Protein 7ZLV (pdb70)

Nearest PDB structures (foldseek):
  7zlv-assembly1_i  TM=1.002E+00  e=2.817E-91  Escherichia phage T5
  8hre-assembly1_A  TM=7.263E-01  e=7.099E-59  Escherichia phage DT57C
  7zn4-assembly1_g  TM=4.970E-01  e=8.147E-66  Escherichia phage T5
  7zn4-assembly1_f  TM=5.004E-01  e=2.364E-63  Escherichia phage T5
  7zn4-assembly1_e  TM=3.882E-01  e=1.227E-63  Escherichia phage T5

Secondary structure (DSSP, 8-state):
----PPPPPP-EEEEEE-SS-EEEEE----SS-EEEEEEEEE-SS-EEEEEEE-SS-SEEEE--PPSS-PEEEE-BEEETTS-HHHHHHTSSS-BPPPEEEPPPPP--EEEEEEE-----SS--PPEEEEEE----SSEEEEEE-SSSS----EEEEEE---SSEEE----SSEEEEEEE-EEE-SSSS-EEE---EE-SS-EE--------PPPEEEEEEEE---SSTT--EEEEEEE---SSSS----EEEEEEEHHHHHHSSSSS-EEEEE-TTSEEEESSPPSS--EEEEEEEE---SS---EEEPPPEE----SS-----------SEEE-SSEEEEE---TT---EEEEEETTT--EE-S---SSS--TT-B-STT--------S----BSS------SSTTTS--EEE-TT--TT-SSS-EEEE--SSSSS-EEEEE-SSSEEEEESS-EE----------SS----SS----SB---S----SS---SB---TTTTTSSSTTSS-SEEEETTTTEEEE-/----PPPPPP-EEEEEE-SS-EEEEE----SS-EEEEEEEEE-SS-EEEEEEE-SS-SEEEE--PPSS-PEEEE-BEEETTS-HHHHHHTSSS-BPPPEEEPPPPP--EEEEEEE-----SS--PPEEEEEE----SSEEEEEE-SSSS----EEEEEE---SSEEE----SSEEEEEEE-EEE-SSSS-EEE---EE-SS-EE--------PPPEEEEEEEE---SSTT--EEEEEEE---SSSS----EEEEEEEHHHHHHSSSSS-EEEEE-TTSEEEESSPPSS--EEEEEEEE---SS---EEEPPPEE----SS-----------SEEE-SSEEEEE---TT---EEEEEETTT--EE-S---SSS--TT-B-STT--------S----BSS----B-SSTTTS--EEE-TT--TT-SSS-EEEE--SSSSS-EEEEE-SSSEEEEESS-EE----------SS----SS----S----SB---SS---SB---TTTTTSSSTTSS-SEEEETTTTEEEE-/----PPPPPP-EEEEEE-SS-EEEEE----SS-EEEEEEEEE-SS-EEEEEEE-SS-SEEEE--PPSS-PEEEE-BEEETTS-HHHHHHTSSS-BPPPEEEPPPPP--EEEEEEE-----SS--PPEEEEEE----SSEEEEEE-SSSS----EEEEEE---SSEEE----SSEEEEEEE-EEE-SSSS-EEE---EE-SS-EE--------PPPEEEEEEEE---SSTT--EEEEEEE---SSSS----EEEEEEEHHHHHHSSSSS-EEEEE-TTSEEEESSPPSS--EEEEEEEE---SS---EEEPPPEE----SS-----------SEEE-SSEEEEE---TT---EEEEEETTT--EE-S---SSS--TT-B-STT--------S-----SS----B-SSTTTS--EEE-TT--TT-SSS-EEEE--SSSSS-EEEEE-SSSEEEEESS-EE----------SS----SS----S----S----SS---SB---TTTTTSSSTTSS-SEEEETTTTEEEE-

Foldseek 3Di:
DDDQQAKDAKEWPDWDAEQFKIKTAIDDTDRVFWFWKWKWKCQPPDIDIDTDGDDPDGIDMDGRHDGFTKMKMKIWIDGPVDDVVVSVVVPPTHIYDIDIGGHFHFKAKDDWDWDDPQDQAADDWIKIKTAIDTFAFWKWKWKFQPPDPDTPIGTDDTGGHDRIDMDTPDDQHWIWMKIKHKHDDPPHPDIGIGDIGTDPDTDGHDHNAFAFAAWDPKDWAWAQAALAQRQTKIKTATGRDDDDGHDFDFKKKWKAWPVVCVVPNSPPTDIDGGGPRRMDMDRGDDAPTKMKIKMKRWGHYNVGTDIYIDDIDIDHDDPPDHDPHPRHNDDQFHNDPQWTFGWDDDDPDGFGAFIAGPPQRKTGGGGDDDPPHRQQTFGCRVGDGGHDDDPDDDDDDDDCFQFDPPPQVRARWDFDPPDFQPDQDQGWIWHQHRVVRGIWIWHGGPQQTKTDDRVGIDHNHPPCNDDDDDDDPDPDDDDDDDDDDDDDPDDDDDDQKDFDCVQVVPDHSVPDDAWIDHPPPRGTHGD/DDDQQAKDAKEWPDWDAEQFKIKTAIDDTDRVFWFWKWKWKCQPPDIDIDTDGDDPDGIDMDGRHDGFTKMKMKIWIDGPVDDVVVSVVVPPTHIYDIDIGGHFHFKAKDDWDWDDPQDQAADDWIKIKTAIDTFAFWKWKWKFQPPDPDTPIGTDDTGGHDRIDMDTPDDQHWIWMKIKHKHDDPPHPDIGIGDIGTDPDTDGHDHNAFAFAAWDPKDWAWAQAALAQRQTKIKTATGRDDDDGHDFDFKKKWKAWPVVCVVPNSPPTDIDGGGPRRMDMDRGDDAPTKMKIKMKRWGHYNVGTDIYIDDIDIDHDDPPDHDPHPRHNDDQFHNDPQWTFGWDDDDPDGFGAFIAGPPQRKTGGGGDDDPPHRQQTFGCRVGDGGHDDDPDDDDDDDDCFQFDPPPQVRARWDFDPPDFQPDQDQGWIWHQHRVVRGIWIWHGGPQQTKTDDRVGIDHNHPPCNDDDDDDDPDPDDDDDDDDDDDDDPDDDDDDQKDFDCVQVVPDHSVPDDAWIDHPPPRGTHGD/DDDQQAKDAKEWPDWDAEQFKIKTAIDDTDRVFWFWKWKWKCQPPDIDIDTDGDDPDGIDMDGRHDGFTKMKMKIWIDGPVDDVVVSVVVPPTHIYDIDIGGHFHFKAKDDWDWDDPQDQAADDWIKIKTAIDTFAFWKWKWKFQPPDPDTPIGTDDTGGHDRIDMDTPDDQHWIWMKIKHKHDDPPHPDIGIGDIGTDPDTDGHDHNAFAFAAWDPKDWAWAQAALAQRQTKIKTATGRDDDDGHDFDFKKKWKAWPVVCVVPNSPPTDIDGGGPRRMDMDRGDDAPTKMKIKMKRWGHYNVGTDIYIDDIDIDHDDPPDHDPHPRHNDDQFHNDPQWTFGWDDDDPDGFGAFIAGPPQRKTGGGGDDDPPHRQQTFGCRVGDGGHDDDPDDDDDDDDCFQFDPPPQVRARWDFDPPDFQPDQDQGWIWHQHRVVRGIWIWHGGPQQTKTDDRVGIDHNHPPCNDDDDDDDPDPDDDDDDDDDDDDDPDDDDDDQKDFDCVQVVPDHSVPDDAWIDHPPPRGTHGD

Structure (mmCIF, N/CA/C/O backbone):
data_7ZLV
#
_entry.id   7ZLV
#
_cell.length_a   1.00
_cell.length_b   1.00
_cell.length_c   1.00
_cell.angle_alpha   90.00
_cell.angle_beta   90.00
_cell.angle_gamma   90.00
#
_symmetry.space_group_name_H-M   'P 1'
#
loop_
_atom_site.group_PDB
_atom_site.id
_atom_site.type_symbol
_atom_site.label_atom_id
_atom_site.label_alt_id
_atom_site.label_comp_id
_atom_site.label_asym_id
_atom_site.label_entity_id
_atom_site.label_seq_id
_atom_site.pdbx_PDB_ins_code
_atom_site.Cartn_x
_atom_site.Cartn_y
_atom_site.Cartn_z
_atom_site.occupancy
_atom_site.B_iso_or_equiv
_atom_site.auth_seq_id
_atom_site.auth_comp_id
_atom_site.auth_asym_id
_atom_site.auth_atom_id
_atom_site.pdbx_PDB_model_num
ATOM 1 N N . MET A 1 1 ? 288.758 275.494 126.398 1.00 84.82 1 MET i N 1
ATOM 2 C CA . MET A 1 1 ? 287.876 276.311 127.278 1.00 84.82 1 MET i CA 1
ATOM 3 C C . MET A 1 1 ? 286.978 275.421 128.128 1.00 84.82 1 MET i C 1
ATOM 4 O O . MET A 1 1 ? 285.972 275.877 128.671 1.00 84.82 1 MET i O 1
ATOM 9 N N . ILE A 1 2 ? 287.349 274.149 128.237 1.00 83.25 2 ILE i N 1
ATOM 10 C CA . ILE A 1 2 ? 286.622 273.200 129.071 1.00 83.25 2 ILE i CA 1
ATOM 11 C C . ILE A 1 2 ? 287.399 272.984 130.360 1.00 83.25 2 ILE i C 1
ATOM 12 O O . ILE A 1 2 ? 288.621 272.800 130.341 1.00 83.25 2 ILE i O 1
ATOM 17 N N . SER A 1 3 ? 286.695 273.012 131.490 1.00 86.88 3 SER i N 1
ATOM 18 C CA . SER A 1 3 ? 287.366 272.928 132.779 1.00 86.88 3 SER i CA 1
ATOM 19 C C . SER A 1 3 ? 286.408 272.374 133.818 1.00 86.88 3 SER i C 1
ATOM 20 O O . SER A 1 3 ? 285.190 272.419 133.632 1.00 86.88 3 SER i O 1
ATOM 23 N N . ASN A 1 4 ? 286.972 271.855 134.907 1.00 87.83 4 ASN i N 1
ATOM 24 C CA . ASN A 1 4 ? 286.202 271.448 136.079 1.00 87.83 4 ASN i CA 1
ATOM 25 C C . ASN A 1 4 ? 286.580 272.387 137.217 1.00 87.83 4 ASN i C 1
ATOM 26 O O . ASN A 1 4 ? 287.467 272.092 138.018 1.00 87.83 4 ASN i O 1
ATOM 31 N N . ASN A 1 5 ? 285.903 273.525 137.290 1.00 94.46 5 ASN i N 1
ATOM 32 C CA . ASN A 1 5 ? 286.098 274.417 138.422 1.00 94.46 5 ASN i CA 1
ATOM 33 C C . ASN A 1 5 ? 285.906 273.652 139.723 1.00 94.46 5 ASN i C 1
ATOM 34 O O . ASN A 1 5 ? 284.867 273.022 139.943 1.00 94.46 5 ASN i O 1
ATOM 39 N N . ALA A 1 6 ? 286.925 273.680 140.574 1.00 95.85 6 ALA i N 1
ATOM 40 C CA . ALA A 1 6 ? 286.886 272.903 141.797 1.00 95.85 6 ALA i CA 1
ATOM 41 C C . ALA A 1 6 ? 285.799 273.442 142.722 1.00 95.85 6 ALA i C 1
ATOM 42 O O . ALA A 1 6 ? 285.411 274.608 142.626 1.00 95.85 6 ALA i O 1
ATOM 44 N N . PRO A 1 7 ? 285.288 272.610 143.628 1.00 91.56 7 PRO i N 1
ATOM 45 C CA . PRO A 1 7 ? 284.249 273.088 144.545 1.00 91.56 7 PRO i CA 1
ATOM 46 C C . PRO A 1 7 ? 284.735 274.300 145.321 1.00 91.56 7 PRO i C 1
ATOM 47 O O . PRO A 1 7 ? 285.907 274.402 145.686 1.00 91.56 7 PRO i O 1
ATOM 51 N N . ALA A 1 8 ? 283.816 275.229 145.569 1.00 94.24 8 ALA i N 1
ATOM 52 C CA . ALA A 1 8 ? 284.192 276.514 146.128 1.00 94.24 8 ALA i CA 1
ATOM 53 C C . ALA A 1 8 ? 284.893 276.330 147.474 1.00 94.24 8 ALA i C 1
ATOM 54 O O . ALA A 1 8 ? 284.923 275.243 148.055 1.00 94.24 8 ALA i O 1
ATOM 56 N N . LYS A 1 9 ? 285.465 277.425 147.967 1.00 98.34 9 LYS i N 1
ATOM 57 C CA . LYS A 1 9 ? 286.250 277.373 149.192 1.00 98.34 9 LYS i CA 1
ATOM 58 C C . LYS A 1 9 ? 285.397 276.877 150.354 1.00 98.34 9 LYS i C 1
ATOM 59 O O . LYS A 1 9 ? 284.197 277.151 150.441 1.00 98.34 9 LYS i O 1
ATOM 65 N N . MET A 1 10 ? 286.037 276.136 151.253 1.00 99.99 10 MET i N 1
ATOM 66 C CA . MET A 1 10 ? 285.372 275.510 152.387 1.00 99.99 10 MET i CA 1
ATOM 67 C C . MET A 1 10 ? 285.420 276.441 153.589 1.00 99.99 10 MET i C 1
ATOM 68 O O . MET A 1 10 ? 286.486 276.965 153.931 1.00 99.99 10 MET i O 1
ATOM 73 N N . VAL A 1 11 ? 284.269 276.648 154.221 1.00 97.44 11 VAL i N 1
ATOM 74 C CA . VAL A 1 11 ? 284.174 277.437 155.440 1.00 97.44 11 VAL i CA 1
ATOM 75 C C . VAL A 1 11 ? 283.631 276.545 156.548 1.00 97.44 11 VAL i C 1
ATOM 76 O O . VAL A 1 11 ? 282.918 275.570 156.293 1.00 97.44 11 VAL i O 1
ATOM 80 N N . LEU A 1 12 ? 283.981 276.885 157.785 1.00 98.66 12 LEU i N 1
ATOM 81 C CA . LEU A 1 12 ? 283.550 276.143 158.969 1.00 98.66 12 LEU i CA 1
ATOM 82 C C . LEU A 1 12 ? 282.663 277.067 159.793 1.00 98.66 12 LEU i C 1
ATOM 83 O O . LEU A 1 12 ? 283.160 277.919 160.536 1.00 98.66 12 LEU i O 1
ATOM 88 N N . ASN A 1 13 ? 281.346 276.896 159.661 1.00 100.28 13 ASN i N 1
ATOM 89 C CA . ASN A 1 13 ? 280.411 277.836 160.269 1.00 100.28 13 ASN i CA 1
ATOM 90 C C . ASN A 1 13 ? 280.537 277.840 161.788 1.00 100.28 13 ASN i C 1
ATOM 91 O O . ASN A 1 13 ? 280.656 278.903 162.409 1.00 100.28 13 ASN i O 1
ATOM 96 N N . SER A 1 14 ? 280.514 276.661 162.409 1.00 101.69 14 SER i N 1
ATOM 97 C CA . SER A 1 14 ? 280.507 276.573 163.862 1.00 101.69 14 SER i CA 1
ATOM 98 C C . SER A 1 14 ? 281.262 275.329 164.302 1.00 101.69 14 SER i C 1
ATOM 99 O O . SER A 1 14 ? 281.257 274.304 163.616 1.00 101.69 14 SER i O 1
ATOM 102 N N . VAL A 1 15 ? 281.906 275.433 165.463 1.00 98.08 15 VAL i N 1
ATOM 103 C CA . VAL A 1 15 ? 282.674 274.342 166.048 1.00 98.08 15 VAL i CA 1
ATOM 104 C C . VAL A 1 15 ? 282.203 274.133 167.480 1.00 98.08 15 VAL i C 1
ATOM 105 O O . VAL A 1 15 ? 282.038 275.097 168.236 1.00 98.08 15 VAL i O 1
ATOM 109 N N . LEU A 1 16 ? 281.982 272.873 167.849 1.00 99.71 16 LEU i N 1
ATOM 110 C CA . LEU A 1 16 ? 281.618 272.509 169.214 1.00 99.71 16 LEU i CA 1
ATOM 111 C C . LEU A 1 16 ? 282.474 271.320 169.617 1.00 99.71 16 LEU i C 1
ATOM 112 O O . LEU A 1 16 ? 282.334 270.233 169.050 1.00 99.71 16 LEU i O 1
ATOM 117 N N . THR A 1 17 ? 283.354 271.526 170.593 1.00 99.86 17 THR i N 1
ATOM 118 C CA . THR A 1 17 ? 284.385 270.557 170.940 1.00 99.86 17 THR i CA 1
ATOM 119 C C . THR A 1 17 ? 283.950 269.734 172.145 1.00 99.86 17 THR i C 1
ATOM 120 O O . THR A 1 17 ? 283.727 270.282 173.229 1.00 99.86 17 THR i O 1
ATOM 124 N N . GLY A 1 18 ? 283.835 268.419 171.952 1.00 101.52 18 GLY i N 1
ATOM 125 C CA . GLY A 1 18 ? 283.663 267.499 173.053 1.00 101.52 18 GLY i CA 1
ATOM 126 C C . GLY A 1 18 ? 284.999 267.075 173.641 1.00 101.52 18 GLY i C 1
ATOM 127 O O . GLY A 1 18 ? 286.068 267.521 173.226 1.00 101.52 18 GLY i O 1
ATOM 128 N N . TYR A 1 19 ? 284.924 266.189 174.635 1.00 101.99 19 TYR i N 1
ATOM 129 C CA . TYR A 1 19 ? 286.143 265.709 175.277 1.00 101.99 19 TYR i CA 1
ATOM 130 C C . TYR A 1 19 ? 287.025 264.952 174.292 1.00 101.99 19 TYR i C 1
ATOM 131 O O . TYR A 1 19 ? 288.249 265.128 174.282 1.00 101.99 19 TYR i O 1
ATOM 140 N N . THR A 1 20 ? 286.424 264.102 173.457 1.00 104.06 20 THR i N 1
ATOM 141 C CA . THR A 1 20 ? 287.165 263.292 172.497 1.00 104.06 20 THR i CA 1
ATOM 142 C C . THR A 1 20 ? 286.632 263.434 171.078 1.00 104.06 20 THR i C 1
ATOM 143 O O . THR A 1 20 ? 286.967 262.610 170.220 1.00 104.06 20 THR i O 1
ATOM 147 N N . LEU A 1 21 ? 285.813 264.445 170.805 1.00 100.57 21 LEU i N 1
ATOM 148 C CA . LEU A 1 21 ? 285.199 264.585 169.494 1.00 100.57 21 LEU i CA 1
ATOM 149 C C . LEU A 1 21 ? 284.695 266.010 169.335 1.00 100.57 21 LEU i C 1
ATOM 150 O O . LEU A 1 21 ? 284.245 266.633 170.300 1.00 100.57 21 LEU i O 1
ATOM 155 N N . ALA A 1 22 ? 284.774 266.514 168.106 1.00 97.48 22 ALA i N 1
ATOM 156 C CA . ALA A 1 22 ? 284.345 267.868 167.784 1.00 97.48 22 ALA i CA 1
ATOM 157 C C . ALA A 1 22 ? 283.318 267.813 166.665 1.00 97.48 22 ALA i C 1
ATOM 158 O O . ALA A 1 22 ? 283.568 267.209 165.618 1.00 97.48 22 ALA i O 1
ATOM 160 N N . TYR A 1 23 ? 282.170 268.449 166.888 1.00 99.95 23 TYR i N 1
ATOM 161 C CA . TYR A 1 23 ? 281.096 268.520 165.905 1.00 99.95 23 TYR i CA 1
ATOM 162 C C . TYR A 1 23 ? 281.231 269.845 165.164 1.00 99.95 23 TYR i C 1
ATOM 163 O O . TYR A 1 23 ? 281.036 270.914 165.752 1.00 99.95 23 TYR i O 1
ATOM 172 N N . ILE A 1 24 ? 281.555 269.774 163.875 1.00 98.20 24 ILE i N 1
ATOM 173 C CA . ILE A 1 24 ? 281.886 270.944 163.069 1.00 98.20 24 ILE i CA 1
ATOM 174 C C . ILE A 1 24 ? 280.767 271.176 162.065 1.00 98.20 24 ILE i C 1
ATOM 175 O O . ILE A 1 24 ? 280.301 270.232 161.416 1.00 98.20 24 ILE i O 1
ATOM 180 N N . GLN A 1 25 ? 280.347 272.431 161.933 1.00 100.02 25 GLN i N 1
ATOM 181 C CA . GLN A 1 25 ? 279.312 272.824 160.987 1.00 100.02 25 GLN i CA 1
ATOM 182 C C . GLN A 1 25 ? 279.960 273.487 159.777 1.00 100.02 25 GLN i C 1
ATOM 183 O O . GLN A 1 25 ? 280.833 274.346 159.929 1.00 100.02 25 GLN i O 1
ATOM 189 N N . HIS A 1 26 ? 279.528 273.085 158.581 1.00 100.73 26 HIS i N 1
ATOM 190 C CA . HIS A 1 26 ? 280.160 273.536 157.347 1.00 100.73 26 HIS i CA 1
ATOM 191 C C . HIS A 1 26 ? 279.150 274.104 156.357 1.00 100.73 26 HIS i C 1
ATOM 192 O O . HIS A 1 26 ? 277.973 274.278 156.688 1.00 100.73 26 HIS i O 1
ATOM 199 N N . SER A 1 27 ? 279.607 274.388 155.139 1.00 102.28 27 SER i N 1
ATOM 200 C CA . SER A 1 27 ? 278.789 274.945 154.076 1.00 102.28 27 SER i CA 1
ATOM 201 C C . SER A 1 27 ? 278.385 273.842 153.096 1.00 102.28 27 SER i C 1
ATOM 202 O O . SER A 1 27 ? 278.603 272.652 153.338 1.00 102.28 27 SER i O 1
ATOM 205 N N . ILE A 1 28 ? 277.792 274.239 151.976 1.00 99.53 28 ILE i N 1
ATOM 206 C CA . ILE A 1 28 ? 277.334 273.304 150.967 1.00 99.53 28 ILE i CA 1
ATOM 207 C C . ILE A 1 28 ? 278.333 273.288 149.815 1.00 99.53 28 ILE i C 1
ATOM 208 O O . ILE A 1 28 ? 279.216 274.137 149.715 1.00 99.53 28 ILE i O 1
ATOM 213 N N . TYR A 1 29 ? 278.190 272.310 148.925 1.00 94.19 29 TYR i N 1
ATOM 214 C CA . TYR A 1 29 ? 279.184 271.997 147.905 1.00 94.19 29 TYR i CA 1
ATOM 215 C C . TYR A 1 29 ? 278.599 272.177 146.502 1.00 94.19 29 TYR i C 1
ATOM 216 O O . TYR A 1 29 ? 277.477 272.658 146.323 1.00 94.19 29 TYR i O 1
ATOM 225 N N . SER A 1 30 ? 279.389 271.788 145.506 1.00 89.96 30 SER i N 1
ATOM 226 C CA . SER A 1 30 ? 279.026 271.894 144.097 1.00 89.96 30 SER i CA 1
ATOM 227 C C . SER A 1 30 ? 279.975 270.991 143.307 1.00 89.96 30 SER i C 1
ATOM 228 O O . SER A 1 30 ? 280.633 270.116 143.882 1.00 89.96 30 SER i O 1
ATOM 231 N N . ASP A 1 31 ? 280.036 271.194 141.993 1.00 92.86 31 ASP i N 1
ATOM 232 C CA . ASP A 1 31 ? 280.969 270.555 141.062 1.00 92.86 31 ASP i CA 1
ATOM 233 C C . ASP A 1 31 ? 280.523 269.174 140.591 1.00 92.86 31 ASP i C 1
ATOM 234 O O . ASP A 1 31 ? 281.218 268.577 139.760 1.00 92.86 31 ASP i O 1
ATOM 239 N N . TYR A 1 32 ? 279.406 268.641 141.083 1.00 91.89 32 TYR i N 1
ATOM 240 C CA . TYR A 1 32 ? 278.777 267.471 140.475 1.00 91.89 32 TYR i CA 1
ATOM 241 C C . TYR A 1 32 ? 279.635 266.212 140.545 1.00 91.89 32 TYR i C 1
ATOM 242 O O . TYR A 1 32 ? 279.218 265.155 140.059 1.00 91.89 32 TYR i O 1
ATOM 251 N N . ASP A 1 33 ? 280.828 266.298 141.139 1.00 89.62 33 ASP i N 1
ATOM 252 C CA . ASP A 1 33 ? 281.754 265.172 141.115 1.00 89.62 33 ASP i CA 1
ATOM 253 C C . ASP A 1 33 ? 282.461 264.979 142.453 1.00 89.62 33 ASP i C 1
ATOM 254 O O . ASP A 1 33 ? 283.554 264.399 142.487 1.00 89.62 33 ASP i O 1
ATOM 259 N N . VAL A 1 34 ? 281.870 265.442 143.550 1.00 92.69 34 VAL i N 1
ATOM 260 C CA . VAL A 1 34 ? 282.531 265.364 144.844 1.00 92.69 34 VAL i CA 1
ATOM 261 C C . VAL A 1 34 ? 282.449 263.941 145.386 1.00 92.69 34 VAL i C 1
ATOM 262 O O . VAL A 1 34 ? 281.575 263.153 145.020 1.00 92.69 34 VAL i O 1
ATOM 266 N N . ILE A 1 35 ? 283.386 263.616 146.279 1.00 95.41 35 ILE i N 1
ATOM 267 C CA . ILE A 1 35 ? 283.434 262.316 146.932 1.00 95.41 35 ILE i CA 1
ATOM 268 C C . ILE A 1 35 ? 283.290 262.435 148.444 1.00 95.41 35 ILE i C 1
ATOM 269 O O . ILE A 1 35 ? 282.591 261.631 149.069 1.00 95.41 35 ILE i O 1
ATOM 274 N N . GLY A 1 36 ? 283.940 263.424 149.052 1.00 97.43 36 GLY i N 1
ATOM 275 C CA . GLY A 1 36 ? 283.860 263.603 150.488 1.00 97.43 36 GLY i CA 1
ATOM 276 C C . GLY A 1 36 ? 284.605 264.826 150.979 1.00 97.43 36 GLY i C 1
ATOM 277 O O . GLY A 1 36 ? 284.631 265.859 150.303 1.00 97.43 36 GLY i O 1
ATOM 278 N N . ARG A 1 37 ? 285.214 264.721 152.157 1.00 96.01 37 ARG i N 1
ATOM 279 C CA . ARG A 1 37 ? 285.976 265.809 152.753 1.00 96.01 37 ARG i CA 1
ATOM 280 C C . ARG A 1 37 ? 287.316 265.281 153.242 1.00 96.01 37 ARG i C 1
ATOM 281 O O . ARG A 1 37 ? 287.466 264.092 153.531 1.00 96.01 37 ARG i O 1
ATOM 289 N N . SER A 1 38 ? 288.295 266.182 153.327 1.00 94.53 38 SER i N 1
ATOM 290 C CA . SER A 1 38 ? 289.652 265.847 153.757 0.94 94.53 38 SER i CA 1
ATOM 291 C C . SER A 1 38 ? 290.054 266.833 154.847 1.00 94.53 38 SER i C 1
ATOM 292 O O . SER A 1 38 ? 290.536 267.931 154.551 1.00 94.53 38 SER i O 1
ATOM 295 N N . PHE A 1 39 ? 289.867 266.441 156.103 1.00 93.22 39 PHE i N 1
ATOM 296 C CA . PHE A 1 39 ? 290.110 267.326 157.232 1.00 93.22 39 PHE i CA 1
ATOM 297 C C . PHE A 1 39 ? 291.528 267.143 157.756 1.00 93.22 39 PHE i C 1
ATOM 298 O O . PHE A 1 39 ? 291.937 266.027 158.092 1.00 93.22 39 PHE i O 1
ATOM 306 N N . TRP A 1 40 ? 292.267 268.244 157.825 1.00 93.80 40 TRP i N 1
ATOM 307 C CA . TRP A 1 40 ? 293.609 268.273 158.383 1.00 93.80 40 TRP i CA 1
ATOM 308 C C . TRP A 1 40 ? 293.562 268.935 159.752 1.00 93.80 40 TRP i C 1
ATOM 309 O O . TRP A 1 40 ? 292.836 269.915 159.951 1.00 93.80 40 TRP i O 1
ATOM 320 N N . LEU A 1 41 ? 294.332 268.397 160.693 1.00 96.17 41 LEU i N 1
ATOM 321 C CA . LEU A 1 41 ? 294.351 268.892 162.062 1.00 96.17 41 LEU i CA 1
ATOM 322 C C . LEU A 1 41 ? 295.781 269.192 162.478 1.00 96.17 41 LEU i C 1
ATOM 323 O O . LEU A 1 41 ? 296.696 268.415 162.194 1.00 96.17 41 LEU i O 1
ATOM 328 N N . LYS A 1 42 ? 295.966 270.321 163.155 1.00 100.91 42 LYS i N 1
ATOM 329 C CA . LYS A 1 42 ? 297.277 270.763 163.623 1.00 100.91 42 LYS i CA 1
ATOM 330 C C . LYS A 1 42 ? 297.333 270.557 165.133 1.00 100.91 42 LYS i C 1
ATOM 331 O O . LYS A 1 42 ? 296.788 271.356 165.900 1.00 100.91 42 LYS i O 1
ATOM 337 N N . GLU A 1 43 ? 297.996 269.478 165.554 1.00 102.67 43 GLU i N 1
ATOM 338 C CA . GLU A 1 43 ? 298.130 269.188 166.976 1.00 102.67 43 GLU i CA 1
ATOM 339 C C . GLU A 1 43 ? 299.043 270.179 167.684 1.00 102.67 43 GLU i C 1
ATOM 340 O O . GLU A 1 43 ? 299.003 270.269 168.915 1.00 102.67 43 GLU i O 1
ATOM 346 N N . GLY A 1 44 ? 299.856 270.921 166.938 1.00 104.89 44 GLY i N 1
ATOM 347 C CA . GLY A 1 44 ? 300.810 271.846 167.515 1.00 104.89 44 GLY i CA 1
ATOM 348 C C . GLY A 1 44 ? 302.190 271.622 166.937 1.00 104.89 44 GLY i C 1
ATOM 349 O O . GLY A 1 44 ? 302.935 272.573 166.685 1.00 104.89 44 GLY i O 1
ATOM 350 N N . SER A 1 45 ? 302.540 270.352 166.729 1.00 104.25 45 SER i N 1
ATOM 351 C CA . SER A 1 45 ? 303.762 269.991 166.023 1.00 104.25 45 SER i CA 1
ATOM 352 C C . SER A 1 45 ? 303.576 268.860 165.026 1.00 104.25 45 SER i C 1
ATOM 353 O O . SER A 1 45 ? 304.468 268.649 164.199 1.00 104.25 45 SER i O 1
ATOM 356 N N . ASN A 1 46 ? 302.463 268.129 165.067 1.00 104.91 46 ASN i N 1
ATOM 357 C CA . ASN A 1 46 ? 302.222 267.002 164.180 1.00 104.91 46 ASN i CA 1
ATOM 358 C C . ASN A 1 46 ? 300.833 267.125 163.571 1.00 104.91 46 ASN i C 1
ATOM 359 O O . ASN A 1 46 ? 299.924 267.708 164.171 1.00 104.91 46 ASN i O 1
ATOM 364 N N . VAL A 1 47 ? 300.676 266.567 162.373 1.00 102.22 47 VAL i N 1
ATOM 365 C CA . VAL A 1 47 ? 299.457 266.698 161.586 1.00 102.22 47 VAL i CA 1
ATOM 366 C C . VAL A 1 47 ? 298.868 265.318 161.338 1.00 102.22 47 VAL i C 1
ATOM 367 O O . VAL A 1 47 ? 299.601 264.330 161.220 1.00 102.22 47 VAL i O 1
ATOM 371 N N . THR A 1 48 ? 297.541 265.258 161.259 1.00 98.36 48 THR i N 1
ATOM 372 C CA . THR A 1 48 ? 296.816 264.045 160.917 1.00 98.36 48 THR i CA 1
ATOM 373 C C . THR A 1 48 ? 295.809 264.349 159.817 1.00 98.36 48 THR i C 1
ATOM 374 O O . THR A 1 48 ? 295.399 265.497 159.619 1.00 98.36 48 THR i O 1
ATOM 378 N N . ARG A 1 49 ? 295.414 263.303 159.097 1.00 96.12 49 ARG i N 1
ATOM 379 C CA . ARG A 1 49 ? 294.486 263.424 157.983 1.00 96.12 49 ARG i CA 1
ATOM 380 C C . ARG A 1 49 ? 293.346 262.432 158.146 1.00 96.12 49 ARG i C 1
ATOM 381 O O . ARG A 1 49 ? 293.555 261.296 158.583 1.00 96.12 49 ARG i O 1
ATOM 389 N N . ARG A 1 50 ? 292.141 262.871 157.791 1.00 95.25 50 ARG i N 1
ATOM 390 C CA . ARG A 1 50 ? 290.958 262.028 157.831 1.00 95.25 50 ARG i CA 1
ATOM 391 C C . ARG A 1 50 ? 290.136 262.276 156.577 1.00 95.25 50 ARG i C 1
ATOM 392 O O . ARG A 1 50 ? 290.255 263.317 155.927 1.00 95.25 50 ARG i O 1
ATOM 400 N N . ASP A 1 51 ? 289.299 261.299 156.241 1.00 98.53 51 ASP i N 1
ATOM 401 C CA . ASP A 1 51 ? 288.427 261.385 155.080 1.00 98.53 51 ASP i CA 1
ATOM 402 C C . ASP A 1 51 ? 287.009 261.003 155.472 1.00 98.53 51 ASP i C 1
ATOM 403 O O . ASP A 1 51 ? 286.793 260.144 156.330 1.00 98.53 51 ASP i O 1
ATOM 408 N N . PHE A 1 52 ? 286.038 261.665 154.840 1.00 96.86 52 PHE i N 1
ATOM 409 C CA . PHE A 1 52 ? 284.616 261.430 155.099 1.00 96.86 52 PHE i CA 1
ATOM 410 C C . PHE A 1 52 ? 283.918 261.237 153.757 1.00 96.86 52 PHE i C 1
ATOM 411 O O . PHE A 1 52 ? 283.379 262.184 153.179 1.00 96.86 52 PHE i O 1
ATOM 419 N N . THR A 1 53 ? 283.927 260.003 153.265 1.00 102.04 53 THR i N 1
ATOM 420 C CA . THR A 1 53 ? 283.189 259.685 152.054 1.00 102.04 53 THR i CA 1
ATOM 421 C C . THR A 1 53 ? 281.692 259.752 152.327 1.00 102.04 53 THR i C 1
ATOM 422 O O . THR A 1 53 ? 281.230 259.528 153.448 1.00 102.04 53 THR i O 1
ATOM 426 N N . GLY A 1 54 ? 280.932 260.073 151.286 1.00 100.85 54 GLY i N 1
ATOM 427 C CA . GLY A 1 54 ? 279.511 260.296 151.445 1.00 100.85 54 GLY i CA 1
ATOM 428 C C . GLY A 1 54 ? 279.236 261.736 151.820 1.00 100.85 54 GLY i C 1
ATOM 429 O O . GLY A 1 54 ? 279.800 262.246 152.793 1.00 100.85 54 GLY i O 1
ATOM 430 N N . ILE A 1 55 ? 278.370 262.400 151.061 1.00 100.35 55 ILE i N 1
ATOM 431 C CA . ILE A 1 55 ? 278.148 263.829 151.225 1.00 100.35 55 ILE i CA 1
ATOM 432 C C . ILE A 1 55 ? 276.755 264.146 151.762 1.00 100.35 55 ILE i C 1
ATOM 433 O O . ILE A 1 55 ? 276.516 265.293 152.171 1.00 100.35 55 ILE i O 1
ATOM 438 N N . ASP A 1 56 ? 275.840 263.175 151.793 1.00 107.60 56 ASP i N 1
ATOM 439 C CA . ASP A 1 56 ? 274.486 263.452 152.260 1.00 107.60 56 ASP i CA 1
ATOM 440 C C . ASP A 1 56 ? 274.493 264.050 153.661 1.00 107.60 56 ASP i C 1
ATOM 441 O O . ASP A 1 56 ? 273.626 264.863 154.003 1.00 107.60 56 ASP i O 1
ATOM 446 N N . THR A 1 57 ? 275.461 263.663 154.487 1.00 102.54 57 THR i N 1
ATOM 447 C CA . THR A 1 57 ? 275.571 264.250 155.813 1.00 102.54 57 THR i CA 1
ATOM 448 C C . THR A 1 57 ? 275.895 265.734 155.699 1.00 102.54 57 THR i C 1
ATOM 449 O O . THR A 1 57 ? 276.568 266.176 154.764 1.00 102.54 57 THR i O 1
ATOM 453 N N . PHE A 1 58 ? 275.405 266.508 156.663 1.00 101.68 58 PHE i N 1
ATOM 454 C CA . PHE A 1 58 ? 275.519 267.958 156.632 0.95 101.68 58 PHE i CA 1
ATOM 455 C C . PHE A 1 58 ? 276.515 268.500 157.647 1.00 101.68 58 PHE i C 1
ATOM 456 O O . PHE A 1 58 ? 276.780 269.706 157.650 1.00 101.68 58 PHE i O 1
ATOM 464 N N . SER A 1 59 ? 277.077 267.647 158.500 1.00 99.04 59 SER i N 1
ATOM 465 C CA . SER A 1 59 ? 278.088 268.073 159.455 1.00 99.04 59 SER i CA 1
ATOM 466 C C . SER A 1 59 ? 278.976 266.881 159.774 1.00 99.04 59 SER i C 1
ATOM 467 O O . SER A 1 59 ? 278.632 265.733 159.486 1.00 99.04 59 SER i O 1
ATOM 470 N N . VAL A 1 60 ? 280.125 267.167 160.380 1.00 97.16 60 VAL i N 1
ATOM 471 C CA . VAL A 1 60 ? 281.133 266.152 160.650 1.00 97.16 60 VAL i CA 1
ATOM 472 C C . VAL A 1 60 ? 281.413 266.112 162.144 1.00 97.16 60 VAL i C 1
ATOM 473 O O . VAL A 1 60 ? 281.231 267.103 162.859 1.00 97.16 60 VAL i O 1
ATOM 477 N N . THR A 1 61 ? 281.865 264.950 162.613 1.00 97.76 61 THR i N 1
ATOM 478 C CA . THR A 1 61 ? 282.212 264.731 164.018 1.00 97.76 61 THR i CA 1
ATOM 479 C C . THR A 1 61 ? 283.542 263.985 164.058 1.00 97.76 61 THR i C 1
ATOM 480 O O . THR A 1 61 ? 283.578 262.753 163.998 1.00 97.76 61 THR i O 1
ATOM 484 N N . ILE A 1 62 ? 284.639 264.738 164.159 1.00 96.27 62 ILE i N 1
ATOM 485 C CA . ILE A 1 62 ? 285.946 264.117 164.297 1.00 96.27 62 ILE i CA 1
ATOM 486 C C . ILE A 1 62 ? 286.003 263.383 165.633 1.00 96.27 62 ILE i C 1
ATOM 487 O O . ILE A 1 62 ? 285.313 263.741 166.593 1.00 96.27 62 ILE i O 1
ATOM 492 N N . ASN A 1 63 ? 286.830 262.344 165.694 1.00 96.45 63 ASN i N 1
ATOM 493 C CA . ASN A 1 63 ? 286.990 261.536 166.895 1.00 96.45 63 ASN i CA 1
ATOM 494 C C . ASN A 1 63 ? 288.475 261.356 167.187 1.00 96.45 63 ASN i C 1
ATOM 495 O O . ASN A 1 63 ? 289.341 261.863 166.468 1.00 96.45 63 ASN i O 1
ATOM 500 N N . ASN A 1 64 ? 288.768 260.624 168.261 1.00 93.22 64 ASN i N 1
ATOM 501 C CA . ASN A 1 64 ? 290.143 260.319 168.652 1.00 93.22 64 ASN i CA 1
ATOM 502 C C . ASN A 1 64 ? 290.953 261.588 168.904 1.00 93.22 64 ASN i C 1
ATOM 503 O O . ASN A 1 64 ? 292.144 261.650 168.591 1.00 93.22 64 ASN i O 1
ATOM 508 N N . LEU A 1 65 ? 290.314 262.605 169.472 1.00 99.20 65 LEU i N 1
ATOM 509 C CA . LEU A 1 65 ? 290.992 263.863 169.762 1.00 99.20 65 LEU i CA 1
ATOM 510 C C . LEU A 1 65 ? 291.913 263.686 170.964 1.00 99.20 65 LEU i C 1
ATOM 511 O O . LEU A 1 65 ? 291.471 263.254 172.034 1.00 99.20 65 LEU i O 1
ATOM 516 N N . LYS A 1 66 ? 293.188 264.020 170.793 1.00 102.47 66 LYS i N 1
ATOM 517 C CA . LYS A 1 66 ? 294.139 263.897 171.889 1.00 102.47 66 LYS i CA 1
ATOM 518 C C . LYS A 1 66 ? 293.726 264.840 173.017 1.00 102.47 66 LYS i C 1
ATOM 519 O O . LYS A 1 66 ? 293.430 266.015 172.757 1.00 102.47 66 LYS i O 1
ATOM 525 N N . PRO A 1 67 ? 293.685 264.378 174.268 1.00 103.24 67 PRO i N 1
ATOM 526 C CA . PRO A 1 67 ? 293.130 265.217 175.335 1.00 103.24 67 PRO i CA 1
ATOM 527 C C . PRO A 1 67 ? 293.937 266.486 175.572 1.00 103.24 67 PRO i C 1
ATOM 528 O O . PRO A 1 67 ? 295.159 266.518 175.408 1.00 103.24 67 PRO i O 1
ATOM 532 N N . THR A 1 68 ? 293.224 267.541 175.967 1.00 100.86 68 THR i N 1
ATOM 533 C CA . THR A 1 68 ? 293.807 268.782 176.485 1.00 100.86 68 THR i CA 1
ATOM 534 C C . THR A 1 68 ? 294.776 269.405 175.474 1.00 100.86 68 THR i C 1
ATOM 535 O O . THR A 1 68 ? 295.983 269.507 175.697 1.00 100.86 68 THR i O 1
ATOM 539 N N . THR A 1 69 ? 294.206 269.820 174.345 1.00 100.58 69 THR i N 1
ATOM 540 C CA . THR A 1 69 ? 294.983 270.529 173.335 1.00 100.58 69 THR i CA 1
ATOM 541 C C . THR A 1 69 ? 294.083 271.342 172.414 1.00 100.58 69 THR i C 1
ATOM 542 O O . THR A 1 69 ? 292.980 270.910 172.069 1.00 100.58 69 THR i O 1
ATOM 546 N N . THR A 1 70 ? 294.550 272.525 172.018 1.00 101.33 70 THR i N 1
ATOM 547 C CA . THR A 1 70 ? 293.838 273.346 171.048 1.00 101.33 70 THR i CA 1
ATOM 548 C C . THR A 1 70 ? 294.298 272.970 169.645 1.00 101.33 70 THR i C 1
ATOM 549 O O . THR A 1 70 ? 295.483 273.096 169.320 1.00 101.33 70 THR i O 1
ATOM 553 N N . TYR A 1 71 ? 293.365 272.512 168.817 1.00 99.27 71 TYR i N 1
ATOM 554 C CA . TYR A 1 71 ? 293.658 272.072 167.463 1.00 99.27 71 TYR i CA 1
ATOM 555 C C . TYR A 1 71 ? 293.249 273.124 166.446 1.00 99.27 71 TYR i C 1
ATOM 556 O O . TYR A 1 71 ? 292.257 273.834 166.627 1.00 99.27 71 TYR i O 1
ATOM 565 N N . GLU A 1 72 ? 294.019 273.200 165.365 1.00 97.66 72 GLU i N 1
ATOM 566 C CA . GLU A 1 72 ? 293.631 273.932 164.168 1.00 97.66 72 GLU i CA 1
ATOM 567 C C . GLU A 1 72 ? 293.097 272.941 163.145 1.00 97.66 72 GLU i C 1
ATOM 568 O O . GLU A 1 72 ? 293.779 271.974 162.795 1.00 97.66 72 GLU i O 1
ATOM 574 N N . VAL A 1 73 ? 291.884 273.191 162.664 1.00 98.22 73 VAL i N 1
ATOM 575 C CA . VAL A 1 73 ? 291.202 272.307 161.727 1.00 98.22 73 VAL i CA 1
ATOM 576 C C . VAL A 1 73 ? 291.211 272.955 160.352 1.00 98.22 73 VAL i C 1
ATOM 577 O O . VAL A 1 73 ? 291.154 274.184 160.232 1.00 98.22 73 VAL i O 1
ATOM 581 N N . GLN A 1 74 ? 291.287 272.124 159.315 1.00 94.61 74 GLN i N 1
ATOM 582 C CA . GLN A 1 74 ? 291.240 272.579 157.932 0.93 94.61 74 GLN i CA 1
ATOM 583 C C . GLN A 1 74 ? 290.140 271.819 157.211 1.00 94.61 74 GLN i C 1
ATOM 584 O O . GLN A 1 74 ? 290.189 270.588 157.125 1.00 94.61 74 GLN i O 1
ATOM 590 N N . GLY A 1 75 ? 289.150 272.547 156.697 1.00 98.21 75 GLY i N 1
ATOM 591 C CA . GLY A 1 75 ? 288.109 271.936 155.904 1.00 98.21 75 GLY i CA 1
ATOM 592 C C . GLY A 1 75 ? 288.497 271.829 154.445 1.00 98.21 75 GLY i C 1
ATOM 593 O O . GLY A 1 75 ? 289.402 272.511 153.971 1.00 98.21 75 GLY i O 1
ATOM 594 N N . ALA A 1 76 ? 287.800 270.957 153.723 1.00 95.81 76 ALA i N 1
ATOM 595 C CA . ALA A 1 76 ? 288.112 270.759 152.316 1.00 95.81 76 ALA i CA 1
ATOM 596 C C . ALA A 1 76 ? 287.066 269.857 151.682 1.00 95.81 76 ALA i C 1
ATOM 597 O O . ALA A 1 76 ? 286.398 269.070 152.359 1.00 95.81 76 ALA i O 1
ATOM 599 N N . PHE A 1 77 ? 286.936 269.992 150.365 1.00 96.27 77 PHE i N 1
ATOM 600 C CA . PHE A 1 77 ? 286.158 269.091 149.533 1.00 96.27 77 PHE i CA 1
ATOM 601 C C . PHE A 1 77 ? 287.077 268.538 148.457 1.00 96.27 77 PHE i C 1
ATOM 602 O O . PHE A 1 77 ? 288.099 269.146 148.130 1.00 96.27 77 PHE i O 1
ATOM 610 N N . TYR A 1 78 ? 286.718 267.383 147.904 1.00 91.76 78 TYR i N 1
ATOM 611 C CA . TYR A 1 78 ? 287.507 266.823 146.820 1.00 91.76 78 TYR i CA 1
ATOM 612 C C . TYR A 1 78 ? 286.604 266.036 145.886 1.00 91.76 78 TYR i C 1
ATOM 613 O O . TYR A 1 78 ? 285.617 265.428 146.312 1.00 91.76 78 TYR i O 1
ATOM 622 N N . ASP A 1 79 ? 286.954 266.063 144.607 1.00 91.76 79 ASP i N 1
ATOM 623 C CA . ASP A 1 79 ? 286.245 265.350 143.555 1.00 91.76 79 ASP i CA 1
ATOM 624 C C . ASP A 1 79 ? 287.159 264.284 142.963 1.00 91.76 79 ASP i C 1
ATOM 625 O O . ASP A 1 79 ? 288.344 264.192 143.290 1.00 91.76 79 ASP i O 1
ATOM 630 N N . SER A 1 80 ? 286.591 263.470 142.075 1.00 92.17 80 SER i N 1
ATOM 631 C CA . SER A 1 80 ? 287.376 262.443 141.409 1.00 92.17 80 SER i CA 1
ATOM 632 C C . SER A 1 80 ? 288.442 263.039 140.499 1.00 92.17 80 SER i C 1
ATOM 633 O O . SER A 1 80 ? 289.373 262.328 140.107 1.00 92.17 80 SER i O 1
ATOM 636 N N . ILE A 1 81 ? 288.328 264.324 140.155 1.00 94.71 81 ILE i N 1
ATOM 637 C CA . ILE A 1 81 ? 289.348 264.964 139.329 1.00 94.71 81 ILE i CA 1
ATOM 638 C C . ILE A 1 81 ? 290.710 264.854 139.999 1.00 94.71 81 ILE i C 1
ATOM 639 O O . ILE A 1 81 ? 291.718 264.551 139.350 1.00 94.71 81 ILE i O 1
ATOM 644 N N . ILE A 1 82 ? 290.762 265.105 141.302 1.00 93.71 82 ILE i N 1
ATOM 645 C CA . ILE A 1 82 ? 291.984 264.991 142.087 1.00 93.71 82 ILE i CA 1
ATOM 646 C C . ILE A 1 82 ? 291.972 263.660 142.822 1.00 93.71 82 ILE i C 1
ATOM 647 O O . ILE A 1 82 ? 290.976 263.289 143.452 1.00 93.71 82 ILE i O 1
ATOM 652 N N . ASP A 1 83 ? 293.079 262.932 142.723 1.00 96.40 83 ASP i N 1
ATOM 653 C CA . ASP A 1 83 ? 293.167 261.585 143.256 1.00 96.40 83 ASP i CA 1
ATOM 654 C C . ASP A 1 83 ? 293.595 261.619 144.722 1.00 96.40 83 ASP i C 1
ATOM 655 O O . ASP A 1 83 ? 293.743 262.679 145.334 1.00 96.40 83 ASP i O 1
ATOM 660 N N . SER A 1 84 ? 293.798 260.430 145.295 1.00 95.56 84 SER i N 1
ATOM 661 C CA . SER A 1 84 ? 294.284 260.344 146.668 1.00 95.56 84 SER i CA 1
ATOM 662 C C . SER A 1 84 ? 295.671 260.959 146.795 1.00 95.56 84 SER i C 1
ATOM 663 O O . SER A 1 84 ? 295.985 261.600 147.804 1.00 95.56 84 SER i O 1
ATOM 666 N N . GLU A 1 85 ? 296.523 260.758 145.789 1.00 94.23 85 GLU i N 1
ATOM 667 C CA . GLU A 1 85 ? 297.865 261.328 145.825 1.00 94.23 85 GLU i CA 1
ATOM 668 C C . GLU A 1 85 ? 297.809 262.843 145.974 1.00 94.23 85 GLU i C 1
ATOM 669 O O . GLU A 1 85 ? 298.334 263.410 146.940 1.00 94.23 85 GLU i O 1
ATOM 675 N N . LEU A 1 86 ? 297.189 263.525 145.008 1.00 96.86 86 LEU i N 1
ATOM 676 C CA . LEU A 1 86 ? 297.098 264.978 145.087 1.00 96.86 86 LEU i CA 1
ATOM 677 C C . LEU A 1 86 ? 296.389 265.418 146.359 1.00 96.86 86 LEU i C 1
ATOM 678 O O . LEU A 1 86 ? 296.696 266.485 146.905 1.00 96.86 86 LEU i O 1
ATOM 683 N N . LEU A 1 87 ? 295.444 264.612 146.850 1.00 93.63 87 LEU i N 1
ATOM 684 C CA . LEU A 1 87 ? 294.806 264.916 148.125 1.00 93.63 87 LEU i CA 1
ATOM 685 C C . LEU A 1 87 ? 295.833 264.941 149.248 1.00 93.63 87 LEU i C 1
ATOM 686 O O . LEU A 1 87 ? 295.803 265.827 150.108 1.00 93.63 87 LEU i O 1
ATOM 691 N N . ASN A 1 88 ? 296.754 263.975 149.253 1.00 92.67 88 ASN i N 1
ATOM 692 C CA . ASN A 1 88 ? 297.852 264.009 150.211 1.00 92.67 88 ASN i CA 1
ATOM 693 C C . ASN A 1 88 ? 298.708 265.251 150.006 1.00 92.67 88 ASN i C 1
ATOM 694 O O . ASN A 1 88 ? 299.137 265.888 150.974 1.00 92.67 88 ASN i O 1
ATOM 699 N N . ALA A 1 89 ? 298.967 265.609 148.748 1.00 92.26 89 ALA i N 1
ATOM 700 C CA . ALA A 1 89 ? 299.763 266.798 148.461 1.00 92.26 89 ALA i CA 1
ATOM 701 C C . ALA A 1 89 ? 299.011 268.081 148.786 1.00 92.26 89 ALA i C 1
ATOM 702 O O . ALA A 1 89 ? 299.626 269.060 149.225 1.00 92.26 89 ALA i O 1
ATOM 704 N N . GLN A 1 90 ? 297.693 268.101 148.580 1.00 92.41 90 GLN i N 1
ATOM 705 C CA . GLN A 1 90 ? 296.863 269.269 148.876 1.00 92.41 90 GLN i CA 1
ATOM 706 C C . GLN A 1 90 ? 297.225 270.451 147.974 1.00 92.41 90 GLN i C 1
ATOM 707 O O . GLN A 1 90 ? 297.480 271.561 148.443 1.00 92.41 90 GLN i O 1
ATOM 713 N N . ILE A 1 91 ? 297.245 270.201 146.666 1.00 94.73 91 ILE i N 1
ATOM 714 C CA . ILE A 1 91 ? 297.445 271.236 145.659 1.00 94.73 91 ILE i CA 1
ATOM 715 C C . ILE A 1 91 ? 296.361 271.077 144.604 1.00 94.73 91 ILE i C 1
ATOM 716 O O . ILE A 1 91 ? 296.103 269.963 144.137 1.00 94.73 91 ILE i O 1
ATOM 721 N N . GLY A 1 92 ? 295.731 272.189 144.231 1.00 93.86 92 GLY i N 1
ATOM 722 C CA . GLY A 1 92 ? 294.565 272.173 143.383 1.00 93.86 92 GLY i CA 1
ATOM 723 C C . GLY A 1 92 ? 293.269 271.993 144.146 1.00 93.86 92 GLY i C 1
ATOM 724 O O . GLY A 1 92 ? 292.233 272.519 143.730 1.00 93.86 92 GLY i O 1
ATOM 725 N N . ILE A 1 93 ? 293.306 271.259 145.252 1.00 93.45 93 ILE i N 1
ATOM 726 C CA . ILE A 1 93 ? 292.145 271.109 146.119 1.00 93.45 93 ILE i CA 1
ATOM 727 C C . ILE A 1 93 ? 291.982 272.380 146.942 1.00 93.45 93 ILE i C 1
ATOM 728 O O . ILE A 1 93 ? 292.945 272.879 147.534 1.00 93.45 93 ILE i O 1
ATOM 733 N N . ASN A 1 94 ? 290.764 272.912 146.976 1.00 95.22 94 ASN i N 1
ATOM 734 C CA . ASN A 1 94 ? 290.496 274.087 147.791 1.00 95.22 94 ASN i CA 1
ATOM 735 C C . ASN A 1 94 ? 290.545 273.730 149.272 1.00 95.22 94 ASN i C 1
ATOM 736 O O . ASN A 1 94 ? 290.188 272.623 149.681 1.00 95.22 94 ASN i O 1
ATOM 741 N N . LEU A 1 95 ? 290.997 274.688 150.076 1.00 98.36 95 LEU i N 1
ATOM 742 C CA . LEU A 1 95 ? 291.145 274.505 151.510 1.00 98.36 95 LEU i CA 1
ATOM 743 C C . LEU A 1 95 ? 290.481 275.662 152.243 1.00 98.36 95 LEU i C 1
ATOM 744 O O . LEU A 1 95 ? 290.261 276.739 151.682 1.00 98.36 95 LEU i O 1
ATOM 749 N N . SER A 1 96 ? 290.159 275.423 153.508 1.00 99.56 96 SER i N 1
ATOM 750 C CA . SER A 1 96 ? 289.470 276.400 154.337 1.00 99.56 96 SER i CA 1
ATOM 751 C C . SER A 1 96 ? 290.468 277.341 155.006 1.00 99.56 96 SER i C 1
ATOM 752 O O . SER A 1 96 ? 291.666 277.067 155.092 1.00 99.56 96 SER i O 1
ATOM 755 N N . ASP A 1 97 ? 289.953 278.469 155.484 1.00 103.61 97 ASP i N 1
ATOM 756 C CA . ASP A 1 97 ? 290.755 279.347 156.320 1.00 103.61 97 ASP i CA 1
ATOM 757 C C . ASP A 1 97 ? 291.086 278.645 157.634 1.00 103.61 97 ASP i C 1
ATOM 758 O O . ASP A 1 97 ? 290.489 277.626 157.994 1.00 103.61 97 ASP i O 1
ATOM 763 N N . LYS A 1 98 ? 292.055 279.200 158.356 1.00 100.08 98 LYS i N 1
ATOM 764 C CA . LYS A 1 98 ? 292.583 278.561 159.554 1.00 100.08 98 LYS i CA 1
ATOM 765 C C . LYS A 1 98 ? 291.727 278.925 160.761 1.00 100.08 98 LYS i C 1
ATOM 766 O O . LYS A 1 98 ? 291.591 280.105 161.101 1.00 100.08 98 LYS i O 1
ATOM 772 N N . GLN A 1 99 ? 291.154 277.907 161.406 1.00 98.64 99 GLN i N 1
ATOM 773 C CA . GLN A 1 99 ? 290.408 278.066 162.646 1.00 98.64 99 GLN i CA 1
ATOM 774 C C . GLN A 1 99 ? 290.921 277.073 163.677 1.00 98.64 99 GLN i C 1
ATOM 775 O O . GLN A 1 99 ? 291.155 275.903 163.362 1.00 98.64 99 GLN i O 1
ATOM 781 N N . THR A 1 100 ? 291.085 277.544 164.911 1.00 101.91 100 THR i N 1
ATOM 782 C CA . THR A 1 100 ? 291.577 276.730 166.014 1.00 101.91 100 THR i CA 1
ATOM 783 C C . THR A 1 100 ? 290.495 276.624 167.077 1.00 101.91 100 THR i C 1
ATOM 784 O O . THR A 1 100 ? 289.884 277.631 167.449 1.00 101.91 100 THR i O 1
ATOM 788 N N . PHE A 1 101 ? 290.259 275.407 167.564 1.00 100.34 101 PHE i N 1
ATOM 789 C CA . PHE A 1 101 ? 289.229 275.151 168.559 1.00 100.34 101 PHE i CA 1
ATOM 790 C C . PHE A 1 101 ? 289.850 274.554 169.816 1.00 100.34 101 PHE i C 1
ATOM 791 O O . PHE A 1 101 ? 290.839 273.817 169.755 1.00 100.34 101 PHE i O 1
ATOM 799 N N . LYS A 1 102 ? 289.250 274.885 170.956 1.00 101.19 102 LYS i N 1
ATOM 800 C CA . LYS A 1 102 ? 289.732 274.466 172.265 1.00 101.19 102 LYS i CA 1
ATOM 801 C C . LYS A 1 102 ? 288.974 273.229 172.727 1.00 101.19 102 LYS i C 1
ATOM 802 O O . LYS A 1 102 ? 287.766 273.109 172.504 1.00 101.19 102 LYS i O 1
ATOM 808 N N . MET A 1 103 ? 289.690 272.311 173.369 1.00 102.16 103 MET i N 1
ATOM 809 C CA . MET A 1 103 ? 289.083 271.118 173.943 1.00 102.16 103 MET i CA 1
ATOM 810 C C . MET A 1 103 ? 288.754 271.386 175.406 1.00 102.16 103 MET i C 1
ATOM 811 O O . MET A 1 103 ? 289.643 271.717 176.198 1.00 102.16 103 MET i O 1
ATOM 816 N N . LYS A 1 104 ? 287.480 271.242 175.762 1.00 103.55 104 LYS i N 1
ATOM 817 C CA . LYS A 1 104 ? 287.061 271.453 177.140 1.00 103.55 104 LYS i CA 1
ATOM 818 C C . LYS A 1 104 ? 287.719 270.423 178.046 1.00 103.55 104 LYS i C 1
ATOM 819 O O . LYS A 1 104 ? 287.674 269.221 177.769 1.00 103.55 104 LYS i O 1
ATOM 825 N N . SER A 1 105 ? 288.313 270.890 179.140 1.00 102.07 105 SER i N 1
ATOM 826 C CA . SER A 1 105 ? 289.066 270.010 180.019 1.00 102.07 105 SER i CA 1
ATOM 827 C C . SER A 1 105 ? 288.134 269.074 180.787 1.00 102.07 105 SER i C 1
ATOM 828 O O . SER A 1 105 ? 286.943 269.340 180.967 1.00 102.07 105 SER i O 1
ATOM 831 N N . ALA A 1 106 ? 288.705 267.963 181.247 1.00 100.19 106 ALA i N 1
ATOM 832 C CA . ALA A 1 106 ? 287.947 266.972 181.988 1.00 100.19 106 ALA i CA 1
ATOM 833 C C . ALA A 1 106 ? 287.567 267.509 183.366 1.00 100.19 106 ALA i C 1
ATOM 834 O O . ALA A 1 106 ? 288.198 268.435 183.879 1.00 100.19 106 ALA i O 1
ATOM 836 N N . PRO A 1 107 ? 286.528 266.941 183.991 1.00 101.76 107 PRO i N 1
ATOM 837 C CA . PRO A 1 107 ? 286.146 267.398 185.335 1.00 101.76 107 PRO i CA 1
ATOM 838 C C . PRO A 1 107 ? 287.235 267.138 186.364 1.00 101.76 107 PRO i C 1
ATOM 839 O O . PRO A 1 107 ? 287.562 265.984 186.657 1.00 101.76 107 PRO i O 1
ATOM 843 N N . ARG A 1 108 ? 287.796 268.207 186.921 1.00 104.16 108 ARG i N 1
ATOM 844 C CA . ARG A 1 108 ? 288.932 268.129 187.829 1.00 104.16 108 ARG i CA 1
ATOM 845 C C . ARG A 1 108 ? 288.493 268.513 189.235 1.00 104.16 108 ARG i C 1
ATOM 846 O O . ARG A 1 108 ? 287.848 269.548 189.424 1.00 104.16 108 ARG i O 1
ATOM 854 N N . ILE A 1 109 ? 288.850 267.685 190.217 1.00 105.92 109 ILE i N 1
ATOM 855 C CA . ILE A 1 109 ? 288.598 267.990 191.621 1.00 105.92 109 ILE i CA 1
ATOM 856 C C . ILE A 1 109 ? 289.790 268.751 192.178 1.00 105.92 109 ILE i C 1
ATOM 857 O O . ILE A 1 109 ? 290.946 268.421 191.890 1.00 105.92 109 ILE i O 1
ATOM 862 N N . THR A 1 110 ? 289.509 269.777 192.983 1.00 107.99 110 THR i N 1
ATOM 863 C CA . THR A 1 110 ? 290.554 270.607 193.564 1.00 107.99 110 THR i CA 1
ATOM 864 C C . THR A 1 110 ? 290.492 270.699 195.081 1.00 107.99 110 THR i C 1
ATOM 865 O O . THR A 1 110 ? 291.486 271.106 195.694 1.00 107.99 110 THR i O 1
ATOM 869 N N . GLY A 1 111 ? 289.376 270.332 195.706 1.00 106.41 111 GLY i N 1
ATOM 870 C CA . GLY A 1 111 ? 289.284 270.357 197.152 1.00 106.41 111 GLY i CA 1
ATOM 871 C C . GLY A 1 111 ? 288.096 269.583 197.681 1.00 106.41 111 GLY i C 1
ATOM 872 O O . GLY A 1 111 ? 286.969 269.770 197.216 1.00 106.41 111 GLY i O 1
ATOM 873 N N . ALA A 1 112 ? 288.339 268.710 198.656 1.00 107.28 112 ALA i N 1
ATOM 874 C CA . ALA A 1 112 ? 287.292 267.942 199.316 1.00 107.28 112 ALA i CA 1
ATOM 875 C C . ALA A 1 112 ? 287.444 268.120 200.817 1.00 107.28 112 ALA i C 1
ATOM 876 O O . ALA A 1 112 ? 288.554 268.007 201.346 1.00 107.28 112 ALA i O 1
ATOM 878 N N . ARG A 1 113 ? 286.338 268.399 201.502 1.00 108.31 113 ARG i N 1
ATOM 879 C CA . ARG A 1 113 ? 286.421 268.749 202.912 1.00 108.31 113 ARG i CA 1
ATOM 880 C C . ARG A 1 113 ? 285.034 268.708 203.533 1.00 108.31 113 ARG i C 1
ATOM 881 O O . ARG A 1 113 ? 284.060 269.143 202.916 1.00 108.31 113 ARG i O 1
ATOM 889 N N . CYS A 1 114 ? 284.960 268.182 204.752 1.00 107.48 114 CYS i N 1
ATOM 890 C CA . CYS A 1 114 ? 283.742 268.188 205.549 1.00 107.48 114 CYS i CA 1
ATOM 891 C C . CYS A 1 114 ? 283.793 269.352 206.526 1.00 107.48 114 CYS i C 1
ATOM 892 O O . CYS A 1 114 ? 284.858 269.683 207.054 1.00 107.48 114 CYS i O 1
ATOM 895 N N . GLU A 1 115 ? 282.644 269.975 206.765 1.00 106.30 115 GLU i N 1
ATOM 896 C CA . GLU A 1 115 ? 282.620 271.118 207.665 1.00 106.30 115 GLU i CA 1
ATOM 897 C C . GLU A 1 115 ? 281.184 271.427 208.056 1.00 106.30 115 GLU i C 1
ATOM 898 O O . GLU A 1 115 ? 280.247 271.153 207.301 1.00 106.30 115 GLU i O 1
ATOM 904 N N . SER A 1 116 ? 281.033 271.995 209.247 1.00 109.59 116 SER i N 1
ATOM 905 C CA . SER A 1 116 ? 279.756 272.488 209.746 1.00 109.59 116 SER i CA 1
ATOM 906 C C . SER A 1 116 ? 280.061 273.520 210.825 1.00 109.59 116 SER i C 1
ATOM 907 O O . SER A 1 116 ? 281.208 273.945 210.989 1.00 109.59 116 SER i O 1
ATOM 910 N N . GLU A 1 117 ? 279.035 273.930 211.559 1.00 113.08 117 GLU i N 1
ATOM 911 C CA . GLU A 1 117 ? 279.272 274.797 212.700 1.00 113.08 117 GLU i CA 1
ATOM 912 C C . GLU A 1 117 ? 279.722 273.966 213.899 1.00 113.08 117 GLU i C 1
ATOM 913 O O . GLU A 1 117 ? 279.363 272.791 214.016 1.00 113.08 117 GLU i O 1
ATOM 919 N N . PRO A 1 118 ? 280.514 274.545 214.806 1.00 112.96 118 PRO i N 1
ATOM 920 C CA . PRO A 1 118 ? 280.889 273.800 216.015 1.00 112.96 118 PRO i CA 1
ATOM 921 C C . PRO A 1 118 ? 279.651 273.364 216.774 1.00 112.96 118 PRO i C 1
ATOM 922 O O . PRO A 1 118 ? 278.911 274.197 217.307 1.00 112.96 118 PRO i O 1
ATOM 926 N N . VAL A 1 119 ? 279.416 272.056 216.829 1.00 110.91 119 VAL i N 1
ATOM 927 C CA . VAL A 1 119 ? 278.154 271.547 217.344 1.00 110.91 119 VAL i CA 1
ATOM 928 C C . VAL A 1 119 ? 278.081 271.825 218.838 1.00 110.91 119 VAL i C 1
ATOM 929 O O . VAL A 1 119 ? 278.972 271.433 219.601 1.00 110.91 119 VAL i O 1
ATOM 933 N N . ASP A 1 120 ? 277.017 272.507 219.261 1.00 111.67 120 ASP i N 1
ATOM 934 C CA . ASP A 1 120 ? 276.789 272.713 220.686 1.00 111.67 120 ASP i CA 1
ATOM 935 C C . ASP A 1 120 ? 276.107 271.496 221.306 1.00 111.67 120 ASP i C 1
ATOM 936 O O . ASP A 1 120 ? 276.650 270.867 222.220 1.00 111.67 120 ASP i O 1
ATOM 941 N N . VAL A 1 121 ? 274.918 271.150 220.816 1.00 116.04 121 VAL i N 1
ATOM 942 C CA . VAL A 1 121 ? 274.170 269.987 221.282 1.00 116.04 121 VAL i CA 1
ATOM 943 C C . VAL A 1 121 ? 273.282 269.503 220.142 1.00 116.04 121 VAL i C 1
ATOM 944 O O . VAL A 1 121 ? 273.129 270.171 219.117 1.00 116.04 121 VAL i O 1
ATOM 948 N N . GLY A 1 122 ? 272.695 268.326 220.322 1.00 114.62 122 GLY i N 1
ATOM 949 C CA . GLY A 1 122 ? 271.738 267.806 219.368 1.00 114.62 122 GLY i CA 1
ATOM 950 C C . GLY A 1 122 ? 272.397 267.314 218.092 1.00 114.62 122 GLY i C 1
ATOM 951 O O . GLY A 1 122 ? 273.617 267.276 217.946 1.00 114.62 122 GLY i O 1
ATOM 952 N N . VAL A 1 123 ? 271.545 266.928 217.146 1.00 112.61 123 VAL i N 1
ATOM 953 C CA . VAL A 1 123 ? 271.987 266.448 215.844 1.00 112.61 123 VAL i CA 1
ATOM 954 C C . VAL A 1 123 ? 272.046 267.629 214.886 1.00 112.61 123 VAL i C 1
ATOM 955 O O . VAL A 1 123 ? 271.085 268.400 214.774 1.00 112.61 123 VAL i O 1
ATOM 959 N N . GLY A 1 124 ? 273.181 267.780 214.204 1.00 111.47 124 GLY i N 1
ATOM 960 C CA . GLY A 1 124 ? 273.353 268.844 213.245 1.00 111.47 124 GLY i CA 1
ATOM 961 C C . GLY A 1 124 ? 273.822 268.290 211.914 1.00 111.47 124 GLY i C 1
ATOM 962 O O . GLY A 1 124 ? 274.442 267.230 211.837 1.00 111.47 124 GLY i O 1
ATOM 963 N N . ALA A 1 125 ? 273.512 269.030 210.862 1.00 108.06 125 ALA i N 1
ATOM 964 C CA . ALA A 1 125 ? 273.838 268.584 209.516 1.00 108.06 125 ALA i CA 1
ATOM 965 C C . ALA A 1 125 ? 275.324 268.777 209.244 1.00 108.06 125 ALA i C 1
ATOM 966 O O . ALA A 1 125 ? 275.810 269.914 209.303 1.00 108.06 125 ALA i O 1
ATOM 968 N N . PRO A 1 126 ? 276.085 267.715 208.954 1.00 106.42 126 PRO i N 1
ATOM 969 C CA . PRO A 1 126 ? 277.456 267.914 208.475 1.00 106.42 126 PRO i CA 1
ATOM 970 C C . PRO A 1 126 ? 277.494 268.060 206.964 1.00 106.42 126 PRO i C 1
ATOM 971 O O . PRO A 1 126 ? 277.038 267.169 206.241 1.00 106.42 126 PRO i O 1
ATOM 975 N N . ILE A 1 127 ? 278.034 269.170 206.475 1.00 108.57 127 ILE i N 1
ATOM 976 C CA . ILE A 1 127 ? 278.061 269.437 205.045 1.00 108.57 127 ILE i CA 1
ATOM 977 C C . ILE A 1 127 ? 279.338 268.858 204.451 1.00 108.57 127 ILE i C 1
ATOM 978 O O . ILE A 1 127 ? 280.338 268.643 205.141 1.00 108.57 127 ILE i O 1
ATOM 983 N N . VAL A 1 128 ? 279.299 268.603 203.146 1.00 106.12 128 VAL i N 1
ATOM 984 C CA . VAL A 1 128 ? 280.431 268.069 202.400 1.00 106.12 128 VAL i CA 1
ATOM 985 C C . VAL A 1 128 ? 280.842 269.115 201.377 1.00 106.12 128 VAL i C 1
ATOM 986 O O . VAL A 1 128 ? 280.050 269.470 200.496 1.00 106.12 128 VAL i O 1
ATOM 990 N N . TYR A 1 129 ? 282.074 269.603 201.486 1.00 108.43 129 TYR i N 1
ATOM 991 C CA . TYR A 1 129 ? 282.604 270.612 200.572 1.00 108.43 129 TYR i CA 1
ATOM 992 C C . TYR A 1 129 ? 283.579 269.930 199.619 1.00 108.43 129 TYR i C 1
ATOM 993 O O . TYR A 1 129 ? 284.730 269.666 199.973 1.00 108.43 129 TYR i O 1
ATOM 1002 N N . ILE A 1 130 ? 283.109 269.648 198.407 1.00 105.04 130 ILE i N 1
ATOM 1003 C CA . ILE A 1 130 ? 283.933 269.107 197.334 1.00 105.04 130 ILE i CA 1
ATOM 1004 C C . ILE A 1 130 ? 283.997 270.146 196.225 1.00 105.04 130 ILE i C 1
ATOM 1005 O O . ILE A 1 130 ? 282.961 270.652 195.779 1.00 105.04 130 ILE i O 1
ATOM 1010 N N . ASP A 1 131 ? 285.212 270.475 195.798 1.00 106.38 131 ASP i N 1
ATOM 1011 C CA . ASP A 1 131 ? 285.457 271.552 194.847 1.00 106.38 131 ASP i CA 1
ATOM 1012 C C . ASP A 1 131 ? 285.978 270.957 193.547 1.00 106.38 131 ASP i C 1
ATOM 1013 O O . ASP A 1 131 ? 286.972 270.224 193.550 1.00 106.38 131 ASP i O 1
ATOM 1018 N N . THR A 1 132 ? 285.314 271.283 192.441 1.00 105.48 132 THR i N 1
ATOM 1019 C CA . THR A 1 132 ? 285.714 270.835 191.117 1.00 105.48 132 THR i CA 1
ATOM 1020 C C . THR A 1 132 ? 285.978 272.043 190.229 1.00 105.48 132 THR i C 1
ATOM 1021 O O . THR A 1 132 ? 285.399 273.116 190.427 1.00 105.48 132 THR i O 1
ATOM 1025 N N . THR A 1 133 ? 286.860 271.857 189.240 1.00 106.50 133 THR i N 1
ATOM 1026 C CA . THR A 1 133 ? 287.326 272.977 188.431 1.00 106.50 133 THR i CA 1
ATOM 1027 C C . THR A 1 133 ? 287.374 272.652 186.941 1.00 106.50 133 THR i C 1
ATOM 1028 O O . THR A 1 133 ? 288.132 273.293 186.203 1.00 106.50 133 THR i O 1
ATOM 1032 N N . GLY A 1 134 ? 286.600 271.683 186.479 1.00 106.14 134 GLY i N 1
ATOM 1033 C CA . GLY A 1 134 ? 286.549 271.329 185.074 1.00 106.14 134 GLY i CA 1
ATOM 1034 C C . GLY A 1 134 ? 285.438 272.046 184.341 1.00 106.14 134 GLY i C 1
ATOM 1035 O O . GLY A 1 134 ? 285.060 273.172 184.681 1.00 106.14 134 GLY i O 1
ATOM 1036 N N . GLU A 1 135 ? 284.905 271.384 183.317 1.00 103.32 135 GLU i N 1
ATOM 1037 C CA . GLU A 1 135 ? 283.793 271.933 182.554 1.00 103.32 135 GLU i CA 1
ATOM 1038 C C . GLU A 1 135 ? 283.016 270.792 181.919 1.00 103.32 135 GLU i C 1
ATOM 1039 O O . GLU A 1 135 ? 283.587 269.974 181.192 1.00 103.32 135 GLU i O 1
ATOM 1045 N N . ALA A 1 136 ? 281.719 270.745 182.197 1.00 99.56 136 ALA i N 1
ATOM 1046 C CA . ALA A 1 136 ? 280.817 269.764 181.609 1.00 99.56 136 ALA i CA 1
ATOM 1047 C C . ALA A 1 136 ? 279.393 270.260 181.822 1.00 99.56 136 ALA i C 1
ATOM 1048 O O . ALA A 1 136 ? 279.175 271.361 182.338 1.00 99.56 136 ALA i O 1
ATOM 1050 N N . ASP A 1 137 ? 278.416 269.444 181.427 1.00 97.08 137 ASP i N 1
ATOM 1051 C CA . ASP A 1 137 ? 277.014 269.793 181.591 1.00 97.08 137 ASP i CA 1
ATOM 1052 C C . ASP A 1 137 ? 276.199 268.709 182.278 1.00 97.08 137 ASP i C 1
ATOM 1053 O O . ASP A 1 137 ? 275.035 268.955 182.614 1.00 97.08 137 ASP i O 1
ATOM 1058 N N . TYR A 1 138 ? 276.765 267.524 182.492 1.00 102.30 138 TYR i N 1
ATOM 1059 C CA . TYR A 1 138 ? 276.068 266.434 183.161 1.00 102.30 138 TYR i CA 1
ATOM 1060 C C . TYR A 1 138 ? 277.012 265.756 184.147 1.00 102.30 138 TYR i C 1
ATOM 1061 O O . TYR A 1 138 ? 277.122 264.527 184.192 1.00 102.30 138 TYR i O 1
ATOM 1070 N N . CYS A 1 139 ? 277.722 266.554 184.939 1.00 102.18 139 CYS i N 1
ATOM 1071 C CA . CYS A 1 139 ? 278.705 266.005 185.863 1.00 102.18 139 CYS i CA 1
ATOM 1072 C C . CYS A 1 139 ? 278.041 265.076 186.871 1.00 102.18 139 CYS i C 1
ATOM 1073 O O . CYS A 1 139 ? 276.907 265.302 187.301 1.00 102.18 139 CYS i O 1
ATOM 1076 N N . THR A 1 140 ? 278.761 264.024 187.247 1.00 104.11 140 THR i N 1
ATOM 1077 C CA . THR A 1 140 ? 278.286 263.047 188.213 1.00 104.11 140 THR i CA 1
ATOM 1078 C C . THR A 1 140 ? 279.306 262.900 189.332 1.00 104.11 140 THR i C 1
ATOM 1079 O O . THR A 1 140 ? 280.517 262.981 189.106 1.00 104.11 140 THR i O 1
ATOM 1083 N N . ILE A 1 141 ? 278.801 262.687 190.546 1.00 101.22 141 ILE i N 1
ATOM 1084 C CA . ILE A 1 141 ? 279.628 262.538 191.738 1.00 101.22 141 ILE i CA 1
ATOM 1085 C C . ILE A 1 141 ? 279.147 261.314 192.501 1.00 101.22 141 ILE i C 1
ATOM 1086 O O . ILE A 1 141 ? 277.940 261.143 192.707 1.00 101.22 141 ILE i O 1
ATOM 1091 N N . GLU A 1 142 ? 280.087 260.471 192.925 1.00 106.95 142 GLU i N 1
ATOM 1092 C CA . GLU A 1 142 ? 279.765 259.234 193.621 1.00 106.95 142 GLU i CA 1
ATOM 1093 C C . GLU A 1 142 ? 280.610 259.110 194.880 1.00 106.95 142 GLU i C 1
ATOM 1094 O O . GLU A 1 142 ? 281.748 259.581 194.934 1.00 106.95 142 GLU i O 1
ATOM 1100 N N . LEU A 1 143 ? 280.038 258.461 195.891 1.00 104.66 143 LEU i N 1
ATOM 1101 C CA . LEU A 1 143 ? 280.713 258.190 197.150 1.00 104.66 143 LEU i CA 1
ATOM 1102 C C . LEU A 1 143 ? 280.826 256.684 197.349 1.00 104.66 143 LEU i C 1
ATOM 1103 O O . LEU A 1 143 ? 280.014 255.914 196.829 1.00 104.66 143 LEU i O 1
ATOM 1108 N N . LYS A 1 144 ? 281.847 256.266 198.094 1.00 109.81 144 LYS i N 1
ATOM 1109 C CA . LYS A 1 144 ? 282.058 254.853 198.385 1.00 109.81 144 LYS i CA 1
ATOM 1110 C C . LYS A 1 144 ? 282.565 254.695 199.808 1.00 109.81 144 LYS i C 1
ATOM 1111 O O . LYS A 1 144 ? 283.500 255.388 200.217 1.00 109.81 144 LYS i O 1
ATOM 1117 N N . ASP A 1 145 ? 281.955 253.772 200.551 1.00 117.09 145 ASP i N 1
ATOM 1118 C CA . ASP A 1 145 ? 282.353 253.507 201.930 1.00 117.09 145 ASP i CA 1
ATOM 1119 C C . ASP A 1 145 ? 283.754 252.910 201.943 1.00 117.09 145 ASP i C 1
ATOM 1120 O O . ASP A 1 145 ? 283.955 251.761 201.537 1.00 117.09 145 ASP i O 1
ATOM 1125 N N . ASN A 1 146 ? 284.727 253.689 202.419 1.00 111.96 146 ASN i N 1
ATOM 1126 C CA . ASN A 1 146 ? 286.108 253.221 202.431 1.00 111.96 146 ASN i CA 1
ATOM 1127 C C . ASN A 1 146 ? 286.304 252.047 203.381 1.00 111.96 146 ASN i C 1
ATOM 1128 O O . ASN A 1 146 ? 287.209 251.230 203.178 1.00 111.96 146 ASN i O 1
ATOM 1133 N N . SER A 1 147 ? 285.470 251.941 204.416 1.00 120.28 147 SER i N 1
ATOM 1134 C CA . SER A 1 147 ? 285.732 250.979 205.484 1.00 120.28 147 SER i CA 1
ATOM 1135 C C . SER A 1 147 ? 285.753 249.549 204.957 1.00 120.28 147 SER i C 1
ATOM 1136 O O . SER A 1 147 ? 286.706 248.798 205.206 1.00 120.28 147 SER i O 1
ATOM 1139 N N . ASN A 1 148 ? 284.719 249.153 204.225 1.00 119.67 148 ASN i N 1
ATOM 1140 C CA . ASN A 1 148 ? 284.552 247.761 203.837 1.00 119.67 148 ASN i CA 1
ATOM 1141 C C . ASN A 1 148 ? 285.274 247.463 202.526 1.00 119.67 148 ASN i C 1
ATOM 1142 O O . ASN A 1 148 ? 285.579 248.357 201.733 1.00 119.67 148 ASN i O 1
ATOM 1147 N N . ALA A 1 149 ? 285.548 246.173 202.310 1.00 120.39 149 ALA i N 1
ATOM 1148 C CA . ALA A 1 149 ? 286.243 245.749 201.098 1.00 120.39 149 ALA i CA 1
ATOM 1149 C C . ALA A 1 149 ? 285.388 245.990 199.859 1.00 120.39 149 ALA i C 1
ATOM 1150 O O . ALA A 1 149 ? 285.881 246.487 198.840 1.00 120.39 149 ALA i O 1
ATOM 1152 N N . ASN A 1 150 ? 284.107 245.641 199.928 1.00 115.56 150 ASN i N 1
ATOM 1153 C CA . ASN A 1 150 ? 283.173 245.822 198.826 1.00 115.56 150 ASN i CA 1
ATOM 1154 C C . ASN A 1 150 ? 282.118 246.839 199.230 1.00 115.56 150 ASN i C 1
ATOM 1155 O O . ASN A 1 150 ? 281.510 246.719 200.299 1.00 115.56 150 ASN i O 1
ATOM 1160 N N . ASN A 1 151 ? 281.904 247.836 198.376 1.00 113.12 151 ASN i N 1
ATOM 1161 C CA . ASN A 1 151 ? 280.957 248.914 198.653 1.00 113.12 151 ASN i CA 1
ATOM 1162 C C . ASN A 1 151 ? 280.349 249.377 197.337 1.00 113.12 151 ASN i C 1
ATOM 1163 O O . ASN A 1 151 ? 280.930 250.212 196.632 1.00 113.12 151 ASN i O 1
ATOM 1168 N N . PRO A 1 152 ? 279.173 248.843 196.960 1.00 108.42 152 PRO i N 1
ATOM 1169 C CA . PRO A 1 152 ? 278.548 249.284 195.706 1.00 108.42 152 PRO i CA 1
ATOM 1170 C C . PRO A 1 152 ? 278.468 250.799 195.621 1.00 108.42 152 PRO i C 1
ATOM 1171 O O . PRO A 1 152 ? 277.803 251.441 196.440 1.00 108.42 152 PRO i O 1
ATOM 1175 N N . TRP A 1 153 ? 279.156 251.373 194.634 1.00 106.23 153 TRP i N 1
ATOM 1176 C CA . TRP A 1 153 ? 279.272 252.821 194.540 1.00 106.23 153 TRP i CA 1
ATOM 1177 C C . TRP A 1 153 ? 277.899 253.473 194.605 1.00 106.23 153 TRP i C 1
ATOM 1178 O O . TRP A 1 153 ? 276.893 252.899 194.176 1.00 106.23 153 TRP i O 1
ATOM 1189 N N . VAL A 1 154 ? 277.863 254.681 195.157 1.00 104.73 154 VAL i N 1
ATOM 1190 C CA . VAL A 1 154 ? 276.630 255.443 195.304 1.00 104.73 154 VAL i CA 1
ATOM 1191 C C . VAL A 1 154 ? 276.850 256.840 194.743 1.00 104.73 154 VAL i C 1
ATOM 1192 O O . VAL A 1 154 ? 277.869 257.481 195.021 1.00 104.73 154 VAL i O 1
ATOM 1196 N N . LYS A 1 155 ? 275.894 257.300 193.942 1.00 102.81 155 LYS i N 1
ATOM 1197 C CA . LYS A 1 155 ? 275.916 258.621 193.331 1.00 102.81 155 LYS i CA 1
ATOM 1198 C C . LYS A 1 155 ? 274.861 259.499 193.992 1.00 102.81 155 LYS i C 1
ATOM 1199 O O . LYS A 1 155 ? 273.704 259.084 194.130 1.00 102.81 155 LYS i O 1
ATOM 1205 N N . TYR A 1 156 ? 275.262 260.700 194.410 1.00 102.56 156 TYR i N 1
ATOM 1206 C CA . TYR A 1 156 ? 274.421 261.563 195.236 1.00 102.56 156 TYR i CA 1
ATOM 1207 C C . TYR A 1 156 ? 274.033 262.872 194.569 1.00 102.56 156 TYR i C 1
ATOM 1208 O O . TYR A 1 156 ? 272.901 263.327 194.749 1.00 102.56 156 TYR i O 1
ATOM 1217 N N . TYR A 1 157 ? 274.926 263.498 193.803 1.00 99.00 157 TYR i N 1
ATOM 1218 C CA . TYR A 1 157 ? 274.626 264.765 193.143 1.00 99.00 157 TYR i CA 1
ATOM 1219 C C . TYR A 1 157 ? 274.941 264.652 191.660 1.00 99.00 157 TYR i C 1
ATOM 1220 O O . TYR A 1 157 ? 276.042 264.235 191.286 1.00 99.00 157 TYR i O 1
ATOM 1229 N N . VAL A 1 158 ? 273.980 265.034 190.822 1.00 95.94 158 VAL i N 1
ATOM 1230 C CA . VAL A 1 158 ? 274.141 265.056 189.372 1.00 95.94 158 VAL i CA 1
ATOM 1231 C C . VAL A 1 158 ? 273.698 266.427 188.878 1.00 95.94 158 VAL i C 1
ATOM 1232 O O . VAL A 1 158 ? 272.538 266.811 189.066 1.00 95.94 158 VAL i O 1
ATOM 1236 N N . GLY A 1 159 ? 274.609 267.155 188.246 1.00 93.62 159 GLY i N 1
ATOM 1237 C CA . GLY A 1 159 ? 274.276 268.479 187.761 1.00 93.62 159 GLY i CA 1
ATOM 1238 C C . GLY A 1 159 ? 275.479 269.167 187.160 1.00 93.62 159 GLY i C 1
ATOM 1239 O O . GLY A 1 159 ? 276.499 268.538 186.877 1.00 93.62 159 GLY i O 1
ATOM 1240 N N . ALA A 1 160 ? 275.342 270.475 186.967 1.00 93.12 160 ALA i N 1
ATOM 1241 C CA . ALA A 1 160 ? 276.409 271.265 186.372 1.00 93.12 160 ALA i CA 1
ATOM 1242 C C . ALA A 1 160 ? 277.578 271.420 187.338 1.00 93.12 160 ALA i C 1
ATOM 1243 O O . ALA A 1 160 ? 277.421 271.353 188.560 1.00 93.12 160 ALA i O 1
ATOM 1245 N N . LEU A 1 161 ? 278.762 271.631 186.772 1.00 101.12 161 LEU i N 1
ATOM 1246 C CA . LEU A 1 161 ? 279.954 271.832 187.579 1.00 101.12 161 LEU i CA 1
ATOM 1247 C C . LEU A 1 161 ? 279.908 273.190 188.274 1.00 101.12 161 LEU i C 1
ATOM 1248 O O . LEU A 1 161 ? 279.199 274.112 187.860 1.00 101.12 161 LEU i O 1
ATOM 1253 N N . MET A 1 162 ? 280.685 273.302 189.350 1.00 102.98 162 MET i N 1
ATOM 1254 C CA . MET A 1 162 ? 280.658 274.475 190.211 1.00 102.98 162 MET i CA 1
ATOM 1255 C C . MET A 1 162 ? 282.027 274.599 190.857 1.00 102.98 162 MET i C 1
ATOM 1256 O O . MET A 1 162 ? 282.700 273.581 191.055 1.00 102.98 162 MET i O 1
ATOM 1261 N N . PRO A 1 163 ? 282.475 275.812 191.196 1.00 105.46 163 PRO i N 1
ATOM 1262 C CA . PRO A 1 163 ? 283.743 275.911 191.935 1.00 105.46 163 PRO i CA 1
ATOM 1263 C C . PRO A 1 163 ? 283.719 275.142 193.241 1.00 105.46 163 PRO i C 1
ATOM 1264 O O . PRO A 1 163 ? 284.733 274.551 193.631 1.00 105.46 163 PRO i O 1
ATOM 1268 N N . THR A 1 164 ? 282.578 275.128 193.927 1.00 105.02 164 THR i N 1
ATOM 1269 C CA . THR A 1 164 ? 282.427 274.409 195.187 1.00 105.02 164 THR i CA 1
ATOM 1270 C C . THR A 1 164 ? 281.055 273.757 195.205 1.00 105.02 164 THR i C 1
ATOM 1271 O O . THR A 1 164 ? 280.035 274.450 195.160 1.00 105.02 164 THR i O 1
ATOM 1275 N N . ILE A 1 165 ? 281.034 272.430 195.273 1.00 104.81 165 ILE i N 1
ATOM 1276 C CA . ILE A 1 165 ? 279.800 271.653 195.286 1.00 104.81 165 ILE i CA 1
ATOM 1277 C C . ILE A 1 165 ? 279.572 271.182 196.714 1.00 104.81 165 ILE i C 1
ATOM 1278 O O . ILE A 1 165 ? 280.410 270.472 197.281 1.00 104.81 165 ILE i O 1
ATOM 1283 N N . MET A 1 166 ? 278.440 271.575 197.293 1.00 106.00 166 MET i N 1
ATOM 1284 C CA . MET A 1 166 ? 278.118 271.260 198.678 1.00 106.00 166 MET i CA 1
ATOM 1285 C C . MET A 1 166 ? 276.717 270.676 198.753 1.00 106.00 166 MET i C 1
ATOM 1286 O O . MET A 1 166 ? 275.765 271.267 198.235 1.00 106.00 166 MET i O 1
ATOM 1291 N N . PHE A 1 167 ? 276.597 269.519 199.401 1.00 102.52 167 PHE i N 1
ATOM 1292 C CA . PHE A 1 167 ? 275.309 268.875 199.610 1.00 102.52 167 PHE i CA 1
ATOM 1293 C C . PHE A 1 167 ? 275.359 268.110 200.923 1.00 102.52 167 PHE i C 1
ATOM 1294 O O . PHE A 1 167 ? 276.370 267.481 201.242 1.00 102.52 167 PHE i O 1
ATOM 1302 N N . GLY A 1 168 ? 274.265 268.168 201.676 1.00 101.84 168 GLY i N 1
ATOM 1303 C CA . GLY A 1 168 ? 274.174 267.538 202.974 1.00 101.84 168 GLY i CA 1
ATOM 1304 C C . GLY A 1 168 ? 273.541 266.164 202.915 1.00 101.84 168 GLY i C 1
ATOM 1305 O O . GLY A 1 168 ? 273.391 265.558 201.848 1.00 101.84 168 GLY i O 1
ATOM 1306 N N . GLY A 1 169 ? 273.163 265.662 204.089 1.00 102.03 169 GLY i N 1
ATOM 1307 C CA . GLY A 1 169 ? 272.499 264.379 204.183 1.00 102.03 169 GLY i CA 1
ATOM 1308 C C . GLY A 1 169 ? 273.406 263.175 204.077 1.00 102.03 169 GLY i C 1
ATOM 1309 O O . GLY A 1 169 ? 272.907 262.046 204.051 1.00 102.03 169 GLY i O 1
ATOM 1310 N N . VAL A 1 170 ? 274.718 263.373 204.013 1.00 104.05 170 VAL i N 1
ATOM 1311 C CA . VAL A 1 170 ? 275.660 262.264 203.890 1.00 104.05 170 VAL i CA 1
ATOM 1312 C C . VAL A 1 170 ? 275.786 261.563 205.239 1.00 104.05 170 VAL i C 1
ATOM 1313 O O . VAL A 1 170 ? 275.677 262.218 206.285 1.00 104.05 170 VAL i O 1
ATOM 1317 N N . PRO A 1 171 ? 276.010 260.251 205.274 1.00 104.54 171 PRO i N 1
ATOM 1318 C CA . PRO A 1 171 ? 276.317 259.596 206.548 1.00 104.54 171 PRO i CA 1
ATOM 1319 C C . PRO A 1 171 ? 277.688 260.007 207.066 1.00 104.54 171 PRO i C 1
ATOM 1320 O O . PRO A 1 171 ? 278.568 260.440 206.320 1.00 104.54 171 PRO i O 1
ATOM 1324 N N . ILE A 1 172 ? 277.857 259.860 208.380 1.00 109.06 172 ILE i N 1
ATOM 1325 C CA . ILE A 1 172 ? 279.082 260.312 209.033 1.00 109.06 172 ILE i CA 1
ATOM 1326 C C . ILE A 1 172 ? 280.279 259.481 208.590 1.00 109.06 172 ILE i C 1
ATOM 1327 O O . ILE A 1 172 ? 281.394 259.998 208.461 1.00 109.06 172 ILE i O 1
ATOM 1332 N N . GLY A 1 173 ? 280.075 258.190 208.349 1.00 109.98 173 GLY i N 1
ATOM 1333 C CA . GLY A 1 173 ? 281.185 257.264 208.218 1.00 109.98 173 GLY i CA 1
ATOM 1334 C C . GLY A 1 173 ? 282.127 257.537 207.062 1.00 109.98 173 GLY i C 1
ATOM 1335 O O . GLY A 1 173 ? 282.069 258.596 206.431 1.00 109.98 173 GLY i O 1
ATOM 1336 N N . SER A 1 174 ? 283.004 256.575 206.782 1.00 112.17 174 SER i N 1
ATOM 1337 C CA . SER A 1 174 ? 284.033 256.753 205.766 1.00 112.17 174 SER i CA 1
ATOM 1338 C C . SER A 1 174 ? 283.411 256.823 204.378 1.00 112.17 174 SER i C 1
ATOM 1339 O O . SER A 1 174 ? 282.555 256.004 204.030 1.00 112.17 174 SER i O 1
ATOM 1342 N N . TYR A 1 175 ? 283.852 257.794 203.578 1.00 109.73 175 TYR i N 1
ATOM 1343 C CA . TYR A 1 175 ? 283.361 257.933 202.213 1.00 109.73 175 TYR i CA 1
ATOM 1344 C C . TYR A 1 175 ? 284.367 258.715 201.383 1.00 109.73 175 TYR i C 1
ATOM 1345 O O . TYR A 1 175 ? 284.801 259.798 201.788 1.00 109.73 175 TYR i O 1
ATOM 1354 N N . LYS A 1 176 ? 284.729 258.160 200.226 1.00 109.98 176 LYS i N 1
ATOM 1355 C CA . LYS A 1 176 ? 285.624 258.796 199.270 1.00 109.98 176 LYS i CA 1
ATOM 1356 C C . LYS A 1 176 ? 284.878 259.042 197.966 1.00 109.98 176 LYS i C 1
ATOM 1357 O O . LYS A 1 176 ? 284.017 258.252 197.565 1.00 109.98 176 LYS i O 1
ATOM 1363 N N . VAL A 1 177 ? 285.223 260.139 197.298 1.00 105.89 177 VAL i N 1
ATOM 1364 C CA . VAL A 1 177 ? 284.444 260.666 196.184 1.00 105.89 177 VAL i CA 1
ATOM 1365 C C . VAL A 1 177 ? 285.212 260.463 194.885 1.00 105.89 177 VAL i C 1
ATOM 1366 O O . VAL A 1 177 ? 286.410 260.759 194.810 1.00 105.89 177 VAL i O 1
ATOM 1370 N N . ARG A 1 178 ? 284.518 259.959 193.867 1.00 104.80 178 ARG i N 1
ATOM 1371 C CA . ARG A 1 178 ? 285.005 259.944 192.497 1.00 104.80 178 ARG i CA 1
ATOM 1372 C C . ARG A 1 178 ? 284.255 260.991 191.684 1.00 104.80 178 ARG i C 1
ATOM 1373 O O . ARG A 1 178 ? 283.194 261.470 192.091 1.00 104.80 178 ARG i O 1
ATOM 1381 N N . ILE A 1 179 ? 284.815 261.342 190.531 1.00 105.00 179 ILE i N 1
ATOM 1382 C CA . ILE A 1 179 ? 284.249 262.364 189.662 1.00 105.00 179 ILE i CA 1
ATOM 1383 C C . ILE A 1 179 ? 284.119 261.800 188.255 1.00 105.00 179 ILE i C 1
ATOM 1384 O O . ILE A 1 179 ? 285.035 261.141 187.751 1.00 105.00 179 ILE i O 1
ATOM 1389 N N . SER A 1 180 ? 282.973 262.062 187.627 1.00 105.01 180 SER i N 1
ATOM 1390 C CA . SER A 1 180 ? 282.730 261.657 186.248 1.00 105.01 180 SER i CA 1
ATOM 1391 C C . SER A 1 180 ? 282.187 262.841 185.460 1.00 105.01 180 SER i C 1
ATOM 1392 O O . SER A 1 180 ? 282.191 263.972 185.955 1.00 105.01 180 SER i O 1
ATOM 1395 N N . GLY A 1 181 ? 281.728 262.603 184.234 1.00 106.34 181 GLY i N 1
ATOM 1396 C CA . GLY A 1 181 ? 281.134 263.671 183.453 1.00 106.34 181 GLY i CA 1
ATOM 1397 C C . GLY A 1 181 ? 280.791 263.294 182.027 1.00 106.34 181 GLY i C 1
ATOM 1398 O O . GLY A 1 181 ? 281.262 262.277 181.508 1.00 106.34 181 GLY i O 1
ATOM 1399 N N . GLN A 1 182 ? 279.965 264.117 181.386 1.00 102.58 182 GLN i N 1
ATOM 1400 C CA . GLN A 1 182 ? 279.594 263.939 179.991 1.00 102.58 182 GLN i CA 1
ATOM 1401 C C . GLN A 1 182 ? 279.401 265.308 179.357 1.00 102.58 182 GLN i C 1
ATOM 1402 O O . GLN A 1 182 ? 279.178 266.307 180.046 1.00 102.58 182 GLN i O 1
ATOM 1408 N N . ILE A 1 183 ? 279.490 265.345 178.030 1.00 98.57 183 ILE i N 1
ATOM 1409 C CA . ILE A 1 183 ? 279.295 266.566 177.258 1.00 98.57 183 ILE i CA 1
ATOM 1410 C C . ILE A 1 183 ? 278.342 266.254 176.114 1.00 98.57 183 ILE i C 1
ATOM 1411 O O . ILE A 1 183 ? 278.498 265.236 175.430 1.00 98.57 183 ILE i O 1
ATOM 1416 N N . SER A 1 184 ? 277.359 267.125 175.911 1.00 96.00 184 SER i N 1
ATOM 1417 C CA . SER A 1 184 ? 276.336 266.915 174.900 1.00 96.00 184 SER i CA 1
ATOM 1418 C C . SER A 1 184 ? 276.751 267.535 173.571 1.00 96.00 184 SER i C 1
ATOM 1419 O O . SER A 1 184 ? 277.646 268.380 173.502 1.00 96.00 184 SER i O 1
ATOM 1422 N N . LEU A 1 185 ? 276.080 267.102 172.510 1.00 99.45 185 LEU i N 1
ATOM 1423 C CA . LEU A 1 185 ? 276.315 267.598 171.164 1.00 99.45 185 LEU i CA 1
ATOM 1424 C C . LEU A 1 185 ? 274.974 267.817 170.481 1.00 99.45 185 LEU i C 1
ATOM 1425 O O . LEU A 1 185 ? 273.985 267.162 170.831 1.00 99.45 185 LEU i O 1
ATOM 1430 N N . PRO A 1 186 ? 274.907 268.728 169.506 1.00 101.47 186 PRO i N 1
ATOM 1431 C CA . PRO A 1 186 ? 273.626 268.933 168.809 1.00 101.47 186 PRO i CA 1
ATOM 1432 C C . PRO A 1 186 ? 273.106 267.667 168.156 1.00 101.47 186 PRO i C 1
ATOM 1433 O O . PRO A 1 186 ? 271.892 267.427 168.160 1.00 101.47 186 PRO i O 1
ATOM 1437 N N . ASP A 1 187 ? 273.989 266.848 167.595 1.00 102.78 187 ASP i N 1
ATOM 1438 C CA . ASP A 1 187 ? 273.580 265.542 167.098 1.00 102.78 187 ASP i CA 1
ATOM 1439 C C . ASP A 1 187 ? 273.062 264.706 168.260 1.00 102.78 187 ASP i C 1
ATOM 1440 O O . ASP A 1 187 ? 273.798 264.422 169.210 1.00 102.78 187 ASP i O 1
ATOM 1445 N N . GLY A 1 188 ? 271.789 264.316 168.185 1.00 99.80 188 GLY i N 1
ATOM 1446 C CA . GLY A 1 188 ? 271.118 263.789 169.363 1.00 99.80 188 GLY i CA 1
ATOM 1447 C C . GLY A 1 188 ? 271.784 262.550 169.929 1.00 99.80 188 GLY i C 1
ATOM 1448 O O . GLY A 1 188 ? 272.033 262.461 171.133 1.00 99.80 188 GLY i O 1
ATOM 1449 N N . VAL A 1 189 ? 272.088 261.578 169.070 1.00 100.84 189 VAL i N 1
ATOM 1450 C CA . VAL A 1 189 ? 272.513 260.270 169.561 1.00 100.84 189 VAL i CA 1
ATOM 1451 C C . VAL A 1 189 ? 273.873 260.364 170.246 1.00 100.84 189 VAL i C 1
ATOM 1452 O O . VAL A 1 189 ? 274.078 259.801 171.327 1.00 100.84 189 VAL i O 1
ATOM 1456 N N . THR A 1 190 ? 274.819 261.072 169.635 1.00 101.78 190 THR i N 1
ATOM 1457 C CA . THR A 1 190 ? 276.173 261.098 170.171 1.00 101.78 190 THR i CA 1
ATOM 1458 C C . THR A 1 190 ? 276.194 261.738 171.553 1.00 101.78 190 THR i C 1
ATOM 1459 O O . THR A 1 190 ? 275.571 262.778 171.787 1.00 101.78 190 THR i O 1
ATOM 1463 N N . ILE A 1 191 ? 276.910 261.101 172.473 1.00 98.38 191 ILE i N 1
ATOM 1464 C CA . ILE A 1 191 ? 277.122 261.635 173.814 1.00 98.38 191 ILE i CA 1
ATOM 1465 C C . ILE A 1 191 ? 278.467 261.122 174.305 1.00 98.38 191 ILE i C 1
ATOM 1466 O O . ILE A 1 191 ? 278.718 259.913 174.305 1.00 98.38 191 ILE i O 1
ATOM 1471 N N . ASP A 1 192 ? 279.333 262.042 174.719 1.00 101.07 192 ASP i N 1
ATOM 1472 C CA . ASP A 1 192 ? 280.708 261.726 175.080 1.00 101.07 192 ASP i CA 1
ATOM 1473 C C . ASP A 1 192 ? 280.871 261.812 176.590 1.00 101.07 192 ASP i C 1
ATOM 1474 O O . ASP A 1 192 ? 280.431 262.785 177.213 1.00 101.07 192 ASP i O 1
ATOM 1479 N N . SER A 1 193 ? 281.500 260.795 177.169 1.00 104.75 193 SER i N 1
ATOM 1480 C CA . SER A 1 193 ? 281.672 260.681 178.606 1.00 104.75 193 SER i CA 1
ATOM 1481 C C . SER A 1 193 ? 283.091 261.087 178.997 1.00 104.75 193 SER i C 1
ATOM 1482 O O . SER A 1 193 ? 283.876 261.570 178.176 1.00 104.75 193 SER i O 1
ATOM 1485 N N . SER A 1 194 ? 283.425 260.893 180.271 1.00 101.86 194 SER i N 1
ATOM 1486 C CA . SER A 1 194 ? 284.746 261.194 180.797 1.00 101.86 194 SER i CA 1
ATOM 1487 C C . SER A 1 194 ? 285.215 260.042 181.671 1.00 101.86 194 SER i C 1
ATOM 1488 O O . SER A 1 194 ? 284.407 259.292 182.225 1.00 101.86 194 SER i O 1
ATOM 1491 N N . GLY A 1 195 ? 286.533 259.909 181.788 1.00 103.31 195 GLY i N 1
ATOM 1492 C CA . GLY A 1 195 ? 287.091 258.855 182.612 1.00 103.31 195 GLY i CA 1
ATOM 1493 C C . GLY A 1 195 ? 286.897 259.128 184.091 1.00 103.31 195 GLY i C 1
ATOM 1494 O O . GLY A 1 195 ? 286.897 260.271 184.549 1.00 103.31 195 GLY i O 1
ATOM 1495 N N . TYR A 1 196 ? 286.727 258.048 184.851 1.00 100.01 196 TYR i N 1
ATOM 1496 C CA . TYR A 1 196 ? 286.539 258.173 186.289 1.00 100.01 196 TYR i CA 1
ATOM 1497 C C . TYR A 1 196 ? 287.795 258.739 186.936 1.00 100.01 196 TYR i C 1
ATOM 1498 O O . TYR A 1 196 ? 288.918 258.427 186.534 1.00 100.01 196 TYR i O 1
ATOM 1507 N N . TYR A 1 197 ? 287.598 259.580 187.951 1.00 102.76 197 TYR i N 1
ATOM 1508 C CA . TYR A 1 197 ? 288.699 260.274 188.621 1.00 102.76 197 TYR i CA 1
ATOM 1509 C C . TYR A 1 197 ? 288.404 260.292 190.117 1.00 102.76 197 TYR i C 1
ATOM 1510 O O . TYR A 1 197 ? 287.567 261.072 190.581 1.00 102.76 197 TYR i O 1
ATOM 1519 N N . GLU A 1 198 ? 289.090 259.433 190.863 1.00 103.49 198 GLU i N 1
ATOM 1520 C CA . GLU A 1 198 ? 288.923 259.356 192.306 1.00 103.49 198 GLU i CA 1
ATOM 1521 C C . GLU A 1 198 ? 289.991 260.184 193.008 1.00 103.49 198 GLU i C 1
ATOM 1522 O O . GLU A 1 198 ? 291.146 260.240 192.577 1.00 103.49 198 GLU i O 1
ATOM 1528 N N . TYR A 1 199 ? 289.591 260.829 194.097 1.00 105.25 199 TYR i N 1
ATOM 1529 C CA . TYR A 1 199 ? 290.536 261.626 194.858 1.00 105.25 199 TYR i CA 1
ATOM 1530 C C . TYR A 1 199 ? 291.649 260.727 195.392 1.00 105.25 199 TYR i C 1
ATOM 1531 O O . TYR A 1 199 ? 291.382 259.593 195.809 1.00 105.25 199 TYR i O 1
ATOM 1540 N N . PRO A 1 200 ? 292.904 261.188 195.389 1.00 110.47 200 PRO i N 1
ATOM 1541 C CA . PRO A 1 200 ? 293.995 260.299 195.830 1.00 110.47 200 PRO i CA 1
ATOM 1542 C C . PRO A 1 200 ? 293.802 259.749 197.231 1.00 110.47 200 PRO i C 1
ATOM 1543 O O . PRO A 1 200 ? 294.124 258.580 197.478 1.00 110.47 200 PRO i O 1
ATOM 1547 N N . ASN A 1 201 ? 293.281 260.551 198.158 1.00 111.61 201 ASN i N 1
ATOM 1548 C CA . ASN A 1 201 ? 293.106 260.130 199.541 1.00 111.61 201 ASN i CA 1
ATOM 1549 C C . ASN A 1 201 ? 291.659 260.321 199.964 1.00 111.61 201 ASN i C 1
ATOM 1550 O O . ASN A 1 201 ? 291.013 261.305 199.593 1.00 111.61 201 ASN i O 1
ATOM 1555 N N . VAL A 1 202 ? 291.161 259.368 200.748 1.00 110.44 202 VAL i N 1
ATOM 1556 C CA . VAL A 1 202 ? 289.800 259.398 201.268 1.00 110.44 202 VAL i CA 1
ATOM 1557 C C . VAL A 1 202 ? 289.665 260.523 202.284 1.00 110.44 202 VAL i C 1
ATOM 1558 O O . VAL A 1 202 ? 290.665 261.072 202.757 1.00 110.44 202 VAL i O 1
ATOM 1562 N N . PHE A 1 203 ? 288.426 260.876 202.623 1.00 107.04 203 PHE i N 1
ATOM 1563 C CA . PHE A 1 203 ? 288.155 261.798 203.714 1.00 107.04 203 PHE i CA 1
ATOM 1564 C C . PHE A 1 203 ? 287.011 261.238 204.543 1.00 107.04 203 PHE i C 1
ATOM 1565 O O . PHE A 1 203 ? 286.185 260.468 204.046 1.00 107.04 203 PHE i O 1
ATOM 1573 N N . GLU A 1 204 ? 286.972 261.629 205.814 1.00 107.16 204 GLU i N 1
ATOM 1574 C CA . GLU A 1 204 ? 286.013 261.100 206.774 1.00 107.16 204 GLU i CA 1
ATOM 1575 C C . GLU A 1 204 ? 285.186 262.241 207.345 1.00 107.16 204 GLU i C 1
ATOM 1576 O O . GLU A 1 204 ? 285.737 263.257 207.778 1.00 107.16 204 GLU i O 1
ATOM 1582 N N . VAL A 1 205 ? 283.871 262.067 207.344 1.00 106.59 205 VAL i N 1
ATOM 1583 C CA . VAL A 1 205 ? 282.948 263.048 207.897 1.00 106.59 205 VAL i CA 1
ATOM 1584 C C . VAL A 1 205 ? 282.771 262.771 209.381 1.00 106.59 205 VAL i C 1
ATOM 1585 O O . VAL A 1 205 ? 282.764 261.613 209.815 1.00 106.59 205 VAL i O 1
ATOM 1589 N N . ARG A 1 206 ? 282.643 263.835 210.167 1.00 109.26 206 ARG i N 1
ATOM 1590 C CA . ARG A 1 206 ? 282.418 263.700 211.597 1.00 109.26 206 ARG i CA 1
ATOM 1591 C C . ARG A 1 206 ? 281.740 264.957 212.112 1.00 109.26 206 ARG i C 1
ATOM 1592 O O . ARG A 1 206 ? 281.882 266.038 211.534 1.00 109.26 206 ARG i O 1
ATOM 1600 N N . TYR A 1 207 ? 281.000 264.807 213.207 1.00 107.44 207 TYR i N 1
ATOM 1601 C CA . TYR A 1 207 ? 280.401 265.963 213.853 1.00 107.44 207 TYR i CA 1
ATOM 1602 C C . TYR A 1 207 ? 281.491 266.868 214.407 1.00 107.44 207 TYR i C 1
ATOM 1603 O O . TYR A 1 207 ? 282.592 266.422 214.741 1.00 107.44 207 TYR i O 1
ATOM 1612 N N . ASN A 1 208 ? 281.178 268.158 214.508 1.00 113.80 208 ASN i N 1
ATOM 1613 C CA . ASN A 1 208 ? 282.135 269.148 214.978 1.00 113.80 208 ASN i CA 1
ATOM 1614 C C . ASN A 1 208 ? 282.185 269.231 216.497 1.00 113.80 208 ASN i C 1
ATOM 1615 O O . ASN A 1 208 ? 282.634 270.247 217.041 1.00 113.80 208 ASN i O 1
ATOM 1620 N N . PHE A 1 209 ? 281.732 268.190 217.189 1.00 113.93 209 PHE i N 1
ATOM 1621 C CA . PHE A 1 209 ? 281.822 268.156 218.641 1.00 113.93 209 PHE i CA 1
ATOM 1622 C C . PHE A 1 209 ? 283.269 267.966 219.080 1.00 113.93 209 PHE i C 1
ATOM 1623 O O . PHE A 1 209 ? 283.972 267.085 218.579 1.00 113.93 209 PHE i O 1
ATOM 1631 N N . VAL A 1 210 ? 283.707 268.796 220.021 1.00 112.40 210 VAL i N 1
ATOM 1632 C CA . VAL A 1 210 ? 285.069 268.737 220.543 1.00 112.40 210 VAL i CA 1
ATOM 1633 C C . VAL A 1 210 ? 284.996 268.848 222.062 1.00 112.40 210 VAL i C 1
ATOM 1634 O O . VAL A 1 210 ? 284.209 269.655 222.578 1.00 112.40 210 VAL i O 1
ATOM 1638 N N . PRO A 1 211 ? 285.777 268.080 222.818 1.00 113.08 211 PRO i N 1
ATOM 1639 C CA . PRO A 1 211 ? 285.700 268.163 224.282 1.00 113.08 211 PRO i CA 1
ATOM 1640 C C . PRO A 1 211 ? 285.991 269.573 224.764 1.00 113.08 211 PRO i C 1
ATOM 1641 O O . PRO A 1 211 ? 286.899 270.237 224.240 1.00 113.08 211 PRO i O 1
ATOM 1645 N N . PRO A 1 212 ? 285.247 270.075 225.760 1.00 110.99 212 PRO i N 1
ATOM 1646 C CA . PRO A 1 212 ? 285.541 271.416 226.284 1.00 110.99 212 PRO i CA 1
ATOM 1647 C C . PRO A 1 212 ? 286.729 271.423 227.230 1.00 110.99 212 PRO i C 1
ATOM 1648 O O . PRO A 1 212 ? 287.405 270.405 227.406 1.00 110.99 212 PRO i O 1
ATOM 1652 N N . ALA A 1 213 ? 286.989 272.574 227.840 1.00 111.19 213 ALA i N 1
ATOM 1653 C CA . ALA A 1 213 ? 288.039 272.726 228.834 1.00 111.19 213 ALA i CA 1
ATOM 1654 C C . ALA A 1 213 ? 287.437 272.758 230.234 1.00 111.19 213 ALA i C 1
ATOM 1655 O O . ALA A 1 213 ? 286.288 273.158 230.435 1.00 111.19 213 ALA i O 1
ATOM 1657 N N . ALA A 1 214 ? 288.234 272.327 231.206 1.00 107.98 214 ALA i N 1
ATOM 1658 C CA . ALA A 1 214 ? 287.760 272.237 232.574 1.00 107.98 214 ALA i CA 1
ATOM 1659 C C . ALA A 1 214 ? 287.570 273.630 233.172 1.00 107.98 214 ALA i C 1
ATOM 1660 O O . ALA A 1 214 ? 288.188 274.599 232.725 1.00 107.98 214 ALA i O 1
ATOM 1662 N N . PRO A 1 215 ? 286.714 273.758 234.184 1.00 104.82 215 PRO i N 1
ATOM 1663 C CA . PRO A 1 215 ? 286.559 275.052 234.854 1.00 104.82 215 PRO i CA 1
ATOM 1664 C C . PRO A 1 215 ? 287.811 275.431 235.625 1.00 104.82 215 PRO i C 1
ATOM 1665 O O . PRO A 1 215 ? 288.600 274.583 236.049 1.00 104.82 215 PRO i O 1
ATOM 1669 N N . ILE A 1 216 ? 287.985 276.737 235.806 1.00 107.19 216 ILE i N 1
ATOM 1670 C CA . ILE A 1 216 ? 289.151 277.300 236.466 1.00 107.19 216 ILE i CA 1
ATOM 1671 C C . ILE A 1 216 ? 288.686 278.344 237.477 1.00 107.19 216 ILE i C 1
ATOM 1672 O O . ILE A 1 216 ? 287.491 278.575 237.657 1.00 107.19 216 ILE i O 1
ATOM 1677 N N . ASN A 1 217 ? 289.655 278.971 238.143 1.00 108.74 217 ASN i N 1
ATOM 1678 C CA . ASN A 1 217 ? 289.382 280.068 239.070 1.00 108.74 217 ASN i CA 1
ATOM 1679 C C . ASN A 1 217 ? 288.397 279.632 240.154 1.00 108.74 217 ASN i C 1
ATOM 1680 O O . ASN A 1 217 ? 287.450 280.345 240.488 1.00 108.74 217 ASN i O 1
ATOM 1685 N N . ILE A 1 218 ? 288.615 278.436 240.702 1.00 104.57 218 ILE i N 1
ATOM 1686 C CA . ILE A 1 218 ? 287.737 277.935 241.751 1.00 104.57 218 ILE i CA 1
ATOM 1687 C C . ILE A 1 218 ? 287.871 278.818 242.982 1.00 104.57 218 ILE i C 1
ATOM 1688 O O . ILE A 1 218 ? 288.983 279.159 243.405 1.00 104.57 218 ILE i O 1
ATOM 1693 N N . VAL A 1 219 ? 286.734 279.198 243.560 1.00 103.13 219 VAL i N 1
ATOM 1694 C CA . VAL A 1 219 ? 286.697 280.040 244.750 1.00 103.13 219 VAL i CA 1
ATOM 1695 C C . VAL A 1 219 ? 285.609 279.517 245.678 1.00 103.13 219 VAL i C 1
ATOM 1696 O O . VAL A 1 219 ? 284.546 279.084 245.224 1.00 103.13 219 VAL i O 1
ATOM 1700 N N . PHE A 1 220 ? 285.879 279.562 246.981 1.00 103.57 220 PHE i N 1
ATOM 1701 C CA . PHE A 1 220 ? 284.973 279.051 247.998 1.00 103.57 220 PHE i CA 1
ATOM 1702 C C . PHE A 1 220 ? 284.476 280.189 248.879 1.00 103.57 220 PHE i C 1
ATOM 1703 O O . PHE A 1 220 ? 285.053 281.279 248.909 1.00 103.57 220 PHE i O 1
ATOM 1711 N N . LYS A 1 221 ? 283.391 279.919 249.598 1.00 102.73 221 LYS i N 1
ATOM 1712 C CA . LYS A 1 221 ? 282.855 280.838 250.596 1.00 102.73 221 LYS i CA 1
ATOM 1713 C C . LYS A 1 221 ? 281.664 280.148 251.250 1.00 102.73 221 LYS i C 1
ATOM 1714 O O . LYS A 1 221 ? 281.237 279.072 250.819 1.00 102.73 221 LYS i O 1
ATOM 1720 N N . ALA A 1 222 ? 281.133 280.775 252.297 1.00 107.03 222 ALA i N 1
ATOM 1721 C CA . ALA A 1 222 ? 280.065 280.155 253.067 1.00 107.03 222 ALA i CA 1
ATOM 1722 C C . ALA A 1 222 ? 279.303 281.211 253.852 1.00 107.03 222 ALA i C 1
ATOM 1723 O O . ALA A 1 222 ? 279.831 282.283 254.157 1.00 107.03 222 ALA i O 1
ATOM 1725 N N . ALA A 1 223 ? 278.051 280.889 254.170 1.00 108.70 223 ALA i N 1
ATOM 1726 C CA . ALA A 1 223 ? 277.242 281.654 255.110 1.00 108.70 223 ALA i CA 1
ATOM 1727 C C . ALA A 1 223 ? 277.238 280.919 256.442 1.00 108.70 223 ALA i C 1
ATOM 1728 O O . ALA A 1 223 ? 276.954 279.717 256.490 1.00 108.70 223 ALA i O 1
ATOM 1730 N N . ARG A 1 224 ? 277.548 281.642 257.520 1.00 107.95 224 ARG i N 1
ATOM 1731 C CA . ARG A 1 224 ? 277.924 280.988 258.769 1.00 107.95 224 ARG i CA 1
ATOM 1732 C C . ARG A 1 224 ? 276.856 280.011 259.247 1.00 107.95 224 ARG i C 1
ATOM 1733 O O . ARG A 1 224 ? 277.146 278.840 259.506 1.00 107.95 224 ARG i O 1
ATOM 1741 N N . ILE A 1 225 ? 275.613 280.468 259.379 1.00 109.73 225 ILE i N 1
ATOM 1742 C CA . ILE A 1 225 ? 274.595 279.713 260.098 1.00 109.73 225 ILE i CA 1
ATOM 1743 C C . ILE A 1 225 ? 273.232 279.919 259.456 1.00 109.73 225 ILE i C 1
ATOM 1744 O O . ILE A 1 225 ? 273.061 280.721 258.539 1.00 109.73 225 ILE i O 1
ATOM 1749 N N . ALA A 1 226 ? 272.264 279.159 259.957 1.00 107.14 226 ALA i N 1
ATOM 1750 C CA . ALA A 1 226 ? 270.846 279.411 259.784 1.00 107.14 226 ALA i CA 1
ATOM 1751 C C . ALA A 1 226 ? 270.321 280.121 261.033 1.00 107.14 226 ALA i C 1
ATOM 1752 O O . ALA A 1 226 ? 271.093 280.575 261.883 1.00 107.14 226 ALA i O 1
ATOM 1754 N N . ASP A 1 227 ? 268.995 280.230 261.148 1.00 109.86 227 ASP i N 1
ATOM 1755 C CA . ASP A 1 227 ? 268.386 280.842 262.324 1.00 109.86 227 ASP i CA 1
ATOM 1756 C C . ASP A 1 227 ? 269.013 280.325 263.615 1.00 109.86 227 ASP i C 1
ATOM 1757 O O . ASP A 1 227 ? 269.595 281.090 264.392 1.00 109.86 227 ASP i O 1
ATOM 1762 N N . GLY A 1 228 ? 268.900 279.023 263.852 1.00 108.69 228 GLY i N 1
ATOM 1763 C CA . GLY A 1 228 ? 269.537 278.391 264.989 1.00 108.69 228 GLY i CA 1
ATOM 1764 C C . GLY A 1 228 ? 270.208 277.097 264.583 1.00 108.69 228 GLY i C 1
ATOM 1765 O O . GLY A 1 228 ? 270.354 276.820 263.389 1.00 108.69 228 GLY i O 1
ATOM 1766 N N . LYS A 1 229 ? 270.630 276.296 265.559 1.00 109.52 229 LYS i N 1
ATOM 1767 C CA . LYS A 1 229 ? 271.238 274.986 265.354 1.00 109.52 229 LYS i CA 1
ATOM 1768 C C . LYS A 1 229 ? 272.609 275.072 264.695 1.00 109.52 229 LYS i C 1
ATOM 1769 O O . LYS A 1 229 ? 273.242 274.030 264.486 1.00 109.52 229 LYS i O 1
ATOM 1775 N N . GLU A 1 230 ? 273.094 276.267 264.369 1.00 109.82 230 GLU i N 1
ATOM 1776 C CA . GLU A 1 230 ? 274.349 276.444 263.644 1.00 109.82 230 GLU i CA 1
ATOM 1777 C C . GLU A 1 230 ? 274.424 275.499 262.446 1.00 109.82 230 GLU i C 1
ATOM 1778 O O . GLU A 1 230 ? 275.299 274.637 262.347 1.00 109.82 230 GLU i O 1
ATOM 1784 N N . ARG A 1 231 ? 273.478 275.673 261.527 1.00 105.66 231 ARG i N 1
ATOM 1785 C CA . ARG A 1 231 ? 273.526 274.980 260.245 1.00 105.66 231 ARG i CA 1
ATOM 1786 C C . ARG A 1 231 ? 274.443 275.764 259.320 1.00 105.66 231 ARG i C 1
ATOM 1787 O O . ARG A 1 231 ? 274.069 276.830 258.821 1.00 105.66 231 ARG i O 1
ATOM 1795 N N . TYR A 1 232 ? 275.642 275.242 259.084 1.00 107.68 232 TYR i N 1
ATOM 1796 C CA . TYR A 1 232 ? 276.635 275.951 258.296 1.00 107.68 232 TYR i CA 1
ATOM 1797 C C . TYR A 1 232 ? 276.407 275.678 256.816 1.00 107.68 232 TYR i C 1
ATOM 1798 O O . TYR A 1 232 ? 276.302 274.522 256.395 1.00 107.68 232 TYR i O 1
ATOM 1807 N N . ASP A 1 233 ? 276.332 276.752 256.035 1.00 108.33 233 ASP i N 1
ATOM 1808 C CA . ASP A 1 233 ? 276.008 276.697 254.617 1.00 108.33 233 ASP i CA 1
ATOM 1809 C C . ASP A 1 233 ? 277.261 276.948 253.793 1.00 108.33 233 ASP i C 1
ATOM 1810 O O . ASP A 1 233 ? 277.922 277.978 253.960 1.00 108.33 233 ASP i O 1
ATOM 1815 N N . LEU A 1 234 ? 277.572 276.019 252.895 1.00 103.58 234 LEU i N 1
ATOM 1816 C CA . LEU A 1 234 ? 278.747 276.107 252.040 1.00 103.58 234 LEU i CA 1
ATOM 1817 C C . LEU A 1 234 ? 278.318 276.329 250.597 1.00 103.58 234 LEU i C 1
ATOM 1818 O O . LEU A 1 234 ? 277.481 275.590 250.072 1.00 103.58 234 LEU i O 1
ATOM 1823 N N . ARG A 1 235 ? 278.899 277.345 249.964 1.00 102.59 235 ARG i N 1
ATOM 1824 C CA . ARG A 1 235 ? 278.654 277.659 248.563 1.00 102.59 235 ARG i CA 1
ATOM 1825 C C . ARG A 1 235 ? 279.932 277.428 247.772 1.00 102.59 235 ARG i C 1
ATOM 1826 O O . ARG A 1 235 ? 281.034 277.695 248.263 1.00 102.59 235 ARG i O 1
ATOM 1834 N N . VAL A 1 236 ? 279.780 276.939 246.546 1.00 100.74 236 VAL i N 1
ATOM 1835 C CA . VAL A 1 236 ? 280.898 276.712 245.641 1.00 100.74 236 VAL i CA 1
ATOM 1836 C C . VAL A 1 236 ? 280.712 277.610 244.425 1.00 100.74 236 VAL i C 1
ATOM 1837 O O . VAL A 1 236 ? 279.655 277.584 243.784 1.00 100.74 236 VAL i O 1
ATOM 1841 N N . GLN A 1 237 ? 281.734 278.406 244.119 1.00 101.04 237 GLN i N 1
ATOM 1842 C CA . GLN A 1 237 ? 281.731 279.294 242.967 1.00 101.04 237 GLN i CA 1
ATOM 1843 C C . GLN A 1 237 ? 282.977 279.038 242.134 1.00 101.04 237 GLN i C 1
ATOM 1844 O O . GLN A 1 237 ? 284.053 278.770 242.677 1.00 101.04 237 GLN i O 1
ATOM 1850 N N . TRP A 1 238 ? 282.827 279.125 240.816 1.00 100.83 238 TRP i N 1
ATOM 1851 C CA . TRP A 1 238 ? 283.950 278.941 239.909 1.00 100.83 238 TRP i CA 1
ATOM 1852 C C . TRP A 1 238 ? 283.632 279.636 238.596 1.00 100.83 238 TRP i C 1
ATOM 1853 O O . TRP A 1 238 ? 282.475 279.942 238.298 1.00 100.83 238 TRP i O 1
ATOM 1864 N N . ASP A 1 239 ? 284.679 279.875 237.813 1.00 102.90 239 ASP i N 1
ATOM 1865 C CA . ASP A 1 239 ? 284.562 280.503 236.506 1.00 102.90 239 ASP i CA 1
ATOM 1866 C C . ASP A 1 239 ? 285.052 279.539 235.436 1.00 102.90 239 ASP i C 1
ATOM 1867 O O . ASP A 1 239 ? 286.122 278.941 235.578 1.00 102.90 239 ASP i O 1
ATOM 1872 N N . TRP A 1 240 ? 284.267 279.392 234.373 1.00 104.87 240 TRP i N 1
ATOM 1873 C CA . TRP A 1 240 ? 284.626 278.568 233.228 1.00 104.87 240 TRP i CA 1
ATOM 1874 C C . TRP A 1 240 ? 284.762 279.464 232.005 1.00 104.87 240 TRP i C 1
ATOM 1875 O O . TRP A 1 240 ? 283.868 280.267 231.719 1.00 104.87 240 TRP i O 1
ATOM 1886 N N . ASN A 1 241 ? 285.871 279.321 231.286 1.00 108.59 241 ASN i N 1
ATOM 1887 C CA . ASN A 1 241 ? 286.177 280.200 230.170 1.00 108.59 241 ASN i CA 1
ATOM 1888 C C . ASN A 1 241 ? 285.712 279.594 228.847 1.00 108.59 241 ASN i C 1
ATOM 1889 O O . ASN A 1 241 ? 285.220 278.467 228.781 1.00 108.59 241 ASN i O 1
ATOM 1894 N N . ARG A 1 242 ? 285.893 280.365 227.777 1.00 106.68 242 ARG i N 1
ATOM 1895 C CA . ARG A 1 242 ? 285.445 280.002 226.442 1.00 106.68 242 ARG i CA 1
ATOM 1896 C C . ARG A 1 242 ? 286.563 280.278 225.447 1.00 106.68 242 ARG i C 1
ATOM 1897 O O . ARG A 1 242 ? 287.398 281.160 225.662 1.00 106.68 242 ARG i O 1
ATOM 1905 N N . GLY A 1 243 ? 286.574 279.516 224.356 1.00 105.72 243 GLY i N 1
ATOM 1906 C CA . GLY A 1 243 ? 287.548 279.736 223.305 1.00 105.72 243 GLY i CA 1
ATOM 1907 C C . GLY A 1 243 ? 288.036 278.474 222.623 1.00 105.72 243 GLY i C 1
ATOM 1908 O O . GLY A 1 243 ? 288.606 278.540 221.530 1.00 105.72 243 GLY i O 1
ATOM 1909 N N . ALA A 1 244 ? 287.826 277.319 223.251 1.00 106.90 244 ALA i N 1
ATOM 1910 C CA . ALA A 1 244 ? 288.265 276.054 222.681 1.00 106.90 244 ALA i CA 1
ATOM 1911 C C . ALA A 1 244 ? 287.277 274.964 223.066 1.00 106.90 244 ALA i C 1
ATOM 1912 O O . ALA A 1 244 ? 286.542 275.091 224.048 1.00 106.90 244 ALA i O 1
ATOM 1914 N N . GLY A 1 245 ? 287.268 273.891 222.280 1.00 104.80 245 GLY i N 1
ATOM 1915 C CA . GLY A 1 245 ? 286.341 272.813 222.545 1.00 104.80 245 GLY i CA 1
ATOM 1916 C C . GLY A 1 245 ? 284.910 273.206 222.208 1.00 104.80 245 GLY i C 1
ATOM 1917 O O . GLY A 1 245 ? 284.647 274.137 221.443 1.00 104.80 245 GLY i O 1
ATOM 1918 N N . ALA A 1 246 ? 283.976 272.475 222.805 1.00 109.07 246 ALA i N 1
ATOM 1919 C CA . ALA A 1 246 ? 282.553 272.677 222.576 1.00 109.07 246 ALA i CA 1
ATOM 1920 C C . ALA A 1 246 ? 281.957 273.590 223.640 1.00 109.07 246 ALA i C 1
ATOM 1921 O O . ALA A 1 246 ? 282.564 273.858 224.680 1.00 109.07 246 ALA i O 1
ATOM 1923 N N . ASN A 1 247 ? 280.748 274.074 223.361 1.00 106.20 247 ASN i N 1
ATOM 1924 C CA . ASN A 1 247 ? 279.986 274.844 224.339 1.00 106.20 247 ASN i CA 1
ATOM 1925 C C . ASN A 1 247 ? 279.565 273.915 225.471 1.00 106.20 247 ASN i C 1
ATOM 1926 O O . ASN A 1 247 ? 278.737 273.019 225.274 1.00 106.20 247 ASN i O 1
ATOM 1931 N N . VAL A 1 248 ? 280.138 274.118 226.660 1.00 105.59 248 VAL i N 1
ATOM 1932 C CA . VAL A 1 248 ? 279.894 273.195 227.761 1.00 105.59 248 VAL i CA 1
ATOM 1933 C C . VAL A 1 248 ? 278.417 273.218 228.128 1.00 105.59 248 VAL i C 1
ATOM 1934 O O . VAL A 1 248 ? 277.742 274.252 228.051 1.00 105.59 248 VAL i O 1
ATOM 1938 N N . ARG A 1 249 ? 277.916 272.062 228.545 1.00 108.36 249 ARG i N 1
ATOM 1939 C CA . ARG A 1 249 ? 276.542 271.917 228.999 1.00 108.36 249 ARG i CA 1
ATOM 1940 C C . ARG A 1 249 ? 276.529 271.626 230.491 1.00 108.36 249 ARG i C 1
ATOM 1941 O O . ARG A 1 249 ? 277.027 270.582 230.924 1.00 108.36 249 ARG i O 1
ATOM 1949 N N . GLU A 1 250 ? 275.951 272.540 231.270 1.00 103.52 250 GLU i N 1
ATOM 1950 C CA . GLU A 1 250 ? 275.728 272.315 232.692 1.00 103.52 250 GLU i CA 1
ATOM 1951 C C . GLU A 1 250 ? 277.013 271.849 233.368 1.00 103.52 250 GLU i C 1
ATOM 1952 O O . GLU A 1 250 ? 278.094 271.923 232.776 1.00 103.52 250 GLU i O 1
ATOM 1958 N N . PHE A 1 251 ? 276.914 271.386 234.611 1.00 100.90 251 PHE i N 1
ATOM 1959 C CA . PHE A 1 251 ? 278.070 270.867 235.327 1.00 100.90 251 PHE i CA 1
ATOM 1960 C C . PHE A 1 251 ? 277.592 269.807 236.309 1.00 100.90 251 PHE i C 1
ATOM 1961 O O . PHE A 1 251 ? 276.398 269.509 236.403 1.00 100.90 251 PHE i O 1
ATOM 1969 N N . VAL A 1 252 ? 278.541 269.233 237.042 1.00 99.35 252 VAL i N 1
ATOM 1970 C CA . VAL A 1 252 ? 278.234 268.322 238.139 1.00 99.35 252 VAL i CA 1
ATOM 1971 C C . VAL A 1 252 ? 279.296 268.514 239.209 1.00 99.35 252 VAL i C 1
ATOM 1972 O O . VAL A 1 252 ? 280.492 268.376 238.939 1.00 99.35 252 VAL i O 1
ATOM 1976 N N . LEU A 1 253 ? 278.858 268.835 240.421 1.00 98.89 253 LEU i N 1
ATOM 1977 C CA . LEU A 1 253 ? 279.756 269.081 241.539 1.00 98.89 253 LEU i CA 1
ATOM 1978 C C . LEU A 1 253 ? 279.880 267.802 242.354 1.00 98.89 253 LEU i C 1
ATOM 1979 O O . LEU A 1 253 ? 278.885 267.306 242.892 1.00 98.89 253 LEU i O 1
ATOM 1984 N N . SER A 1 254 ? 281.096 267.275 242.442 1.00 99.24 254 SER i N 1
ATOM 1985 C CA . SER A 1 254 ? 281.368 266.049 243.175 1.00 99.24 254 SER i CA 1
ATOM 1986 C C . SER A 1 254 ? 282.428 266.318 244.230 1.00 99.24 254 SER i C 1
ATOM 1987 O O . SER A 1 254 ? 283.424 266.998 243.964 1.00 99.24 254 SER i O 1
ATOM 1990 N N . TYR A 1 255 ? 282.207 265.781 245.427 1.00 101.18 255 TYR i N 1
ATOM 1991 C CA . TYR A 1 255 ? 283.155 265.939 246.516 1.00 101.18 255 TYR i CA 1
ATOM 1992 C C . TYR A 1 255 ? 282.998 264.776 247.481 1.00 101.18 255 TYR i C 1
ATOM 1993 O O . TYR A 1 255 ? 281.969 264.096 247.504 1.00 101.18 255 TYR i O 1
ATOM 2002 N N . ILE A 1 256 ? 284.040 264.555 248.282 1.00 102.65 256 ILE i N 1
ATOM 2003 C CA . ILE A 1 256 ? 284.081 263.443 249.225 1.00 102.65 256 ILE i CA 1
ATOM 2004 C C . ILE A 1 256 ? 284.844 263.878 250.466 1.00 102.65 256 ILE i C 1
ATOM 2005 O O . ILE A 1 256 ? 285.602 264.848 250.451 1.00 102.65 256 ILE i O 1
ATOM 2010 N N . ASP A 1 257 ? 284.633 263.140 251.553 1.00 110.27 257 ASP i N 1
ATOM 2011 C CA . ASP A 1 257 ? 285.330 263.414 252.800 1.00 110.27 257 ASP i CA 1
ATOM 2012 C C . ASP A 1 257 ? 286.833 263.233 252.634 1.00 110.27 257 ASP i C 1
ATOM 2013 O O . ASP A 1 257 ? 287.302 262.367 251.892 1.00 110.27 257 ASP i O 1
ATOM 2018 N N . SER A 1 258 ? 287.593 264.066 253.344 1.00 104.67 258 SER i N 1
ATOM 2019 C CA . SER A 1 258 ? 289.047 263.959 253.298 1.00 104.67 258 SER i CA 1
ATOM 2020 C C . SER A 1 258 ? 289.510 262.594 253.791 1.00 104.67 258 SER i C 1
ATOM 2021 O O . SER A 1 258 ? 290.306 261.919 253.130 1.00 104.67 258 SER i O 1
ATOM 2024 N N . ALA A 1 259 ? 289.012 262.165 254.953 1.00 110.78 259 ALA i N 1
ATOM 2025 C CA . ALA A 1 259 ? 289.422 260.887 255.522 1.00 110.78 259 ALA i CA 1
ATOM 2026 C C . ALA A 1 259 ? 288.850 259.694 254.769 1.00 110.78 259 ALA i C 1
ATOM 2027 O O . ALA A 1 259 ? 289.267 258.562 255.036 1.00 110.78 259 ALA i O 1
ATOM 2029 N N . GLU A 1 260 ? 287.912 259.913 253.850 1.00 112.28 260 GLU i N 1
ATOM 2030 C CA . GLU A 1 260 ? 287.348 258.833 253.051 1.00 112.28 260 GLU i CA 1
ATOM 2031 C C . GLU A 1 260 ? 288.036 258.664 251.708 1.00 112.28 260 GLU i C 1
ATOM 2032 O O . GLU A 1 260 ? 288.025 257.560 251.154 1.00 112.28 260 GLU i O 1
ATOM 2038 N N . PHE A 1 261 ? 288.629 259.728 251.167 1.00 106.58 261 PHE i N 1
ATOM 2039 C CA . PHE A 1 261 ? 289.341 259.594 249.903 1.00 106.58 261 PHE i CA 1
ATOM 2040 C C . PHE A 1 261 ? 290.525 258.647 250.040 1.00 106.58 261 PHE i C 1
ATOM 2041 O O . PHE A 1 261 ? 290.798 257.842 249.141 1.00 106.58 261 PHE i O 1
ATOM 2049 N N . VAL A 1 262 ? 291.242 258.730 251.161 1.00 112.56 262 VAL i N 1
ATOM 2050 C CA . VAL A 1 262 ? 292.424 257.894 251.353 1.00 112.56 262 VAL i CA 1
ATOM 2051 C C . VAL A 1 262 ? 292.049 256.419 251.262 1.00 112.56 262 VAL i C 1
ATOM 2052 O O . VAL A 1 262 ? 292.726 255.628 250.594 1.00 112.56 262 VAL i O 1
ATOM 2056 N N . ARG A 1 263 ? 290.961 256.025 251.929 1.00 113.94 263 ARG i N 1
ATOM 2057 C CA . ARG A 1 263 ? 290.556 254.623 251.909 1.00 113.94 263 ARG i CA 1
ATOM 2058 C C . ARG A 1 263 ? 290.055 254.206 250.530 1.00 113.94 263 ARG i C 1
ATOM 2059 O O . ARG A 1 263 ? 290.357 253.102 250.063 1.00 113.94 263 ARG i O 1
ATOM 2067 N N . THR A 1 264 ? 289.288 255.069 249.865 1.00 112.14 264 THR i N 1
ATOM 2068 C CA . THR A 1 264 ? 288.802 254.790 248.522 1.00 112.14 264 THR i CA 1
ATOM 2069 C C . THR A 1 264 ? 288.708 256.102 247.756 1.00 112.14 264 THR i C 1
ATOM 2070 O O . THR A 1 264 ? 288.383 257.145 248.327 1.00 112.14 264 THR i O 1
ATOM 2074 N N . GLY A 1 265 ? 288.983 256.036 246.455 1.00 107.34 265 GLY i N 1
ATOM 2075 C CA . GLY A 1 265 ? 289.122 257.240 245.658 1.00 107.34 265 GLY i CA 1
ATOM 2076 C C . GLY A 1 265 ? 287.953 257.550 244.746 1.00 107.34 265 GLY i C 1
ATOM 2077 O O . GLY A 1 265 ? 287.597 256.750 243.875 1.00 107.34 265 GLY i O 1
ATOM 2078 N N . TRP A 1 266 ? 287.350 258.725 244.946 1.00 100.75 266 TRP i N 1
ATOM 2079 C CA . TRP A 1 266 ? 286.307 259.258 244.065 1.00 100.75 266 TRP i CA 1
ATOM 2080 C C . TRP A 1 266 ? 285.273 258.197 243.700 1.00 100.75 266 TRP i C 1
ATOM 2081 O O . TRP A 1 266 ? 284.729 258.192 242.595 1.00 100.75 266 TRP i O 1
ATOM 2092 N N . THR A 1 267 ? 284.999 257.289 244.630 1.00 103.23 267 THR i N 1
ATOM 2093 C CA . THR A 1 267 ? 283.911 256.333 244.502 1.00 103.23 267 THR i CA 1
ATOM 2094 C C . THR A 1 267 ? 283.058 256.430 245.754 1.00 103.23 267 THR i C 1
ATOM 2095 O O . THR A 1 267 ? 283.586 256.566 246.862 1.00 103.23 267 THR i O 1
ATOM 2099 N N . LYS A 1 268 ? 281.741 256.368 245.580 1.00 104.90 268 LYS i N 1
ATOM 2100 C CA . LYS A 1 268 ? 280.810 256.614 246.674 1.00 104.90 268 LYS i CA 1
ATOM 2101 C C . LYS A 1 268 ? 280.914 258.047 247.181 1.00 104.90 268 LYS i C 1
ATOM 2102 O O . LYS A 1 268 ? 280.518 258.342 248.312 1.00 104.90 268 LYS i O 1
ATOM 2108 N N . ALA A 1 269 ? 281.452 258.942 246.356 1.00 98.79 269 ALA i N 1
ATOM 2109 C CA . ALA A 1 269 ? 281.655 260.330 246.737 1.00 98.79 269 ALA i CA 1
ATOM 2110 C C . ALA A 1 269 ? 280.351 261.115 246.633 1.00 98.79 269 ALA i C 1
ATOM 2111 O O . ALA A 1 269 ? 279.413 260.724 245.936 1.00 98.79 269 ALA i O 1
ATOM 2113 N N . GLN A 1 270 ? 280.307 262.242 247.336 1.00 98.11 270 GLN i N 1
ATOM 2114 C CA . GLN A 1 270 ? 279.126 263.093 247.327 1.00 98.11 270 GLN i CA 1
ATOM 2115 C C . GLN A 1 270 ? 279.071 263.871 246.019 1.00 98.11 270 GLN i C 1
ATOM 2116 O O . GLN A 1 270 ? 280.040 264.542 245.648 1.00 98.11 270 GLN i O 1
ATOM 2122 N N . LYS A 1 271 ? 277.938 263.786 245.324 1.00 97.97 271 LYS i N 1
ATOM 2123 C CA . LYS A 1 271 ? 277.753 264.430 244.032 1.00 97.97 271 LYS i CA 1
ATOM 2124 C C . LYS A 1 271 ? 276.392 265.102 243.981 1.00 97.97 271 LYS i C 1
ATOM 2125 O O . LYS A 1 271 ? 275.395 264.543 244.446 1.00 97.97 271 LYS i O 1
ATOM 2131 N N . ILE A 1 272 ? 276.355 266.307 243.409 1.00 93.45 272 ILE i N 1
ATOM 2132 C CA . ILE A 1 272 ? 275.116 267.051 243.223 1.00 93.45 272 ILE i CA 1
ATOM 2133 C C . ILE A 1 272 ? 275.113 267.664 241.830 1.00 93.45 272 ILE i C 1
ATOM 2134 O O . ILE A 1 272 ? 276.161 267.926 241.238 1.00 93.45 272 ILE i O 1
ATOM 2139 N N . ASN A 1 273 ? 273.910 267.894 241.313 1.00 97.10 273 ASN i N 1
ATOM 2140 C CA . ASN A 1 273 ? 273.754 268.552 240.028 1.00 97.10 273 ASN i CA 1
ATOM 2141 C C . ASN A 1 273 ? 274.073 270.038 240.159 1.00 97.10 273 ASN i C 1
ATOM 2142 O O . ASN A 1 273 ? 274.033 270.616 241.248 1.00 97.10 273 ASN i O 1
ATOM 2147 N N . VAL A 1 274 ? 274.397 270.652 239.026 1.00 97.83 274 VAL i N 1
ATOM 2148 C CA . VAL A 1 274 ? 274.790 272.053 238.975 1.00 97.83 274 VAL i CA 1
ATOM 2149 C C . VAL A 1 274 ? 274.002 272.748 237.875 1.00 97.83 274 VAL i C 1
ATOM 2150 O O . VAL A 1 274 ? 273.586 272.124 236.894 1.00 97.83 274 VAL i O 1
ATOM 2154 N N . GLY A 1 275 ? 273.797 274.052 238.048 1.00 96.68 275 GLY i N 1
ATOM 2155 C CA . GLY A 1 275 ? 273.125 274.865 237.060 1.00 96.68 275 GLY i CA 1
ATOM 2156 C C . GLY A 1 275 ? 274.099 275.520 236.100 1.00 96.68 275 GLY i C 1
ATOM 2157 O O . GLY A 1 275 ? 275.300 275.245 236.093 1.00 96.68 275 GLY i O 1
ATOM 2158 N N . ALA A 1 276 ? 273.556 276.407 235.269 1.00 99.13 276 ALA i N 1
ATOM 2159 C CA . ALA A 1 276 ? 274.372 277.166 234.332 1.00 99.13 276 ALA i CA 1
ATOM 2160 C C . ALA A 1 276 ? 275.038 278.375 234.974 1.00 99.13 276 ALA i C 1
ATOM 2161 O O . ALA A 1 276 ? 275.830 279.051 234.310 1.00 99.13 276 ALA i O 1
ATOM 2163 N N . ALA A 1 277 ? 274.742 278.659 236.244 1.00 98.20 277 ALA i N 1
ATOM 2164 C CA . ALA A 1 277 ? 275.317 279.808 236.931 1.00 98.20 277 ALA i CA 1
ATOM 2165 C C . ALA A 1 277 ? 276.754 279.579 237.376 1.00 98.20 277 ALA i C 1
ATOM 2166 O O . ALA A 1 277 ? 277.374 280.513 237.894 1.00 98.20 277 ALA i O 1
ATOM 2168 N N . GLN A 1 278 ? 277.293 278.374 237.199 1.00 99.02 278 GLN i N 1
ATOM 2169 C CA . GLN A 1 278 ? 278.663 278.041 237.574 1.00 99.02 278 GLN i CA 1
ATOM 2170 C C . GLN A 1 278 ? 278.875 278.051 239.081 1.00 99.02 278 GLN i C 1
ATOM 2171 O O . GLN A 1 278 ? 280.014 278.166 239.544 1.00 99.02 278 GLN i O 1
ATOM 2177 N N . SER A 1 279 ? 277.806 277.929 239.865 1.00 100.84 279 SER i N 1
ATOM 2178 C CA . SER A 1 279 ? 277.920 277.972 241.318 1.00 100.84 279 SER i CA 1
ATOM 2179 C C . SER A 1 279 ? 276.760 277.214 241.943 1.00 100.84 279 SER i C 1
ATOM 2180 O O . SER A 1 279 ? 275.599 277.578 241.736 1.00 100.84 279 SER i O 1
ATOM 2183 N N . ALA A 1 280 ? 277.078 276.176 242.712 1.00 100.82 280 ALA i N 1
ATOM 2184 C CA . ALA A 1 280 ? 276.102 275.423 243.480 1.00 100.82 280 ALA i CA 1
ATOM 2185 C C . ALA A 1 280 ? 276.499 275.452 244.950 1.00 100.82 280 ALA i C 1
ATOM 2186 O O . ALA A 1 280 ? 277.652 275.721 245.297 1.00 100.82 280 ALA i O 1
ATOM 2188 N N . THR A 1 281 ? 275.529 275.169 245.817 1.00 101.93 281 THR i N 1
ATOM 2189 C CA . THR A 1 281 ? 275.702 275.348 247.250 1.00 101.93 281 THR i CA 1
ATOM 2190 C C . THR A 1 281 ? 275.265 274.103 248.006 1.00 101.93 281 THR i C 1
ATOM 2191 O O . THR A 1 281 ? 274.307 273.425 247.626 1.00 101.93 281 THR i O 1
ATOM 2195 N N . ILE A 1 282 ? 275.984 273.817 249.088 1.00 100.16 282 ILE i N 1
ATOM 2196 C CA . ILE A 1 282 ? 275.611 272.791 250.054 1.00 100.16 282 ILE i CA 1
ATOM 2197 C C . ILE A 1 282 ? 275.093 273.514 251.288 1.00 100.16 282 ILE i C 1
ATOM 2198 O O . ILE A 1 282 ? 275.818 274.311 251.896 1.00 100.16 282 ILE i O 1
ATOM 2203 N N . ILE A 1 283 ? 273.844 273.234 251.665 1.00 102.21 283 ILE i N 1
ATOM 2204 C CA . ILE A 1 283 ? 273.172 274.055 252.667 1.00 102.21 283 ILE i CA 1
ATOM 2205 C C . ILE A 1 283 ? 273.555 273.704 254.101 1.00 102.21 283 ILE i C 1
ATOM 2206 O O . ILE A 1 283 ? 273.442 274.563 254.987 1.00 102.21 283 ILE i O 1
ATOM 2211 N N . SER A 1 284 ? 274.000 272.476 254.360 1.00 101.52 284 SER i N 1
ATOM 2212 C CA . SER A 1 284 ? 274.398 272.047 255.702 1.00 101.52 284 SER i CA 1
ATOM 2213 C C . SER A 1 284 ? 275.725 271.311 255.574 1.00 101.52 284 SER i C 1
ATOM 2214 O O . SER A 1 284 ? 275.754 270.091 255.397 1.00 101.52 284 SER i O 1
ATOM 2217 N N . PHE A 1 285 ? 276.822 272.053 255.674 1.00 102.19 285 PHE i N 1
ATOM 2218 C CA . PHE A 1 285 ? 278.127 271.443 255.466 1.00 102.19 285 PHE i CA 1
ATOM 2219 C C . PHE A 1 285 ? 278.701 270.943 256.790 1.00 102.19 285 PHE i C 1
ATOM 2220 O O . PHE A 1 285 ? 278.570 271.618 257.814 1.00 102.19 285 PHE i O 1
ATOM 2228 N N . PRO A 1 286 ? 279.344 269.773 256.815 1.00 104.39 286 PRO i N 1
ATOM 2229 C CA . PRO A 1 286 ? 279.969 269.315 258.060 1.00 104.39 286 PRO i CA 1
ATOM 2230 C C . PRO A 1 286 ? 281.023 270.299 258.539 1.00 104.39 286 PRO i C 1
ATOM 2231 O O . PRO A 1 286 ? 281.677 270.978 257.747 1.00 104.39 286 PRO i O 1
ATOM 2235 N N . TRP A 1 287 ? 281.179 270.371 259.857 1.00 108.39 287 TRP i N 1
ATOM 2236 C CA . TRP A 1 287 ? 282.041 271.354 260.499 1.00 108.39 287 TRP i CA 1
ATOM 2237 C C . TRP A 1 287 ? 283.331 270.688 260.958 1.00 108.39 287 TRP i C 1
ATOM 2238 O O . TRP A 1 287 ? 283.294 269.645 261.618 1.00 108.39 287 TRP i O 1
ATOM 2249 N N . LYS A 1 288 ? 284.462 271.291 260.599 1.00 108.72 288 LYS i N 1
ATOM 2250 C CA . LYS A 1 288 ? 285.808 270.893 261.002 1.00 108.72 288 LYS i CA 1
ATOM 2251 C C . LYS A 1 288 ? 286.296 269.633 260.298 1.00 108.72 288 LYS i C 1
ATOM 2252 O O . LYS A 1 288 ? 287.456 269.250 260.491 1.00 108.72 288 LYS i O 1
ATOM 2258 N N . VAL A 1 289 ? 285.468 268.978 259.491 1.00 107.13 289 VAL i N 1
ATOM 2259 C CA . VAL A 1 289 ? 285.873 267.799 258.737 1.00 107.13 289 VAL i CA 1
ATOM 2260 C C . VAL A 1 289 ? 286.107 268.226 257.296 1.00 107.13 289 VAL i C 1
ATOM 2261 O O . VAL A 1 289 ? 285.171 268.635 256.600 1.00 107.13 289 VAL i O 1
ATOM 2265 N N . GLU A 1 290 ? 287.354 268.117 256.846 1.00 108.12 290 GLU i N 1
ATOM 2266 C CA . GLU A 1 290 ? 287.744 268.619 255.538 1.00 108.12 290 GLU i CA 1
ATOM 2267 C C . GLU A 1 290 ? 287.034 267.836 254.435 1.00 108.12 290 GLU i C 1
ATOM 2268 O O . GLU A 1 290 ? 286.328 266.853 254.680 1.00 108.12 290 GLU i O 1
ATOM 2274 N N . HIS A 1 291 ? 287.227 268.283 253.197 1.00 105.29 291 HIS i N 1
ATOM 2275 C CA . HIS A 1 291 ? 286.547 267.678 252.063 1.00 105.29 291 HIS i CA 1
ATOM 2276 C C . HIS A 1 291 ? 287.324 267.986 250.793 1.00 105.29 291 HIS i C 1
ATOM 2277 O O . HIS A 1 291 ? 287.932 269.052 250.665 1.00 105.29 291 HIS i O 1
ATOM 2284 N N . LYS A 1 292 ? 287.290 267.041 249.857 1.00 102.98 292 LYS i N 1
ATOM 2285 C CA . LYS A 1 292 ? 287.907 267.204 248.548 1.00 102.98 292 LYS i CA 1
ATOM 2286 C C . LYS A 1 292 ? 286.823 267.584 247.548 1.00 102.98 292 LYS i C 1
ATOM 2287 O O . LYS A 1 292 ? 285.863 266.833 247.355 1.00 102.98 292 LYS i O 1
ATOM 2293 N N . PHE A 1 293 ? 286.982 268.741 246.911 1.00 103.62 293 PHE i N 1
ATOM 2294 C CA . PHE A 1 293 ? 285.975 269.300 246.018 1.00 103.62 293 PHE i CA 1
ATOM 2295 C C . PHE A 1 293 ? 286.480 269.278 244.582 1.00 103.62 293 PHE i C 1
ATOM 2296 O O . PHE A 1 293 ? 287.574 269.775 244.296 1.00 103.62 293 PHE i O 1
ATOM 2304 N N . LYS A 1 294 ? 285.679 268.707 243.684 1.00 103.22 294 LYS i N 1
ATOM 2305 C CA . LYS A 1 294 ? 285.952 268.735 242.255 1.00 103.22 294 LYS i CA 1
ATOM 2306 C C . LYS A 1 294 ? 284.692 269.162 241.519 1.00 103.22 294 LYS i C 1
ATOM 2307 O O . LYS A 1 294 ? 283.582 268.769 241.891 1.00 103.22 294 LYS i O 1
ATOM 2313 N N . VAL A 1 295 ? 284.870 269.965 240.475 1.00 101.51 295 VAL i N 1
ATOM 2314 C CA . VAL A 1 295 ? 283.778 270.428 239.630 1.00 101.51 295 VAL i CA 1
ATOM 2315 C C . VAL A 1 295 ? 284.027 269.914 238.222 1.00 101.51 295 VAL i C 1
ATOM 2316 O O . VAL A 1 295 ? 285.131 270.067 237.685 1.00 101.51 295 VAL i O 1
ATOM 2320 N N . SER A 1 296 ? 283.008 269.301 237.632 1.00 101.73 296 SER i N 1
ATOM 2321 C CA . SER A 1 296 ? 283.122 268.661 236.332 1.00 101.73 296 SER i CA 1
ATOM 2322 C C . SER A 1 296 ? 282.400 269.486 235.276 1.00 101.73 296 SER i C 1
ATOM 2323 O O . SER A 1 296 ? 281.287 269.971 235.505 1.00 101.73 296 SER i O 1
ATOM 2326 N N . SER A 1 297 ? 283.044 269.645 234.122 1.00 107.11 297 SER i N 1
ATOM 2327 C CA . SER A 1 297 ? 282.459 270.334 232.974 1.00 107.11 297 SER i CA 1
ATOM 2328 C C . SER A 1 297 ? 281.961 269.266 232.006 1.00 107.11 297 SER i C 1
ATOM 2329 O O . SER A 1 297 ? 282.650 268.884 231.060 1.00 107.11 297 SER i O 1
ATOM 2332 N N . ILE A 1 298 ? 280.751 268.778 232.255 1.00 105.94 298 ILE i N 1
ATOM 2333 C CA . ILE A 1 298 ? 280.140 267.759 231.409 1.00 105.94 298 ILE i CA 1
ATOM 2334 C C . ILE A 1 298 ? 279.713 268.413 230.102 1.00 105.94 298 ILE i C 1
ATOM 2335 O O . ILE A 1 298 ? 279.017 269.433 230.105 1.00 105.94 298 ILE i O 1
ATOM 2340 N N . ALA A 1 299 ? 280.140 267.837 228.984 1.00 109.29 299 ALA i N 1
ATOM 2341 C CA . ALA A 1 299 ? 279.754 268.326 227.673 1.00 109.29 299 ALA i CA 1
ATOM 2342 C C . ALA A 1 299 ? 278.568 267.517 227.155 1.00 109.29 299 ALA i C 1
ATOM 2343 O O . ALA A 1 299 ? 277.993 266.691 227.864 1.00 109.29 299 ALA i O 1
ATOM 2345 N N . TRP A 1 300 ? 278.196 267.751 225.899 1.00 108.30 300 TRP i N 1
ATOM 2346 C CA . TRP A 1 300 ? 277.137 266.975 225.263 1.00 108.30 300 TRP i CA 1
ATOM 2347 C C . TRP A 1 300 ? 277.318 267.020 223.755 1.00 108.30 300 TRP i C 1
ATOM 2348 O O . TRP A 1 300 ? 277.305 268.101 223.160 1.00 108.30 300 TRP i O 1
ATOM 2359 N N . GLY A 1 301 ? 277.483 265.845 223.148 1.00 114.26 301 GLY i N 1
ATOM 2360 C CA . GLY A 1 301 ? 277.623 265.727 221.717 1.00 114.26 301 GLY i CA 1
ATOM 2361 C C . GLY A 1 301 ? 276.429 265.035 221.096 1.00 114.26 301 GLY i C 1
ATOM 2362 O O . GLY A 1 301 ? 275.600 264.439 221.790 1.00 114.26 301 GLY i O 1
ATOM 2363 N N . PRO A 1 302 ? 276.314 265.103 219.766 1.00 112.01 302 PRO i N 1
ATOM 2364 C CA . PRO A 1 302 ? 275.119 264.536 219.117 1.00 112.01 302 PRO i CA 1
ATOM 2365 C C . PRO A 1 302 ? 274.901 263.066 219.421 1.00 112.01 302 PRO i C 1
ATOM 2366 O O . PRO A 1 302 ? 273.756 262.644 219.623 1.00 112.01 302 PRO i O 1
ATOM 2370 N N . ASP A 1 303 ? 275.969 262.272 219.464 1.00 111.00 303 ASP i N 1
ATOM 2371 C CA . ASP A 1 303 ? 275.844 260.847 219.741 1.00 111.00 303 ASP i CA 1
ATOM 2372 C C . ASP A 1 303 ? 276.003 260.539 221.224 1.00 111.00 303 ASP i C 1
ATOM 2373 O O . ASP A 1 303 ? 275.240 259.740 221.776 1.00 111.00 303 ASP i O 1
ATOM 2378 N N . ALA A 1 304 ? 276.978 261.161 221.877 1.00 113.32 304 ALA i N 1
ATOM 2379 C CA . ALA A 1 304 ? 277.236 260.945 223.294 1.00 113.32 304 ALA i CA 1
ATOM 2380 C C . ALA A 1 304 ? 277.872 262.214 223.850 1.00 113.32 304 ALA i C 1
ATOM 2381 O O . ALA A 1 304 ? 277.864 263.265 223.201 1.00 113.32 304 ALA i O 1
ATOM 2383 N N . GLN A 1 305 ? 278.423 262.117 225.053 1.00 110.82 305 GLN i N 1
ATOM 2384 C CA . GLN A 1 305 ? 279.011 263.257 225.741 1.00 110.82 305 GLN i CA 1
ATOM 2385 C C . GLN A 1 305 ? 280.449 262.928 226.143 1.00 110.82 305 GLN i C 1
ATOM 2386 O O . GLN A 1 305 ? 280.991 261.872 225.807 1.00 110.82 305 GLN i O 1
ATOM 2392 N N . ASP A 1 306 ? 281.066 263.856 226.868 1.00 111.13 306 ASP i N 1
ATOM 2393 C CA . ASP A 1 306 ? 282.396 263.673 227.428 1.00 111.13 306 ASP i CA 1
ATOM 2394 C C . ASP A 1 306 ? 282.653 264.810 228.403 1.00 111.13 306 ASP i C 1
ATOM 2395 O O . ASP A 1 306 ? 282.202 265.938 228.185 1.00 111.13 306 ASP i O 1
ATOM 2400 N N . VAL A 1 307 ? 283.375 264.502 229.476 1.00 108.45 307 VAL i N 1
ATOM 2401 C CA . VAL A 1 307 ? 283.518 265.401 230.614 1.00 108.45 307 VAL i CA 1
ATOM 2402 C C . VAL A 1 307 ? 284.994 265.692 230.839 1.00 108.45 307 VAL i C 1
ATOM 2403 O O . VAL A 1 307 ? 285.827 264.778 230.806 1.00 108.45 307 VAL i O 1
ATOM 2407 N N . THR A 1 308 ? 285.311 266.964 231.061 1.00 107.24 308 THR i N 1
ATOM 2408 C CA . THR A 1 308 ? 286.634 267.395 231.493 1.00 107.24 308 THR i CA 1
ATOM 2409 C C . THR A 1 308 ? 286.496 268.018 232.875 1.00 107.24 308 THR i C 1
ATOM 2410 O O . THR A 1 308 ? 285.697 268.941 233.064 1.00 107.24 308 THR i O 1
ATOM 2414 N N . ASP A 1 309 ? 287.264 267.514 233.832 1.00 103.82 309 ASP i N 1
ATOM 2415 C CA . ASP A 1 309 ? 287.172 267.942 235.218 1.00 103.82 309 ASP i CA 1
ATOM 2416 C C . ASP A 1 309 ? 288.281 268.930 235.556 1.00 103.82 309 ASP i C 1
ATOM 2417 O O . ASP A 1 309 ? 289.333 268.972 234.914 1.00 103.82 309 ASP i O 1
ATOM 2422 N N . SER A 1 310 ? 288.025 269.731 236.585 1.00 104.64 310 SER i N 1
ATOM 2423 C CA . SER A 1 310 ? 289.035 270.624 237.124 1.00 104.64 310 SER i CA 1
ATOM 2424 C C . SER A 1 310 ? 289.936 269.870 238.099 1.00 104.64 310 SER i C 1
ATOM 2425 O O . SER A 1 310 ? 289.686 268.717 238.460 1.00 104.64 310 SER i O 1
ATOM 2428 N N . ALA A 1 311 ? 291.003 270.539 238.526 1.00 102.45 311 ALA i N 1
ATOM 2429 C CA . ALA A 1 311 ? 291.909 269.947 239.497 1.00 102.45 311 ALA i CA 1
ATOM 2430 C C . ALA A 1 311 ? 291.270 269.929 240.880 1.00 102.45 311 ALA i C 1
ATOM 2431 O O . ALA A 1 311 ? 290.470 270.800 241.233 1.00 102.45 311 ALA i O 1
ATOM 2433 N N . VAL A 1 312 ? 291.631 268.915 241.670 1.00 101.70 312 VAL i N 1
ATOM 2434 C CA . VAL A 1 312 ? 291.083 268.797 243.015 1.00 101.70 312 VAL i CA 1
ATOM 2435 C C . VAL A 1 312 ? 291.437 270.037 243.819 1.00 101.70 312 VAL i C 1
ATOM 2436 O O . VAL A 1 312 ? 292.524 270.610 243.675 1.00 101.70 312 VAL i O 1
ATOM 2440 N N . GLN A 1 313 ? 290.508 270.464 244.675 1.00 103.91 313 GLN i N 1
ATOM 2441 C CA . GLN A 1 313 ? 290.724 271.641 245.516 1.00 103.91 313 GLN i CA 1
ATOM 2442 C C . GLN A 1 313 ? 289.962 271.421 246.819 1.00 103.91 313 GLN i C 1
ATOM 2443 O O . GLN A 1 313 ? 288.739 271.578 246.859 1.00 103.91 313 GLN i O 1
ATOM 2449 N N . THR A 1 314 ? 290.690 271.068 247.874 1.00 106.26 314 THR i N 1
ATOM 2450 C CA . THR A 1 314 ? 290.090 270.787 249.171 1.00 106.26 314 THR i CA 1
ATOM 2451 C C . THR A 1 314 ? 290.027 272.054 250.014 1.00 106.26 314 THR i C 1
ATOM 2452 O O . THR A 1 314 ? 290.926 272.899 249.962 1.00 106.26 314 THR i O 1
ATOM 2456 N N . PHE A 1 315 ? 288.953 272.180 250.790 1.00 104.72 315 PHE i N 1
ATOM 2457 C CA . PHE A 1 315 ? 288.762 273.333 251.657 1.00 104.72 315 PHE i CA 1
ATOM 2458 C C . PHE A 1 315 ? 287.833 272.935 252.794 1.00 104.72 315 PHE i C 1
ATOM 2459 O O . PHE A 1 315 ? 286.997 272.039 252.653 1.00 104.72 315 PHE i O 1
ATOM 2467 N N . ILE A 1 316 ? 287.995 273.612 253.927 1.00 105.46 316 ILE i N 1
ATOM 2468 C CA . ILE A 1 316 ? 287.154 273.400 255.099 1.00 105.46 316 ILE i CA 1
ATOM 2469 C C . ILE A 1 316 ? 286.818 274.752 255.704 1.00 105.46 316 ILE i C 1
ATOM 2470 O O . ILE A 1 316 ? 287.675 275.637 255.792 1.00 105.46 316 ILE i O 1
ATOM 2475 N N . LEU A 1 317 ? 285.567 274.908 256.119 1.00 104.49 317 LEU i N 1
ATOM 2476 C CA . LEU A 1 317 ? 285.136 276.107 256.816 1.00 104.49 317 LEU i CA 1
ATOM 2477 C C . LEU A 1 317 ? 285.540 276.016 258.279 1.00 104.49 317 LEU i C 1
ATOM 2478 O O . LEU A 1 317 ? 285.412 274.963 258.911 1.00 104.49 317 LEU i O 1
ATOM 2483 N N . ASN A 1 318 ? 286.029 277.128 258.811 1.00 109.29 318 ASN i N 1
ATOM 2484 C CA . ASN A 1 318 ? 286.414 277.224 260.212 1.00 109.29 318 ASN i CA 1
ATOM 2485 C C . ASN A 1 318 ? 285.992 278.607 260.690 1.00 109.29 318 ASN i C 1
ATOM 2486 O O . ASN A 1 318 ? 285.191 279.294 260.046 1.00 109.29 318 ASN i O 1
ATOM 2491 N N . GLU A 1 319 ? 286.523 279.027 261.821 1.00 107.55 319 GLU i N 1
ATOM 2492 C CA . GLU A 1 319 ? 286.239 280.362 262.330 1.00 107.55 319 GLU i CA 1
ATOM 2493 C C . GLU A 1 319 ? 286.913 281.463 261.512 1.00 107.55 319 GLU i C 1
ATOM 2494 O O . GLU A 1 319 ? 286.888 282.618 261.959 1.00 107.55 319 GLU i O 1
ATOM 2500 N N . SER A 1 320 ? 287.504 281.167 260.357 1.00 103.26 320 SER i N 1
ATOM 2501 C CA . SER A 1 320 ? 288.210 282.152 259.550 1.00 103.26 320 SER i CA 1
ATOM 2502 C C . SER A 1 320 ? 287.442 282.431 258.265 1.00 103.26 320 SER i C 1
ATOM 2503 O O . SER A 1 320 ? 287.186 281.517 257.474 1.00 103.26 320 SER i O 1
ATOM 2506 N N . THR A 1 321 ? 287.074 283.693 258.071 1.00 101.31 321 THR i N 1
ATOM 2507 C CA . THR A 1 321 ? 286.550 284.194 256.805 1.00 101.31 321 THR i CA 1
ATOM 2508 C C . THR A 1 321 ? 285.247 283.531 256.352 1.00 101.31 321 THR i C 1
ATOM 2509 O O . THR A 1 321 ? 285.192 282.938 255.264 1.00 101.31 321 THR i O 1
ATOM 2513 N N . PRO A 1 322 ? 284.186 283.595 257.148 1.00 105.34 322 PRO i N 1
ATOM 2514 C CA . PRO A 1 322 ? 282.837 283.483 256.592 1.00 105.34 322 PRO i CA 1
ATOM 2515 C C . PRO A 1 322 ? 282.344 284.847 256.118 1.00 105.34 322 PRO i C 1
ATOM 2516 O O . PRO A 1 322 ? 282.953 285.884 256.383 1.00 105.34 322 PRO i O 1
ATOM 2520 N N . LEU A 1 323 ? 281.215 284.825 255.411 1.00 107.66 323 LEU i N 1
ATOM 2521 C CA . LEU A 1 323 ? 280.586 286.049 254.932 1.00 107.66 323 LEU i CA 1
ATOM 2522 C C . LEU A 1 323 ? 279.105 285.791 254.700 1.00 107.66 323 LEU i C 1
ATOM 2523 O O . LEU A 1 323 ? 278.670 284.645 254.572 1.00 107.66 323 LEU i O 1
ATOM 2528 N N . ASP A 1 324 ? 278.330 286.877 254.642 1.00 108.74 324 ASP i N 1
ATOM 2529 C CA . ASP A 1 324 ? 276.876 286.797 254.500 1.00 108.74 324 ASP i CA 1
ATOM 2530 C C . ASP A 1 324 ? 276.290 285.951 255.635 1.00 108.74 324 ASP i C 1
ATOM 2531 O O . ASP A 1 324 ? 275.754 284.859 255.444 1.00 108.74 324 ASP i O 1
ATOM 2536 N N . ASN A 1 325 ? 276.434 286.494 256.841 1.00 109.51 325 ASN i N 1
ATOM 2537 C CA . ASN A 1 325 ? 276.330 285.718 258.067 1.00 109.51 325 ASN i CA 1
ATOM 2538 C C . ASN A 1 325 ? 275.167 286.205 258.917 1.00 109.51 325 ASN i C 1
ATOM 2539 O O . ASN A 1 325 ? 275.122 285.979 260.130 1.00 109.51 325 ASN i O 1
ATOM 2544 N N . SER A 1 326 ? 274.203 286.879 258.295 1.00 112.43 326 SER i N 1
ATOM 2545 C CA . SER A 1 326 ? 273.157 287.587 259.034 1.00 112.43 326 SER i CA 1
ATOM 2546 C C . SER A 1 326 ? 271.964 286.664 259.279 1.00 112.43 326 SER i C 1
ATOM 2547 O O . SER A 1 326 ? 270.810 286.987 258.992 1.00 112.43 326 SER i O 1
ATOM 2550 N N . PHE A 1 327 ? 272.268 285.489 259.842 1.00 112.61 327 PHE i N 1
ATOM 2551 C CA . PHE A 1 327 ? 271.222 284.556 260.245 1.00 112.61 327 PHE i CA 1
ATOM 2552 C C . PHE A 1 327 ? 271.234 284.311 261.751 1.00 112.61 327 PHE i C 1
ATOM 2553 O O . PHE A 1 327 ? 270.688 283.300 262.209 1.00 112.61 327 PHE i O 1
ATOM 2561 N N . VAL A 1 328 ? 271.834 285.206 262.534 1.00 113.56 328 VAL i N 1
ATOM 2562 C CA . VAL A 1 328 ? 271.847 285.060 263.985 1.00 113.56 328 VAL i CA 1
ATOM 2563 C C . VAL A 1 328 ? 270.546 285.633 264.529 1.00 113.56 328 VAL i C 1
ATOM 2564 O O . VAL A 1 328 ? 270.470 286.810 264.899 1.00 113.56 328 VAL i O 1
ATOM 2568 N N . ASN A 1 329 ? 269.511 284.800 264.578 1.00 114.63 329 ASN i N 1
ATOM 2569 C CA . ASN A 1 329 ? 268.192 285.201 265.051 1.00 114.63 329 ASN i CA 1
ATOM 2570 C C . ASN A 1 329 ? 267.909 284.452 266.348 1.00 114.63 329 ASN i C 1
ATOM 2571 O O . ASN A 1 329 ? 267.612 283.254 266.330 1.00 114.63 329 ASN i O 1
ATOM 2576 N N . GLU A 1 330 ? 268.001 285.163 267.469 1.00 123.71 330 GLU i N 1
ATOM 2577 C CA . GLU A 1 330 ? 267.823 284.536 268.771 1.00 123.71 330 GLU i CA 1
ATOM 2578 C C . GLU A 1 330 ? 266.437 283.913 268.875 1.00 123.71 330 GLU i C 1
ATOM 2579 O O . GLU A 1 330 ? 265.436 284.522 268.487 1.00 123.71 330 GLU i O 1
ATOM 2585 N N . THR A 1 331 ? 266.383 282.688 269.403 1.00 122.62 331 THR i N 1
ATOM 2586 C CA . THR A 1 331 ? 265.135 281.952 269.545 1.00 122.62 331 THR i CA 1
ATOM 2587 C C . THR A 1 331 ? 264.893 281.414 270.947 1.00 122.62 331 THR i C 1
ATOM 2588 O O . THR A 1 331 ? 263.839 280.811 271.182 1.00 122.62 331 THR i O 1
ATOM 2592 N N . GLY A 1 332 ? 265.827 281.603 271.876 1.00 123.27 332 GLY i N 1
ATOM 2593 C CA . GLY A 1 332 ? 265.667 281.159 273.240 1.00 123.27 332 GLY i CA 1
ATOM 2594 C C . GLY A 1 332 ? 266.286 279.812 273.549 1.00 123.27 332 GLY i C 1
ATOM 2595 O O . GLY A 1 332 ? 266.584 279.538 274.717 1.00 123.27 332 GLY i O 1
ATOM 2596 N N . ILE A 1 333 ? 266.485 278.966 272.541 1.00 118.76 333 ILE i N 1
ATOM 2597 C CA . ILE A 1 333 ? 267.277 277.751 272.685 1.00 118.76 333 ILE i CA 1
ATOM 2598 C C . ILE A 1 333 ? 268.328 277.766 271.587 1.00 118.76 333 ILE i C 1
ATOM 2599 O O . ILE A 1 333 ? 268.093 277.270 270.480 1.00 118.76 333 ILE i O 1
ATOM 2604 N N . GLU A 1 334 ? 269.495 278.324 271.889 1.00 118.18 334 GLU i N 1
ATOM 2605 C CA . GLU A 1 334 ? 270.535 278.544 270.888 1.00 118.18 334 GLU i CA 1
ATOM 2606 C C . GLU A 1 334 ? 271.492 277.363 270.921 1.00 118.18 334 GLU i C 1
ATOM 2607 O O . GLU A 1 334 ? 272.417 277.317 271.736 1.00 118.18 334 GLU i O 1
ATOM 2613 N N . VAL A 1 335 ? 271.265 276.402 270.033 1.00 112.71 335 VAL i N 1
ATOM 2614 C CA . VAL A 1 335 ? 272.144 275.250 269.887 1.00 112.71 335 VAL i CA 1
ATOM 2615 C C . VAL A 1 335 ? 273.284 275.650 268.963 1.00 112.71 335 VAL i C 1
ATOM 2616 O O . VAL A 1 335 ? 273.050 276.130 267.848 1.00 112.71 335 VAL i O 1
ATOM 2620 N N . ASN A 1 336 ? 274.518 275.465 269.423 1.00 112.93 336 ASN i N 1
ATOM 2621 C CA . ASN A 1 336 ? 275.688 275.822 268.640 1.00 112.93 336 ASN i CA 1
ATOM 2622 C C . ASN A 1 336 ? 276.746 274.739 268.754 1.00 112.93 336 ASN i C 1
ATOM 2623 O O . ASN A 1 336 ? 276.802 273.996 269.738 1.00 112.93 336 ASN i O 1
ATOM 2628 N N . TYR A 1 337 ? 277.598 274.662 267.729 1.00 109.21 337 TYR i N 1
ATOM 2629 C CA . TYR A 1 337 ? 278.710 273.723 267.762 1.00 109.21 337 TYR i CA 1
ATOM 2630 C C . TYR A 1 337 ? 279.655 274.007 268.919 1.00 109.21 337 TYR i C 1
ATOM 2631 O O . TYR A 1 337 ? 280.321 273.086 269.402 1.00 109.21 337 TYR i O 1
ATOM 2640 N N . ALA A 1 338 ? 279.725 275.257 269.376 1.00 114.02 338 ALA i N 1
ATOM 2641 C CA . ALA A 1 338 ? 280.584 275.632 270.488 1.00 114.02 338 ALA i CA 1
ATOM 2642 C C . ALA A 1 338 ? 279.863 275.630 271.828 1.00 114.02 338 ALA i C 1
ATOM 2643 O O . ALA A 1 338 ? 280.527 275.678 272.868 1.00 114.02 338 ALA i O 1
ATOM 2645 N N . TYR A 1 339 ? 278.533 275.581 271.833 1.00 115.93 339 TYR i N 1
ATOM 2646 C CA . TYR A 1 339 ? 277.780 275.537 273.078 1.00 115.93 339 TYR i CA 1
ATOM 2647 C C . TYR A 1 339 ? 276.309 275.321 272.762 1.00 115.93 339 TYR i C 1
ATOM 2648 O O . TYR A 1 339 ? 275.826 275.759 271.719 1.00 115.93 339 TYR i O 1
ATOM 2657 N N . ILE A 1 340 ? 275.610 274.640 273.666 1.00 116.17 340 ILE i N 1
ATOM 2658 C CA . ILE A 1 340 ? 274.158 274.513 273.618 1.00 116.17 340 ILE i CA 1
ATOM 2659 C C . ILE A 1 340 ? 273.604 275.175 274.871 1.00 116.17 340 ILE i C 1
ATOM 2660 O O . ILE A 1 340 ? 273.990 274.820 275.992 1.00 116.17 340 ILE i O 1
ATOM 2665 N N . LYS A 1 341 ? 272.711 276.142 274.685 1.00 118.41 341 LYS i N 1
ATOM 2666 C CA . LYS A 1 341 ? 272.267 276.985 275.783 1.00 118.41 341 LYS i CA 1
ATOM 2667 C C . LYS A 1 341 ? 270.810 277.374 275.595 1.00 118.41 341 LYS i C 1
ATOM 2668 O O . LYS A 1 341 ? 270.256 277.293 274.496 1.00 118.41 341 LYS i O 1
ATOM 2674 N N . GLY A 1 342 ? 270.198 277.801 276.696 1.00 121.88 342 GLY i N 1
ATOM 2675 C CA . GLY A 1 342 ? 268.852 278.333 276.679 1.00 121.88 342 GLY i CA 1
ATOM 2676 C C . GLY A 1 342 ? 268.780 279.664 277.398 1.00 121.88 342 GLY i C 1
ATOM 2677 O O . GLY A 1 342 ? 269.156 279.762 278.571 1.00 121.88 342 GLY i O 1
ATOM 2678 N N . LYS A 1 343 ? 268.302 280.696 276.707 1.00 123.23 343 LYS i N 1
ATOM 2679 C CA . LYS A 1 343 ? 268.252 282.044 277.249 1.00 123.23 343 LYS i CA 1
ATOM 2680 C C . LYS A 1 343 ? 266.882 282.650 276.981 1.00 123.23 343 LYS i C 1
ATOM 2681 O O . LYS A 1 343 ? 266.145 282.204 276.099 1.00 123.23 343 LYS i O 1
ATOM 2687 N N . ILE A 1 344 ? 266.542 283.668 277.766 1.00 123.80 344 ILE i N 1
ATOM 2688 C CA . ILE A 1 344 ? 265.258 284.355 277.663 1.00 123.80 344 ILE i CA 1
ATOM 2689 C C . ILE A 1 344 ? 265.537 285.790 277.239 1.00 123.80 344 ILE i C 1
ATOM 2690 O O . ILE A 1 344 ? 266.203 286.545 277.960 1.00 123.80 344 ILE i O 1
ATOM 2695 N N . LYS A 1 345 ? 265.033 286.168 276.068 1.00 127.39 345 LYS i N 1
ATOM 2696 C CA . LYS A 1 345 ? 265.213 287.524 275.574 1.00 127.39 345 LYS i CA 1
ATOM 2697 C C . LYS A 1 345 ? 264.293 288.492 276.310 1.00 127.39 345 LYS i C 1
ATOM 2698 O O . LYS A 1 345 ? 263.184 288.142 276.724 1.00 127.39 345 LYS i O 1
ATOM 2704 N N . ASP A 1 346 ? 264.769 289.723 276.473 1.00 133.57 346 ASP i N 1
ATOM 2705 C CA . ASP A 1 346 ? 264.009 290.759 277.157 1.00 133.57 346 ASP i CA 1
ATOM 2706 C C . ASP A 1 346 ? 264.692 292.094 276.916 1.00 133.57 346 ASP i C 1
ATOM 2707 O O . ASP A 1 346 ? 265.910 292.203 277.071 1.00 133.57 346 ASP i O 1
ATOM 2712 N N . GLY A 1 347 ? 263.898 293.102 276.551 1.00 140.44 347 GLY i N 1
ATOM 2713 C CA . GLY A 1 347 ? 264.414 294.436 276.303 1.00 140.44 347 GLY i CA 1
ATOM 2714 C C . GLY A 1 347 ? 265.752 294.420 275.595 1.00 140.44 347 GLY i C 1
ATOM 2715 O O . GLY A 1 347 ? 265.929 293.709 274.602 1.00 140.44 347 GLY i O 1
ATOM 2716 N N . SER A 1 348 ? 266.705 295.203 276.102 1.00 135.17 348 SER i N 1
ATOM 2717 C CA . SER A 1 348 ? 268.095 295.130 275.671 1.00 135.17 348 SER i CA 1
ATOM 2718 C C . SER A 1 348 ? 268.938 294.303 276.633 1.00 135.17 348 SER i C 1
ATOM 2719 O O . SER A 1 348 ? 270.156 294.494 276.720 1.00 135.17 348 SER i O 1
ATOM 2722 N N . THR A 1 349 ? 268.304 293.388 277.363 1.00 133.99 349 THR i N 1
ATOM 2723 C CA . THR A 1 349 ? 268.967 292.537 278.347 1.00 133.99 349 THR i CA 1
ATOM 2724 C C . THR A 1 349 ? 268.718 291.084 277.951 1.00 133.99 349 THR i C 1
ATOM 2725 O O . THR A 1 349 ? 267.655 290.524 278.234 1.00 133.99 349 THR i O 1
ATOM 2729 N N . TRP A 1 350 ? 269.700 290.477 277.286 1.00 130.31 350 TRP i N 1
ATOM 2730 C CA . TRP A 1 350 ? 269.586 289.091 276.840 1.00 130.31 350 TRP i CA 1
ATOM 2731 C C . TRP A 1 350 ? 269.812 288.170 278.040 1.00 130.31 350 TRP i C 1
ATOM 2732 O O . TRP A 1 350 ? 270.832 287.491 278.177 1.00 130.31 350 TRP i O 1
ATOM 2743 N N . LYS A 1 351 ? 268.822 288.165 278.927 1.00 127.78 351 LYS i N 1
ATOM 2744 C CA . LYS A 1 351 ? 268.900 287.379 280.151 1.00 127.78 351 LYS i CA 1
ATOM 2745 C C . LYS A 1 351 ? 268.969 285.896 279.807 1.00 127.78 351 LYS i C 1
ATOM 2746 O O . LYS A 1 351 ? 268.024 285.339 279.240 1.00 127.78 351 LYS i O 1
ATOM 2752 N N . GLN A 1 352 ? 270.084 285.256 280.148 1.00 122.87 352 GLN i N 1
ATOM 2753 C CA . GLN A 1 352 ? 270.315 283.857 279.820 1.00 122.87 352 GLN i CA 1
ATOM 2754 C C . GLN A 1 352 ? 270.254 283.010 281.084 1.00 122.87 352 GLN i C 1
ATOM 2755 O O . GLN A 1 352 ? 270.782 283.397 282.130 1.00 122.87 352 GLN i O 1
ATOM 2761 N N . THR A 1 353 ? 269.608 281.848 280.975 1.00 122.34 353 THR i N 1
ATOM 2762 C CA . THR A 1 353 ? 269.358 280.978 282.116 1.00 122.34 353 THR i CA 1
ATOM 2763 C C . THR A 1 353 ? 270.119 279.661 282.016 1.00 122.34 353 THR i C 1
ATOM 2764 O O . THR A 1 353 ? 270.883 279.316 282.922 1.00 122.34 353 THR i O 1
ATOM 2768 N N . PHE A 1 354 ? 269.927 278.914 280.933 1.00 120.17 354 PHE i N 1
ATOM 2769 C CA . PHE A 1 354 ? 270.531 277.603 280.752 1.00 120.17 354 PHE i CA 1
ATOM 2770 C C . PHE A 1 354 ? 271.734 277.717 279.825 1.00 120.17 354 PHE i C 1
ATOM 2771 O O . PHE A 1 354 ? 271.752 278.540 278.906 1.00 120.17 354 PHE i O 1
ATOM 2779 N N . LEU A 1 355 ? 272.743 276.885 280.073 1.00 117.30 355 LEU i N 1
ATOM 2780 C CA . LEU A 1 355 ? 273.940 276.910 279.246 1.00 117.30 355 LEU i CA 1
ATOM 2781 C C . LEU A 1 355 ? 274.696 275.600 279.392 1.00 117.30 355 LEU i C 1
ATOM 2782 O O . LEU A 1 355 ? 274.699 274.979 280.457 1.00 117.30 355 LEU i O 1
ATOM 2787 N N . ILE A 1 356 ? 275.326 275.189 278.295 1.00 117.73 356 ILE i N 1
ATOM 2788 C CA . ILE A 1 356 ? 276.371 274.170 278.298 1.00 117.73 356 ILE i CA 1
ATOM 2789 C C . ILE A 1 356 ? 277.410 274.593 277.271 1.00 117.73 356 ILE i C 1
ATOM 2790 O O . ILE A 1 356 ? 277.069 274.894 276.122 1.00 117.73 356 ILE i O 1
ATOM 2795 N N . ASP A 1 357 ? 278.675 274.617 277.679 1.00 116.91 357 ASP i N 1
ATOM 2796 C CA . ASP A 1 357 ? 279.759 275.092 276.832 1.00 116.91 357 ASP i CA 1
ATOM 2797 C C . ASP A 1 357 ? 280.745 273.964 276.577 1.00 116.91 357 ASP i C 1
ATOM 2798 O O . ASP A 1 357 ? 281.212 273.317 277.520 1.00 116.91 357 ASP i O 1
ATOM 2803 N N . ALA A 1 358 ? 281.058 273.732 275.305 1.00 119.19 358 ALA i N 1
ATOM 2804 C CA . ALA A 1 358 ? 282.090 272.771 274.923 1.00 119.19 358 ALA i CA 1
ATOM 2805 C C . ALA A 1 358 ? 283.450 273.449 274.787 1.00 119.19 358 ALA i C 1
ATOM 2806 O O . ALA A 1 358 ? 284.155 273.299 273.791 1.00 119.19 358 ALA i O 1
ATOM 2808 N N . ALA A 1 359 ? 283.820 274.212 275.813 1.00 116.28 359 ALA i N 1
ATOM 2809 C CA . ALA A 1 359 ? 285.138 274.822 275.884 1.00 116.28 359 ALA i CA 1
ATOM 2810 C C . ALA A 1 359 ? 285.731 274.592 277.266 1.00 116.28 359 ALA i C 1
ATOM 2811 O O . ALA A 1 359 ? 286.948 274.446 277.416 1.00 116.28 359 ALA i O 1
ATOM 2813 N N . THR A 1 360 ? 284.866 274.557 278.283 1.00 119.80 360 THR i N 1
ATOM 2814 C CA . THR A 1 360 ? 285.299 274.309 279.651 1.00 119.80 360 THR i CA 1
ATOM 2815 C C . THR A 1 360 ? 284.357 273.367 280.391 1.00 119.80 360 THR i C 1
ATOM 2816 O O . THR A 1 360 ? 284.442 273.276 281.622 1.00 119.80 360 THR i O 1
ATOM 2820 N N . GLY A 1 361 ? 283.460 272.675 279.690 1.00 119.83 361 GLY i N 1
ATOM 2821 C CA . GLY A 1 361 ? 282.520 271.791 280.344 1.00 119.83 361 GLY i CA 1
ATOM 2822 C C . GLY A 1 361 ? 281.557 272.475 281.283 1.00 119.83 361 GLY i C 1
ATOM 2823 O O . GLY A 1 361 ? 280.902 271.795 282.077 1.00 119.83 361 GLY i O 1
ATOM 2824 N N . ALA A 1 362 ? 281.446 273.800 281.217 1.00 118.02 362 ALA i N 1
ATOM 2825 C CA . ALA A 1 362 ? 280.588 274.525 282.144 1.00 118.02 362 ALA i CA 1
ATOM 2826 C C . ALA A 1 362 ? 279.126 274.165 281.919 1.00 118.02 362 ALA i C 1
ATOM 2827 O O . ALA A 1 362 ? 278.658 274.089 280.779 1.00 118.02 362 ALA i O 1
ATOM 2829 N N . ILE A 1 363 ? 278.407 273.942 283.016 1.00 119.60 363 ILE i N 1
ATOM 2830 C CA . ILE A 1 363 ? 276.975 273.681 282.992 1.00 119.60 363 ILE i CA 1
ATOM 2831 C C . ILE A 1 363 ? 276.314 274.706 283.899 1.00 119.60 363 ILE i C 1
ATOM 2832 O O . ILE A 1 363 ? 276.567 274.722 285.110 1.00 119.60 363 ILE i O 1
ATOM 2837 N N . ASN A 1 364 ? 275.468 275.555 283.321 1.00 121.24 364 ASN i N 1
ATOM 2838 C CA . ASN A 1 364 ? 274.898 276.692 284.027 1.00 121.24 364 ASN i CA 1
ATOM 2839 C C . ASN A 1 364 ? 273.381 276.612 284.003 1.00 121.24 364 ASN i C 1
ATOM 2840 O O . ASN A 1 364 ? 272.786 276.209 282.999 1.00 121.24 364 ASN i O 1
ATOM 2845 N N . ILE A 1 365 ? 272.763 276.997 285.115 1.00 121.08 365 ILE i N 1
ATOM 2846 C CA . ILE A 1 365 ? 271.311 277.048 285.235 1.00 121.08 365 ILE i CA 1
ATOM 2847 C C . ILE A 1 365 ? 270.945 278.258 286.082 1.00 121.08 365 ILE i C 1
ATOM 2848 O O . ILE A 1 365 ? 271.646 278.592 287.042 1.00 121.08 365 ILE i O 1
ATOM 2853 N N . GLY A 1 366 ? 269.852 278.914 285.721 1.00 121.62 366 GLY i N 1
ATOM 2854 C CA . GLY A 1 366 ? 269.359 280.045 286.475 1.00 121.62 366 GLY i CA 1
ATOM 2855 C C . GLY A 1 366 ? 270.098 281.332 286.152 1.00 121.62 366 GLY i C 1
ATOM 2856 O O . GLY A 1 366 ? 271.189 281.341 285.584 1.00 121.62 366 GLY i O 1
ATOM 2857 N N . LEU A 1 367 ? 269.478 282.444 286.535 1.00 120.93 367 LEU i N 1
ATOM 2858 C CA . LEU A 1 367 ? 270.071 283.752 286.292 1.00 120.93 367 LEU i CA 1
ATOM 2859 C C . LEU A 1 367 ? 271.370 283.899 287.076 1.00 120.93 367 LEU i C 1
ATOM 2860 O O . LEU A 1 367 ? 271.574 283.261 288.111 1.00 120.93 367 LEU i O 1
ATOM 2865 N N . LEU A 1 368 ? 272.252 284.753 286.568 1.00 125.51 368 LEU i N 1
ATOM 2866 C CA . LEU A 1 368 ? 273.574 284.938 287.148 1.00 125.51 368 LEU i CA 1
ATOM 2867 C C . LEU A 1 368 ? 273.604 286.143 288.077 1.00 125.51 368 LEU i C 1
ATOM 2868 O O . LEU A 1 368 ? 273.043 287.198 287.769 1.00 125.51 368 LEU i O 1
ATOM 2873 N N . ASP A 1 369 ? 274.265 285.971 289.220 1.00 132.94 369 ASP i N 1
ATOM 2874 C CA . ASP A 1 369 ? 274.523 287.071 290.140 1.00 132.94 369 ASP i CA 1
ATOM 2875 C C . ASP A 1 369 ? 276.016 287.160 290.427 1.00 132.94 369 ASP i C 1
ATOM 2876 O O . ASP A 1 369 ? 276.554 288.252 290.634 1.00 132.94 369 ASP i O 1
ATOM 2881 N N . ALA A 1 370 ? 276.690 286.012 290.439 1.00 131.81 370 ALA i N 1
ATOM 2882 C CA . ALA A 1 370 ? 278.126 285.984 290.651 1.00 131.81 370 ALA i CA 1
ATOM 2883 C C . ALA A 1 370 ? 278.855 286.506 289.415 1.00 131.81 370 ALA i C 1
ATOM 2884 O O . ALA A 1 370 ? 278.263 286.740 288.357 1.00 131.81 370 ALA i O 1
ATOM 2886 N N . GLU A 1 371 ? 280.169 286.691 289.561 1.00 138.51 371 GLU i N 1
ATOM 2887 C CA . GLU A 1 371 ? 280.966 287.195 288.448 1.00 138.51 371 GLU i CA 1
ATOM 2888 C C . GLU A 1 371 ? 280.940 286.228 287.270 1.00 138.51 371 GLU i C 1
ATOM 2889 O O . GLU A 1 371 ? 280.811 286.650 286.114 1.00 138.51 371 GLU i O 1
ATOM 2895 N N . GLY A 1 372 ? 281.064 284.932 287.540 1.00 132.61 372 GLY i N 1
ATOM 2896 C CA . GLY A 1 372 ? 281.019 283.929 286.495 1.00 132.61 372 GLY i CA 1
ATOM 2897 C C . GLY A 1 372 ? 280.271 282.684 286.919 1.00 132.61 372 GLY i C 1
ATOM 2898 O O . GLY A 1 372 ? 280.573 281.582 286.451 1.00 132.61 372 GLY i O 1
ATOM 2899 N N . LYS A 1 373 ? 279.293 282.842 287.809 1.00 128.52 373 LYS i N 1
ATOM 2900 C CA . LYS A 1 373 ? 278.573 281.709 288.369 1.00 128.52 373 LYS i CA 1
ATOM 2901 C C . LYS A 1 373 ? 277.122 282.091 288.621 1.00 128.52 373 LYS i C 1
ATOM 2902 O O . LYS A 1 373 ? 276.755 283.268 288.636 1.00 128.52 373 LYS i O 1
ATOM 2908 N N . ALA A 1 374 ? 276.305 281.067 288.815 1.00 126.90 374 ALA i N 1
ATOM 2909 C CA . ALA A 1 374 ? 274.885 281.181 289.111 1.00 126.90 374 ALA i CA 1
ATOM 2910 C C . ALA A 1 374 ? 274.563 280.247 290.262 1.00 126.90 374 ALA i C 1
ATOM 2911 O O . ALA A 1 374 ? 275.352 279.358 290.593 1.00 126.90 374 ALA i O 1
ATOM 2913 N N . PRO A 1 375 ? 273.403 280.423 290.903 1.00 128.06 375 PRO i N 1
ATOM 2914 C CA . PRO A 1 375 ? 273.109 279.646 292.118 1.00 128.06 375 PRO i CA 1
ATOM 2915 C C . PRO A 1 375 ? 273.318 278.149 291.946 1.00 128.06 375 PRO i C 1
ATOM 2916 O O . PRO A 1 375 ? 273.988 277.519 292.769 1.00 128.06 375 PRO i O 1
ATOM 2920 N N . ILE A 1 376 ? 272.758 277.570 290.884 1.00 127.80 376 ILE i N 1
ATOM 2921 C CA . ILE A 1 376 ? 272.914 276.147 290.609 1.00 127.80 376 ILE i CA 1
ATOM 2922 C C . ILE A 1 376 ? 273.682 275.901 289.316 1.00 127.80 376 ILE i C 1
ATOM 2923 O O . ILE A 1 376 ? 273.527 274.847 288.696 1.00 127.80 376 ILE i O 1
ATOM 2928 N N . SER A 1 377 ? 274.505 276.853 288.889 1.00 126.04 377 SER i N 1
ATOM 2929 C CA . SER A 1 377 ? 275.450 276.562 287.824 1.00 126.04 377 SER i CA 1
ATOM 2930 C C . SER A 1 377 ? 276.491 275.571 288.327 1.00 126.04 377 SER i C 1
ATOM 2931 O O . SER A 1 377 ? 276.593 275.296 289.525 1.00 126.04 377 SER i O 1
ATOM 2934 N N . PHE A 1 378 ? 277.271 275.030 287.400 1.00 126.95 378 PHE i N 1
ATOM 2935 C CA . PHE A 1 378 ? 278.218 273.970 287.704 1.00 126.95 378 PHE i CA 1
ATOM 2936 C C . PHE A 1 378 ? 279.526 274.198 286.957 1.00 126.95 378 PHE i C 1
ATOM 2937 O O . PHE A 1 378 ? 279.636 275.055 286.075 1.00 126.95 378 PHE i O 1
ATOM 2945 N N . ASP A 1 379 ? 280.528 273.413 287.332 1.00 122.06 379 ASP i N 1
ATOM 2946 C CA . ASP A 1 379 ? 281.835 273.448 286.696 1.00 122.06 379 ASP i CA 1
ATOM 2947 C C . ASP A 1 379 ? 282.564 272.141 286.971 1.00 122.06 379 ASP i C 1
ATOM 2948 O O . ASP A 1 379 ? 283.390 272.072 287.890 1.00 122.06 379 ASP i O 1
ATOM 2953 N N . PRO A 1 380 ? 282.270 271.077 286.220 1.00 121.03 380 PRO i N 1
ATOM 2954 C CA . PRO A 1 380 ? 283.027 269.832 286.408 1.00 121.03 380 PRO i CA 1
ATOM 2955 C C . PRO A 1 380 ? 284.530 270.029 286.316 1.00 121.03 380 PRO i C 1
ATOM 2956 O O . PRO A 1 380 ? 285.276 269.385 287.063 1.00 121.03 380 PRO i O 1
ATOM 2960 N N . VAL A 1 381 ? 285.001 270.896 285.417 1.00 125.77 381 VAL i N 1
ATOM 2961 C CA . VAL A 1 381 ? 286.382 271.353 285.489 1.00 125.77 381 VAL i CA 1
ATOM 2962 C C . VAL A 1 381 ? 286.606 271.964 286.861 1.00 125.77 381 VAL i C 1
ATOM 2963 O O . VAL A 1 381 ? 285.758 272.712 287.364 1.00 125.77 381 VAL i O 1
ATOM 2967 N N . LYS A 1 382 ? 287.745 271.655 287.473 1.00 126.33 382 LYS i N 1
ATOM 2968 C CA . LYS A 1 382 ? 287.977 271.949 288.887 1.00 126.33 382 LYS i CA 1
ATOM 2969 C C . LYS A 1 382 ? 286.706 271.631 289.676 1.00 126.33 382 LYS i C 1
ATOM 2970 O O . LYS A 1 382 ? 286.089 272.488 290.310 1.00 126.33 382 LYS i O 1
ATOM 2976 N N . LYS A 1 383 ? 286.336 270.350 289.613 1.00 124.84 383 LYS i N 1
ATOM 2977 C CA . LYS A 1 383 ? 284.987 269.892 289.928 1.00 124.84 383 LYS i CA 1
ATOM 2978 C C . LYS A 1 383 ? 284.427 270.557 291.177 1.00 124.84 383 LYS i C 1
ATOM 2979 O O . LYS A 1 383 ? 285.138 270.776 292.160 1.00 124.84 383 LYS i O 1
ATOM 2985 N N . ILE A 1 384 ? 283.136 270.877 291.117 1.00 128.00 384 ILE i N 1
ATOM 2986 C CA . ILE A 1 384 ? 282.401 271.403 292.260 1.00 128.00 384 ILE i CA 1
ATOM 2987 C C . ILE A 1 384 ? 280.913 271.170 292.034 1.00 128.00 384 ILE i C 1
ATOM 2988 O O . ILE A 1 384 ? 280.389 271.439 290.948 1.00 128.00 384 ILE i O 1
ATOM 2993 N N . VAL A 1 385 ? 280.228 270.664 293.054 1.00 129.11 385 VAL i N 1
ATOM 2994 C CA . VAL A 1 385 ? 278.780 270.494 293.031 1.00 129.11 385 VAL i CA 1
ATOM 2995 C C . VAL A 1 385 ? 278.200 271.634 293.861 1.00 129.11 385 VAL i C 1
ATOM 2996 O O . VAL A 1 385 ? 278.258 271.620 295.094 1.00 129.11 385 VAL i O 1
ATOM 3000 N N . ASN A 1 386 ? 277.660 272.641 293.182 1.00 129.80 386 ASN i N 1
ATOM 3001 C CA . ASN A 1 386 ? 277.174 273.856 293.821 1.00 129.80 386 ASN i CA 1
ATOM 3002 C C . ASN A 1 386 ? 275.665 273.955 293.657 1.00 129.80 386 ASN i C 1
ATOM 3003 O O . ASN A 1 386 ? 275.158 273.976 292.531 1.00 129.80 386 ASN i O 1
ATOM 3008 N N . VAL A 1 387 ? 274.954 274.020 294.783 1.00 135.59 387 VAL i N 1
ATOM 3009 C CA . VAL A 1 387 ? 273.503 274.170 294.781 1.00 135.59 387 VAL i CA 1
ATOM 3010 C C . VAL A 1 387 ? 273.122 274.919 296.050 1.00 135.59 387 VAL i C 1
ATOM 3011 O O . VAL A 1 387 ? 273.943 275.101 296.951 1.00 135.59 387 VAL i O 1
ATOM 3015 N N . ASP A 1 388 ? 271.870 275.363 296.121 1.00 136.62 388 ASP i N 1
ATOM 3016 C CA . ASP A 1 388 ? 271.406 276.090 297.294 1.00 136.62 388 ASP i CA 1
ATOM 3017 C C . ASP A 1 388 ? 269.885 276.123 297.305 1.00 136.62 388 ASP i C 1
ATOM 3018 O O . ASP A 1 388 ? 269.243 276.150 296.251 1.00 136.62 388 ASP i O 1
ATOM 3023 N N . GLY A 1 389 ? 269.319 276.119 298.510 1.00 131.40 389 GLY i N 1
ATOM 3024 C CA . GLY A 1 389 ? 267.890 276.292 298.678 1.00 131.40 389 GLY i CA 1
ATOM 3025 C C . GLY A 1 389 ? 267.092 275.050 298.349 1.00 131.40 389 GLY i C 1
ATOM 3026 O O . GLY A 1 389 ? 267.453 274.296 297.444 1.00 131.40 389 GLY i O 1
ATOM 3027 N N . SER A 1 390 ? 266.005 274.822 299.087 1.00 137.66 390 SER i N 1
ATOM 3028 C CA . SER A 1 390 ? 265.094 273.717 298.793 1.00 137.66 390 SER i CA 1
ATOM 3029 C C . SER A 1 390 ? 263.749 274.048 299.423 1.00 137.66 390 SER i C 1
ATOM 3030 O O . SER A 1 390 ? 263.618 274.013 300.650 1.00 137.66 390 SER i O 1
ATOM 3033 N N . VAL A 1 391 ? 262.758 274.367 298.587 1.00 145.35 391 VAL i N 1
ATOM 3034 C CA . VAL A 1 391 ? 261.448 274.765 299.102 1.00 145.35 391 VAL i CA 1
ATOM 3035 C C . VAL A 1 391 ? 260.806 273.614 299.868 1.00 145.35 391 VAL i C 1
ATOM 3036 O O . VAL A 1 391 ? 260.265 273.794 300.965 1.00 145.35 391 VAL i O 1
ATOM 3040 N N . ILE A 1 392 ? 260.850 272.417 299.296 1.00 146.96 392 ILE i N 1
ATOM 3041 C CA . ILE A 1 392 ? 260.298 271.239 299.956 1.00 146.96 392 ILE i CA 1
ATOM 3042 C C . ILE A 1 392 ? 261.440 270.326 300.376 1.00 146.96 392 ILE i C 1
ATOM 3043 O O . ILE A 1 392 ? 262.259 269.908 299.548 1.00 146.96 392 ILE i O 1
ATOM 3048 N N . THR A 1 393 ? 261.510 270.025 301.671 1.00 158.13 393 THR i N 1
ATOM 3049 C CA . THR A 1 393 ? 262.432 269.015 302.182 1.00 158.13 393 THR i CA 1
ATOM 3050 C C . THR A 1 393 ? 261.717 268.230 303.272 1.00 158.13 393 THR i C 1
ATOM 3051 O O . THR A 1 393 ? 261.468 268.751 304.363 1.00 158.13 393 THR i O 1
ATOM 3055 N N . LYS A 1 394 ? 261.365 266.983 302.960 1.00 157.91 394 LYS i N 1
ATOM 3056 C CA . LYS A 1 394 ? 260.728 266.089 303.916 1.00 157.91 394 LYS i CA 1
ATOM 3057 C C . LYS A 1 394 ? 261.587 264.867 304.209 1.00 157.91 394 LYS i C 1
ATOM 3058 O O . LYS A 1 394 ? 261.077 263.889 304.767 1.00 157.91 394 LYS i O 1
ATOM 3064 N N . THR A 1 395 ? 262.868 264.888 303.850 1.00 163.81 395 THR i N 1
ATOM 3065 C CA . THR A 1 395 ? 263.673 263.678 303.922 1.00 163.81 395 THR i CA 1
ATOM 3066 C C . THR A 1 395 ? 265.149 264.027 303.813 1.00 163.81 395 THR i C 1
ATOM 3067 O O . THR A 1 395 ? 265.531 265.037 303.216 1.00 163.81 395 THR i O 1
ATOM 3071 N N . ILE A 1 396 ? 265.966 263.170 304.420 1.00 172.45 396 ILE i N 1
ATOM 3072 C CA . ILE A 1 396 ? 267.391 263.050 304.142 1.00 172.45 396 ILE i CA 1
ATOM 3073 C C . ILE A 1 396 ? 267.735 261.572 304.280 1.00 172.45 396 ILE i C 1
ATOM 3074 O O . ILE A 1 396 ? 266.877 260.744 304.586 1.00 172.45 396 ILE i O 1
ATOM 3079 N N . ASN A 1 397 ? 268.991 261.228 304.023 1.00 169.23 397 ASN i N 1
ATOM 3080 C CA . ASN A 1 397 ? 269.458 259.869 304.280 1.00 169.23 397 ASN i CA 1
ATOM 3081 C C . ASN A 1 397 ? 270.724 259.826 305.117 1.00 169.23 397 ASN i C 1
ATOM 3082 O O . ASN A 1 397 ? 270.869 258.937 305.960 1.00 169.23 397 ASN i O 1
ATOM 3087 N N . ALA A 1 398 ? 271.643 260.763 304.906 1.00 168.12 398 ALA i N 1
ATOM 3088 C CA . ALA A 1 398 ? 272.772 260.953 305.802 1.00 168.12 398 ALA i CA 1
ATOM 3089 C C . ALA A 1 398 ? 272.581 262.253 306.571 1.00 168.12 398 ALA i C 1
ATOM 3090 O O . ALA A 1 398 ? 271.690 263.048 306.260 1.00 168.12 398 ALA i O 1
ATOM 3092 N N . ALA A 1 399 ? 273.428 262.465 307.578 1.00 174.98 399 ALA i N 1
ATOM 3093 C CA . ALA A 1 399 ? 273.169 263.516 308.555 1.00 174.98 399 ALA i CA 1
ATOM 3094 C C . ALA A 1 399 ? 273.134 264.905 307.929 1.00 174.98 399 ALA i C 1
ATOM 3095 O O . ALA A 1 399 ? 272.246 265.702 308.249 1.00 174.98 399 ALA i O 1
ATOM 3097 N N . ASN A 1 400 ? 274.079 265.220 307.045 1.00 172.91 400 ASN i N 1
ATOM 3098 C CA . ASN A 1 400 ? 274.299 266.596 306.605 1.00 172.91 400 ASN i CA 1
ATOM 3099 C C . ASN A 1 400 ? 274.659 267.470 307.808 1.00 172.91 400 ASN i C 1
ATOM 3100 O O . ASN A 1 400 ? 274.038 268.499 308.085 1.00 172.91 400 ASN i O 1
ATOM 3105 N N . PHE A 1 401 ? 275.690 267.027 308.525 1.00 183.05 401 PHE i N 1
ATOM 3106 C CA . PHE A 1 401 ? 276.079 267.607 309.803 1.00 183.05 401 PHE i CA 1
ATOM 3107 C C . PHE A 1 401 ? 277.449 268.268 309.729 1.00 183.05 401 PHE i C 1
ATOM 3108 O O . PHE A 1 401 ? 277.604 269.430 310.114 1.00 183.05 401 PHE i O 1
ATOM 3116 N N . VAL A 1 402 ? 278.457 267.544 309.237 1.00 180.36 402 VAL i N 1
ATOM 3117 C CA . VAL A 1 402 ? 279.817 268.068 309.221 1.00 180.36 402 VAL i CA 1
ATOM 3118 C C . VAL A 1 402 ? 279.934 269.211 308.215 1.00 180.36 402 VAL i C 1
ATOM 3119 O O . VAL A 1 402 ? 279.145 269.337 307.271 1.00 180.36 402 VAL i O 1
ATOM 3123 N N . MET A 1 403 ? 280.940 270.057 308.428 1.00 178.27 403 MET i N 1
ATOM 3124 C CA . MET A 1 403 ? 281.310 271.108 307.489 1.00 178.27 403 MET i CA 1
ATOM 3125 C C . MET A 1 403 ? 282.755 270.886 307.072 1.00 178.27 403 MET i C 1
ATOM 3126 O O . MET A 1 403 ? 283.634 270.733 307.928 1.00 178.27 403 MET i O 1
ATOM 3131 N N . THR A 1 404 ? 282.998 270.872 305.763 1.00 176.61 404 THR i N 1
ATOM 3132 C CA . THR A 1 404 ? 284.332 270.610 305.238 1.00 176.61 404 THR i CA 1
ATOM 3133 C C . THR A 1 404 ? 284.663 271.599 304.126 1.00 176.61 404 THR i C 1
ATOM 3134 O O . THR A 1 404 ? 283.980 272.618 303.975 1.00 176.61 404 THR i O 1
ATOM 3138 N N . ASN A 1 405 ? 285.702 271.307 303.346 1.00 178.24 405 ASN i N 1
ATOM 3139 C CA . ASN A 1 405 ? 286.415 272.211 302.453 1.00 178.24 405 ASN i CA 1
ATOM 3140 C C . ASN A 1 405 ? 287.386 273.082 303.247 1.00 178.24 405 ASN i C 1
ATOM 3141 O O . ASN A 1 405 ? 288.187 273.796 302.645 1.00 178.24 405 ASN i O 1
ATOM 3146 N N . LEU A 1 406 ? 287.353 273.030 304.577 1.00 177.86 406 LEU i N 1
ATOM 3147 C CA . LEU A 1 406 ? 288.395 273.601 305.423 1.00 177.86 406 LEU i CA 1
ATOM 3148 C C . LEU A 1 406 ? 288.393 272.767 306.695 1.00 177.86 406 LEU i C 1
ATOM 3149 O O . LEU A 1 406 ? 287.461 272.868 307.498 1.00 177.86 406 LEU i O 1
ATOM 3154 N N . THR A 1 407 ? 289.422 271.938 306.868 1.00 177.88 407 THR i N 1
ATOM 3155 C CA . THR A 1 407 ? 289.415 270.982 307.969 1.00 177.88 407 THR i CA 1
ATOM 3156 C C . THR A 1 407 ? 289.285 271.686 309.313 1.00 177.88 407 THR i C 1
ATOM 3157 O O . THR A 1 407 ? 288.626 271.177 310.227 1.00 177.88 407 THR i O 1
ATOM 3161 N N . GLY A 1 408 ? 289.899 272.859 309.452 1.00 185.12 408 GLY i N 1
ATOM 3162 C CA . GLY A 1 408 ? 289.898 273.567 310.717 1.00 185.12 408 GLY i CA 1
ATOM 3163 C C . GLY A 1 408 ? 289.008 274.793 310.758 1.00 185.12 408 GLY i C 1
ATOM 3164 O O . GLY A 1 408 ? 288.361 275.055 311.774 1.00 185.12 408 GLY i O 1
ATOM 3165 N N . GLN A 1 409 ? 288.962 275.556 309.664 1.00 183.17 409 GLN i N 1
ATOM 3166 C CA . GLN A 1 409 ? 288.267 276.837 309.643 1.00 183.17 409 GLN i CA 1
ATOM 3167 C C . GLN A 1 409 ? 286.937 276.777 308.897 1.00 183.17 409 GLN i C 1
ATOM 3168 O O . GLN A 1 409 ? 286.414 277.820 308.490 1.00 183.17 409 GLN i O 1
ATOM 3174 N N . ASP A 1 410 ? 286.388 275.583 308.702 1.00 178.37 410 ASP i N 1
ATOM 3175 C CA . ASP A 1 410 ? 284.967 275.390 308.413 1.00 178.37 410 ASP i CA 1
ATOM 3176 C C . ASP A 1 410 ? 284.474 274.421 309.476 1.00 178.37 410 ASP i C 1
ATOM 3177 O O . ASP A 1 410 ? 284.404 273.208 309.260 1.00 178.37 410 ASP i O 1
ATOM 3182 N N . ASN A 1 411 ? 284.126 274.969 310.629 1.00 186.05 411 ASN i N 1
ATOM 3183 C CA . ASN A 1 411 ? 283.870 274.159 311.806 1.00 186.05 411 ASN i CA 1
ATOM 3184 C C . ASN A 1 411 ? 282.617 273.315 311.607 1.00 186.05 411 ASN i C 1
ATOM 3185 O O . ASN A 1 411 ? 281.534 273.876 311.385 1.00 186.05 411 ASN i O 1
ATOM 3190 N N . PRO A 1 412 ? 282.705 271.981 311.684 1.00 184.50 412 PRO i N 1
ATOM 3191 C CA . PRO A 1 412 ? 281.492 271.161 311.557 1.00 184.50 412 PRO i CA 1
ATOM 3192 C C . PRO A 1 412 ? 280.396 271.620 312.502 1.00 184.50 412 PRO i C 1
ATOM 3193 O O . PRO A 1 412 ? 280.538 271.493 313.722 1.00 184.50 412 PRO i O 1
ATOM 3197 N N . ALA A 1 413 ? 279.294 272.143 311.968 1.00 184.09 413 ALA i N 1
ATOM 3198 C CA . ALA A 1 413 ? 278.321 272.753 312.859 1.00 184.09 413 ALA i CA 1
ATOM 3199 C C . ALA A 1 413 ? 277.026 273.055 312.123 1.00 184.09 413 ALA i C 1
ATOM 3200 O O . ALA A 1 413 ? 277.031 273.419 310.944 1.00 184.09 413 ALA i O 1
ATOM 3202 N N . ILE A 1 414 ? 275.921 272.894 312.848 1.00 183.24 414 ILE i N 1
ATOM 3203 C CA . ILE A 1 414 ? 274.608 273.384 312.451 1.00 183.24 414 ILE i CA 1
ATOM 3204 C C . ILE A 1 414 ? 274.198 274.428 313.480 1.00 183.24 414 ILE i C 1
ATOM 3205 O O . ILE A 1 414 ? 274.061 274.110 314.666 1.00 183.24 414 ILE i O 1
ATOM 3210 N N . TYR A 1 415 ? 274.000 275.666 313.034 1.00 183.42 415 TYR i N 1
ATOM 3211 C CA . TYR A 1 415 ? 273.882 276.776 313.967 1.00 183.42 415 TYR i CA 1
ATOM 3212 C C . TYR A 1 415 ? 273.106 277.913 313.320 1.00 183.42 415 TYR i C 1
ATOM 3213 O O . TYR A 1 415 ? 272.854 277.917 312.114 1.00 183.42 415 TYR i O 1
ATOM 3222 N N . THR A 1 416 ? 272.736 278.889 314.145 1.00 184.61 416 THR i N 1
ATOM 3223 C CA . THR A 1 416 ? 272.133 280.124 313.658 1.00 184.61 416 THR i CA 1
ATOM 3224 C C . THR A 1 416 ? 273.218 280.988 313.031 1.00 184.61 416 THR i C 1
ATOM 3225 O O . THR A 1 416 ? 274.177 281.380 313.705 1.00 184.61 416 THR i O 1
ATOM 3229 N N . GLN A 1 417 ? 273.072 281.288 311.744 1.00 183.80 417 GLN i N 1
ATOM 3230 C CA . GLN A 1 417 ? 274.017 282.165 311.069 1.00 183.80 417 GLN i CA 1
ATOM 3231 C C . GLN A 1 417 ? 274.044 283.532 311.741 1.00 183.80 417 GLN i C 1
ATOM 3232 O O . GLN A 1 417 ? 272.997 284.135 311.995 1.00 183.80 417 GLN i O 1
ATOM 3238 N N . GLY A 1 418 ? 275.248 284.016 312.029 1.00 191.03 418 GLY i N 1
ATOM 3239 C CA . GLY A 1 418 ? 275.414 285.315 312.650 1.00 191.03 418 GLY i CA 1
ATOM 3240 C C . GLY A 1 418 ? 275.468 285.311 314.161 1.00 191.03 418 GLY i C 1
ATOM 3241 O O . GLY A 1 418 ? 275.417 286.387 314.769 1.00 191.03 418 GLY i O 1
ATOM 3242 N N . LYS A 1 419 ? 275.567 284.143 314.791 1.00 190.64 419 LYS i N 1
ATOM 3243 C CA . LYS A 1 419 ? 275.637 284.063 316.242 1.00 190.64 419 LYS i CA 1
ATOM 3244 C C . LYS A 1 419 ? 276.365 282.779 316.612 1.00 190.64 419 LYS i C 1
ATOM 3245 O O . LYS A 1 419 ? 276.252 281.768 315.915 1.00 190.64 419 LYS i O 1
ATOM 3251 N N . THR A 1 420 ? 277.110 282.829 317.712 1.00 189.45 420 THR i N 1
ATOM 3252 C CA . THR A 1 420 ? 277.932 281.694 318.111 1.00 189.45 420 THR i CA 1
ATOM 3253 C C . THR A 1 420 ? 278.179 281.766 319.617 1.00 189.45 420 THR i C 1
ATOM 3254 O O . THR A 1 420 ? 277.520 282.530 320.331 1.00 189.45 420 THR i O 1
ATOM 3258 N N . TRP A 1 421 ? 279.134 280.969 320.089 1.00 191.77 421 TRP i N 1
ATOM 3259 C CA . TRP A 1 421 ? 279.413 280.775 321.511 1.00 191.77 421 TRP i CA 1
ATOM 3260 C C . TRP A 1 421 ? 280.082 282.024 322.070 1.00 191.77 421 TRP i C 1
ATOM 3261 O O . TRP A 1 421 ? 281.288 282.230 321.924 1.00 191.77 421 TRP i O 1
ATOM 3272 N N . GLY A 1 422 ? 279.288 282.867 322.725 1.00 191.41 422 GLY i N 1
ATOM 3273 C CA . GLY A 1 422 ? 279.814 284.052 323.375 1.00 191.41 422 GLY i CA 1
ATOM 3274 C C . GLY A 1 422 ? 279.087 285.327 323.001 1.00 191.41 422 GLY i C 1
ATOM 3275 O O . GLY A 1 422 ? 279.565 286.427 323.296 1.00 191.41 422 GLY i O 1
ATOM 3276 N N . ASP A 1 423 ? 277.932 285.194 322.357 1.00 192.30 423 ASP i N 1
ATOM 3277 C CA . ASP A 1 423 ? 277.149 286.337 321.911 1.00 192.30 423 ASP i CA 1
ATOM 3278 C C . ASP A 1 423 ? 275.970 286.561 322.848 1.00 192.30 423 ASP i C 1
ATOM 3279 O O . ASP A 1 423 ? 275.325 285.607 323.292 1.00 192.30 423 ASP i O 1
ATOM 3284 N N . THR A 1 424 ? 275.695 287.833 323.143 1.00 193.91 424 THR i N 1
ATOM 3285 C CA . THR A 1 424 ? 274.605 288.171 324.051 1.00 193.91 424 THR i CA 1
ATOM 3286 C C . THR A 1 424 ? 273.237 287.857 323.458 1.00 193.91 424 THR i C 1
ATOM 3287 O O . THR A 1 424 ? 272.254 287.794 324.204 1.00 193.91 424 THR i O 1
ATOM 3291 N N . LYS A 1 425 ? 273.151 287.657 322.145 1.00 189.16 425 LYS i N 1
ATOM 3292 C CA . LYS A 1 425 ? 271.876 287.346 321.517 1.00 189.16 425 LYS i CA 1
ATOM 3293 C C . LYS A 1 425 ? 271.326 286.022 322.038 1.00 189.16 425 LYS i C 1
ATOM 3294 O O . LYS A 1 425 ? 272.055 285.169 322.552 1.00 189.16 425 LYS i O 1
ATOM 3300 N N . SER A 1 426 ? 270.010 285.856 321.896 1.00 187.60 426 SER i N 1
ATOM 3301 C CA . SER A 1 426 ? 269.326 284.637 322.302 1.00 187.60 426 SER i CA 1
ATOM 3302 C C . SER A 1 426 ? 269.298 283.581 321.201 1.00 187.60 426 SER i C 1
ATOM 3303 O O . SER A 1 426 ? 268.431 282.702 321.225 1.00 187.60 426 SER i O 1
ATOM 3306 N N . GLY A 1 427 ? 270.218 283.647 320.241 1.00 188.85 427 GLY i N 1
ATOM 3307 C CA . GLY A 1 427 ? 270.254 282.686 319.157 1.00 188.85 427 GLY i CA 1
ATOM 3308 C C . GLY A 1 427 ? 270.729 281.324 319.615 1.00 188.85 427 GLY i C 1
ATOM 3309 O O . GLY A 1 427 ? 270.670 281.015 320.808 1.00 188.85 427 GLY i O 1
ATOM 3310 N N . ILE A 1 428 ? 271.206 280.500 318.681 1.00 186.87 428 ILE i N 1
ATOM 3311 C CA . ILE A 1 428 ? 271.629 279.140 318.995 1.00 186.87 428 ILE i CA 1
ATOM 3312 C C . ILE A 1 428 ? 272.946 278.881 318.276 1.00 186.87 428 ILE i C 1
ATOM 3313 O O . ILE A 1 428 ? 273.344 279.621 317.374 1.00 186.87 428 ILE i O 1
ATOM 3318 N N . TRP A 1 429 ? 273.630 277.817 318.691 1.00 186.89 429 TRP i N 1
ATOM 3319 C CA . TRP A 1 429 ? 274.769 277.287 317.957 1.00 186.89 429 TRP i CA 1
ATOM 3320 C C . TRP A 1 429 ? 274.978 275.851 318.413 1.00 186.89 429 TRP i C 1
ATOM 3321 O O . TRP A 1 429 ? 274.941 275.573 319.612 1.00 186.89 429 TRP i O 1
ATOM 3332 N N . MET A 1 430 ? 275.159 274.939 317.457 1.00 186.47 430 MET i N 1
ATOM 3333 C CA . MET A 1 430 ? 275.372 273.533 317.780 1.00 186.47 430 MET i CA 1
ATOM 3334 C C . MET A 1 430 ? 276.450 272.978 316.860 1.00 186.47 430 MET i C 1
ATOM 3335 O O . MET A 1 430 ? 276.878 273.630 315.905 1.00 186.47 430 MET i O 1
ATOM 3340 N N . GLY A 1 431 ? 276.886 271.756 317.162 1.00 187.83 431 GLY i N 1
ATOM 3341 C CA . GLY A 1 431 ? 277.796 271.033 316.294 1.00 187.83 431 GLY i CA 1
ATOM 3342 C C . GLY A 1 431 ? 279.200 270.900 316.842 1.00 187.83 431 GLY i C 1
ATOM 3343 O O . GLY A 1 431 ? 279.441 271.193 318.015 1.00 187.83 431 GLY i O 1
ATOM 3344 N N . MET A 1 432 ? 280.137 270.467 315.999 1.00 187.88 432 MET i N 1
ATOM 3345 C CA . MET A 1 432 ? 281.527 270.251 316.396 1.00 187.88 432 MET i CA 1
ATOM 3346 C C . MET A 1 432 ? 282.323 271.482 315.978 1.00 187.88 432 MET i C 1
ATOM 3347 O O . MET A 1 432 ? 282.815 271.562 314.851 1.00 187.88 432 MET i O 1
ATOM 3352 N N . ASP A 1 433 ? 282.459 272.443 316.885 1.00 189.80 433 ASP i N 1
ATOM 3353 C CA . ASP A 1 433 ? 283.316 273.573 316.575 1.00 189.80 433 ASP i CA 1
ATOM 3354 C C . ASP A 1 433 ? 284.768 273.116 316.537 1.00 189.80 433 ASP i C 1
ATOM 3355 O O . ASP A 1 433 ? 285.206 272.296 317.348 1.00 189.80 433 ASP i O 1
ATOM 3360 N N . ASN A 1 434 ? 285.520 273.656 315.580 1.00 191.29 434 ASN i N 1
ATOM 3361 C CA . ASN A 1 434 ? 286.896 273.243 315.369 1.00 191.29 434 ASN i CA 1
ATOM 3362 C C . ASN A 1 434 ? 287.919 274.304 315.749 1.00 191.29 434 ASN i C 1
ATOM 3363 O O . ASN A 1 434 ? 289.109 273.978 315.836 1.00 191.29 434 ASN i O 1
ATOM 3368 N N . VAL A 1 435 ? 287.505 275.553 315.981 1.00 188.32 435 VAL i N 1
ATOM 3369 C CA . VAL A 1 435 ? 288.434 276.526 316.541 1.00 188.32 435 VAL i CA 1
ATOM 3370 C C . VAL A 1 435 ? 288.784 276.165 317.978 1.00 188.32 435 VAL i C 1
ATOM 3371 O O . VAL A 1 435 ? 289.785 276.655 318.513 1.00 188.32 435 VAL i O 1
ATOM 3375 N N . THR A 1 436 ? 287.971 275.324 318.617 1.00 193.66 436 THR i N 1
ATOM 3376 C CA . THR A 1 436 ? 288.319 274.683 319.877 1.00 193.66 436 THR i CA 1
ATOM 3377 C C . THR A 1 436 ? 288.469 273.174 319.726 1.00 193.66 436 THR i C 1
ATOM 3378 O O . THR A 1 436 ? 288.828 272.498 320.695 1.00 193.66 436 THR i O 1
ATOM 3382 N N . ALA A 1 437 ? 288.207 272.635 318.537 1.00 191.41 437 ALA i N 1
ATOM 3383 C CA . ALA A 1 437 ? 288.371 271.235 318.161 1.00 191.41 437 ALA i CA 1
ATOM 3384 C C . ALA A 1 437 ? 287.242 270.367 318.699 1.00 191.41 437 ALA i C 1
ATOM 3385 O O . ALA A 1 437 ? 287.230 269.161 318.423 1.00 191.41 437 ALA i O 1
ATOM 3387 N N . LYS A 1 438 ? 286.297 270.925 319.447 1.00 190.89 438 LYS i N 1
ATOM 3388 C CA . LYS A 1 438 ? 285.237 270.140 320.061 1.00 190.89 438 LYS i CA 1
ATOM 3389 C C . LYS A 1 438 ? 283.964 270.969 320.067 1.00 190.89 438 LYS i C 1
ATOM 3390 O O . LYS A 1 438 ? 284.006 272.185 319.851 1.00 190.89 438 LYS i O 1
ATOM 3396 N N . PRO A 1 439 ? 282.815 270.341 320.305 1.00 189.30 439 PRO i N 1
ATOM 3397 C CA . PRO A 1 439 ? 281.538 271.055 320.179 1.00 189.30 439 PRO i CA 1
ATOM 3398 C C . PRO A 1 439 ? 281.406 272.275 321.075 1.00 189.30 439 PRO i C 1
ATOM 3399 O O . PRO A 1 439 ? 281.677 272.217 322.278 1.00 189.30 439 PRO i O 1
ATOM 3403 N N . LYS A 1 440 ? 280.988 273.386 320.481 1.00 189.08 440 LYS i N 1
ATOM 3404 C CA . LYS A 1 440 ? 280.464 274.521 321.220 1.00 189.08 440 LYS i CA 1
ATOM 3405 C C . LYS A 1 440 ? 278.944 274.524 321.119 1.00 189.08 440 LYS i C 1
ATOM 3406 O O . LYS A 1 440 ? 278.358 273.934 320.210 1.00 189.08 440 LYS i O 1
ATOM 3412 N N . LEU A 1 441 ? 278.296 275.190 322.069 1.00 187.92 441 LEU i N 1
ATOM 3413 C CA . LEU A 1 441 ? 276.842 275.213 322.043 1.00 187.92 441 LEU i CA 1
ATOM 3414 C C . LEU A 1 441 ? 276.334 276.286 322.989 1.00 187.92 441 LEU i C 1
ATOM 3415 O O . LEU A 1 441 ? 276.965 276.589 324.005 1.00 187.92 441 LEU i O 1
ATOM 3420 N N . ASP A 1 442 ? 275.188 276.859 322.630 1.00 191.31 442 ASP i N 1
ATOM 3421 C CA . ASP A 1 442 ? 274.490 277.813 323.481 1.00 191.31 442 ASP i CA 1
ATOM 3422 C C . ASP A 1 442 ? 273.054 277.908 322.994 1.00 191.31 442 ASP i C 1
ATOM 3423 O O . ASP A 1 442 ? 272.819 278.123 321.802 1.00 191.31 442 ASP i O 1
ATOM 3428 N N . ILE A 1 443 ? 272.104 277.733 323.908 1.00 190.47 443 ILE i N 1
ATOM 3429 C CA . ILE A 1 443 ? 270.686 277.895 323.614 1.00 190.47 443 ILE i CA 1
ATOM 3430 C C . ILE A 1 443 ? 270.123 278.937 324.569 1.00 190.47 443 ILE i C 1
ATOM 3431 O O . ILE A 1 443 ? 270.195 278.769 325.792 1.00 190.47 443 ILE i O 1
ATOM 3436 N N . GLY A 1 444 ? 269.578 280.009 324.013 1.00 189.71 444 GLY i N 1
ATOM 3437 C CA . GLY A 1 444 ? 268.972 281.058 324.802 1.00 189.71 444 GLY i CA 1
ATOM 3438 C C . GLY A 1 444 ? 269.842 282.292 324.925 1.00 189.71 444 GLY i C 1
ATOM 3439 O O . GLY A 1 444 ? 270.806 282.502 324.186 1.00 189.71 444 GLY i O 1
ATOM 3440 N N . ASN A 1 445 ? 269.489 283.116 325.908 1.00 189.51 445 ASN i N 1
ATOM 3441 C CA . ASN A 1 445 ? 270.114 284.413 326.118 1.00 189.51 445 ASN i CA 1
ATOM 3442 C C . ASN A 1 445 ? 271.431 284.237 326.874 1.00 189.51 445 ASN i C 1
ATOM 3443 O O . ASN A 1 445 ? 271.969 283.132 326.982 1.00 189.51 445 ASN i O 1
ATOM 3448 N N . ALA A 1 446 ? 271.982 285.338 327.385 1.00 190.55 446 ALA i N 1
ATOM 3449 C CA . ALA A 1 446 ? 273.242 285.318 328.115 1.00 190.55 446 ALA i CA 1
ATOM 3450 C C . ALA A 1 446 ? 273.064 285.265 329.627 1.00 190.55 446 ALA i C 1
ATOM 3451 O O . ALA A 1 446 ? 274.064 285.306 330.351 1.00 190.55 446 ALA i O 1
ATOM 3453 N N . THR A 1 447 ? 271.829 285.178 330.125 1.00 188.55 447 THR i N 1
ATOM 3454 C CA . THR A 1 447 ? 271.581 285.087 331.564 1.00 188.55 447 THR i CA 1
ATOM 3455 C C . THR A 1 447 ? 270.725 283.889 331.952 1.00 188.55 447 THR i C 1
ATOM 3456 O O . THR A 1 447 ? 271.000 283.252 332.972 1.00 188.55 447 THR i O 1
ATOM 3460 N N . GLN A 1 448 ? 269.699 283.568 331.167 1.00 190.69 448 GLN i N 1
ATOM 3461 C CA . GLN A 1 448 ? 268.816 282.426 331.405 1.00 190.69 448 GLN i CA 1
ATOM 3462 C C . GLN A 1 448 ? 268.898 281.548 330.160 1.00 190.69 448 GLN i C 1
ATOM 3463 O O . GLN A 1 448 ? 268.211 281.805 329.167 1.00 190.69 448 GLN i O 1
ATOM 3469 N N . TYR A 1 449 ? 269.731 280.517 330.210 1.00 190.14 449 TYR i N 1
ATOM 3470 C CA . TYR A 1 449 ? 270.147 279.805 329.005 1.00 190.14 449 TYR i CA 1
ATOM 3471 C C . TYR A 1 449 ? 270.812 278.496 329.417 1.00 190.14 449 TYR i C 1
ATOM 3472 O O . TYR A 1 449 ? 270.784 278.102 330.589 1.00 190.14 449 TYR i O 1
ATOM 3481 N N . ILE A 1 450 ? 271.411 277.823 328.435 1.00 192.33 450 ILE i N 1
ATOM 3482 C CA . ILE A 1 450 ? 272.295 276.682 328.651 1.00 192.33 450 ILE i CA 1
ATOM 3483 C C . ILE A 1 450 ? 273.498 276.874 327.737 1.00 192.33 450 ILE i C 1
ATOM 3484 O O . ILE A 1 450 ? 273.344 276.927 326.512 1.00 192.33 450 ILE i O 1
ATOM 3489 N N . ARG A 1 451 ? 274.687 276.981 328.321 1.00 190.31 451 ARG i N 1
ATOM 3490 C CA . ARG A 1 451 ? 275.923 277.043 327.557 1.00 190.31 451 ARG i CA 1
ATOM 3491 C C . ARG A 1 451 ? 276.667 275.720 327.661 1.00 190.31 451 ARG i C 1
ATOM 3492 O O . ARG A 1 451 ? 276.541 274.988 328.645 1.00 190.31 451 ARG i O 1
ATOM 3500 N N . TYR A 1 452 ? 277.445 275.418 326.625 1.00 190.34 452 TYR i N 1
ATOM 3501 C CA . TYR A 1 452 ? 278.260 274.216 326.619 1.00 190.34 452 TYR i CA 1
ATOM 3502 C C . TYR A 1 452 ? 279.473 274.414 325.726 1.00 190.34 452 TYR i C 1
ATOM 3503 O O . TYR A 1 452 ? 279.404 275.078 324.688 1.00 190.34 452 TYR i O 1
ATOM 3512 N N . ASP A 1 453 ? 280.585 273.826 326.155 1.00 191.02 453 ASP i N 1
ATOM 3513 C CA . ASP A 1 453 ? 281.777 273.671 325.340 1.00 191.02 453 ASP i CA 1
ATOM 3514 C C . ASP A 1 453 ? 282.168 272.202 325.380 1.00 191.02 453 ASP i C 1
ATOM 3515 O O . ASP A 1 453 ? 281.837 271.489 326.329 1.00 191.02 453 ASP i O 1
ATOM 3520 N N . GLY A 1 454 ? 282.879 271.759 324.342 1.00 191.32 454 GLY i N 1
ATOM 3521 C CA . GLY A 1 454 ? 283.173 270.339 324.200 1.00 191.32 454 GLY i CA 1
ATOM 3522 C C . GLY A 1 454 ? 283.574 269.668 325.499 1.00 191.32 454 GLY i C 1
ATOM 3523 O O . GLY A 1 454 ? 283.265 268.495 325.724 1.00 191.32 454 GLY i O 1
ATOM 3524 N N . ASN A 1 455 ? 284.268 270.399 326.374 1.00 192.14 455 ASN i N 1
ATOM 3525 C CA . ASN A 1 455 ? 284.740 269.807 327.622 1.00 192.14 455 ASN i CA 1
ATOM 3526 C C . ASN A 1 455 ? 283.720 269.961 328.746 1.00 192.14 455 ASN i C 1
ATOM 3527 O O . ASN A 1 455 ? 283.431 268.998 329.462 1.00 192.14 455 ASN i O 1
ATOM 3532 N N . ILE A 1 456 ? 283.160 271.159 328.915 1.00 192.77 456 ILE i N 1
ATOM 3533 C CA . ILE A 1 456 ? 282.379 271.505 330.096 1.00 192.77 456 ILE i CA 1
ATOM 3534 C C . ILE A 1 456 ? 281.103 272.236 329.676 1.00 192.77 456 ILE i C 1
ATOM 3535 O O . ILE A 1 456 ? 280.914 272.588 328.512 1.00 192.77 456 ILE i O 1
ATOM 3540 N N . LEU A 1 457 ? 280.225 272.461 330.656 1.00 192.23 457 LEU i N 1
ATOM 3541 C CA . LEU A 1 457 ? 278.938 273.112 330.444 1.00 192.23 457 LEU i CA 1
ATOM 3542 C C . LEU A 1 457 ? 278.719 274.180 331.509 1.00 192.23 457 LEU i C 1
ATOM 3543 O O . LEU A 1 457 ? 279.311 274.144 332.591 1.00 192.23 457 LEU i O 1
ATOM 3548 N N . ARG A 1 458 ? 277.849 275.144 331.187 1.00 191.05 458 ARG i N 1
ATOM 3549 C CA . ARG A 1 458 ? 277.473 276.202 332.128 1.00 191.05 458 ARG i CA 1
ATOM 3550 C C . ARG A 1 458 ? 275.977 276.455 331.962 1.00 191.05 458 ARG i C 1
ATOM 3551 O O . ARG A 1 458 ? 275.562 277.127 331.012 1.00 191.05 458 ARG i O 1
ATOM 3559 N N . ILE A 1 459 ? 275.180 275.924 332.885 1.00 194.89 459 ILE i N 1
ATOM 3560 C CA . ILE A 1 459 ? 273.738 276.155 332.921 1.00 194.89 459 ILE i CA 1
ATOM 3561 C C . ILE A 1 459 ? 273.438 276.950 334.186 1.00 194.89 459 ILE i C 1
ATOM 3562 O O . ILE A 1 459 ? 273.127 276.376 335.235 1.00 194.89 459 ILE i O 1
ATOM 3567 N N . SER A 1 460 ? 273.476 278.279 334.089 1.00 194.77 460 SER i N 1
ATOM 3568 C CA . SER A 1 460 ? 273.190 279.147 335.222 1.00 194.77 460 SER i CA 1
ATOM 3569 C C . SER A 1 460 ? 271.693 279.391 335.389 1.00 194.77 460 SER i C 1
ATOM 3570 O O . SER A 1 460 ? 271.250 280.544 335.418 1.00 194.77 460 SER i O 1
ATOM 3573 N N . SER A 1 461 ? 270.908 278.322 335.504 1.00 195.88 461 SER i N 1
ATOM 3574 C CA . SER A 1 461 ? 269.460 278.411 335.597 1.00 195.88 461 SER i CA 1
ATOM 3575 C C . SER A 1 461 ? 268.944 277.343 336.551 1.00 195.88 461 SER i C 1
ATOM 3576 O O . SER A 1 461 ? 269.653 276.393 336.893 1.00 195.88 461 SER i O 1
ATOM 3579 N N . GLU A 1 462 ? 267.696 277.510 336.981 1.00 206.55 462 GLU i N 1
ATOM 3580 C CA . GLU A 1 462 ? 267.062 276.607 337.930 1.00 206.55 462 GLU i CA 1
ATOM 3581 C C . GLU A 1 462 ? 266.106 275.655 337.225 1.00 206.55 462 GLU i C 1
ATOM 3582 O O . GLU A 1 462 ? 265.974 275.645 335.998 1.00 206.55 462 GLU i O 1
ATOM 3588 N N . VAL A 1 463 ? 265.430 274.851 338.045 1.00 202.75 463 VAL i N 1
ATOM 3589 C CA . VAL A 1 463 ? 264.295 274.053 337.613 1.00 202.75 463 VAL i CA 1
ATOM 3590 C C . VAL A 1 463 ? 263.488 273.669 338.846 1.00 202.75 463 VAL i C 1
ATOM 3591 O O . VAL A 1 463 ? 264.004 273.620 339.964 1.00 202.75 463 VAL i O 1
ATOM 3595 N N . VAL A 1 464 ? 262.202 273.411 338.635 1.00 202.57 464 VAL i N 1
ATOM 3596 C CA . VAL A 1 464 ? 261.324 273.002 339.725 1.00 202.57 464 VAL i CA 1
ATOM 3597 C C . VAL A 1 464 ? 260.716 271.643 339.406 1.00 202.57 464 VAL i C 1
ATOM 3598 O O . VAL A 1 464 ? 260.674 271.224 338.248 0.00 202.57 464 VAL i O 1
ATOM 3602 N N . ALA A 1 626 ? 266.831 273.645 342.217 1.00 208.13 626 ALA i N 1
ATOM 3603 C CA . ALA A 1 626 ? 266.978 273.025 340.905 1.00 208.13 626 ALA i CA 1
ATOM 3604 C C . ALA A 1 626 ? 267.264 271.538 341.031 1.00 208.13 626 ALA i C 1
ATOM 3605 O O . ALA A 1 626 ? 268.088 270.993 340.296 1.00 208.13 626 ALA i O 1
ATOM 3607 N N . MET A 1 627 ? 266.583 270.880 341.965 1.00 215.77 627 MET i N 1
ATOM 3608 C CA . MET A 1 627 ? 266.748 269.448 342.175 1.00 215.77 627 MET i CA 1
ATOM 3609 C C . MET A 1 627 ? 265.378 268.783 342.204 1.00 215.77 627 MET i C 1
ATOM 3610 O O . MET A 1 627 ? 264.702 268.775 343.237 1.00 215.77 627 MET i O 1
ATOM 3615 N N . VAL A 1 628 ? 264.968 268.243 341.056 1.00 206.15 628 VAL i N 1
ATOM 3616 C CA . VAL A 1 628 ? 263.780 267.404 340.930 1.00 206.15 628 VAL i CA 1
ATOM 3617 C C . VAL A 1 628 ? 264.236 265.957 341.017 1.00 206.15 628 VAL i C 1
ATOM 3618 O O . VAL A 1 628 ? 265.169 265.554 340.313 1.00 206.15 628 VAL i O 1
ATOM 3622 N N . LEU A 1 629 ? 263.592 265.174 341.879 1.00 215.29 629 LEU i N 1
ATOM 3623 C CA . LEU A 1 629 ? 264.136 263.883 342.274 1.00 215.29 629 LEU i CA 1
ATOM 3624 C C . LEU A 1 629 ? 263.236 262.741 341.819 1.00 215.29 629 LEU i C 1
ATOM 3625 O O . LEU A 1 629 ? 262.031 262.736 342.092 1.00 215.29 629 LEU i O 1
ATOM 3630 N N . HIS A 1 630 ? 263.836 261.771 341.127 1.00 208.78 630 HIS i N 1
ATOM 3631 C CA . HIS A 1 630 ? 263.171 260.532 340.753 1.00 208.78 630 HIS i CA 1
ATOM 3632 C C . HIS A 1 630 ? 263.858 259.288 341.300 1.00 208.78 630 HIS i C 1
ATOM 3633 O O . HIS A 1 630 ? 263.464 258.178 340.926 1.00 208.78 630 HIS i O 1
ATOM 3640 N N . GLY A 1 631 ? 264.863 259.432 342.165 1.00 212.76 631 GLY i N 1
ATOM 3641 C CA . GLY A 1 631 ? 265.578 258.293 342.705 1.00 212.76 631 GLY i CA 1
ATOM 3642 C C . GLY A 1 631 ? 266.204 258.569 344.058 1.00 212.76 631 GLY i C 1
ATOM 3643 O O . GLY A 1 631 ? 265.969 259.624 344.654 1.00 212.76 631 GLY i O 1
ATOM 3644 N N . ASP A 1 632 ? 267.010 257.627 344.551 1.00 216.44 632 ASP i N 1
ATOM 3645 C CA . ASP A 1 632 ? 267.665 257.741 345.851 1.00 216.44 632 ASP i CA 1
ATOM 3646 C C . ASP A 1 632 ? 269.141 258.039 345.616 1.00 216.44 632 ASP i C 1
ATOM 3647 O O . ASP A 1 632 ? 269.780 257.413 344.764 1.00 216.44 632 ASP i O 1
ATOM 3652 N N . MET A 1 633 ? 269.679 258.993 346.373 1.00 216.14 633 MET i N 1
ATOM 3653 C CA . MET A 1 633 ? 271.013 259.518 346.112 1.00 216.14 633 MET i CA 1
ATOM 3654 C C . MET A 1 633 ? 271.980 259.081 347.205 1.00 216.14 633 MET i C 1
ATOM 3655 O O . MET A 1 633 ? 271.785 259.407 348.381 1.00 216.14 633 MET i O 1
ATOM 3660 N N . ILE A 1 634 ? 273.022 258.348 346.817 1.00 223.19 634 ILE i N 1
ATOM 3661 C CA . ILE A 1 634 ? 274.207 258.174 347.659 1.00 223.19 634 ILE i CA 1
ATOM 3662 C C . ILE A 1 634 ? 275.244 259.135 347.087 1.00 223.19 634 ILE i C 1
ATOM 3663 O O . ILE A 1 634 ? 276.014 258.796 346.187 1.00 223.19 634 ILE i O 1
ATOM 3668 N N . VAL A 1 635 ? 275.255 260.357 347.614 1.00 228.74 635 VAL i N 1
ATOM 3669 C CA . VAL A 1 635 ? 276.022 261.437 347.003 1.00 228.74 635 VAL i CA 1
ATOM 3670 C C . VAL A 1 635 ? 277.505 261.099 347.069 1.00 228.74 635 VAL i C 1
ATOM 3671 O O . VAL A 1 635 ? 278.060 260.871 348.151 1.00 228.74 635 VAL i O 1
ATOM 3675 N N . ASN A 1 636 ? 278.153 261.068 345.906 1.00 226.61 636 ASN i N 1
ATOM 3676 C CA . ASN A 1 636 ? 279.588 260.834 345.806 1.00 226.61 636 ASN i CA 1
ATOM 3677 C C . ASN A 1 636 ? 280.387 262.130 345.801 1.00 226.61 636 ASN i C 1
ATOM 3678 O O . ASN A 1 636 ? 281.616 262.089 345.684 1.00 226.61 636 ASN i O 1
ATOM 3683 N N . GLY A 1 637 ? 279.719 263.275 345.917 1.00 227.99 637 GLY i N 1
ATOM 3684 C CA . GLY A 1 637 ? 280.396 264.551 346.028 1.00 227.99 637 GLY i CA 1
ATOM 3685 C C . GLY A 1 637 ? 280.277 265.121 347.425 1.00 227.99 637 GLY i C 1
ATOM 3686 O O . GLY A 1 637 ? 280.291 264.373 348.408 1.00 227.99 637 GLY i O 1
ATOM 3687 N N . THR A 1 638 ? 280.162 266.442 347.530 1.00 231.57 638 THR i N 1
ATOM 3688 C CA . THR A 1 638 ? 279.955 267.122 348.803 1.00 231.57 638 THR i CA 1
ATOM 3689 C C . THR A 1 638 ? 278.627 267.858 348.738 1.00 231.57 638 THR i C 1
ATOM 3690 O O . THR A 1 638 ? 278.352 268.560 347.760 1.00 231.57 638 THR i O 1
ATOM 3694 N N . VAL A 1 639 ? 277.804 267.690 349.768 1.00 239.14 639 VAL i N 1
ATOM 3695 C CA . VAL A 1 639 ? 276.484 268.341 349.812 1.00 239.14 639 VAL i CA 1
ATOM 3696 C C . VAL A 1 639 ? 276.636 269.549 350.728 1.00 239.14 639 VAL i C 1
ATOM 3697 O O . VAL A 1 639 ? 276.564 269.467 351.957 1.00 239.14 639 VAL i O 1
ATOM 3701 N N . THR A 1 640 ? 276.856 270.707 350.110 1.00 238.30 640 THR i N 1
ATOM 3702 C CA . THR A 1 640 ? 276.942 271.964 350.838 1.00 238.30 640 THR i CA 1
ATOM 3703 C C . THR A 1 640 ? 275.627 272.732 350.711 1.00 238.30 640 THR i C 1
ATOM 3704 O O . THR A 1 640 ? 274.712 272.341 349.979 1.00 238.30 640 THR i O 1
ATOM 3708 N N . ALA A 1 641 ? 275.529 273.847 351.435 1.00 246.61 641 ALA i N 1
ATOM 3709 C CA . ALA A 1 641 ? 274.299 274.626 351.474 1.00 246.61 641 ALA i CA 1
ATOM 3710 C C . ALA A 1 641 ? 274.475 275.888 352.309 1.00 246.61 641 ALA i C 1
ATOM 3711 O O . ALA A 1 641 ? 275.502 276.062 352.973 1.00 246.61 641 ALA i O 1
ATOM 3713 N N . SER A 1 642 ? 273.484 276.778 352.274 1.00 247.04 642 SER i N 1
ATOM 3714 C CA . SER A 1 642 ? 273.480 277.973 353.110 1.00 247.04 642 SER i CA 1
ATOM 3715 C C . SER A 1 642 ? 272.273 278.046 354.034 1.00 247.04 642 SER i C 1
ATOM 3716 O O . SER A 1 642 ? 272.319 278.762 355.040 1.00 247.04 642 SER i O 1
ATOM 3719 N N . LYS A 1 643 ? 271.203 277.316 353.722 1.00 247.23 643 LYS i N 1
ATOM 3720 C CA . LYS A 1 643 ? 270.006 277.277 354.549 1.00 247.23 643 LYS i CA 1
ATOM 3721 C C . LYS A 1 643 ? 269.350 275.916 354.372 1.00 247.23 643 LYS i C 1
ATOM 3722 O O . LYS A 1 643 ? 269.605 275.217 353.388 1.00 247.23 643 LYS i O 1
ATOM 3728 N N . ILE A 1 644 ? 268.506 275.544 355.331 1.00 254.06 644 ILE i N 1
ATOM 3729 C CA . ILE A 1 644 ? 267.881 274.223 355.330 1.00 254.06 644 ILE i CA 1
ATOM 3730 C C . ILE A 1 644 ? 266.535 274.306 356.037 1.00 254.06 644 ILE i C 1
ATOM 3731 O O . ILE A 1 644 ? 266.443 274.799 357.164 1.00 254.06 644 ILE i O 1
ATOM 3736 N N . VAL A 1 645 ? 265.496 273.807 355.374 1.00 255.59 645 VAL i N 1
ATOM 3737 C CA . VAL A 1 645 ? 264.184 273.602 355.976 1.00 255.59 645 VAL i CA 1
ATOM 3738 C C . VAL A 1 645 ? 263.735 272.193 355.625 1.00 255.59 645 VAL i C 1
ATOM 3739 O O . VAL A 1 645 ? 263.893 271.752 354.484 1.00 255.59 645 VAL i O 1
ATOM 3743 N N . ALA A 1 646 ? 263.193 271.482 356.601 1.00 262.32 646 ALA i N 1
ATOM 3744 C CA . ALA A 1 646 ? 262.828 270.082 356.405 1.00 262.32 646 ALA i CA 1
ATOM 3745 C C . ALA A 1 646 ? 261.750 269.720 357.420 1.00 262.32 646 ALA i C 1
ATOM 3746 O O . ALA A 1 646 ? 261.310 270.560 358.213 1.00 262.32 646 ALA i O 1
ATOM 3748 N N . ASN A 1 647 ? 261.325 268.457 357.390 1.00 272.62 647 ASN i N 1
ATOM 3749 C CA . ASN A 1 647 ? 260.357 267.934 358.343 1.00 272.62 647 ASN i CA 1
ATOM 3750 C C . ASN A 1 647 ? 260.973 266.958 359.335 1.00 272.62 647 ASN i C 1
ATOM 3751 O O . ASN A 1 647 ? 260.437 266.797 360.433 1.00 272.62 647 ASN i O 1
ATOM 3756 N N . ASN A 1 648 ? 262.074 266.306 358.976 1.00 275.52 648 ASN i N 1
ATOM 3757 C CA . ASN A 1 648 ? 262.816 265.450 359.896 1.00 275.52 648 ASN i CA 1
ATOM 3758 C C . ASN A 1 648 ? 264.162 265.129 359.259 1.00 275.52 648 ASN i C 1
ATOM 3759 O O . ASN A 1 648 ? 264.453 265.550 358.135 1.00 275.52 648 ASN i O 1
ATOM 3764 N N . ALA A 1 649 ? 264.992 264.377 359.979 1.00 272.61 649 ALA i N 1
ATOM 3765 C CA . ALA A 1 649 ? 266.317 264.042 359.480 1.00 272.61 649 ALA i CA 1
ATOM 3766 C C . ALA A 1 649 ? 266.817 262.784 360.172 1.00 272.61 649 ALA i C 1
ATOM 3767 O O . ALA A 1 649 ? 267.016 262.780 361.389 1.00 272.61 649 ALA i O 1
ATOM 3769 N N . PHE A 1 650 ? 267.016 261.726 359.388 1.00 275.88 650 PHE i N 1
ATOM 3770 C CA . PHE A 1 650 ? 267.624 260.488 359.866 1.00 275.88 650 PHE i CA 1
ATOM 3771 C C . PHE A 1 650 ? 269.111 260.554 359.531 1.00 275.88 650 PHE i C 1
ATOM 3772 O O . PHE A 1 650 ? 269.554 259.994 358.523 1.00 275.88 650 PHE i O 1
ATOM 3780 N N . LEU A 1 651 ? 269.876 261.229 360.385 1.00 271.16 651 LEU i N 1
ATOM 3781 C CA . LEU A 1 651 ? 271.260 261.593 360.119 1.00 271.16 651 LEU i CA 1
ATOM 3782 C C . LEU A 1 651 ? 272.195 260.515 360.653 1.00 271.16 651 LEU i C 1
ATOM 3783 O O . LEU A 1 651 ? 271.744 259.442 361.066 1.00 271.16 651 LEU i O 1
ATOM 3788 N N . SER A 1 652 ? 273.503 260.796 360.626 1.00 275.50 652 SER i N 1
ATOM 3789 C CA . SER A 1 652 ? 274.496 259.888 361.194 1.00 275.50 652 SER i CA 1
ATOM 3790 C C . SER A 1 652 ? 275.320 260.526 362.306 1.00 275.50 652 SER i C 1
ATOM 3791 O O . SER A 1 652 ? 275.455 259.934 363.383 1.00 275.50 652 SER i O 1
ATOM 3794 N N . GLN A 1 653 ? 275.874 261.717 362.074 1.00 280.86 653 GLN i N 1
ATOM 3795 C CA . GLN A 1 653 ? 276.579 262.480 363.095 1.00 280.86 653 GLN i CA 1
ATOM 3796 C C . GLN A 1 653 ? 276.278 263.955 362.860 1.00 280.86 653 GLN i C 1
ATOM 3797 O O . GLN A 1 653 ? 275.859 264.342 361.766 1.00 280.86 653 GLN i O 1
ATOM 3803 N N . ILE A 1 654 ? 276.478 264.781 363.890 1.00 285.78 654 ILE i N 1
ATOM 3804 C CA . ILE A 1 654 ? 275.784 266.061 363.996 1.00 285.78 654 ILE i CA 1
ATOM 3805 C C . ILE A 1 654 ? 276.796 267.197 364.096 1.00 285.78 654 ILE i C 1
ATOM 3806 O O . ILE A 1 654 ? 278.012 266.994 364.060 1.00 285.78 654 ILE i O 1
ATOM 3811 N N . GLY A 1 655 ? 276.259 268.413 364.225 1.00 285.87 655 GLY i N 1
ATOM 3812 C CA . GLY A 1 655 ? 276.974 269.549 364.777 1.00 285.87 655 GLY i CA 1
ATOM 3813 C C . GLY A 1 655 ? 276.034 270.710 365.047 1.00 285.87 655 GLY i C 1
ATOM 3814 O O . GLY A 1 655 ? 275.317 271.154 364.145 1.00 285.87 655 GLY i O 1
ATOM 3815 N N . VAL A 1 656 ? 276.025 271.212 366.284 1.00 287.82 656 VAL i N 1
ATOM 3816 C CA . VAL A 1 656 ? 275.188 272.347 366.668 1.00 287.82 656 VAL i CA 1
ATOM 3817 C C . VAL A 1 656 ? 275.895 273.172 367.740 1.00 287.82 656 VAL i C 1
ATOM 3818 O O . VAL A 1 656 ? 275.873 272.812 368.918 1.00 287.82 656 VAL i O 1
ATOM 3822 N N . ASN A 1 657 ? 276.477 274.313 367.358 1.00 287.95 657 ASN i N 1
ATOM 3823 C CA . ASN A 1 657 ? 277.392 275.015 368.262 1.00 287.95 657 ASN i CA 1
ATOM 3824 C C . ASN A 1 657 ? 276.698 275.472 369.534 1.00 287.95 657 ASN i C 1
ATOM 3825 O O . ASN A 1 657 ? 277.154 275.170 370.643 1.00 287.95 657 ASN i O 1
ATOM 3830 N N . ILE A 1 658 ? 275.606 276.207 369.390 1.00 287.62 658 ILE i N 1
ATOM 3831 C CA . ILE A 1 658 ? 274.957 276.869 370.512 1.00 287.62 658 ILE i CA 1
ATOM 3832 C C . ILE A 1 658 ? 273.466 276.626 370.376 1.00 287.62 658 ILE i C 1
ATOM 3833 O O . ILE A 1 658 ? 272.838 277.076 369.414 1.00 287.62 658 ILE i O 1
ATOM 3838 N N . ILE A 1 659 ? 272.896 275.896 371.330 1.00 289.12 659 ILE i N 1
ATOM 3839 C CA . ILE A 1 659 ? 271.558 275.350 371.149 1.00 289.12 659 ILE i CA 1
ATOM 3840 C C . ILE A 1 659 ? 270.559 276.496 371.269 1.00 289.12 659 ILE i C 1
ATOM 3841 O O . ILE A 1 659 ? 270.172 276.888 372.372 1.00 289.12 659 ILE i O 1
ATOM 3846 N N . TYR A 1 660 ? 270.157 277.040 370.127 1.00 287.60 660 TYR i N 1
ATOM 3847 C CA . TYR A 1 660 ? 268.933 277.811 370.016 1.00 287.60 660 TYR i CA 1
ATOM 3848 C C . TYR A 1 660 ? 267.782 276.826 369.874 1.00 287.60 660 TYR i C 1
ATOM 3849 O O . TYR A 1 660 ? 267.955 275.612 369.994 1.00 287.60 660 TYR i O 1
ATOM 3858 N N . ASP A 1 661 ? 266.593 277.350 369.599 1.00 292.09 661 ASP i N 1
ATOM 3859 C CA . ASP A 1 661 ? 265.476 276.527 369.171 1.00 292.09 661 ASP i CA 1
ATOM 3860 C C . ASP A 1 661 ? 264.699 277.238 368.076 1.00 292.09 661 ASP i C 1
ATOM 3861 O O . ASP A 1 661 ? 264.683 278.469 367.999 1.00 292.09 661 ASP i O 1
ATOM 3866 N N . ARG A 1 662 ? 264.051 276.438 367.227 1.00 284.63 662 ARG i N 1
ATOM 3867 C CA . ARG A 1 662 ? 263.057 276.972 366.306 1.00 284.63 662 ARG i CA 1
ATOM 3868 C C . ARG A 1 662 ? 261.885 277.591 367.050 1.00 284.63 662 ARG i C 1
ATOM 3869 O O . ARG A 1 662 ? 261.093 278.322 366.445 1.00 284.63 662 ARG i O 1
ATOM 3877 N N . ALA A 1 663 ? 261.760 277.320 368.351 1.00 288.83 663 ALA i N 1
ATOM 3878 C CA . ALA A 1 663 ? 260.941 278.177 369.195 1.00 288.83 663 ALA i CA 1
ATOM 3879 C C . ALA A 1 663 ? 261.414 279.619 369.116 1.00 288.83 663 ALA i C 1
ATOM 3880 O O . ALA A 1 663 ? 260.630 280.538 369.379 1.00 288.83 663 ALA i O 1
ATOM 3882 N N . ALA A 1 664 ? 262.682 279.829 368.763 1.00 287.53 664 ALA i N 1
ATOM 3883 C CA . ALA A 1 664 ? 263.221 281.146 368.459 1.00 287.53 664 ALA i CA 1
ATOM 3884 C C . ALA A 1 664 ? 263.679 281.268 367.012 1.00 287.53 664 ALA i C 1
ATOM 3885 O O . ALA A 1 664 ? 263.569 282.350 366.428 1.00 287.53 664 ALA i O 1
ATOM 3887 N N . ALA A 1 665 ? 264.194 280.189 366.413 1.00 285.26 665 ALA i N 1
ATOM 3888 C CA . ALA A 1 665 ? 264.786 280.285 365.080 1.00 285.26 665 ALA i CA 1
ATOM 3889 C C . ALA A 1 665 ? 263.746 280.673 364.032 1.00 285.26 665 ALA i C 1
ATOM 3890 O O . ALA A 1 665 ? 263.828 281.748 363.427 1.00 285.26 665 ALA i O 1
ATOM 3892 N N . LEU A 1 666 ? 262.757 279.803 363.794 1.00 282.79 666 LEU i N 1
ATOM 3893 C CA . LEU A 1 666 ? 261.684 280.169 362.872 1.00 282.79 666 LEU i CA 1
ATOM 3894 C C . LEU A 1 666 ? 260.930 281.382 363.386 1.00 282.79 666 LEU i C 1
ATOM 3895 O O . LEU A 1 666 ? 260.598 282.291 362.615 1.00 282.79 666 LEU i O 1
ATOM 3900 N N . SER A 1 667 ? 260.646 281.413 364.684 1.00 285.38 667 SER i N 1
ATOM 3901 C CA . SER A 1 667 ? 260.223 282.650 365.309 1.00 285.38 667 SER i CA 1
ATOM 3902 C C . SER A 1 667 ? 261.232 283.747 364.982 1.00 285.38 667 SER i C 1
ATOM 3903 O O . SER A 1 667 ? 262.389 283.482 364.648 1.00 285.38 667 SER i O 1
ATOM 3906 N N . SER A 1 668 ? 260.780 284.993 365.054 1.00 286.41 668 SER i N 1
ATOM 3907 C CA . SER A 1 668 ? 261.670 286.102 364.749 1.00 286.41 668 SER i CA 1
ATOM 3908 C C . SER A 1 668 ? 262.852 286.111 365.714 1.00 286.41 668 SER i C 1
ATOM 3909 O O . SER A 1 668 ? 262.751 285.665 366.860 1.00 286.41 668 SER i O 1
ATOM 3912 N N . ASN A 1 669 ? 263.986 286.630 365.238 1.00 285.62 669 ASN i N 1
ATOM 3913 C CA . ASN A 1 669 ? 265.171 286.764 366.078 1.00 285.62 669 ASN i CA 1
ATOM 3914 C C . ASN A 1 669 ? 265.578 285.433 366.703 1.00 285.62 669 ASN i C 1
ATOM 3915 O O . ASN A 1 669 ? 265.280 285.188 367.878 1.00 285.62 669 ASN i O 1
ATOM 3920 N N . PRO A 1 670 ? 266.237 284.538 365.945 1.00 283.15 670 PRO i N 1
ATOM 3921 C CA . PRO A 1 670 ? 266.624 283.227 366.494 1.00 283.15 670 PRO i CA 1
ATOM 3922 C C . PRO A 1 670 ? 267.209 283.281 367.899 1.00 283.15 670 PRO i C 1
ATOM 3923 O O . PRO A 1 670 ? 267.235 282.264 368.600 1.00 283.15 670 PRO i O 1
ATOM 3927 N N . GLU A 1 671 ? 267.686 284.453 368.322 1.00 285.26 671 GLU i N 1
ATOM 3928 C CA . GLU A 1 671 ? 268.006 284.706 369.721 1.00 285.26 671 GLU i CA 1
ATOM 3929 C C . GLU A 1 671 ? 266.790 285.179 370.510 1.00 285.26 671 GLU i C 1
ATOM 3930 O O . GLU A 1 671 ? 266.943 285.820 371.559 1.00 285.26 671 GLU i O 1
ATOM 3936 N N . GLY A 1 672 ? 265.585 284.879 370.028 1.00 284.85 672 GLY i N 1
ATOM 3937 C CA . GLY A 1 672 ? 264.367 285.380 370.630 1.00 284.85 672 GLY i CA 1
ATOM 3938 C C . GLY A 1 672 ? 263.846 284.521 371.762 1.00 284.85 672 GLY i C 1
ATOM 3939 O O . GLY A 1 672 ? 264.608 284.105 372.639 1.00 284.85 672 GLY i O 1
ATOM 3940 N N . SER A 1 673 ? 262.545 284.247 371.750 1.00 283.35 673 SER i N 1
ATOM 3941 C CA . SER A 1 673 ? 261.878 283.551 372.840 1.00 283.35 673 SER i CA 1
ATOM 3942 C C . SER A 1 673 ? 262.345 282.103 372.895 1.00 283.35 673 SER i C 1
ATOM 3943 O O . SER A 1 673 ? 261.907 281.272 372.094 1.00 283.35 673 SER i O 1
ATOM 3946 N N . TYR A 1 674 ? 263.231 281.812 373.839 1.00 288.47 674 TYR i N 1
ATOM 3947 C CA . TYR A 1 674 ? 263.613 280.440 374.144 1.00 288.47 674 TYR i CA 1
ATOM 3948 C C . TYR A 1 674 ? 263.683 280.323 375.664 1.00 288.47 674 TYR i C 1
ATOM 3949 O O . TYR A 1 674 ? 263.573 281.326 376.376 1.00 288.47 674 TYR i O 1
ATOM 3958 N N . LYS A 1 675 ? 263.865 279.103 376.167 1.00 291.00 675 LYS i N 1
ATOM 3959 C CA . LYS A 1 675 ? 263.806 278.846 377.599 1.00 291.00 675 LYS i CA 1
ATOM 3960 C C . LYS A 1 675 ? 265.109 278.321 378.185 1.00 291.00 675 LYS i C 1
ATOM 3961 O O . LYS A 1 675 ? 265.298 278.406 379.404 1.00 291.00 675 LYS i O 1
ATOM 3967 N N . MET A 1 676 ? 266.001 277.762 377.373 1.00 291.32 676 MET i N 1
ATOM 3968 C CA . MET A 1 676 ? 267.295 277.318 377.880 1.00 291.32 676 MET i CA 1
ATOM 3969 C C . MET A 1 676 ? 268.219 277.039 376.704 1.00 291.32 676 MET i C 1
ATOM 3970 O O . MET A 1 676 ? 267.942 276.180 375.862 1.00 291.32 676 MET i O 1
ATOM 3975 N N . LYS A 1 677 ? 269.334 277.762 376.673 1.00 287.23 677 LYS i N 1
ATOM 3976 C CA . LYS A 1 677 ? 270.281 277.716 375.563 1.00 287.23 677 LYS i CA 1
ATOM 3977 C C . LYS A 1 677 ? 271.536 276.999 376.043 1.00 287.23 677 LYS i C 1
ATOM 3978 O O . LYS A 1 677 ? 272.307 277.550 376.835 1.00 287.23 677 LYS i O 1
ATOM 3984 N N . ILE A 1 678 ? 271.734 275.772 375.569 1.00 288.61 678 ILE i N 1
ATOM 3985 C CA . ILE A 1 678 ? 272.838 274.926 376.003 1.00 288.61 678 ILE i CA 1
ATOM 3986 C C . ILE A 1 678 ? 273.987 275.165 375.030 1.00 288.61 678 ILE i C 1
ATOM 3987 O O . ILE A 1 678 ? 274.128 274.457 374.029 1.00 288.61 678 ILE i O 1
ATOM 3992 N N . ASP A 1 679 ? 274.814 276.167 375.319 1.00 288.30 679 ASP i N 1
ATOM 3993 C CA . ASP A 1 679 ? 276.033 276.416 374.556 1.00 288.30 679 ASP i CA 1
ATOM 3994 C C . ASP A 1 679 ? 277.148 275.565 375.153 1.00 288.30 679 ASP i C 1
ATOM 3995 O O . ASP A 1 679 ? 277.509 275.732 376.322 1.00 288.30 679 ASP i O 1
ATOM 4000 N N . LEU A 1 680 ? 277.690 274.653 374.350 1.00 291.31 680 LEU i N 1
ATOM 4001 C CA . LEU A 1 680 ? 278.712 273.720 374.808 1.00 291.31 680 LEU i CA 1
ATOM 4002 C C . LEU A 1 680 ? 280.120 274.295 374.744 1.00 291.31 680 LEU i C 1
ATOM 4003 O O . LEU A 1 680 ? 281.085 273.527 374.793 1.00 291.31 680 LEU i O 1
ATOM 4008 N N . GLN A 1 681 ? 280.266 275.615 374.638 1.00 286.27 681 GLN i N 1
ATOM 4009 C CA . GLN A 1 681 ? 281.577 276.211 374.416 1.00 286.27 681 GLN i CA 1
ATOM 4010 C C . GLN A 1 681 ? 282.176 276.839 375.669 1.00 286.27 681 GLN i C 1
ATOM 4011 O O . GLN A 1 681 ? 283.405 276.892 375.780 1.00 286.27 681 GLN i O 1
ATOM 4017 N N . ASN A 1 682 ? 281.351 277.319 376.609 1.00 286.90 682 ASN i N 1
ATOM 4018 C CA . ASN A 1 682 ? 281.883 277.968 377.802 1.00 286.90 682 ASN i CA 1
ATOM 4019 C C . ASN A 1 682 ? 281.124 277.601 379.077 1.00 286.90 682 ASN i C 1
ATOM 4020 O O . ASN A 1 682 ? 280.851 278.486 379.898 1.00 286.90 682 ASN i O 1
ATOM 4025 N N . GLY A 1 683 ? 280.782 276.331 379.277 1.00 285.55 683 GLY i N 1
ATOM 4026 C CA . GLY A 1 683 ? 280.073 275.938 380.488 1.00 285.55 683 GLY i CA 1
ATOM 4027 C C . GLY A 1 683 ? 278.773 276.686 380.676 1.00 285.55 683 GLY i C 1
ATOM 4028 O O . GLY A 1 683 ? 278.475 277.148 381.785 1.00 285.55 683 GLY i O 1
ATOM 4029 N N . TYR A 1 684 ? 277.984 276.809 379.613 1.00 284.41 684 TYR i N 1
ATOM 4030 C CA . TYR A 1 684 ? 276.858 277.732 379.551 1.00 284.41 684 TYR i CA 1
ATOM 4031 C C . TYR A 1 684 ? 275.554 276.940 379.532 1.00 284.41 684 TYR i C 1
ATOM 4032 O O . TYR A 1 684 ? 275.094 276.518 378.465 1.00 284.41 684 TYR i O 1
ATOM 4041 N N . ILE A 1 685 ? 274.963 276.742 380.709 1.00 287.62 685 ILE i N 1
ATOM 4042 C CA . ILE A 1 685 ? 273.623 276.175 380.847 1.00 287.62 685 ILE i CA 1
ATOM 4043 C C . ILE A 1 685 ? 272.766 277.272 381.463 1.00 287.62 685 ILE i C 1
ATOM 4044 O O . ILE A 1 685 ? 272.753 277.444 382.686 1.00 287.62 685 ILE i O 1
ATOM 4049 N N . HIS A 1 686 ? 272.049 278.017 380.626 1.00 285.14 686 HIS i N 1
ATOM 4050 C CA . HIS A 1 686 ? 271.139 279.058 381.081 1.00 285.14 686 HIS i CA 1
ATOM 4051 C C . HIS A 1 686 ? 269.727 278.489 381.052 1.00 285.14 686 HIS i C 1
ATOM 4052 O O . HIS A 1 686 ? 269.251 278.061 379.996 1.00 285.14 686 HIS i O 1
ATOM 4059 N N . ILE A 1 687 ? 269.068 278.475 382.208 1.00 286.81 687 ILE i N 1
ATOM 4060 C CA . ILE A 1 687 ? 267.767 277.839 382.377 1.00 286.81 687 ILE i CA 1
ATOM 4061 C C . ILE A 1 687 ? 266.730 278.928 382.615 1.00 286.81 687 ILE i C 1
ATOM 4062 O O . ILE A 1 687 ? 266.902 279.775 383.501 1.00 286.81 687 ILE i O 1
ATOM 4067 N N . ARG A 1 688 ? 265.658 278.908 381.828 1.00 288.13 688 ARG i N 1
ATOM 4068 C CA . ARG A 1 688 ? 264.564 279.861 381.997 1.00 288.13 688 ARG i CA 1
ATOM 4069 C C . ARG A 1 688 ? 263.227 279.129 382.051 1.00 288.13 688 ARG i C 1
ATOM 4070 O O . ARG A 1 688 ? 262.369 279.430 382.881 0.00 288.13 688 ARG i O 1
ATOM 4079 N N . MET B 1 1 ? 256.331 283.561 126.440 1.00 84.82 1 MET h N 1
ATOM 4080 C CA . MET B 1 1 ? 256.065 282.389 127.321 1.00 84.82 1 MET h CA 1
ATOM 4081 C C . MET B 1 1 ? 257.286 282.057 128.170 1.00 84.82 1 MET h C 1
ATOM 4082 O O . MET B 1 1 ? 257.394 280.958 128.713 1.00 84.82 1 MET h O 1
ATOM 4087 N N . ILE B 1 2 ? 258.201 283.014 128.278 1.00 83.25 2 ILE h N 1
ATOM 4088 C CA . ILE B 1 2 ? 259.387 282.860 129.111 1.00 83.25 2 ILE h CA 1
ATOM 4089 C C . ILE B 1 2 ? 259.187 283.642 130.400 1.00 83.25 2 ILE h C 1
ATOM 4090 O O . ILE B 1 2 ? 258.735 284.792 130.381 1.00 83.25 2 ILE h O 1
ATOM 4095 N N . SER B 1 3 ? 259.516 283.018 131.530 1.00 86.88 3 SER h N 1
ATOM 4096 C CA . SER B 1 3 ? 259.254 283.642 132.819 1.00 86.88 3 SER h CA 1
ATOM 4097 C C . SER B 1 3 ? 260.213 283.090 133.857 1.00 86.88 3 SER h C 1
ATOM 4098 O O . SER B 1 3 ? 260.784 282.013 133.671 1.00 86.88 3 SER h O 1
ATOM 4101 N N . ASN B 1 4 ? 260.381 283.839 134.946 1.00 87.83 4 ASN h N 1
ATOM 4102 C CA . ASN B 1 4 ? 261.120 283.376 136.117 1.00 87.83 4 ASN h CA 1
ATOM 4103 C C . ASN B 1 4 ? 260.119 283.234 137.256 1.00 87.83 4 ASN h C 1
ATOM 4104 O O . ASN B 1 4 ? 259.931 284.150 138.057 1.00 87.83 4 ASN h O 1
ATOM 4109 N N . ASN B 1 5 ? 259.472 282.079 137.330 1.00 94.46 5 ASN h N 1
ATOM 4110 C CA . ASN B 1 5 ? 258.603 281.802 138.463 1.00 94.46 5 ASN h CA 1
ATOM 4111 C C . ASN B 1 5 ? 259.362 282.019 139.763 1.00 94.46 5 ASN h C 1
ATOM 4112 O O . ASN B 1 5 ? 260.428 281.435 139.983 1.00 94.46 5 ASN h O 1
ATOM 4117 N N . ALA B 1 6 ? 258.829 282.888 140.614 1.00 95.85 6 ALA h N 1
ATOM 4118 C CA . ALA B 1 6 ? 259.522 283.243 141.837 1.00 95.85 6 ALA h CA 1
ATOM 4119 C C . ALA B 1 6 ? 259.600 282.033 142.762 1.00 95.85 6 ALA h C 1
ATOM 4120 O O . ALA B 1 6 ? 258.784 281.113 142.667 1.00 95.85 6 ALA h O 1
ATOM 4122 N N . PRO B 1 7 ? 260.577 282.007 143.667 1.00 91.56 7 PRO h N 1
ATOM 4123 C CA . PRO B 1 7 ? 260.683 280.869 144.585 1.00 91.56 7 PRO h CA 1
ATOM 4124 C C . PRO B 1 7 ? 259.391 280.683 145.362 1.00 91.56 7 PRO h C 1
ATOM 4125 O O . 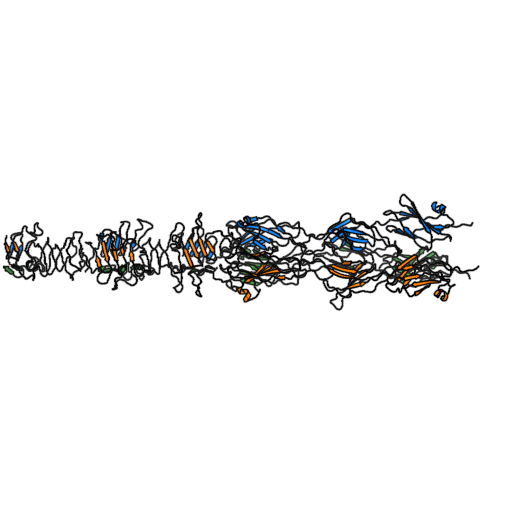PRO B 1 7 ? 258.717 281.647 145.727 1.00 91.56 7 PRO h O 1
ATOM 4129 N N . ALA B 1 8 ? 259.047 279.423 145.611 1.00 94.24 8 ALA h N 1
ATOM 4130 C CA . ALA B 1 8 ? 257.746 279.106 146.171 1.00 94.24 8 ALA h CA 1
ATOM 4131 C C . ALA B 1 8 ? 257.556 279.806 147.517 1.00 94.24 8 ALA h C 1
ATOM 4132 O O . ALA B 1 8 ? 258.483 280.376 148.097 1.00 94.24 8 ALA h O 1
ATOM 4134 N N . LYS B 1 9 ? 256.322 279.753 148.011 1.00 98.34 9 LYS h N 1
ATOM 4135 C CA . LYS B 1 9 ? 255.975 280.460 149.236 1.00 98.34 9 LYS h CA 1
ATOM 4136 C C . LYS B 1 9 ? 256.833 279.970 150.397 1.00 98.34 9 LYS h C 1
ATOM 4137 O O . LYS B 1 9 ? 257.196 278.794 150.485 1.00 98.34 9 LYS h O 1
ATOM 4143 N N . MET B 1 10 ? 257.155 280.895 151.296 1.00 99.99 10 MET h N 1
ATOM 4144 C CA . MET B 1 10 ? 258.030 280.633 152.429 1.00 99.99 10 MET h CA 1
ATOM 4145 C C . MET B 1 10 ? 257.201 280.209 153.632 1.00 99.99 10 MET h C 1
ATOM 4146 O O . MET B 1 10 ? 256.214 280.870 153.974 1.00 99.99 10 MET h O 1
ATOM 4151 N N . VAL B 1 11 ? 257.598 279.109 154.264 1.00 97.44 11 VAL h N 1
ATOM 4152 C CA . VAL B 1 11 ? 256.963 278.633 155.484 1.00 97.44 11 VAL h CA 1
ATOM 4153 C C . VAL B 1 11 ? 258.008 278.610 156.591 1.00 97.44 11 VAL h C 1
ATOM 4154 O O . VAL B 1 11 ? 259.209 278.480 156.335 1.00 97.44 11 VAL h O 1
ATOM 4158 N N . LEU B 1 12 ? 257.540 278.743 157.828 1.00 98.66 12 LEU h N 1
ATOM 4159 C CA . LEU B 1 12 ? 258.399 278.742 159.012 1.00 98.66 12 LEU h CA 1
ATOM 4160 C C . LEU B 1 12 ? 258.043 277.512 159.836 1.00 98.66 12 LEU h C 1
ATOM 4161 O O . LEU B 1 12 ? 257.057 277.516 160.580 1.00 98.66 12 LEU h O 1
ATOM 4166 N N . ASN B 1 13 ? 258.850 276.457 159.704 1.00 100.28 13 ASN h N 1
ATOM 4167 C CA . ASN B 1 13 ? 258.504 275.177 160.313 1.00 100.28 13 ASN h CA 1
ATOM 4168 C C . ASN B 1 13 ? 258.439 275.285 161.832 1.00 100.28 13 ASN h C 1
ATOM 4169 O O . ASN B 1 13 ? 257.459 274.857 162.454 1.00 100.28 13 ASN h O 1
ATOM 4174 N N . SER B 1 14 ? 259.472 275.855 162.452 1.00 101.69 14 SER h N 1
ATOM 4175 C CA . SER B 1 14 ? 259.552 275.894 163.905 1.00 101.69 14 SER h CA 1
ATOM 4176 C C . SER B 1 14 ? 260.252 277.170 164.344 1.00 101.69 14 SER h C 1
ATOM 4177 O O . SER B 1 14 ? 261.142 277.679 163.657 1.00 101.69 14 SER h O 1
ATOM 4180 N N . VAL B 1 15 ? 259.841 277.677 165.505 1.00 98.08 15 VAL h N 1
ATOM 4181 C CA . VAL B 1 15 ? 260.402 278.888 166.089 1.00 98.08 15 VAL h CA 1
ATOM 4182 C C . VAL B 1 15 ? 260.819 278.585 167.521 1.00 98.08 15 VAL h C 1
ATOM 4183 O O . VAL B 1 15 ? 260.068 277.960 168.278 1.00 98.08 15 VAL h O 1
ATOM 4187 N N . LEU B 1 16 ? 262.021 279.024 167.889 1.00 99.71 16 LEU h N 1
ATOM 4188 C CA . LEU B 1 16 ? 262.519 278.892 169.253 1.00 99.71 16 LEU h CA 1
ATOM 4189 C C . LEU B 1 16 ? 263.121 280.228 169.655 1.00 99.71 16 LEU h C 1
ATOM 4190 O O . LEU B 1 16 ? 264.132 280.650 169.087 1.00 99.71 16 LEU h O 1
ATOM 4195 N N . THR B 1 17 ? 262.503 280.887 170.632 1.00 99.86 17 THR h N 1
ATOM 4196 C CA . THR B 1 17 ? 262.827 282.265 170.978 1.00 99.86 17 THR h CA 1
ATOM 4197 C C . THR B 1 17 ? 263.758 282.301 172.182 1.00 99.86 17 THR h C 1
ATOM 4198 O O . THR B 1 17 ? 263.396 281.834 173.266 1.00 99.86 17 THR h O 1
ATOM 4202 N N . GLY B 1 18 ? 264.954 282.859 171.988 1.00 101.52 18 GLY h N 1
ATOM 4203 C CA . GLY B 1 18 ? 265.837 283.171 173.088 1.00 101.52 18 GLY h CA 1
ATOM 4204 C C . GLY B 1 18 ? 265.536 284.540 173.676 1.00 101.52 18 GLY h C 1
ATOM 4205 O O . GLY B 1 18 ? 264.615 285.242 173.261 1.00 101.52 18 GLY h O 1
ATOM 4206 N N . TYR B 1 19 ? 266.342 284.919 174.669 1.00 101.99 19 TYR h N 1
ATOM 4207 C CA . TYR B 1 19 ? 266.148 286.214 175.310 1.00 101.99 19 TYR h CA 1
ATOM 4208 C C . TYR B 1 19 ? 266.362 287.356 174.325 1.00 101.99 19 TYR h C 1
ATOM 4209 O O . TYR B 1 19 ? 265.597 288.328 174.315 1.00 101.99 19 TYR h O 1
ATOM 4218 N N . THR B 1 20 ? 267.398 287.261 173.489 1.00 104.06 20 THR h N 1
ATOM 4219 C CA . THR B 1 20 ? 267.728 288.307 172.528 1.00 104.06 20 THR h CA 1
ATOM 4220 C C . THR B 1 20 ? 267.870 287.774 171.109 1.00 104.06 20 THR h C 1
ATOM 4221 O O . THR B 1 20 ? 268.415 288.476 170.251 1.00 104.06 20 THR h O 1
ATOM 4225 N N . LEU B 1 21 ? 267.404 286.559 170.837 1.00 100.57 21 LEU h N 1
ATOM 4226 C CA . LEU B 1 21 ? 267.589 285.957 169.526 1.00 100.57 21 LEU h CA 1
ATOM 4227 C C . LEU B 1 21 ? 266.607 284.807 169.369 1.00 100.57 21 LEU h C 1
ATOM 4228 O O . LEU B 1 21 ? 266.294 284.106 170.334 1.00 100.57 21 LEU h O 1
ATOM 4233 N N . ALA B 1 22 ? 266.131 284.623 168.140 1.00 97.48 22 ALA h N 1
ATOM 4234 C CA . ALA B 1 22 ? 265.173 283.574 167.819 1.00 97.48 22 ALA h CA 1
ATOM 4235 C C . ALA B 1 22 ? 265.733 282.712 166.700 1.00 97.48 22 ALA h C 1
ATOM 4236 O O . ALA B 1 22 ? 266.130 283.230 165.653 1.00 97.48 22 ALA h O 1
ATOM 4238 N N . TYR B 1 23 ? 265.757 281.400 166.924 1.00 99.95 23 TYR h N 1
ATOM 4239 C CA . TYR B 1 23 ? 266.232 280.434 165.941 1.00 99.95 23 TYR h CA 1
ATOM 4240 C C . TYR B 1 23 ? 265.017 279.887 165.201 1.00 99.95 23 TYR h C 1
ATOM 4241 O O . TYR B 1 23 ? 264.189 279.184 165.790 1.00 99.95 23 TYR h O 1
ATOM 4250 N N . ILE B 1 24 ? 264.915 280.203 163.912 1.00 98.20 24 ILE h N 1
ATOM 4251 C CA . ILE B 1 24 ? 263.736 279.904 163.107 1.00 98.20 24 ILE h CA 1
ATOM 4252 C C . ILE B 1 24 ? 264.094 278.818 162.103 1.00 98.20 24 ILE h C 1
ATOM 4253 O O . ILE B 1 24 ? 265.144 278.887 161.454 1.00 98.20 24 ILE h O 1
ATOM 4258 N N . GLN B 1 25 ? 263.217 277.827 161.972 1.00 100.02 25 GLN h N 1
ATOM 4259 C CA . GLN B 1 25 ? 263.394 276.734 161.027 1.00 100.02 25 GLN h CA 1
ATOM 4260 C C . GLN B 1 25 ? 262.495 276.962 159.817 1.00 100.02 25 GLN h C 1
ATOM 4261 O O . GLN B 1 25 ? 261.315 277.289 159.970 1.00 100.02 25 GLN h O 1
ATOM 4267 N N . HIS B 1 26 ? 263.058 276.789 158.621 1.00 100.73 26 HIS h N 1
ATOM 4268 C CA . HIS B 1 26 ? 262.351 277.110 157.387 1.00 100.73 26 HIS h CA 1
ATOM 4269 C C . HIS B 1 26 ? 262.363 275.951 156.398 1.00 100.73 26 HIS h C 1
ATOM 4270 O O . HIS B 1 26 ? 262.802 274.845 156.729 1.00 100.73 26 HIS h O 1
ATOM 4277 N N . SER B 1 27 ? 261.888 276.204 155.180 1.00 102.28 27 SER h N 1
ATOM 4278 C CA . SER B 1 27 ? 261.814 275.216 154.118 1.00 102.28 27 SER h CA 1
ATOM 4279 C C . SER B 1 27 ? 262.970 275.418 153.137 1.00 102.28 27 SER h C 1
ATOM 4280 O O . SER B 1 27 ? 263.892 276.202 153.378 1.00 102.28 27 SER h O 1
ATOM 4283 N N . ILE B 1 28 ? 262.923 274.705 152.017 1.00 99.53 28 ILE h N 1
ATOM 4284 C CA . ILE B 1 28 ? 263.960 274.776 151.007 1.00 99.53 28 ILE h CA 1
ATOM 4285 C C . ILE B 1 28 ? 263.474 275.649 149.855 1.00 99.53 28 ILE h C 1
ATOM 4286 O O . ILE B 1 28 ? 262.297 275.988 149.756 1.00 99.53 28 ILE h O 1
ATOM 4291 N N . TYR B 1 29 ? 264.391 276.014 148.964 1.00 94.19 29 TYR h N 1
ATOM 4292 C CA . TYR B 1 29 ? 264.164 277.030 147.944 1.00 94.19 29 TYR h CA 1
ATOM 4293 C C . TYR B 1 29 ? 264.300 276.433 146.541 1.00 94.19 29 TYR h C 1
ATOM 4294 O O . TYR B 1 29 ? 264.445 275.221 146.363 1.00 94.19 29 TYR h O 1
ATOM 4303 N N . SER B 1 30 ? 264.241 277.311 145.545 1.00 89.96 30 SER h N 1
ATOM 4304 C CA . SER B 1 30 ? 264.330 276.943 144.136 1.00 89.96 30 SER h CA 1
ATOM 4305 C C . SER B 1 30 ? 264.636 278.216 143.345 1.00 89.96 30 SER h C 1
ATOM 4306 O O . SER B 1 30 ? 265.065 279.224 143.919 1.00 89.96 30 SER h O 1
ATOM 4309 N N . ASP B 1 31 ? 264.429 278.167 142.031 1.00 92.86 31 ASP h N 1
ATOM 4310 C CA . ASP B 1 31 ? 264.515 279.294 141.100 1.00 92.86 31 ASP h CA 1
ATOM 4311 C C . ASP B 1 31 ? 265.933 279.599 140.628 1.00 92.86 31 ASP h C 1
ATOM 4312 O O . ASP B 1 31 ? 266.102 280.499 139.796 1.00 92.86 31 ASP h O 1
ATOM 4317 N N . TYR B 1 32 ? 266.954 278.898 141.119 1.00 91.89 32 TYR h N 1
ATOM 4318 C CA . TYR B 1 32 ? 268.281 278.939 140.510 1.00 91.89 32 TYR h CA 1
ATOM 4319 C C . TYR B 1 32 ? 268.942 280.312 140.579 1.00 91.89 32 TYR h C 1
ATOM 4320 O O . TYR B 1 32 ? 270.066 280.479 140.092 1.00 91.89 32 TYR h O 1
ATOM 4329 N N . ASP B 1 33 ? 268.271 281.302 141.173 1.00 89.62 33 ASP h N 1
ATOM 4330 C CA . ASP B 1 33 ? 268.783 282.667 141.148 1.00 89.62 33 ASP h CA 1
ATOM 4331 C C . ASP B 1 33 ? 268.597 283.376 142.486 1.00 89.62 33 ASP h C 1
ATOM 4332 O O . ASP B 1 33 ? 268.553 284.613 142.519 1.00 89.62 33 ASP h O 1
ATOM 4337 N N . VAL B 1 34 ? 268.493 282.633 143.583 1.00 92.69 34 VAL h N 1
ATOM 4338 C CA . VAL B 1 34 ? 268.231 283.245 144.877 1.00 92.69 34 VAL h CA 1
ATOM 4339 C C . VAL B 1 34 ? 269.504 283.887 145.418 1.00 92.69 34 VAL h C 1
ATOM 4340 O O . VAL B 1 34 ? 270.624 283.524 145.051 1.00 92.69 34 VAL h O 1
ATOM 4344 N N . ILE B 1 35 ? 269.318 284.861 146.311 1.00 95.41 35 ILE h N 1
ATOM 4345 C CA . ILE B 1 35 ? 270.420 285.553 146.962 1.00 95.41 35 ILE h CA 1
ATOM 4346 C C . ILE B 1 35 ? 270.390 285.370 148.475 1.00 95.41 35 ILE h C 1
ATOM 4347 O O . ILE B 1 35 ? 271.436 285.167 149.099 1.00 95.41 35 ILE h O 1
ATOM 4352 N N . GLY B 1 36 ? 269.209 285.438 149.083 1.00 97.43 36 GLY h N 1
ATOM 4353 C CA . GLY B 1 36 ? 269.095 285.280 150.520 1.00 97.43 36 GLY h CA 1
ATOM 4354 C C . GLY B 1 36 ? 267.664 285.313 151.012 1.00 97.43 36 GLY h C 1
ATOM 4355 O O . GLY B 1 36 ? 266.756 284.819 150.337 1.00 97.43 36 GLY h O 1
ATOM 4356 N N . ARG B 1 37 ? 267.451 285.894 152.189 1.00 96.01 37 ARG h N 1
ATOM 4357 C CA . ARG B 1 37 ? 266.128 286.009 152.786 1.00 96.01 37 ARG h CA 1
ATOM 4358 C C . ARG B 1 37 ? 265.915 287.434 153.275 1.00 96.01 37 ARG h C 1
ATOM 4359 O O . ARG B 1 37 ? 266.870 288.159 153.563 1.00 96.01 37 ARG h O 1
ATOM 4367 N N . SER B 1 38 ? 264.645 287.831 153.361 1.00 94.53 38 SER h N 1
ATOM 4368 C CA . SER B 1 38 ? 264.257 289.174 153.790 0.94 94.53 38 SER h CA 1
ATOM 4369 C C . SER B 1 38 ? 263.203 289.029 154.881 1.00 94.53 38 SER h C 1
ATOM 4370 O O . SER B 1 38 ? 262.011 288.897 154.586 1.00 94.53 38 SER h O 1
ATOM 4373 N N . PHE B 1 39 ? 263.637 289.064 156.137 1.00 93.22 39 PHE h N 1
ATOM 4374 C CA . PHE B 1 39 ? 262.750 288.832 157.267 1.00 93.22 39 PHE h CA 1
ATOM 4375 C C . PHE B 1 39 ? 262.199 290.152 157.790 1.00 93.22 39 PHE h C 1
ATOM 4376 O O . PHE B 1 39 ? 262.961 291.064 158.125 1.00 93.22 39 PHE h O 1
ATOM 4384 N N . TRP B 1 40 ? 260.876 290.241 157.860 1.00 93.80 40 TRP h N 1
ATOM 4385 C CA . TRP B 1 40 ? 260.180 291.388 158.418 1.00 93.80 40 TRP h CA 1
ATOM 4386 C C . TRP B 1 40 ? 259.632 291.017 159.788 1.00 93.80 40 TRP h C 1
ATOM 4387 O O . TRP B 1 40 ? 259.146 289.898 159.988 1.00 93.80 40 TRP h O 1
ATOM 4398 N N . LEU B 1 41 ? 259.713 291.953 160.729 1.00 96.17 41 LEU h N 1
ATOM 4399 C CA . LEU B 1 41 ? 259.276 291.723 162.098 1.00 96.17 41 LEU h CA 1
ATOM 4400 C C . LEU B 1 41 ? 258.301 292.811 162.514 1.00 96.17 41 LEU h C 1
ATOM 4401 O O . LEU B 1 41 ? 258.516 293.992 162.229 1.00 96.17 41 LEU h O 1
ATOM 4406 N N . LYS B 1 42 ? 257.231 292.407 163.192 1.00 100.91 42 LYS h N 1
ATOM 4407 C CA . LYS B 1 42 ? 256.193 293.321 163.661 1.00 100.91 42 LYS h CA 1
ATOM 4408 C C . LYS B 1 42 ? 256.345 293.473 165.170 1.00 100.91 42 LYS h C 1
ATOM 4409 O O . LYS B 1 42 ? 255.926 292.602 165.938 1.00 100.91 42 LYS h O 1
ATOM 4415 N N . GLU B 1 43 ? 256.948 294.587 165.590 1.00 102.67 43 GLU h N 1
ATOM 4416 C CA . GLU B 1 43 ? 257.133 294.849 167.012 1.00 102.67 43 GLU h CA 1
ATOM 4417 C C . GLU B 1 43 ? 255.818 295.144 167.721 1.00 102.67 43 GLU h C 1
ATOM 4418 O O . GLU B 1 43 ? 255.761 295.065 168.952 1.00 102.67 43 GLU h O 1
ATOM 4424 N N . GLY B 1 44 ? 254.769 295.477 166.976 1.00 104.89 44 GLY h N 1
ATOM 4425 C CA . GLY B 1 44 ? 253.491 295.840 167.553 1.00 104.89 44 GLY h CA 1
ATOM 4426 C C . GLY B 1 44 ? 252.994 297.147 166.975 1.00 104.89 44 GLY h C 1
ATOM 4427 O O . GLY B 1 44 ? 251.798 297.316 166.724 1.00 104.89 44 GLY h O 1
ATOM 4428 N N . SER B 1 45 ? 253.918 298.085 166.766 1.00 104.25 45 SER h N 1
ATOM 4429 C CA . SER B 1 45 ? 253.619 299.324 166.060 1.00 104.25 45 SER h CA 1
ATOM 4430 C C . SER B 1 45 ? 254.691 299.728 165.062 1.00 104.25 45 SER h C 1
ATOM 4431 O O . SER B 1 45 ? 254.427 300.605 164.234 1.00 104.25 45 SER h O 1
ATOM 4434 N N . ASN B 1 46 ? 255.880 299.130 165.102 1.00 104.91 46 ASN h N 1
ATOM 4435 C CA . ASN B 1 46 ? 256.976 299.485 164.214 1.00 104.91 46 ASN h CA 1
ATOM 4436 C C . ASN B 1 46 ? 257.564 298.220 163.605 1.00 104.91 46 ASN h C 1
ATOM 4437 O O . ASN B 1 46 ? 257.515 297.142 164.206 1.00 104.91 46 ASN h O 1
ATOM 4442 N N . VAL B 1 47 ? 258.125 298.363 162.407 1.00 102.22 47 VAL h N 1
ATOM 4443 C CA . VAL B 1 47 ? 258.621 297.241 161.620 1.00 102.22 47 VAL h CA 1
ATOM 4444 C C . VAL B 1 47 ? 260.110 297.422 161.371 1.00 102.22 47 VAL h C 1
ATOM 4445 O O . VAL B 1 47 ? 260.599 298.551 161.252 1.00 102.22 47 VAL h O 1
ATOM 4449 N N . THR B 1 48 ? 260.826 296.303 161.292 1.00 98.36 48 THR h N 1
ATOM 4450 C CA . THR B 1 48 ? 262.239 296.282 160.949 1.00 98.36 48 THR h CA 1
ATOM 4451 C C . THR B 1 48 ? 262.478 295.257 159.849 1.00 98.36 48 THR h C 1
ATOM 4452 O O . THR B 1 48 ? 261.689 294.328 159.652 1.00 98.36 48 THR h O 1
ATOM 4456 N N . ARG B 1 49 ? 263.581 295.438 159.128 1.00 96.12 49 ARG h N 1
ATOM 4457 C CA . ARG B 1 49 ? 263.940 294.573 158.014 1.00 96.12 49 ARG h CA 1
ATOM 4458 C C . ARG B 1 49 ? 265.369 294.083 158.176 1.00 96.12 49 ARG h C 1
ATOM 4459 O O . ARG B 1 49 ? 266.249 294.832 158.612 1.00 96.12 49 ARG h O 1
ATOM 4467 N N . ARG B 1 50 ? 265.592 292.820 157.822 1.00 95.25 50 ARG h N 1
ATOM 4468 C CA . ARG B 1 50 ? 266.913 292.217 157.861 1.00 95.25 50 ARG h CA 1
ATOM 4469 C C . ARG B 1 50 ? 267.109 291.381 156.607 1.00 95.25 50 ARG h C 1
ATOM 4470 O O . ARG B 1 50 ? 266.148 290.963 155.958 1.00 95.25 50 ARG h O 1
ATOM 4478 N N . ASP B 1 51 ? 268.373 291.144 156.270 1.00 98.53 51 ASP h N 1
ATOM 4479 C CA . ASP B 1 51 ? 268.734 290.346 155.109 1.00 98.53 51 ASP h CA 1
ATOM 4480 C C . ASP B 1 51 ? 269.775 289.309 155.501 1.00 98.53 51 ASP h C 1
ATOM 4481 O O . ASP B 1 51 ? 270.627 289.552 156.358 1.00 98.53 51 ASP h O 1
ATOM 4486 N N . PHE B 1 52 ? 269.687 288.137 154.870 1.00 96.86 52 PHE h N 1
ATOM 4487 C CA . PHE B 1 52 ? 270.602 287.024 155.129 1.00 96.86 52 PHE h CA 1
ATOM 4488 C C . PHE B 1 52 ? 271.117 286.515 153.786 1.00 96.86 52 PHE h C 1
ATOM 4489 O O . PHE B 1 52 ? 270.566 285.574 153.209 1.00 96.86 52 PHE h O 1
ATOM 4497 N N . THR B 1 53 ? 272.181 287.140 153.293 1.00 102.04 53 THR h N 1
ATOM 4498 C CA . THR B 1 53 ? 272.824 286.660 152.082 1.00 102.04 53 THR h CA 1
ATOM 4499 C C . THR B 1 53 ? 273.515 285.330 152.355 1.00 102.04 53 THR h C 1
ATOM 4500 O O . THR B 1 53 ? 273.941 285.043 153.476 1.00 102.04 53 THR h O 1
ATOM 4504 N N . GLY B 1 54 ? 273.617 284.511 151.314 1.00 100.85 54 GLY h N 1
ATOM 4505 C CA . GLY B 1 54 ? 274.135 283.169 151.474 1.00 100.85 54 GLY h CA 1
ATOM 4506 C C . GLY B 1 54 ? 273.026 282.211 151.850 1.00 100.85 54 GLY h C 1
ATOM 4507 O O . GLY B 1 54 ? 272.303 282.444 152.823 1.00 100.85 54 GLY h O 1
ATOM 4508 N N . ILE B 1 55 ? 272.884 281.128 151.092 1.00 100.35 55 ILE h N 1
ATOM 4509 C CA . ILE B 1 55 ? 271.758 280.221 151.257 1.00 100.35 55 ILE h CA 1
ATOM 4510 C C . ILE B 1 55 ? 272.180 278.857 151.794 1.00 100.35 55 ILE h C 1
ATOM 4511 O O . ILE B 1 55 ? 271.307 278.076 152.204 1.00 100.35 55 ILE h O 1
ATOM 4516 N N . ASP B 1 56 ? 273.479 278.550 151.824 1.00 107.60 56 ASP h N 1
ATOM 4517 C CA . ASP B 1 56 ? 273.917 277.239 152.292 1.00 107.60 56 ASP h CA 1
ATOM 4518 C C . ASP B 1 56 ? 273.397 276.947 153.693 1.00 107.60 56 ASP h C 1
ATOM 4519 O O . ASP B 1 56 ? 273.127 275.790 154.036 1.00 107.60 56 ASP h O 1
ATOM 4524 N N . THR B 1 57 ? 273.248 277.979 154.519 1.00 102.54 57 THR h N 1
ATOM 4525 C CA . THR B 1 57 ? 272.686 277.781 155.845 1.00 102.54 57 THR h CA 1
ATOM 4526 C C . THR B 1 57 ? 271.239 277.319 155.733 1.00 102.54 57 THR h C 1
ATOM 4527 O O . THR B 1 57 ? 270.518 277.681 154.798 1.00 102.54 57 THR h O 1
ATOM 4531 N N . PHE B 1 58 ? 270.814 276.508 156.697 1.00 101.68 58 PHE h N 1
ATOM 4532 C CA . PHE B 1 58 ? 269.502 275.882 156.668 0.95 101.68 58 PHE h CA 1
ATOM 4533 C C . PHE B 1 58 ? 268.535 276.473 157.683 1.00 101.68 58 PHE h C 1
ATOM 4534 O O . PHE B 1 58 ? 267.358 276.100 157.687 1.00 101.68 58 PHE h O 1
ATOM 4542 N N . SER B 1 59 ? 268.993 277.387 158.535 1.00 99.04 59 SER h N 1
ATOM 4543 C CA . SER B 1 59 ? 268.119 278.050 159.491 1.00 99.04 59 SER h CA 1
ATOM 4544 C C . SER B 1 59 ? 268.707 279.415 159.809 1.00 99.04 59 SER h C 1
ATOM 4545 O O . SER B 1 59 ? 269.873 279.692 159.520 1.00 99.04 59 SER h O 1
ATOM 4548 N N . VAL B 1 60 ? 267.885 280.267 160.415 1.00 97.16 60 VAL h N 1
ATOM 4549 C CA . VAL B 1 60 ? 268.260 281.648 160.684 1.00 97.16 60 VAL h CA 1
ATOM 4550 C C . VAL B 1 60 ? 268.156 281.911 162.178 1.00 97.16 60 VAL h C 1
ATOM 4551 O O . VAL B 1 60 ? 267.389 281.258 162.894 1.00 97.16 60 VAL h O 1
ATOM 4555 N N . THR B 1 61 ? 268.936 282.884 162.646 1.00 97.76 61 THR h N 1
ATOM 4556 C CA . THR B 1 61 ? 268.953 283.295 164.051 1.00 97.76 61 THR h CA 1
ATOM 4557 C C . THR B 1 61 ? 268.934 284.820 164.090 1.00 97.76 61 THR h C 1
ATOM 4558 O O . THR B 1 61 ? 269.982 285.467 164.029 1.00 97.76 61 THR h O 1
ATOM 4562 N N . ILE B 1 62 ? 267.733 285.393 164.192 1.00 96.27 62 ILE h N 1
ATOM 4563 C CA . ILE B 1 62 ? 267.617 286.835 164.329 1.00 96.27 62 ILE h CA 1
ATOM 4564 C C . ILE B 1 62 ? 268.225 287.252 165.664 1.00 96.27 62 ILE h C 1
ATOM 4565 O O . ILE B 1 62 ? 268.261 286.476 166.625 1.00 96.27 62 ILE h O 1
ATOM 4570 N N . ASN B 1 63 ? 268.711 288.488 165.724 1.00 96.45 63 ASN h N 1
ATOM 4571 C CA . ASN B 1 63 ? 269.331 289.032 166.925 1.00 96.45 63 ASN h CA 1
ATOM 4572 C C . ASN B 1 63 ? 268.744 290.408 167.216 1.00 96.45 63 ASN h C 1
ATOM 4573 O O . ASN B 1 63 ? 267.872 290.903 166.498 1.00 96.45 63 ASN h O 1
ATOM 4578 N N . ASN B 1 64 ? 269.233 291.028 168.290 1.00 93.22 64 ASN h N 1
ATOM 4579 C CA . ASN B 1 64 ? 268.809 292.371 168.680 1.00 93.22 64 ASN h CA 1
ATOM 4580 C C . ASN B 1 64 ? 267.305 292.438 168.934 1.00 93.22 64 ASN h C 1
ATOM 4581 O O . ASN B 1 64 ? 266.655 293.438 168.621 1.00 93.22 64 ASN h O 1
ATOM 4586 N N . LEU B 1 65 ? 266.745 291.376 169.502 1.00 99.20 65 LEU h N 1
ATOM 4587 C CA . LEU B 1 65 ? 265.316 291.334 169.794 1.00 99.20 65 LEU h CA 1
ATOM 4588 C C . LEU B 1 65 ? 265.010 292.221 170.995 1.00 99.20 65 LEU h C 1
ATOM 4589 O O . LEU B 1 65 ? 265.606 292.054 172.065 1.00 99.20 65 LEU h O 1
ATOM 4594 N N . LYS B 1 66 ? 264.083 293.157 170.825 1.00 102.47 66 LYS h N 1
ATOM 4595 C CA . LYS B 1 66 ? 263.714 294.043 171.921 1.00 102.47 66 LYS h CA 1
ATOM 4596 C C . LYS B 1 66 ? 263.105 293.214 173.049 1.00 102.47 66 LYS h C 1
ATOM 4597 O O . LYS B 1 66 ? 262.236 292.370 172.790 1.00 102.47 66 LYS h O 1
ATOM 4603 N N . PRO B 1 67 ? 263.527 293.410 174.300 1.00 103.24 67 PRO h N 1
ATOM 4604 C CA . PRO B 1 67 ? 263.079 292.510 175.368 1.00 103.24 67 PRO h CA 1
ATOM 4605 C C . PRO B 1 67 ? 261.576 292.574 175.606 1.00 103.24 67 PRO h C 1
ATOM 4606 O O . PRO B 1 67 ? 260.937 293.616 175.442 1.00 103.24 67 PRO h O 1
ATOM 4610 N N . THR B 1 68 ? 261.020 291.429 176.002 1.00 100.86 68 THR h N 1
ATOM 4611 C CA . THR B 1 68 ? 259.654 291.314 176.521 1.00 100.86 68 THR h CA 1
ATOM 4612 C C . THR B 1 68 ? 258.629 291.841 175.510 1.00 100.86 68 THR h C 1
ATOM 4613 O O . THR B 1 68 ? 257.937 292.835 175.733 1.00 100.86 68 THR h O 1
ATOM 4617 N N . THR B 1 69 ? 258.554 291.139 174.382 1.00 100.58 69 THR h N 1
ATOM 4618 C CA . THR B 1 69 ? 257.551 291.456 173.372 1.00 100.58 69 THR h CA 1
ATOM 4619 C C . THR B 1 69 ? 257.296 290.270 172.452 1.00 100.58 69 THR h C 1
ATOM 4620 O O . THR B 1 69 ? 258.222 289.531 172.107 1.00 100.58 69 THR h O 1
ATOM 4624 N N . THR B 1 70 ? 256.038 290.082 172.057 1.00 101.33 70 THR h N 1
ATOM 4625 C CA . THR B 1 70 ? 255.683 289.055 171.088 1.00 101.33 70 THR h CA 1
ATOM 4626 C C . THR B 1 70 ? 255.777 289.640 169.685 1.00 101.33 70 THR h C 1
ATOM 4627 O O . THR B 1 70 ? 255.075 290.603 169.360 1.00 101.33 70 THR h O 1
ATOM 4631 N N . TYR B 1 71 ? 256.640 289.061 168.856 1.00 99.27 71 TYR h N 1
ATOM 4632 C CA . TYR B 1 71 ? 256.873 289.535 167.502 1.00 99.27 71 TYR h CA 1
ATOM 4633 C C . TYR B 1 71 ? 256.166 288.654 166.486 1.00 99.27 71 TYR h C 1
ATOM 4634 O O . TYR B 1 71 ? 256.048 287.440 166.667 1.00 99.27 71 TYR h O 1
ATOM 4643 N N . GLU B 1 72 ? 255.714 289.282 165.405 1.00 97.66 72 GLU h N 1
ATOM 4644 C CA . GLU B 1 72 ? 255.274 288.579 164.208 1.00 97.66 72 GLU h CA 1
ATOM 4645 C C . GLU B 1 72 ? 256.398 288.612 163.185 1.00 97.66 72 GLU h C 1
ATOM 4646 O O . GLU B 1 72 ? 256.894 289.686 162.834 1.00 97.66 72 GLU h O 1
ATOM 4652 N N . VAL B 1 73 ? 256.788 287.436 162.704 1.00 98.22 73 VAL h N 1
ATOM 4653 C CA . VAL B 1 73 ? 257.894 287.288 161.766 1.00 98.22 73 VAL h CA 1
ATOM 4654 C C . VAL B 1 73 ? 257.327 286.971 160.392 1.00 98.22 73 VAL h C 1
ATOM 4655 O O . VAL B 1 73 ? 256.292 286.306 160.273 1.00 98.22 73 VAL h O 1
ATOM 4659 N N . GLN B 1 74 ? 258.008 287.452 159.354 1.00 94.61 74 GLN h N 1
ATOM 4660 C CA . GLN B 1 74 ? 257.637 287.183 157.971 0.93 94.61 74 GLN h CA 1
ATOM 4661 C C . GLN B 1 74 ? 258.844 286.610 157.250 1.00 94.61 74 GLN h C 1
ATOM 4662 O O . GLN B 1 74 ? 259.886 287.268 157.163 1.00 94.61 74 GLN h O 1
ATOM 4668 N N . GLY B 1 75 ? 258.709 285.389 156.736 1.00 98.21 75 GLY h N 1
ATOM 4669 C CA . GLY B 1 75 ? 259.758 284.793 155.943 1.00 98.21 75 GLY h CA 1
ATOM 4670 C C . GLY B 1 75 ? 259.656 285.181 154.484 1.00 98.21 75 GLY h C 1
ATOM 4671 O O . GLY B 1 75 ? 258.612 285.624 154.010 1.00 98.21 75 GLY h O 1
ATOM 4672 N N . ALA B 1 76 ? 260.759 285.014 153.761 1.00 95.81 76 ALA h N 1
ATOM 4673 C CA . ALA B 1 76 ? 260.773 285.382 152.354 1.00 95.81 76 ALA h CA 1
ATOM 4674 C C . ALA B 1 76 ? 262.077 284.928 151.719 1.00 95.81 76 ALA h C 1
ATOM 4675 O O . ALA B 1 76 ? 263.093 284.743 152.395 1.00 95.81 76 ALA h O 1
ATOM 4677 N N . PHE B 1 77 ? 262.024 284.747 150.402 1.00 96.27 77 PHE h N 1
ATOM 4678 C CA . PHE B 1 77 ? 263.193 284.524 149.569 1.00 96.27 77 PHE h CA 1
ATOM 4679 C C . PHE B 1 77 ? 263.211 285.595 148.493 1.00 96.27 77 PHE h C 1
ATOM 4680 O O . PHE B 1 77 ? 262.173 286.176 148.166 1.00 96.27 77 PHE h O 1
ATOM 4688 N N . TYR B 1 78 ? 264.390 285.862 147.939 1.00 91.76 78 TYR h N 1
ATOM 4689 C CA . TYR B 1 78 ? 264.480 286.825 146.854 1.00 91.76 78 TYR h CA 1
ATOM 4690 C C . TYR B 1 78 ? 265.612 286.436 145.920 1.00 91.76 78 TYR h C 1
ATOM 4691 O O . TYR B 1 78 ? 266.633 285.886 146.345 1.00 91.76 78 TYR h O 1
ATOM 4700 N N . ASP B 1 79 ? 265.413 286.725 144.641 1.00 91.76 79 ASP h N 1
ATOM 4701 C CA . ASP B 1 79 ? 266.384 286.468 143.588 1.00 91.76 79 ASP h CA 1
ATOM 4702 C C . ASP B 1 79 ? 266.849 287.792 142.995 1.00 91.76 79 ASP h C 1
ATOM 4703 O O . ASP B 1 79 ? 266.336 288.864 143.322 1.00 91.76 79 ASP h O 1
ATOM 4708 N N . SER B 1 80 ? 267.838 287.707 142.106 1.00 92.17 80 SER h N 1
ATOM 4709 C CA . SER B 1 80 ? 268.334 288.900 141.439 1.00 92.17 80 SER h CA 1
ATOM 4710 C C . SER B 1 80 ? 267.284 289.525 140.530 1.00 92.17 80 SER h C 1
ATOM 4711 O O . SER B 1 80 ? 267.433 290.686 140.137 1.00 92.17 80 SER h O 1
ATOM 4714 N N . ILE B 1 81 ? 266.228 288.783 140.187 1.00 94.71 81 ILE h N 1
ATOM 4715 C CA . ILE B 1 81 ? 265.163 289.346 139.362 1.00 94.71 81 ILE h CA 1
ATOM 4716 C C . ILE B 1 81 ? 264.577 290.580 140.031 1.00 94.71 81 ILE h C 1
ATOM 4717 O O . ILE B 1 81 ? 264.335 291.604 139.382 1.00 94.71 81 ILE h O 1
ATOM 4722 N N . ILE B 1 82 ? 264.335 290.500 141.335 1.00 93.71 82 ILE h N 1
ATOM 4723 C CA . ILE B 1 82 ? 263.823 291.616 142.120 1.00 93.71 82 ILE h CA 1
ATOM 4724 C C . ILE B 1 82 ? 264.982 292.272 142.853 1.00 93.71 82 ILE h C 1
ATOM 4725 O O . ILE B 1 82 ? 265.802 291.595 143.483 1.00 93.71 82 ILE h O 1
ATOM 4730 N N . ASP B 1 83 ? 265.058 293.594 142.754 1.00 96.40 83 ASP h N 1
ATOM 4731 C CA . ASP B 1 83 ? 266.181 294.345 143.286 1.00 96.40 83 ASP h CA 1
ATOM 4732 C C . ASP B 1 83 ? 265.938 294.699 144.752 1.00 96.40 83 ASP h C 1
ATOM 4733 O O . ASP B 1 83 ? 264.947 294.297 145.364 1.00 96.40 83 ASP h O 1
ATOM 4738 N N . SER B 1 84 ? 266.867 295.470 145.323 1.00 95.56 84 SER h N 1
ATOM 4739 C CA . SER B 1 84 ? 266.699 295.934 146.696 1.00 95.56 84 SER h CA 1
ATOM 4740 C C . SER B 1 84 ? 265.473 296.827 146.824 1.00 95.56 84 SER h C 1
ATOM 4741 O O . SER B 1 84 ? 264.762 296.779 147.833 1.00 95.56 84 SER h O 1
ATOM 4744 N N . GLU B 1 85 ? 265.220 297.665 145.818 1.00 94.23 85 GLU h N 1
ATOM 4745 C CA . GLU B 1 85 ? 264.055 298.542 145.854 1.00 94.23 85 GLU h CA 1
ATOM 4746 C C . GLU B 1 85 ? 262.771 297.736 146.005 1.00 94.23 85 GLU h C 1
ATOM 4747 O O . GLU B 1 85 ? 262.018 297.907 146.971 1.00 94.23 85 GLU h O 1
ATOM 4753 N N . LEU B 1 86 ? 262.490 296.857 145.039 1.00 96.86 86 LEU h N 1
ATOM 4754 C CA . LEU B 1 86 ? 261.278 296.052 145.119 1.00 96.86 86 LEU h CA 1
ATOM 4755 C C . LEU B 1 86 ? 261.252 295.218 146.392 1.00 96.86 86 LEU h C 1
ATOM 4756 O O . LEU B 1 86 ? 260.175 294.951 146.939 1.00 96.86 86 LEU h O 1
ATOM 4761 N N . LEU B 1 87 ? 262.423 294.803 146.882 1.00 93.63 87 LEU h N 1
ATOM 4762 C CA . LEU B 1 87 ? 262.480 294.100 148.157 1.00 93.63 87 LEU h CA 1
ATOM 4763 C C . LEU B 1 87 ? 261.946 294.977 149.280 1.00 93.63 87 LEU h C 1
ATOM 4764 O O . LEU B 1 87 ? 261.194 294.508 150.141 1.00 93.63 87 LEU h O 1
ATOM 4769 N N . ASN B 1 88 ? 262.321 296.258 149.285 1.00 92.67 88 ASN h N 1
ATOM 4770 C CA . ASN B 1 88 ? 261.743 297.192 150.243 1.00 92.67 88 ASN h CA 1
ATOM 4771 C C . ASN B 1 88 ? 260.240 297.311 150.039 1.00 92.67 88 ASN h C 1
ATOM 4772 O O . ASN B 1 88 ? 259.474 297.365 151.007 1.00 92.67 88 ASN h O 1
ATOM 4777 N N . ALA B 1 89 ? 259.799 297.356 148.781 1.00 92.26 89 ALA h N 1
ATOM 4778 C CA . ALA B 1 89 ? 258.371 297.450 148.495 1.00 92.26 89 ALA h CA 1
ATOM 4779 C C . ALA B 1 89 ? 257.637 296.157 148.821 1.00 92.26 89 ALA h C 1
ATOM 4780 O O . ALA B 1 89 ? 256.482 296.200 149.261 1.00 92.26 89 ALA h O 1
ATOM 4782 N N . GLN B 1 90 ? 258.279 295.006 148.615 1.00 92.41 90 GLN h N 1
ATOM 4783 C CA . GLN B 1 90 ? 257.683 293.703 148.912 1.00 92.41 90 GLN h CA 1
ATOM 4784 C C . GLN B 1 90 ? 256.478 293.425 148.011 1.00 92.41 90 GLN h C 1
ATOM 4785 O O . GLN B 1 90 ? 255.389 293.091 148.481 1.00 92.41 90 GLN h O 1
ATOM 4791 N N . ILE B 1 91 ? 256.683 293.567 146.703 1.00 94.73 91 ILE h N 1
ATOM 4792 C CA . ILE B 1 91 ? 255.686 293.222 145.697 1.00 94.73 91 ILE h CA 1
ATOM 4793 C C . ILE B 1 91 ? 256.365 292.362 144.642 1.00 94.73 91 ILE h C 1
ATOM 4794 O O . ILE B 1 91 ? 257.458 292.696 144.174 1.00 94.73 91 ILE h O 1
ATOM 4799 N N . GLY B 1 92 ? 255.717 291.260 144.270 1.00 93.86 92 GLY h N 1
ATOM 4800 C CA . GLY B 1 92 ? 256.314 290.258 143.422 1.00 93.86 92 GLY h CA 1
ATOM 4801 C C . GLY B 1 92 ? 257.119 289.226 144.185 1.00 93.86 92 GLY h C 1
ATOM 4802 O O . GLY B 1 92 ? 257.181 288.066 143.769 1.00 93.86 92 GLY h O 1
ATOM 4803 N N . ILE B 1 93 ? 257.736 289.626 145.290 1.00 93.45 93 ILE h N 1
ATOM 4804 C CA . ILE B 1 93 ? 258.448 288.696 146.157 1.00 93.45 93 ILE h CA 1
ATOM 4805 C C . ILE B 1 93 ? 257.429 287.920 146.981 1.00 93.45 93 ILE h C 1
ATOM 4806 O O . ILE B 1 93 ? 256.516 288.504 147.574 1.00 93.45 93 ILE h O 1
ATOM 4811 N N . ASN B 1 94 ? 257.578 286.599 147.016 1.00 95.22 94 ASN h N 1
ATOM 4812 C CA . ASN B 1 94 ? 256.695 285.779 147.832 1.00 95.22 94 ASN h CA 1
ATOM 4813 C C . ASN B 1 94 ? 256.981 286.001 149.312 1.00 95.22 94 ASN h C 1
ATOM 4814 O O . ASN B 1 94 ? 258.119 286.246 149.720 1.00 95.22 94 ASN h O 1
ATOM 4819 N N . LEU B 1 95 ? 255.926 285.914 150.117 1.00 98.36 95 LEU h N 1
ATOM 4820 C CA . LEU B 1 95 ? 256.012 286.134 151.551 1.00 98.36 95 LEU h CA 1
ATOM 4821 C C . LEU B 1 95 ? 255.343 284.981 152.285 1.00 98.36 95 LEU h C 1
ATOM 4822 O O . LEU B 1 95 ? 254.520 284.251 151.725 1.00 98.36 95 LEU h O 1
ATOM 4827 N N . SER B 1 96 ? 255.712 284.822 153.550 1.00 99.56 96 SER h N 1
ATOM 4828 C CA . SER B 1 96 ? 255.211 283.737 154.380 1.00 99.56 96 SER h CA 1
ATOM 4829 C C . SER B 1 96 ? 253.897 284.131 155.050 1.00 99.56 96 SER h C 1
ATOM 4830 O O . SER B 1 96 ? 253.535 285.305 155.135 1.00 99.56 96 SER h O 1
ATOM 4833 N N . ASP B 1 97 ? 253.179 283.121 155.529 1.00 103.61 97 ASP h N 1
ATOM 4834 C CA . ASP B 1 97 ? 252.018 283.376 156.365 1.00 103.61 97 ASP h CA 1
ATOM 4835 C C . ASP B 1 97 ? 252.461 284.015 157.679 1.00 103.61 97 ASP h C 1
ATOM 4836 O O . ASP B 1 97 ? 253.642 284.008 158.038 1.00 103.61 97 ASP h O 1
ATOM 4841 N N . LYS B 1 98 ? 251.496 284.576 158.401 1.00 100.08 98 LYS h N 1
ATOM 4842 C CA . LYS B 1 98 ? 251.786 285.354 159.599 1.00 100.08 98 LYS h CA 1
ATOM 4843 C C . LYS B 1 98 ? 251.900 284.431 160.806 1.00 100.08 98 LYS h C 1
ATOM 4844 O O . LYS B 1 98 ? 250.947 283.723 161.147 1.00 100.08 98 LYS h O 1
ATOM 4850 N N . GLN B 1 99 ? 253.069 284.444 161.450 1.00 98.64 99 GLN h N 1
ATOM 4851 C CA . GLN B 1 99 ? 253.305 283.720 162.690 1.00 98.64 99 GLN h CA 1
ATOM 4852 C C . GLN B 1 99 ? 253.909 284.661 163.720 1.00 98.64 99 GLN h C 1
ATOM 4853 O O . GLN B 1 99 ? 254.805 285.449 163.404 1.00 98.64 99 GLN h O 1
ATOM 4859 N N . THR B 1 100 ? 253.420 284.568 164.955 1.00 101.91 100 THR h N 1
ATOM 4860 C CA . THR B 1 100 ? 253.880 285.402 166.057 1.00 101.91 100 THR h CA 1
ATOM 4861 C C . THR B 1 100 ? 254.514 284.518 167.120 1.00 101.91 100 THR h C 1
ATOM 4862 O O . THR B 1 100 ? 253.948 283.486 167.493 1.00 101.91 100 THR h O 1
ATOM 4866 N N . PHE B 1 101 ? 255.686 284.923 167.606 1.00 100.34 101 PHE h N 1
ATOM 4867 C CA . PHE B 1 101 ? 256.424 284.160 168.601 1.00 100.34 101 PHE h CA 1
ATOM 4868 C C . PHE B 1 101 ? 256.631 284.997 169.857 1.00 100.34 101 PHE h C 1
ATOM 4869 O O . PHE B 1 101 ? 256.774 286.222 169.795 1.00 100.34 101 PHE h O 1
ATOM 4877 N N . LYS B 1 102 ? 256.645 284.312 170.997 1.00 101.19 102 LYS h N 1
ATOM 4878 C CA . LYS B 1 102 ? 256.768 284.940 172.306 1.00 101.19 102 LYS h CA 1
ATOM 4879 C C . LYS B 1 102 ? 258.219 284.902 172.767 1.00 101.19 102 LYS h C 1
ATOM 4880 O O . LYS B 1 102 ? 258.927 283.916 172.544 1.00 101.19 102 LYS h O 1
ATOM 4886 N N . MET B 1 103 ? 258.656 285.982 173.408 1.00 102.16 103 MET h N 1
ATOM 4887 C CA . MET B 1 103 ? 259.993 286.053 173.981 1.00 102.16 103 MET h CA 1
ATOM 4888 C C . MET B 1 103 ? 259.926 285.635 175.444 1.00 102.16 103 MET h C 1
ATOM 4889 O O . MET B 1 103 ? 259.196 286.240 176.237 1.00 102.16 103 MET h O 1
ATOM 4894 N N . LYS B 1 104 ? 260.689 284.604 175.800 1.00 103.55 104 LYS h N 1
ATOM 4895 C CA . LYS B 1 104 ? 260.717 284.137 177.178 1.00 103.55 104 LYS h CA 1
ATOM 4896 C C . LYS B 1 104 ? 261.280 285.222 178.083 1.00 103.55 104 LYS h C 1
ATOM 4897 O O . LYS B 1 104 ? 262.343 285.784 177.805 1.00 103.55 104 LYS h O 1
ATOM 4903 N N . SER B 1 105 ? 260.579 285.503 179.178 1.00 102.07 105 SER h N 1
ATOM 4904 C CA . SER B 1 105 ? 260.965 286.596 180.056 1.00 102.07 105 SER h CA 1
ATOM 4905 C C . SER B 1 105 ? 262.243 286.258 180.823 1.00 102.07 105 SER h C 1
ATOM 4906 O O . SER B 1 105 ? 262.608 285.093 181.004 1.00 102.07 105 SER h O 1
ATOM 4909 N N . ALA B 1 106 ? 262.919 287.308 181.282 1.00 100.19 106 ALA h N 1
ATOM 4910 C CA . ALA B 1 106 ? 264.157 287.148 182.022 1.00 100.19 106 ALA h CA 1
ATOM 4911 C C . ALA B 1 106 ? 263.883 286.551 183.401 1.00 100.19 106 ALA h C 1
ATOM 4912 O O . ALA B 1 106 ? 262.766 286.634 183.915 1.00 100.19 106 ALA h O 1
ATOM 4914 N N . PRO B 1 107 ? 264.895 285.936 184.025 1.00 101.76 107 PRO h N 1
ATOM 4915 C CA . PRO B 1 107 ? 264.692 285.377 185.370 1.00 101.76 107 PRO h CA 1
ATOM 4916 C C . PRO B 1 107 ? 264.373 286.450 186.399 1.00 101.76 107 PRO h C 1
ATOM 4917 O O . PRO B 1 107 ? 265.209 287.311 186.691 1.00 101.76 107 PRO h O 1
ATOM 4921 N N . ARG B 1 108 ? 263.167 286.401 186.957 1.00 104.16 108 ARG h N 1
ATOM 4922 C CA . ARG B 1 108 ? 262.667 287.425 187.864 1.00 104.16 108 ARG h CA 1
ATOM 4923 C C . ARG B 1 108 ? 262.555 286.853 189.271 1.00 104.16 108 ARG h C 1
ATOM 4924 O O . ARG B 1 108 ? 261.982 285.777 189.461 1.00 104.16 108 ARG h O 1
ATOM 4932 N N . ILE B 1 109 ? 263.094 287.577 190.252 1.00 105.92 109 ILE h N 1
ATOM 4933 C CA . ILE B 1 109 ? 262.957 287.207 191.656 1.00 105.92 109 ILE h CA 1
ATOM 4934 C C . ILE B 1 109 ? 261.702 287.858 192.214 1.00 105.92 109 ILE h C 1
ATOM 4935 O O . ILE B 1 109 ? 261.410 289.024 191.926 1.00 105.92 109 ILE h O 1
ATOM 4940 N N . THR B 1 110 ? 260.955 287.102 193.020 1.00 107.99 110 THR h N 1
ATOM 4941 C CA . THR B 1 110 ? 259.714 287.592 193.602 1.00 107.99 110 THR h CA 1
ATOM 4942 C C . THR B 1 110 ? 259.667 287.493 195.119 1.00 107.99 110 THR h C 1
ATOM 4943 O O . THR B 1 110 ? 258.817 288.150 195.732 1.00 107.99 110 THR h O 1
ATOM 4947 N N . GLY B 1 111 ? 260.543 286.711 195.743 1.00 106.41 111 GLY h N 1
ATOM 4948 C CA . GLY B 1 111 ? 260.569 286.619 197.189 1.00 106.41 111 GLY h CA 1
ATOM 4949 C C . GLY B 1 111 ? 261.834 285.978 197.718 1.00 106.41 111 GLY h C 1
ATOM 4950 O O . GLY B 1 111 ? 262.235 284.908 197.253 1.00 106.41 111 GLY h O 1
ATOM 4951 N N . ALA B 1 112 ? 262.469 286.625 198.692 1.00 107.28 112 ALA h N 1
ATOM 4952 C CA . ALA B 1 112 ? 263.658 286.103 199.351 1.00 107.28 112 ALA h CA 1
ATOM 4953 C C . ALA B 1 112 ? 263.429 286.147 200.852 1.00 107.28 112 ALA h C 1
ATOM 4954 O O . ALA B 1 112 ? 262.972 287.165 201.381 1.00 107.28 112 ALA h O 1
ATOM 4956 N N . ARG B 1 113 ? 263.741 285.050 201.538 1.00 108.31 113 ARG h N 1
ATOM 4957 C CA . ARG B 1 113 ? 263.398 284.947 202.948 1.00 108.31 113 ARG h CA 1
ATOM 4958 C C . ARG B 1 113 ? 264.127 283.767 203.569 1.00 108.31 113 ARG h C 1
ATOM 4959 O O . ARG B 1 113 ? 264.238 282.706 202.952 1.00 108.31 113 ARG h O 1
ATOM 4967 N N . CYS B 1 114 ? 264.621 283.967 204.788 1.00 107.48 114 CYS h N 1
ATOM 4968 C CA . CYS B 1 114 ? 265.226 282.909 205.585 1.00 107.48 114 CYS h CA 1
ATOM 4969 C C . CYS B 1 114 ? 264.193 282.372 206.563 1.00 107.48 114 CYS h C 1
ATOM 4970 O O . CYS B 1 114 ? 263.374 283.129 207.091 1.00 107.48 114 CYS h O 1
ATOM 4973 N N . GLU B 1 115 ? 264.229 281.065 206.802 1.00 106.30 115 GLU h N 1
ATOM 4974 C CA . GLU B 1 115 ? 263.252 280.473 207.703 1.00 106.30 115 GLU h CA 1
ATOM 4975 C C . GLU B 1 115 ? 263.703 279.075 208.095 1.00 106.30 115 GLU h C 1
ATOM 4976 O O . GLU B 1 115 ? 264.408 278.401 207.339 1.00 106.30 115 GLU h O 1
ATOM 4982 N N . SER B 1 116 ? 263.287 278.661 209.286 1.00 109.59 116 SER h N 1
ATOM 4983 C CA . SER B 1 116 ? 263.500 277.309 209.785 1.00 109.59 116 SER h CA 1
ATOM 4984 C C . SER B 1 116 ? 262.454 277.057 210.865 1.00 109.59 116 SER h C 1
ATOM 4985 O O . SER B 1 116 ? 261.513 277.838 211.030 1.00 109.59 116 SER h O 1
ATOM 4988 N N . GLU B 1 117 ? 262.613 275.964 211.600 1.00 113.08 117 GLU h N 1
ATOM 4989 C CA . GLU B 1 117 ? 261.745 275.736 212.742 1.00 113.08 117 GLU h CA 1
ATOM 4990 C C . GLU B 1 117 ? 262.240 276.542 213.940 1.00 113.08 117 GLU h C 1
ATOM 4991 O O . GLU B 1 117 ? 263.437 276.819 214.056 1.00 113.08 117 GLU h O 1
ATOM 4997 N N . PRO B 1 118 ? 261.343 276.938 214.847 1.00 112.96 118 PRO h N 1
ATOM 4998 C CA . PRO B 1 118 ? 261.802 277.636 216.056 1.00 112.96 118 PRO h CA 1
ATOM 4999 C C . PRO B 1 118 ? 262.799 276.783 216.814 1.00 112.96 118 PRO h C 1
ATOM 5000 O O . PRO B 1 118 ? 262.448 275.726 217.348 1.00 112.96 118 PRO h O 1
ATOM 5004 N N . VAL B 1 119 ? 264.049 277.234 216.868 1.00 110.91 119 VAL h N 1
ATOM 5005 C CA . VAL B 1 119 ? 265.122 276.396 217.383 1.00 110.91 119 VAL h CA 1
ATOM 5006 C C . VAL B 1 119 ? 264.919 276.194 218.877 1.00 110.91 119 VAL h C 1
ATOM 5007 O O . VAL B 1 119 ? 264.813 277.162 219.640 1.00 110.91 119 VAL h O 1
ATOM 5011 N N . ASP B 1 120 ? 264.861 274.932 219.301 1.00 111.67 120 ASP h N 1
ATOM 5012 C CA . ASP B 1 120 ? 264.797 274.632 220.726 1.00 111.67 120 ASP h CA 1
ATOM 5013 C C . ASP B 1 120 ? 266.193 274.651 221.345 1.00 111.67 120 ASP h C 1
ATOM 5014 O O . ASP B 1 120 ? 266.466 275.436 222.258 1.00 111.67 120 ASP h O 1
ATOM 5019 N N . VAL B 1 121 ? 267.087 273.794 220.854 1.00 116.04 121 VAL h N 1
ATOM 5020 C CA . VAL B 1 121 ? 268.468 273.729 221.319 1.00 116.04 121 VAL h CA 1
ATOM 5021 C C . VAL B 1 121 ? 269.331 273.201 220.179 1.00 116.04 121 VAL h C 1
ATOM 5022 O O . VAL B 1 121 ? 268.828 272.734 219.155 1.00 116.04 121 VAL h O 1
ATOM 5026 N N . GLY B 1 122 ? 270.644 273.282 220.358 1.00 114.62 122 GLY h N 1
ATOM 5027 C CA . GLY B 1 122 ? 271.572 272.713 219.404 1.00 114.62 122 GLY h CA 1
ATOM 5028 C C . GLY B 1 122 ? 271.667 273.529 218.127 1.00 114.62 122 GLY h C 1
ATOM 5029 O O . GLY B 1 122 ? 271.090 274.605 217.981 1.00 114.62 122 GLY h O 1
ATOM 5030 N N . VAL B 1 123 ? 272.427 272.984 217.181 1.00 112.61 123 VAL h N 1
ATOM 5031 C CA . VAL B 1 123 ? 272.621 273.606 215.878 1.00 112.61 123 VAL h CA 1
ATOM 5032 C C . VAL B 1 123 ? 271.568 273.066 214.921 1.00 112.61 123 VAL h C 1
ATOM 5033 O O . VAL B 1 123 ? 271.381 271.848 214.810 1.00 112.61 123 VAL h O 1
ATOM 5037 N N . GLY B 1 124 ? 270.869 273.973 214.240 1.00 111.47 124 GLY h N 1
ATOM 5038 C CA . GLY B 1 124 ? 269.861 273.589 213.281 1.00 111.47 124 GLY h CA 1
ATOM 5039 C C . GLY B 1 124 ? 270.105 274.272 211.950 1.00 111.47 124 GLY h C 1
ATOM 5040 O O . GLY B 1 124 ? 270.712 275.339 211.872 1.00 111.47 124 GLY h O 1
ATOM 5041 N N . ALA B 1 125 ? 269.618 273.633 210.899 1.00 108.06 125 ALA h N 1
ATOM 5042 C CA . ALA B 1 125 ? 269.840 274.138 209.552 1.00 108.06 125 ALA h CA 1
ATOM 5043 C C . ALA B 1 125 ? 268.930 275.328 209.280 1.00 108.06 125 ALA h C 1
ATOM 5044 O O . ALA B 1 125 ? 267.702 275.180 209.340 1.00 108.06 125 ALA h O 1
ATOM 5046 N N . PRO B 1 126 ? 269.468 276.518 208.989 1.00 106.42 126 PRO h N 1
ATOM 5047 C CA . PRO B 1 126 ? 268.610 277.605 208.511 1.00 106.42 126 PRO h CA 1
ATOM 5048 C C . PRO B 1 126 ? 268.463 277.564 207.000 1.00 106.42 126 PRO h C 1
ATOM 5049 O O . PRO B 1 126 ? 269.462 277.615 206.276 1.00 106.42 126 PRO h O 1
ATOM 5053 N N . ILE B 1 127 ? 267.232 277.476 206.512 1.00 108.57 127 ILE h N 1
ATOM 5054 C CA . ILE B 1 127 ? 266.986 277.365 205.082 1.00 108.57 127 ILE h CA 1
ATOM 5055 C C . ILE B 1 127 ? 266.848 278.760 204.487 1.00 108.57 127 ILE h C 1
ATOM 5056 O O . ILE B 1 127 ? 266.534 279.734 205.177 1.00 108.57 127 ILE h O 1
ATOM 5061 N N . VAL B 1 128 ? 267.087 278.854 203.182 1.00 106.12 128 VAL h N 1
ATOM 5062 C CA . VAL B 1 128 ? 266.983 280.101 202.436 1.00 106.12 128 VAL h CA 1
ATOM 5063 C C . VAL B 1 128 ? 265.871 279.933 201.413 1.00 106.12 128 VAL h C 1
ATOM 5064 O O . VAL B 1 128 ? 265.959 279.069 200.533 1.00 106.12 128 VAL h O 1
ATOM 5068 N N . TYR B 1 129 ? 264.832 280.755 201.523 1.00 108.43 129 TYR h N 1
ATOM 5069 C CA . TYR B 1 129 ? 263.692 280.709 200.610 1.00 108.43 129 TYR h CA 1
ATOM 5070 C C . TYR B 1 129 ? 263.794 281.894 199.656 1.00 108.43 129 TYR h C 1
ATOM 5071 O O . TYR B 1 129 ? 263.447 283.023 200.010 1.00 108.43 129 TYR h O 1
ATOM 5080 N N . ILE B 1 130 ? 264.273 281.628 198.444 1.00 105.04 130 ILE h N 1
ATOM 5081 C CA . ILE B 1 130 ? 264.328 282.611 197.370 1.00 105.04 130 ILE h CA 1
ATOM 5082 C C . ILE B 1 130 ? 263.396 282.146 196.262 1.00 105.04 130 ILE h C 1
ATOM 5083 O O . ILE B 1 130 ? 263.475 280.996 195.817 1.00 105.04 130 ILE h O 1
ATOM 5088 N N . ASP B 1 131 ? 262.503 283.034 195.836 1.00 106.38 131 ASP h N 1
ATOM 5089 C CA . ASP B 1 131 ? 261.447 282.706 194.886 1.00 106.38 131 ASP h CA 1
ATOM 5090 C C . ASP B 1 131 ? 261.700 283.455 193.585 1.00 106.38 131 ASP h C 1
ATOM 5091 O O . ASP B 1 131 ? 261.838 284.682 193.587 1.00 106.38 131 ASP h O 1
ATOM 5096 N N . THR B 1 132 ? 261.749 282.716 192.479 1.00 105.48 132 THR h N 1
ATOM 5097 C CA . THR B 1 132 ? 261.936 283.286 191.155 1.00 105.48 132 THR h CA 1
ATOM 5098 C C . THR B 1 132 ? 260.758 282.910 190.268 1.00 105.48 132 THR h C 1
ATOM 5099 O O . THR B 1 132 ? 260.118 281.872 190.467 1.00 105.48 132 THR h O 1
ATOM 5103 N N . THR B 1 133 ? 260.477 283.766 189.279 1.00 106.50 133 THR h N 1
ATOM 5104 C CA . THR B 1 133 ? 259.273 283.609 188.471 1.00 106.50 133 THR h CA 1
ATOM 5105 C C . THR B 1 133 ? 259.529 283.812 186.980 1.00 106.50 133 THR h C 1
ATOM 5106 O O . THR B 1 133 ? 258.595 284.148 186.243 1.00 106.50 133 THR h O 1
ATOM 5110 N N . GLY B 1 134 ? 260.755 283.627 186.518 1.00 106.14 134 GLY h N 1
ATOM 5111 C CA . GLY B 1 134 ? 261.086 283.759 185.112 1.00 106.14 134 GLY h CA 1
ATOM 5112 C C . GLY B 1 134 ? 261.021 282.438 184.380 1.00 106.14 134 GLY h C 1
ATOM 5113 O O . GLY B 1 134 ? 260.235 281.548 184.721 1.00 106.14 134 GLY h O 1
ATOM 5114 N N . GLU B 1 135 ? 261.860 282.307 183.355 1.00 103.32 135 GLU h N 1
ATOM 5115 C CA . GLU B 1 135 ? 261.940 281.069 182.593 1.00 103.32 135 GLU h CA 1
ATOM 5116 C C . GLU B 1 135 ? 263.316 280.967 181.957 1.00 103.32 135 GLU h C 1
ATOM 5117 O O . GLU B 1 135 ? 263.738 281.870 181.229 1.00 103.32 135 GLU h O 1
ATOM 5123 N N . ALA B 1 136 ? 264.006 279.868 182.235 1.00 99.56 136 ALA h N 1
ATOM 5124 C CA . ALA B 1 136 ? 265.306 279.577 181.646 1.00 99.56 136 ALA h CA 1
ATOM 5125 C C . ALA B 1 136 ? 265.589 278.096 181.860 1.00 99.56 136 ALA h C 1
ATOM 5126 O O . ALA B 1 136 ? 264.745 277.357 182.377 1.00 99.56 136 ALA h O 1
ATOM 5128 N N . ASP B 1 137 ? 266.784 277.658 181.464 1.00 97.08 137 ASP h N 1
ATOM 5129 C CA . ASP B 1 137 ? 267.184 276.270 181.628 1.00 97.08 137 ASP h CA 1
ATOM 5130 C C . ASP B 1 137 ? 268.531 276.107 182.314 1.00 97.08 137 ASP h C 1
ATOM 5131 O O . ASP B 1 137 ? 268.900 274.976 182.651 1.00 97.08 137 ASP h O 1
ATOM 5136 N N . TYR B 1 138 ? 269.274 277.190 182.527 1.00 102.30 138 TYR h N 1
ATOM 5137 C CA . TYR B 1 138 ? 270.567 277.132 183.195 1.00 102.30 138 TYR h CA 1
ATOM 5138 C C . TYR B 1 138 ? 270.682 278.289 184.181 1.00 102.30 138 TYR h C 1
ATOM 5139 O O . TYR B 1 138 ? 271.691 278.999 184.225 1.00 102.30 138 TYR h O 1
ATOM 5148 N N . CYS B 1 139 ? 269.637 278.505 184.973 1.00 102.18 139 CYS h N 1
ATOM 5149 C CA . CYS B 1 139 ? 269.621 279.631 185.897 1.00 102.18 139 CYS h CA 1
ATOM 5150 C C . CYS B 1 139 ? 270.758 279.521 186.904 1.00 102.18 139 CYS h C 1
ATOM 5151 O O . CYS B 1 139 ? 271.130 278.427 187.334 1.00 102.18 139 CYS h O 1
ATOM 5154 N N . THR B 1 140 ? 271.309 280.671 187.279 1.00 104.11 140 THR h N 1
ATOM 5155 C CA . THR B 1 140 ? 272.393 280.749 188.244 1.00 104.11 140 THR h CA 1
ATOM 5156 C C . THR B 1 140 ? 272.011 281.706 189.363 1.00 104.11 140 THR h C 1
ATOM 5157 O O . THR B 1 140 ? 271.335 282.714 189.137 1.00 104.11 140 THR h O 1
ATOM 5161 N N . ILE B 1 141 ? 272.449 281.376 190.577 1.00 101.22 141 ILE h N 1
ATOM 5162 C CA . ILE B 1 141 ? 272.165 282.167 191.769 1.00 101.22 141 ILE h CA 1
ATOM 5163 C C . ILE B 1 141 ? 273.466 282.364 192.531 1.00 101.22 141 ILE h C 1
ATOM 5164 O O . ILE B 1 141 ? 274.219 281.404 192.737 1.00 101.22 141 ILE h O 1
ATOM 5169 N N . GLU B 1 142 ? 273.726 283.599 192.954 1.00 106.95 142 GLU h N 1
ATOM 5170 C CA . GLU B 1 142 ? 274.959 283.940 193.649 1.00 106.95 142 GLU h CA 1
ATOM 5171 C C . GLU B 1 142 ? 274.645 284.734 194.908 1.00 106.95 142 GLU h C 1
ATOM 5172 O O . GLU B 1 142 ? 273.668 285.484 194.962 1.00 106.95 142 GLU h O 1
ATOM 5178 N N . LEU B 1 143 ? 275.494 284.564 195.918 1.00 104.66 143 LEU h N 1
ATOM 5179 C CA . LEU B 1 143 ? 275.392 285.285 197.177 1.00 104.66 143 LEU h CA 1
ATOM 5180 C C . LEU B 1 143 ? 276.639 286.136 197.374 1.00 104.66 143 LEU h C 1
ATOM 5181 O O . LEU B 1 143 ? 277.712 285.818 196.854 1.00 104.66 143 LEU h O 1
ATOM 5186 N N . LYS B 1 144 ? 276.491 287.229 198.119 1.00 109.81 144 LYS h N 1
ATOM 5187 C CA . LYS B 1 144 ? 277.609 288.119 198.409 1.00 109.81 144 LYS h CA 1
ATOM 5188 C C . LYS B 1 144 ? 277.493 288.638 199.832 1.00 109.81 144 LYS h C 1
ATOM 5189 O O . LYS B 1 144 ? 276.426 289.101 200.241 1.00 109.81 144 LYS h O 1
ATOM 5195 N N . ASP B 1 145 ? 278.598 288.572 200.574 1.00 117.09 145 ASP h N 1
ATOM 5196 C CA . ASP B 1 145 ? 278.630 289.050 201.953 1.00 117.09 145 ASP h CA 1
ATOM 5197 C C . ASP B 1 145 ? 278.446 290.561 201.965 1.00 117.09 145 ASP h C 1
ATOM 5198 O O . ASP B 1 145 ? 279.340 291.310 201.558 1.00 117.09 145 ASP h O 1
ATOM 5203 N N . ASN B 1 146 ? 277.285 291.014 202.442 1.00 111.96 146 ASN h N 1
ATOM 5204 C CA . ASN B 1 146 ? 276.999 292.444 202.453 1.00 111.96 146 ASN h CA 1
ATOM 5205 C C . ASN B 1 146 ? 277.918 293.202 203.402 1.00 111.96 146 ASN h C 1
ATOM 5206 O O . ASN B 1 146 ? 278.173 294.394 203.198 1.00 111.96 146 ASN h O 1
ATOM 5211 N N . SER B 1 147 ? 278.428 292.533 204.437 1.00 120.28 147 SER h N 1
ATOM 5212 C CA . SER B 1 147 ? 279.131 293.242 205.504 1.00 120.28 147 SER h CA 1
ATOM 5213 C C . SER B 1 147 ? 280.358 293.975 204.976 1.00 120.28 147 SER h C 1
ATOM 5214 O O . SER B 1 147 ? 280.532 295.176 205.224 1.00 120.28 147 SER h O 1
ATOM 5217 N N . ASN B 1 148 ? 281.218 293.278 204.244 1.00 119.67 148 ASN h N 1
ATOM 5218 C CA . ASN B 1 148 ? 282.506 293.829 203.854 1.00 119.67 148 ASN h CA 1
ATOM 5219 C C . ASN B 1 148 ? 282.402 294.603 202.543 1.00 119.67 148 ASN h C 1
ATOM 5220 O O . ASN B 1 148 ? 281.475 294.419 201.751 1.00 119.67 148 ASN h O 1
ATOM 5225 N N . ALA B 1 149 ? 283.382 295.485 202.326 1.00 120.39 149 ALA h N 1
ATOM 5226 C CA . ALA B 1 149 ? 283.400 296.299 201.114 1.00 120.39 149 ALA h CA 1
ATOM 5227 C C . ALA B 1 149 ? 283.618 295.437 199.875 1.00 120.39 149 ALA h C 1
ATOM 5228 O O . ALA B 1 149 ? 282.941 295.615 198.856 1.00 120.39 149 ALA h O 1
ATOM 5230 N N . ASN B 1 150 ? 284.561 294.503 199.944 1.00 115.56 150 ASN h N 1
ATOM 5231 C CA . ASN B 1 150 ? 284.871 293.603 198.842 1.00 115.56 150 ASN h CA 1
ATOM 5232 C C . ASN B 1 150 ? 284.519 292.181 199.247 1.00 115.56 150 ASN h C 1
ATOM 5233 O O . ASN B 1 150 ? 284.928 291.715 200.316 1.00 115.56 150 ASN h O 1
ATOM 5238 N N . ASN B 1 151 ? 283.762 291.496 198.394 1.00 113.12 151 ASN h N 1
ATOM 5239 C CA . ASN B 1 151 ? 283.302 290.137 198.672 1.00 113.12 151 ASN h CA 1
ATOM 5240 C C . ASN B 1 151 ? 283.205 289.378 197.356 1.00 113.12 151 ASN h C 1
ATOM 5241 O O . ASN B 1 151 ? 282.190 289.463 196.652 1.00 113.12 151 ASN h O 1
ATOM 5246 N N . PRO B 1 152 ? 284.255 288.627 196.979 1.00 108.42 152 PRO h N 1
ATOM 5247 C CA . PRO B 1 152 ? 284.185 287.865 195.725 1.00 108.42 152 PRO h CA 1
ATOM 5248 C C . PRO B 1 152 ? 282.913 287.038 195.641 1.00 108.42 152 PRO h C 1
ATOM 5249 O O . PRO B 1 152 ? 282.691 286.141 196.461 1.00 108.42 152 PRO h O 1
ATOM 5253 N N . TRP B 1 153 ? 282.071 287.346 194.655 1.00 106.23 153 TRP h N 1
ATOM 5254 C CA . TRP B 1 153 ? 280.759 286.722 194.562 1.00 106.23 153 TRP h CA 1
ATOM 5255 C C . TRP B 1 153 ? 280.882 285.207 194.628 1.00 106.23 153 TRP h C 1
ATOM 5256 O O . TRP B 1 153 ? 281.882 284.623 194.198 1.00 106.23 153 TRP h O 1
ATOM 5267 N N . VAL B 1 154 ? 279.854 284.571 195.181 1.00 104.73 154 VAL h N 1
ATOM 5268 C CA . VAL B 1 154 ? 279.811 283.123 195.328 1.00 104.73 154 VAL h CA 1
ATOM 5269 C C . VAL B 1 154 ? 278.491 282.614 194.769 1.00 104.73 154 VAL h C 1
ATOM 5270 O O . VAL B 1 154 ? 277.427 283.176 195.047 1.00 104.73 154 VAL h O 1
ATOM 5274 N N . LYS B 1 155 ? 278.571 281.556 193.968 1.00 102.81 155 LYS h N 1
ATOM 5275 C CA . LYS B 1 155 ? 277.415 280.914 193.358 1.00 102.81 155 LYS h CA 1
ATOM 5276 C C . LYS B 1 155 ? 277.183 279.561 194.020 1.00 102.81 155 LYS h C 1
ATOM 5277 O O . LYS B 1 155 ? 278.122 278.767 194.158 1.00 102.81 155 LYS h O 1
ATOM 5283 N N . TYR B 1 156 ? 275.943 279.308 194.439 1.00 102.56 156 TYR h N 1
ATOM 5284 C CA . TYR B 1 156 ? 275.617 278.148 195.266 1.00 102.56 156 TYR h CA 1
ATOM 5285 C C . TYR B 1 156 ? 274.677 277.157 194.600 1.00 102.56 156 TYR h C 1
ATOM 5286 O O . TYR B 1 156 ? 274.850 275.949 194.781 1.00 102.56 156 TYR h O 1
ATOM 5295 N N . TYR B 1 157 ? 273.688 277.617 193.835 1.00 99.00 157 TYR h N 1
ATOM 5296 C CA . TYR B 1 157 ? 272.741 276.723 193.176 1.00 99.00 157 TYR h CA 1
ATOM 5297 C C . TYR B 1 157 ? 272.680 277.051 191.693 1.00 99.00 157 TYR h C 1
ATOM 5298 O O . TYR B 1 157 ? 272.490 278.213 191.318 1.00 99.00 157 TYR h O 1
ATOM 5307 N N . VAL B 1 158 ? 272.829 276.028 190.855 1.00 95.94 158 VAL h N 1
ATOM 5308 C CA . VAL B 1 158 ? 272.728 276.156 189.405 1.00 95.94 158 VAL h CA 1
ATOM 5309 C C . VAL B 1 158 ? 271.763 275.086 188.912 1.00 95.94 158 VAL h C 1
ATOM 5310 O O . VAL B 1 158 ? 272.011 273.889 189.101 1.00 95.94 158 VAL h O 1
ATOM 5314 N N . GLY B 1 159 ? 270.676 275.510 188.281 1.00 93.62 159 GLY h N 1
ATOM 5315 C CA . GLY B 1 159 ? 269.696 274.559 187.797 1.00 93.62 159 GLY h CA 1
ATOM 5316 C C . GLY B 1 159 ? 268.498 275.256 187.197 1.00 93.62 159 GLY h C 1
ATOM 5317 O O . GLY B 1 159 ? 268.532 276.454 186.913 1.00 93.62 159 GLY h O 1
ATOM 5318 N N . ALA B 1 160 ? 267.434 274.483 187.005 1.00 93.12 160 ALA h N 1
ATOM 5319 C CA . ALA B 1 160 ? 266.215 275.012 186.411 1.00 93.12 160 ALA h CA 1
ATOM 5320 C C . ALA B 1 160 ? 265.497 275.947 187.377 1.00 93.12 160 ALA h C 1
ATOM 5321 O O . ALA B 1 160 ? 265.635 275.845 188.599 1.00 93.12 160 ALA h O 1
ATOM 5323 N N . LEU B 1 161 ? 264.722 276.866 186.811 1.00 101.12 161 LEU h N 1
ATOM 5324 C CA . LEU B 1 161 ? 263.952 277.798 187.618 1.00 101.12 161 LEU h CA 1
ATOM 5325 C C . LEU B 1 161 ? 262.800 277.079 188.314 1.00 101.12 161 LEU h C 1
ATOM 5326 O O . LEU B 1 161 ? 262.356 276.004 187.901 1.00 101.12 161 LEU h O 1
ATOM 5331 N N . MET B 1 162 ? 262.315 277.697 189.390 1.00 102.98 162 MET h N 1
ATOM 5332 C CA . MET B 1 162 ? 261.313 277.087 190.252 1.00 102.98 162 MET h CA 1
ATOM 5333 C C . MET B 1 162 ? 260.521 278.210 190.898 1.00 102.98 162 MET h C 1
ATOM 5334 O O . MET B 1 162 ? 261.066 279.302 191.095 1.00 102.98 162 MET h O 1
ATOM 5339 N N . PRO B 1 163 ? 259.247 277.992 191.238 1.00 105.46 163 PRO h N 1
ATOM 5340 C CA . PRO B 1 163 ? 258.528 279.040 191.977 1.00 105.46 163 PRO h CA 1
ATOM 5341 C C . PRO B 1 163 ? 259.207 279.405 193.283 1.00 105.46 163 PRO h C 1
ATOM 5342 O O . PRO B 1 163 ? 259.211 280.579 193.672 1.00 105.46 163 PRO h O 1
ATOM 5346 N N . THR B 1 164 ? 259.790 278.424 193.969 1.00 105.02 164 THR h N 1
ATOM 5347 C CA . THR B 1 164 ? 260.489 278.654 195.228 1.00 105.02 164 THR h CA 1
ATOM 5348 C C . THR B 1 164 ? 261.740 277.792 195.246 1.00 105.02 164 THR h C 1
ATOM 5349 O O . THR B 1 164 ? 261.650 276.562 195.201 1.00 105.02 164 THR h O 1
ATOM 5353 N N . ILE B 1 165 ? 262.900 278.438 195.312 1.00 104.81 165 ILE h N 1
ATOM 5354 C CA . ILE B 1 165 ? 264.190 277.758 195.325 1.00 104.81 165 ILE h CA 1
ATOM 5355 C C . ILE B 1 165 ? 264.713 277.797 196.752 1.00 104.81 165 ILE h C 1
ATOM 5356 O O . ILE B 1 165 ? 264.909 278.878 197.319 1.00 104.81 165 ILE h O 1
ATOM 5361 N N . MET B 1 166 ? 264.939 276.620 197.332 1.00 106.00 166 MET h N 1
ATOM 5362 C CA . MET B 1 166 ? 265.374 276.500 198.716 1.00 106.00 166 MET h CA 1
ATOM 5363 C C . MET B 1 166 ? 266.581 275.579 198.791 1.00 106.00 166 MET h C 1
ATOM 5364 O O . MET B 1 166 ? 266.545 274.459 198.274 1.00 106.00 166 MET h O 1
ATOM 5369 N N . PHE B 1 167 ? 267.643 276.054 199.438 1.00 102.52 167 PHE h N 1
ATOM 5370 C CA . PHE B 1 167 ? 268.845 275.261 199.646 1.00 102.52 167 PHE h CA 1
ATOM 5371 C C . PHE B 1 167 ? 269.483 275.688 200.959 1.00 102.52 167 PHE h C 1
ATOM 5372 O O . PHE B 1 167 ? 269.523 276.878 201.277 1.00 102.52 167 PHE h O 1
ATOM 5380 N N . GLY B 1 168 ? 269.981 274.712 201.712 1.00 101.84 168 GLY h N 1
ATOM 5381 C CA . GLY B 1 168 ? 270.573 274.949 203.009 1.00 101.84 168 GLY h CA 1
ATOM 5382 C C . GLY B 1 168 ? 272.079 275.088 202.949 1.00 101.84 168 GLY h C 1
ATOM 5383 O O . GLY B 1 168 ? 272.678 275.261 201.882 1.00 101.84 168 GLY h O 1
ATOM 5384 N N . GLY B 1 169 ? 272.704 275.012 204.123 1.00 102.03 169 GLY h N 1
ATOM 5385 C CA . GLY B 1 169 ? 274.147 275.079 204.216 1.00 102.03 169 GLY h CA 1
ATOM 5386 C C . GLY B 1 169 ? 274.736 276.467 204.108 1.00 102.03 169 GLY h C 1
ATOM 5387 O O . GLY B 1 169 ? 275.963 276.600 204.081 1.00 102.03 169 GLY h O 1
ATOM 5388 N N . VAL B 1 170 ? 273.908 277.504 204.045 1.00 104.05 170 VAL h N 1
ATOM 5389 C CA . VAL B 1 170 ? 274.397 278.874 203.921 1.00 104.05 170 VAL h CA 1
ATOM 5390 C C . VAL B 1 170 ? 274.942 279.335 205.269 1.00 104.05 170 VAL h C 1
ATOM 5391 O O . VAL B 1 170 ? 274.430 278.913 206.316 1.00 104.05 170 VAL h O 1
ATOM 5395 N N . PRO B 1 171 ? 275.966 280.185 205.303 1.00 104.54 171 PRO h N 1
ATOM 5396 C CA . PRO B 1 171 ? 276.380 280.779 206.576 1.00 104.54 171 PRO h CA 1
ATOM 5397 C C . PRO B 1 171 ? 275.339 281.761 207.095 1.00 104.54 171 PRO h C 1
ATOM 5398 O O . PRO B 1 171 ? 274.523 282.306 206.349 1.00 104.54 171 PRO h O 1
ATOM 5402 N N . ILE B 1 172 ? 275.383 281.981 208.408 1.00 109.06 172 ILE h N 1
ATOM 5403 C CA . ILE B 1 172 ? 274.379 282.816 209.062 1.00 109.06 172 ILE h CA 1
ATOM 5404 C C . ILE B 1 172 ? 274.499 284.268 208.618 1.00 109.06 172 ILE h C 1
ATOM 5405 O O . ILE B 1 172 ? 273.494 284.975 208.489 1.00 109.06 172 ILE h O 1
ATOM 5410 N N . GLY B 1 173 ? 275.719 284.737 208.376 1.00 109.98 173 GLY h N 1
ATOM 5411 C CA . GLY B 1 173 ? 275.966 286.162 208.244 1.00 109.98 173 GLY h CA 1
ATOM 5412 C C . GLY B 1 173 ? 275.257 286.840 207.088 1.00 109.98 173 GLY h C 1
ATOM 5413 O O . GLY B 1 173 ? 274.369 286.260 206.458 1.00 109.98 173 GLY h O 1
ATOM 5414 N N . SER B 1 174 ? 275.651 288.081 206.807 1.00 112.17 174 SER h N 1
ATOM 5415 C CA . SER B 1 174 ? 274.981 288.882 205.791 1.00 112.17 174 SER h CA 1
ATOM 5416 C C . SER B 1 174 ? 275.231 288.308 204.404 1.00 112.17 174 SER h C 1
ATOM 5417 O O . SER B 1 174 ? 276.368 287.976 204.055 1.00 112.17 174 SER h O 1
ATOM 5420 N N . TYR B 1 175 ? 274.169 288.204 203.604 1.00 109.73 175 TYR h N 1
ATOM 5421 C CA . TYR B 1 175 ? 274.293 287.708 202.240 1.00 109.73 175 TYR h CA 1
ATOM 5422 C C . TYR B 1 175 ? 273.112 288.188 201.410 1.00 109.73 175 TYR h C 1
ATOM 5423 O O . TYR B 1 175 ? 271.958 288.022 201.816 1.00 109.73 175 TYR h O 1
ATOM 5432 N N . LYS B 1 176 ? 273.411 288.778 200.253 1.00 109.98 176 LYS h N 1
ATOM 5433 C CA . LYS B 1 176 ? 272.412 289.235 199.297 1.00 109.98 176 LYS h CA 1
ATOM 5434 C C . LYS B 1 176 ? 272.571 288.465 197.993 1.00 109.98 176 LYS h C 1
ATOM 5435 O O . LYS B 1 176 ? 273.685 288.115 197.592 1.00 109.98 176 LYS h O 1
ATOM 5441 N N . VAL B 1 177 ? 271.448 288.215 197.326 1.00 105.89 177 VAL h N 1
ATOM 5442 C CA . VAL B 1 177 ? 271.380 287.276 196.213 1.00 105.89 177 VAL h CA 1
ATOM 5443 C C . VAL B 1 177 ? 271.171 288.042 194.914 1.00 105.89 177 VAL h C 1
ATOM 5444 O O . VAL B 1 177 ? 270.315 288.931 194.839 1.00 105.89 177 VAL h O 1
ATOM 5448 N N . ARG B 1 178 ? 271.954 287.693 193.895 1.00 104.80 178 ARG h N 1
ATOM 5449 C CA . ARG B 1 178 ? 271.722 288.121 192.525 1.00 104.80 178 ARG h CA 1
ATOM 5450 C C . ARG B 1 178 ? 271.190 286.948 191.713 1.00 104.80 178 ARG h C 1
ATOM 5451 O O . ARG B 1 178 ? 271.306 285.790 192.121 1.00 104.80 178 ARG h O 1
ATOM 5459 N N . ILE B 1 179 ? 270.605 287.256 190.561 1.00 105.00 179 ILE h N 1
ATOM 5460 C CA . ILE B 1 179 ? 270.003 286.255 189.692 1.00 105.00 179 ILE h CA 1
ATOM 5461 C C . ILE B 1 179 ? 270.555 286.424 188.285 1.00 105.00 179 ILE h C 1
ATOM 5462 O O . ILE B 1 179 ? 270.667 287.546 187.780 1.00 105.00 179 ILE h O 1
ATOM 5467 N N . SER B 1 180 ? 270.901 285.300 187.657 1.00 105.01 180 SER h N 1
ATOM 5468 C CA . SER B 1 180 ? 271.372 285.291 186.278 1.00 105.01 180 SER h CA 1
ATOM 5469 C C . SER B 1 180 ? 270.618 284.229 185.491 1.00 105.01 180 SER h C 1
ATOM 5470 O O . SER B 1 180 ? 269.637 283.667 185.987 1.00 105.01 180 SER h O 1
ATOM 5473 N N . GLY B 1 181 ? 271.053 283.950 184.265 1.00 106.34 181 GLY h N 1
ATOM 5474 C CA . GLY B 1 181 ? 270.425 282.901 183.485 1.00 106.34 181 GLY h CA 1
ATOM 5475 C C . GLY B 1 181 ? 270.922 282.792 182.058 1.00 106.34 181 GLY h C 1
ATOM 5476 O O . GLY B 1 181 ? 271.566 283.708 181.538 1.00 106.34 181 GLY h O 1
ATOM 5477 N N . GLN B 1 182 ? 270.622 281.664 181.418 1.00 102.58 182 GLN h N 1
ATOM 5478 C CA . GLN B 1 182 ? 270.961 281.432 180.023 1.00 102.58 182 GLN h CA 1
ATOM 5479 C C . GLN B 1 182 ? 269.871 280.579 179.390 1.00 102.58 182 GLN h C 1
ATOM 5480 O O . GLN B 1 182 ? 269.118 279.887 180.080 1.00 102.58 182 GLN h O 1
ATOM 5486 N N . ILE B 1 183 ? 269.794 280.637 178.063 1.00 98.57 183 ILE h N 1
ATOM 5487 C CA . ILE B 1 183 ? 268.833 279.857 177.292 1.00 98.57 183 ILE h CA 1
ATOM 5488 C C . ILE B 1 183 ? 269.579 279.188 176.148 1.00 98.57 183 ILE h C 1
ATOM 5489 O O . ILE B 1 183 ? 270.382 279.832 175.463 1.00 98.57 183 ILE h O 1
ATOM 5494 N N . SER B 1 184 ? 269.317 277.901 175.946 1.00 96.00 184 SER h N 1
ATOM 5495 C CA . SER B 1 184 ? 270.010 277.119 174.935 1.00 96.00 184 SER h CA 1
ATOM 5496 C C . SER B 1 184 ? 269.264 277.168 173.606 1.00 96.00 184 SER h C 1
ATOM 5497 O O . SER B 1 184 ? 268.085 277.520 173.538 1.00 96.00 184 SER h O 1
ATOM 5500 N N . LEU B 1 185 ? 269.974 276.803 172.545 1.00 99.45 185 LEU h N 1
ATOM 5501 C CA . LEU B 1 185 ? 269.426 276.758 171.199 1.00 99.45 185 LEU h CA 1
ATOM 5502 C C . LEU B 1 185 ? 269.907 275.487 170.517 1.00 99.45 185 LEU h C 1
ATOM 5503 O O . LEU B 1 185 ? 270.969 274.958 170.866 1.00 99.45 185 LEU h O 1
ATOM 5508 N N . PRO B 1 186 ? 269.151 274.973 169.542 1.00 101.47 186 PRO h N 1
ATOM 5509 C CA . PRO B 1 186 ? 269.614 273.761 168.846 1.00 101.47 186 PRO h CA 1
ATOM 5510 C C . PRO B 1 186 ? 270.969 273.943 168.191 1.00 101.47 186 PRO h C 1
ATOM 5511 O O . PRO B 1 186 ? 271.785 273.012 168.195 1.00 101.47 186 PRO h O 1
ATOM 5515 N N . ASP B 1 187 ? 271.236 275.117 167.630 1.00 102.78 187 ASP h N 1
ATOM 5516 C CA . ASP B 1 187 ? 272.572 275.416 167.132 1.00 102.78 187 ASP h CA 1
ATOM 5517 C C . ASP B 1 187 ? 273.555 275.387 168.293 1.00 102.78 187 ASP h C 1
ATOM 5518 O O . ASP B 1 187 ? 273.434 276.166 169.243 1.00 102.78 187 ASP h O 1
ATOM 5523 N N . GLY B 1 188 ? 274.530 274.479 168.217 1.00 99.80 188 GLY h N 1
ATOM 5524 C CA . GLY B 1 188 ? 275.323 274.163 169.395 1.00 99.80 188 GLY h CA 1
ATOM 5525 C C . GLY B 1 188 ? 276.063 275.359 169.960 1.00 99.80 188 GLY h C 1
ATOM 5526 O O . GLY B 1 188 ? 276.016 275.620 171.164 1.00 99.80 188 GLY h O 1
ATOM 5527 N N . VAL B 1 189 ? 276.752 276.108 169.100 1.00 100.84 189 VAL h N 1
ATOM 5528 C CA . VAL B 1 189 ? 277.672 277.131 169.590 1.00 100.84 189 VAL h CA 1
ATOM 5529 C C . VAL B 1 189 ? 276.911 278.262 170.275 1.00 100.84 189 VAL h C 1
ATOM 5530 O O . VAL B 1 189 ? 277.296 278.722 171.355 1.00 100.84 189 VAL h O 1
ATOM 5534 N N . THR B 1 190 ? 275.824 278.727 169.665 1.00 101.78 190 THR h N 1
ATOM 5535 C CA . THR B 1 190 ? 275.125 279.886 170.201 1.00 101.78 190 THR h CA 1
ATOM 5536 C C . THR B 1 190 ? 274.561 279.585 171.583 1.00 101.78 190 THR h C 1
ATOM 5537 O O . THR B 1 190 ? 273.972 278.525 171.818 1.00 101.78 190 THR h O 1
ATOM 5541 N N . ILE B 1 191 ? 274.755 280.524 172.503 1.00 98.38 191 ILE h N 1
ATOM 5542 C CA . ILE B 1 191 ? 274.188 280.441 173.844 1.00 98.38 191 ILE h CA 1
ATOM 5543 C C . ILE B 1 191 ? 273.959 281.862 174.334 1.00 98.38 191 ILE h C 1
ATOM 5544 O O . ILE B 1 191 ? 274.880 282.685 174.333 1.00 98.38 191 ILE h O 1
ATOM 5549 N N . ASP B 1 192 ? 272.730 282.152 174.749 1.00 101.07 192 ASP h N 1
ATOM 5550 C CA . ASP B 1 192 ? 272.316 283.501 175.110 1.00 101.07 192 ASP h CA 1
ATOM 5551 C C . ASP B 1 192 ? 272.161 283.600 176.620 1.00 101.07 192 ASP h C 1
ATOM 5552 O O . ASP B 1 192 ? 271.539 282.732 177.244 1.00 101.07 192 ASP h O 1
ATOM 5557 N N . SER B 1 193 ? 272.727 284.653 177.198 1.00 104.75 193 SER h N 1
ATOM 5558 C CA . SER B 1 193 ? 272.741 284.860 178.635 1.00 104.75 193 SER h CA 1
ATOM 5559 C C . SER B 1 193 ? 271.680 285.886 179.026 1.00 104.75 193 SER h C 1
ATOM 5560 O O . SER B 1 193 ? 270.868 286.324 178.206 1.00 104.75 193 SER h O 1
ATOM 5563 N N . SER B 1 194 ? 271.682 286.273 180.300 1.00 101.86 194 SER h N 1
ATOM 5564 C CA . SER B 1 194 ? 270.761 287.266 180.826 1.00 101.86 194 SER h CA 1
ATOM 5565 C C . SER B 1 194 ? 271.524 288.249 181.699 1.00 101.86 194 SER h C 1
ATOM 5566 O O . SER B 1 194 ? 272.578 287.925 182.253 1.00 101.86 194 SER h O 1
ATOM 5569 N N . GLY B 1 195 ? 270.980 289.457 181.816 1.00 103.31 195 GLY h N 1
ATOM 5570 C CA . GLY B 1 195 ? 271.614 290.468 182.639 1.00 103.31 195 GLY h CA 1
ATOM 5571 C C . GLY B 1 195 ? 271.476 290.164 184.118 1.00 103.31 195 GLY h C 1
ATOM 5572 O O . GLY B 1 195 ? 270.486 289.592 184.577 1.00 103.31 195 GLY h O 1
ATOM 5573 N N . TYR B 1 196 ? 272.497 290.557 184.878 1.00 100.01 196 TYR h N 1
ATOM 5574 C CA . TYR B 1 196 ? 272.483 290.333 186.316 1.00 100.01 196 TYR h CA 1
ATOM 5575 C C . TYR B 1 196 ? 271.366 291.137 186.963 1.00 100.01 196 TYR h C 1
ATOM 5576 O O . TYR B 1 196 ? 271.074 292.265 186.561 1.00 100.01 196 TYR h O 1
ATOM 5585 N N . TYR B 1 197 ? 270.737 290.546 187.979 1.00 102.76 197 TYR h N 1
ATOM 5586 C CA . TYR B 1 197 ? 269.585 291.153 188.649 1.00 102.76 197 TYR h CA 1
ATOM 5587 C C . TYR B 1 197 ? 269.719 290.889 190.145 1.00 102.76 197 TYR h C 1
ATOM 5588 O O . TYR B 1 197 ? 269.462 289.774 190.610 1.00 102.76 197 TYR h O 1
ATOM 5597 N N . GLU B 1 198 ? 270.120 291.913 190.891 1.00 103.49 198 GLU h N 1
ATOM 5598 C CA . GLU B 1 198 ? 270.271 291.808 192.334 1.00 103.49 198 GLU h CA 1
ATOM 5599 C C . GLU B 1 198 ? 269.020 292.319 193.036 1.00 103.49 198 GLU h C 1
ATOM 5600 O O . GLU B 1 198 ? 268.394 293.290 192.605 1.00 103.49 198 GLU h O 1
ATOM 5606 N N . TYR B 1 199 ? 268.663 291.650 194.126 1.00 105.25 199 TYR h N 1
ATOM 5607 C CA . TYR B 1 199 ? 267.500 292.070 194.888 1.00 105.25 199 TYR h CA 1
ATOM 5608 C C . TYR B 1 199 ? 267.722 293.484 195.421 1.00 105.25 199 TYR h C 1
ATOM 5609 O O . TYR B 1 199 ? 268.838 293.820 195.837 1.00 105.25 199 TYR h O 1
ATOM 5618 N N . PRO B 1 200 ? 266.695 294.340 195.418 1.00 110.47 200 PRO h N 1
ATOM 5619 C CA . PRO B 1 200 ? 266.920 295.729 195.858 1.00 110.47 200 PRO h CA 1
ATOM 5620 C C . PRO B 1 200 ? 267.494 295.838 197.259 1.00 110.47 200 PRO h C 1
ATOM 5621 O O . PRO B 1 200 ? 268.345 296.702 197.505 1.00 110.47 200 PRO h O 1
ATOM 5625 N N . ASN B 1 201 ? 267.061 294.986 198.187 1.00 111.61 201 ASN h N 1
ATOM 5626 C CA . ASN B 1 201 ? 267.514 295.046 199.569 1.00 111.61 201 ASN h CA 1
ATOM 5627 C C . ASN B 1 201 ? 268.072 293.698 199.992 1.00 111.61 201 ASN h C 1
ATOM 5628 O O . ASN B 1 201 ? 267.543 292.646 199.622 1.00 111.61 201 ASN h O 1
ATOM 5633 N N . VAL B 1 202 ? 269.147 293.744 200.776 1.00 110.44 202 VAL h N 1
ATOM 5634 C CA . VAL B 1 202 ? 269.803 292.550 201.296 1.00 110.44 202 VAL h CA 1
ATOM 5635 C C . VAL B 1 202 ? 268.897 291.871 202.313 1.00 110.44 202 VAL h C 1
ATOM 5636 O O . VAL B 1 202 ? 267.922 292.462 202.786 1.00 110.44 202 VAL h O 1
ATOM 5640 N N . PHE B 1 203 ? 269.211 290.622 202.652 1.00 107.04 203 PHE h N 1
ATOM 5641 C CA . PHE B 1 203 ? 268.549 289.926 203.744 1.00 107.04 203 PHE h CA 1
ATOM 5642 C C . PHE B 1 203 ? 269.607 289.216 204.572 1.00 107.04 203 PHE h C 1
ATOM 5643 O O . PHE B 1 203 ? 270.687 288.886 204.075 1.00 107.04 203 PHE h O 1
ATOM 5651 N N . GLU B 1 204 ? 269.289 288.988 205.844 1.00 107.16 204 GLU h N 1
ATOM 5652 C CA . GLU B 1 204 ? 270.228 288.422 206.803 1.00 107.16 204 GLU h CA 1
ATOM 5653 C C . GLU B 1 204 ? 269.654 287.136 207.375 1.00 107.16 204 GLU h C 1
ATOM 5654 O O . GLU B 1 204 ? 268.499 287.105 207.809 1.00 107.16 204 GLU h O 1
ATOM 5660 N N . VAL B 1 205 ? 270.462 286.084 207.374 1.00 106.59 205 VAL h N 1
ATOM 5661 C CA . VAL B 1 205 ? 270.075 284.794 207.928 1.00 106.59 205 VAL h CA 1
ATOM 5662 C C . VAL B 1 205 ? 270.405 284.780 209.412 1.00 106.59 205 VAL h C 1
ATOM 5663 O O . VAL B 1 205 ? 271.411 285.354 209.845 1.00 106.59 205 VAL h O 1
ATOM 5667 N N . ARG B 1 206 ? 269.548 284.138 210.199 1.00 109.26 206 ARG h N 1
ATOM 5668 C CA . ARG B 1 206 ? 269.779 284.011 211.629 1.00 109.26 206 ARG h CA 1
ATOM 5669 C C . ARG B 1 206 ? 269.030 282.795 212.145 1.00 109.26 206 ARG h C 1
ATOM 5670 O O . ARG B 1 206 ? 268.022 282.377 211.568 1.00 109.26 206 ARG h O 1
ATOM 5678 N N . TYR B 1 207 ? 269.531 282.230 213.240 1.00 107.44 207 TYR h N 1
ATOM 5679 C CA . TYR B 1 207 ? 268.830 281.134 213.887 1.00 107.44 207 TYR h CA 1
ATOM 5680 C C . TYR B 1 207 ? 267.501 281.625 214.441 1.00 107.44 207 TYR h C 1
ATOM 5681 O O . TYR B 1 207 ? 267.337 282.801 214.775 1.00 107.44 207 TYR h O 1
ATOM 5690 N N . ASN B 1 208 ? 266.541 280.709 214.544 1.00 113.80 208 ASN h N 1
ATOM 5691 C CA . ASN B 1 208 ? 265.205 281.042 215.014 1.00 113.80 208 ASN h CA 1
ATOM 5692 C C . ASN B 1 208 ? 265.110 281.045 216.534 1.00 113.80 208 ASN h C 1
ATOM 5693 O O . ASN B 1 208 ? 264.006 280.925 217.078 1.00 113.80 208 ASN h O 1
ATOM 5698 N N . PHE B 1 209 ? 266.238 281.173 217.225 1.00 113.93 209 PHE h N 1
ATOM 5699 C CA . PHE B 1 209 ? 266.224 281.269 218.677 1.00 113.93 209 PHE h CA 1
ATOM 5700 C C . PHE B 1 209 ? 265.665 282.617 219.115 1.00 113.93 209 PHE h C 1
ATOM 5701 O O . PHE B 1 209 ? 266.075 283.666 218.614 1.00 113.93 209 PHE h O 1
ATOM 5709 N N . VAL B 1 210 ? 264.728 282.582 220.057 1.00 112.40 210 VAL h N 1
ATOM 5710 C CA . VAL B 1 210 ? 264.098 283.791 220.579 1.00 112.40 210 VAL h CA 1
ATOM 5711 C C . VAL B 1 210 ? 264.039 283.673 222.098 1.00 112.40 210 VAL h C 1
ATOM 5712 O O . VAL B 1 210 ? 263.735 282.588 222.615 1.00 112.40 210 VAL h O 1
ATOM 5716 N N . PRO B 1 211 ? 264.314 284.734 222.853 1.00 113.08 211 PRO h N 1
ATOM 5717 C CA . PRO B 1 211 ? 264.282 284.626 224.318 1.00 113.08 211 PRO h CA 1
ATOM 5718 C C . PRO B 1 211 ? 262.916 284.173 224.801 1.00 113.08 211 PRO h C 1
ATOM 5719 O O . PRO B 1 211 ? 261.886 284.627 224.277 1.00 113.08 211 PRO h O 1
ATOM 5723 N N . PRO B 1 212 ? 262.854 283.278 225.797 1.00 110.99 212 PRO h N 1
ATOM 5724 C CA . PRO B 1 212 ? 261.546 282.862 226.322 1.00 110.99 212 PRO h CA 1
ATOM 5725 C C . PRO B 1 212 ? 260.947 283.887 227.268 1.00 110.99 212 PRO h C 1
ATOM 5726 O O . PRO B 1 212 ? 261.490 284.982 227.443 1.00 110.99 212 PRO h O 1
ATOM 5730 N N . ALA B 1 213 ? 259.820 283.537 227.879 1.00 111.19 213 ALA h N 1
ATOM 5731 C CA . ALA B 1 213 ? 259.164 284.371 228.873 1.00 111.19 213 ALA h CA 1
ATOM 5732 C C . ALA B 1 213 ? 259.439 283.834 230.274 1.00 111.19 213 ALA h C 1
ATOM 5733 O O . ALA B 1 213 ? 259.667 282.639 230.475 1.00 111.19 213 ALA h O 1
ATOM 5735 N N . ALA B 1 214 ? 259.414 284.740 231.245 1.00 107.98 214 ALA h N 1
ATOM 5736 C CA . ALA B 1 214 ? 259.730 284.375 232.613 1.00 107.98 214 ALA h CA 1
ATOM 5737 C C . ALA B 1 214 ? 258.619 283.514 233.212 1.00 107.98 214 ALA h C 1
ATOM 5738 O O . ALA B 1 214 ? 257.471 283.564 232.766 1.00 107.98 214 ALA h O 1
ATOM 5740 N N . PRO B 1 215 ? 258.937 282.710 234.224 1.00 104.82 215 PRO h N 1
ATOM 5741 C CA . PRO B 1 215 ? 257.895 281.928 234.896 1.00 104.82 215 PRO h CA 1
ATOM 5742 C C . PRO B 1 215 ? 256.941 282.823 235.667 1.00 104.82 215 PRO h C 1
ATOM 5743 O O . PRO B 1 215 ? 257.281 283.931 236.090 1.00 104.82 215 PRO h O 1
ATOM 5747 N N . ILE B 1 216 ? 255.723 282.321 235.849 1.00 107.19 216 ILE h N 1
ATOM 5748 C CA . ILE B 1 216 ? 254.653 283.049 236.510 1.00 107.19 216 ILE h CA 1
ATOM 5749 C C . ILE B 1 216 ? 253.983 282.124 237.521 1.00 107.19 216 ILE h C 1
ATOM 5750 O O . ILE B 1 216 ? 254.381 280.974 237.702 1.00 107.19 216 ILE h O 1
ATOM 5755 N N . ASN B 1 217 ? 252.955 282.650 238.188 1.00 108.74 217 ASN h N 1
ATOM 5756 C CA . ASN B 1 217 ? 252.143 281.865 239.116 1.00 108.74 217 ASN h CA 1
ATOM 5757 C C . ASN B 1 217 ? 253.014 281.231 240.200 1.00 108.74 217 ASN h C 1
ATOM 5758 O O . ASN B 1 217 ? 252.871 280.054 240.534 1.00 108.74 217 ASN h O 1
ATOM 5763 N N . ILE B 1 218 ? 253.941 282.018 240.747 1.00 104.57 218 ILE h N 1
ATOM 5764 C CA . ILE B 1 218 ? 254.815 281.509 241.795 1.00 104.57 218 ILE h CA 1
ATOM 5765 C C . ILE B 1 218 ? 253.984 281.184 243.027 1.00 104.57 218 ILE h C 1
ATOM 5766 O O . ILE B 1 218 ? 253.133 281.977 243.450 1.00 104.57 218 ILE h O 1
ATOM 5771 N N . VAL B 1 219 ? 254.224 280.010 243.605 1.00 103.13 219 VAL h N 1
ATOM 5772 C CA . VAL B 1 219 ? 253.515 279.557 244.796 1.00 103.13 219 VAL h CA 1
ATOM 5773 C C . VAL B 1 219 ? 254.512 278.877 245.724 1.00 103.13 219 VAL h C 1
ATOM 5774 O O . VAL B 1 219 ? 255.419 278.173 245.269 1.00 103.13 219 VAL h O 1
ATOM 5778 N N . PHE B 1 220 ? 254.339 279.089 247.027 1.00 103.57 220 PHE h N 1
ATOM 5779 C CA . PHE B 1 220 ? 255.236 278.561 248.043 1.00 103.57 220 PHE h CA 1
ATOM 5780 C C . PHE B 1 220 ? 254.500 277.561 248.925 1.00 103.57 220 PHE h C 1
ATOM 5781 O O . PHE B 1 220 ? 253.267 277.516 248.956 1.00 103.57 220 PHE h O 1
ATOM 5789 N N . LYS B 1 221 ? 255.277 276.757 249.644 1.00 102.73 221 LYS h N 1
ATOM 5790 C CA . LYS B 1 221 ? 254.750 275.834 250.643 1.00 102.73 221 LYS h CA 1
ATOM 5791 C C . LYS B 1 221 ? 255.944 275.148 251.296 1.00 102.73 221 LYS h C 1
ATOM 5792 O O . LYS B 1 221 ? 257.089 275.317 250.864 1.00 102.73 221 LYS h O 1
ATOM 5798 N N . ALA B 1 222 ? 255.667 274.375 252.344 1.00 107.03 222 ALA h N 1
ATOM 5799 C CA . ALA B 1 222 ? 256.739 273.761 253.113 1.00 107.03 222 ALA h CA 1
ATOM 5800 C C . ALA B 1 222 ? 256.207 272.573 253.899 1.00 107.03 222 ALA h C 1
ATOM 5801 O O . ALA B 1 222 ? 255.014 272.494 254.205 1.00 107.03 222 ALA h O 1
ATOM 5803 N N . ALA B 1 223 ? 257.112 271.650 254.217 1.00 108.70 223 ALA h N 1
ATOM 5804 C CA . ALA B 1 223 ? 256.855 270.568 255.158 1.00 108.70 223 ALA h CA 1
ATOM 5805 C C . ALA B 1 223 ? 257.494 270.933 256.489 1.00 108.70 223 ALA h C 1
ATOM 5806 O O . ALA B 1 223 ? 258.677 271.288 256.536 1.00 108.70 223 ALA h O 1
ATOM 5808 N N . ARG B 1 224 ? 256.714 270.840 257.568 1.00 107.95 224 ARG h N 1
ATOM 5809 C CA . ARG B 1 224 ? 257.093 271.493 258.816 1.00 107.95 224 ARG h CA 1
ATOM 5810 C C . ARG B 1 224 ? 258.474 271.057 259.293 1.00 107.95 224 ARG h C 1
ATOM 5811 O O . ARG B 1 224 ? 259.343 271.894 259.551 1.00 107.95 224 ARG h O 1
ATOM 5819 N N . ILE B 1 225 ? 258.700 269.753 259.426 1.00 109.73 225 ILE h N 1
ATOM 5820 C CA . ILE B 1 225 ? 259.864 269.249 260.144 1.00 109.73 225 ILE h CA 1
ATOM 5821 C C . ILE B 1 225 ? 260.367 267.966 259.502 1.00 109.73 225 ILE h C 1
ATOM 5822 O O . ILE B 1 225 ? 259.757 267.416 258.586 1.00 109.73 225 ILE h O 1
ATOM 5827 N N . ALA B 1 226 ? 261.509 267.508 260.003 1.00 107.14 226 ALA h N 1
ATOM 5828 C CA . ALA B 1 226 ? 262.000 266.154 259.830 1.00 107.14 226 ALA h CA 1
ATOM 5829 C C . ALA B 1 226 ? 261.649 265.345 261.079 1.00 107.14 226 ALA h C 1
ATOM 5830 O O . ALA B 1 226 ? 260.871 265.786 261.930 1.00 107.14 226 ALA h O 1
ATOM 5832 N N . ASP B 1 227 ? 262.218 264.142 261.195 1.00 109.86 227 ASP h N 1
ATOM 5833 C CA . ASP B 1 227 ? 261.994 263.309 262.371 1.00 109.86 227 ASP h CA 1
ATOM 5834 C C . ASP B 1 227 ? 262.129 264.111 263.662 1.00 109.86 227 ASP h C 1
ATOM 5835 O O . ASP B 1 227 ? 261.176 264.233 264.439 1.00 109.86 227 ASP h O 1
ATOM 5840 N N . GLY B 1 228 ? 263.313 264.665 263.898 1.00 108.69 228 GLY h N 1
ATOM 5841 C CA . GLY B 1 228 ? 263.542 265.533 265.034 1.00 108.69 228 GLY h CA 1
ATOM 5842 C C . GLY B 1 228 ? 264.327 266.761 264.627 1.00 108.69 228 GLY h C 1
ATOM 5843 O O . GLY B 1 228 ? 264.493 267.026 263.433 1.00 108.69 228 GLY h O 1
ATOM 5844 N N . LYS B 1 229 ? 264.810 267.528 265.602 1.00 109.52 229 LYS h N 1
ATOM 5845 C CA . LYS B 1 229 ? 265.640 268.710 265.396 1.00 109.52 229 LYS h CA 1
ATOM 5846 C C . LYS B 1 229 ? 264.879 269.853 264.737 1.00 109.52 229 LYS h C 1
ATOM 5847 O O . LYS B 1 229 ? 265.465 270.923 264.527 1.00 109.52 229 LYS h O 1
ATOM 5853 N N . GLU B 1 230 ? 263.602 269.675 264.412 1.00 109.82 230 GLU h N 1
ATOM 5854 C CA . GLU B 1 230 ? 262.820 270.673 263.687 1.00 109.82 230 GLU h CA 1
ATOM 5855 C C . GLU B 1 230 ? 263.600 271.210 262.488 1.00 109.82 230 GLU h C 1
ATOM 5856 O O . GLU B 1 230 ? 263.908 272.399 262.389 1.00 109.82 230 GLU h O 1
ATOM 5862 N N . ARG B 1 231 ? 263.922 270.304 261.569 1.00 105.66 231 ARG h N 1
ATOM 5863 C CA . ARG B 1 231 ? 264.497 270.691 260.287 1.00 105.66 231 ARG h CA 1
ATOM 5864 C C . ARG B 1 231 ? 263.358 271.093 259.363 1.00 105.66 231 ARG h C 1
ATOM 5865 O O . ARG B 1 231 ? 262.622 270.235 258.864 1.00 105.66 231 ARG h O 1
ATOM 5873 N N . TYR B 1 232 ? 263.210 272.392 259.126 1.00 107.68 232 TYR h N 1
ATOM 5874 C CA . TYR B 1 232 ? 262.099 272.897 258.339 1.00 107.68 232 TYR h CA 1
ATOM 5875 C C . TYR B 1 232 ? 262.448 272.835 256.858 1.00 107.68 232 TYR h C 1
ATOM 5876 O O . TYR B 1 232 ? 263.502 273.322 256.436 1.00 107.68 232 TYR h O 1
ATOM 5885 N N . ASP B 1 233 ? 261.555 272.233 256.078 1.00 108.33 233 ASP h N 1
ATOM 5886 C CA . ASP B 1 233 ? 261.764 271.979 254.660 1.00 108.33 233 ASP h CA 1
ATOM 5887 C C . ASP B 1 233 ? 260.919 272.938 253.836 1.00 108.33 233 ASP h C 1
ATOM 5888 O O . ASP B 1 233 ? 259.697 272.995 254.004 1.00 108.33 233 ASP h O 1
ATOM 5893 N N . LEU B 1 234 ? 261.567 273.671 252.938 1.00 103.58 234 LEU h N 1
ATOM 5894 C CA . LEU B 1 234 ? 260.903 274.644 252.083 1.00 103.58 234 LEU h CA 1
ATOM 5895 C C . LEU B 1 234 ? 260.924 274.161 250.640 1.00 103.58 234 LEU h C 1
ATOM 5896 O O . LEU B 1 234 ? 261.982 273.806 250.114 1.00 103.58 234 LEU h O 1
ATOM 5901 N N . ARG B 1 235 ? 259.753 274.156 250.008 1.00 102.59 235 ARG h N 1
ATOM 5902 C CA . ARG B 1 235 ? 259.603 273.786 248.607 1.00 102.59 235 ARG h CA 1
ATOM 5903 C C . ARG B 1 235 ? 259.163 275.008 247.816 1.00 102.59 235 ARG h C 1
ATOM 5904 O O . ARG B 1 235 ? 258.381 275.828 248.307 1.00 102.59 235 ARG h O 1
ATOM 5912 N N . VAL B 1 236 ? 259.661 275.120 246.589 1.00 100.74 236 VAL h N 1
ATOM 5913 C CA . VAL B 1 236 ? 259.298 276.201 245.684 1.00 100.74 236 VAL h CA 1
ATOM 5914 C C . VAL B 1 236 ? 258.613 275.590 244.469 1.00 100.74 236 VAL h C 1
ATOM 5915 O O . VAL B 1 236 ? 259.163 274.688 243.828 1.00 100.74 236 VAL h O 1
ATOM 5919 N N . GLN B 1 237 ? 257.412 276.077 244.164 1.00 101.04 237 GLN h N 1
ATOM 5920 C CA . GLN B 1 237 ? 256.644 275.630 243.012 1.00 101.04 237 GLN h CA 1
ATOM 5921 C C . GLN B 1 237 ? 256.241 276.836 242.179 1.00 101.04 237 GLN h C 1
ATOM 5922 O O . GLN B 1 237 ? 255.935 277.902 242.722 1.00 101.04 237 GLN h O 1
ATOM 5928 N N . TRP B 1 238 ? 256.240 276.662 240.861 1.00 100.83 238 TRP h N 1
ATOM 5929 C CA . TRP B 1 238 ? 255.837 277.726 239.954 1.00 100.83 238 TRP h CA 1
ATOM 5930 C C . TRP B 1 238 ? 255.393 277.102 238.642 1.00 100.83 238 TRP h C 1
ATOM 5931 O O . TRP B 1 238 ? 255.707 275.947 238.344 1.00 100.83 238 TRP h O 1
ATOM 5942 N N . ASP B 1 239 ? 254.662 277.889 237.859 1.00 102.90 239 ASP h N 1
ATOM 5943 C CA . ASP B 1 239 ? 254.176 277.473 236.552 1.00 102.90 239 ASP h CA 1
ATOM 5944 C C . ASP B 1 239 ? 254.764 278.379 235.482 1.00 102.90 239 ASP h C 1
ATOM 5945 O O . ASP B 1 239 ? 254.747 279.605 235.623 1.00 102.90 239 ASP h O 1
ATOM 5950 N N . TRP B 1 240 ? 255.284 277.772 234.418 1.00 104.87 240 TRP h N 1
ATOM 5951 C CA . TRP B 1 240 ? 255.817 278.495 233.273 1.00 104.87 240 TRP h CA 1
ATOM 5952 C C . TRP B 1 240 ? 254.972 278.164 232.051 1.00 104.87 240 TRP h C 1
ATOM 5953 O O . TRP B 1 240 ? 254.724 276.988 231.765 1.00 104.87 240 TRP h O 1
ATOM 5964 N N . ASN B 1 241 ? 254.540 279.195 231.331 1.00 108.59 241 ASN h N 1
ATOM 5965 C CA . ASN B 1 241 ? 253.625 279.020 230.216 1.00 108.59 241 ASN h CA 1
ATOM 5966 C C . ASN B 1 241 ? 254.382 278.920 228.893 1.00 108.59 241 ASN h C 1
ATOM 5967 O O . ASN B 1 241 ? 255.603 279.058 228.826 1.00 108.59 241 ASN h O 1
ATOM 5972 N N . ARG B 1 242 ? 253.623 278.690 227.823 1.00 106.68 242 ARG h N 1
ATOM 5973 C CA . ARG B 1 242 ? 254.160 278.483 226.488 1.00 106.68 242 ARG h CA 1
ATOM 5974 C C . ARG B 1 242 ? 253.361 279.313 225.493 1.00 106.68 242 ARG h C 1
ATOM 5975 O O . ARG B 1 242 ? 252.180 279.595 225.709 1.00 106.68 242 ARG h O 1
ATOM 5983 N N . GLY B 1 243 ? 254.014 279.703 224.402 1.00 105.72 243 GLY h N 1
ATOM 5984 C CA . GLY B 1 243 ? 253.336 280.436 223.351 1.00 105.72 243 GLY h CA 1
ATOM 5985 C C . GLY B 1 243 ? 254.184 281.490 222.668 1.00 105.72 243 GLY h C 1
ATOM 5986 O O . GLY B 1 243 ? 253.841 281.950 221.575 1.00 105.72 243 GLY h O 1
ATOM 5987 N N . ALA B 1 244 ? 255.290 281.886 223.295 1.00 106.90 244 ALA h N 1
ATOM 5988 C CA . ALA B 1 244 ? 256.165 282.899 222.723 1.00 106.90 244 ALA h CA 1
ATOM 5989 C C . ALA B 1 244 ? 257.603 282.589 223.107 1.00 106.90 244 ALA h C 1
ATOM 5990 O O . ALA B 1 244 ? 257.862 281.889 224.090 1.00 106.90 244 ALA h O 1
ATOM 5992 N N . GLY B 1 245 ? 258.536 283.117 222.321 1.00 104.80 245 GLY h N 1
ATOM 5993 C CA . GLY B 1 245 ? 259.934 282.854 222.585 1.00 104.80 245 GLY h CA 1
ATOM 5994 C C . GLY B 1 245 ? 260.309 281.418 222.248 1.00 104.80 245 GLY h C 1
ATOM 5995 O O . GLY B 1 245 ? 259.634 280.724 221.484 1.00 104.80 245 GLY h O 1
ATOM 5996 N N . ALA B 1 246 ? 261.410 280.975 222.844 1.00 109.07 246 ALA h N 1
ATOM 5997 C CA . ALA B 1 246 ? 261.946 279.642 222.616 1.00 109.07 246 ALA h CA 1
ATOM 5998 C C . ALA B 1 246 ? 261.455 278.670 223.680 1.00 109.07 246 ALA h C 1
ATOM 5999 O O . ALA B 1 246 ? 260.920 279.062 224.721 1.00 109.07 246 ALA h O 1
ATOM 6001 N N . ASN B 1 247 ? 261.640 277.381 223.402 1.00 106.20 247 ASN h N 1
ATOM 6002 C CA . ASN B 1 247 ? 261.356 276.336 224.381 1.00 106.20 247 ASN h CA 1
ATOM 6003 C C . ASN B 1 247 ? 262.371 276.437 225.512 1.00 106.20 247 ASN h C 1
ATOM 6004 O O . ASN B 1 247 ? 263.561 276.168 225.314 1.00 106.20 247 ASN h O 1
ATOM 6009 N N . VAL B 1 248 ? 261.910 276.832 226.701 1.00 105.59 248 VAL h N 1
ATOM 6010 C CA . VAL B 1 248 ? 262.832 277.083 227.801 1.00 105.59 248 VAL h CA 1
ATOM 6011 C C . VAL B 1 248 ? 263.551 275.793 228.168 1.00 105.59 248 VAL h C 1
ATOM 6012 O O . VAL B 1 248 ? 262.994 274.691 228.092 1.00 105.59 248 VAL h O 1
ATOM 6016 N N . ARG B 1 249 ? 264.803 275.938 228.584 1.00 108.36 249 ARG h N 1
ATOM 6017 C CA . ARG B 1 249 ? 265.616 274.821 229.038 1.00 108.36 249 ARG h CA 1
ATOM 6018 C C . ARG B 1 249 ? 265.876 274.956 230.530 1.00 108.36 249 ARG h C 1
ATOM 6019 O O . ARG B 1 249 ? 266.531 275.909 230.962 1.00 108.36 249 ARG h O 1
ATOM 6027 N N . GLU B 1 250 ? 265.374 273.998 231.310 1.00 103.52 250 GLU h N 1
ATOM 6028 C CA . GLU B 1 250 ? 265.682 273.918 232.731 1.00 103.52 250 GLU h CA 1
ATOM 6029 C C . GLU B 1 250 ? 265.443 275.264 233.407 1.00 103.52 250 GLU h C 1
ATOM 6030 O O . GLU B 1 250 ? 264.838 276.163 232.815 1.00 103.52 250 GLU h O 1
ATOM 6036 N N . PHE B 1 251 ? 265.894 275.411 234.650 1.00 100.90 251 PHE h N 1
ATOM 6037 C CA . PHE B 1 251 ? 265.766 276.672 235.365 1.00 100.90 251 PHE h CA 1
ATOM 6038 C C . PHE B 1 251 ? 266.924 276.789 236.346 1.00 100.90 251 PHE h C 1
ATOM 6039 O O . PHE B 1 251 ? 267.779 275.904 236.440 1.00 100.90 251 PHE h O 1
ATOM 6047 N N . VAL B 1 252 ? 266.946 277.898 237.079 1.00 99.35 252 VAL h N 1
ATOM 6048 C CA . VAL B 1 252 ? 267.890 278.088 238.175 1.00 99.35 252 VAL h CA 1
ATOM 6049 C C . VAL B 1 252 ? 267.193 278.912 239.245 1.00 99.35 252 VAL h C 1
ATOM 6050 O O . VAL B 1 252 ? 266.714 280.017 238.975 1.00 99.35 252 VAL h O 1
ATOM 6054 N N . LEU B 1 253 ? 267.135 278.373 240.457 1.00 98.89 253 LEU h N 1
ATOM 6055 C CA . LEU B 1 253 ? 266.474 279.028 241.575 1.00 98.89 253 LEU h CA 1
ATOM 6056 C C . LEU B 1 253 ? 267.520 279.776 242.389 1.00 98.89 253 LEU h C 1
ATOM 6057 O O . LEU B 1 253 ? 268.447 279.163 242.927 1.00 98.89 253 LEU h O 1
ATOM 6062 N N . SER B 1 254 ? 267.368 281.092 242.477 1.00 99.24 254 SER h N 1
ATOM 6063 C CA . SER B 1 254 ? 268.294 281.942 243.209 1.00 99.24 254 SER h CA 1
ATOM 6064 C C . SER B 1 254 ? 267.531 282.725 244.264 1.00 99.24 254 SER h C 1
ATOM 6065 O O . SER B 1 254 ? 266.444 283.247 243.999 1.00 99.24 254 SER h O 1
ATOM 6068 N N . TYR B 1 255 ? 268.108 282.803 245.460 1.00 101.18 255 TYR h N 1
ATOM 6069 C CA . TYR B 1 255 ? 267.497 283.545 246.550 1.00 101.18 255 TYR h CA 1
ATOM 6070 C C . TYR B 1 255 ? 268.584 283.992 247.514 1.00 101.18 255 TYR h C 1
ATOM 6071 O O . TYR B 1 255 ? 269.687 283.441 247.536 1.00 101.18 255 TYR h O 1
ATOM 6080 N N . ILE B 1 256 ? 268.254 285.005 248.314 1.00 102.65 256 ILE h N 1
ATOM 6081 C CA . ILE B 1 256 ? 269.197 285.597 249.256 1.00 102.65 256 ILE h CA 1
ATOM 6082 C C . ILE B 1 256 ? 268.440 286.041 250.498 1.00 102.65 256 ILE h C 1
ATOM 6083 O O . ILE B 1 256 ? 267.221 286.212 250.484 1.00 102.65 256 ILE h O 1
ATOM 6088 N N . ASP B 1 257 ? 269.185 286.228 251.584 1.00 110.27 257 ASP h N 1
ATOM 6089 C CA . ASP B 1 257 ? 268.600 286.695 252.831 1.00 110.27 257 ASP h CA 1
ATOM 6090 C C . ASP B 1 257 ? 268.005 288.087 252.665 1.00 110.27 257 ASP h C 1
ATOM 6091 O O . ASP B 1 257 ? 268.520 288.926 251.922 1.00 110.27 257 ASP h O 1
ATOM 6096 N N . SER B 1 258 ? 266.904 288.328 253.376 1.00 104.67 258 SER h N 1
ATOM 6097 C CA . SER B 1 258 ? 266.269 289.641 253.330 1.00 104.67 258 SER h CA 1
ATOM 6098 C C . SER B 1 258 ? 267.220 290.725 253.821 1.00 104.67 258 SER h C 1
ATOM 6099 O O . SER B 1 258 ? 267.406 291.751 253.160 1.00 104.67 258 SER h O 1
ATOM 6102 N N . ALA B 1 259 ? 267.841 290.509 254.983 1.00 110.78 259 ALA h N 1
ATOM 6103 C CA . ALA B 1 259 ? 268.743 291.503 255.551 1.00 110.78 259 ALA h CA 1
ATOM 6104 C C . ALA B 1 259 ? 270.062 291.605 254.797 1.00 110.78 259 ALA h C 1
ATOM 6105 O O . ALA B 1 259 ? 270.834 292.532 255.063 1.00 110.78 259 ALA h O 1
ATOM 6107 N N . GLU B 1 260 ? 270.341 290.682 253.878 1.00 112.28 260 GLU h N 1
ATOM 6108 C CA . GLU B 1 260 ? 271.558 290.734 253.078 1.00 112.28 260 GLU h CA 1
ATOM 6109 C C . GLU B 1 260 ? 271.359 291.414 251.735 1.00 112.28 260 GLU h C 1
ATOM 6110 O O . GLU B 1 260 ? 272.320 291.956 251.180 1.00 112.28 260 GLU h O 1
ATOM 6116 N N . PHE B 1 261 ? 270.140 291.395 251.195 1.00 106.58 261 PHE h N 1
ATOM 6117 C CA . PHE B 1 261 ? 269.899 292.077 249.931 1.00 106.58 261 PHE h CA 1
ATOM 6118 C C . PHE B 1 261 ? 270.127 293.576 250.067 1.00 106.58 261 PHE h C 1
ATOM 6119 O O . PHE B 1 261 ? 270.687 294.215 249.167 1.00 106.58 261 PHE h O 1
ATOM 6127 N N . VAL B 1 262 ? 269.697 294.156 251.188 1.00 112.56 262 VAL h N 1
ATOM 6128 C CA . VAL B 1 262 ? 269.830 295.598 251.379 1.00 112.56 262 VAL h CA 1
ATOM 6129 C C . VAL B 1 262 ? 271.295 296.011 251.287 1.00 112.56 262 VAL h C 1
ATOM 6130 O O . VAL B 1 262 ? 271.640 296.993 250.618 1.00 112.56 262 VAL h O 1
ATOM 6134 N N . ARG B 1 263 ? 272.181 295.267 251.954 1.00 113.94 263 ARG h N 1
ATOM 6135 C CA . ARG B 1 263 ? 273.597 295.617 251.932 1.00 113.94 263 ARG h CA 1
ATOM 6136 C C . ARG B 1 263 ? 274.208 295.391 250.553 1.00 113.94 263 ARG h C 1
ATOM 6137 O O . ARG B 1 263 ? 275.012 296.205 250.085 1.00 113.94 263 ARG h O 1
ATOM 6145 N N . THR B 1 264 ? 273.844 294.295 249.889 1.00 112.14 264 THR h N 1
ATOM 6146 C CA . THR B 1 264 ? 274.327 294.013 248.546 1.00 112.14 264 THR h CA 1
ATOM 6147 C C . THR B 1 264 ? 273.238 293.275 247.781 1.00 112.14 264 THR h C 1
ATOM 6148 O O . THR B 1 264 ? 272.498 292.472 248.353 1.00 112.14 264 THR h O 1
ATOM 6152 N N . GLY B 1 265 ? 273.156 293.546 246.480 1.00 107.34 265 GLY h N 1
ATOM 6153 C CA . GLY B 1 265 ? 272.044 293.064 245.684 1.00 107.34 265 GLY h CA 1
ATOM 6154 C C . GLY B 1 265 ? 272.360 291.896 244.772 1.00 107.34 265 GLY h C 1
ATOM 6155 O O . GLY B 1 265 ? 273.230 291.987 243.900 1.00 107.34 265 GLY h O 1
ATOM 6156 N N . TRP B 1 266 ? 271.644 290.786 244.973 1.00 100.75 266 TRP h N 1
ATOM 6157 C CA . TRP B 1 266 ? 271.704 289.616 244.093 1.00 100.75 266 TRP h CA 1
ATOM 6158 C C . TRP B 1 266 ? 273.139 289.251 243.727 1.00 100.75 266 TRP h C 1
ATOM 6159 O O . TRP B 1 266 ? 273.415 288.782 242.622 1.00 100.75 266 TRP h O 1
ATOM 6170 N N . THR B 1 267 ? 274.063 289.469 244.656 1.00 103.23 267 THR h N 1
ATOM 6171 C CA . THR B 1 267 ? 275.435 289.005 244.527 1.00 103.23 267 THR h CA 1
ATOM 6172 C C . THR B 1 267 ? 275.779 288.218 245.779 1.00 103.23 267 THR h C 1
ATOM 6173 O O . THR B 1 267 ? 275.398 288.608 246.887 1.00 103.23 267 THR h O 1
ATOM 6177 N N . LYS B 1 268 ? 276.491 287.109 245.605 1.00 104.90 268 LYS h N 1
ATOM 6178 C CA . LYS B 1 268 ? 276.745 286.180 246.699 1.00 104.90 268 LYS h CA 1
ATOM 6179 C C . LYS B 1 268 ? 275.452 285.553 247.208 1.00 104.90 268 LYS h C 1
ATOM 6180 O O . LYS B 1 268 ? 275.396 285.064 248.339 1.00 104.90 268 LYS h O 1
ATOM 6186 N N . ALA B 1 269 ? 274.408 285.571 246.383 1.00 98.79 269 ALA h N 1
ATOM 6187 C CA . ALA B 1 269 ? 273.105 285.053 246.766 1.00 98.79 269 ALA h CA 1
ATOM 6188 C C . ALA B 1 269 ? 273.077 283.531 246.662 1.00 98.79 269 ALA h C 1
ATOM 6189 O O . ALA B 1 269 ? 273.885 282.914 245.965 1.00 98.79 269 ALA h O 1
ATOM 6191 N N . GLN B 1 270 ? 272.124 282.929 247.366 1.00 98.11 270 GLN h N 1
ATOM 6192 C CA . GLN B 1 270 ? 271.978 281.481 247.358 1.00 98.11 270 GLN h CA 1
ATOM 6193 C C . GLN B 1 270 ? 271.331 281.044 246.051 1.00 98.11 270 GLN h C 1
ATOM 6194 O O . GLN B 1 270 ? 270.265 281.547 245.680 1.00 98.11 270 GLN h O 1
ATOM 6200 N N . LYS B 1 271 ? 271.971 280.105 245.356 1.00 97.97 271 LYS h N 1
ATOM 6201 C CA . LYS B 1 271 ? 271.505 279.622 244.064 1.00 97.97 271 LYS h CA 1
ATOM 6202 C C . LYS B 1 271 ? 271.604 278.107 244.014 1.00 97.97 271 LYS h C 1
ATOM 6203 O O . LYS B 1 271 ? 272.587 277.524 244.479 1.00 97.97 271 LYS h O 1
ATOM 6209 N N . ILE B 1 272 ? 270.578 277.472 243.443 1.00 93.45 272 ILE h N 1
ATOM 6210 C CA . ILE B 1 272 ? 270.554 276.027 243.258 1.00 93.45 272 ILE h CA 1
ATOM 6211 C C . ILE B 1 272 ? 270.024 275.717 241.865 1.00 93.45 272 ILE h C 1
ATOM 6212 O O . ILE B 1 272 ? 269.272 276.493 241.274 1.00 93.45 272 ILE h O 1
ATOM 6217 N N . ASN B 1 273 ? 270.426 274.560 241.349 1.00 97.10 273 ASN h N 1
ATOM 6218 C CA . ASN B 1 273 ? 269.933 274.095 240.064 1.00 97.10 273 ASN h CA 1
ATOM 6219 C C . ASN B 1 273 ? 268.487 273.628 240.196 1.00 97.10 273 ASN h C 1
ATOM 6220 O O . ASN B 1 273 ? 268.007 273.305 241.286 1.00 97.10 273 ASN h O 1
ATOM 6225 N N . VAL B 1 274 ? 267.792 273.601 239.064 1.00 97.83 274 VAL h N 1
ATOM 6226 C CA . VAL B 1 274 ? 266.383 273.240 239.014 1.00 97.83 274 VAL h CA 1
ATOM 6227 C C . VAL B 1 274 ? 266.174 272.210 237.915 1.00 97.83 274 VAL h C 1
ATOM 6228 O O . VAL B 1 274 ? 266.922 272.161 236.933 1.00 97.83 274 VAL h O 1
ATOM 6232 N N . GLY B 1 275 ? 265.148 271.380 238.089 1.00 96.68 275 GLY h N 1
ATOM 6233 C CA . GLY B 1 275 ? 264.779 270.391 237.102 1.00 96.68 275 GLY h CA 1
ATOM 6234 C C . GLY B 1 275 ? 263.724 270.906 236.142 1.00 96.68 275 GLY h C 1
ATOM 6235 O O . GLY B 1 275 ? 263.362 272.084 236.135 1.00 96.68 275 GLY h O 1
ATOM 6236 N N . ALA B 1 276 ? 263.227 269.992 235.312 1.00 99.13 276 ALA h N 1
ATOM 6237 C CA . ALA B 1 276 ? 262.161 270.318 234.376 1.00 99.13 276 ALA h CA 1
ATOM 6238 C C . ALA B 1 276 ? 260.782 270.290 235.019 1.00 99.13 276 ALA h C 1
ATOM 6239 O O . ALA B 1 276 ? 259.800 270.638 234.355 1.00 99.13 276 ALA h O 1
ATOM 6241 N N . ALA B 1 277 ? 260.685 269.893 236.289 1.00 98.20 277 ALA h N 1
ATOM 6242 C CA . ALA B 1 277 ? 259.403 269.816 236.977 1.00 98.20 277 ALA h CA 1
ATOM 6243 C C . ALA B 1 277 ? 258.882 271.175 237.422 1.00 98.20 277 ALA h C 1
ATOM 6244 O O . ALA B 1 277 ? 257.764 271.245 237.941 1.00 98.20 277 ALA h O 1
ATOM 6246 N N . GLN B 1 278 ? 259.656 272.244 237.244 1.00 99.02 278 GLN h N 1
ATOM 6247 C CA . GLN B 1 278 ? 259.259 273.597 237.618 1.00 99.02 278 GLN h CA 1
ATOM 6248 C C . GLN B 1 278 ? 259.146 273.777 239.125 1.00 99.02 278 GLN h C 1
ATOM 6249 O O . GLN B 1 278 ? 258.477 274.706 239.589 1.00 99.02 278 GLN h O 1
ATOM 6255 N N . SER B 1 279 ? 259.787 272.912 239.909 1.00 100.84 279 SER h N 1
ATOM 6256 C CA . SER B 1 279 ? 259.694 272.990 241.362 1.00 100.84 279 SER h CA 1
ATOM 6257 C C . SER B 1 279 ? 260.931 272.365 241.987 1.00 100.84 279 SER h C 1
ATOM 6258 O O . SER B 1 279 ? 261.196 271.178 241.780 1.00 100.84 279 SER h O 1
ATOM 6261 N N . ALA B 1 280 ? 261.671 273.160 242.755 1.00 100.82 280 ALA h N 1
ATOM 6262 C CA . ALA B 1 280 ? 262.812 272.692 243.522 1.00 100.82 280 ALA h CA 1
ATOM 6263 C C . ALA B 1 280 ? 262.589 273.022 244.992 1.00 100.82 280 ALA h C 1
ATOM 6264 O O . ALA B 1 280 ? 261.780 273.886 245.339 1.00 100.82 280 ALA h O 1
ATOM 6266 N N . THR B 1 281 ? 263.320 272.324 245.859 1.00 101.93 281 THR h N 1
ATOM 6267 C CA . THR B 1 281 ? 263.080 272.385 247.292 1.00 101.93 281 THR h CA 1
ATOM 6268 C C . THR B 1 281 ? 264.377 272.630 248.047 1.00 101.93 281 THR h C 1
ATOM 6269 O O . THR B 1 281 ? 265.443 272.140 247.666 1.00 101.93 281 THR h O 1
ATOM 6273 N N . ILE B 1 282 ? 264.266 273.396 249.129 1.00 100.16 282 ILE h N 1
ATOM 6274 C CA . ILE B 1 282 ? 265.341 273.587 250.094 1.00 100.16 282 ILE h CA 1
ATOM 6275 C C . ILE B 1 282 ? 264.975 272.777 251.329 1.00 100.16 282 ILE h C 1
ATOM 6276 O O . ILE B 1 282 ? 263.923 273.007 251.937 1.00 100.16 282 ILE h O 1
ATOM 6281 N N . ILE B 1 283 ? 265.843 271.836 251.705 1.00 102.21 283 ILE h N 1
ATOM 6282 C CA . ILE B 1 283 ? 265.469 270.844 252.708 1.00 102.21 283 ILE h CA 1
ATOM 6283 C C . ILE B 1 283 ? 265.582 271.352 254.142 1.00 102.21 283 ILE h C 1
ATOM 6284 O O . ILE B 1 283 ? 264.896 270.825 255.028 1.00 102.21 283 ILE h O 1
ATOM 6289 N N . SER B 1 284 ? 266.423 272.352 254.400 1.00 101.52 284 SER h N 1
ATOM 6290 C CA . SER B 1 284 ? 266.597 272.912 255.741 1.00 101.52 284 SER h CA 1
ATOM 6291 C C . SER B 1 284 ? 266.570 274.429 255.613 1.00 101.52 284 SER h C 1
ATOM 6292 O O . SER B 1 284 ? 267.612 275.064 255.434 1.00 101.52 284 SER h O 1
ATOM 6295 N N . PHE B 1 285 ? 265.379 275.007 255.713 1.00 102.19 285 PHE h N 1
ATOM 6296 C CA . PHE B 1 285 ? 265.254 276.442 255.505 1.00 102.19 285 PHE h CA 1
ATOM 6297 C C . PHE B 1 285 ? 265.401 277.190 256.828 1.00 102.19 285 PHE h C 1
ATOM 6298 O O . PHE B 1 285 ? 264.883 276.740 257.853 1.00 102.19 285 PHE h O 1
ATOM 6306 N N . PRO B 1 286 ? 266.092 278.332 256.852 1.00 104.39 286 PRO h N 1
ATOM 6307 C CA . PRO B 1 286 ? 266.177 279.103 258.097 1.00 104.39 286 PRO h CA 1
ATOM 6308 C C . PRO B 1 286 ? 264.798 279.524 258.577 1.00 104.39 286 PRO h C 1
ATOM 6309 O O . PRO B 1 286 ? 263.882 279.750 257.785 1.00 104.39 286 PRO h O 1
ATOM 6313 N N . TRP B 1 287 ? 264.659 279.623 259.895 1.00 108.39 287 TRP h N 1
ATOM 6314 C CA . TRP B 1 287 ? 263.377 279.878 260.537 1.00 108.39 287 TRP h CA 1
ATOM 6315 C C . TRP B 1 287 ? 263.308 281.329 260.996 1.00 108.39 287 TRP h C 1
ATOM 6316 O O . TRP B 1 287 ? 264.230 281.819 261.655 1.00 108.39 287 TRP h O 1
ATOM 6327 N N . LYS B 1 288 ? 262.220 282.006 260.637 1.00 108.72 288 LYS h N 1
ATOM 6328 C CA . LYS B 1 288 ? 261.892 283.371 261.040 1.00 108.72 288 LYS h CA 1
ATOM 6329 C C . LYS B 1 288 ? 262.738 284.423 260.335 1.00 108.72 288 LYS h C 1
ATOM 6330 O O . LYS B 1 288 ? 262.489 285.620 260.527 1.00 108.72 288 LYS h O 1
ATOM 6336 N N . VAL B 1 289 ? 263.719 284.034 259.527 1.00 107.13 289 VAL h N 1
ATOM 6337 C CA . VAL B 1 289 ? 264.536 284.974 258.772 1.00 107.13 289 VAL h CA 1
ATOM 6338 C C . VAL B 1 289 ? 264.049 284.962 257.332 1.00 107.13 289 VAL h C 1
ATOM 6339 O O . VAL B 1 289 ? 264.162 283.947 256.636 1.00 107.13 289 VAL h O 1
ATOM 6343 N N . GLU B 1 290 ? 263.519 286.096 256.881 1.00 108.12 290 GLU h N 1
ATOM 6344 C CA . GLU B 1 290 ? 262.888 286.182 255.574 1.00 108.12 290 GLU h CA 1
ATOM 6345 C C . GLU B 1 290 ? 263.920 285.959 254.470 1.00 108.12 290 GLU h C 1
ATOM 6346 O O . GLU B 1 290 ? 265.125 285.839 254.714 1.00 108.12 290 GLU h O 1
ATOM 6352 N N . HIS B 1 291 ? 263.436 285.902 253.233 1.00 105.29 291 HIS h N 1
ATOM 6353 C CA . HIS B 1 291 ? 264.299 285.615 252.098 1.00 105.29 291 HIS h CA 1
ATOM 6354 C C . HIS B 1 291 ? 263.643 286.133 250.828 1.00 105.29 291 HIS h C 1
ATOM 6355 O O . HIS B 1 291 ? 262.415 286.126 250.701 1.00 105.29 291 HIS h O 1
ATOM 6362 N N . LYS B 1 292 ? 264.477 286.576 249.891 1.00 102.98 292 LYS h N 1
ATOM 6363 C CA . LYS B 1 292 ? 264.026 287.028 248.583 1.00 102.98 292 LYS h CA 1
ATOM 6364 C C . LYS B 1 292 ? 264.239 285.899 247.583 1.00 102.98 292 LYS h C 1
ATOM 6365 O O . LYS B 1 292 ? 265.369 285.443 247.389 1.00 102.98 292 LYS h O 1
ATOM 6371 N N . PHE B 1 293 ? 263.157 285.457 246.947 1.00 103.62 293 PHE h N 1
ATOM 6372 C CA . PHE B 1 293 ? 263.176 284.305 246.054 1.00 103.62 293 PHE h CA 1
ATOM 6373 C C . PHE B 1 293 ? 262.941 284.753 244.618 1.00 103.62 293 PHE h C 1
ATOM 6374 O O . PHE B 1 293 ? 261.964 285.452 244.333 1.00 103.62 293 PHE h O 1
ATOM 6382 N N . LYS B 1 294 ? 263.836 284.345 243.720 1.00 103.22 294 LYS h N 1
ATOM 6383 C CA . LYS B 1 294 ? 263.674 284.566 242.291 1.00 103.22 294 LYS h CA 1
ATOM 6384 C C . LYS B 1 294 ? 263.934 283.262 241.555 1.00 103.22 294 LYS h C 1
ATOM 6385 O O . LYS B 1 294 ? 264.830 282.497 241.927 1.00 103.22 294 LYS h O 1
ATOM 6391 N N . VAL B 1 295 ? 263.149 283.013 240.512 1.00 101.51 295 VAL h N 1
ATOM 6392 C CA . VAL B 1 295 ? 263.294 281.836 239.668 1.00 101.51 295 VAL h CA 1
ATOM 6393 C C . VAL B 1 295 ? 263.613 282.308 238.259 1.00 101.51 295 VAL h C 1
ATOM 6394 O O . VAL B 1 295 ? 262.928 283.187 237.722 1.00 101.51 295 VAL h O 1
ATOM 6398 N N . SER B 1 296 ? 264.653 281.732 237.669 1.00 101.73 296 SER h N 1
ATOM 6399 C CA . SER B 1 296 ? 265.149 282.150 236.368 1.00 101.73 296 SER h CA 1
ATOM 6400 C C . SER B 1 296 ? 264.795 281.112 235.313 1.00 101.73 296 SER h C 1
ATOM 6401 O O . SER B 1 296 ? 264.933 279.906 235.542 1.00 101.73 296 SER h O 1
ATOM 6404 N N . SER B 1 297 ? 264.335 281.589 234.159 1.00 107.11 297 SER h N 1
ATOM 6405 C CA . SER B 1 297 ? 264.030 280.738 233.012 1.00 107.11 297 SER h CA 1
ATOM 6406 C C . SER B 1 297 ? 265.203 280.840 232.043 1.00 107.11 297 SER h C 1
ATOM 6407 O O . SER B 1 297 ? 265.188 281.628 231.096 1.00 107.11 297 SER h O 1
ATOM 6410 N N . ILE B 1 298 ? 266.231 280.037 232.291 1.00 105.94 298 ILE h N 1
ATOM 6411 C CA . ILE B 1 298 ? 267.419 280.017 231.444 1.00 105.94 298 ILE h CA 1
ATOM 6412 C C . ILE B 1 298 ? 267.065 279.320 230.138 1.00 105.94 298 ILE h C 1
ATOM 6413 O O . ILE B 1 298 ? 266.530 278.207 230.142 1.00 105.94 298 ILE h O 1
ATOM 6418 N N . ALA B 1 299 ? 267.349 279.977 229.019 1.00 109.29 299 ALA h N 1
ATOM 6419 C CA . ALA B 1 299 ? 267.118 279.398 227.709 1.00 109.29 299 ALA h CA 1
ATOM 6420 C C . ALA B 1 299 ? 268.411 278.775 227.190 1.00 109.29 299 ALA h C 1
ATOM 6421 O O . ALA B 1 299 ? 269.415 278.691 227.898 1.00 109.29 299 ALA h O 1
ATOM 6423 N N . TRP B 1 300 ? 268.394 278.335 225.934 1.00 108.30 300 TRP h N 1
ATOM 6424 C CA . TRP B 1 300 ? 269.595 277.806 225.298 1.00 108.30 300 TRP h CA 1
ATOM 6425 C C . TRP B 1 300 ? 269.464 277.940 223.790 1.00 108.30 300 TRP h C 1
ATOM 6426 O O . TRP B 1 300 ? 268.534 277.388 223.196 1.00 108.30 300 TRP h O 1
ATOM 6437 N N . GLY B 1 301 ? 270.399 278.670 223.182 1.00 114.26 301 GLY h N 1
ATOM 6438 C CA . GLY B 1 301 ? 270.430 278.850 221.751 1.00 114.26 301 GLY h CA 1
ATOM 6439 C C . GLY B 1 301 ? 271.626 278.162 221.129 1.00 114.26 301 GLY h C 1
ATOM 6440 O O . GLY B 1 301 ? 272.557 277.743 221.822 1.00 114.26 301 GLY h O 1
ATOM 6441 N N . PRO B 1 302 ? 271.624 278.028 219.799 1.00 112.01 302 PRO h N 1
ATOM 6442 C CA . PRO B 1 302 ? 272.712 277.276 219.150 1.00 112.01 302 PRO h CA 1
ATOM 6443 C C . PRO B 1 302 ? 274.094 277.823 219.452 1.00 112.01 302 PRO h C 1
ATOM 6444 O O . PRO B 1 302 ? 275.032 277.043 219.654 1.00 112.01 302 PRO h O 1
ATOM 6448 N N . ASP B 1 303 ? 274.247 279.145 219.495 1.00 111.00 303 ASP h N 1
ATOM 6449 C CA . ASP B 1 303 ? 275.544 279.750 219.770 1.00 111.00 303 ASP h CA 1
ATOM 6450 C C . ASP B 1 303 ? 275.732 280.042 221.253 1.00 111.00 303 ASP h C 1
ATOM 6451 O O . ASP B 1 303 ? 276.806 279.782 221.804 1.00 111.00 303 ASP h O 1
ATOM 6456 N N . ALA B 1 304 ? 274.706 280.576 221.907 1.00 113.32 304 ALA h N 1
ATOM 6457 C CA . ALA B 1 304 ? 274.765 280.908 223.323 1.00 113.32 304 ALA h CA 1
ATOM 6458 C C . ALA B 1 304 ? 273.349 280.824 223.880 1.00 113.32 304 ALA h C 1
ATOM 6459 O O . ALA B 1 304 ? 272.442 280.291 223.232 1.00 113.32 304 ALA h O 1
ATOM 6461 N N . GLN B 1 305 ? 273.158 281.350 225.083 1.00 110.82 305 GLN h N 1
ATOM 6462 C CA . GLN B 1 305 ? 271.877 281.289 225.772 1.00 110.82 305 GLN h CA 1
ATOM 6463 C C . GLN B 1 305 ? 271.443 282.699 226.174 1.00 110.82 305 GLN h C 1
ATOM 6464 O O . GLN B 1 305 ? 272.086 283.697 225.837 1.00 110.82 305 GLN h O 1
ATOM 6470 N N . ASP B 1 306 ? 270.331 282.770 226.900 1.00 111.13 306 ASP h N 1
ATOM 6471 C CA . ASP B 1 306 ? 269.825 284.013 227.460 1.00 111.13 306 ASP h CA 1
ATOM 6472 C C . ASP B 1 306 ? 268.713 283.667 228.436 1.00 111.13 306 ASP h C 1
ATOM 6473 O O . ASP B 1 306 ? 267.961 282.712 228.219 1.00 111.13 306 ASP h O 1
ATOM 6478 N N . VAL B 1 307 ? 268.619 284.447 229.508 1.00 108.45 307 VAL h N 1
ATOM 6479 C CA . VAL B 1 307 ? 267.770 284.121 230.647 1.00 108.45 307 VAL h CA 1
ATOM 6480 C C . VAL B 1 307 ? 266.780 285.254 230.872 1.00 108.45 307 VAL h C 1
ATOM 6481 O O . VAL B 1 307 ? 267.154 286.432 230.839 1.00 108.45 307 VAL h O 1
ATOM 6485 N N . THR B 1 308 ? 265.520 284.892 231.095 1.00 107.24 308 THR h N 1
ATOM 6486 C CA . THR B 1 308 ? 264.485 285.822 231.528 1.00 107.24 308 THR h CA 1
ATOM 6487 C C . THR B 1 308 ? 264.016 285.392 232.910 1.00 107.24 308 THR h C 1
ATOM 6488 O O . THR B 1 308 ? 263.616 284.238 233.100 1.00 107.24 308 THR h O 1
ATOM 6492 N N . ASP B 1 309 ? 264.069 286.309 233.867 1.00 103.82 309 ASP h N 1
ATOM 6493 C CA . ASP B 1 309 ? 263.745 286.016 235.253 1.00 103.82 309 ASP h CA 1
ATOM 6494 C C . ASP B 1 309 ? 262.335 286.482 235.592 1.00 103.82 309 ASP h C 1
ATOM 6495 O O . ASP B 1 309 ? 261.772 287.372 234.950 1.00 103.82 309 ASP h O 1
ATOM 6500 N N . SER B 1 310 ? 261.770 285.860 236.622 1.00 104.64 310 SER h N 1
ATOM 6501 C CA . SER B 1 310 ? 260.492 286.289 237.162 1.00 104.64 310 SER h CA 1
ATOM 6502 C C . SER B 1 310 ? 260.695 287.446 238.136 1.00 104.64 310 SER h C 1
ATOM 6503 O O . SER B 1 310 ? 261.819 287.807 238.496 1.00 104.64 310 SER h O 1
ATOM 6506 N N . ALA B 1 311 ? 259.582 288.036 238.563 1.00 102.45 311 ALA h N 1
ATOM 6507 C CA . ALA B 1 311 ? 259.642 289.117 239.534 1.00 102.45 311 ALA h CA 1
ATOM 6508 C C . ALA B 1 311 ? 259.979 288.573 240.917 1.00 102.45 311 ALA h C 1
ATOM 6509 O O . ALA B 1 311 ? 259.625 287.445 241.271 1.00 102.45 311 ALA h O 1
ATOM 6511 N N . VAL B 1 312 ? 260.677 289.393 241.706 1.00 101.70 312 VAL h N 1
ATOM 6512 C CA . VAL B 1 312 ? 261.054 288.979 243.051 1.00 101.70 312 VAL h CA 1
ATOM 6513 C C . VAL B 1 312 ? 259.804 288.665 243.856 1.00 101.70 312 VAL h C 1
ATOM 6514 O O . VAL B 1 312 ? 258.764 289.320 243.712 1.00 101.70 312 VAL h O 1
ATOM 6518 N N . GLN B 1 313 ? 259.900 287.647 244.712 1.00 103.91 313 GLN h N 1
ATOM 6519 C CA . GLN B 1 313 ? 258.773 287.246 245.554 1.00 103.91 313 GLN h CA 1
ATOM 6520 C C . GLN B 1 313 ? 259.346 286.697 246.857 1.00 103.91 313 GLN h C 1
ATOM 6521 O O . GLN B 1 313 ? 259.822 285.559 246.897 1.00 103.91 313 GLN h O 1
ATOM 6527 N N . THR B 1 314 ? 259.288 287.504 247.912 1.00 106.26 314 THR h N 1
ATOM 6528 C CA . THR B 1 314 ? 259.832 287.126 249.209 1.00 106.26 314 THR h CA 1
ATOM 6529 C C . THR B 1 314 ? 258.767 286.438 250.053 1.00 106.26 314 THR h C 1
ATOM 6530 O O . THR B 1 314 ? 257.586 286.794 250.002 1.00 106.26 314 THR h O 1
ATOM 6534 N N . PHE B 1 315 ? 259.196 285.445 250.829 1.00 104.72 315 PHE h N 1
ATOM 6535 C CA . PHE B 1 315 ? 258.294 284.704 251.697 1.00 104.72 315 PHE h CA 1
ATOM 6536 C C . PHE B 1 315 ? 259.104 284.099 252.834 1.00 104.72 315 PHE h C 1
ATOM 6537 O O . PHE B 1 315 ? 260.298 283.823 252.692 1.00 104.72 315 PHE h O 1
ATOM 6545 N N . ILE B 1 316 ? 258.438 283.901 253.967 1.00 105.46 316 ILE h N 1
ATOM 6546 C CA . ILE B 1 316 ? 259.043 283.279 255.139 1.00 105.46 316 ILE h CA 1
ATOM 6547 C C . ILE B 1 316 ? 258.041 282.312 255.745 1.00 105.46 316 ILE h C 1
ATOM 6548 O O . ILE B 1 316 ? 256.846 282.612 255.834 1.00 105.46 316 ILE h O 1
ATOM 6553 N N . LEU B 1 317 ? 258.532 281.151 256.160 1.00 104.49 317 LEU h N 1
ATOM 6554 C CA . LEU B 1 317 ? 257.710 280.179 256.859 1.00 104.49 317 LEU h CA 1
ATOM 6555 C C . LEU B 1 317 ? 257.588 280.575 258.321 1.00 104.49 317 LEU h C 1
ATOM 6556 O O . LEU B 1 317 ? 258.564 280.991 258.953 1.00 104.49 317 LEU h O 1
ATOM 6561 N N . ASN B 1 318 ? 256.381 280.442 258.854 1.00 109.29 318 ASN h N 1
ATOM 6562 C CA . ASN B 1 318 ? 256.106 280.728 260.255 1.00 109.29 318 ASN h CA 1
ATOM 6563 C C . ASN B 1 318 ? 255.120 279.671 260.735 1.00 109.29 318 ASN h C 1
ATOM 6564 O O . ASN B 1 318 ? 254.925 278.633 260.091 1.00 109.29 318 ASN h O 1
ATOM 6569 N N . GLU B 1 319 ? 254.492 279.921 261.866 1.00 107.55 319 GLU h N 1
ATOM 6570 C CA . GLU B 1 319 ? 253.478 279.008 262.376 1.00 107.55 319 GLU h CA 1
ATOM 6571 C C . GLU B 1 319 ? 252.187 279.040 261.559 1.00 107.55 319 GLU h C 1
ATOM 6572 O O . GLU B 1 319 ? 251.200 278.441 262.007 1.00 107.55 319 GLU h O 1
ATOM 6578 N N . SER B 1 320 ? 252.147 279.699 260.404 1.00 103.26 320 SER h N 1
ATOM 6579 C CA . SER B 1 320 ? 250.940 279.817 259.598 1.00 103.26 320 SER h CA 1
ATOM 6580 C C . SER B 1 320 ? 251.082 279.012 258.313 1.00 103.26 320 SER h C 1
ATOM 6581 O O . SER B 1 320 ? 252.001 279.247 257.521 1.00 103.26 320 SER h O 1
ATOM 6584 N N . THR B 1 321 ? 250.173 278.062 258.120 1.00 101.31 321 THR h N 1
ATOM 6585 C CA . THR B 1 321 ? 250.000 277.357 256.855 1.00 101.31 321 THR h CA 1
ATOM 6586 C C . THR B 1 321 ? 251.226 276.561 256.401 1.00 101.31 321 THR h C 1
ATOM 6587 O O . THR B 1 321 ? 251.766 276.809 255.313 1.00 101.31 321 THR h O 1
ATOM 6591 N N . PRO B 1 322 ? 251.702 275.610 257.197 1.00 105.34 322 PRO h N 1
ATOM 6592 C CA . PRO B 1 322 ? 252.473 274.498 256.641 1.00 105.34 322 PRO h CA 1
ATOM 6593 C C . PRO B 1 322 ? 251.539 273.388 256.168 1.00 105.34 322 PRO h C 1
ATOM 6594 O O . PRO B 1 322 ? 250.336 273.397 256.434 1.00 105.34 322 PRO h O 1
ATOM 6598 N N . LEU B 1 323 ? 252.122 272.422 255.461 1.00 107.66 323 LEU h N 1
ATOM 6599 C CA . LEU B 1 323 ? 251.376 271.264 254.983 1.00 107.66 323 LEU h CA 1
ATOM 6600 C C . LEU B 1 323 ? 252.341 270.111 254.751 1.00 107.66 323 LEU h C 1
ATOM 6601 O O . LEU B 1 323 ? 253.550 270.308 254.622 1.00 107.66 323 LEU h O 1
ATOM 6606 N N . ASP B 1 324 ? 251.788 268.897 254.694 1.00 108.74 324 ASP h N 1
ATOM 6607 C CA . ASP B 1 324 ? 252.585 267.678 254.552 1.00 108.74 324 ASP h CA 1
ATOM 6608 C C . ASP B 1 324 ? 253.611 267.594 255.686 1.00 108.74 324 ASP h C 1
ATOM 6609 O O . ASP B 1 324 ? 254.825 267.676 255.495 1.00 108.74 324 ASP h O 1
ATOM 6614 N N . ASN B 1 325 ? 253.070 267.448 256.893 1.00 109.51 325 ASN h N 1
ATOM 6615 C CA . ASN B 1 325 ? 253.795 267.746 258.118 1.00 109.51 325 ASN h CA 1
ATOM 6616 C C . ASN B 1 325 ? 253.955 266.496 258.969 1.00 109.51 325 ASN h C 1
ATOM 6617 O O . ASN B 1 325 ? 254.175 266.571 260.182 1.00 109.51 325 ASN h O 1
ATOM 6622 N N . SER B 1 326 ? 253.854 265.324 258.347 1.00 112.43 326 SER h N 1
ATOM 6623 C CA . SER B 1 326 ? 253.764 264.064 259.087 1.00 112.43 326 SER h CA 1
ATOM 6624 C C . SER B 1 326 ? 255.161 263.493 259.331 1.00 112.43 326 SER h C 1
ATOM 6625 O O . SER B 1 326 ? 255.458 262.332 259.045 1.00 112.43 326 SER h O 1
ATOM 6628 N N . PHE B 1 327 ? 256.026 264.345 259.893 1.00 112.61 327 PHE h N 1
ATOM 6629 C CA . PHE B 1 327 ? 257.358 263.906 260.295 1.00 112.61 327 PHE h CA 1
ATOM 6630 C C . PHE B 1 327 ? 257.565 264.039 261.801 1.00 112.61 327 PHE h C 1
ATOM 6631 O O . PHE B 1 327 ? 258.714 264.073 262.258 1.00 112.61 327 PHE h O 1
ATOM 6639 N N . VAL B 1 328 ? 256.491 264.112 262.585 1.00 113.56 328 VAL h N 1
ATOM 6640 C CA . VAL B 1 328 ? 256.612 264.197 264.036 1.00 113.56 328 VAL h CA 1
ATOM 6641 C C . VAL B 1 328 ? 256.767 262.784 264.580 1.00 113.56 328 VAL h C 1
ATOM 6642 O O . VAL B 1 328 ? 255.786 262.129 264.951 1.00 113.56 328 VAL h O 1
ATOM 6646 N N . ASN B 1 329 ? 258.006 262.304 264.629 1.00 114.63 329 ASN h N 1
ATOM 6647 C CA . ASN B 1 329 ? 258.319 260.962 265.102 1.00 114.63 329 ASN h CA 1
ATOM 6648 C C . ASN B 1 329 ? 259.110 261.092 266.398 1.00 114.63 329 ASN h C 1
ATOM 6649 O O . ASN B 1 329 ? 260.296 261.434 266.379 1.00 114.63 329 ASN h O 1
ATOM 6654 N N . GLU B 1 330 ? 258.449 260.817 267.520 1.00 123.71 330 GLU h N 1
ATOM 6655 C CA . GLU B 1 330 ? 259.082 260.977 268.821 1.00 123.71 330 GLU h CA 1
ATOM 6656 C C . GLU B 1 330 ? 260.315 260.088 268.925 1.00 123.71 330 GLU h C 1
ATOM 6657 O O . GLU B 1 330 ? 260.288 258.917 268.538 1.00 123.71 330 GLU h O 1
ATOM 6663 N N . THR B 1 331 ? 261.403 260.655 269.452 1.00 122.62 331 THR h N 1
ATOM 6664 C CA . THR B 1 331 ? 262.665 259.942 269.593 1.00 122.62 331 THR h CA 1
ATOM 6665 C C . THR B 1 331 ? 263.253 260.003 270.995 1.00 122.62 331 THR h C 1
ATOM 6666 O O . THR B 1 331 ? 264.302 259.392 271.229 1.00 122.62 331 THR h O 1
ATOM 6670 N N . GLY B 1 332 ? 262.622 260.717 271.924 1.00 123.27 332 GLY h N 1
ATOM 6671 C CA . GLY B 1 332 ? 263.088 260.801 273.288 1.00 123.27 332 GLY h CA 1
ATOM 6672 C C . GLY B 1 332 ? 263.945 262.011 273.595 1.00 123.27 332 GLY h C 1
ATOM 6673 O O . GLY B 1 332 ? 264.034 262.407 274.763 1.00 123.27 332 GLY h O 1
ATOM 6674 N N . ILE B 1 333 ? 264.577 262.606 272.587 1.00 118.76 333 ILE h N 1
ATOM 6675 C CA . ILE B 1 333 ? 265.233 263.900 272.729 1.00 118.76 333 ILE h CA 1
ATOM 6676 C C . ILE B 1 333 ? 264.693 264.802 271.631 1.00 118.76 333 ILE h C 1
ATOM 6677 O O . ILE B 1 333 ? 265.240 264.846 270.524 1.00 118.76 333 ILE h O 1
ATOM 6682 N N . GLU B 1 334 ? 263.627 265.534 271.934 1.00 118.18 334 GLU h N 1
ATOM 6683 C CA . GLU B 1 334 ? 262.915 266.324 270.933 1.00 118.18 334 GLU h CA 1
ATOM 6684 C C . GLU B 1 334 ? 263.459 267.743 270.965 1.00 118.18 334 GLU h C 1
ATOM 6685 O O . GLU B 1 334 ? 263.037 268.567 271.780 1.00 118.18 334 GLU h O 1
ATOM 6691 N N . VAL B 1 335 ? 264.404 268.027 270.076 1.00 112.71 335 VAL h N 1
ATOM 6692 C CA . VAL B 1 335 ? 264.962 269.364 269.929 1.00 112.71 335 VAL h CA 1
ATOM 6693 C C . VAL B 1 335 ? 264.044 270.151 269.005 1.00 112.71 335 VAL h C 1
ATOM 6694 O O . VAL B 1 335 ? 263.745 269.707 267.891 1.00 112.71 335 VAL h O 1
ATOM 6698 N N . ASN B 1 336 ? 263.587 271.312 269.465 1.00 112.93 336 ASN h N 1
ATOM 6699 C CA . ASN B 1 336 ? 262.692 272.146 268.683 1.00 112.93 336 ASN h CA 1
ATOM 6700 C C . ASN B 1 336 ? 263.101 273.604 268.796 1.00 112.93 336 ASN h C 1
ATOM 6701 O O . ASN B 1 336 ? 263.717 274.025 269.779 1.00 112.93 336 ASN h O 1
ATOM 6706 N N . TYR B 1 337 ? 262.741 274.380 267.770 1.00 109.21 337 TYR h N 1
ATOM 6707 C CA . TYR B 1 337 ? 262.997 275.812 267.803 1.00 109.21 337 TYR h CA 1
ATOM 6708 C C . TYR B 1 337 ? 262.280 276.489 268.960 1.00 109.21 337 TYR h C 1
ATOM 6709 O O . TYR B 1 337 ? 262.744 277.527 269.442 1.00 109.21 337 TYR h O 1
ATOM 6718 N N . ALA B 1 338 ? 261.163 275.925 269.418 1.00 114.02 338 ALA h N 1
ATOM 6719 C CA . ALA B 1 338 ? 260.409 276.481 270.530 1.00 114.02 338 ALA h CA 1
ATOM 6720 C C . ALA B 1 338 ? 260.772 275.859 271.870 1.00 114.02 338 ALA h C 1
ATOM 6721 O O . ALA B 1 338 ? 260.399 276.410 272.910 1.00 114.02 338 ALA h O 1
ATOM 6723 N N . TYR B 1 339 ? 261.480 274.731 271.875 1.00 115.93 339 TYR h N 1
ATOM 6724 C CA . TYR B 1 339 ? 261.896 274.102 273.120 1.00 115.93 339 TYR h CA 1
ATOM 6725 C C . TYR B 1 339 ? 262.819 272.936 272.804 1.00 115.93 339 TYR h C 1
ATOM 6726 O O . TYR B 1 339 ? 262.680 272.298 271.761 1.00 115.93 339 TYR h O 1
ATOM 6735 N N . ILE B 1 340 ? 263.759 272.672 273.707 1.00 116.17 340 ILE h N 1
ATOM 6736 C CA . ILE B 1 340 ? 264.595 271.478 273.659 1.00 116.17 340 ILE h CA 1
ATOM 6737 C C . ILE B 1 340 ? 264.300 270.668 274.913 1.00 116.17 340 ILE h C 1
ATOM 6738 O O . ILE B 1 340 ? 264.415 271.181 276.034 1.00 116.17 340 ILE h O 1
ATOM 6743 N N . LYS B 1 341 ? 263.909 269.411 274.728 1.00 118.41 341 LYS h N 1
ATOM 6744 C CA . LYS B 1 341 ? 263.402 268.605 275.827 1.00 118.41 341 LYS h CA 1
ATOM 6745 C C . LYS B 1 341 ? 263.794 267.149 275.639 1.00 118.41 341 LYS h C 1
ATOM 6746 O O . LYS B 1 341 ? 264.141 266.709 274.540 1.00 118.41 341 LYS h O 1
ATOM 6752 N N . GLY B 1 342 ? 263.731 266.406 276.740 1.00 121.88 342 GLY h N 1
ATOM 6753 C CA . GLY B 1 342 ? 263.944 264.975 276.724 1.00 121.88 342 GLY h CA 1
ATOM 6754 C C . GLY B 1 342 ? 262.828 264.247 277.444 1.00 121.88 342 GLY h C 1
ATOM 6755 O O . GLY B 1 342 ? 262.556 264.524 278.617 1.00 121.88 342 GLY h O 1
ATOM 6756 N N . LYS B 1 343 ? 262.173 263.316 276.754 1.00 123.23 343 LYS h N 1
ATOM 6757 C CA . LYS B 1 343 ? 261.031 262.599 277.297 1.00 123.23 343 LYS h CA 1
ATOM 6758 C C . LYS B 1 343 ? 261.192 261.109 277.030 1.00 123.23 343 LYS h C 1
ATOM 6759 O O . LYS B 1 343 ? 261.946 260.694 276.147 1.00 123.23 343 LYS h O 1
ATOM 6765 N N . ILE B 1 344 ? 260.481 260.306 277.816 1.00 123.80 344 ILE h N 1
ATOM 6766 C CA . ILE B 1 344 ? 260.529 258.850 277.713 1.00 123.80 344 ILE h CA 1
ATOM 6767 C C . ILE B 1 344 ? 259.146 258.374 277.291 1.00 123.80 344 ILE h C 1
ATOM 6768 O O . ILE B 1 344 ? 258.160 258.573 278.012 1.00 123.80 344 ILE h O 1
ATOM 6773 N N . LYS B 1 345 ? 259.070 257.748 276.120 1.00 127.39 345 LYS h N 1
ATOM 6774 C CA . LYS B 1 345 ? 257.806 257.225 275.627 1.00 127.39 345 LYS h CA 1
ATOM 6775 C C . LYS B 1 345 ? 257.428 255.945 276.364 1.00 127.39 345 LYS h C 1
ATOM 6776 O O . LYS B 1 345 ? 258.286 255.160 276.778 1.00 127.39 345 LYS h O 1
ATOM 6782 N N . ASP B 1 346 ? 256.124 255.741 276.528 1.00 133.57 346 ASP h N 1
ATOM 6783 C CA . ASP B 1 346 ? 255.608 254.565 277.213 1.00 133.57 346 ASP h CA 1
ATOM 6784 C C . ASP B 1 346 ? 254.110 254.488 276.973 1.00 133.57 346 ASP h C 1
ATOM 6785 O O . ASP B 1 346 ? 253.407 255.489 277.128 1.00 133.57 346 ASP h O 1
ATOM 6790 N N . GLY B 1 347 ? 253.634 253.296 276.609 1.00 140.44 347 GLY h N 1
ATOM 6791 C CA . GLY B 1 347 ? 252.221 253.076 276.362 1.00 140.44 347 GLY h CA 1
ATOM 6792 C C . GLY B 1 347 ? 251.565 254.242 275.654 1.00 140.44 347 GLY h C 1
ATOM 6793 O O . GLY B 1 347 ? 252.091 254.750 274.661 1.00 140.44 347 GLY h O 1
ATOM 6794 N N . SER B 1 348 ? 250.411 254.676 276.162 1.00 135.17 348 SER h N 1
ATOM 6795 C CA . SER B 1 348 ? 249.778 255.915 275.731 1.00 135.17 348 SER h CA 1
ATOM 6796 C C . SER B 1 348 ? 250.073 257.060 276.692 1.00 135.17 348 SER h C 1
ATOM 6797 O O . SER B 1 348 ? 249.299 258.019 276.779 1.00 135.17 348 SER h O 1
ATOM 6800 N N . THR B 1 349 ? 251.183 256.969 277.421 1.00 133.99 349 THR h N 1
ATOM 6801 C CA . THR B 1 349 ? 251.589 257.969 278.405 1.00 133.99 349 THR h CA 1
ATOM 6802 C C . THR B 1 349 ? 252.971 258.480 278.007 1.00 133.99 349 THR h C 1
ATOM 6803 O O . THR B 1 349 ? 253.988 257.840 278.290 1.00 133.99 349 THR h O 1
ATOM 6807 N N . TRP B 1 350 ? 253.005 259.634 277.342 1.00 130.31 350 TRP h N 1
ATOM 6808 C CA . TRP B 1 350 ? 254.262 260.228 276.894 1.00 130.31 350 TRP h CA 1
ATOM 6809 C C . TRP B 1 350 ? 254.947 260.885 278.094 1.00 130.31 350 TRP h C 1
ATOM 6810 O O . TRP B 1 350 ? 255.025 262.108 278.230 1.00 130.31 350 TRP h O 1
ATOM 6821 N N . LYS B 1 351 ? 255.448 260.031 278.981 1.00 127.78 351 LYS h N 1
ATOM 6822 C CA . LYS B 1 351 ? 256.090 260.492 280.204 1.00 127.78 351 LYS h CA 1
ATOM 6823 C C . LYS B 1 351 ? 257.339 261.294 279.859 1.00 127.78 351 LYS h C 1
ATOM 6824 O O . LYS B 1 351 ? 258.294 260.754 279.291 1.00 127.78 351 LYS h O 1
ATOM 6830 N N . GLN B 1 352 ? 257.336 262.579 280.199 1.00 122.87 352 GLN h N 1
ATOM 6831 C CA . GLN B 1 352 ? 258.432 263.479 279.870 1.00 122.87 352 GLN h CA 1
ATOM 6832 C C . GLN B 1 352 ? 259.196 263.851 281.133 1.00 122.87 352 GLN h C 1
ATOM 6833 O O . GLN B 1 352 ? 258.598 264.115 282.179 1.00 122.87 352 GLN h O 1
ATOM 6839 N N . THR B 1 353 ? 260.526 263.873 281.023 1.00 122.34 353 THR h N 1
ATOM 6840 C CA . THR B 1 353 ? 261.405 264.092 282.163 1.00 122.34 353 THR h CA 1
ATOM 6841 C C . THR B 1 353 ? 262.164 265.410 282.062 1.00 122.34 353 THR h C 1
ATOM 6842 O O . THR B 1 353 ? 262.082 266.244 282.968 1.00 122.34 353 THR h O 1
ATOM 6846 N N . PHE B 1 354 ? 262.906 265.617 280.978 1.00 120.17 354 PHE h N 1
ATOM 6847 C CA . PHE B 1 354 ? 263.739 266.795 280.796 1.00 120.17 354 PHE h CA 1
ATOM 6848 C C . PHE B 1 354 ? 263.038 267.780 279.869 1.00 120.17 354 PHE h C 1
ATOM 6849 O O . PHE B 1 354 ? 262.316 267.383 278.951 1.00 120.17 354 PHE h O 1
ATOM 6857 N N . LEU B 1 355 ? 263.254 269.070 280.117 1.00 117.30 355 LEU h N 1
ATOM 6858 C CA . LEU B 1 355 ? 262.633 270.093 279.290 1.00 117.30 355 LEU h CA 1
ATOM 6859 C C . LEU B 1 355 ? 263.389 271.403 279.434 1.00 117.30 355 LEU h C 1
ATOM 6860 O O . LEU B 1 355 ? 263.926 271.717 280.499 1.00 117.30 355 LEU h O 1
ATOM 6865 N N . ILE B 1 356 ? 263.429 272.154 278.337 1.00 117.73 356 ILE h N 1
ATOM 6866 C CA . ILE B 1 356 ? 263.788 273.568 278.339 1.00 117.73 356 ILE h CA 1
ATOM 6867 C C . ILE B 1 356 ? 262.902 274.256 277.312 1.00 117.73 356 ILE h C 1
ATOM 6868 O O . ILE B 1 356 ? 262.811 273.810 276.164 1.00 117.73 356 ILE h O 1
ATOM 6873 N N . ASP B 1 357 ? 262.248 275.339 277.720 1.00 116.91 357 ASP h N 1
ATOM 6874 C CA . ASP B 1 357 ? 261.294 276.040 276.874 1.00 116.91 357 ASP h CA 1
ATOM 6875 C C . ASP B 1 357 ? 261.777 277.458 276.618 1.00 116.91 357 ASP h C 1
ATOM 6876 O O . ASP B 1 357 ? 262.105 278.186 277.560 1.00 116.91 357 ASP h O 1
ATOM 6881 N N . ALA B 1 358 ? 261.821 277.844 275.346 1.00 119.19 358 ALA h N 1
ATOM 6882 C CA . ALA B 1 358 ? 262.136 279.219 274.963 1.00 119.19 358 ALA h CA 1
ATOM 6883 C C . ALA B 1 358 ? 260.869 280.057 274.827 1.00 119.19 358 ALA h C 1
ATOM 6884 O O . ALA B 1 358 ? 260.645 280.742 273.831 1.00 119.19 358 ALA h O 1
ATOM 6886 N N . ALA B 1 359 ? 260.024 279.996 275.854 1.00 116.28 359 ALA h N 1
ATOM 6887 C CA . ALA B 1 359 ? 258.836 280.832 275.925 1.00 116.28 359 ALA h CA 1
ATOM 6888 C C . ALA B 1 359 ? 258.740 281.461 277.307 1.00 116.28 359 ALA h C 1
ATOM 6889 O O . ALA B 1 359 ? 258.257 282.588 277.457 1.00 116.28 359 ALA h O 1
ATOM 6891 N N . THR B 1 360 ? 259.203 280.730 278.324 1.00 119.80 360 THR h N 1
ATOM 6892 C CA . THR B 1 360 ? 259.203 281.230 279.692 1.00 119.80 360 THR h CA 1
ATOM 6893 C C . THR B 1 360 ? 260.490 280.886 280.431 1.00 119.80 360 THR h C 1
ATOM 6894 O O . THR B 1 360 ? 260.527 281.006 281.662 1.00 119.80 360 THR h O 1
ATOM 6898 N N . GLY B 1 361 ? 261.537 280.455 279.730 1.00 119.83 361 GLY h N 1
ATOM 6899 C CA . GLY B 1 361 ? 262.774 280.084 280.383 1.00 119.83 361 GLY h CA 1
ATOM 6900 C C . GLY B 1 361 ? 262.664 278.908 281.322 1.00 119.83 361 GLY h C 1
ATOM 6901 O O . GLY B 1 361 ? 263.581 278.682 282.116 1.00 119.83 361 GLY h O 1
ATOM 6902 N N . ALA B 1 362 ? 261.572 278.149 281.258 1.00 118.02 362 ALA h N 1
ATOM 6903 C CA . ALA B 1 362 ? 261.374 277.044 282.185 1.00 118.02 362 ALA h CA 1
ATOM 6904 C C . ALA B 1 362 ? 262.417 275.958 281.960 1.00 118.02 362 ALA h C 1
ATOM 6905 O O . ALA B 1 362 ? 262.716 275.590 280.820 1.00 118.02 362 ALA h O 1
ATOM 6907 N N . ILE B 1 363 ? 262.971 275.448 283.057 1.00 119.60 363 ILE h N 1
ATOM 6908 C CA . ILE B 1 363 ? 263.913 274.338 283.033 1.00 119.60 363 ILE h CA 1
ATOM 6909 C C . ILE B 1 363 ? 263.357 273.254 283.941 1.00 119.60 363 ILE h C 1
ATOM 6910 O O . ILE B 1 363 ? 263.217 273.465 285.152 1.00 119.60 363 ILE h O 1
ATOM 6915 N N . ASN B 1 364 ? 263.045 272.096 283.363 1.00 121.24 364 ASN h N 1
ATOM 6916 C CA . ASN B 1 364 ? 262.346 271.034 284.070 1.00 121.24 364 ASN h CA 1
ATOM 6917 C C . ASN B 1 364 ? 263.174 269.760 284.046 1.00 121.24 364 ASN h C 1
ATOM 6918 O O . ASN B 1 364 ? 263.820 269.446 283.042 1.00 121.24 364 ASN h O 1
ATOM 6923 N N . ILE B 1 365 ? 263.151 269.033 285.159 1.00 121.08 365 ILE h N 1
ATOM 6924 C CA . ILE B 1 365 ? 263.833 267.751 285.279 1.00 121.08 365 ILE h CA 1
ATOM 6925 C C . ILE B 1 365 ? 262.969 266.829 286.127 1.00 121.08 365 ILE h C 1
ATOM 6926 O O . ILE B 1 365 ? 262.330 267.269 287.087 1.00 121.08 365 ILE h O 1
ATOM 6931 N N . GLY B 1 366 ? 262.948 265.554 285.766 1.00 121.62 366 GLY h N 1
ATOM 6932 C CA . GLY B 1 366 ? 262.216 264.562 286.521 1.00 121.62 366 GLY h CA 1
ATOM 6933 C C . GLY B 1 366 ? 260.731 264.558 286.200 1.00 121.62 366 GLY h C 1
ATOM 6934 O O . GLY B 1 366 ? 260.177 265.497 285.632 1.00 121.62 366 GLY h O 1
ATOM 6935 N N . LEU B 1 367 ? 260.079 263.465 286.584 1.00 120.93 367 LEU h N 1
ATOM 6936 C CA . LEU B 1 367 ? 258.649 263.324 286.342 1.00 120.93 367 LEU h CA 1
ATOM 6937 C C . LEU B 1 367 ? 257.873 264.375 287.126 1.00 120.93 367 LEU h C 1
ATOM 6938 O O . LEU B 1 367 ? 258.324 264.871 288.160 1.00 120.93 367 LEU h O 1
ATOM 6943 N N . LEU B 1 368 ? 256.692 264.711 286.619 1.00 125.51 368 LEU h N 1
ATOM 6944 C CA . LEU B 1 368 ? 255.871 265.764 287.199 1.00 125.51 368 LEU h CA 1
ATOM 6945 C C . LEU B 1 368 ? 254.813 265.187 288.129 1.00 125.51 368 LEU h C 1
ATOM 6946 O O . LEU B 1 368 ? 254.180 264.174 287.822 1.00 125.51 368 LEU h O 1
ATOM 6951 N N . ASP B 1 369 ? 254.632 265.846 289.272 1.00 132.94 369 ASP h N 1
ATOM 6952 C CA . ASP B 1 369 ? 253.551 265.520 290.193 1.00 132.94 369 ASP h CA 1
ATOM 6953 C C . ASP B 1 369 ? 252.728 266.768 290.480 1.00 132.94 369 ASP h C 1
ATOM 6954 O O . ASP B 1 369 ? 251.513 266.688 290.688 1.00 132.94 369 ASP h O 1
ATOM 6959 N N . ALA B 1 370 ? 253.384 267.926 290.491 1.00 131.81 370 ALA h N 1
ATOM 6960 C CA . ALA B 1 370 ? 252.690 269.183 290.702 1.00 131.81 370 ALA h CA 1
ATOM 6961 C C . ALA B 1 370 ? 251.873 269.553 289.467 1.00 131.81 370 ALA h C 1
ATOM 6962 O O . ALA B 1 370 ? 251.965 268.923 288.409 1.00 131.81 370 ALA h O 1
ATOM 6964 N N . GLU B 1 371 ? 251.055 270.598 289.613 1.00 138.51 371 GLU h N 1
ATOM 6965 C CA . GLU B 1 371 ? 250.219 271.036 288.500 1.00 138.51 371 GLU h CA 1
ATOM 6966 C C . GLU B 1 371 ? 251.069 271.496 287.322 1.00 138.51 371 GLU h C 1
ATOM 6967 O O . GLU B 1 371 ? 250.767 271.173 286.166 1.00 138.51 371 GLU h O 1
ATOM 6973 N N . GLY B 1 372 ? 252.129 272.252 287.590 1.00 132.61 372 GLY h N 1
ATOM 6974 C CA . GLY B 1 372 ? 253.019 272.715 286.545 1.00 132.61 372 GLY h CA 1
ATOM 6975 C C . GLY B 1 372 ? 254.472 272.690 286.967 1.00 132.61 372 GLY h C 1
ATOM 6976 O O . GLY B 1 372 ? 255.275 273.503 286.499 1.00 132.61 372 GLY h O 1
ATOM 6977 N N . LYS B 1 373 ? 254.825 271.764 287.858 1.00 128.52 373 LYS h N 1
ATOM 6978 C CA . LYS B 1 373 ? 256.167 271.708 288.417 1.00 128.52 373 LYS h CA 1
ATOM 6979 C C . LYS B 1 373 ? 256.562 270.261 288.669 1.00 128.52 373 LYS h C 1
ATOM 6980 O O . LYS B 1 373 ? 255.726 269.354 288.685 1.00 128.52 373 LYS h O 1
ATOM 6986 N N . ALA B 1 374 ? 257.857 270.066 288.862 1.00 126.90 374 ALA h N 1
ATOM 6987 C CA . ALA B 1 374 ? 258.469 268.779 289.158 1.00 126.90 374 ALA h CA 1
ATOM 6988 C C . ALA B 1 374 ? 259.440 268.968 290.308 1.00 126.90 374 ALA h C 1
ATOM 6989 O O . ALA B 1 374 ? 259.815 270.096 290.639 1.00 126.90 374 ALA h O 1
ATOM 6991 N N . PRO B 1 375 ? 259.868 267.876 290.950 1.00 128.06 375 PRO h N 1
ATOM 6992 C CA . PRO B 1 375 ? 260.689 268.011 292.164 1.00 128.06 375 PRO h CA 1
ATOM 6993 C C . PRO B 1 375 ? 261.881 268.941 291.991 1.00 128.06 375 PRO h C 1
ATOM 6994 O O . PRO B 1 375 ? 262.092 269.836 292.813 1.00 128.06 375 PRO h O 1
ATOM 6998 N N . ILE B 1 376 ? 262.661 268.745 290.928 1.00 127.80 376 ILE h N 1
ATOM 6999 C CA . ILE B 1 376 ? 263.815 269.592 290.652 1.00 127.80 376 ILE h CA 1
ATOM 7000 C C . ILE B 1 376 ? 263.643 270.379 289.359 1.00 127.80 376 ILE h C 1
ATOM 7001 O O . ILE B 1 376 ? 264.633 270.772 288.738 1.00 127.80 376 ILE h O 1
ATOM 7006 N N . SER B 1 377 ? 262.407 270.615 288.932 1.00 126.04 377 SER h N 1
ATOM 7007 C CA . SER B 1 377 ? 262.185 271.579 287.867 1.00 126.04 377 SER h CA 1
ATOM 7008 C C . SER B 1 377 ? 262.523 272.976 288.369 1.00 126.04 377 SER h C 1
ATOM 7009 O O . SER B 1 377 ? 262.711 273.203 289.567 1.00 126.04 377 SER h O 1
ATOM 7012 N N . PHE B 1 378 ? 262.600 273.922 287.442 1.00 126.95 378 PHE h N 1
ATOM 7013 C CA . PHE B 1 378 ? 263.045 275.272 287.745 1.00 126.95 378 PHE h CA 1
ATOM 7014 C C . PHE B 1 378 ? 262.192 276.290 286.998 1.00 126.95 378 PHE h C 1
ATOM 7015 O O . PHE B 1 378 ? 261.395 275.956 286.117 1.00 126.95 378 PHE h O 1
ATOM 7023 N N . ASP B 1 379 ? 262.371 277.551 287.372 1.00 122.06 379 ASP h N 1
ATOM 7024 C CA . ASP B 1 379 ? 261.6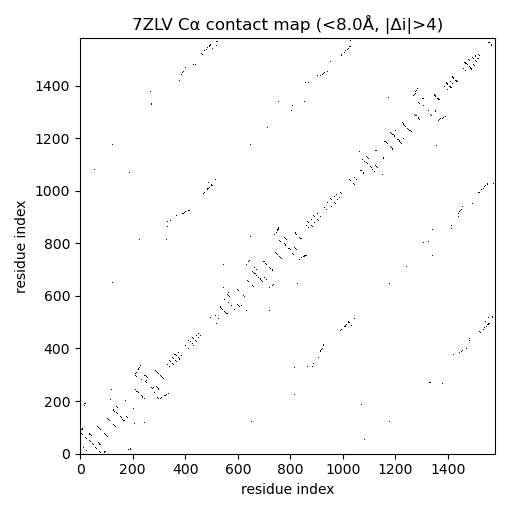86 278.665 286.736 1.00 122.06 379 ASP h CA 1
ATOM 7025 C C . ASP B 1 379 ? 262.454 279.950 287.010 1.00 122.06 379 ASP h C 1
ATOM 7026 O O . ASP B 1 379 ? 262.101 280.700 287.929 1.00 122.06 379 AS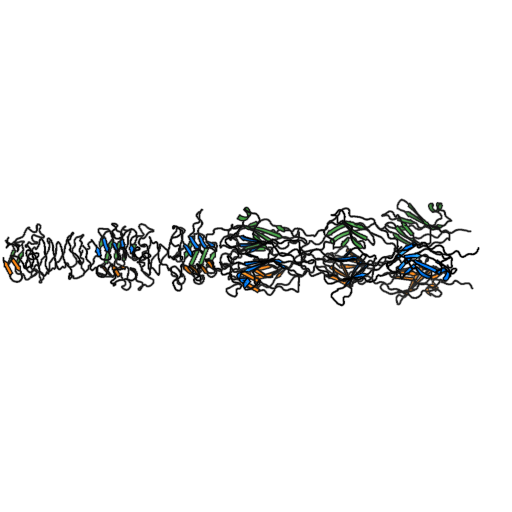P h O 1
ATOM 7031 N N . PRO B 1 380 ? 263.521 280.227 286.258 1.00 121.03 380 PRO h N 1
ATOM 7032 C CA . PRO B 1 380 ? 264.221 281.506 286.445 1.00 121.03 380 PRO h CA 1
ATOM 7033 C C . PRO B 1 380 ? 263.298 282.708 286.353 1.00 121.03 380 PRO h C 1
ATOM 7034 O O . PRO B 1 380 ? 263.483 283.677 287.100 1.00 121.03 380 PRO h O 1
ATOM 7038 N N . VAL B 1 381 ? 262.311 282.682 285.455 1.00 125.77 381 VAL h N 1
ATOM 7039 C CA . VAL B 1 381 ? 261.225 283.649 285.527 1.00 125.77 381 VAL h CA 1
ATOM 7040 C C . VAL B 1 381 ? 260.585 283.538 286.900 1.00 125.77 381 VAL h C 1
ATOM 7041 O O . VAL B 1 381 ? 260.362 282.430 287.404 1.00 125.77 381 VAL h O 1
ATOM 7045 N N . LYS B 1 382 ? 260.283 284.679 287.512 1.00 126.33 382 LYS h N 1
ATOM 7046 C CA . LYS B 1 382 ? 259.913 284.734 288.926 1.00 126.33 382 LYS h CA 1
ATOM 7047 C C . LYS B 1 382 ? 260.825 283.793 289.715 1.00 126.33 382 LYS h C 1
ATOM 7048 O O . LYS B 1 382 ? 260.392 282.830 290.349 1.00 126.33 382 LYS h O 1
ATOM 7054 N N . LYS B 1 383 ? 262.119 284.113 289.650 1.00 124.84 383 LYS h N 1
ATOM 7055 C CA . LYS B 1 383 ? 263.191 283.174 289.965 1.00 124.84 383 LYS h CA 1
ATOM 7056 C C . LYS B 1 383 ? 262.896 282.357 291.215 1.00 124.84 383 LYS h C 1
ATOM 7057 O O . LYS B 1 383 ? 262.352 282.864 292.198 1.00 124.84 383 LYS h O 1
ATOM 7063 N N . ILE B 1 384 ? 263.265 281.079 291.155 1.00 128.00 384 ILE h N 1
ATOM 7064 C CA . ILE B 1 384 ? 263.178 280.180 292.298 1.00 128.00 384 ILE h CA 1
ATOM 7065 C C . ILE B 1 384 ? 264.124 279.008 292.072 1.00 128.00 384 ILE h C 1
ATOM 7066 O O . ILE B 1 384 ? 264.152 278.420 290.987 1.00 128.00 384 ILE h O 1
ATOM 7071 N N . VAL B 1 385 ? 264.906 278.669 293.092 1.00 129.11 385 VAL h N 1
ATOM 7072 C CA . VAL B 1 385 ? 265.777 277.500 293.069 1.00 129.11 385 VAL h CA 1
ATOM 7073 C C . VAL B 1 385 ? 265.081 276.428 293.900 1.00 129.11 385 VAL h C 1
ATOM 7074 O O . VAL B 1 385 ? 265.065 276.486 295.133 1.00 129.11 385 VAL h O 1
ATOM 7078 N N . ASN B 1 386 ? 264.479 275.456 293.222 1.00 129.80 386 ASN h N 1
ATOM 7079 C CA . ASN B 1 386 ? 263.670 274.428 293.862 1.00 129.80 386 ASN h CA 1
ATOM 7080 C C . ASN B 1 386 ? 264.339 273.072 293.698 1.00 129.80 386 ASN h C 1
ATOM 7081 O O . ASN B 1 386 ? 264.574 272.622 292.572 1.00 129.80 386 ASN h O 1
ATOM 7086 N N . VAL B 1 387 ? 264.640 272.424 294.824 1.00 135.59 387 VAL h N 1
ATOM 7087 C CA . VAL B 1 387 ? 265.236 271.093 294.822 1.00 135.59 387 VAL h CA 1
ATOM 7088 C C . VAL B 1 387 ? 264.779 270.389 296.092 1.00 135.59 387 VAL h C 1
ATOM 7089 O O . VAL B 1 387 ? 264.211 271.009 296.993 1.00 135.59 387 VAL h O 1
ATOM 7093 N N . ASP B 1 388 ? 265.021 269.083 296.163 1.00 136.62 388 ASP h N 1
ATOM 7094 C CA . ASP B 1 388 ? 264.624 268.318 297.337 1.00 136.62 388 ASP h CA 1
ATOM 7095 C C . ASP B 1 388 ? 265.356 266.984 297.348 1.00 136.62 388 ASP h C 1
ATOM 7096 O O . ASP B 1 388 ? 265.653 266.414 296.294 1.00 136.62 388 ASP h O 1
ATOM 7101 N N . GLY B 1 389 ? 265.644 266.497 298.553 1.00 131.40 389 GLY h N 1
ATOM 7102 C CA . GLY B 1 389 ? 266.209 265.173 298.721 1.00 131.40 389 GLY h CA 1
ATOM 7103 C C . GLY B 1 389 ? 267.684 265.103 298.391 1.00 131.40 389 GLY h C 1
ATOM 7104 O O . GLY B 1 389 ? 268.155 265.792 297.485 1.00 131.40 389 GLY h O 1
ATOM 7105 N N . SER B 1 390 ? 268.425 264.276 299.129 1.00 137.66 390 SER h N 1
ATOM 7106 C CA . SER B 1 390 ? 269.838 264.040 298.834 1.00 137.66 390 SER h CA 1
ATOM 7107 C C . SER B 1 390 ? 270.224 262.710 299.464 1.00 137.66 390 SER h C 1
ATOM 7108 O O . SER B 1 390 ? 270.321 262.615 300.691 1.00 137.66 390 SER h O 1
ATOM 7111 N N . VAL B 1 391 ? 270.443 261.692 298.629 1.00 145.35 391 VAL h N 1
ATOM 7112 C CA . VAL B 1 391 ? 270.754 260.359 299.144 1.00 145.35 391 VAL h CA 1
ATOM 7113 C C . VAL B 1 391 ? 272.073 260.379 299.909 1.00 145.35 391 VAL h C 1
ATOM 7114 O O . VAL B 1 391 ? 272.188 259.821 301.006 1.00 145.35 391 VAL h O 1
ATOM 7118 N N . ILE B 1 392 ? 273.087 261.016 299.336 1.00 146.96 392 ILE h N 1
ATOM 7119 C CA . ILE B 1 392 ? 274.383 261.128 299.995 1.00 146.96 392 ILE h CA 1
ATOM 7120 C C . ILE B 1 392 ? 274.603 262.574 300.414 1.00 146.96 392 ILE h C 1
ATOM 7121 O O . ILE B 1 392 ? 274.555 263.491 299.586 1.00 146.96 392 ILE h O 1
ATOM 7126 N N . THR B 1 393 ? 274.830 262.785 301.709 1.00 158.13 393 THR h N 1
ATOM 7127 C CA . THR B 1 393 ? 275.243 264.089 302.219 1.00 158.13 393 THR h CA 1
ATOM 7128 C C . THR B 1 393 ? 276.281 263.863 303.308 1.00 158.13 393 THR h C 1
ATOM 7129 O O . THR B 1 393 ? 275.956 263.388 304.400 1.00 158.13 393 THR h O 1
ATOM 7133 N N . LYS B 1 394 ? 277.537 264.182 302.995 1.00 157.91 394 LYS h N 1
ATOM 7134 C CA . LYS B 1 394 ? 278.631 264.078 303.950 1.00 157.91 394 LYS h CA 1
ATOM 7135 C C . LYS B 1 394 ? 279.259 265.434 304.242 1.00 157.91 394 LYS h C 1
ATOM 7136 O O . LYS B 1 394 ? 280.362 265.482 304.799 1.00 157.91 394 LYS h O 1
ATOM 7142 N N . THR B 1 395 ? 278.600 266.532 303.883 1.00 163.81 395 THR h N 1
ATOM 7143 C CA . THR B 1 395 ? 279.245 267.834 303.954 1.00 163.81 395 THR h CA 1
ATOM 7144 C C . THR B 1 395 ? 278.204 268.938 303.845 1.00 163.81 395 THR h C 1
ATOM 7145 O O . THR B 1 395 ? 277.138 268.763 303.249 1.00 163.81 395 THR h O 1
ATOM 7149 N N . ILE B 1 396 ? 278.538 270.074 304.452 1.00 172.45 396 ILE h N 1
ATOM 7150 C CA . ILE B 1 396 ? 277.929 271.368 304.173 1.00 172.45 396 ILE h CA 1
ATOM 7151 C C . ILE B 1 396 ? 279.037 272.405 304.310 1.00 172.45 396 ILE h C 1
ATOM 7152 O O . ILE B 1 396 ? 280.183 272.077 304.615 1.00 172.45 396 ILE h O 1
ATOM 7157 N N . ASN B 1 397 ? 278.706 273.665 304.053 1.00 169.23 397 ASN h N 1
ATOM 7158 C CA . ASN B 1 397 ? 279.649 274.749 304.309 1.00 169.23 397 ASN h CA 1
ATOM 7159 C C . ASN B 1 397 ? 279.054 275.867 305.145 1.00 169.23 397 ASN h C 1
ATOM 7160 O O . ASN B 1 397 ? 279.751 276.438 305.988 1.00 169.23 397 ASN h O 1
ATOM 7165 N N . ALA B 1 398 ? 277.782 276.194 304.935 1.00 168.12 398 ALA h N 1
ATOM 7166 C CA . ALA B 1 398 ? 277.054 277.077 305.831 1.00 168.12 398 ALA h CA 1
ATOM 7167 C C . ALA B 1 398 ? 276.024 276.262 306.602 1.00 168.12 398 ALA h C 1
ATOM 7168 O O . ALA B 1 398 ? 275.781 275.092 306.291 1.00 168.12 398 ALA h O 1
ATOM 7170 N N . ALA B 1 399 ? 275.418 276.890 307.609 1.00 174.98 399 ALA h N 1
ATOM 7171 C CA . ALA B 1 399 ? 274.638 276.140 308.587 1.00 174.98 399 ALA h CA 1
ATOM 7172 C C . ALA B 1 399 ? 273.452 275.414 307.962 1.00 174.98 399 ALA h C 1
ATOM 7173 O O . ALA B 1 399 ? 273.207 274.247 308.283 1.00 174.98 399 ALA h O 1
ATOM 7175 N N . ASN B 1 400 ? 272.706 276.075 307.078 1.00 172.91 400 ASN h N 1
ATOM 7176 C CA . ASN B 1 400 ? 271.404 275.577 306.639 1.00 172.91 400 ASN h CA 1
ATOM 7177 C C . ASN B 1 400 ? 270.468 275.452 307.843 1.00 172.91 400 ASN h C 1
ATOM 7178 O O . ASN B 1 400 ? 269.888 274.399 308.121 1.00 172.91 400 ASN h O 1
ATOM 7183 N N . PHE B 1 401 ? 270.337 276.566 308.560 1.00 183.05 401 PHE h N 1
ATOM 7184 C CA . PHE B 1 401 ? 269.641 276.614 309.838 1.00 183.05 401 PHE h CA 1
ATOM 7185 C C . PHE B 1 401 ? 268.383 277.469 309.765 1.00 183.05 401 PHE h C 1
ATOM 7186 O O . PHE B 1 401 ? 267.300 277.022 310.151 1.00 183.05 401 PHE h O 1
ATOM 7194 N N . VAL B 1 402 ? 268.505 278.704 309.272 1.00 180.36 402 VAL h N 1
ATOM 7195 C CA . VAL B 1 402 ? 267.371 279.619 309.257 1.00 180.36 402 VAL h CA 1
ATOM 7196 C C . VAL B 1 402 ? 266.322 279.148 308.252 1.00 180.36 402 VAL h C 1
ATOM 7197 O O . VAL B 1 402 ? 266.607 278.402 307.308 1.00 180.36 402 VAL h O 1
ATOM 7201 N N . MET B 1 403 ? 265.087 279.596 308.465 1.00 178.27 403 MET h N 1
ATOM 7202 C CA . MET B 1 403 ? 263.991 279.390 307.527 1.00 178.27 403 MET h CA 1
ATOM 7203 C C . MET B 1 403 ? 263.460 280.752 307.110 1.00 178.27 403 MET h C 1
ATOM 7204 O O . MET B 1 403 ? 263.153 281.590 307.966 1.00 178.27 403 MET h O 1
ATOM 7209 N N . THR B 1 404 ? 263.349 280.969 305.801 1.00 176.61 404 THR h N 1
ATOM 7210 C CA . THR B 1 404 ? 262.908 282.255 305.276 1.00 176.61 404 THR h CA 1
ATOM 7211 C C . THR B 1 404 ? 261.886 282.046 304.165 1.00 176.61 404 THR h C 1
ATOM 7212 O O . THR B 1 404 ? 261.345 280.945 304.014 1.00 176.61 404 THR h O 1
ATOM 7216 N N . ASN B 1 405 ? 261.618 283.092 303.384 1.00 178.24 405 ASN h N 1
ATOM 7217 C CA . ASN B 1 405 ? 260.478 283.256 302.492 1.00 178.24 405 ASN h CA 1
ATOM 7218 C C . ASN B 1 405 ? 259.239 283.662 303.287 1.00 178.24 405 ASN h C 1
ATOM 7219 O O . ASN B 1 405 ? 258.219 283.998 302.685 1.00 178.24 405 ASN h O 1
ATOM 7224 N N . LEU B 1 406 ? 259.301 283.660 304.617 1.00 177.86 406 LEU h N 1
ATOM 7225 C CA . LEU B 1 406 ? 258.286 284.277 305.463 1.00 177.86 406 LEU h CA 1
ATOM 7226 C C . LEU B 1 406 ? 259.010 284.693 306.734 1.00 177.86 406 LEU h C 1
ATOM 7227 O O . LEU B 1 406 ? 259.390 283.836 307.538 1.00 177.86 406 LEU h O 1
ATOM 7232 N N . THR B 1 407 ? 259.213 285.999 306.907 1.00 177.88 407 THR h N 1
ATOM 7233 C CA . THR B 1 407 ? 260.045 286.471 308.007 1.00 177.88 407 THR h CA 1
ATOM 7234 C C . THR B 1 407 ? 259.502 286.007 309.351 1.00 177.88 407 THR h C 1
ATOM 7235 O O . THR B 1 407 ? 260.273 285.692 310.265 1.00 177.88 407 THR h O 1
ATOM 7239 N N . GLY B 1 408 ? 258.179 285.952 309.492 1.00 185.12 408 GLY h N 1
ATOM 7240 C CA . GLY B 1 408 ? 257.568 285.598 310.757 1.00 185.12 408 GLY h CA 1
ATOM 7241 C C . GLY B 1 408 ? 256.951 284.214 310.799 1.00 185.12 408 GLY h C 1
ATOM 7242 O O . GLY B 1 408 ? 257.049 283.523 311.816 1.00 185.12 408 GLY h O 1
ATOM 7243 N N . GLN B 1 409 ? 256.313 283.792 309.706 1.00 183.17 409 GLN h N 1
ATOM 7244 C CA . GLN B 1 409 ? 255.551 282.549 309.686 1.00 183.17 409 GLN h CA 1
ATOM 7245 C C . GLN B 1 409 ? 256.268 281.427 308.940 1.00 183.17 409 GLN h C 1
ATOM 7246 O O . GLN B 1 409 ? 255.626 280.452 308.534 1.00 183.17 409 GLN h O 1
ATOM 7252 N N . ASP B 1 410 ? 257.577 281.549 308.744 1.00 178.37 410 ASP h N 1
ATOM 7253 C CA . ASP B 1 410 ? 258.454 280.415 308.455 1.00 178.37 410 ASP h CA 1
ATOM 7254 C C . ASP B 1 410 ? 259.541 280.473 309.517 1.00 178.37 410 ASP h C 1
ATOM 7255 O O . ASP B 1 410 ? 260.626 281.020 309.300 1.00 178.37 410 ASP h O 1
ATOM 7260 N N . ASN B 1 411 ? 259.241 279.899 310.671 1.00 186.05 411 ASN h N 1
ATOM 7261 C CA . ASN B 1 411 ? 260.072 280.083 311.847 1.00 186.05 411 ASN h CA 1
ATOM 7262 C C . ASN B 1 411 ? 261.429 279.420 311.647 1.00 186.05 411 ASN h C 1
ATOM 7263 O O . ASN B 1 411 ? 261.485 278.201 311.426 1.00 186.05 411 ASN h O 1
ATOM 7268 N N . PRO B 1 412 ? 262.540 280.163 311.723 1.00 184.50 412 PRO h N 1
ATOM 7269 C CA . PRO B 1 412 ? 263.857 279.523 311.595 1.00 184.50 412 PRO h CA 1
ATOM 7270 C C . PRO B 1 412 ? 264.008 278.345 312.541 1.00 184.50 412 PRO h C 1
ATOM 7271 O O . PRO B 1 412 ? 264.048 278.532 313.761 1.00 184.50 412 PRO h O 1
ATOM 7275 N N . ALA B 1 413 ? 264.107 277.129 312.007 1.00 184.09 413 ALA h N 1
ATOM 7276 C CA . ALA B 1 413 ? 264.066 275.982 312.899 1.00 184.09 413 ALA h CA 1
ATOM 7277 C C . ALA B 1 413 ? 264.452 274.709 312.163 1.00 184.09 413 ALA h C 1
ATOM 7278 O O . ALA B 1 413 ? 264.133 274.531 310.984 1.00 184.09 413 ALA h O 1
ATOM 7280 N N . ILE B 1 414 ? 265.144 273.833 312.888 1.00 183.24 414 ILE h N 1
ATOM 7281 C CA . ILE B 1 414 ? 265.377 272.451 312.491 1.00 183.24 414 ILE h CA 1
ATOM 7282 C C . ILE B 1 414 ? 264.679 271.574 313.521 1.00 183.24 414 ILE h C 1
ATOM 7283 O O . ILE B 1 414 ? 265.023 271.615 314.707 1.00 183.24 414 ILE h O 1
ATOM 7288 N N . TYR B 1 415 ? 263.705 270.783 313.076 1.00 183.42 415 TYR h N 1
ATOM 7289 C CA . TYR B 1 415 ? 262.804 270.126 314.010 1.00 183.42 415 TYR h CA 1
ATOM 7290 C C . TYR B 1 415 ? 262.207 268.885 313.364 1.00 183.42 415 TYR h C 1
ATOM 7291 O O . TYR B 1 415 ? 262.329 268.664 312.158 1.00 183.42 415 TYR h O 1
ATOM 7300 N N . THR B 1 416 ? 261.548 268.077 314.190 1.00 184.61 416 THR h N 1
ATOM 7301 C CA . THR B 1 416 ? 260.780 266.937 313.704 1.00 184.61 416 THR h CA 1
ATOM 7302 C C . THR B 1 416 ? 259.488 267.444 313.078 1.00 184.61 416 THR h C 1
ATOM 7303 O O . THR B 1 416 ? 258.670 268.078 313.752 1.00 184.61 416 THR h O 1
ATOM 7307 N N . GLN B 1 417 ? 259.301 267.167 311.791 1.00 183.80 417 GLN h N 1
ATOM 7308 C CA . GLN B 1 417 ? 258.068 267.546 311.117 1.00 183.80 417 GLN h CA 1
ATOM 7309 C C . GLN B 1 417 ? 256.871 266.886 311.790 1.00 183.80 417 GLN h C 1
ATOM 7310 O O . GLN B 1 417 ? 256.873 265.677 312.045 1.00 183.80 417 GLN h O 1
ATOM 7316 N N . GLY B 1 418 ? 255.850 267.686 312.079 1.00 191.03 418 GLY h N 1
ATOM 7317 C CA . GLY B 1 418 ? 254.643 267.180 312.701 1.00 191.03 418 GLY h CA 1
ATOM 7318 C C . GLY B 1 418 ? 254.621 267.230 314.212 1.00 191.03 418 GLY h C 1
ATOM 7319 O O . GLY B 1 418 ? 253.715 266.647 314.821 1.00 191.03 418 GLY h O 1
ATOM 7320 N N . LYS B 1 419 ? 255.583 267.900 314.841 1.00 190.64 419 LYS h N 1
ATOM 7321 C CA . LYS B 1 419 ? 255.618 268.001 316.292 1.00 190.64 419 LYS h CA 1
ATOM 7322 C C . LYS B 1 419 ? 256.366 269.274 316.661 1.00 190.64 419 LYS h C 1
ATOM 7323 O O . LYS B 1 419 ? 257.297 269.682 315.963 1.00 190.64 419 LYS h O 1
ATOM 7329 N N . THR B 1 420 ? 255.951 269.895 317.761 1.00 189.45 420 THR h N 1
ATOM 7330 C CA . THR B 1 420 ? 256.523 271.174 318.159 1.00 189.45 420 THR h CA 1
ATOM 7331 C C . THR B 1 420 ? 256.338 271.353 319.665 1.00 189.45 420 THR h C 1
ATOM 7332 O O . THR B 1 420 ? 256.007 270.401 320.379 1.00 189.45 420 THR h O 1
ATOM 7336 N N . TRP B 1 421 ? 256.551 272.579 320.136 1.00 191.77 421 TRP h N 1
ATOM 7337 C CA . TRP B 1 421 ? 256.580 272.918 321.558 1.00 191.77 421 TRP h CA 1
ATOM 7338 C C . TRP B 1 421 ? 255.164 272.873 322.118 1.00 191.77 421 TRP h C 1
ATOM 7339 O O . TRP B 1 421 ? 254.383 273.814 321.972 1.00 191.77 421 TRP h O 1
ATOM 7350 N N . GLY B 1 422 ? 254.832 271.764 322.774 1.00 191.41 422 GLY h N 1
ATOM 7351 C CA . GLY B 1 422 ? 253.543 271.627 323.425 1.00 191.41 422 GLY h CA 1
ATOM 7352 C C . GLY B 1 422 ? 252.803 270.359 323.052 1.00 191.41 422 GLY h C 1
ATOM 7353 O O . GLY B 1 422 ? 251.611 270.223 323.348 1.00 191.41 422 GLY h O 1
ATOM 7354 N N . ASP B 1 423 ? 253.495 269.426 322.408 1.00 192.30 423 ASP h N 1
ATOM 7355 C CA . ASP B 1 423 ? 252.897 268.176 321.963 1.00 192.30 423 ASP h CA 1
ATOM 7356 C C . ASP B 1 423 ? 253.294 267.043 322.900 1.00 192.30 423 ASP h C 1
ATOM 7357 O O . ASP B 1 423 ? 254.443 266.962 323.343 1.00 192.30 423 ASP h O 1
ATOM 7362 N N . THR B 1 424 ? 252.330 266.169 323.196 1.00 193.91 424 THR h N 1
ATOM 7363 C CA . THR B 1 424 ? 252.583 265.056 324.104 1.00 193.91 424 THR h CA 1
ATOM 7364 C C . THR B 1 424 ? 253.539 264.029 323.511 1.00 193.91 424 THR h C 1
ATOM 7365 O O . THR B 1 424 ? 254.086 263.209 324.257 1.00 193.91 424 THR h O 1
ATOM 7369 N N . LYS B 1 425 ? 253.754 264.054 322.198 1.00 189.16 425 LYS h N 1
ATOM 7370 C CA . LYS B 1 425 ? 254.661 263.105 321.570 1.00 189.16 425 LYS h CA 1
ATOM 7371 C C . LYS B 1 425 ? 256.083 263.291 322.090 1.00 189.16 425 LYS h C 1
ATOM 7372 O O . LYS B 1 425 ? 256.457 264.349 322.603 1.00 189.16 425 LYS h O 1
ATOM 7378 N N . SER B 1 426 ? 256.885 262.235 321.948 1.00 187.60 426 SER h N 1
ATOM 7379 C CA . SER B 1 426 ? 258.283 262.252 322.352 1.00 187.60 426 SER h CA 1
ATOM 7380 C C . SER B 1 426 ? 259.210 262.756 321.251 1.00 187.60 426 SER h C 1
ATOM 7381 O O . SER B 1 426 ? 260.405 262.445 321.274 1.00 187.60 426 SER h O 1
ATOM 7384 N N . GLY B 1 427 ? 258.692 263.519 320.291 1.00 188.85 427 GLY h N 1
ATOM 7385 C CA . GLY B 1 427 ? 259.506 264.031 319.206 1.00 188.85 427 GLY h CA 1
ATOM 7386 C C . GLY B 1 427 ? 260.448 265.123 319.663 1.00 188.85 427 GLY h C 1
ATOM 7387 O O . GLY B 1 427 ? 260.746 265.228 320.855 1.00 188.85 427 GLY h O 1
ATOM 7388 N N . ILE B 1 428 ? 260.922 265.948 318.728 1.00 186.87 428 ILE h N 1
ATOM 7389 C CA . ILE B 1 428 ? 261.888 266.995 319.041 1.00 186.87 428 ILE h CA 1
ATOM 7390 C C . ILE B 1 428 ? 261.453 268.265 318.321 1.00 186.87 428 ILE h C 1
ATOM 7391 O O . ILE B 1 428 ? 260.612 268.239 317.420 1.00 186.87 428 ILE h O 1
ATOM 7396 N N . TRP B 1 429 ? 262.032 269.389 318.735 1.00 186.89 429 TRP h N 1
ATOM 7397 C CA . TRP B 1 429 ? 261.921 270.640 318.001 1.00 186.89 429 TRP h CA 1
ATOM 7398 C C . TRP B 1 429 ? 263.060 271.540 318.456 1.00 186.89 429 TRP h C 1
ATOM 7399 O O . TRP B 1 429 ? 263.320 271.648 319.654 1.00 186.89 429 TRP h O 1
ATOM 7410 N N . MET B 1 430 ? 263.758 272.153 317.499 1.00 186.47 430 MET h N 1
ATOM 7411 C CA . MET B 1 430 ? 264.869 273.040 317.820 1.00 186.47 430 MET h CA 1
ATOM 7412 C C . MET B 1 430 ? 264.810 274.251 316.900 1.00 186.47 430 MET h C 1
ATOM 7413 O O . MET B 1 430 ? 264.031 274.295 315.946 1.00 186.47 430 MET h O 1
ATOM 7418 N N . GLY B 1 431 ? 265.650 275.240 317.201 1.00 187.83 431 GLY h N 1
ATOM 7419 C CA . GLY B 1 431 ? 265.820 276.389 316.332 1.00 187.83 431 GLY h CA 1
ATOM 7420 C C . GLY B 1 431 ? 265.234 277.672 316.880 1.00 187.83 431 GLY h C 1
ATOM 7421 O O . GLY B 1 431 ? 264.860 277.734 318.053 1.00 187.83 431 GLY h O 1
ATOM 7422 N N . MET B 1 432 ? 265.139 278.699 316.037 1.00 187.88 432 MET h N 1
ATOM 7423 C CA . MET B 1 432 ? 264.631 280.011 316.433 1.00 187.88 432 MET h CA 1
ATOM 7424 C C . MET B 1 432 ? 263.167 280.084 316.016 1.00 187.88 432 MET h C 1
ATOM 7425 O O . MET B 1 432 ? 262.850 280.470 314.890 1.00 187.88 432 MET h O 1
ATOM 7430 N N . ASP B 1 433 ? 262.267 279.722 316.924 1.00 189.80 433 ASP h N 1
ATOM 7431 C CA . ASP B 1 433 ? 260.860 279.898 316.615 1.00 189.80 433 ASP h CA 1
ATOM 7432 C C . ASP B 1 433 ? 260.529 281.384 316.577 1.00 189.80 433 ASP h C 1
ATOM 7433 O O . ASP B 1 433 ? 261.020 282.174 317.387 1.00 189.80 433 ASP h O 1
ATOM 7438 N N . ASN B 1 434 ? 259.684 281.765 315.620 1.00 191.29 434 ASN h N 1
ATOM 7439 C CA . ASN B 1 434 ? 259.354 283.163 315.409 1.00 191.29 434 ASN h CA 1
ATOM 7440 C C . ASN B 1 434 ? 257.923 283.518 315.790 1.00 191.29 434 ASN h C 1
ATOM 7441 O O . ASN B 1 434 ? 257.610 284.711 315.877 1.00 191.29 434 ASN h O 1
ATOM 7446 N N . VAL B 1 435 ? 257.049 282.535 316.023 1.00 188.32 435 VAL h N 1
ATOM 7447 C CA . VAL B 1 435 ? 255.742 282.853 316.584 1.00 188.32 435 VAL h CA 1
ATOM 7448 C C . VAL B 1 435 ? 255.881 283.337 318.020 1.00 188.32 435 VAL h C 1
ATOM 7449 O O . VAL B 1 435 ? 254.956 283.959 318.556 1.00 188.32 435 VAL h O 1
ATOM 7453 N N . THR B 1 436 ? 257.016 283.054 318.659 1.00 193.66 436 THR h N 1
ATOM 7454 C CA . THR B 1 436 ? 257.398 283.676 319.918 1.00 193.66 436 THR h CA 1
ATOM 7455 C C . THR B 1 436 ? 258.630 284.561 319.766 1.00 193.66 436 THR h C 1
ATOM 7456 O O . THR B 1 436 ? 259.036 285.211 320.734 1.00 193.66 436 THR h O 1
ATOM 7460 N N . ALA B 1 437 ? 259.227 284.603 318.576 1.00 191.41 437 ALA h N 1
ATOM 7461 C CA . ALA B 1 437 ? 260.356 285.446 318.199 1.00 191.41 437 ALA h CA 1
ATOM 7462 C C . ALA B 1 437 ? 261.673 284.903 318.736 1.00 191.41 437 ALA h C 1
ATOM 7463 O O . ALA B 1 437 ? 262.723 285.495 318.459 1.00 191.41 437 ALA h O 1
ATOM 7465 N N . LYS B 1 438 ? 261.663 283.806 319.485 1.00 190.89 438 LYS h N 1
ATOM 7466 C CA . LYS B 1 438 ? 262.874 283.281 320.098 1.00 190.89 438 LYS h CA 1
ATOM 7467 C C . LYS B 1 438 ? 262.793 281.764 320.105 1.00 190.89 438 LYS h C 1
ATOM 7468 O O . LYS B 1 438 ? 261.719 281.192 319.890 1.00 190.89 438 LYS h O 1
ATOM 7474 N N . PRO B 1 439 ? 263.912 281.083 320.342 1.00 189.30 439 PRO h N 1
ATOM 7475 C CA . PRO B 1 439 ? 263.932 279.620 320.217 1.00 189.30 439 PRO h CA 1
ATOM 7476 C C . PRO B 1 439 ? 262.943 278.896 321.114 1.00 189.30 439 PRO h C 1
ATOM 7477 O O . PRO B 1 439 ? 262.858 279.160 322.317 1.00 189.30 439 PRO h O 1
ATOM 7481 N N . LYS B 1 440 ? 262.189 277.978 320.521 1.00 189.08 440 LYS h N 1
ATOM 7482 C CA . LYS B 1 440 ? 261.469 276.957 321.261 1.00 189.08 440 LYS h CA 1
ATOM 7483 C C . LYS B 1 440 ? 262.227 275.639 321.160 1.00 189.08 440 LYS h C 1
ATOM 7484 O O . LYS B 1 440 ? 263.030 275.426 320.251 1.00 189.08 440 LYS h O 1
ATOM 7490 N N . LEU B 1 441 ? 261.975 274.745 322.111 1.00 187.92 441 LEU h N 1
ATOM 7491 C CA . LEU B 1 441 ? 262.683 273.475 322.085 1.00 187.92 441 LEU h CA 1
ATOM 7492 C C . LEU B 1 441 ? 262.008 272.499 323.032 1.00 187.92 441 LEU h C 1
ATOM 7493 O O . LEU B 1 441 ? 261.431 272.894 324.048 1.00 187.92 441 LEU h O 1
ATOM 7498 N N . ASP B 1 442 ? 262.085 271.219 322.673 1.00 191.31 442 ASP h N 1
ATOM 7499 C CA . ASP B 1 442 ? 261.609 270.138 323.525 1.00 191.31 442 ASP h CA 1
ATOM 7500 C C . ASP B 1 442 ? 262.245 268.847 323.038 1.00 191.31 442 ASP h C 1
ATOM 7501 O O . ASP B 1 442 ? 262.175 268.536 321.847 1.00 191.31 442 ASP h O 1
ATOM 7506 N N . ILE B 1 443 ? 262.872 268.113 323.952 1.00 190.47 443 ILE h N 1
ATOM 7507 C CA . ILE B 1 443 ? 263.441 266.804 323.658 1.00 190.47 443 ILE h CA 1
ATOM 7508 C C . ILE B 1 443 ? 262.821 265.795 324.614 1.00 190.47 443 ILE h C 1
ATOM 7509 O O . ILE B 1 443 ? 262.932 265.942 325.837 1.00 190.47 443 ILE h O 1
ATOM 7514 N N . GLY B 1 444 ? 262.165 264.787 324.059 1.00 189.71 444 GLY h N 1
ATOM 7515 C CA . GLY B 1 444 ? 261.561 263.738 324.849 1.00 189.71 444 GLY h CA 1
ATOM 7516 C C . GLY B 1 444 ? 260.057 263.874 324.973 1.00 189.71 444 GLY h C 1
ATOM 7517 O O . GLY B 1 444 ? 259.393 264.603 324.235 1.00 189.71 444 GLY h O 1
ATOM 7518 N N . ASN B 1 445 ? 259.521 263.156 325.957 1.00 189.51 445 ASN h N 1
ATOM 7519 C CA . ASN B 1 445 ? 258.086 263.049 326.168 1.00 189.51 445 ASN h CA 1
ATOM 7520 C C . ASN B 1 445 ? 257.580 264.277 326.924 1.00 189.51 445 ASN h C 1
ATOM 7521 O O . ASN B 1 445 ? 258.267 265.296 327.031 1.00 189.51 445 ASN h O 1
ATOM 7526 N N . ALA B 1 446 ? 256.351 264.204 327.436 1.00 190.55 446 ALA h N 1
ATOM 7527 C CA . ALA B 1 446 ? 255.739 265.305 328.166 1.00 190.55 446 ALA h CA 1
ATOM 7528 C C . ALA B 1 446 ? 255.875 265.178 329.678 1.00 190.55 446 ALA h C 1
ATOM 7529 O O . ALA B 1 446 ? 255.339 266.024 330.402 1.00 190.55 446 ALA h O 1
ATOM 7531 N N . THR B 1 447 ? 256.568 264.153 330.176 1.00 188.55 447 THR h N 1
ATOM 7532 C CA . THR B 1 447 ? 256.772 263.984 331.615 1.00 188.55 447 THR h CA 1
ATOM 7533 C C . THR B 1 447 ? 258.238 263.843 332.002 1.00 188.55 447 THR h C 1
ATOM 7534 O O . THR B 1 447 ? 258.653 264.400 333.021 1.00 188.55 447 THR h O 1
ATOM 7538 N N . GLN B 1 448 ? 259.029 263.114 331.217 1.00 190.69 448 GLN h N 1
ATOM 7539 C CA . GLN B 1 448 ? 260.459 262.921 331.454 1.00 190.69 448 GLN h CA 1
ATOM 7540 C C . GLN B 1 448 ? 261.178 263.431 330.208 1.00 190.69 448 GLN h C 1
ATOM 7541 O O . GLN B 1 448 ? 261.298 262.707 329.215 1.00 190.69 448 GLN h O 1
ATOM 7547 N N . TYR B 1 449 ? 261.654 264.668 330.257 1.00 190.14 449 TYR h N 1
ATOM 7548 C CA . TYR B 1 449 ? 262.061 265.384 329.051 1.00 190.14 449 TYR h CA 1
ATOM 7549 C C . TYR B 1 449 ? 262.862 266.615 329.462 1.00 190.14 449 TYR h C 1
ATOM 7550 O O . TYR B 1 449 ? 263.218 266.788 330.634 1.00 190.14 449 TYR h O 1
ATOM 7559 N N . ILE B 1 450 ? 263.145 267.470 328.479 1.00 192.33 450 ILE h N 1
ATOM 7560 C CA . ILE B 1 450 ? 263.690 268.806 328.694 1.00 192.33 450 ILE h CA 1
ATOM 7561 C C . ILE B 1 450 ? 262.922 269.751 327.781 1.00 192.33 450 ILE h C 1
ATOM 7562 O O . ILE B 1 450 ? 262.952 269.591 326.556 1.00 192.33 450 ILE h O 1
ATOM 7567 N N . ARG B 1 451 ? 262.235 270.727 328.365 1.00 190.31 451 ARG h N 1
ATOM 7568 C CA . ARG B 1 451 ? 261.562 271.766 327.601 1.00 190.31 451 ARG h CA 1
ATOM 7569 C C . ARG B 1 451 ? 262.335 273.072 327.703 1.00 190.31 451 ARG h C 1
ATOM 7570 O O . ARG B 1 451 ? 263.033 273.330 328.687 1.00 190.31 451 ARG h O 1
ATOM 7578 N N . TYR B 1 452 ? 262.207 273.897 326.667 1.00 190.34 452 TYR h N 1
ATOM 7579 C CA . TYR B 1 452 ? 262.840 275.204 326.660 1.00 190.34 452 TYR h CA 1
ATOM 7580 C C . TYR B 1 452 ? 262.061 276.154 325.767 1.00 190.34 452 TYR h C 1
ATOM 7581 O O . TYR B 1 452 ? 261.520 275.762 324.730 1.00 190.34 452 TYR h O 1
ATOM 7590 N N . ASP B 1 453 ? 262.014 277.412 326.196 1.00 191.02 453 ASP h N 1
ATOM 7591 C CA . ASP B 1 453 ? 261.551 278.521 325.380 1.00 191.02 453 ASP h CA 1
ATOM 7592 C C . ASP B 1 453 ? 262.628 279.594 325.419 1.00 191.02 453 ASP h C 1
ATOM 7593 O O . ASP B 1 453 ? 263.411 279.665 326.368 1.00 191.02 453 ASP h O 1
ATOM 7598 N N . GLY B 1 454 ? 262.655 280.431 324.381 1.00 191.32 454 GLY h N 1
ATOM 7599 C CA . GLY B 1 454 ? 263.737 281.396 324.237 1.00 191.32 454 GLY h CA 1
ATOM 7600 C C . GLY B 1 454 ? 264.119 282.079 325.536 1.00 191.32 454 GLY h C 1
ATOM 7601 O O . GLY B 1 454 ? 265.289 282.399 325.760 1.00 191.32 454 GLY h O 1
ATOM 7602 N N . ASN B 1 455 ? 263.139 282.315 326.411 1.00 192.14 455 ASN h N 1
ATOM 7603 C CA . ASN B 1 455 ? 263.416 283.021 327.659 1.00 192.14 455 ASN h CA 1
ATOM 7604 C C . ASN B 1 455 ? 263.794 282.061 328.783 1.00 192.14 455 ASN h C 1
ATOM 7605 O O . ASN B 1 455 ? 264.773 282.293 329.498 1.00 192.14 455 ASN h O 1
ATOM 7610 N N . ILE B 1 456 ? 263.037 280.977 328.953 1.00 192.77 456 ILE h N 1
ATOM 7611 C CA . ILE B 1 456 ? 263.129 280.128 330.135 1.00 192.77 456 ILE h CA 1
ATOM 7612 C C . ILE B 1 456 ? 263.134 278.657 329.715 1.00 192.77 456 ILE h C 1
ATOM 7613 O O . ILE B 1 456 ? 262.923 278.317 328.552 1.00 192.77 456 ILE h O 1
ATOM 7618 N N . LEU B 1 457 ? 263.380 277.785 330.695 1.00 192.23 457 LEU h N 1
ATOM 7619 C CA . LEU B 1 457 ? 263.460 276.345 330.484 1.00 192.23 457 LEU h CA 1
ATOM 7620 C C . LEU B 1 457 ? 262.645 275.621 331.550 1.00 192.23 457 LEU h C 1
ATOM 7621 O O . LEU B 1 457 ? 262.381 276.152 332.632 1.00 192.23 457 LEU h O 1
ATOM 7626 N N . ARG B 1 458 ? 262.245 274.386 331.229 1.00 191.05 458 ARG h N 1
ATOM 7627 C CA . ARG B 1 458 ? 261.518 273.531 332.171 1.00 191.05 458 ARG h CA 1
ATOM 7628 C C . ARG B 1 458 ? 262.047 272.109 332.005 1.00 191.05 458 ARG h C 1
ATOM 7629 O O . ARG B 1 458 ? 261.672 271.413 331.056 1.00 191.05 458 ARG h O 1
ATOM 7637 N N . ILE B 1 459 ? 262.907 271.685 332.928 1.00 194.89 459 ILE h N 1
ATOM 7638 C CA . ILE B 1 459 ? 263.428 270.321 332.964 1.00 194.89 459 ILE h CA 1
ATOM 7639 C C . ILE B 1 459 ? 262.891 269.664 334.230 1.00 194.89 459 ILE h C 1
ATOM 7640 O O . ILE B 1 459 ? 263.544 269.682 335.278 1.00 194.89 459 ILE h O 1
ATOM 7645 N N . SER B 1 460 ? 261.721 269.032 334.134 1.00 194.77 460 SER h N 1
ATOM 7646 C CA . SER B 1 460 ? 261.113 268.351 335.268 1.00 194.77 460 SER h CA 1
ATOM 7647 C C . SER B 1 460 ? 261.651 266.933 335.435 1.00 194.77 460 SER h C 1
ATOM 7648 O O . SER B 1 460 ? 260.874 265.972 335.465 1.00 194.77 460 SER h O 1
ATOM 7651 N N . SER B 1 461 ? 262.969 266.788 335.549 1.00 195.88 461 SER h N 1
ATOM 7652 C CA . SER B 1 461 ? 263.617 265.489 335.642 1.00 195.88 461 SER h CA 1
ATOM 7653 C C . SER B 1 461 ? 264.800 265.577 336.595 1.00 195.88 461 SER h C 1
ATOM 7654 O O . SER B 1 461 ? 265.269 266.667 336.936 1.00 195.88 461 SER h O 1
ATOM 7657 N N . GLU B 1 462 ? 265.280 264.413 337.025 1.00 206.55 462 GLU h N 1
ATOM 7658 C CA . GLU B 1 462 ? 266.380 264.317 337.973 1.00 206.55 462 GLU h CA 1
ATOM 7659 C C . GLU B 1 462 ? 267.682 263.965 337.268 1.00 206.55 462 GLU h C 1
ATOM 7660 O O . GLU B 1 462 ? 267.756 263.855 336.041 1.00 206.55 462 GLU h O 1
ATOM 7666 N N . VAL B 1 463 ? 268.717 263.782 338.087 1.00 202.75 463 VAL h N 1
ATOM 7667 C CA . VAL B 1 463 ? 269.976 263.198 337.654 1.00 202.75 463 VAL h CA 1
ATOM 7668 C C . VAL B 1 463 ? 270.713 262.692 338.887 1.00 202.75 463 VAL h C 1
ATOM 7669 O O . VAL B 1 463 ? 270.498 263.164 340.005 1.00 202.75 463 VAL h O 1
ATOM 7673 N N . VAL B 1 464 ? 271.579 261.708 338.676 1.00 202.57 464 VAL h N 1
ATOM 7674 C CA . VAL B 1 464 ? 272.374 261.153 339.765 1.00 202.57 464 VAL h CA 1
ATOM 7675 C C . VAL B 1 464 ? 273.854 261.306 339.445 1.00 202.57 464 VAL h C 1
ATOM 7676 O O . VAL B 1 464 ? 274.237 261.479 338.287 0.00 202.57 464 VAL h O 1
ATOM 7680 N N . ALA B 1 626 ? 269.064 265.600 342.258 1.00 208.13 626 ALA h N 1
ATOM 7681 C CA . ALA B 1 626 ? 269.526 266.037 340.945 1.00 208.13 626 ALA h CA 1
ATOM 7682 C C . ALA B 1 626 ? 270.671 267.029 341.070 1.00 208.13 626 ALA h C 1
ATOM 7683 O O . ALA B 1 626 ? 270.730 268.015 340.334 1.00 208.13 626 ALA h O 1
ATOM 7685 N N . MET B 1 627 ? 271.582 266.769 342.003 1.00 215.77 627 MET h N 1
ATOM 7686 C CA . MET B 1 627 ? 272.739 267.628 342.212 1.00 215.77 627 MET h CA 1
ATOM 7687 C C . MET B 1 627 ? 274.000 266.775 342.241 1.00 215.77 627 MET h C 1
ATOM 7688 O O . MET B 1 627 ? 274.346 266.194 343.274 1.00 215.77 627 MET h O 1
ATOM 7693 N N . VAL B 1 628 ? 274.672 266.689 341.092 1.00 206.15 628 VAL h N 1
ATOM 7694 C CA . VAL B 1 628 ? 275.993 266.080 340.965 1.00 206.15 628 VAL h CA 1
ATOM 7695 C C . VAL B 1 628 ? 277.018 267.199 341.051 1.00 206.15 628 VAL h C 1
ATOM 7696 O O . VAL B 1 628 ? 276.899 268.208 340.347 1.00 206.15 628 VAL h O 1
ATOM 7700 N N . LEU B 1 629 ? 278.019 267.034 341.912 1.00 215.29 629 LEU h N 1
ATOM 7701 C CA . LEU B 1 629 ? 278.865 268.151 342.306 1.00 215.29 629 LEU h CA 1
ATOM 7702 C C . LEU B 1 629 ? 280.303 267.943 341.850 1.00 215.29 629 LEU h C 1
ATOM 7703 O O . LEU B 1 629 ? 280.911 266.902 342.123 1.00 215.29 629 LEU h O 1
ATOM 7708 N N . HIS B 1 630 ? 280.843 268.947 341.157 1.00 208.78 630 HIS h N 1
ATOM 7709 C CA . HIS B 1 630 ? 282.248 268.991 340.782 1.00 208.78 630 HIS h CA 1
ATOM 7710 C C . HIS B 1 630 ? 282.982 270.208 341.328 1.00 208.78 630 HIS h C 1
ATOM 7711 O O . HIS B 1 630 ? 284.140 270.422 340.953 1.00 208.78 630 HIS h O 1
ATOM 7718 N N . GLY B 1 631 ? 282.355 271.007 342.193 1.00 212.76 631 GLY h N 1
ATOM 7719 C CA . GLY B 1 631 ? 282.984 272.196 342.732 1.00 212.76 631 GLY h CA 1
ATOM 7720 C C . GLY B 1 631 ? 282.433 272.601 344.085 1.00 212.76 631 GLY h C 1
ATOM 7721 O O . GLY B 1 631 ? 281.637 271.870 344.682 1.00 212.76 631 GLY h O 1
ATOM 7722 N N . ASP B 1 632 ? 282.845 273.770 344.578 1.00 216.44 632 ASP h N 1
ATOM 7723 C CA . ASP B 1 632 ? 282.420 274.281 345.878 1.00 216.44 632 ASP h CA 1
ATOM 7724 C C . ASP B 1 632 ? 281.423 275.410 345.643 1.00 216.44 632 ASP h C 1
ATOM 7725 O O . ASP B 1 632 ? 281.645 276.276 344.790 1.00 216.44 632 ASP h O 1
ATOM 7730 N N . MET B 1 633 ? 280.329 275.398 346.401 1.00 216.14 633 MET h N 1
ATOM 7731 C CA . MET B 1 633 ? 279.207 276.291 346.140 1.00 216.14 633 MET h CA 1
ATOM 7732 C C . MET B 1 633 ? 279.102 277.347 347.233 1.00 216.14 633 MET h C 1
ATOM 7733 O O . MET B 1 633 ? 278.918 277.016 348.409 1.00 216.14 633 MET h O 1
ATOM 7738 N N . ILE B 1 634 ? 279.215 278.616 346.844 1.00 223.19 634 ILE h N 1
ATOM 7739 C CA . ILE B 1 634 ? 278.774 279.729 347.686 1.00 223.19 634 ILE h CA 1
ATOM 7740 C C . ILE B 1 634 ? 277.422 280.146 347.115 1.00 223.19 634 ILE h C 1
ATOM 7741 O O . ILE B 1 634 ? 277.330 280.982 346.214 1.00 223.19 634 ILE h O 1
ATOM 7746 N N . VAL B 1 635 ? 276.359 279.545 347.643 1.00 228.74 635 VAL h N 1
ATOM 7747 C CA . VAL B 1 635 ? 275.040 279.668 347.033 1.00 228.74 635 VAL h CA 1
ATOM 7748 C C . VAL B 1 635 ? 274.591 281.121 347.098 1.00 228.74 635 VAL h C 1
ATOM 7749 O O . VAL B 1 635 ? 274.511 281.717 348.180 1.00 228.74 635 VAL h O 1
ATOM 7753 N N . ASN B 1 636 ? 274.292 281.698 345.935 1.00 226.61 636 ASN h N 1
ATOM 7754 C CA . ASN B 1 636 ? 273.777 283.057 345.835 1.00 226.61 636 ASN h CA 1
ATOM 7755 C C . ASN B 1 636 ? 272.255 283.101 345.831 1.00 226.61 636 ASN h C 1
ATOM 7756 O O . ASN B 1 636 ? 271.676 284.185 345.714 1.00 226.61 636 ASN h O 1
ATOM 7761 N N . GLY B 1 637 ? 271.598 281.949 345.948 1.00 227.99 637 GLY h N 1
ATOM 7762 C CA . GLY B 1 637 ? 270.155 281.897 346.060 1.00 227.99 637 GLY h CA 1
ATOM 7763 C C . GLY B 1 637 ? 269.722 281.510 347.458 1.00 227.99 637 GLY h C 1
ATOM 7764 O O . GLY B 1 637 ? 270.363 281.896 348.440 1.00 227.99 637 GLY h O 1
ATOM 7765 N N . THR B 1 638 ? 268.635 280.749 347.564 1.00 231.57 638 THR h N 1
ATOM 7766 C CA . THR B 1 638 ? 268.151 280.230 348.838 1.00 231.57 638 THR h CA 1
ATOM 7767 C C . THR B 1 638 ? 268.178 278.712 348.773 1.00 231.57 638 THR h C 1
ATOM 7768 O O . THR B 1 638 ? 267.707 278.123 347.796 1.00 231.57 638 THR h O 1
ATOM 7772 N N . VAL B 1 639 ? 268.736 278.084 349.803 1.00 239.14 639 VAL h N 1
ATOM 7773 C CA . VAL B 1 639 ? 268.833 276.616 349.848 1.00 239.14 639 VAL h CA 1
ATOM 7774 C C . VAL B 1 639 ? 267.712 276.143 350.765 1.00 239.14 639 VAL h C 1
ATOM 7775 O O . VAL B 1 639 ? 267.819 276.123 351.994 1.00 239.14 639 VAL h O 1
ATOM 7779 N N . THR B 1 640 ? 266.598 275.754 350.148 1.00 238.30 640 THR h N 1
ATOM 7780 C CA . THR B 1 640 ? 265.467 275.200 350.877 1.00 238.30 640 THR h CA 1
ATOM 7781 C C . THR B 1 640 ? 265.460 273.677 350.751 1.00 238.30 640 THR h C 1
ATOM 7782 O O . THR B 1 640 ? 266.256 273.080 350.018 1.00 238.30 640 THR h O 1
ATOM 7786 N N . ALA B 1 641 ? 264.544 273.035 351.476 1.00 246.61 641 ALA h N 1
ATOM 7787 C CA . ALA B 1 641 ? 264.485 271.580 351.515 1.00 246.61 641 ALA h CA 1
ATOM 7788 C C . ALA B 1 641 ? 263.305 271.102 352.352 1.00 246.61 641 ALA h C 1
ATOM 7789 O O . ALA B 1 641 ? 262.641 271.904 353.016 1.00 246.61 641 ALA h O 1
ATOM 7791 N N . SER B 1 642 ? 263.030 269.798 352.317 1.00 247.04 642 SER h N 1
ATOM 7792 C CA . SER B 1 642 ? 261.998 269.197 353.154 1.00 247.04 642 SER h CA 1
ATOM 7793 C C . SER B 1 642 ? 262.539 268.116 354.079 1.00 247.04 642 SER h C 1
ATOM 7794 O O . SER B 1 642 ? 261.897 267.798 355.085 1.00 247.04 642 SER h O 1
ATOM 7797 N N . LYS B 1 643 ? 263.707 267.555 353.766 1.00 247.23 643 LYS h N 1
ATOM 7798 C CA . LYS B 1 643 ? 264.340 266.538 354.593 1.00 247.23 643 LYS h CA 1
ATOM 7799 C C . LYS B 1 643 ? 265.846 266.651 354.415 1.00 247.23 643 LYS h C 1
ATOM 7800 O O . LYS B 1 643 ? 266.323 267.221 353.430 1.00 247.23 643 LYS h O 1
ATOM 7806 N N . ILE B 1 644 ? 266.591 266.107 355.373 1.00 254.06 644 ILE h N 1
ATOM 7807 C CA . ILE B 1 644 ? 268.048 266.227 355.371 1.00 254.06 644 ILE h CA 1
ATOM 7808 C C . ILE B 1 644 ? 268.650 265.020 356.078 1.00 254.06 644 ILE h C 1
ATOM 7809 O O . ILE B 1 644 ? 268.270 264.694 357.206 1.00 254.06 644 ILE h O 1
ATOM 7814 N N . VAL B 1 645 ? 269.601 264.370 355.415 1.00 255.59 645 VAL h N 1
ATOM 7815 C CA . VAL B 1 645 ? 270.436 263.336 356.017 1.00 255.59 645 VAL h CA 1
ATOM 7816 C C . VAL B 1 645 ? 271.880 263.652 355.665 1.00 255.59 645 VAL h C 1
ATOM 7817 O O . VAL B 1 645 ? 272.182 264.009 354.523 1.00 255.59 645 VAL h O 1
ATOM 7821 N N . ALA B 1 646 ? 272.767 263.539 356.640 1.00 262.32 646 ALA h N 1
ATOM 7822 C CA . ALA B 1 646 ? 274.162 263.924 356.443 1.00 262.32 646 ALA h CA 1
ATOM 7823 C C . ALA B 1 646 ? 275.016 263.172 357.457 1.00 262.32 646 ALA h C 1
ATOM 7824 O O . ALA B 1 646 ? 274.509 262.371 358.251 1.00 262.32 646 ALA h O 1
ATOM 7826 N N . ASN B 1 647 ? 276.322 263.436 357.426 1.00 272.62 647 ASN h N 1
ATOM 7827 C CA . ASN B 1 647 ? 277.260 262.859 358.379 1.00 272.62 647 ASN h CA 1
ATOM 7828 C C . ASN B 1 647 ? 277.797 263.882 359.370 1.00 272.62 647 ASN h C 1
ATOM 7829 O O . ASN B 1 647 ? 278.206 263.499 360.468 1.00 272.62 647 ASN h O 1
ATOM 7834 N N . ASN B 1 648 ? 277.811 265.161 359.010 1.00 275.52 648 ASN h N 1
ATOM 7835 C CA . ASN B 1 648 ? 278.181 266.232 359.930 1.00 275.52 648 ASN h CA 1
ATOM 7836 C C . ASN B 1 648 ? 277.786 267.558 359.292 1.00 275.52 648 ASN h C 1
ATOM 7837 O O . ASN B 1 648 ? 277.275 267.599 358.169 1.00 275.52 648 ASN h O 1
ATOM 7842 N N . ALA B 1 649 ? 278.022 268.653 360.012 1.00 272.61 649 ALA h N 1
ATOM 7843 C CA . ALA B 1 649 ? 277.649 269.968 359.512 1.00 272.61 649 ALA h CA 1
ATOM 7844 C C . ALA B 1 649 ? 278.488 271.030 360.203 1.00 272.61 649 ALA h C 1
ATOM 7845 O O . ALA B 1 649 ? 278.393 271.205 361.420 1.00 272.61 649 ALA h O 1
ATOM 7847 N N . PHE B 1 650 ? 279.304 271.731 359.418 1.00 275.88 650 PHE h N 1
ATOM 7848 C CA . PHE B 1 650 ? 280.073 272.877 359.895 1.00 275.88 650 PHE h CA 1
ATOM 7849 C C . PHE B 1 650 ? 279.271 274.132 359.560 1.00 275.88 650 PHE h C 1
ATOM 7850 O O . PHE B 1 650 ? 279.534 274.795 358.552 1.00 275.88 650 PHE h O 1
ATOM 7858 N N . LEU B 1 651 ? 278.305 274.457 360.415 1.00 271.16 651 LEU h N 1
ATOM 7859 C CA . LEU B 1 651 ? 277.297 275.473 360.149 1.00 271.16 651 LEU h CA 1
ATOM 7860 C C . LEU B 1 651 ? 277.763 276.822 360.682 1.00 271.16 651 LEU h C 1
ATOM 7861 O O . LEU B 1 651 ? 278.918 276.969 361.094 1.00 271.16 651 LEU h O 1
ATOM 7866 N N . SER B 1 652 ? 276.865 277.814 360.655 1.00 275.50 652 SER h N 1
ATOM 7867 C CA . SER B 1 652 ? 277.155 279.128 361.222 1.00 275.50 652 SER h CA 1
ATOM 7868 C C . SER B 1 652 ? 276.191 279.523 362.335 1.00 275.50 652 SER h C 1
ATOM 7869 O O . SER B 1 652 ? 276.637 279.937 363.411 1.00 275.50 652 SER h O 1
ATOM 7872 N N . GLN B 1 653 ? 274.883 279.407 362.104 1.00 280.86 653 GLN h N 1
ATOM 7873 C CA . GLN B 1 653 ? 273.870 279.636 363.126 1.00 280.86 653 GLN h CA 1
ATOM 7874 C C . GLN B 1 653 ? 272.743 278.638 362.892 1.00 280.86 653 GLN h C 1
ATOM 7875 O O . GLN B 1 653 ? 272.617 278.081 361.798 1.00 280.86 653 GLN h O 1
ATOM 7881 N N . ILE B 1 654 ? 271.929 278.398 363.923 1.00 285.78 654 ILE h N 1
ATOM 7882 C CA . ILE B 1 654 ? 271.168 277.157 364.030 1.00 285.78 654 ILE h CA 1
ATOM 7883 C C . ILE B 1 654 ? 269.678 277.465 364.131 1.00 285.78 654 ILE h C 1
ATOM 7884 O O . ILE B 1 654 ? 269.245 278.619 364.095 1.00 285.78 654 ILE h O 1
ATOM 7889 N N . GLY B 1 655 ? 268.894 276.392 364.261 1.00 285.87 655 GLY h N 1
ATOM 7890 C CA . GLY B 1 655 ? 267.553 276.443 364.814 1.00 285.87 655 GLY h CA 1
ATOM 7891 C C . GLY B 1 655 ? 267.018 275.048 365.085 1.00 285.87 655 GLY h C 1
ATOM 7892 O O . GLY B 1 655 ? 266.992 274.205 364.183 1.00 285.87 655 GLY h O 1
ATOM 7893 N N . VAL B 1 656 ? 266.589 274.790 366.322 1.00 287.82 656 VAL h N 1
ATOM 7894 C CA . VAL B 1 656 ? 266.025 273.497 366.707 1.00 287.82 656 VAL h CA 1
ATOM 7895 C C . VAL B 1 656 ? 264.958 273.697 367.780 1.00 287.82 656 VAL h C 1
ATOM 7896 O O . VAL B 1 656 ? 265.282 273.859 368.958 1.00 287.82 656 VAL h O 1
ATOM 7900 N N . ASN B 1 657 ? 263.679 273.630 367.399 1.00 287.95 657 ASN h N 1
ATOM 7901 C CA . ASN B 1 657 ? 262.614 274.072 368.304 1.00 287.95 657 ASN h CA 1
ATOM 7902 C C . ASN B 1 657 ? 262.566 273.243 369.576 1.00 287.95 657 ASN h C 1
ATOM 7903 O O . ASN B 1 657 ? 262.600 273.789 370.685 1.00 287.95 657 ASN h O 1
ATOM 7908 N N . ILE B 1 658 ? 262.476 271.929 369.433 1.00 287.62 658 ILE h N 1
ATOM 7909 C CA . ILE B 1 658 ? 262.228 271.037 370.555 1.00 287.62 658 ILE h CA 1
ATOM 7910 C C . ILE B 1 658 ? 263.184 269.867 370.419 1.00 287.62 658 ILE h C 1
ATOM 7911 O O . ILE B 1 658 ? 263.108 269.098 369.458 1.00 287.62 658 ILE h O 1
ATOM 7916 N N . ILE B 1 659 ? 264.102 269.739 371.373 1.00 289.12 659 ILE h N 1
ATOM 7917 C CA . ILE B 1 659 ? 265.244 268.854 371.191 1.00 289.12 659 ILE h CA 1
ATOM 7918 C C . ILE B 1 659 ? 264.752 267.416 371.312 1.00 289.12 659 ILE h C 1
ATOM 7919 O O . ILE B 1 659 ? 264.607 266.885 372.416 1.00 289.12 659 ILE h O 1
ATOM 7924 N N . TYR B 1 660 ? 264.481 266.795 370.171 1.00 287.60 660 TYR h N 1
ATOM 7925 C CA . TYR B 1 660 ? 264.426 265.349 370.060 1.00 287.60 660 TYR h CA 1
ATOM 7926 C C . TYR B 1 660 ? 265.855 264.845 369.918 1.00 287.60 660 TYR h C 1
ATOM 7927 O O . TYR B 1 660 ? 266.819 265.603 370.037 1.00 287.60 660 TYR h O 1
ATOM 7936 N N . ASP B 1 661 ? 265.995 263.554 369.643 1.00 292.09 661 ASP h N 1
ATOM 7937 C CA . ASP B 1 661 ? 267.267 262.998 369.214 1.00 292.09 661 ASP h CA 1
ATOM 7938 C C . ASP B 1 661 ? 267.039 261.969 368.120 1.00 292.09 661 ASP h C 1
ATOM 7939 O O . ASP B 1 661 ? 265.981 261.339 368.044 1.00 292.09 661 ASP h O 1
ATOM 7944 N N . ARG B 1 662 ? 268.055 261.808 367.270 1.00 284.63 662 ARG h N 1
ATOM 7945 C CA . ARG B 1 662 ? 268.089 260.680 366.350 1.00 284.63 662 ARG h CA 1
ATOM 7946 C C . ARG B 1 662 ? 268.140 259.355 367.094 1.00 284.63 662 ARG h C 1
ATOM 7947 O O . ARG B 1 662 ? 267.903 258.304 366.490 1.00 284.63 662 ARG h O 1
ATOM 7955 N N . ALA B 1 663 ? 268.438 259.383 368.395 1.00 288.83 663 ALA h N 1
ATOM 7956 C CA . ALA B 1 663 ? 268.107 258.246 369.240 1.00 288.83 663 ALA h CA 1
ATOM 7957 C C . ALA B 1 663 ? 266.621 257.934 369.162 1.00 288.83 663 ALA h C 1
ATOM 7958 O O . ALA B 1 663 ? 266.218 256.795 369.426 1.00 288.83 663 ALA h O 1
ATOM 7960 N N . ALA B 1 664 ? 265.805 258.927 368.809 1.00 287.53 664 ALA h N 1
ATOM 7961 C CA . ALA B 1 664 ? 264.395 258.734 368.507 1.00 287.53 664 ALA h CA 1
ATOM 7962 C C . ALA B 1 664 ? 264.059 259.069 367.060 1.00 287.53 664 ALA h C 1
ATOM 7963 O O . ALA B 1 664 ? 263.177 258.432 366.477 1.00 287.53 664 ALA h O 1
ATOM 7965 N N . ALA B 1 665 ? 264.735 260.055 366.460 1.00 285.26 665 ALA h N 1
ATOM 7966 C CA . ALA B 1 665 ? 264.355 260.519 365.127 1.00 285.26 665 ALA h CA 1
ATOM 7967 C C . ALA B 1 665 ? 264.538 259.424 364.079 1.00 285.26 665 ALA h C 1
ATOM 7968 O O . ALA B 1 665 ? 263.566 258.956 363.475 1.00 285.26 665 ALA h O 1
ATOM 7970 N N . LEU B 1 666 ? 265.786 259.002 363.840 1.00 282.79 666 LEU h N 1
ATOM 7971 C CA . LEU B 1 666 ? 266.005 257.890 362.919 1.00 282.79 666 LEU h CA 1
ATOM 7972 C C . LEU B 1 666 ? 265.333 256.630 363.434 1.00 282.79 666 LEU h C 1
ATOM 7973 O O . LEU B 1 666 ? 264.711 255.888 362.664 1.00 282.79 666 LEU h O 1
ATOM 7978 N N . SER B 1 667 ? 265.449 256.369 364.732 1.00 285.38 667 SER h N 1
ATOM 7979 C CA . SER B 1 667 ? 264.590 255.385 365.358 1.00 285.38 667 SER h CA 1
ATOM 7980 C C . SER B 1 667 ? 263.135 255.709 365.032 1.00 285.38 667 SER h C 1
ATOM 7981 O O . SER B 1 667 ? 262.785 256.844 364.698 1.00 285.38 667 SER h O 1
ATOM 7984 N N . SER B 1 668 ? 262.282 254.695 365.105 1.00 286.41 668 SER h N 1
ATOM 7985 C CA . SER B 1 668 ? 260.877 254.910 364.801 1.00 286.41 668 SER h CA 1
ATOM 7986 C C . SER B 1 668 ? 260.278 255.930 365.766 1.00 286.41 668 SER h C 1
ATOM 7987 O O . SER B 1 668 ? 260.716 256.066 366.912 1.00 286.41 668 SER h O 1
ATOM 7990 N N . ASN B 1 669 ? 259.261 256.652 365.290 1.00 285.62 669 ASN h N 1
ATOM 7991 C CA . ASN B 1 669 ? 258.553 257.611 366.130 1.00 285.62 669 ASN h CA 1
ATOM 7992 C C . ASN B 1 669 ? 259.502 258.630 366.754 1.00 285.62 669 ASN h C 1
ATOM 7993 O O . ASN B 1 669 ? 259.864 258.495 367.929 1.00 285.62 669 ASN h O 1
ATOM 7998 N N . PRO B 1 670 ? 259.947 259.648 365.995 1.00 283.15 670 PRO h N 1
ATOM 7999 C CA . PRO B 1 670 ? 260.889 260.639 366.543 1.00 283.15 670 PRO h CA 1
ATOM 8000 C C . PRO B 1 670 ? 260.551 261.119 367.948 1.00 283.15 670 PRO h C 1
ATOM 8001 O O . PRO B 1 670 ? 261.419 261.651 368.648 1.00 283.15 670 PRO h O 1
ATOM 8005 N N . GLU B 1 671 ? 259.297 260.946 368.372 1.00 285.26 671 GLU h N 1
ATOM 8006 C CA . GLU B 1 671 ? 258.919 261.097 369.772 1.00 285.26 671 GLU h CA 1
ATOM 8007 C C . GLU B 1 671 ? 259.119 259.808 370.561 1.00 285.26 671 GLU h C 1
ATOM 8008 O O . GLU B 1 671 ? 258.488 259.620 371.611 1.00 285.26 671 GLU h O 1
ATOM 8014 N N . GLY B 1 672 ? 259.981 258.914 370.079 1.00 284.85 672 GLY h N 1
ATOM 8015 C CA . GLY B 1 672 ? 260.157 257.609 370.681 1.00 284.85 672 GLY h CA 1
ATOM 8016 C C . GLY B 1 672 ? 261.162 257.589 371.813 1.00 284.85 672 GLY h C 1
ATOM 8017 O O . GLY B 1 672 ? 261.142 258.457 372.689 1.00 284.85 672 GLY h O 1
ATOM 8018 N N . SER B 1 673 ? 262.050 256.599 371.800 1.00 283.35 673 SER h N 1
ATOM 8019 C CA . SER B 1 673 ? 262.987 256.370 372.890 1.00 283.35 673 SER h CA 1
ATOM 8020 C C . SER B 1 673 ? 264.008 257.499 372.943 1.00 283.35 673 SER h C 1
ATOM 8021 O O . SER B 1 673 ? 264.946 257.535 372.142 1.00 283.35 673 SER h O 1
ATOM 8024 N N . TYR B 1 674 ? 263.817 258.412 373.887 1.00 288.47 674 TYR h N 1
ATOM 8025 C CA . TYR B 1 674 ? 264.814 259.430 374.191 1.00 288.47 674 TYR h CA 1
ATOM 8026 C C . TYR B 1 674 ? 264.882 259.549 375.711 1.00 288.47 674 TYR h C 1
ATOM 8027 O O . TYR B 1 674 ? 264.069 258.953 376.424 1.00 288.47 674 TYR h O 1
ATOM 8036 N N . LYS B 1 675 ? 265.847 260.318 376.213 1.00 291.00 675 LYS h N 1
ATOM 8037 C CA . LYS B 1 675 ? 266.100 260.396 377.644 1.00 291.00 675 LYS h CA 1
ATOM 8038 C C . LYS B 1 675 ? 265.904 261.787 378.230 1.00 291.00 675 LYS h C 1
ATOM 8039 O O . LYS B 1 675 ? 265.736 261.909 379.449 1.00 291.00 675 LYS h O 1
ATOM 8045 N N . MET B 1 676 ? 265.941 262.839 377.417 1.00 291.32 676 MET h N 1
ATOM 8046 C CA . MET B 1 676 ? 265.678 264.181 377.924 1.00 291.32 676 MET h CA 1
ATOM 8047 C C . MET B 1 676 ? 265.457 265.120 376.748 1.00 291.32 676 MET h C 1
ATOM 8048 O O . MET B 1 676 ? 266.338 265.310 375.905 1.00 291.32 676 MET h O 1
ATOM 8053 N N . LYS B 1 677 ? 264.273 265.724 376.717 1.00 287.23 677 LYS h N 1
ATOM 8054 C CA . LYS B 1 677 ? 263.838 266.567 375.607 1.00 287.23 677 LYS h CA 1
ATOM 8055 C C . LYS B 1 677 ? 263.831 268.012 376.087 1.00 287.23 677 LYS h C 1
ATOM 8056 O O . LYS B 1 677 ? 262.969 268.405 376.879 1.00 287.23 677 LYS h O 1
ATOM 8062 N N . ILE B 1 678 ? 264.794 268.797 375.612 1.00 288.61 678 ILE h N 1
ATOM 8063 C CA . ILE B 1 678 ? 264.975 270.177 376.045 1.00 288.61 678 ILE h CA 1
ATOM 8064 C C . ILE B 1 678 ? 264.192 271.051 375.072 1.00 288.61 678 ILE h C 1
ATOM 8065 O O . ILE B 1 678 ? 264.734 271.527 374.070 1.00 288.61 678 ILE h O 1
ATOM 8070 N N . ASP B 1 679 ? 262.911 271.266 375.362 1.00 288.30 679 ASP h N 1
ATOM 8071 C CA . ASP B 1 679 ? 262.085 272.197 374.599 1.00 288.30 679 ASP h CA 1
ATOM 8072 C C . ASP B 1 679 ? 262.265 273.588 375.195 1.00 288.30 679 ASP h C 1
ATOM 8073 O O . ASP B 1 679 ? 261.940 273.818 376.364 1.00 288.30 679 ASP h O 1
ATOM 8078 N N . LEU B 1 680 ? 262.783 274.514 374.391 1.00 291.31 680 LEU h N 1
ATOM 8079 C CA . LEU B 1 680 ? 263.080 275.865 374.849 1.00 291.31 680 LEU h CA 1
ATOM 8080 C C . LEU B 1 680 ? 261.877 276.797 374.785 1.00 291.31 680 LEU h C 1
ATOM 8081 O O . LEU B 1 680 ? 262.060 278.017 374.833 1.00 291.31 680 LEU h O 1
ATOM 8086 N N . GLN B 1 681 ? 260.661 276.263 374.680 1.00 286.27 681 GLN h N 1
ATOM 8087 C CA . GLN B 1 681 ? 259.489 277.100 374.459 1.00 286.27 681 GLN h CA 1
ATOM 8088 C C . GLN B 1 681 ? 258.647 277.305 375.712 1.00 286.27 681 GLN h C 1
ATOM 8089 O O . GLN B 1 681 ? 257.986 278.343 375.823 1.00 286.27 681 GLN h O 1
ATOM 8095 N N . ASN B 1 682 ? 258.644 276.351 376.653 1.00 286.90 682 ASN h N 1
ATOM 8096 C CA . ASN B 1 682 ? 257.817 276.487 377.846 1.00 286.90 682 ASN h CA 1
ATOM 8097 C C . ASN B 1 682 ? 258.516 276.014 379.121 1.00 286.90 682 ASN h C 1
ATOM 8098 O O . ASN B 1 682 ? 257.887 275.336 379.943 1.00 286.90 682 ASN h O 1
ATOM 8103 N N . GLY B 1 683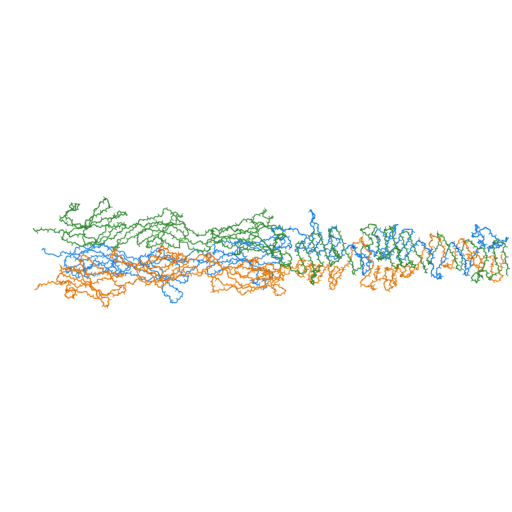 ? 259.787 276.354 379.320 1.00 285.55 683 GLY h N 1
ATOM 8104 C CA . GLY B 1 683 ? 260.483 275.937 380.530 1.00 285.55 683 GLY h CA 1
ATOM 8105 C C . GLY B 1 683 ? 260.485 274.437 380.719 1.00 285.55 683 GLY h C 1
ATOM 8106 O O . GLY B 1 683 ? 260.235 273.949 381.829 1.00 285.55 683 GLY h O 1
ATOM 8107 N N . TYR B 1 684 ? 260.773 273.692 379.656 1.00 284.41 684 TYR h N 1
ATOM 8108 C CA . TYR B 1 684 ? 260.537 272.255 379.595 1.00 284.41 684 TYR h CA 1
ATOM 8109 C C . TYR B 1 684 ? 261.875 271.522 379.575 1.00 284.41 684 TYR h C 1
ATOM 8110 O O . TYR B 1 684 ? 262.470 271.335 378.508 1.00 284.41 684 TYR h O 1
ATOM 8119 N N . ILE B 1 685 ? 262.343 271.110 380.752 1.00 287.62 685 ILE h N 1
ATOM 8120 C CA . ILE B 1 685 ? 263.504 270.234 380.890 1.00 287.62 685 ILE h CA 1
ATOM 8121 C C . ILE B 1 685 ? 262.984 268.943 381.507 1.00 287.62 685 ILE h C 1
ATOM 8122 O O . ILE B 1 685 ? 262.842 268.846 382.730 1.00 287.62 685 ILE h O 1
ATOM 8127 N N . HIS B 1 686 ? 262.697 267.949 380.671 1.00 285.14 686 HIS h N 1
ATOM 8128 C CA . HIS B 1 686 ? 262.251 266.641 381.126 1.00 285.14 686 HIS h CA 1
ATOM 8129 C C . HIS B 1 686 ? 263.450 265.703 381.097 1.00 285.14 686 HIS h C 1
ATOM 8130 O O . HIS B 1 686 ? 264.058 265.504 380.041 1.00 285.14 686 HIS h O 1
ATOM 8137 N N . ILE B 1 687 ? 263.793 265.140 382.253 1.00 286.81 687 ILE h N 1
ATOM 8138 C CA . ILE B 1 687 ? 264.994 264.331 382.421 1.00 286.81 687 ILE h CA 1
ATOM 8139 C C . ILE B 1 687 ? 264.570 262.889 382.660 1.00 286.81 687 ILE h C 1
ATOM 8140 O O . ILE B 1 687 ? 263.752 262.615 383.547 1.00 286.81 687 ILE h O 1
ATOM 8145 N N . ARG B 1 688 ? 265.123 261.970 381.873 1.00 288.13 688 ARG h N 1
ATOM 8146 C CA . ARG B 1 688 ? 264.846 260.546 382.043 1.00 288.13 688 ARG h CA 1
ATOM 8147 C C . ARG B 1 688 ? 266.148 259.755 382.097 1.00 288.13 688 ARG h C 1
ATOM 8148 O O . ARG B 1 688 ? 266.318 258.862 382.927 0.00 288.13 688 ARG h O 1
ATOM 8157 N N . MET C 1 1 ? 265.552 251.485 126.421 1.00 84.82 1 MET j N 1
ATOM 8158 C CA . MET C 1 1 ? 266.700 251.841 127.302 1.00 84.82 1 MET j CA 1
ATOM 8159 C C . MET C 1 1 ? 266.378 253.064 128.151 1.00 84.82 1 MET j C 1
ATOM 8160 O O . MET C 1 1 ? 267.275 253.707 128.694 1.00 84.82 1 MET j O 1
ATOM 8165 N N . ILE C 1 2 ? 265.091 253.379 128.259 1.00 83.25 2 ILE j N 1
ATOM 8166 C CA . ILE C 1 2 ? 264.632 254.484 129.092 1.00 83.25 2 ILE j CA 1
ATOM 8167 C C . ILE C 1 2 ? 264.056 253.920 130.381 1.00 83.25 2 ILE j C 1
ATOM 8168 O O . ILE C 1 2 ? 263.285 252.953 130.362 1.00 83.25 2 ILE j O 1
ATOM 8173 N N . SER C 1 3 ? 264.431 254.516 131.511 1.00 86.88 3 SER j N 1
ATOM 8174 C CA . SER C 1 3 ? 264.022 253.978 132.800 1.00 86.88 3 SER j CA 1
ATOM 8175 C C . SER C 1 3 ? 264.021 255.085 133.838 1.00 86.88 3 SER j C 1
ATOM 8176 O O . SER C 1 3 ? 264.669 256.117 133.652 1.00 86.88 3 SER j O 1
ATOM 8179 N N . ASN C 1 4 ? 263.289 254.857 134.927 1.00 87.83 4 ASN j N 1
ATOM 8180 C CA . ASN C 1 4 ? 263.321 255.728 136.099 1.00 87.83 4 ASN j CA 1
ATOM 8181 C C . ASN C 1 4 ? 263.944 254.931 137.237 1.00 87.83 4 ASN j C 1
ATOM 8182 O O . ASN C 1 4 ? 263.245 254.311 138.038 1.00 87.83 4 ASN j O 1
ATOM 8187 N N . ASN C 1 5 ? 265.268 254.948 137.311 1.00 94.46 5 ASN j N 1
ATOM 8188 C CA . ASN C 1 5 ? 265.943 254.334 138.444 1.00 94.46 5 ASN j CA 1
ATOM 8189 C C . ASN C 1 5 ? 265.375 254.884 139.744 1.00 94.46 5 ASN j C 1
ATOM 8190 O O . ASN C 1 5 ? 265.349 256.098 139.964 1.00 94.46 5 ASN j O 1
ATOM 8195 N N . ALA C 1 6 ? 264.890 253.988 140.595 1.00 95.85 6 ALA j N 1
ATOM 8196 C CA . ALA C 1 6 ? 264.235 254.411 141.818 1.00 95.85 6 ALA j CA 1
ATOM 8197 C C . ALA C 1 6 ? 265.245 255.083 142.743 1.00 95.85 6 ALA j C 1
ATOM 8198 O O . ALA C 1 6 ? 266.449 254.836 142.648 1.00 95.85 6 ALA j O 1
ATOM 8200 N N . PRO C 1 7 ? 264.780 255.94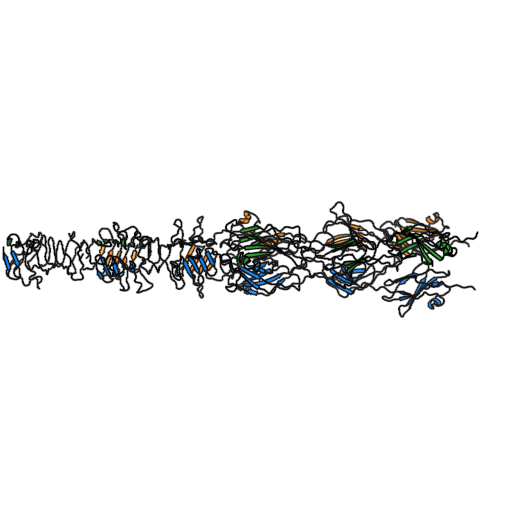2 143.648 1.00 91.56 7 PRO j N 1
ATOM 8201 C CA . PRO C 1 7 ? 265.713 256.603 144.566 1.00 91.56 7 PRO j CA 1
ATOM 8202 C C . PRO C 1 7 ? 266.519 255.577 145.343 1.00 91.56 7 PRO j C 1
ATOM 8203 O O . PRO C 1 7 ? 266.021 254.511 145.708 1.00 91.56 7 PRO j O 1
ATOM 8207 N N . ALA C 1 8 ? 267.783 255.908 145.591 1.00 94.24 8 ALA j N 1
ATOM 8208 C CA . ALA C 1 8 ? 268.707 254.940 146.151 1.00 94.24 8 ALA j CA 1
ATOM 8209 C C . ALA C 1 8 ? 268.197 254.426 147.497 1.00 94.24 8 ALA j C 1
ATOM 8210 O O . ALA C 1 8 ? 267.240 254.944 148.077 1.00 94.24 8 ALA j O 1
ATOM 8212 N N . LYS C 1 9 ? 268.858 253.383 147.991 1.00 98.34 9 LYS j N 1
ATOM 8213 C CA . LYS C 1 9 ? 268.420 252.730 149.216 1.00 98.34 9 LYS j CA 1
ATOM 8214 C C . LYS C 1 9 ? 268.417 253.717 150.378 1.00 98.34 9 LYS j C 1
ATOM 8215 O O . LYS C 1 9 ? 269.254 254.619 150.465 1.00 98.34 9 LYS j O 1
ATOM 8221 N N . MET C 1 10 ? 267.454 253.534 151.276 1.00 99.99 10 MET j N 1
ATOM 8222 C CA . MET C 1 10 ? 267.244 254.424 152.410 1.00 99.99 10 MET j CA 1
ATOM 8223 C C . MET C 1 10 ? 268.026 253.917 153.612 1.00 99.99 10 MET j C 1
ATOM 8224 O O . MET C 1 10 ? 267.946 252.732 153.955 1.00 99.99 10 MET j O 1
ATOM 8229 N N . VAL C 1 11 ? 268.780 254.811 154.244 1.00 97.44 11 VAL j N 1
ATOM 8230 C CA . VAL C 1 11 ? 269.510 254.499 155.464 1.00 97.44 11 VAL j CA 1
ATOM 8231 C C . VAL C 1 11 ? 269.009 255.416 156.571 1.00 97.44 11 VAL j C 1
ATOM 8232 O O . VAL C 1 11 ? 268.521 256.521 156.315 1.00 97.44 11 VAL j O 1
ATOM 8236 N N . LEU C 1 12 ? 269.127 254.944 157.808 1.00 98.66 12 LEU j N 1
ATOM 8237 C CA . LEU C 1 12 ? 268.700 255.689 158.992 1.00 98.66 12 LEU j CA 1
ATOM 8238 C C . LEU C 1 12 ? 269.943 255.995 159.816 1.00 98.66 12 LEU j C 1
ATOM 8239 O O . LEU C 1 12 ? 270.432 255.139 160.560 1.00 98.66 12 LEU j O 1
ATOM 8244 N N . ASN C 1 13 ? 270.454 257.221 159.684 1.00 100.28 13 ASN j N 1
ATOM 8245 C CA . ASN C 1 13 ? 271.735 257.561 160.292 1.00 100.28 13 ASN j CA 1
ATOM 8246 C C . ASN C 1 13 ? 271.675 257.450 161.811 1.00 100.28 13 ASN j C 1
ATOM 8247 O O . ASN C 1 13 ? 272.535 256.816 162.433 1.00 100.28 13 ASN j O 1
ATOM 8252 N N . SER C 1 14 ? 270.665 258.060 162.432 1.00 101.69 14 SER j N 1
ATOM 8253 C CA . SER C 1 14 ? 270.591 258.111 163.884 1.00 101.69 14 SER j CA 1
ATOM 8254 C C . SER C 1 14 ? 269.136 258.080 164.324 1.00 101.69 14 SER j C 1
ATOM 8255 O O . SER C 1 14 ? 268.251 258.596 163.637 1.00 101.69 14 SER j O 1
ATOM 8258 N N . VAL C 1 15 ? 268.903 257.471 165.485 1.00 98.08 15 VAL j N 1
ATOM 8259 C CA . VAL C 1 15 ? 267.574 257.352 166.069 1.00 98.08 15 VAL j CA 1
ATOM 8260 C C . VAL C 1 15 ? 267.628 257.865 167.501 1.00 98.08 15 VAL j C 1
ATOM 8261 O O . VAL C 1 15 ? 268.545 257.526 168.258 1.00 98.08 15 VAL j O 1
ATOM 8265 N N . LEU C 1 16 ? 266.647 258.687 167.869 1.00 99.71 16 LEU j N 1
ATOM 8266 C CA . LEU C 1 16 ? 266.513 259.185 169.234 1.00 99.71 16 LEU j CA 1
ATOM 8267 C C . LEU C 1 16 ? 265.055 259.038 169.636 1.00 99.71 16 LEU j C 1
ATOM 8268 O O . LEU C 1 16 ? 264.184 259.703 169.068 1.00 99.71 16 LEU j O 1
ATOM 8273 N N . THR C 1 17 ? 264.793 258.174 170.612 1.00 99.86 17 THR j N 1
ATOM 8274 C CA . THR C 1 17 ? 263.438 257.766 170.959 1.00 99.86 17 THR j CA 1
ATOM 8275 C C . THR C 1 17 ? 262.942 258.555 172.163 1.00 99.86 17 THR j C 1
ATOM 8276 O O . THR C 1 17 ? 263.528 258.474 173.247 1.00 99.86 17 THR j O 1
ATOM 8280 N N . GLY C 1 18 ? 261.861 259.312 171.969 1.00 101.52 18 GLY j N 1
ATOM 8281 C CA . GLY C 1 18 ? 261.150 259.922 173.069 1.00 101.52 18 GLY j CA 1
ATOM 8282 C C . GLY C 1 18 ? 260.114 258.977 173.657 1.00 101.52 18 GLY j C 1
ATOM 8283 O O . GLY C 1 18 ? 259.966 257.828 173.243 1.00 101.52 18 GLY j O 1
ATOM 8284 N N . TYR C 1 19 ? 259.384 259.486 174.650 1.00 101.99 19 TYR j N 1
ATOM 8285 C CA . TYR C 1 19 ? 258.358 258.671 175.292 1.00 101.99 19 TYR j CA 1
ATOM 8286 C C . TYR C 1 19 ? 257.262 258.285 174.307 1.00 101.99 19 TYR j C 1
ATOM 8287 O O . TYR C 1 19 ? 256.802 257.137 174.297 1.00 101.99 19 TYR j O 1
ATOM 8296 N N . THR C 1 20 ? 256.827 259.230 173.471 1.00 104.06 20 THR j N 1
ATOM 8297 C CA . THR C 1 20 ? 255.756 258.993 172.510 1.00 104.06 20 THR j CA 1
ATOM 8298 C C . THR C 1 20 ? 256.146 259.383 171.091 1.00 104.06 20 THR j C 1
ATOM 8299 O O . THR C 1 20 ? 255.265 259.504 170.233 1.00 104.06 20 THR j O 1
ATOM 8303 N N . LEU C 1 21 ? 257.431 259.586 170.819 1.00 100.57 21 LEU j N 1
ATOM 8304 C CA . LEU C 1 21 ? 257.860 260.047 169.508 1.00 100.57 21 LEU j CA 1
ATOM 8305 C C . LEU C 1 21 ? 259.346 259.771 169.350 1.00 100.57 21 LEU j C 1
ATOM 8306 O O . LEU C 1 21 ? 260.110 259.849 170.316 1.00 100.57 21 LEU j O 1
ATOM 8311 N N . ALA C 1 22 ? 259.744 259.450 168.122 1.00 97.48 22 ALA j N 1
ATOM 8312 C CA . ALA C 1 22 ? 261.131 259.144 167.800 1.00 97.48 22 ALA j CA 1
ATOM 8313 C C . ALA C 1 22 ? 261.598 260.060 166.681 1.00 97.48 22 ALA j C 1
ATOM 8314 O O . ALA C 1 22 ? 260.951 260.145 165.634 1.00 97.48 22 ALA j O 1
ATOM 8316 N N . TYR C 1 23 ? 262.723 260.736 166.905 1.00 99.95 23 TYR j N 1
ATOM 8317 C CA . TYR C 1 23 ? 263.322 261.630 165.921 1.00 99.95 23 TYR j CA 1
ATOM 8318 C C . TYR C 1 23 ? 264.402 260.850 165.181 1.00 99.95 23 TYR j C 1
ATOM 8319 O O . TYR C 1 23 ? 265.425 260.485 165.770 1.00 99.95 23 TYR j O 1
ATOM 8328 N N . ILE C 1 24 ? 264.179 260.604 163.892 1.00 98.20 24 ILE j N 1
ATOM 8329 C CA . ILE C 1 24 ? 265.028 259.732 163.087 1.00 98.20 24 ILE j CA 1
ATOM 8330 C C . ILE C 1 24 ? 265.789 260.584 162.083 1.00 98.20 24 ILE j C 1
ATOM 8331 O O . ILE C 1 24 ? 265.205 261.460 161.434 1.00 98.20 24 ILE j O 1
ATOM 8336 N N . GLN C 1 25 ? 267.086 260.320 161.952 1.00 100.02 25 GLN j N 1
ATOM 8337 C CA . GLN C 1 25 ? 267.944 261.019 161.006 1.00 100.02 25 GLN j CA 1
ATOM 8338 C C . GLN C 1 25 ? 268.195 260.126 159.797 1.00 100.02 25 GLN j C 1
ATOM 8339 O O . GLN C 1 25 ? 268.502 258.941 159.950 1.00 100.02 25 GLN j O 1
ATOM 8345 N N . HIS C 1 26 ? 268.063 260.701 158.601 1.00 100.73 26 HIS j N 1
ATOM 8346 C CA . HIS C 1 26 ? 268.139 259.927 157.367 1.00 100.73 26 HIS j CA 1
ATOM 8347 C C . HIS C 1 26 ? 269.136 260.517 156.377 1.00 100.73 26 HIS j C 1
ATOM 8348 O O . HIS C 1 26 ? 269.875 261.449 156.708 1.00 100.73 26 HIS j O 1
ATOM 8355 N N . SER C 1 27 ? 269.154 259.979 155.160 1.00 102.28 27 SER j N 1
ATOM 8356 C CA . SER C 1 27 ? 270.046 260.408 154.097 1.00 102.28 27 SER j CA 1
ATOM 8357 C C . SER C 1 27 ? 269.294 261.309 153.116 1.00 102.28 27 SER j C 1
ATOM 8358 O O . SER C 1 27 ? 268.154 261.715 153.357 1.00 102.28 27 SER j O 1
ATOM 8361 N N . ILE C 1 28 ? 269.935 261.623 151.996 1.00 99.53 28 ILE j N 1
ATOM 8362 C CA . ILE C 1 28 ? 269.355 262.487 150.986 1.00 99.53 28 ILE j CA 1
ATOM 8363 C C . ILE C 1 28 ? 268.842 261.629 149.835 1.00 99.53 28 ILE j C 1
ATOM 8364 O O . ILE C 1 28 ? 269.136 260.440 149.735 1.00 99.53 28 ILE j O 1
ATOM 8369 N N . TYR C 1 29 ? 268.067 262.241 148.944 1.00 94.19 29 TYR j N 1
ATOM 8370 C CA . TYR C 1 29 ? 267.300 261.537 147.924 1.00 94.19 29 TYR j CA 1
ATOM 8371 C C . TYR C 1 29 ? 267.749 261.952 146.521 1.00 94.19 29 TYR j C 1
ATOM 8372 O O . TYR C 1 29 ? 268.727 262.683 146.342 1.00 94.19 29 TYR j O 1
ATOM 8381 N N . SER C 1 30 ? 267.017 261.462 145.525 1.00 89.96 30 SER j N 1
ATOM 8382 C CA . SER C 1 30 ? 267.292 261.723 144.116 1.00 89.96 30 SER j CA 1
ATOM 8383 C C . SER C 1 30 ? 266.035 261.352 143.325 1.00 89.96 30 SER j C 1
ATOM 8384 O O . SER C 1 30 ? 264.948 261.220 143.900 1.00 89.96 30 SER j O 1
ATOM 8387 N N . ASP C 1 31 ? 266.181 261.197 142.011 1.00 92.86 31 ASP j N 1
ATOM 8388 C CA . ASP C 1 31 ? 265.162 260.708 141.080 1.00 92.86 31 ASP j CA 1
ATOM 8389 C C . ASP C 1 31 ? 264.189 261.785 140.608 1.00 92.86 31 ASP j C 1
ATOM 8390 O O . ASP C 1 31 ? 263.325 261.481 139.776 1.00 92.86 31 ASP j O 1
ATOM 8395 N N . TYR C 1 32 ? 264.286 263.019 141.099 1.00 91.89 32 TYR j N 1
ATOM 8396 C CA . TYR C 1 32 ? 263.588 264.149 140.490 1.00 91.89 32 TYR j CA 1
ATOM 8397 C C . TYR C 1 32 ? 262.069 264.035 140.559 1.00 91.89 32 TYR j C 1
ATOM 8398 O O . TYR C 1 32 ? 261.362 264.925 140.072 1.00 91.89 32 TYR j O 1
ATOM 8407 N N . ASP C 1 33 ? 261.546 262.960 141.154 1.00 89.62 33 ASP j N 1
ATOM 8408 C CA . ASP C 1 33 ? 260.108 262.721 141.129 1.00 89.62 33 ASP j CA 1
ATOM 8409 C C . ASP C 1 33 ? 259.586 262.206 142.467 1.00 89.62 33 ASP j C 1
ATOM 8410 O O . ASP C 1 33 ? 258.538 261.550 142.501 1.00 89.62 33 ASP j O 1
ATOM 8415 N N . VAL C 1 34 ? 260.282 262.487 143.564 1.00 92.69 34 VAL j N 1
ATOM 8416 C CA . VAL C 1 34 ? 259.883 261.954 144.858 1.00 92.69 34 VAL j CA 1
ATOM 8417 C C . VAL C 1 34 ? 258.692 262.737 145.399 1.00 92.69 34 VAL j C 1
ATOM 8418 O O . VAL C 1 34 ? 258.447 263.888 145.032 1.00 92.69 34 VAL j O 1
ATOM 8422 N N . ILE C 1 35 ? 257.941 262.089 146.292 1.00 95.41 35 ILE j N 1
ATOM 8423 C CA . ILE C 1 35 ? 256.791 262.698 146.944 1.00 95.41 35 ILE j CA 1
ATOM 8424 C C . ILE C 1 35 ? 256.965 262.764 148.456 1.00 95.41 35 ILE j C 1
ATOM 8425 O O . ILE C 1 35 ? 256.618 263.772 149.080 1.00 95.41 35 ILE j O 1
ATOM 8430 N N . GLY C 1 36 ? 257.496 261.707 149.065 1.00 97.43 36 GLY j N 1
ATOM 8431 C CA . GLY C 1 36 ? 257.691 261.687 150.501 1.00 97.43 36 GLY j CA 1
ATOM 8432 C C . GLY C 1 36 ? 258.377 260.431 150.993 1.00 97.43 36 GLY j C 1
ATOM 8433 O O . GLY C 1 36 ? 259.259 259.891 150.318 1.00 97.43 36 GLY j O 1
ATOM 8434 N N . ARG C 1 37 ? 257.981 259.956 152.171 1.00 96.01 37 ARG j N 1
ATOM 8435 C CA . ARG C 1 37 ? 258.541 258.753 152.768 1.00 96.01 37 ARG j CA 1
ATOM 8436 C C . ARG C 1 37 ? 257.414 257.857 153.257 1.00 96.01 37 ARG j C 1
ATOM 8437 O O . ARG C 1 37 ? 256.309 258.322 153.545 1.00 96.01 37 ARG j O 1
ATOM 8445 N N . SER C 1 38 ? 257.704 256.558 153.343 1.00 94.53 38 SER j N 1
ATOM 8446 C CA . SER C 1 38 ? 256.735 255.551 153.773 0.94 94.53 38 SER j CA 1
ATOM 8447 C C . SER C 1 38 ? 257.387 254.710 154.864 1.00 94.53 38 SER j C 1
ATOM 8448 O O . SER C 1 38 ? 258.097 253.744 154.569 1.00 94.53 38 SER j O 1
ATOM 8451 N N . PHE C 1 39 ? 257.141 255.069 156.119 1.00 93.22 39 PHE j N 1
ATOM 8452 C CA . PHE C 1 39 ? 257.785 254.417 157.249 1.00 93.22 39 PHE j CA 1
ATOM 8453 C C . PHE C 1 39 ? 256.917 253.281 157.773 1.00 93.22 39 PHE j C 1
ATOM 8454 O O . PHE C 1 39 ? 255.746 253.485 158.109 1.00 93.22 39 PHE j O 1
ATOM 8462 N N . TRP C 1 40 ? 257.501 252.090 157.843 1.00 93.80 40 TRP j N 1
ATOM 8463 C CA . TRP C 1 40 ? 256.854 250.914 158.402 1.00 93.80 40 TRP j CA 1
ATOM 8464 C C . TRP C 1 40 ? 257.450 250.624 159.771 1.00 93.80 40 TRP j C 1
ATOM 8465 O O . TRP C 1 40 ? 258.662 250.763 159.971 1.00 93.80 40 TRP j O 1
ATOM 8476 N N . LEU C 1 41 ? 256.599 250.227 160.712 1.00 96.17 41 LEU j N 1
ATOM 8477 C CA . LEU C 1 41 ? 257.017 249.964 162.081 1.00 96.17 41 LEU j CA 1
ATOM 8478 C C . LEU C 1 41 ? 256.561 248.576 162.498 1.00 96.17 41 LEU j C 1
ATOM 8479 O O . LEU C 1 41 ? 255.431 248.172 162.213 1.00 96.17 41 LEU j O 1
ATOM 8484 N N . LYS C 1 42 ? 257.446 247.851 163.176 1.00 100.91 42 LYS j N 1
ATOM 8485 C CA . LYS C 1 42 ? 257.173 246.495 163.644 1.00 100.91 42 LYS j CA 1
ATOM 8486 C C . LYS C 1 42 ? 256.966 246.550 165.154 1.00 100.91 42 LYS j C 1
ATOM 8487 O O . LYS C 1 42 ? 257.930 246.623 165.922 1.00 100.91 42 LYS j O 1
ATOM 8493 N N . GLU C 1 43 ? 255.699 246.516 165.574 1.00 102.67 43 GLU j N 1
ATOM 8494 C CA . GLU C 1 43 ? 255.380 246.546 166.996 1.00 102.67 43 GLU j CA 1
ATOM 8495 C C . GLU C 1 43 ? 255.782 245.260 167.705 1.00 102.67 43 GLU j C 1
ATOM 8496 O O . GLU C 1 43 ? 255.879 245.250 168.936 1.00 102.67 43 GLU j O 1
ATOM 8502 N N . GLY C 1 44 ? 256.018 244.185 166.960 1.00 104.89 44 GLY j N 1
ATOM 8503 C CA . GLY C 1 44 ? 256.341 242.896 167.538 1.00 104.89 44 GLY j CA 1
ATOM 8504 C C . GLY C 1 44 ? 255.458 241.813 166.960 1.00 104.89 44 GLY j C 1
ATOM 8505 O O . GLY C 1 44 ? 255.909 240.692 166.709 1.00 104.89 44 GLY j O 1
ATOM 8506 N N . SER C 1 45 ? 254.183 242.145 166.751 1.00 104.25 45 SER j N 1
ATOM 8507 C CA . SER C 1 45 ? 253.260 241.267 166.045 1.00 104.25 45 SER j CA 1
ATOM 8508 C C . SER C 1 45 ? 252.374 241.993 165.047 1.00 104.25 45 SER j C 1
ATOM 8509 O O . SER C 1 45 ? 251.745 241.326 164.220 1.00 104.25 45 SER j O 1
ATOM 8512 N N . ASN C 1 46 ? 252.297 243.322 165.087 1.00 104.91 46 ASN j N 1
ATOM 8513 C CA . ASN C 1 46 ? 251.443 244.094 164.199 1.00 104.91 46 ASN j CA 1
ATOM 8514 C C . ASN C 1 46 ? 252.244 245.235 163.590 1.00 104.91 46 ASN j C 1
ATOM 8515 O O . ASN C 1 46 ? 253.203 245.731 164.190 1.00 104.91 46 ASN j O 1
ATOM 8520 N N . VAL C 1 47 ? 251.840 245.650 162.392 1.00 102.22 47 VAL j N 1
ATOM 8521 C CA . VAL C 1 47 ? 252.564 246.639 161.604 1.00 102.22 47 VAL j CA 1
ATOM 8522 C C . VAL C 1 47 ? 251.663 247.839 161.355 1.00 102.22 47 VAL j C 1
ATOM 8523 O O . VAL C 1 47 ? 250.441 247.699 161.237 1.00 102.22 47 VAL j O 1
ATOM 8527 N N . THR C 1 48 ? 252.275 249.018 161.276 1.00 98.36 48 THR j N 1
ATOM 8528 C CA . THR C 1 48 ? 251.588 250.253 160.933 1.00 98.36 48 THR j CA 1
ATOM 8529 C C . THR C 1 48 ? 252.355 250.972 159.833 1.00 98.36 48 THR j C 1
ATOM 8530 O O . THR C 1 48 ? 253.554 250.753 159.636 1.00 98.36 48 THR j O 1
ATOM 8534 N N . ARG C 1 49 ? 251.647 251.837 159.112 1.00 96.12 49 ARG j N 1
ATOM 8535 C CA . ARG C 1 49 ? 252.217 252.579 157.998 1.00 96.12 49 ARG j CA 1
ATOM 8536 C C . ARG C 1 49 ? 251.928 254.063 158.160 1.00 96.12 49 ARG j C 1
ATOM 8537 O O . ARG C 1 49 ? 250.839 254.450 158.596 1.00 96.12 49 ARG j O 1
ATOM 8545 N N . ARG C 1 50 ? 252.911 254.886 157.805 1.00 95.25 50 ARG j N 1
ATOM 8546 C CA . ARG C 1 50 ? 252.773 256.332 157.844 1.00 95.25 50 ARG j CA 1
ATOM 8547 C C . ARG C 1 50 ? 253.399 256.920 156.590 1.00 95.25 50 ARG j C 1
ATOM 8548 O O . ARG C 1 50 ? 254.241 256.295 155.941 1.00 95.25 50 ARG j O 1
ATOM 8556 N N . ASP C 1 51 ? 252.972 258.133 156.253 1.00 98.53 51 ASP j N 1
ATOM 8557 C CA . ASP C 1 51 ? 253.483 258.844 155.092 1.00 98.53 51 ASP j CA 1
ATOM 8558 C C . ASP C 1 51 ? 253.861 260.263 155.484 1.00 98.53 51 ASP j C 1
ATOM 8559 O O . ASP C 1 51 ? 253.225 260.881 156.341 1.00 98.53 51 ASP j O 1
ATOM 8564 N N . PHE C 1 52 ? 254.921 260.773 154.852 1.00 96.86 52 PHE j N 1
ATOM 8565 C CA . PHE C 1 52 ? 255.428 262.122 155.111 1.00 96.86 52 PHE j CA 1
ATOM 8566 C C . PHE C 1 52 ? 255.611 262.822 153.768 1.00 96.86 52 PHE j C 1
ATOM 8567 O O . PHE C 1 52 ? 256.701 262.815 153.191 1.00 96.86 52 PHE j O 1
ATOM 8575 N N . THR C 1 53 ? 254.538 263.431 153.275 1.00 102.04 53 THR j N 1
ATOM 8576 C CA . THR C 1 53 ? 254.633 264.229 152.064 1.00 102.04 53 THR j CA 1
ATOM 8577 C C . THR C 1 53 ? 255.439 265.492 152.337 1.00 102.04 53 THR j C 1
ATOM 8578 O O . THR C 1 53 ? 255.476 266.004 153.457 1.00 102.04 53 THR j O 1
ATOM 8582 N N . GLY C 1 54 ? 256.098 265.989 151.296 1.00 100.85 54 GLY j N 1
ATOM 8583 C CA . GLY C 1 54 ? 257.002 267.108 151.455 1.00 100.85 54 GLY j CA 1
ATOM 8584 C C . GLY C 1 54 ? 258.386 266.626 151.831 1.00 100.85 54 GLY j C 1
ATOM 8585 O O . GLY C 1 54 ? 258.545 265.883 152.804 1.00 100.85 54 GLY j O 1
ATOM 8586 N N . ILE C 1 55 ? 259.394 267.043 151.072 1.00 100.35 55 ILE j N 1
ATOM 8587 C CA . ILE C 1 55 ? 260.743 266.521 151.237 1.00 100.35 55 ILE j CA 1
ATOM 8588 C C . ILE C 1 55 ? 261.714 267.569 151.774 1.00 100.35 55 ILE j C 1
ATOM 8589 O O . ILE C 1 55 ? 262.826 267.202 152.184 1.00 100.35 55 ILE j O 1
ATOM 8594 N N . ASP C 1 56 ? 261.330 268.847 151.804 1.00 107.60 56 ASP j N 1
ATOM 8595 C CA . ASP C 1 56 ? 262.247 269.881 152.271 1.00 107.60 56 ASP j CA 1
ATOM 8596 C C . ASP C 1 56 ? 262.761 269.577 153.673 1.00 107.60 56 ASP j C 1
ATOM 8597 O O . ASP C 1 56 ? 263.898 269.921 154.015 1.00 107.60 56 ASP j O 1
ATOM 8602 N N . THR C 1 57 ? 261.941 268.932 154.499 1.00 102.54 57 THR j N 1
ATOM 8603 C CA . THR C 1 57 ? 262.393 268.544 155.825 1.00 102.54 57 THR j CA 1
ATOM 8604 C C . THR C 1 57 ? 263.517 267.521 155.712 1.00 102.54 57 THR j C 1
ATOM 8605 O O . THR C 1 57 ? 263.563 266.717 154.778 1.00 102.54 57 THR j O 1
ATOM 8609 N N . PHE C 1 58 ? 264.431 267.559 156.677 1.00 101.68 58 PHE j N 1
ATOM 8610 C CA . PHE C 1 58 ? 265.630 266.735 156.647 0.95 101.68 58 PHE j CA 1
ATOM 8611 C C . PHE C 1 58 ? 265.601 265.602 157.662 1.00 101.68 58 PHE j C 1
ATOM 8612 O O . PHE C 1 58 ? 266.512 264.770 157.666 1.00 101.68 58 PHE j O 1
ATOM 8620 N N . SER C 1 59 ? 264.580 265.543 158.515 1.00 99.04 59 SER j N 1
ATOM 8621 C CA . SER C 1 59 ? 264.443 264.455 159.470 1.00 99.04 59 SER j CA 1
ATOM 8622 C C . SER C 1 59 ? 262.967 264.282 159.789 1.00 99.04 59 SER j C 1
ATOM 8623 O O . SER C 1 59 ? 262.145 265.154 159.500 1.00 99.04 59 SER j O 1
ATOM 8626 N N . VAL C 1 60 ? 262.639 263.144 160.395 1.00 97.16 60 VAL j N 1
ATOM 8627 C CA . VAL C 1 60 ? 261.256 262.779 160.665 1.00 97.16 60 VAL j CA 1
ATOM 8628 C C . VAL C 1 60 ? 261.080 262.558 162.159 1.00 97.16 60 VAL j C 1
ATOM 8629 O O . VAL C 1 60 ? 262.029 262.220 162.874 1.00 97.16 60 VAL j O 1
ATOM 8633 N N . THR C 1 61 ? 259.848 262.748 162.627 1.00 97.76 61 THR j N 1
ATOM 8634 C CA . THR C 1 61 ? 259.484 262.558 164.032 1.00 97.76 61 THR j CA 1
ATOM 8635 C C . THR C 1 61 ? 258.173 261.779 164.071 1.00 97.76 61 THR j C 1
ATOM 8636 O O . THR C 1 61 ? 257.088 262.364 164.010 1.00 97.76 61 THR j O 1
ATOM 8640 N N . ILE C 1 62 ? 258.276 260.452 164.173 1.00 96.27 62 ILE j N 1
ATOM 8641 C CA . ILE C 1 62 ? 257.084 259.631 164.311 1.00 96.27 62 ILE j CA 1
ATOM 8642 C C . ILE C 1 62 ? 256.420 259.950 165.646 1.00 96.27 62 ILE j C 1
ATOM 8643 O O . ILE C 1 62 ? 257.074 260.369 166.606 1.00 96.27 62 ILE j O 1
ATOM 8648 N N . ASN C 1 63 ? 255.106 259.753 165.707 1.00 96.45 63 ASN j N 1
ATOM 8649 C CA . ASN C 1 63 ? 254.326 260.020 166.907 1.00 96.45 63 ASN j CA 1
ATOM 8650 C C . ASN C 1 63 ? 253.427 258.824 167.199 1.00 96.45 63 ASN j C 1
ATOM 8651 O O . ASN C 1 63 ? 253.433 257.820 166.481 1.00 96.45 63 ASN j O 1
ATOM 8656 N N . ASN C 1 64 ? 252.646 258.937 168.273 1.00 93.22 64 ASN j N 1
ATOM 8657 C CA . ASN C 1 64 ? 251.694 257.899 168.664 1.00 93.22 64 ASN j CA 1
ATOM 8658 C C . ASN C 1 64 ? 252.388 256.563 168.917 1.00 93.22 64 ASN j C 1
ATOM 8659 O O . ASN C 1 64 ? 251.846 255.500 168.604 1.00 93.22 64 ASN j O 1
ATOM 8664 N N . LEU C 1 65 ? 253.588 256.608 169.486 1.00 99.20 65 LEU j N 1
ATOM 8665 C CA . LEU C 1 65 ? 254.338 255.392 169.777 1.00 99.20 65 LEU j CA 1
ATOM 8666 C C . LEU C 1 65 ? 253.723 254.684 170.979 1.00 99.20 65 LEU j C 1
ATOM 8667 O O . LEU C 1 65 ? 253.569 255.283 172.048 1.00 99.20 65 LEU j O 1
ATOM 8672 N N . LYS C 1 66 ? 253.375 253.412 170.808 1.00 102.47 66 LYS j N 1
ATOM 8673 C CA . LYS C 1 66 ? 252.792 252.651 171.904 1.00 102.47 66 LYS j CA 1
ATOM 8674 C C . LYS C 1 66 ? 253.814 252.538 173.033 1.00 102.47 66 LYS j C 1
ATOM 8675 O O . LYS C 1 66 ? 254.980 252.206 172.774 1.00 102.47 66 LYS j O 1
ATOM 8681 N N . PRO C 1 67 ? 253.434 252.805 174.284 1.00 103.24 67 PRO j N 1
ATOM 8682 C CA . PRO C 1 67 ? 254.438 252.866 175.351 1.00 103.24 67 PRO j CA 1
ATOM 8683 C C . PRO C 1 67 ? 255.133 251.533 175.589 1.00 103.24 67 PRO j C 1
ATOM 8684 O O . PRO C 1 67 ? 254.549 250.459 175.426 1.00 103.24 67 PRO j O 1
ATOM 8688 N N . THR C 1 68 ? 256.403 251.623 175.985 1.00 100.86 68 THR j N 1
ATOM 8689 C CA . THR C 1 68 ? 257.186 250.498 176.504 1.00 100.86 68 THR j CA 1
ATOM 8690 C C . THR C 1 68 ? 257.241 249.347 175.494 1.00 100.86 68 THR j C 1
ATOM 8691 O O . THR C 1 68 ? 256.725 248.250 175.717 1.00 100.86 68 THR j O 1
ATOM 8695 N N . THR C 1 69 ? 257.886 249.632 174.365 1.00 100.58 69 THR j N 1
ATOM 8696 C CA . THR C 1 69 ? 258.112 248.604 173.356 1.00 100.58 69 THR j CA 1
ATOM 8697 C C . THR C 1 69 ? 259.267 248.976 172.435 1.00 100.58 69 THR j C 1
ATOM 8698 O O . THR C 1 69 ? 259.444 250.147 172.090 1.00 100.58 69 THR j O 1
ATOM 8702 N N . THR C 1 70 ? 260.058 247.980 172.040 1.00 101.33 70 THR j N 1
ATOM 8703 C CA . THR C 1 70 ? 261.125 248.185 171.071 1.00 101.33 70 THR j CA 1
ATOM 8704 C C . THR C 1 70 ? 260.570 247.974 169.667 1.00 101.33 70 THR j C 1
ATOM 8705 O O . THR C 1 70 ? 260.087 246.885 169.343 1.00 101.33 70 THR j O 1
ATOM 8709 N N . TYR C 1 71 ? 260.641 249.011 168.839 1.00 99.27 71 TYR j N 1
ATOM 8710 C CA . TYR C 1 71 ? 260.114 248.976 167.485 1.00 99.27 71 TYR j CA 1
ATOM 8711 C C . TYR C 1 71 ? 261.230 248.804 166.468 1.00 99.27 71 TYR j C 1
ATOM 8712 O O . TYR C 1 71 ? 262.341 249.308 166.650 1.00 99.27 71 TYR j O 1
ATOM 8721 N N . GLU C 1 72 ? 260.912 248.098 165.387 1.00 97.66 72 GLU j N 1
ATOM 8722 C CA . GLU C 1 72 ? 261.740 248.068 164.191 1.00 97.66 72 GLU j CA 1
ATOM 8723 C C . GLU C 1 72 ? 261.150 249.025 163.167 1.00 97.66 72 GLU j C 1
ATOM 8724 O O . GLU C 1 72 ? 259.971 248.918 162.816 1.00 97.66 72 GLU j O 1
ATOM 8730 N N . VAL C 1 73 ? 261.973 249.950 162.686 1.00 98.22 73 VAL j N 1
ATOM 8731 C CA . VAL C 1 73 ? 261.549 250.982 161.748 1.00 98.22 73 VAL j CA 1
ATOM 8732 C C . VAL C 1 73 ? 262.107 250.650 160.374 1.00 98.22 73 VAL j C 1
ATOM 8733 O O . VAL C 1 73 ? 263.200 250.084 160.255 1.00 98.22 73 VAL j O 1
ATOM 8737 N N . GLN C 1 74 ? 261.350 250.999 159.336 1.00 94.61 74 GLN j N 1
ATOM 8738 C CA . GLN C 1 74 ? 261.768 250.811 157.953 0.93 94.61 74 GLN j CA 1
ATOM 8739 C C . GLN C 1 74 ? 261.660 252.144 157.232 1.00 94.61 74 GLN j C 1
ATOM 8740 O O . GLN C 1 74 ? 260.570 252.717 157.145 1.00 94.61 74 GLN j O 1
ATOM 8746 N N . GLY C 1 75 ? 262.786 252.636 156.718 1.00 98.21 75 GLY j N 1
ATOM 8747 C CA . GLY C 1 75 ? 262.778 253.843 155.924 1.00 98.21 75 GLY j CA 1
ATOM 8748 C C . GLY C 1 75 ? 262.492 253.560 154.465 1.00 98.21 75 GLY j C 1
ATOM 8749 O O . GLY C 1 75 ? 262.631 252.435 153.992 1.00 98.21 75 GLY j O 1
ATOM 8750 N N . ALA C 1 76 ? 262.086 254.599 153.743 1.00 95.81 76 ALA j N 1
ATOM 8751 C CA . ALA C 1 76 ? 261.760 254.427 152.335 1.00 95.81 76 ALA j CA 1
ATOM 8752 C C . ALA C 1 76 ? 261.502 255.784 151.701 1.00 95.81 76 ALA j C 1
ATOM 8753 O O . ALA C 1 76 ? 261.154 256.756 152.377 1.00 95.81 76 ALA j O 1
ATOM 8755 N N . PHE C 1 77 ? 261.685 255.828 150.384 1.00 96.27 77 PHE j N 1
ATOM 8756 C CA . PHE C 1 77 ? 261.294 256.952 149.551 1.00 96.27 77 PHE j CA 1
ATOM 8757 C C . PHE C 1 77 ? 260.356 256.432 148.475 1.00 96.27 77 PHE j C 1
ATOM 8758 O O . PHE C 1 77 ? 260.372 255.243 148.148 1.00 96.27 77 PHE j O 1
ATOM 8766 N N . TYR C 1 78 ? 259.536 257.320 147.921 1.00 91.76 78 TYR j N 1
ATOM 8767 C CA . TYR C 1 78 ? 258.657 256.917 146.836 1.00 91.76 78 TYR j CA 1
ATOM 8768 C C . TYR C 1 78 ? 258.428 258.092 145.902 1.00 91.76 78 TYR j C 1
ATOM 8769 O O . TYR C 1 78 ? 258.395 259.251 146.327 1.00 91.76 78 TYR j O 1
ATOM 8778 N N . ASP C 1 79 ? 258.277 257.774 144.623 1.00 91.76 79 ASP j N 1
ATOM 8779 C CA . ASP C 1 79 ? 258.015 258.744 143.570 1.00 91.76 79 ASP j CA 1
ATOM 8780 C C . ASP C 1 79 ? 256.635 258.486 142.977 1.00 91.76 79 ASP j C 1
ATOM 8781 O O . ASP C 1 79 ? 255.962 257.506 143.304 1.00 91.76 79 ASP j O 1
ATOM 8786 N N . SER C 1 80 ? 256.214 259.384 142.089 1.00 92.17 80 SER j N 1
ATOM 8787 C CA . SER C 1 80 ? 254.933 259.218 141.422 1.00 92.17 80 SER j CA 1
ATOM 8788 C C . SER C 1 80 ? 254.916 257.996 140.513 1.00 92.17 80 SER j C 1
ATOM 8789 O O . SER C 1 80 ? 253.835 257.545 140.120 1.00 92.17 80 SER j O 1
ATOM 8792 N N . ILE C 1 81 ? 256.086 257.452 140.170 1.00 94.71 81 ILE j N 1
ATOM 8793 C CA . ILE C 1 81 ? 256.131 256.248 139.344 1.00 94.71 81 ILE j CA 1
ATOM 8794 C C . ILE C 1 81 ? 255.354 255.124 140.014 1.00 94.71 81 ILE j C 1
ATOM 8795 O O . ILE C 1 81 ? 254.588 254.402 139.365 1.00 94.71 81 ILE j O 1
ATOM 8800 N N . ILE C 1 82 ? 255.545 254.954 141.318 1.00 93.71 82 ILE j N 1
ATOM 8801 C CA . ILE C 1 82 ? 254.834 253.953 142.103 1.00 93.71 82 ILE j CA 1
ATOM 8802 C C . ILE C 1 82 ? 253.687 254.630 142.837 1.00 93.71 82 ILE j C 1
ATOM 8803 O O . ILE C 1 82 ? 253.864 255.678 143.466 1.00 93.71 82 ILE j O 1
ATOM 8808 N N . ASP C 1 83 ? 252.503 254.035 142.737 1.00 96.40 83 ASP j N 1
ATOM 8809 C CA . ASP C 1 83 ? 251.293 254.633 143.269 1.00 96.40 83 ASP j CA 1
ATOM 8810 C C . ASP C 1 83 ? 251.107 254.246 144.735 1.00 96.40 83 ASP j C 1
ATOM 8811 O O . ASP C 1 83 ? 251.951 253.588 145.348 1.00 96.40 83 ASP j O 1
ATOM 8816 N N . SER C 1 84 ? 249.976 254.665 145.308 1.00 95.56 84 SER j N 1
ATOM 8817 C CA . SER C 1 84 ? 249.657 254.288 146.681 1.00 95.56 84 SER j CA 1
ATOM 8818 C C . SER C 1 84 ? 249.496 252.780 146.808 1.00 95.56 84 SER j C 1
ATOM 8819 O O . SER C 1 84 ? 249.893 252.188 147.818 1.00 95.56 84 SER j O 1
ATOM 8822 N N . GLU C 1 85 ? 248.896 252.142 145.802 1.00 94.23 85 GLU j N 1
ATOM 8823 C CA . GLU C 1 85 ? 248.719 250.695 145.839 1.00 94.23 85 GLU j CA 1
ATOM 8824 C C . GLU C 1 85 ? 250.059 249.986 145.989 1.00 94.23 85 GLU j C 1
ATOM 8825 O O . GLU C 1 85 ? 250.287 249.248 146.956 1.00 94.23 85 GLU j O 1
ATOM 8831 N N . LEU C 1 86 ? 250.960 250.181 145.024 1.00 96.86 86 LEU j N 1
ATOM 8832 C CA . LEU C 1 86 ? 252.264 249.533 145.104 1.00 96.86 86 LEU j CA 1
ATOM 8833 C C . LEU C 1 86 ? 252.998 249.928 146.376 1.00 96.86 86 LEU j C 1
ATOM 8834 O O . LEU C 1 86 ? 253.769 249.128 146.923 1.00 96.86 86 LEU j O 1
ATOM 8839 N N . LEU C 1 87 ? 252.773 251.149 146.866 1.00 93.63 87 LEU j N 1
ATOM 8840 C CA . LEU C 1 87 ? 253.354 251.551 148.141 1.00 93.63 87 LEU j CA 1
ATOM 8841 C C . LEU C 1 87 ? 252.862 250.649 149.264 1.00 93.63 87 LEU j C 1
ATOM 8842 O O . LEU C 1 87 ? 253.644 250.233 150.125 1.00 93.63 87 LEU j O 1
ATOM 8847 N N . ASN C 1 88 ? 251.565 250.335 149.269 1.00 92.67 88 ASN j N 1
ATOM 8848 C CA . ASN C 1 88 ? 251.044 249.368 150.227 1.00 92.67 88 ASN j CA 1
ATOM 8849 C C . ASN C 1 88 ? 251.692 248.005 150.023 1.00 92.67 88 ASN j C 1
ATOM 8850 O O . ASN C 1 88 ? 252.028 247.316 150.992 1.00 92.67 88 ASN j O 1
ATOM 8855 N N . ALA C 1 89 ? 251.873 247.601 148.766 1.00 92.26 89 ALA j N 1
ATOM 8856 C CA . ALA C 1 89 ? 252.505 246.317 148.480 1.00 92.26 89 ALA j CA 1
ATOM 8857 C C . ALA C 1 89 ? 253.992 246.327 148.805 1.00 92.26 89 ALA j C 1
ATOM 8858 O O . ALA C 1 89 ? 254.532 245.305 149.245 1.00 92.26 89 ALA j O 1
ATOM 8860 N N . GLN C 1 90 ? 254.668 247.458 148.599 1.00 92.41 90 GLN j N 1
ATOM 8861 C CA . GLN C 1 90 ? 256.095 247.593 148.896 1.00 92.41 90 GLN j CA 1
ATOM 8862 C C . GLN C 1 90 ? 256.938 246.687 147.995 1.00 92.41 90 GLN j C 1
ATOM 8863 O O . GLN C 1 90 ? 257.771 245.912 148.465 1.00 92.41 90 GLN j O 1
ATOM 8869 N N . ILE C 1 91 ? 256.712 246.794 146.687 1.00 94.73 91 ILE j N 1
ATOM 8870 C CA . ILE C 1 91 ? 257.509 246.103 145.681 1.00 94.73 91 ILE j CA 1
ATOM 8871 C C . ILE C 1 91 ? 257.914 247.121 144.625 1.00 94.73 91 ILE j C 1
ATOM 8872 O O . ILE C 1 91 ? 257.078 247.901 144.157 1.00 94.73 91 ILE j O 1
ATOM 8877 N N . GLY C 1 92 ? 259.192 247.110 144.253 1.00 93.86 92 GLY j N 1
ATOM 8878 C CA . GLY C 1 92 ? 259.762 248.127 143.405 1.00 93.86 92 GLY j CA 1
ATOM 8879 C C . GLY C 1 92 ? 260.254 249.340 144.167 1.00 93.86 92 GLY j C 1
ATOM 8880 O O . GLY C 1 92 ? 261.228 249.974 143.752 1.00 93.86 92 GLY j O 1
ATOM 8881 N N . ILE C 1 93 ? 259.599 249.675 145.273 1.00 93.45 93 ILE j N 1
ATOM 8882 C CA . ILE C 1 93 ? 260.049 250.756 146.140 1.00 93.45 93 ILE j CA 1
ATOM 8883 C C . ILE C 1 93 ? 261.231 250.262 146.963 1.00 93.45 93 ILE j C 1
ATOM 8884 O O . ILE C 1 93 ? 261.181 249.179 147.556 1.00 93.45 93 ILE j O 1
ATOM 8889 N N . ASN C 1 94 ? 262.301 251.051 146.998 1.00 95.22 94 ASN j N 1
ATOM 8890 C CA . ASN C 1 94 ? 263.452 250.696 147.813 1.00 95.22 94 ASN j CA 1
ATOM 8891 C C . ASN C 1 94 ? 263.117 250.833 149.294 1.00 95.22 94 ASN j C 1
ATOM 8892 O O . ASN C 1 94 ? 262.337 251.696 149.702 1.00 95.22 94 ASN j O 1
ATOM 8897 N N . LEU C 1 95 ? 263.720 249.963 150.099 1.00 98.36 95 LEU j N 1
ATOM 8898 C CA . LEU C 1 95 ? 263.487 249.927 151.533 1.00 98.36 95 LEU j CA 1
ATOM 8899 C C . LEU C 1 95 ? 264.821 249.924 152.267 1.00 98.36 95 LEU j C 1
ATOM 8900 O O . LEU C 1 95 ? 265.864 249.575 151.707 1.00 98.36 95 LEU j O 1
ATOM 8905 N N . SER C 1 96 ? 264.774 250.323 153.531 1.00 99.56 96 SER j N 1
ATOM 8906 C CA . SER C 1 96 ? 265.964 250.431 154.361 1.00 99.56 96 SER j CA 1
ATOM 8907 C C . SER C 1 96 ? 266.279 249.097 155.031 1.00 99.56 96 SER j C 1
ATOM 8908 O O . SER C 1 96 ? 265.443 248.196 155.117 1.00 99.56 96 SER j O 1
ATOM 8911 N N . ASP C 1 97 ? 267.514 248.979 155.510 1.00 103.61 97 ASP j N 1
ATOM 8912 C CA . ASP C 1 97 ? 267.872 247.845 156.347 1.00 103.61 97 ASP j CA 1
ATOM 8913 C C . ASP C 1 97 ? 267.098 247.911 157.660 1.00 103.61 97 ASP j C 1
ATOM 8914 O O . ASP C 1 97 ? 266.514 248.937 158.019 1.00 103.61 97 ASP j O 1
ATOM 8919 N N . LYS C 1 98 ? 267.094 246.794 158.383 1.00 100.08 98 LYS j N 1
ATOM 8920 C CA . LYS C 1 98 ? 266.275 246.657 159.580 1.00 100.08 98 LYS j CA 1
ATOM 8921 C C . LYS C 1 98 ? 267.018 247.217 160.787 1.00 100.08 98 LYS j C 1
ATOM 8922 O O . LYS C 1 98 ? 268.108 246.745 161.128 1.00 100.08 98 LYS j O 1
ATOM 8928 N N . GLN C 1 99 ? 266.423 248.223 161.432 1.00 98.64 99 GLN j N 1
ATOM 8929 C CA . GLN C 1 99 ? 266.933 248.790 162.672 1.00 98.64 99 GLN j CA 1
ATOM 8930 C C . GLN C 1 99 ? 265.816 248.843 163.702 1.00 98.64 99 GLN j C 1
ATOM 8931 O O . GLN C 1 99 ? 264.686 249.225 163.386 1.00 98.64 99 GLN j O 1
ATOM 8937 N N . THR C 1 100 ? 266.141 248.466 164.936 1.00 101.91 100 THR j N 1
ATOM 8938 C CA . THR C 1 100 ? 265.189 248.448 166.039 1.00 101.91 100 THR j CA 1
ATOM 8939 C C . THR C 1 100 ? 265.638 249.438 167.101 1.00 101.91 100 THR j C 1
ATOM 8940 O O . THR C 1 100 ? 266.815 249.464 167.474 1.00 101.91 100 THR j O 1
ATOM 8944 N N . PHE C 1 101 ? 264.702 250.252 167.587 1.00 100.34 101 PHE j N 1
ATOM 8945 C CA . PHE C 1 101 ? 264.995 251.272 168.582 1.00 100.34 101 PHE j CA 1
ATOM 8946 C C . PHE C 1 101 ? 264.167 251.034 169.839 1.00 100.34 101 PHE j C 1
ATOM 8947 O O . PHE C 1 101 ? 263.034 250.546 169.777 1.00 100.34 101 PHE j O 1
ATOM 8955 N N . LYS C 1 102 ? 264.753 251.388 170.979 1.00 101.19 102 LYS j N 1
ATOM 8956 C CA . LYS C 1 102 ? 264.148 251.181 172.288 1.00 101.19 102 LYS j CA 1
ATOM 8957 C C . LYS C 1 102 ? 263.456 252.457 172.749 1.00 101.19 102 LYS j C 1
ATOM 8958 O O . LYS C 1 102 ? 263.956 253.563 172.525 1.00 101.19 102 LYS j O 1
ATOM 8964 N N . MET C 1 103 ? 262.302 252.296 173.390 1.00 102.16 103 MET j N 1
ATOM 8965 C CA . MET C 1 103 ? 261.572 253.419 173.963 1.00 102.16 103 MET j CA 1
ATOM 8966 C C . MET C 1 103 ? 261.968 253.570 175.426 1.00 102.16 103 MET j C 1
ATOM 8967 O O . MET C 1 103 ? 261.810 252.635 176.218 1.00 102.16 103 MET j O 1
ATOM 8972 N N . LYS C 1 104 ? 262.481 254.746 175.782 1.00 103.55 104 LYS j N 1
ATOM 8973 C CA . LYS C 1 104 ? 262.872 255.004 177.160 1.00 103.55 104 LYS j CA 1
ATOM 8974 C C . LYS C 1 104 ? 261.650 254.950 178.065 1.00 103.55 104 LYS j C 1
ATOM 8975 O O . LYS C 1 104 ? 260.632 255.590 177.787 1.00 103.55 104 LYS j O 1
ATOM 8981 N N . SER C 1 105 ? 261.757 254.202 179.160 1.00 102.07 105 SER j N 1
ATOM 8982 C CA . SER C 1 105 ? 260.618 253.991 180.038 1.00 102.07 105 SER j CA 1
ATOM 8983 C C . SER C 1 105 ? 260.273 255.267 180.805 1.00 102.07 105 SER j C 1
ATOM 8984 O O . SER C 1 105 ? 261.099 256.165 180.985 1.00 102.07 105 SER j O 1
ATOM 8987 N N . ALA C 1 106 ? 259.025 255.328 181.264 1.00 100.19 106 ALA j N 1
ATOM 8988 C CA . ALA C 1 106 ? 258.546 256.481 182.004 1.00 100.19 106 ALA j CA 1
ATOM 8989 C C . ALA C 1 106 ? 259.200 256.542 183.383 1.00 100.19 106 ALA j C 1
ATOM 8990 O O . ALA C 1 106 ? 259.686 255.533 183.897 1.00 100.19 106 ALA j O 1
ATOM 8992 N N . PRO C 1 107 ? 259.228 257.726 184.007 1.00 101.76 107 PRO j N 1
ATOM 8993 C CA . PRO C 1 107 ? 259.814 257.829 185.351 1.00 101.76 107 PRO j CA 1
ATOM 8994 C C . PRO C 1 107 ? 259.043 257.016 186.380 1.00 101.76 107 PRO j C 1
ATOM 8995 O O . PRO C 1 107 ? 257.880 257.311 186.673 1.00 101.76 107 PRO j O 1
ATOM 8999 N N . ARG C 1 108 ? 259.688 255.996 186.938 1.00 104.16 108 ARG j N 1
ATOM 9000 C CA . ARG C 1 108 ? 259.052 255.052 187.847 1.00 104.16 108 ARG j CA 1
ATOM 9001 C C . ARG C 1 108 ? 259.603 255.241 189.253 1.00 104.16 108 ARG j C 1
ATOM 9002 O O . ARG C 1 108 ? 260.822 255.282 189.442 1.00 104.16 108 ARG j O 1
ATOM 9010 N N . ILE C 1 109 ? 258.707 255.347 190.234 1.00 105.92 109 ILE j N 1
ATOM 9011 C CA . ILE C 1 109 ? 259.096 255.413 191.638 1.00 105.92 109 ILE j CA 1
ATOM 9012 C C . ILE C 1 109 ? 259.159 254.000 192.196 1.00 105.92 109 ILE j C 1
ATOM 9013 O O . ILE C 1 109 ? 258.295 253.164 191.908 1.00 105.92 109 ILE j O 1
ATOM 9018 N N . THR C 1 110 ? 260.187 253.731 193.002 1.00 107.99 110 THR j N 1
ATOM 9019 C CA . THR C 1 110 ? 260.383 252.411 193.584 1.00 107.99 110 THR j CA 1
ATOM 9020 C C . THR C 1 110 ? 260.493 252.420 195.101 1.00 107.99 110 THR j C 1
ATOM 9021 O O . THR C 1 110 ? 260.348 251.356 195.714 1.00 107.99 110 THR j O 1
ATOM 9025 N N . GLY C 1 111 ? 260.733 253.570 195.725 1.00 106.41 111 GLY j N 1
ATOM 9026 C CA . GLY C 1 111 ? 260.800 253.638 197.171 1.00 106.41 111 GLY j CA 1
ATOM 9027 C C . GLY C 1 111 ? 260.723 255.054 197.700 1.00 106.41 111 GLY j C 1
ATOM 9028 O O . GLY C 1 111 ? 261.449 255.936 197.234 1.00 106.41 111 GLY j O 1
ATOM 9029 N N . ALA C 1 112 ? 259.845 255.281 198.674 1.00 107.28 112 ALA j N 1
ATOM 9030 C CA . ALA C 1 112 ? 259.703 256.572 199.333 1.00 107.28 112 ALA j CA 1
ATOM 9031 C C . ALA C 1 112 ? 259.781 256.352 200.834 1.00 107.28 112 ALA j C 1
ATOM 9032 O O . ALA C 1 112 ? 259.127 255.448 201.363 1.00 107.28 112 ALA j O 1
ATOM 9034 N N . ARG C 1 113 ? 260.575 257.171 201.519 1.00 108.31 113 ARG j N 1
ATOM 9035 C CA . ARG C 1 113 ? 260.836 256.925 202.930 1.00 108.31 113 ARG j CA 1
ATOM 9036 C C . ARG C 1 113 ? 261.494 258.147 203.550 1.00 108.31 113 ARG j C 1
ATOM 9037 O O . ARG C 1 113 ? 262.358 258.772 202.933 1.00 108.31 113 ARG j O 1
ATOM 9045 N N . CYS C 1 114 ? 261.074 258.475 204.769 1.00 107.48 114 CYS j N 1
ATOM 9046 C CA . CYS C 1 114 ? 261.688 259.527 205.566 1.00 107.48 114 CYS j CA 1
ATOM 9047 C C . CYS C 1 114 ? 262.670 258.901 206.544 1.00 107.48 114 CYS j C 1
ATOM 9048 O O . CYS C 1 114 ? 262.424 257.813 207.072 1.00 107.48 114 CYS j O 1
ATOM 9051 N N . GLU C 1 115 ? 263.784 259.584 206.783 1.00 106.30 115 GLU j N 1
ATOM 9052 C CA . GLU C 1 115 ? 264.785 259.034 207.684 1.00 106.30 115 GLU j CA 1
ATOM 9053 C C . GLU C 1 115 ? 265.771 260.123 208.075 1.00 106.30 115 GLU j C 1
ATOM 9054 O O . GLU C 1 115 ? 266.003 261.071 207.319 1.00 106.30 115 GLU j O 1
ATOM 9060 N N . SER C 1 116 ? 266.338 259.971 209.266 1.00 109.59 116 SER j N 1
ATOM 9061 C CA . SER C 1 116 ? 267.403 260.830 209.765 1.00 109.59 116 SER j CA 1
ATOM 9062 C C . SER C 1 116 ? 268.144 260.050 210.845 1.00 109.59 116 SER j C 1
ATOM 9063 O O . SER C 1 116 ? 267.938 258.845 211.010 1.00 109.59 116 SER j O 1
ATOM 9066 N N . GLU C 1 117 ? 269.011 260.734 211.579 1.00 113.08 117 GLU j N 1
ATOM 9067 C CA . GLU C 1 117 ? 269.643 260.096 212.721 1.00 113.08 117 GLU j CA 1
ATOM 9068 C C . GLU C 1 117 ? 268.698 260.123 213.919 1.00 113.08 117 GLU j C 1
ATOM 9069 O O . GLU C 1 117 ? 267.860 261.021 214.035 1.00 113.08 117 GLU j O 1
ATOM 9075 N N . PRO C 1 118 ? 268.802 259.148 214.827 1.00 112.96 118 PRO j N 1
ATOM 9076 C CA . PRO C 1 118 ? 267.969 259.196 216.035 1.00 112.96 118 PRO j CA 1
ATOM 9077 C C . PRO C 1 118 ? 268.210 260.487 216.794 1.00 112.96 118 PRO j C 1
ATOM 9078 O O . PRO C 1 118 ? 269.301 260.711 217.327 1.00 112.96 118 PRO j O 1
ATOM 9082 N N . VAL C 1 119 ? 267.195 261.344 216.848 1.00 110.91 119 VAL j N 1
ATOM 9083 C CA . VAL C 1 119 ? 267.385 262.692 217.362 1.00 110.91 119 VAL j CA 1
ATOM 9084 C C . VAL C 1 119 ? 267.661 262.617 218.856 1.00 110.91 119 VAL j C 1
ATOM 9085 O O . VAL C 1 119 ? 266.876 262.042 219.619 1.00 110.91 119 VAL j O 1
ATOM 9089 N N . ASP C 1 120 ? 268.784 263.198 219.280 1.00 111.67 120 ASP j N 1
ATOM 9090 C CA . ASP C 1 120 ? 269.075 263.293 220.705 1.00 111.67 120 ASP j CA 1
ATOM 9091 C C . ASP C 1 120 ? 268.362 264.492 221.324 1.00 111.67 120 ASP j C 1
ATOM 9092 O O . ASP C 1 120 ? 267.546 264.337 222.237 1.00 111.67 120 ASP j O 1
ATOM 9097 N N . VAL C 1 121 ? 268.658 265.695 220.833 1.00 116.04 121 VAL j N 1
ATOM 9098 C CA . VAL C 1 121 ? 268.024 266.924 221.298 1.00 116.04 121 VAL j CA 1
ATOM 9099 C C . VAL C 1 121 ? 268.050 267.935 220.158 1.00 116.04 121 VAL j C 1
ATOM 9100 O O . VAL C 1 121 ? 268.706 267.733 219.133 1.00 116.04 121 VAL j O 1
ATOM 9104 N N . GLY C 1 122 ? 267.324 269.032 220.337 1.00 114.62 122 GLY j N 1
ATOM 9105 C CA . GLY C 1 122 ? 267.353 270.120 219.382 1.00 114.62 122 GLY j CA 1
ATOM 9106 C C . GLY C 1 122 ? 266.598 269.795 218.106 1.00 114.62 122 GLY j C 1
ATOM 9107 O O . GLY C 1 122 ? 265.955 268.757 217.960 1.00 114.62 122 GLY j O 1
ATOM 9108 N N . VAL C 1 123 ? 266.691 270.725 217.159 1.00 112.61 123 VAL j N 1
ATOM 9109 C CA . VAL C 1 123 ? 266.055 270.582 215.857 1.00 112.61 123 VAL j CA 1
ATOM 9110 C C . VAL C 1 123 ? 267.049 269.940 214.900 1.00 112.61 123 VAL j C 1
ATOM 9111 O O . VAL C 1 123 ? 268.197 270.386 214.788 1.00 112.61 123 VAL j O 1
ATOM 9115 N N . GLY C 1 124 ? 266.612 268.881 214.218 1.00 111.47 124 GLY j N 1
ATOM 9116 C CA . GLY C 1 124 ? 267.448 268.199 213.260 1.00 111.47 124 GLY j CA 1
ATOM 9117 C C . GLY C 1 124 ? 266.734 268.069 211.929 1.00 111.47 124 GLY j C 1
ATOM 9118 O O . GLY C 1 124 ? 265.506 268.063 211.851 1.00 111.47 124 GLY j O 1
ATOM 9119 N N . ALA C 1 125 ? 267.531 267.967 210.877 1.00 108.06 125 ALA j N 1
ATOM 9120 C CA . ALA C 1 125 ? 266.982 267.907 209.531 1.00 108.06 125 ALA j CA 1
ATOM 9121 C C . ALA C 1 125 ? 266.406 266.524 209.259 1.00 108.06 125 ALA j C 1
ATOM 9122 O O . ALA C 1 125 ? 267.148 265.534 209.319 1.00 108.06 125 ALA j O 1
ATOM 9124 N N . PRO C 1 126 ? 265.106 266.396 208.969 1.00 106.42 126 PRO j N 1
ATOM 9125 C CA . PRO C 1 126 ? 264.593 265.109 208.490 1.00 106.42 126 PRO j CA 1
ATOM 9126 C C . PRO C 1 126 ? 264.702 265.002 206.979 1.00 106.42 126 PRO j C 1
ATOM 9127 O O . PRO C 1 126 ? 264.158 265.842 206.256 1.00 106.42 126 PRO j O 1
ATOM 9131 N N . ILE C 1 127 ? 265.393 263.979 206.491 1.00 108.57 127 ILE j N 1
ATOM 9132 C CA . ILE C 1 127 ? 265.611 263.821 205.061 1.00 108.57 127 ILE j CA 1
ATOM 9133 C C . ILE C 1 127 ? 264.472 263.005 204.467 1.00 108.57 127 ILE j C 1
ATOM 9134 O O . ILE C 1 127 ? 263.785 262.247 205.157 1.00 108.57 127 ILE j O 1
ATOM 9139 N N . VAL C 1 128 ? 264.271 263.165 203.162 1.00 106.12 128 VAL j N 1
ATOM 9140 C CA . VAL C 1 128 ? 263.243 262.452 202.416 1.00 106.12 128 VAL j CA 1
ATOM 9141 C C . VAL C 1 128 ? 263.944 261.572 201.394 1.00 106.12 128 VAL j C 1
ATOM 9142 O O . VAL C 1 128 ? 264.648 262.080 200.513 1.00 106.12 128 VAL j O 1
ATOM 9146 N N . TYR C 1 129 ? 263.750 260.261 201.503 1.00 108.43 129 TYR j N 1
ATOM 9147 C CA . TYR C 1 129 ? 264.359 259.297 200.590 1.00 108.43 129 TYR j CA 1
ATOM 9148 C C . TYR C 1 129 ? 263.282 258.793 199.637 1.00 108.43 129 TYR j C 1
ATOM 9149 O O . TYR C 1 129 ? 262.477 257.929 199.991 1.00 108.43 129 TYR j O 1
ATOM 9158 N N . ILE C 1 130 ? 263.273 259.341 198.425 1.00 105.04 130 ILE j N 1
ATOM 9159 C CA . ILE C 1 130 ? 262.393 258.897 197.351 1.00 105.04 130 ILE j CA 1
ATOM 9160 C C . ILE C 1 130 ? 263.262 258.321 196.243 1.00 105.04 130 ILE j C 1
ATOM 9161 O O . ILE C 1 130 ? 264.218 258.965 195.797 1.00 105.04 130 ILE j O 1
ATOM 9166 N N . ASP C 1 131 ? 262.939 257.105 195.817 1.00 106.38 131 ASP j N 1
ATOM 9167 C CA . ASP C 1 131 ? 263.750 256.353 194.867 1.00 106.38 131 ASP j CA 1
ATOM 9168 C C . ASP C 1 131 ? 262.975 256.199 193.566 1.00 106.38 131 ASP j C 1
ATOM 9169 O O . ASP C 1 131 ? 261.843 255.705 193.569 1.00 106.38 131 ASP j O 1
ATOM 9174 N N . THR C 1 132 ? 263.590 256.610 192.460 1.00 105.48 132 THR j N 1
ATOM 9175 C CA . THR C 1 132 ? 263.003 256.487 191.136 1.00 105.48 132 THR j CA 1
ATOM 9176 C C . THR C 1 132 ? 263.917 255.654 190.249 1.00 105.48 132 THR j C 1
ATOM 9177 O O . THR C 1 132 ? 265.136 255.619 190.448 1.00 105.48 132 THR j O 1
ATOM 9181 N N . THR C 1 133 ? 263.315 254.983 189.260 1.00 106.50 133 THR j N 1
ATOM 9182 C CA . THR C 1 133 ? 264.053 254.018 188.452 1.00 106.50 133 THR j CA 1
ATOM 9183 C C . THR C 1 133 ? 263.748 254.139 186.962 1.00 106.50 133 THR j C 1
ATOM 9184 O O . THR C 1 133 ? 263.924 253.161 186.224 1.00 106.50 133 THR j O 1
ATOM 9188 N N . GLY C 1 134 ? 263.296 255.293 186.499 1.00 106.14 134 GLY j N 1
ATOM 9189 C CA . GLY C 1 134 ? 263.016 255.514 185.094 1.00 106.14 134 GLY j CA 1
ATOM 9190 C C . GLY C 1 134 ? 264.193 256.117 184.361 1.00 106.14 134 GLY j C 1
ATOM 9191 O O . GLY C 1 134 ? 265.357 255.881 184.702 1.00 106.14 134 GLY j O 1
ATOM 9192 N N . GLU C 1 135 ? 263.887 256.909 183.336 1.00 103.32 135 GLU j N 1
ATOM 9193 C CA . GLU C 1 135 ? 264.919 257.597 182.574 1.00 103.32 135 GLU j CA 1
ATOM 9194 C C . GLU C 1 135 ? 264.320 258.840 181.937 1.00 103.32 135 GLU j C 1
ATOM 9195 O O . GLU C 1 135 ? 263.326 258.754 181.210 1.00 103.32 135 GLU j O 1
ATOM 9201 N N . ALA C 1 136 ? 264.928 259.987 182.215 1.00 99.56 136 ALA j N 1
ATOM 9202 C CA . ALA C 1 136 ? 264.530 261.258 181.626 1.00 99.56 136 ALA j CA 1
ATOM 9203 C C . ALA C 1 136 ? 265.671 262.243 181.839 1.00 99.56 136 ALA j C 1
ATOM 9204 O O . ALA C 1 136 ? 266.733 261.882 182.356 1.00 99.56 136 ALA j O 1
ATOM 9206 N N . ASP C 1 137 ? 265.454 263.497 181.444 1.00 97.08 137 ASP j N 1
ATOM 9207 C CA . ASP C 1 137 ? 266.457 264.537 181.608 1.00 97.08 137 ASP j CA 1
ATOM 9208 C C . ASP C 1 137 ? 265.925 265.785 182.294 1.00 97.08 137 ASP j C 1
ATOM 9209 O O . ASP C 1 137 ? 266.720 266.670 182.630 1.00 97.08 137 ASP j O 1
ATOM 9214 N N . TYR C 1 138 ? 264.616 265.888 182.507 1.00 102.30 138 TYR j N 1
ATOM 9215 C CA . TYR C 1 138 ? 264.020 267.037 183.175 1.00 102.30 138 TYR j CA 1
ATOM 9216 C C . TYR C 1 138 ? 262.961 266.559 184.160 1.00 102.30 138 TYR j C 1
ATOM 9217 O O . TYR C 1 138 ? 261.841 267.078 184.204 1.00 102.30 138 TYR j O 1
ATOM 9226 N N . CYS C 1 139 ? 263.296 265.545 184.953 1.00 102.18 139 CYS j N 1
ATOM 9227 C CA . CYS C 1 139 ? 262.328 264.969 185.877 1.00 102.18 139 CYS j CA 1
ATOM 9228 C C . CYS C 1 139 ? 261.856 266.010 186.884 1.00 102.18 139 CYS j C 1
ATOM 9229 O O . CYS C 1 139 ? 262.618 266.879 187.314 1.00 102.18 139 CYS j O 1
ATOM 9232 N N . THR C 1 140 ? 260.584 265.912 187.259 1.00 104.11 140 THR j N 1
ATOM 9233 C CA . THR C 1 140 ? 259.975 266.813 188.225 1.00 104.11 140 THR j CA 1
ATOM 9234 C C . THR C 1 140 ? 259.337 266.004 189.344 1.00 104.11 140 THR j C 1
ATOM 9235 O O . THR C 1 140 ? 258.802 264.914 189.118 1.00 104.11 140 THR j O 1
ATOM 9239 N N . ILE C 1 141 ? 259.405 266.548 190.557 1.00 101.22 141 ILE j N 1
ATOM 9240 C CA . ILE C 1 141 ? 258.861 265.907 191.749 1.00 101.22 141 ILE j CA 1
ATOM 9241 C C . ILE C 1 141 ? 258.041 266.936 192.511 1.00 101.22 141 ILE j C 1
ATOM 9242 O O . ILE C 1 141 ? 258.497 268.067 192.717 1.00 101.22 141 ILE j O 1
ATOM 9247 N N . GLU C 1 142 ? 256.841 266.544 192.935 1.00 106.95 142 GLU j N 1
ATOM 9248 C CA . GLU C 1 142 ? 255.931 267.442 193.630 1.00 106.95 142 GLU j CA 1
ATOM 9249 C C . GLU C 1 142 ? 255.400 266.773 194.889 1.00 106.95 142 GLU j C 1
ATOM 9250 O O . GLU C 1 142 ? 255.239 265.552 194.944 1.00 106.95 142 GLU j O 1
ATOM 9256 N N . LEU C 1 143 ? 255.123 267.594 195.899 1.00 104.66 143 LEU j N 1
ATOM 9257 C CA . LEU C 1 143 ? 254.550 267.145 197.158 1.00 104.66 143 LEU j CA 1
ATOM 9258 C C . LEU C 1 143 ? 253.190 267.801 197.356 1.00 104.66 143 LEU j C 1
ATOM 9259 O O . LEU C 1 143 ? 252.929 268.889 196.835 1.00 104.66 143 LEU j O 1
ATOM 9264 N N . LYS C 1 144 ? 252.317 267.126 198.101 1.00 109.81 144 LYS j N 1
ATOM 9265 C CA . LYS C 1 144 ? 250.987 267.650 198.391 1.00 109.81 144 LYS j CA 1
ATOM 9266 C C . LYS C 1 144 ? 250.596 267.291 199.814 1.00 109.81 144 LYS j C 1
ATOM 9267 O O . LYS C 1 144 ? 250.728 266.135 200.224 1.00 109.81 144 LYS j O 1
ATOM 9273 N N . ASP C 1 145 ? 250.101 268.281 200.556 1.00 117.09 145 ASP j N 1
ATOM 9274 C CA . ASP C 1 145 ? 249.672 268.070 201.935 1.00 117.09 145 ASP j CA 1
ATOM 9275 C C . ASP C 1 145 ? 248.455 267.155 201.948 1.00 117.09 145 ASP j C 1
ATOM 9276 O O . ASP C 1 145 ? 247.359 267.556 201.541 1.00 117.09 145 ASP j O 1
ATOM 9281 N N . ASN C 1 146 ? 248.642 265.924 202.425 1.00 111.96 146 ASN j N 1
ATOM 9282 C CA . ASN C 1 146 ? 247.546 264.962 202.436 1.00 111.96 146 ASN j CA 1
ATOM 9283 C C . ASN C 1 146 ? 246.431 265.380 203.386 1.00 111.96 146 ASN j C 1
ATOM 9284 O O . ASN C 1 146 ? 245.271 265.005 203.182 1.00 111.96 146 ASN j O 1
ATOM 9289 N N . SER C 1 147 ? 246.756 266.155 204.420 1.00 120.28 147 SER j N 1
ATOM 9290 C CA . SER C 1 147 ? 245.791 266.410 205.488 1.00 120.28 147 SER j CA 1
ATOM 9291 C C . SER C 1 147 ? 244.543 267.107 204.960 1.00 120.28 147 SER j C 1
ATOM 9292 O O . SER C 1 147 ? 243.415 266.658 205.208 1.00 120.28 147 SER j O 1
ATOM 9295 N N . ASN C 1 148 ? 244.717 268.200 204.227 1.00 119.67 148 ASN j N 1
ATOM 9296 C CA . ASN C 1 148 ? 243.596 269.041 203.838 1.00 119.67 148 ASN j CA 1
ATOM 9297 C C . ASN C 1 148 ? 242.977 268.564 202.527 1.00 119.67 148 ASN j C 1
ATOM 9298 O O . ASN C 1 148 ? 243.599 267.852 201.735 1.00 119.67 148 ASN j O 1
ATOM 9303 N N . ALA C 1 149 ? 241.723 268.972 202.310 1.00 120.39 149 ALA j N 1
ATOM 9304 C CA . ALA C 1 149 ? 241.009 268.581 201.098 1.00 120.39 149 ALA j CA 1
ATOM 9305 C C . ALA C 1 149 ? 241.646 269.200 199.859 1.00 120.39 149 ALA j C 1
ATOM 9306 O O . ALA C 1 149 ? 241.831 268.524 198.840 1.00 120.39 149 ALA j O 1
ATOM 9308 N N . ASN C 1 150 ? 241.985 270.484 199.927 1.00 115.56 150 ASN j N 1
ATOM 9309 C CA . ASN C 1 150 ? 242.609 271.202 198.825 1.00 115.56 150 ASN j CA 1
ATOM 9310 C C . ASN C 1 150 ? 244.017 271.607 199.230 1.00 115.56 150 ASN j C 1
ATOM 9311 O O . ASN C 1 150 ? 244.217 272.194 200.299 1.00 115.56 150 ASN j O 1
ATOM 9316 N N . ASN C 1 151 ? 244.988 271.293 198.376 1.00 113.12 151 ASN j N 1
ATOM 9317 C CA . ASN C 1 151 ? 246.395 271.574 198.654 1.00 113.12 151 ASN j CA 1
ATOM 9318 C C . ASN C 1 151 ? 247.101 271.868 197.338 1.00 113.12 151 ASN j C 1
ATOM 9319 O O . ASN C 1 151 ? 247.534 270.947 196.634 1.00 113.12 151 ASN j O 1
ATOM 9324 N N . PRO C 1 152 ? 247.227 273.154 196.961 1.00 108.42 152 PRO j N 1
ATOM 9325 C CA . PRO C 1 152 ? 247.922 273.474 195.707 1.00 108.42 152 PRO j CA 1
ATOM 9326 C C . PRO C 1 152 ? 249.274 272.785 195.623 1.00 108.42 152 PRO j C 1
ATOM 9327 O O . PRO C 1 152 ? 250.162 273.040 196.442 1.00 108.42 152 PRO j O 1
ATOM 9331 N N . TRP C 1 153 ? 249.427 271.902 194.637 1.00 106.23 153 TRP j N 1
ATOM 9332 C CA . TRP C 1 153 ? 250.623 271.077 194.544 1.00 106.23 153 TRP j CA 1
ATOM 9333 C C . TRP C 1 153 ? 251.875 271.940 194.609 1.00 106.23 153 TRP j C 1
ATOM 9334 O O . TRP C 1 153 ? 251.881 273.098 194.179 1.00 106.23 153 TRP j O 1
ATOM 9345 N N . VAL C 1 154 ? 252.938 271.367 195.162 1.00 104.73 154 VAL j N 1
ATOM 9346 C CA . VAL C 1 154 ? 254.215 272.054 195.309 1.00 104.73 154 VAL j CA 1
ATOM 9347 C C . VAL C 1 154 ? 255.315 271.164 194.749 1.00 104.73 154 VAL j C 1
ATOM 9348 O O . VAL C 1 154 ? 255.360 269.962 195.028 1.00 104.73 154 VAL j O 1
ATOM 9352 N N . LYS C 1 155 ? 256.192 271.762 193.949 1.00 102.81 155 LYS j N 1
ATOM 9353 C CA . LYS C 1 155 ? 257.325 271.082 193.339 1.00 102.81 155 LYS j CA 1
ATOM 9354 C C . LYS C 1 155 ? 258.613 271.556 194.000 1.00 102.81 155 LYS j C 1
ATOM 9355 O O . LYS C 1 155 ? 258.832 272.766 194.138 1.00 102.81 155 LYS j O 1
ATOM 9361 N N . TYR C 1 156 ? 259.452 270.609 194.419 1.00 102.56 156 TYR j N 1
ATOM 9362 C CA . TYR C 1 156 ? 260.619 270.906 195.246 1.00 102.56 156 TYR j CA 1
ATOM 9363 C C . TYR C 1 156 ? 261.947 270.587 194.580 1.00 102.56 156 TYR j C 1
ATOM 9364 O O . TYR C 1 156 ? 262.907 271.340 194.760 1.00 102.56 156 TYR j O 1
ATOM 9373 N N . TYR C 1 157 ? 262.043 269.500 193.814 1.00 99.00 157 TYR j N 1
ATOM 9374 C CA . TYR C 1 157 ? 263.291 269.126 193.155 1.00 99.00 157 TYR j CA 1
ATOM 9375 C C . TYR C 1 157 ? 263.036 268.909 191.672 1.00 99.00 157 TYR j C 1
ATOM 9376 O O . TYR C 1 157 ? 262.125 268.164 191.298 1.00 99.00 157 TYR j O 1
ATOM 9385 N N . VAL C 1 158 ? 263.848 269.549 190.834 1.00 95.94 158 VAL j N 1
ATOM 9386 C CA . VAL C 1 158 ? 263.787 269.398 189.384 1.00 95.94 158 VAL j CA 1
ATOM 9387 C C . VAL C 1 158 ? 265.196 269.096 188.891 1.00 95.94 158 VAL j C 1
ATOM 9388 O O . VAL C 1 158 ? 266.109 269.908 189.079 1.00 95.94 158 VAL j O 1
ATOM 9392 N N . GLY C 1 159 ? 265.372 267.942 188.260 1.00 93.62 159 GLY j N 1
ATOM 9393 C CA . GLY C 1 159 ? 266.685 267.568 187.776 1.00 93.62 159 GLY j CA 1
ATOM 9394 C C . GLY C 1 159 ? 266.679 266.182 187.176 1.00 93.62 159 GLY j C 1
ATOM 9395 O O . GLY C 1 159 ? 265.625 265.613 186.892 1.00 93.62 159 GLY j O 1
ATOM 9396 N N . ALA C 1 160 ? 267.881 265.647 186.984 1.00 93.12 160 ALA j N 1
ATOM 9397 C CA . ALA C 1 160 ? 268.031 264.327 186.390 1.00 93.12 160 ALA j CA 1
ATOM 9398 C C . ALA C 1 160 ? 267.580 263.238 187.356 1.00 93.12 160 ALA j C 1
ATOM 9399 O O . ALA C 1 160 ? 267.600 263.408 188.578 1.00 93.12 160 ALA j O 1
ATOM 9401 N N . LEU C 1 161 ? 267.171 262.107 186.790 1.00 101.12 161 LEU j N 1
ATOM 9402 C CA . LEU C 1 161 ? 266.749 260.974 187.598 1.00 101.12 161 LEU j CA 1
ATOM 9403 C C . LEU C 1 161 ? 267.947 260.335 188.294 1.00 101.12 161 LEU j C 1
ATOM 9404 O O . LEU C 1 161 ? 269.100 260.488 187.880 1.00 101.12 161 LEU j O 1
ATOM 9409 N N . MET C 1 162 ? 267.655 259.607 189.370 1.00 102.98 162 MET j N 1
ATOM 9410 C CA . MET C 1 162 ? 268.684 259.044 190.232 1.00 102.98 162 MET j CA 1
ATOM 9411 C C . MET C 1 162 ? 268.106 257.797 190.878 1.00 102.98 162 MET j C 1
ATOM 9412 O O . MET C 1 162 ? 266.888 257.724 191.076 1.00 102.98 162 MET j O 1
ATOM 9417 N N . PRO C 1 163 ? 268.932 256.803 191.218 1.00 105.46 163 PRO j N 1
ATOM 9418 C CA . PRO C 1 163 ? 268.383 255.656 191.958 1.00 105.46 163 PRO j CA 1
ATOM 9419 C C . PRO C 1 163 ? 267.729 256.062 193.263 1.00 105.46 163 PRO j C 1
ATOM 9420 O O . PRO C 1 163 ? 266.710 255.480 193.653 1.00 105.46 163 PRO j O 1
ATOM 9424 N N . THR C 1 164 ? 268.287 257.057 193.949 1.00 105.02 164 THR j N 1
ATOM 9425 C CA . THR C 1 164 ? 267.739 257.548 195.208 1.00 105.02 164 THR j CA 1
ATOM 9426 C C . THR C 1 164 ? 267.861 259.062 195.225 1.00 105.02 164 THR j C 1
ATOM 9427 O O . THR C 1 164 ? 268.971 259.599 195.181 1.00 105.02 164 THR j O 1
ATOM 9431 N N . ILE C 1 165 ? 266.722 259.744 195.292 1.00 104.81 165 ILE j N 1
ATOM 9432 C CA . ILE C 1 165 ? 266.666 261.202 195.305 1.00 104.81 165 ILE j CA 1
ATOM 9433 C C . ILE C 1 165 ? 266.372 261.635 196.732 1.00 104.81 165 ILE j C 1
ATOM 9434 O O . ILE C 1 165 ? 265.337 261.265 197.299 1.00 104.81 165 ILE j O 1
ATOM 9439 N N . MET C 1 166 ? 267.278 262.419 197.311 1.00 106.00 166 MET j N 1
ATOM 9440 C CA . MET C 1 166 ? 267.165 262.857 198.696 1.00 106.00 166 MET j CA 1
ATOM 9441 C C . MET C 1 166 ? 267.360 264.362 198.770 1.00 106.00 166 MET j C 1
ATOM 9442 O O . MET C 1 166 ? 268.348 264.890 198.252 1.00 106.00 166 MET j O 1
ATOM 9447 N N . PHE C 1 167 ? 266.418 265.045 199.417 1.00 102.52 167 PHE j N 1
ATOM 9448 C CA . PHE C 1 167 ? 266.504 266.482 199.626 1.00 102.52 167 PHE j CA 1
ATOM 9449 C C . PHE C 1 167 ? 265.816 266.822 200.938 1.00 102.52 167 PHE j C 1
ATOM 9450 O O . PHE C 1 167 ? 264.766 266.262 201.257 1.00 102.52 167 PHE j O 1
ATOM 9458 N N . GLY C 1 168 ? 266.413 267.741 201.691 1.00 101.84 168 GLY j N 1
ATOM 9459 C CA . GLY C 1 168 ? 265.912 268.136 202.988 1.00 101.84 168 GLY j CA 1
ATOM 9460 C C . GLY C 1 168 ? 265.039 269.371 202.928 1.00 101.84 168 GLY j C 1
ATOM 9461 O O . GLY C 1 168 ? 264.590 269.803 201.861 1.00 101.84 168 GLY j O 1
ATOM 9462 N N . GLY C 1 169 ? 264.793 269.950 204.102 1.00 102.03 169 GLY j N 1
ATOM 9463 C CA . GLY C 1 169 ? 264.014 271.167 204.194 1.00 102.03 169 GLY j CA 1
ATOM 9464 C C . GLY C 1 169 ? 262.518 270.983 204.088 1.00 102.03 169 GLY j C 1
ATOM 9465 O O . GLY C 1 169 ? 261.790 271.980 204.061 1.00 102.03 169 GLY j O 1
ATOM 9466 N N . VAL C 1 170 ? 262.033 269.748 204.024 1.00 104.05 170 VAL j N 1
ATOM 9467 C CA . VAL C 1 170 ? 260.602 269.487 203.900 1.00 104.05 170 VAL j CA 1
ATOM 9468 C C . VAL C 1 170 ? 259.931 269.729 205.249 1.00 104.05 170 VAL j C 1
ATOM 9469 O O . VAL C 1 170 ? 260.552 269.497 206.295 1.00 104.05 170 VAL j O 1
ATOM 9473 N N . PRO C 1 171 ? 258.683 270.192 205.283 1.00 104.54 171 PRO j N 1
ATOM 9474 C CA . PRO C 1 171 ? 257.961 270.254 206.557 1.00 104.54 171 PRO j CA 1
ATOM 9475 C C . PRO C 1 171 ? 257.631 268.862 207.075 1.00 104.54 171 PRO j C 1
ATOM 9476 O O . PRO C 1 171 ? 257.566 267.883 206.330 1.00 104.54 171 PRO j O 1
ATOM 9480 N N . ILE C 1 172 ? 257.418 268.790 208.389 1.00 109.06 172 ILE j N 1
ATOM 9481 C CA . ILE C 1 172 ? 257.197 267.503 209.043 1.00 109.06 172 ILE j CA 1
ATOM 9482 C C . ILE C 1 172 ? 255.879 266.882 208.599 1.00 109.06 172 ILE j C 1
ATOM 9483 O O . ILE C 1 172 ? 255.769 265.658 208.471 1.00 109.06 172 ILE j O 1
ATOM 9488 N N . GLY C 1 173 ? 254.863 267.704 208.357 1.00 109.98 173 GLY j N 1
ATOM 9489 C CA . GLY C 1 173 ? 253.506 267.206 208.226 1.00 109.98 173 GLY j CA 1
ATOM 9490 C C . GLY C 1 173 ? 253.272 266.253 207.070 1.00 109.98 173 GLY j C 1
ATOM 9491 O O . GLY C 1 173 ? 254.218 265.773 206.440 1.00 109.98 173 GLY j O 1
ATOM 9492 N N . SER C 1 174 ? 252.001 265.975 206.789 1.00 112.17 174 SER j N 1
ATOM 9493 C CA . SER C 1 174 ? 251.641 264.994 205.774 1.00 112.17 174 SER j CA 1
ATOM 9494 C C . SER C 1 174 ? 252.013 265.497 204.386 1.00 112.17 174 SER j C 1
ATOM 9495 O O . SER C 1 174 ? 251.732 266.647 204.037 1.00 112.17 174 SER j O 1
ATOM 9498 N N . TYR C 1 175 ? 252.634 264.629 203.587 1.00 109.73 175 TYR j N 1
ATOM 9499 C CA . TYR C 1 175 ? 253.001 264.984 202.222 1.00 109.73 175 TYR j CA 1
ATOM 9500 C C . TYR C 1 175 ? 253.175 263.721 201.392 1.00 109.73 175 TYR j C 1
ATOM 9501 O O . TYR C 1 175 ? 253.896 262.804 201.798 1.00 109.73 175 TYR j O 1
ATOM 9510 N N . LYS C 1 176 ? 252.514 263.684 200.235 1.00 109.98 176 LYS j N 1
ATOM 9511 C CA . LYS C 1 176 ? 252.618 262.591 199.280 1.00 109.98 176 LYS j CA 1
ATOM 9512 C C . LYS C 1 176 ? 253.205 263.113 197.976 1.00 109.98 176 LYS j C 1
ATOM 9513 O O . LYS C 1 176 ? 252.951 264.254 197.574 1.00 109.98 176 LYS j O 1
ATOM 9519 N N . VAL C 1 177 ? 253.982 262.265 197.309 1.00 105.89 177 VAL j N 1
ATOM 9520 C CA . VAL C 1 177 ? 254.829 262.676 196.195 1.00 105.89 177 VAL j CA 1
ATOM 9521 C C . VAL C 1 177 ? 254.270 262.111 194.896 1.00 105.89 177 VAL j C 1
ATOM 9522 O O . VAL C 1 177 ? 253.927 260.926 194.821 1.00 105.89 177 VAL j O 1
ATOM 9526 N N . ARG C 1 178 ? 254.181 262.964 193.877 1.00 104.80 178 ARG j N 1
ATOM 9527 C CA . ARG C 1 178 ? 253.925 262.549 192.507 1.00 104.80 178 ARG j CA 1
ATOM 9528 C C . ARG C 1 178 ? 255.208 262.674 191.695 1.00 104.80 178 ARG j C 1
ATOM 9529 O O . ARG C 1 178 ? 256.153 263.354 192.102 1.00 104.80 178 ARG j O 1
ATOM 9537 N N . ILE C 1 179 ? 255.232 262.013 190.543 1.00 105.00 179 ILE j N 1
ATOM 9538 C CA . ILE C 1 179 ? 256.401 261.992 189.674 1.00 105.00 179 ILE j CA 1
ATOM 9539 C C . ILE C 1 179 ? 255.978 262.386 188.267 1.00 105.00 179 ILE j C 1
ATOM 9540 O O . ILE C 1 179 ? 254.950 261.922 187.762 1.00 105.00 179 ILE j O 1
ATOM 9545 N N . SER C 1 180 ? 256.778 263.247 187.639 1.00 105.01 180 SER j N 1
ATOM 9546 C CA . SER C 1 180 ? 256.550 263.659 186.259 1.00 105.01 180 SER j CA 1
ATOM 9547 C C . SER C 1 180 ? 257.847 263.536 185.472 1.00 105.01 180 SER j C 1
ATOM 9548 O O . SER C 1 180 ? 258.824 262.968 185.968 1.00 105.01 180 SER j O 1
ATOM 9551 N N . GLY C 1 181 ? 257.872 264.052 184.246 1.00 106.34 181 GLY j N 1
ATOM 9552 C CA . GLY C 1 181 ? 259.094 264.032 183.466 1.00 106.34 181 GLY j CA 1
ATOM 9553 C C . GLY C 1 181 ? 258.940 264.517 182.039 1.00 106.34 181 GLY j C 1
ATOM 9554 O O . GLY C 1 181 ? 257.824 264.617 181.520 1.00 106.34 181 GLY j O 1
ATOM 9555 N N . GLN C 1 182 ? 260.066 264.820 181.399 1.00 102.58 182 GLN j N 1
ATOM 9556 C CA . GLN C 1 182 ? 260.098 265.230 180.004 1.00 102.58 182 GLN j CA 1
ATOM 9557 C C . GLN C 1 182 ? 261.381 264.712 179.371 1.00 102.58 182 GLN j C 1
ATOM 9558 O O . GLN C 1 182 ? 262.357 264.405 180.060 1.00 102.58 182 GLN j O 1
ATOM 9564 N N . ILE C 1 183 ? 261.369 264.615 178.044 1.00 98.57 183 ILE j N 1
ATOM 9565 C CA . ILE C 1 183 ? 262.524 264.173 177.273 1.00 98.57 183 ILE j CA 1
ATOM 9566 C C . ILE C 1 183 ? 262.731 265.154 176.128 1.00 98.57 183 ILE j C 1
ATOM 9567 O O . ILE C 1 183 ? 261.772 265.527 175.443 1.00 98.57 183 ILE j O 1
ATOM 9572 N N . SER C 1 184 ? 263.977 265.569 175.926 1.00 96.00 184 SER j N 1
ATOM 9573 C CA . SER C 1 184 ? 264.308 266.560 174.914 1.00 96.00 184 SER j CA 1
ATOM 9574 C C . SER C 1 184 ? 264.638 265.889 173.586 1.00 96.00 184 SER j C 1
ATOM 9575 O O . SER C 1 184 ? 264.922 264.692 173.518 1.00 96.00 184 SER j O 1
ATOM 9578 N N . LEU C 1 185 ? 264.599 266.686 172.524 1.00 99.45 185 LEU j N 1
ATOM 9579 C CA . LEU C 1 185 ? 264.912 266.234 171.179 1.00 99.45 185 LEU j CA 1
ATOM 9580 C C . LEU C 1 185 ? 265.772 267.285 170.496 1.00 99.45 185 LEU j C 1
ATOM 9581 O O . LEU C 1 185 ? 265.700 268.470 170.845 1.00 99.45 185 LEU j O 1
ATOM 9586 N N . PRO C 1 186 ? 266.595 266.887 169.521 1.00 101.47 186 PRO j N 1
ATOM 9587 C CA . PRO C 1 186 ? 267.414 267.894 168.824 1.00 101.47 186 PRO j CA 1
ATOM 9588 C C . PRO C 1 186 ? 266.578 268.977 168.170 1.00 101.47 186 PRO j C 1
ATOM 9589 O O . PRO C 1 186 ? 266.978 270.148 168.174 1.00 101.47 186 PRO j O 1
ATOM 9593 N N . ASP C 1 187 ? 265.428 268.621 167.609 1.00 102.78 187 ASP j N 1
ATOM 9594 C CA . ASP C 1 187 ? 264.502 269.628 167.111 1.00 102.78 187 ASP j CA 1
ATOM 9595 C C . ASP C 1 187 ? 264.036 270.496 168.272 1.00 102.78 187 ASP j C 1
ATOM 9596 O O . ASP C 1 187 ? 263.421 270.001 169.222 1.00 102.78 187 ASP j O 1
ATOM 9601 N N . GLY C 1 188 ? 264.335 271.793 168.196 1.00 99.80 188 GLY j N 1
ATOM 9602 C CA . GLY C 1 188 ? 264.214 272.638 169.374 1.00 99.80 188 GLY j CA 1
ATOM 9603 C C . GLY C 1 188 ? 262.807 272.682 169.939 1.00 99.80 188 GLY j C 1
ATOM 9604 O O . GLY C 1 188 ? 262.605 272.511 171.143 1.00 99.80 188 GLY j O 1
ATOM 9605 N N . VAL C 1 189 ? 261.814 272.904 169.079 1.00 100.84 189 VAL j N 1
ATOM 9606 C CA . VAL C 1 189 ? 260.469 273.191 169.569 1.00 100.84 189 VAL j CA 1
ATOM 9607 C C . VAL C 1 189 ? 259.869 271.966 170.255 1.00 100.84 189 VAL j C 1
ATOM 9608 O O . VAL C 1 189 ? 259.279 272.071 171.335 1.00 100.84 189 VAL j O 1
ATOM 9612 N N . THR C 1 190 ? 260.010 270.793 169.644 1.00 101.78 190 THR j N 1
ATOM 9613 C CA . THR C 1 190 ? 259.355 269.607 170.181 1.00 101.78 190 THR j CA 1
ATOM 9614 C C . THR C 1 190 ? 259.898 269.270 171.563 1.00 101.78 190 THR j C 1
ATOM 9615 O O . THR C 1 190 ? 261.110 269.289 171.798 1.00 101.78 190 THR j O 1
ATOM 9619 N N . ILE C 1 191 ? 258.987 268.969 172.483 1.00 98.38 191 ILE j N 1
ATOM 9620 C CA . ILE C 1 191 ? 259.343 268.519 173.824 1.00 98.38 191 ILE j CA 1
ATOM 9621 C C . ILE C 1 191 ? 258.226 267.611 174.315 1.00 98.38 191 ILE j C 1
ATOM 9622 O O . ILE C 1 191 ? 257.053 267.999 174.314 1.00 98.38 191 ILE j O 1
ATOM 9627 N N . ASP C 1 192 ? 258.589 266.401 174.730 1.00 101.07 192 ASP j N 1
ATOM 9628 C CA . ASP C 1 192 ? 257.628 265.369 175.091 1.00 101.07 192 ASP j CA 1
ATOM 9629 C C . ASP C 1 192 ? 257.620 265.186 176.601 1.00 101.07 192 ASP j C 1
ATOM 9630 O O . ASP C 1 192 ? 258.682 265.080 177.225 1.00 101.07 192 ASP j O 1
ATOM 9635 N N . SER C 1 193 ? 256.424 265.150 177.179 1.00 104.75 193 SER j N 1
ATOM 9636 C CA . SER C 1 193 ? 256.238 265.059 178.616 1.00 104.75 193 SER j CA 1
ATOM 9637 C C . SER C 1 193 ? 255.880 263.627 179.008 1.00 104.75 193 SER j C 1
ATOM 9638 O O . SER C 1 193 ? 255.906 262.705 178.188 1.00 104.75 193 SER j O 1
ATOM 9641 N N . SER C 1 194 ? 255.544 263.436 180.282 1.00 101.86 194 SER j N 1
ATOM 9642 C CA . SER C 1 194 ? 255.144 262.142 180.808 1.00 101.86 194 SER j CA 1
ATOM 9643 C C . SER C 1 194 ? 253.911 262.312 181.682 1.00 101.86 194 SER j C 1
ATOM 9644 O O . SER C 1 194 ? 253.666 263.387 182.235 1.00 101.86 194 SER j O 1
ATOM 9647 N N . GLY C 1 195 ? 253.137 261.237 181.799 1.00 103.31 195 GLY j N 1
ATOM 9648 C CA . GLY C 1 195 ? 251.945 261.282 182.622 1.00 103.31 195 GLY j CA 1
ATOM 9649 C C . GLY C 1 195 ? 252.277 261.314 184.101 1.00 103.31 195 GLY j C 1
ATOM 9650 O O . GLY C 1 195 ? 253.267 260.743 184.560 1.00 103.31 195 GLY j O 1
ATOM 9651 N N . TYR C 1 196 ? 251.427 262.002 184.860 1.00 100.01 196 TYR j N 1
ATOM 9652 C CA . TYR C 1 196 ? 251.628 262.103 186.298 1.00 100.01 196 TYR j CA 1
ATOM 9653 C C . TYR C 1 196 ? 251.490 260.733 186.946 1.00 100.01 196 TYR j C 1
ATOM 9654 O O . TYR C 1 196 ? 250.658 259.916 186.544 1.00 100.01 196 TYR j O 1
ATOM 9663 N N . TYR C 1 197 ? 252.316 260.483 187.962 1.00 102.76 197 TYR j N 1
ATOM 9664 C CA . TYR C 1 197 ? 252.366 259.183 188.632 1.00 102.76 197 TYR j CA 1
ATOM 9665 C C . TYR C 1 197 ? 252.528 259.430 190.128 1.00 102.76 197 TYR j C 1
ATOM 9666 O O . TYR C 1 197 ? 253.622 259.765 190.593 1.00 102.76 197 TYR j O 1
ATOM 9675 N N . GLU C 1 198 ? 251.441 259.266 190.874 1.00 103.49 198 GLU j N 1
ATOM 9676 C CA . GLU C 1 198 ? 251.457 259.450 192.317 1.00 103.49 198 GLU j CA 1
ATOM 9677 C C . GLU C 1 198 ? 251.639 258.112 193.020 1.00 103.49 198 GLU j C 1
ATOM 9678 O O . GLU C 1 198 ? 251.110 257.083 192.589 1.00 103.49 198 GLU j O 1
ATOM 9684 N N . TYR C 1 199 ? 252.397 258.136 194.109 1.00 105.25 199 TYR j N 1
ATOM 9685 C CA . TYR C 1 199 ? 252.614 256.919 194.871 1.00 105.25 199 TYR j CA 1
ATOM 9686 C C . TYR C 1 199 ? 251.279 256.406 195.404 1.00 105.25 199 TYR j C 1
ATOM 9687 O O . TYR C 1 199 ? 250.430 257.204 195.820 1.00 105.25 199 TYR j O 1
ATOM 9696 N N . PRO C 1 200 ? 251.050 255.088 195.402 1.00 110.47 200 PRO j N 1
ATOM 9697 C CA . PRO C 1 200 ? 249.735 254.588 195.842 1.00 110.47 200 PRO j CA 1
ATOM 9698 C C . PRO C 1 200 ? 249.354 255.031 197.243 1.00 110.47 200 PRO j C 1
ATOM 9699 O O . PRO C 1 200 ? 248.181 255.337 197.489 1.00 110.47 200 PRO j O 1
ATOM 9703 N N . ASN C 1 201 ? 250.309 255.082 198.171 1.00 111.61 201 ASN j N 1
ATOM 9704 C CA . ASN C 1 201 ? 250.031 255.445 199.553 1.00 111.61 201 ASN j CA 1
ATOM 9705 C C . ASN C 1 201 ? 250.920 256.603 199.976 1.00 111.61 201 ASN j C 1
ATOM 9706 O O . ASN C 1 201 ? 252.095 256.670 199.606 1.00 111.61 201 ASN j O 1
ATOM 9711 N N . VAL C 1 202 ? 250.343 257.511 200.759 1.00 110.44 202 VAL j N 1
ATOM 9712 C CA . VAL C 1 202 ? 251.049 258.675 201.279 1.00 110.44 202 VAL j CA 1
ATOM 9713 C C . VAL C 1 202 ? 252.090 258.229 202.296 1.00 110.44 202 VAL j C 1
ATOM 9714 O O . VAL C 1 202 ? 252.065 257.089 202.769 1.00 110.44 202 VAL j O 1
ATOM 9718 N N . PHE C 1 203 ? 253.016 259.126 202.635 1.00 107.04 203 PHE j N 1
ATOM 9719 C CA . PHE C 1 203 ? 253.949 258.900 203.726 1.00 107.04 203 PHE j CA 1
ATOM 9720 C C . PHE C 1 203 ? 254.036 260.171 204.555 1.00 107.04 203 PHE j C 1
ATOM 9721 O O . PHE C 1 203 ? 253.782 261.271 204.057 1.00 107.04 203 PHE j O 1
ATOM 9729 N N . GLU C 1 204 ? 254.393 260.010 205.826 1.00 107.16 204 GLU j N 1
ATOM 9730 C CA . GLU C 1 204 ? 254.414 261.106 206.786 1.00 107.16 204 GLU j CA 1
ATOM 9731 C C . GLU C 1 204 ? 255.815 261.252 207.357 1.00 107.16 204 GLU j C 1
ATOM 9732 O O . GLU C 1 204 ? 256.419 260.267 207.791 1.00 107.16 204 GLU j O 1
ATOM 9738 N N . VAL C 1 205 ? 256.322 262.477 207.356 1.00 106.59 205 VAL j N 1
ATOM 9739 C CA . VAL C 1 205 ? 257.633 262.786 207.909 1.00 106.59 205 VAL j CA 1
ATOM 9740 C C . VAL C 1 205 ? 257.481 263.079 209.393 1.00 106.59 205 VAL j C 1
ATOM 9741 O O . VAL C 1 205 ? 256.481 263.664 209.826 1.00 106.59 205 VAL j O 1
ATOM 9745 N N . ARG C 1 206 ? 258.466 262.658 210.180 1.00 109.26 206 ARG j N 1
ATOM 9746 C CA . ARG C 1 206 ? 258.461 262.921 211.610 1.00 109.26 206 ARG j CA 1
ATOM 9747 C C . ARG C 1 206 ? 259.888 262.880 212.126 1.00 109.26 206 ARG j C 1
ATOM 9748 O O . ARG C 1 206 ? 260.753 262.216 211.549 1.00 109.26 206 ARG j O 1
ATOM 9756 N N . TYR C 1 207 ? 260.128 263.596 213.220 1.00 107.44 207 TYR j N 1
ATOM 9757 C CA . TYR C 1 207 ? 261.428 263.537 213.867 1.00 107.44 207 TYR j CA 1
ATOM 9758 C C . TYR C 1 207 ? 261.666 262.141 214.422 1.00 107.44 207 TYR j C 1
ATOM 9759 O O . TYR C 1 207 ? 260.729 261.411 214.756 1.00 107.44 207 TYR j O 1
ATOM 9768 N N . ASN C 1 208 ? 262.940 261.767 214.524 1.00 113.80 208 ASN j N 1
ATOM 9769 C CA . ASN C 1 208 ? 263.318 260.443 214.995 1.00 113.80 208 ASN j CA 1
ATOM 9770 C C . ASN C 1 208 ? 263.364 260.359 216.514 1.00 113.80 208 ASN j C 1
ATOM 9771 O O . ASN C 1 208 ? 264.019 259.463 217.059 1.00 113.80 208 ASN j O 1
ATOM 9776 N N . PHE C 1 209 ? 262.689 261.273 217.205 1.00 113.93 209 PHE j N 1
ATOM 9777 C CA . PHE C 1 209 ? 262.613 261.213 218.657 1.00 113.93 209 PHE j CA 1
ATOM 9778 C C . PHE C 1 209 ? 261.725 260.055 219.096 1.00 113.93 209 PHE j C 1
ATOM 9779 O O . PHE C 1 209 ? 260.611 259.886 218.595 1.00 113.93 209 PHE j O 1
ATOM 9787 N N . VAL C 1 210 ? 262.224 259.261 220.038 1.00 112.40 210 VAL j N 1
ATOM 9788 C CA . VAL C 1 210 ? 261.491 258.111 220.560 1.00 112.40 210 VAL j CA 1
ATOM 9789 C C . VAL C 1 210 ? 261.623 258.120 222.079 1.00 112.40 210 VAL j C 1
ATOM 9790 O O . VAL C 1 210 ? 262.715 258.398 222.596 1.00 112.40 210 VAL j O 1
ATOM 9794 N N . PRO C 1 211 ? 260.567 257.828 222.835 1.00 113.08 211 PRO j N 1
ATOM 9795 C CA . PRO C 1 211 ? 260.677 257.854 224.299 1.00 113.08 211 PRO j CA 1
ATOM 9796 C C . PRO C 1 211 ? 261.752 256.897 224.782 1.00 113.08 211 PRO j C 1
ATOM 9797 O O . PRO C 1 211 ? 261.873 255.778 224.259 1.00 113.08 211 PRO j O 1
ATOM 9801 N N . PRO C 1 212 ? 262.558 257.291 225.778 1.00 110.99 212 PRO j N 1
ATOM 9802 C CA . PRO C 1 212 ? 263.572 256.366 226.303 1.00 110.99 212 PRO j CA 1
ATOM 9803 C C . PRO C 1 212 ? 262.983 255.334 227.250 1.00 110.99 212 PRO j C 1
ATOM 9804 O O . PRO C 1 212 ? 261.764 255.258 227.425 1.00 110.99 212 PRO j O 1
ATOM 9808 N N . ALA C 1 213 ? 263.850 254.534 227.861 1.00 111.19 213 ALA j N 1
ATOM 9809 C CA . ALA C 1 213 ? 263.455 253.549 228.855 1.00 111.19 213 ALA j CA 1
ATOM 9810 C C . ALA C 1 213 ? 263.783 254.055 230.255 1.00 111.19 213 ALA j C 1
ATOM 9811 O O . ALA C 1 213 ? 264.704 254.850 230.456 1.00 111.19 213 ALA j O 1
ATOM 9813 N N . ALA C 1 214 ? 263.011 253.581 231.227 1.00 107.98 214 ALA j N 1
ATOM 9814 C CA . ALA C 1 214 ? 263.169 254.037 232.595 1.00 107.98 214 ALA j CA 1
ATOM 9815 C C . ALA C 1 214 ? 264.470 253.505 233.194 1.00 107.98 214 ALA j C 1
ATOM 9816 O O . ALA C 1 214 ? 265.001 252.485 232.747 1.00 107.98 214 ALA j O 1
ATOM 9818 N N . PRO C 1 215 ? 265.009 254.183 234.205 1.00 104.82 215 PRO j N 1
ATOM 9819 C CA . PRO C 1 215 ? 266.206 253.671 234.876 1.00 104.82 215 PRO j CA 1
ATOM 9820 C C . PRO C 1 215 ? 265.908 252.397 235.648 1.00 104.82 215 PRO j C 1
ATOM 9821 O O . PRO C 1 215 ? 264.779 252.138 236.071 1.00 104.82 215 PRO j O 1
ATOM 9825 N N . ILE C 1 216 ? 266.952 251.594 235.830 1.00 107.19 216 ILE j N 1
ATOM 9826 C CA . ILE C 1 216 ? 266.856 250.303 236.491 1.00 107.19 216 ILE j CA 1
ATOM 9827 C C . ILE C 1 216 ? 267.992 250.184 237.502 1.00 107.19 216 ILE j C 1
ATOM 9828 O O . ILE C 1 216 ? 268.789 251.103 237.682 1.00 107.19 216 ILE j O 1
ATOM 9833 N N . ASN C 1 217 ? 268.050 249.031 238.169 1.00 108.74 217 ASN j N 1
ATOM 9834 C CA . ASN C 1 217 ? 269.136 248.720 239.097 1.00 108.74 217 ASN j CA 1
ATOM 9835 C C . ASN C 1 217 ? 269.250 249.791 240.180 1.00 108.74 217 ASN j C 1
ATOM 9836 O O . ASN C 1 217 ? 270.341 250.255 240.515 1.00 108.74 217 ASN j O 1
ATOM 9841 N N . ILE C 1 218 ? 268.105 250.201 240.727 1.00 104.57 218 ILE j N 1
ATOM 9842 C CA . ILE C 1 218 ? 268.110 251.212 241.776 1.00 104.57 218 ILE j CA 1
ATOM 9843 C C . ILE C 1 218 ? 268.807 250.655 243.008 1.00 104.57 218 ILE j C 1
ATOM 9844 O O . ILE C 1 218 ? 268.546 249.522 243.431 1.00 104.57 218 ILE j O 1
ATOM 9849 N N . VAL C 1 219 ? 269.704 251.450 243.586 1.00 103.13 219 VAL j N 1
ATOM 9850 C CA . VAL C 1 219 ? 270.451 251.062 244.776 1.00 103.13 219 VAL j CA 1
ATOM 9851 C C . VAL C 1 219 ? 270.542 252.266 245.704 1.00 103.13 219 VAL j C 1
ATOM 9852 O O . VAL C 1 219 ? 270.699 253.403 245.249 1.00 103.13 219 VAL j O 1
ATOM 9856 N N . PHE C 1 220 ? 270.445 252.011 247.007 1.00 103.57 220 PHE j N 1
ATOM 9857 C CA . PHE C 1 220 ? 270.455 253.051 248.023 1.00 103.57 220 PHE j CA 1
ATOM 9858 C C . PHE C 1 220 ? 271.688 252.913 248.905 1.00 103.57 220 PHE j C 1
ATOM 9859 O O . PHE C 1 220 ? 272.344 251.868 248.936 1.00 103.57 220 PHE j O 1
ATOM 9867 N N . LYS C 1 221 ? 271.997 253.988 249.624 1.00 102.73 221 LYS j N 1
ATOM 9868 C CA . LYS C 1 221 ? 273.060 253.993 250.622 1.00 102.73 221 LYS j CA 1
ATOM 9869 C C . LYS C 1 221 ? 273.058 255.370 251.275 1.00 102.73 221 LYS j C 1
ATOM 9870 O O . LYS C 1 221 ? 272.340 256.277 250.844 1.00 102.73 221 LYS j O 1
ATOM 9876 N N . ALA C 1 222 ? 273.866 255.517 252.323 1.00 107.03 222 ALA j N 1
ATOM 9877 C CA . ALA C 1 222 ? 273.863 256.752 253.092 1.00 107.03 222 ALA j CA 1
ATOM 9878 C C . ALA C 1 222 ? 275.158 256.884 253.878 1.00 107.03 222 ALA j C 1
ATOM 9879 O O . ALA C 1 222 ? 275.822 255.891 254.184 1.00 107.03 222 ALA j O 1
ATOM 9881 N N . ALA C 1 223 ? 275.505 258.129 254.195 1.00 108.70 223 ALA j N 1
ATOM 9882 C CA . ALA C 1 223 ? 276.572 258.448 255.136 1.00 108.70 223 ALA j CA 1
ATOM 9883 C C . ALA C 1 223 ? 275.936 258.820 256.467 1.00 108.70 223 ALA j C 1
ATOM 9884 O O . ALA C 1 223 ? 275.037 259.667 256.514 1.00 108.70 223 ALA j O 1
ATOM 9886 N N . ARG C 1 224 ? 276.407 258.190 257.546 1.00 107.95 224 ARG j N 1
ATOM 9887 C CA . ARG C 1 224 ? 275.652 258.192 258.794 1.00 107.95 224 ARG j CA 1
ATOM 9888 C C . ARG C 1 224 ? 275.339 259.606 259.271 1.00 107.95 224 ARG j C 1
ATOM 9889 O O . ARG C 1 224 ? 274.180 259.941 259.530 1.00 107.95 224 ARG j O 1
ATOM 9897 N N . ILE C 1 225 ? 276.357 260.454 259.404 1.00 109.73 225 ILE j N 1
ATOM 9898 C CA . ILE C 1 225 ? 276.212 261.714 260.122 1.00 109.73 225 ILE j CA 1
ATOM 9899 C C . ILE C 1 225 ? 277.072 262.791 259.480 1.00 109.73 225 ILE j C 1
ATOM 9900 O O . ILE C 1 225 ? 277.853 262.537 258.563 1.00 109.73 225 ILE j O 1
ATOM 9905 N N . ALA C 1 226 ? 276.898 264.009 259.980 1.00 107.14 226 ALA j N 1
ATOM 9906 C CA . ALA C 1 226 ? 277.825 265.111 259.807 1.00 107.14 226 ALA j CA 1
ATOM 9907 C C . ALA C 1 226 ? 278.702 265.211 261.056 1.00 107.14 226 ALA j C 1
ATOM 9908 O O . ALA C 1 226 ? 278.709 264.316 261.907 1.00 107.14 226 ALA j O 1
ATOM 9910 N N . ASP C 1 227 ? 279.460 266.305 261.171 1.00 109.86 227 ASP j N 1
ATOM 9911 C CA . ASP C 1 227 ? 280.293 266.527 262.347 1.00 109.86 227 ASP j CA 1
ATOM 9912 C C . ASP C 1 227 ? 279.531 266.243 263.638 1.00 109.86 227 ASP j C 1
ATOM 9913 O O . ASP C 1 227 ? 279.902 265.357 264.416 1.00 109.86 227 ASP j O 1
ATOM 9918 N N . GLY C 1 228 ? 278.460 266.992 263.874 1.00 108.69 228 GLY j N 1
ATOM 9919 C CA . GLY C 1 228 ? 277.594 266.757 265.011 1.00 108.69 228 GLY j CA 1
ATOM 9920 C C . GLY C 1 228 ? 276.138 266.823 264.604 1.00 108.69 228 GLY j C 1
ATOM 9921 O O . GLY C 1 228 ? 275.826 266.835 263.410 1.00 108.69 228 GLY j O 1
ATOM 9922 N N . LYS C 1 229 ? 275.233 266.859 265.579 1.00 109.52 229 LYS j N 1
ATOM 9923 C CA . LYS C 1 229 ? 273.794 266.988 265.373 1.00 109.52 229 LYS j CA 1
ATOM 9924 C C . LYS C 1 229 ? 273.184 265.757 264.715 1.00 109.52 229 LYS j C 1
ATOM 9925 O O . LYS C 1 229 ? 271.965 265.730 264.505 1.00 109.52 229 LYS j O 1
ATOM 9931 N N . GLU C 1 230 ? 273.976 264.739 264.390 1.00 109.82 230 GLU j N 1
ATOM 9932 C CA . GLU C 1 230 ? 273.502 263.564 263.665 1.00 109.82 230 GLU j CA 1
ATOM 9933 C C . GLU C 1 230 ? 272.647 263.971 262.466 1.00 109.82 230 GLU j C 1
ATOM 9934 O O . GLU C 1 230 ? 271.463 263.644 262.367 1.00 109.82 230 GLU j O 1
ATOM 9940 N N . ARG C 1 231 ? 273.271 264.702 261.547 1.00 105.66 231 ARG j N 1
ATOM 9941 C CA . ARG C 1 231 ? 272.648 265.007 260.265 1.00 105.66 231 ARG j CA 1
ATOM 9942 C C . ARG C 1 231 ? 272.869 263.820 259.341 1.00 105.66 231 ARG j C 1
ATOM 9943 O O . ARG C 1 231 ? 273.979 263.610 258.842 1.00 105.66 231 ARG j O 1
ATOM 9951 N N . TYR C 1 232 ? 271.817 263.043 259.104 1.00 107.68 232 TYR j N 1
ATOM 9952 C CA . TYR C 1 232 ? 271.935 261.828 258.317 1.00 107.68 232 TYR j CA 1
ATOM 9953 C C . TYR C 1 232 ? 271.813 262.161 256.837 1.00 107.68 232 TYR j C 1
ATOM 9954 O O . TYR C 1 232 ? 270.865 262.830 256.415 1.00 107.68 232 TYR j O 1
ATOM 9963 N N . ASP C 1 233 ? 272.781 261.688 256.057 1.00 108.33 233 ASP j N 1
ATOM 9964 C CA . ASP C 1 233 ? 272.897 261.995 254.639 1.00 108.33 233 ASP j CA 1
ATOM 9965 C C . ASP C 1 233 ? 272.488 260.784 253.815 1.00 108.33 233 ASP j C 1
ATOM 9966 O O . ASP C 1 233 ? 273.049 259.697 253.983 1.00 108.33 233 ASP j O 1
ATOM 9971 N N . LEU C 1 234 ? 271.528 260.979 252.916 1.00 103.58 234 LEU j N 1
ATOM 9972 C CA . LEU C 1 234 ? 271.017 259.917 252.062 1.00 103.58 234 LEU j CA 1
ATOM 9973 C C . LEU C 1 234 ? 271.425 260.177 250.619 1.00 103.58 234 LEU j C 1
ATOM 9974 O O . LEU C 1 234 ? 271.204 261.271 250.093 1.00 103.58 234 LEU j O 1
ATOM 9979 N N . ARG C 1 235 ? 272.014 259.165 249.987 1.00 102.59 235 ARG j N 1
ATOM 9980 C CA . ARG C 1 235 ? 272.410 259.220 248.586 1.00 102.59 235 ARG j CA 1
ATOM 9981 C C . ARG C 1 235 ? 271.571 258.228 247.795 1.00 102.59 235 ARG j C 1
ATOM 9982 O O . ARG C 1 235 ? 271.251 257.141 248.286 1.00 102.59 235 ARG j O 1
ATOM 9990 N N . VAL C 1 236 ? 271.224 258.604 246.569 1.00 100.74 236 VAL j N 1
ATOM 9991 C CA . VAL C 1 236 ? 270.469 257.748 245.664 1.00 100.74 236 VAL j CA 1
ATOM 9992 C C . VAL C 1 236 ? 271.340 257.460 244.448 1.00 100.74 236 VAL j C 1
ATOM 9993 O O . VAL C 1 236 ? 271.847 258.388 243.807 1.00 100.74 236 VAL j O 1
ATOM 9997 N N . GLN C 1 237 ? 271.519 256.176 244.143 1.00 101.04 237 GLN j N 1
ATOM 9998 C CA . GLN C 1 237 ? 272.290 255.734 242.992 1.00 101.04 237 GLN j CA 1
ATOM 9999 C C . GLN C 1 237 ? 271.445 254.783 242.159 1.00 101.04 237 GLN j C 1
ATOM 10000 O O . GLN C 1 237 ? 270.675 253.985 242.702 1.00 101.04 237 GLN j O 1
ATOM 10006 N N . TRP C 1 238 ? 271.597 254.869 240.841 1.00 100.83 238 TRP j N 1
ATOM 10007 C CA . TRP C 1 238 ? 270.876 253.988 239.934 1.00 100.83 238 TRP j CA 1
ATOM 10008 C C . TRP C 1 238 ? 271.638 253.915 238.621 1.00 100.83 238 TRP j C 1
ATOM 10009 O O . TRP C 1 238 ? 272.481 254.763 238.323 1.00 100.83 238 TRP j O 1
ATOM 10020 N N . ASP C 1 239 ? 271.321 252.888 237.839 1.00 102.90 239 ASP j N 1
ATOM 10021 C CA . ASP C 1 239 ? 271.925 252.675 236.532 1.00 102.90 239 ASP j CA 1
ATOM 10022 C C . ASP C 1 239 ? 270.845 252.732 235.462 1.00 102.90 239 ASP j C 1
ATOM 10023 O O . ASP C 1 239 ? 269.792 252.104 235.603 1.00 102.90 239 ASP j O 1
ATOM 10028 N N . TRP C 1 240 ? 271.111 253.484 234.398 1.00 104.87 240 TRP j N 1
ATOM 10029 C CA . TRP C 1 240 ? 270.219 253.585 233.253 1.00 104.87 240 TRP j CA 1
ATOM 10030 C C . TRP C 1 240 ? 270.927 253.019 232.031 1.00 104.87 240 TRP j C 1
ATOM 10031 O O . TRP C 1 240 ? 272.070 253.391 231.745 1.00 104.87 240 TRP j O 1
ATOM 10042 N N . ASN C 1 241 ? 270.249 252.129 231.312 1.00 108.59 241 ASN j N 1
ATOM 10043 C CA . ASN C 1 241 ? 270.858 251.424 230.196 1.00 108.59 241 ASN j CA 1
ATOM 10044 C C . ASN C 1 241 ? 270.567 252.129 228.873 1.00 108.59 241 ASN j C 1
ATOM 10045 O O . ASN C 1 241 ? 269.837 253.119 228.806 1.00 108.59 241 ASN j O 1
ATOM 10050 N N . ARG C 1 242 ? 271.144 251.586 227.803 1.00 106.68 242 ARG j N 1
ATOM 10051 C CA . ARG C 1 242 ? 271.055 252.155 226.468 1.00 106.68 242 ARG j CA 1
ATOM 10052 C C . ARG C 1 242 ? 270.735 251.048 225.474 1.00 106.68 242 ARG j C 1
ATOM 10053 O O . ARG C 1 242 ? 271.081 249.884 225.689 1.00 106.68 242 ARG j O 1
ATOM 10061 N N . GLY C 1 243 ? 270.071 251.419 224.382 1.00 105.72 243 GLY j N 1
ATOM 10062 C CA . GLY C 1 243 ? 269.775 250.465 223.331 1.00 105.72 243 GLY j CA 1
ATOM 10063 C C . GLY C 1 243 ? 268.438 250.673 222.648 1.00 105.72 243 GLY j C 1
ATOM 10064 O O . GLY C 1 243 ? 268.211 250.146 221.556 1.00 105.72 243 GLY j O 1
ATOM 10065 N N . ALA C 1 244 ? 267.543 251.433 223.275 1.00 106.90 244 ALA j N 1
ATOM 10066 C CA . ALA C 1 244 ? 266.228 251.685 222.705 1.00 106.90 244 ALA j CA 1
ATOM 10067 C C . ALA C 1 244 ? 265.778 253.086 223.089 1.00 106.90 244 ALA j C 1
ATOM 10068 O O . ALA C 1 244 ? 266.255 253.660 224.070 1.00 106.90 244 ALA j O 1
ATOM 10070 N N . GLY C 1 245 ? 264.854 253.630 222.302 1.00 104.80 245 GLY j N 1
ATOM 10071 C CA . GLY C 1 245 ? 264.384 254.972 222.566 1.00 104.80 245 GLY j CA 1
ATOM 10072 C C . GLY C 1 245 ? 265.440 256.015 222.229 1.00 104.80 245 GLY j C 1
ATOM 10073 O O . GLY C 1 245 ? 266.378 255.776 221.464 1.00 104.80 245 GLY j O 1
ATOM 10074 N N . ALA C 1 246 ? 265.274 257.190 222.825 1.00 109.07 246 ALA j N 1
ATOM 10075 C CA . ALA C 1 246 ? 266.160 258.321 222.596 1.00 109.07 246 ALA j CA 1
ATOM 10076 C C . ALA C 1 246 ? 267.249 258.381 223.660 1.00 109.07 246 ALA j C 1
ATOM 10077 O O . ALA C 1 246 ? 267.176 257.722 224.701 1.00 109.07 246 ALA j O 1
ATOM 10079 N N . ASN C 1 247 ? 268.272 259.185 223.382 1.00 106.20 247 ASN j N 1
ATOM 10080 C CA . ASN C 1 247 ? 269.320 259.461 224.360 1.00 106.20 247 ASN j CA 1
ATOM 10081 C C . ASN C 1 247 ? 268.725 260.290 225.491 1.00 106.20 247 ASN j C 1
ATOM 10082 O O . ASN C 1 247 ? 268.364 261.456 225.293 1.00 106.20 247 ASN j O 1
ATOM 10087 N N . VAL C 1 248 ? 268.614 259.693 226.681 1.00 105.59 248 VAL j N 1
ATOM 10088 C CA . VAL C 1 248 ? 267.936 260.367 227.781 1.00 105.59 248 VAL j CA 1
ATOM 10089 C C . VAL C 1 248 ? 268.694 261.635 228.147 1.00 105.59 248 VAL j C 1
ATOM 10090 O O . VAL C 1 248 ? 269.927 261.702 228.071 1.00 105.59 248 VAL j O 1
ATOM 10094 N N . ARG C 1 249 ? 267.944 262.647 228.563 1.00 108.36 249 ARG j N 1
ATOM 10095 C CA . ARG C 1 249 ? 268.505 263.909 229.017 1.00 108.36 249 ARG j CA 1
ATOM 10096 C C . ARG C 1 249 ? 268.259 264.067 230.509 1.00 108.36 249 ARG j C 1
ATOM 10097 O O . ARG C 1 249 ? 267.105 264.158 230.941 1.00 108.36 249 ARG j O 1
ATOM 10105 N N . GLU C 1 250 ? 269.339 264.111 231.288 1.00 103.52 250 GLU j N 1
ATOM 10106 C CA . GLU C 1 250 ? 269.255 264.417 232.710 1.00 103.52 250 GLU j CA 1
ATOM 10107 C C . GLU C 1 250 ? 268.208 263.538 233.386 1.00 103.52 250 GLU j C 1
ATOM 10108 O O . GLU C 1 250 ? 267.732 262.565 232.794 1.00 103.52 250 GLU j O 1
ATOM 10114 N N . PHE C 1 251 ? 267.856 263.856 234.629 1.00 100.90 251 PHE j N 1
ATOM 10115 C CA . PHE C 1 251 ? 266.828 263.115 235.345 1.00 100.90 251 PHE j CA 1
ATOM 10116 C C . PHE C 1 251 ? 266.148 264.060 236.326 1.00 100.90 251 PHE j C 1
ATOM 10117 O O . PHE C 1 251 ? 266.488 265.243 236.419 1.00 100.90 251 PHE j O 1
ATOM 10125 N N . VAL C 1 252 ? 265.176 263.525 237.058 1.00 99.35 252 VAL j N 1
ATOM 10126 C CA . VAL C 1 252 ? 264.540 264.247 238.155 1.00 99.35 252 VAL j CA 1
ATOM 10127 C C . VAL C 1 252 ? 264.175 263.232 239.225 1.00 99.35 252 VAL j C 1
ATOM 10128 O O . VAL C 1 252 ? 263.457 262.265 238.955 1.00 99.35 252 VAL j O 1
ATOM 10132 N N . LEU C 1 253 ? 264.671 263.452 240.437 1.00 98.89 253 LEU j N 1
ATOM 10133 C CA . LEU C 1 253 ? 264.434 262.552 241.556 1.00 98.89 253 LEU j CA 1
ATOM 10134 C C . LEU C 1 253 ? 263.264 263.084 242.370 1.00 98.89 253 LEU j C 1
ATOM 10135 O O . LEU C 1 253 ? 263.332 264.194 242.907 1.00 98.89 253 LEU j O 1
ATOM 10140 N N . SER C 1 254 ? 262.200 262.295 242.457 1.00 99.24 254 SER j N 1
ATOM 10141 C CA . SER C 1 254 ? 261.002 262.673 243.189 1.00 99.24 254 SER j CA 1
ATOM 10142 C C . SER C 1 254 ? 260.704 261.621 244.245 1.00 99.24 254 SER j C 1
ATOM 10143 O O . SER C 1 254 ? 260.795 260.419 243.980 1.00 99.24 254 SER j O 1
ATOM 10146 N N . TYR C 1 255 ? 260.349 262.082 245.441 1.00 101.18 255 TYR j N 1
ATOM 10147 C CA . TYR C 1 255 ? 260.011 261.183 246.531 1.00 101.18 255 TYR j CA 1
ATOM 10148 C C . TYR C 1 255 ? 259.082 261.901 247.495 1.00 101.18 255 TYR j C 1
ATOM 10149 O O . TYR C 1 255 ? 259.007 263.132 247.517 1.00 101.18 255 TYR j O 1
ATOM 10158 N N . ILE C 1 256 ? 258.369 261.109 248.296 1.00 102.65 256 ILE j N 1
ATOM 10159 C CA . ILE C 1 256 ? 257.385 261.631 249.238 1.00 102.65 256 ILE j CA 1
ATOM 10160 C C . ILE C 1 256 ? 257.379 260.753 250.479 1.00 102.65 256 ILE j C 1
ATOM 10161 O O . ILE C 1 256 ? 257.840 259.611 250.465 1.00 102.65 256 ILE j O 1
ATOM 10166 N N . ASP C 1 257 ? 256.845 261.305 251.566 1.00 110.27 257 ASP j N 1
ATOM 10167 C CA . ASP C 1 257 ? 256.733 260.565 252.813 1.00 110.27 257 ASP j CA 1
ATOM 10168 C C . ASP C 1 257 ? 255.825 259.354 252.647 1.00 110.27 257 ASP j C 1
ATOM 10169 O O . ASP C 1 257 ? 254.841 259.381 251.905 1.00 110.27 257 ASP j O 1
ATOM 10174 N N . SER C 1 258 ? 256.165 258.280 253.358 1.00 104.67 258 SER j N 1
ATOM 10175 C CA . SER C 1 258 ? 255.346 257.074 253.312 1.00 104.67 258 SER j CA 1
ATOM 10176 C C . SER C 1 258 ? 253.932 257.356 253.804 1.00 104.67 258 SER j C 1
ATOM 10177 O O . SER C 1 258 ? 252.949 257.004 253.143 1.00 104.67 258 SER j O 1
ATOM 10180 N N . ALA C 1 259 ? 253.809 258.003 254.966 1.00 110.78 259 ALA j N 1
ATOM 10181 C CA . ALA C 1 259 ? 252.497 258.287 255.534 1.00 110.78 259 ALA j CA 1
ATOM 10182 C C . ALA C 1 259 ? 251.750 259.379 254.780 1.00 110.78 259 ALA j C 1
ATOM 10183 O O . ALA C 1 259 ? 250.561 259.584 255.046 1.00 110.78 259 ALA j O 1
ATOM 10185 N N . GLU C 1 260 ? 252.409 260.081 253.861 1.00 112.28 260 GLU j N 1
ATOM 10186 C CA . GLU C 1 260 ? 251.757 261.109 253.061 1.00 112.28 260 GLU j CA 1
ATOM 10187 C C . GLU C 1 260 ? 251.267 260.597 251.718 1.00 112.28 260 GLU j C 1
ATOM 10188 O O . GLU C 1 260 ? 250.317 261.159 251.163 1.00 112.28 260 GLU j O 1
ATOM 10194 N N . PHE C 1 261 ? 251.892 259.551 251.178 1.00 106.58 261 PHE j N 1
ATOM 10195 C CA . PHE C 1 261 ? 251.421 259.001 249.914 1.00 106.58 261 PHE j CA 1
ATOM 10196 C C . PHE C 1 261 ? 250.008 258.449 250.050 1.00 106.58 261 PHE j C 1
ATOM 10197 O O . PHE C 1 261 ? 249.175 258.615 249.151 1.00 106.58 261 PHE j O 1
ATOM 10205 N N . VAL C 1 262 ? 249.721 257.788 251.172 1.00 112.56 262 VAL j N 1
ATOM 10206 C CA . VAL C 1 262 ? 248.406 257.182 251.363 1.00 112.56 262 VAL j CA 1
ATOM 10207 C C . VAL C 1 262 ? 247.316 258.245 251.271 1.00 112.56 262 VAL j C 1
ATOM 10208 O O . VAL C 1 262 ? 246.293 258.054 250.603 1.00 112.56 262 VAL j O 1
ATOM 10212 N N . ARG C 1 263 ? 247.519 259.384 251.938 1.00 113.94 263 ARG j N 1
ATOM 10213 C CA . ARG C 1 263 ? 246.507 260.436 251.916 1.00 113.94 263 ARG j CA 1
ATOM 10214 C C . ARG C 1 263 ? 246.397 261.078 250.537 1.00 113.94 263 ARG j C 1
ATOM 10215 O O . ARG C 1 263 ? 245.291 261.368 250.069 1.00 113.94 263 ARG j O 1
ATOM 10223 N N . THR C 1 264 ? 247.529 261.310 249.872 1.00 112.14 264 THR j N 1
ATOM 10224 C CA . THR C 1 264 ? 247.531 261.870 248.529 1.00 112.14 264 THR j CA 1
ATOM 10225 C C . THR C 1 264 ? 248.715 261.295 247.764 1.00 112.14 264 THR j C 1
ATOM 10226 O O . THR C 1 264 ? 249.780 261.055 248.336 1.00 112.14 264 THR j O 1
ATOM 10230 N N . GLY C 1 265 ? 248.521 261.089 246.463 1.00 107.34 265 GLY j N 1
ATOM 10231 C CA . GLY C 1 265 ? 249.494 260.366 245.667 1.00 107.34 265 GLY j CA 1
ATOM 10232 C C . GLY C 1 265 ? 250.348 261.222 244.755 1.00 107.34 265 GLY j C 1
ATOM 10233 O O . GLY C 1 265 ? 249.834 261.930 243.883 1.00 107.34 265 GLY j O 1
ATOM 10234 N N . TRP C 1 266 ? 251.667 261.157 244.956 1.00 100.75 266 TRP j N 1
ATOM 10235 C CA . TRP C 1 266 ? 252.650 261.793 244.075 1.00 100.75 266 TRP j CA 1
ATOM 10236 C C . TRP C 1 266 ? 252.249 263.219 243.709 1.00 100.75 266 TRP j C 1
ATOM 10237 O O . TRP C 1 266 ? 252.517 263.692 242.604 1.00 100.75 266 TRP j O 1
ATOM 10248 N N . THR C 1 267 ? 251.599 263.911 244.638 1.00 103.23 267 THR j N 1
ATOM 10249 C CA . THR C 1 267 ? 251.316 265.331 244.509 1.00 103.23 267 THR j CA 1
ATOM 10250 C C . THR C 1 267 ? 251.826 266.022 245.761 1.00 103.23 267 THR j C 1
ATOM 10251 O O . THR C 1 267 ? 251.679 265.497 246.870 1.00 103.23 267 THR j O 1
ATOM 10255 N N . LYS C 1 268 ? 252.431 267.193 245.587 1.00 104.90 268 LYS j N 1
ATOM 10256 C CA . LYS C 1 268 ? 253.109 267.877 246.681 1.00 104.90 268 LYS j CA 1
ATOM 10257 C C . LYS C 1 268 ? 254.297 267.071 247.189 1.00 104.90 268 LYS j C 1
ATOM 10258 O O . LYS C 1 268 ? 254.750 267.267 248.320 1.00 104.90 268 LYS j O 1
ATOM 10264 N N . ALA C 1 269 ? 254.804 266.157 246.365 1.00 98.79 269 ALA j N 1
ATOM 10265 C CA . ALA C 1 269 ? 255.904 265.287 246.747 1.00 98.79 269 ALA j CA 1
ATOM 10266 C C . ALA C 1 269 ? 257.236 266.023 246.643 1.00 98.79 269 ALA j C 1
ATOM 10267 O O . ALA C 1 269 ? 257.367 267.031 245.946 1.00 98.79 269 ALA j O 1
ATOM 10269 N N . GLN C 1 270 ? 258.233 265.498 247.347 1.00 98.11 270 GLN j N 1
ATOM 10270 C CA . GLN C 1 270 ? 259.561 266.095 247.339 1.00 98.11 270 GLN j CA 1
ATOM 10271 C C . GLN C 1 270 ? 260.263 265.753 246.031 1.00 98.11 270 GLN j C 1
ATOM 10272 O O . GLN C 1 270 ? 260.360 264.578 245.661 1.00 98.11 270 GLN j O 1
ATOM 10278 N N . LYS C 1 271 ? 260.756 266.776 245.336 1.00 97.97 271 LYS j N 1
ATOM 10279 C CA . LYS C 1 271 ? 261.407 266.614 244.045 1.00 97.97 271 LYS j CA 1
ATOM 10280 C C . LYS C 1 271 ? 262.670 267.456 243.994 1.00 97.97 271 LYS j C 1
ATOM 10281 O O . LYS C 1 271 ? 262.684 268.599 244.458 1.00 97.97 271 LYS j O 1
ATOM 10287 N N . ILE C 1 272 ? 263.732 266.885 243.423 1.00 93.45 272 ILE j N 1
ATOM 10288 C CA . ILE C 1 272 ? 264.996 267.586 243.237 1.00 93.45 272 ILE j CA 1
ATOM 10289 C C . ILE C 1 272 ? 265.529 267.281 241.845 1.00 93.45 272 ILE j C 1
ATOM 10290 O O . ILE C 1 272 ? 265.232 266.242 241.253 1.00 93.45 272 ILE j O 1
ATOM 10295 N N . ASN C 1 273 ? 266.331 268.208 241.327 1.00 97.10 273 ASN j N 1
ATOM 10296 C CA . ASN C 1 273 ? 266.979 268.013 240.043 1.00 97.10 273 ASN j CA 1
ATOM 10297 C C . ASN C 1 273 ? 268.106 266.993 240.175 1.00 97.10 273 ASN j C 1
ATOM 10298 O O . ASN C 1 273 ? 268.626 266.740 241.265 1.00 97.10 273 ASN j O 1
ATOM 10303 N N . VAL C 1 274 ? 268.477 266.405 239.043 1.00 97.83 274 VAL j N 1
ATOM 10304 C CA . VAL C 1 274 ? 269.493 265.364 238.993 1.00 97.83 274 VAL j CA 1
ATOM 10305 C C . VAL C 1 274 ? 270.490 265.698 237.893 1.00 97.83 274 VAL j C 1
ATOM 10306 O O . VAL C 1 274 ? 270.158 266.370 236.912 1.00 97.83 274 VAL j O 1
ATOM 10310 N N . GLY C 1 275 ? 271.721 265.224 238.067 1.00 96.68 275 GLY j N 1
ATOM 10311 C CA . GLY C 1 275 ? 272.762 265.398 237.080 1.00 96.68 275 GLY j CA 1
ATOM 10312 C C . GLY C 1 275 ? 272.843 264.227 236.120 1.00 96.68 275 GLY j C 1
ATOM 10313 O O . GLY C 1 275 ? 272.004 263.324 236.113 1.00 96.68 275 GLY j O 1
ATOM 10314 N N . ALA C 1 276 ? 273.883 264.253 235.290 1.00 99.13 276 ALA j N 1
ATOM 10315 C CA . ALA C 1 276 ? 274.133 263.166 234.354 1.00 99.13 276 ALA j CA 1
ATOM 10316 C C . ALA C 1 276 ? 274.846 261.985 234.997 1.00 99.13 276 ALA j C 1
ATOM 10317 O O . ALA C 1 276 ? 275.036 260.961 234.333 1.00 99.13 276 ALA j O 1
ATOM 10319 N N . ALA C 1 277 ? 275.239 262.100 236.267 1.00 98.20 277 ALA j N 1
ATOM 10320 C CA . ALA C 1 277 ? 275.946 261.028 236.955 1.00 98.20 277 ALA j CA 1
ATOM 10321 C C . ALA C 1 277 ? 275.029 259.898 237.400 1.00 98.20 277 ALA j C 1
ATOM 10322 O O . ALA C 1 277 ? 275.527 258.895 237.919 1.00 98.20 277 ALA j O 1
ATOM 10324 N N . GLN C 1 278 ? 273.716 260.034 237.222 1.00 99.02 278 GLN j N 1
ATOM 10325 C CA . GLN C 1 278 ? 272.742 259.015 237.597 1.00 99.02 278 GLN j CA 1
ATOM 10326 C C . GLN C 1 278 ? 272.644 258.827 239.104 1.00 99.02 278 GLN j C 1
ATOM 10327 O O . GLN C 1 278 ? 272.174 257.783 239.568 1.00 99.02 278 GLN j O 1
ATOM 10333 N N . SER C 1 279 ? 273.073 259.814 239.888 1.00 100.84 279 SER j N 1
ATOM 10334 C CA . SER C 1 279 ? 273.052 259.695 241.341 1.00 100.84 279 SER j CA 1
ATOM 10335 C C . SER C 1 279 ? 272.975 261.079 241.965 1.00 100.84 279 SER j C 1
ATOM 10336 O O . SER C 1 279 ? 273.871 261.902 241.758 1.00 100.84 279 SER j O 1
ATOM 10339 N N . ALA C 1 280 ? 271.917 261.323 242.734 1.00 100.82 280 ALA j N 1
ATOM 10340 C CA . ALA C 1 280 ? 271.753 262.545 243.501 1.00 100.82 280 ALA j CA 1
ATOM 10341 C C . ALA C 1 280 ? 271.578 262.188 244.971 1.00 100.82 280 ALA j C 1
ATOM 10342 O O . ALA C 1 280 ? 271.234 261.055 245.318 1.00 100.82 280 ALA j O 1
ATOM 10344 N N . THR C 1 281 ? 271.818 263.170 245.837 1.00 101.93 281 THR j N 1
ATOM 10345 C CA . THR C 1 281 ? 271.886 262.931 247.271 1.00 101.93 281 THR j CA 1
ATOM 10346 C C . THR C 1 281 ? 271.026 263.933 248.026 1.00 101.93 281 THR j C 1
ATOM 10347 O O . THR C 1 281 ? 270.918 265.101 247.645 1.00 101.93 281 THR j O 1
ATOM 10351 N N . ILE C 1 282 ? 270.418 263.454 249.107 1.00 100.16 282 ILE j N 1
ATOM 10352 C CA . ILE C 1 282 ? 269.715 264.290 250.073 1.00 100.16 282 ILE j CA 1
ATOM 10353 C C . ILE C 1 282 ? 270.600 264.378 251.307 1.00 100.16 282 ILE j C 1
ATOM 10354 O O . ILE C 1 282 ? 270.927 263.352 251.916 1.00 100.16 282 ILE j O 1
ATOM 10359 N N . ILE C 1 283 ? 270.982 265.600 251.684 1.00 102.21 283 ILE j N 1
ATOM 10360 C CA . ILE C 1 283 ? 272.028 265.772 252.686 1.00 102.21 283 ILE j CA 1
ATOM 10361 C C . ILE C 1 283 ? 271.532 265.616 254.120 1.00 102.21 283 ILE j C 1
ATOM 10362 O O . ILE C 1 283 ? 272.332 265.285 255.007 1.00 102.21 283 ILE j O 1
ATOM 10367 N N . SER C 1 284 ? 270.246 265.845 254.378 1.00 101.52 284 SER j N 1
ATOM 10368 C CA . SER C 1 284 ? 269.674 265.716 255.720 1.00 101.52 284 SER j CA 1
ATOM 10369 C C . SER C 1 284 ? 268.374 264.935 255.591 1.00 101.52 284 SER j C 1
ATOM 10370 O O . SER C 1 284 ? 267.303 265.520 255.414 1.00 101.52 284 SER j O 1
ATOM 10373 N N . PHE C 1 285 ? 268.467 263.614 255.692 1.00 102.19 285 PHE j N 1
ATOM 10374 C CA . PHE C 1 285 ? 267.287 262.789 255.484 1.00 102.19 285 PHE j CA 1
ATOM 10375 C C . PHE C 1 285 ? 266.566 262.542 256.808 1.00 102.19 285 PHE j C 1
ATOM 10376 O O . PHE C 1 285 ? 267.215 262.319 257.832 1.00 102.19 285 PHE j O 1
ATOM 10384 N N . PRO C 1 286 ? 265.231 262.571 256.832 1.00 104.39 286 PRO j N 1
ATOM 10385 C CA . PRO C 1 286 ? 264.521 262.259 258.077 1.00 104.39 286 PRO j CA 1
ATOM 10386 C C . PRO C 1 286 ? 264.846 260.855 258.557 1.00 104.39 286 PRO j C 1
ATOM 10387 O O . PRO C 1 286 ? 265.107 259.948 2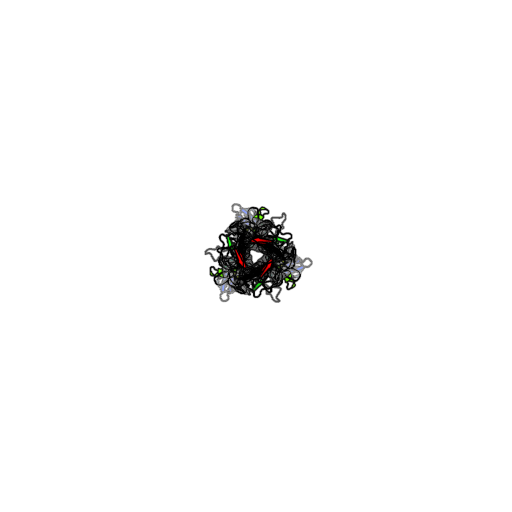57.765 1.00 104.39 286 PRO j O 1
ATOM 10391 N N . TRP C 1 287 ? 264.829 260.684 259.875 1.00 108.39 287 TRP j N 1
ATOM 10392 C CA . TRP C 1 287 ? 265.249 259.447 260.518 1.00 108.39 287 TRP j CA 1
ATOM 10393 C C . TRP C 1 287 ? 264.027 258.663 260.976 1.00 108.39 287 TRP j C 1
ATOM 10394 O O . TRP C 1 287 ? 263.142 259.217 261.636 1.00 108.39 287 TRP j O 1
ATOM 10405 N N . LYS C 1 288 ? 263.984 257.382 260.618 1.00 108.72 288 LYS j N 1
ATOM 10406 C CA . LYS C 1 288 ? 262.966 256.416 261.021 1.00 108.72 288 LYS j CA 1
ATOM 10407 C C . LYS C 1 288 ? 261.631 256.623 260.316 1.00 108.72 288 LYS j C 1
ATOM 10408 O O . LYS C 1 288 ? 260.719 255.810 260.509 1.00 108.72 288 LYS j O 1
ATOM 10414 N N . VAL C 1 289 ? 261.478 257.667 259.509 1.00 107.13 289 VAL j N 1
ATOM 10415 C CA . VAL C 1 289 ? 260.255 257.905 258.754 1.00 107.13 289 VAL j CA 1
ATOM 10416 C C . VAL C 1 289 ? 260.509 257.488 257.313 1.00 107.13 289 VAL j C 1
ATOM 10417 O O . VAL C 1 289 ? 261.331 258.094 256.617 1.00 107.13 289 VAL j O 1
ATOM 10421 N N . GLU C 1 290 ? 259.791 256.463 256.863 1.00 108.12 290 GLU j N 1
ATOM 10422 C CA . GLU C 1 290 ? 260.031 255.873 255.556 1.00 108.12 290 GLU j CA 1
ATOM 10423 C C . GLU C 1 290 ? 259.709 256.879 254.452 1.00 108.12 290 GLU j C 1
ATOM 10424 O O . GLU C 1 290 ? 259.211 257.982 254.696 1.00 108.12 290 GLU j O 1
ATOM 10430 N N . HIS C 1 291 ? 260.000 256.488 253.214 1.00 105.29 291 HIS j N 1
ATOM 10431 C CA . HIS C 1 291 ? 259.817 257.379 252.080 1.00 105.29 291 HIS j CA 1
ATOM 10432 C C . HIS C 1 291 ? 259.696 256.551 250.810 1.00 105.29 291 HIS j C 1
ATOM 10433 O O . HIS C 1 291 ? 260.315 255.491 250.683 1.00 105.29 291 HIS j O 1
ATOM 10440 N N . LYS C 1 292 ? 258.895 257.053 249.873 1.00 102.98 292 LYS j N 1
ATOM 10441 C CA . LYS C 1 292 ? 258.728 256.436 248.565 1.00 102.98 292 LYS j CA 1
ATOM 10442 C C . LYS C 1 292 ? 259.600 257.184 247.565 1.00 102.98 292 LYS j C 1
ATOM 10443 O O . LYS C 1 292 ? 259.430 258.391 247.371 1.00 102.98 292 LYS j O 1
ATOM 10449 N N . PHE C 1 293 ? 260.523 256.467 246.929 1.00 103.62 293 PHE j N 1
ATOM 10450 C CA . PHE C 1 293 ? 261.511 257.059 246.036 1.00 103.62 293 PHE j CA 1
ATOM 10451 C C . PHE C 1 293 ? 261.240 256.632 244.600 1.00 103.62 293 PHE j C 1
ATOM 10452 O O . PHE C 1 293 ? 261.124 255.436 244.315 1.00 103.62 293 PHE j O 1
ATOM 10460 N N . LYS C 1 294 ? 261.147 257.611 243.701 1.00 103.22 294 LYS j N 1
ATOM 10461 C CA . LYS C 1 294 ? 261.036 257.360 242.272 1.00 103.22 294 LYS j CA 1
ATOM 10462 C C . LYS C 1 294 ? 262.036 258.237 241.537 1.00 103.22 294 LYS j C 1
ATOM 10463 O O . LYS C 1 294 ? 262.251 259.395 241.908 1.00 103.22 294 LYS j O 1
ATOM 10469 N N . VAL C 1 295 ? 262.643 257.681 240.493 1.00 101.51 295 VAL j N 1
ATOM 10470 C CA . VAL C 1 295 ? 263.590 258.394 239.648 1.00 101.51 295 VAL j CA 1
ATOM 10471 C C . VAL C 1 295 ? 263.022 258.435 238.240 1.00 101.51 295 VAL j C 1
ATOM 10472 O O . VAL C 1 295 ? 262.602 257.402 237.703 1.00 101.51 295 VAL j O 1
ATOM 10476 N N . SER C 1 296 ? 263.001 259.623 237.649 1.00 101.73 296 SER j N 1
ATOM 10477 C CA . SER C 1 296 ? 262.390 259.844 236.349 1.00 101.73 296 SER j CA 1
ATOM 10478 C C . SER C 1 296 ? 263.466 260.056 235.293 1.00 101.73 296 SER j C 1
ATOM 10479 O O . SER C 1 296 ? 264.443 260.777 235.523 1.00 101.73 296 SER j O 1
ATOM 10482 N N . SER C 1 297 ? 263.283 259.418 234.140 1.00 107.11 297 SER j N 1
ATOM 10483 C CA . SER C 1 297 ? 264.173 259.580 232.992 1.00 107.11 297 SER j CA 1
ATOM 10484 C C . SER C 1 297 ? 263.497 260.544 232.023 1.00 107.11 297 SER j C 1
ATOM 10485 O O . SER C 1 297 ? 262.823 260.138 231.077 1.00 107.11 297 SER j O 1
ATOM 10488 N N . ILE C 1 298 ? 263.680 261.836 232.271 1.00 105.94 298 ILE j N 1
ATOM 10489 C CA . ILE C 1 298 ? 263.103 262.875 231.425 1.00 105.94 298 ILE j CA 1
ATOM 10490 C C . ILE C 1 298 ? 263.884 262.917 230.118 1.00 105.94 298 ILE j C 1
ATOM 10491 O O . ILE C 1 298 ? 265.115 263.009 230.122 1.00 105.94 298 ILE j O 1
ATOM 10496 N N . ALA C 1 299 ? 263.172 262.834 229.000 1.00 109.29 299 ALA j N 1
ATOM 10497 C CA . ALA C 1 299 ? 263.790 262.923 227.689 1.00 109.29 299 ALA j CA 1
ATOM 10498 C C . ALA C 1 299 ? 263.683 264.355 227.170 1.00 109.29 299 ALA j C 1
ATOM 10499 O O . ALA C 1 299 ? 263.254 265.266 227.878 1.00 109.29 299 ALA j O 1
ATOM 10501 N N . TRP C 1 300 ? 264.072 264.559 225.914 1.00 108.30 300 TRP j N 1
ATOM 10502 C CA . TRP C 1 300 ? 263.930 265.864 225.277 1.00 108.30 300 TRP j CA 1
ATOM 10503 C C . TRP C 1 300 ? 263.879 265.684 223.769 1.00 108.30 300 TRP j C 1
ATOM 10504 O O . TRP C 1 300 ? 264.822 265.154 223.175 1.00 108.30 300 TRP j O 1
ATOM 10515 N N . GLY C 1 301 ? 262.780 266.128 223.162 1.00 114.26 301 GLY j N 1
ATOM 10516 C CA . GLY C 1 301 ? 262.608 266.065 221.731 1.00 114.26 301 GLY j CA 1
ATOM 10517 C C . GLY C 1 301 ? 262.607 267.445 221.109 1.00 114.26 301 GLY j C 1
ATOM 10518 O O . GLY C 1 301 ? 262.505 268.461 221.802 1.00 114.26 301 GLY j O 1
ATOM 10519 N N . PRO C 1 302 ? 262.724 267.510 219.779 1.00 112.01 302 PRO j N 1
ATOM 10520 C CA . PRO C 1 302 ? 262.831 268.828 219.129 1.00 112.01 302 PRO j CA 1
ATOM 10521 C C . PRO C 1 302 ? 261.667 269.752 219.432 1.00 112.01 302 PRO j C 1
ATOM 10522 O O . PRO C 1 302 ? 261.874 270.955 219.633 1.00 112.01 302 PRO j O 1
ATOM 10526 N N . ASP C 1 303 ? 260.445 269.224 219.475 1.00 111.00 303 ASP j N 1
ATOM 10527 C CA . ASP C 1 303 ? 259.273 270.045 219.750 1.00 111.00 303 ASP j CA 1
ATOM 10528 C C . ASP C 1 303 ? 258.926 270.063 221.233 1.00 111.00 303 ASP j C 1
ATOM 10529 O O . ASP C 1 303 ? 258.616 271.123 221.784 1.00 111.00 303 ASP j O 1
ATOM 10534 N N . ALA C 1 304 ? 258.977 268.907 221.887 1.00 113.32 304 ALA j N 1
ATOM 10535 C CA . ALA C 1 304 ? 258.660 268.793 223.304 1.00 113.32 304 ALA j CA 1
ATOM 10536 C C . ALA C 1 304 ? 259.440 267.608 223.861 1.00 113.32 304 ALA j C 1
ATOM 10537 O O . ALA C 1 304 ? 260.355 267.089 223.213 1.00 113.32 304 ALA j O 1
ATOM 10539 N N . GLN C 1 305 ? 259.080 267.180 225.064 1.00 110.82 305 GLN j N 1
ATOM 10540 C CA . GLN C 1 305 ? 259.773 266.101 225.753 1.00 110.82 305 GLN j CA 1
ATOM 10541 C C . GLN C 1 305 ? 258.769 265.020 226.155 1.00 110.82 305 GLN j C 1
ATOM 10542 O O . GLN C 1 305 ? 257.583 265.079 225.818 1.00 110.82 305 GLN j O 1
ATOM 10548 N N . ASP C 1 306 ? 259.263 264.022 226.881 1.00 111.13 306 ASP j N 1
ATOM 10549 C CA . ASP C 1 306 ? 258.439 262.963 227.441 1.00 111.13 306 ASP j CA 1
ATOM 10550 C C . ASP C 1 306 ? 259.295 262.172 228.417 1.00 111.13 306 ASP j C 1
ATOM 10551 O O . ASP C 1 306 ? 260.497 261.998 228.200 1.00 111.13 306 ASP j O 1
ATOM 10556 N N . VAL C 1 307 ? 258.666 261.701 229.490 1.00 108.45 307 VAL j N 1
ATOM 10557 C CA . VAL C 1 307 ? 259.373 261.128 230.628 1.00 108.45 307 VAL j CA 1
ATOM 10558 C C . VAL C 1 307 ? 258.886 259.705 230.854 1.00 108.45 307 VAL j C 1
ATOM 10559 O O . VAL C 1 307 ? 257.678 259.441 230.820 1.00 108.45 307 VAL j O 1
ATOM 10563 N N . THR C 1 308 ? 259.829 258.794 231.077 1.00 107.24 308 THR j N 1
ATOM 10564 C CA . THR C 1 308 ? 259.540 257.433 231.510 1.00 107.24 308 THR j CA 1
ATOM 10565 C C . THR C 1 308 ? 260.148 257.242 232.892 1.00 107.24 308 THR j C 1
ATOM 10566 O O . THR C 1 308 ? 261.347 257.472 233.082 1.00 107.24 308 THR j O 1
ATOM 10570 N N . ASP C 1 309 ? 259.327 256.830 233.849 1.00 103.82 309 ASP j N 1
ATOM 10571 C CA . ASP C 1 309 ? 259.743 256.696 235.235 1.00 103.82 309 ASP j CA 1
ATOM 10572 C C . ASP C 1 309 ? 260.043 255.242 235.574 1.00 103.82 309 ASP j C 1
ATOM 10573 O O . ASP C 1 309 ? 259.554 254.309 234.932 1.00 103.82 309 ASP j O 1
ATOM 10578 N N . SER C 1 310 ? 260.865 255.063 236.604 1.00 104.64 310 SER j N 1
ATOM 10579 C CA . SER C 1 310 ? 261.132 253.742 237.144 1.00 104.64 310 SER j CA 1
ATOM 10580 C C . SER C 1 310 ? 260.028 253.340 238.118 1.00 104.64 310 SER j C 1
ATOM 10581 O O . SER C 1 310 ? 259.155 254.133 238.478 1.00 104.64 310 SER j O 1
ATOM 10584 N N . ALA C 1 311 ? 260.074 252.082 238.546 1.00 102.45 311 ALA j N 1
ATOM 10585 C CA . ALA C 1 311 ? 259.107 251.594 239.517 1.00 102.45 311 ALA j CA 1
ATOM 10586 C C . ALA C 1 311 ? 259.411 252.157 240.899 1.00 102.45 311 ALA j C 1
ATOM 10587 O O . ALA C 1 311 ? 260.565 252.414 241.253 1.00 102.45 311 ALA j O 1
ATOM 10589 N N . VAL C 1 312 ? 258.351 252.352 241.689 1.00 101.70 312 VAL j N 1
ATOM 10590 C CA . VAL C 1 312 ? 258.523 252.886 243.033 1.00 101.70 312 VAL j CA 1
ATOM 10591 C C . VAL C 1 312 ? 259.419 251.960 243.839 1.00 101.70 312 VAL j C 1
ATOM 10592 O O . VAL C 1 312 ? 259.371 250.732 243.695 1.00 101.70 312 VAL j O 1
ATOM 10596 N N . GLN C 1 313 ? 260.253 252.551 244.695 1.00 103.91 313 GLN j N 1
ATOM 10597 C CA . GLN C 1 313 ? 261.163 251.776 245.537 1.00 103.91 313 GLN j CA 1
ATOM 10598 C C . GLN C 1 313 ? 261.353 252.546 246.839 1.00 103.91 313 GLN j C 1
ATOM 10599 O O . GLN C 1 313 ? 262.101 253.527 246.879 1.00 103.91 313 GLN j O 1
ATOM 10605 N N . THR C 1 314 ? 260.683 252.093 247.894 1.00 106.26 314 THR j N 1
ATOM 10606 C CA . THR C 1 314 ? 260.739 252.754 249.191 1.00 106.26 314 THR j CA 1
ATOM 10607 C C . THR C 1 314 ? 261.867 252.175 250.035 1.00 106.26 314 THR j C 1
ATOM 10608 O O . THR C 1 314 ? 262.149 250.974 249.984 1.00 106.26 314 THR j O 1
ATOM 10612 N N . PHE C 1 315 ? 262.513 253.043 250.811 1.00 104.72 315 PHE j N 1
ATOM 10613 C CA . PHE C 1 315 ? 263.606 252.632 251.679 1.00 104.72 315 PHE j CA 1
ATOM 10614 C C . PHE C 1 315 ? 263.726 253.636 252.815 1.00 104.72 315 PHE j C 1
ATOM 10615 O O . PHE C 1 315 ? 263.368 254.808 252.673 1.00 104.72 315 PHE j O 1
ATOM 10623 N N . ILE C 1 316 ? 264.230 253.158 253.949 1.00 105.46 316 ILE j N 1
ATOM 10624 C CA . ILE C 1 316 ? 264.467 253.993 255.120 1.00 105.46 316 ILE j CA 1
ATOM 10625 C C . ILE C 1 316 ? 265.805 253.608 255.726 1.00 105.46 316 ILE j C 1
ATOM 10626 O O . ILE C 1 316 ? 266.143 252.423 255.815 1.00 105.46 316 ILE j O 1
ATOM 10631 N N . LEU C 1 317 ? 266.566 254.613 256.141 1.00 104.49 317 LEU j N 1
ATOM 10632 C CA . LEU C 1 317 ? 267.819 254.387 256.839 1.00 104.49 317 LEU j CA 1
ATOM 10633 C C . LEU C 1 317 ? 267.537 254.084 258.302 1.00 104.49 317 LEU j C 1
ATOM 10634 O O . LEU C 1 317 ? 266.689 254.722 2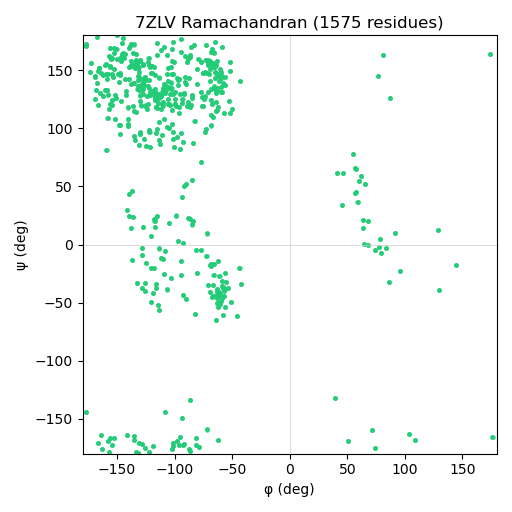58.933 1.00 104.49 317 LEU j O 1
ATOM 10639 N N . ASN C 1 318 ? 268.255 253.105 258.835 1.00 109.29 318 ASN j N 1
ATOM 10640 C CA . ASN C 1 318 ? 268.145 252.724 260.236 1.00 109.29 318 ASN j CA 1
ATOM 10641 C C . ASN C 1 318 ? 269.554 252.398 260.715 1.00 109.29 318 ASN j C 1
ATOM 10642 O O . ASN C 1 318 ? 270.549 252.748 260.071 1.00 109.29 318 ASN j O 1
ATOM 10647 N N . GLU C 1 319 ? 269.651 251.729 261.847 1.00 107.55 319 GLU j N 1
ATOM 10648 C CA . GLU C 1 319 ? 270.949 251.307 262.357 1.00 107.55 319 GLU j CA 1
ATOM 10649 C C . GLU C 1 319 ? 271.566 250.172 261.539 1.00 107.55 319 GLU j C 1
ATOM 10650 O O . GLU C 1 319 ? 272.578 249.617 261.987 1.00 107.55 319 GLU j O 1
ATOM 10656 N N . SER C 1 320 ? 271.014 249.808 260.384 1.00 103.26 320 SER j N 1
ATOM 10657 C CA . SER C 1 320 ? 271.515 248.704 259.578 1.00 103.26 320 SER j CA 1
ATOM 10658 C C . SER C 1 320 ? 272.141 249.228 258.293 1.00 103.26 320 SER j C 1
ATOM 10659 O O . SER C 1 320 ? 271.478 249.907 257.502 1.00 103.26 320 SER j O 1
ATOM 10662 N N . THR C 1 321 ? 273.418 248.916 258.100 1.00 101.31 321 THR j N 1
ATOM 10663 C CA . THR C 1 321 ? 274.115 249.118 256.835 1.00 101.31 321 THR j CA 1
ATOM 10664 C C . THR C 1 321 ? 274.193 250.578 256.381 1.00 101.31 321 THR j C 1
ATOM 10665 O O . THR C 1 321 ? 273.707 250.922 255.292 1.00 101.31 321 THR j O 1
ATOM 10669 N N . PRO C 1 322 ? 274.778 251.465 257.177 1.00 105.34 322 PRO j N 1
ATOM 10670 C CA . PRO C 1 322 ? 275.356 252.689 256.620 1.00 105.34 322 PRO j CA 1
ATOM 10671 C C . PRO C 1 322 ? 276.784 252.433 256.147 1.00 105.34 322 PRO j C 1
ATOM 10672 O O . PRO C 1 322 ? 277.377 251.388 256.413 1.00 105.34 322 PRO j O 1
ATOM 10676 N N . LEU C 1 323 ? 277.330 253.422 255.440 1.00 107.66 323 LEU j N 1
ATOM 10677 C CA . LEU C 1 323 ? 278.705 253.354 254.962 1.00 107.66 323 LEU j CA 1
ATOM 10678 C C . LEU C 1 323 ? 279.222 254.765 254.729 1.00 107.66 323 LEU j C 1
ATOM 10679 O O . LEU C 1 323 ? 278.448 255.715 254.600 1.00 107.66 323 LEU j O 1
ATOM 10684 N N . ASP C 1 324 ? 280.550 254.893 254.672 1.00 108.74 324 ASP j N 1
ATOM 10685 C CA . ASP C 1 324 ? 281.208 256.192 254.530 1.00 108.74 324 ASP j CA 1
ATOM 10686 C C . ASP C 1 324 ? 280.768 257.123 255.664 1.00 108.74 324 ASP j C 1
ATOM 10687 O O . ASP C 1 324 ? 280.091 258.134 255.472 1.00 108.74 324 ASP j O 1
ATOM 10692 N N . ASN C 1 325 ? 281.166 256.728 256.870 1.00 109.51 325 ASN j N 1
ATOM 10693 C CA . ASN C 1 325 ? 280.545 257.207 258.096 1.00 109.51 325 ASN j CA 1
ATOM 10694 C C . ASN C 1 325 ? 281.548 257.971 258.946 1.00 109.51 325 ASN j C 1
ATOM 10695 O O . ASN C 1 325 ? 281.374 258.123 260.159 1.00 109.51 325 ASN j O 1
ATOM 10700 N N . SER C 1 326 ? 282.614 258.468 258.324 1.00 112.43 326 SER j N 1
ATOM 10701 C CA . SER C 1 326 ? 283.750 259.020 259.064 1.00 112.43 326 SER j CA 1
ATOM 10702 C C . SER C 1 326 ? 283.547 260.515 259.308 1.00 112.43 326 SER j C 1
ATOM 10703 O O . SER C 1 326 ? 284.404 261.353 259.021 1.00 112.43 326 SER j O 1
ATOM 10706 N N . PHE C 1 327 ? 282.377 260.840 259.870 1.00 112.61 327 PHE j N 1
ATOM 10707 C CA . PHE C 1 327 ? 282.092 262.212 260.272 1.00 112.61 327 PHE j CA 1
ATOM 10708 C C . PHE C 1 327 ? 281.873 262.325 261.778 1.00 112.61 327 PHE j C 1
ATOM 10709 O O . PHE C 1 327 ? 281.271 263.304 262.235 1.00 112.61 327 PHE j O 1
ATOM 10717 N N . VAL C 1 328 ? 282.348 261.359 262.561 1.00 113.56 328 VAL j N 1
ATOM 10718 C CA . VAL C 1 328 ? 282.214 261.421 264.012 1.00 113.56 328 VAL j CA 1
ATOM 10719 C C . VAL C 1 328 ? 283.361 262.261 264.557 1.00 113.56 328 VAL j C 1
ATOM 10720 O O . VAL C 1 328 ? 284.418 261.739 264.927 1.00 113.56 328 VAL j O 1
ATOM 10724 N N . ASN C 1 329 ? 283.157 263.574 264.605 1.00 114.63 329 ASN j N 1
ATOM 10725 C CA . ASN C 1 329 ? 284.164 264.516 265.078 1.00 114.63 329 ASN j CA 1
ATOM 10726 C C . ASN C 1 329 ? 283.656 265.137 266.374 1.00 114.63 329 ASN j C 1
ATOM 10727 O O . ASN C 1 329 ? 282.767 265.993 266.355 1.00 114.63 329 ASN j O 1
ATOM 10732 N N . GLU C 1 330 ? 284.225 264.702 267.496 1.00 123.71 330 GLU j N 1
ATOM 10733 C CA . GLU C 1 330 ? 283.770 265.170 268.797 1.00 123.71 330 GLU j CA 1
ATOM 10734 C C . GLU C 1 330 ? 283.924 266.682 268.900 1.00 123.71 330 GLU j C 1
ATOM 10735 O O . GLU C 1 330 ? 284.952 267.244 268.513 1.00 123.71 330 GLU j O 1
ATOM 10741 N N . THR C 1 331 ? 282.890 267.342 269.427 1.00 122.62 331 THR j N 1
ATOM 10742 C CA . THR C 1 331 ? 282.876 268.791 269.569 1.00 122.62 331 THR j CA 1
ATOM 10743 C C . THR C 1 331 ? 282.531 269.270 270.970 1.00 122.62 331 THR j C 1
ATOM 10744 O O . THR C 1 331 ? 282.536 270.485 271.205 1.00 122.62 331 THR j O 1
ATOM 10748 N N . GLY C 1 332 ? 282.227 268.367 271.900 1.00 123.27 332 GLY j N 1
ATOM 10749 C CA . GLY C 1 332 ? 281.922 268.729 273.263 1.00 123.27 332 GLY j CA 1
ATOM 10750 C C . GLY C 1 332 ? 280.445 268.867 273.571 1.00 123.27 332 GLY j C 1
ATOM 10751 O O . GLY C 1 332 ? 280.058 268.746 274.739 1.00 123.27 332 GLY j O 1
ATOM 10752 N N . ILE C 1 333 ? 279.614 269.117 272.563 1.00 118.76 333 ILE j N 1
ATOM 10753 C CA . ILE C 1 333 ? 278.166 269.039 272.706 1.00 118.76 333 ILE j CA 1
ATOM 10754 C C . ILE C 1 333 ? 277.654 268.121 271.608 1.00 118.76 333 ILE j C 1
ATOM 10755 O O . ILE C 1 333 ? 277.342 268.572 270.501 1.00 118.76 333 ILE j O 1
ATOM 10760 N N . GLU C 1 334 ? 277.553 266.831 271.911 1.00 118.18 334 GLU j N 1
ATOM 10761 C CA . GLU C 1 334 ? 277.224 265.820 270.910 1.00 118.18 334 GLU j CA 1
ATOM 10762 C C . GLU C 1 334 ? 275.722 265.582 270.942 1.00 118.18 334 GLU j C 1
ATOM 10763 O O . GLU C 1 334 ? 275.220 264.804 271.757 1.00 118.18 334 GLU j O 1
ATOM 10769 N N . VAL C 1 335 ? 275.004 266.259 270.054 1.00 112.71 335 VAL j N 1
ATOM 10770 C CA . VAL C 1 335 ? 273.567 266.074 269.907 1.00 112.71 335 VAL j CA 1
ATOM 10771 C C . VAL C 1 335 ? 273.344 264.886 268.983 1.00 112.71 335 VAL j C 1
ATOM 10772 O O . VAL C 1 335 ? 273.877 264.848 267.869 1.00 112.71 335 VAL j O 1
ATOM 10776 N N . ASN C 1 336 ? 272.566 263.910 269.443 1.00 112.93 336 ASN j N 1
ATOM 10777 C CA . ASN C 1 336 ? 272.291 262.718 268.661 1.00 112.93 336 ASN j CA 1
ATOM 10778 C C . ASN C 1 336 ? 270.824 262.343 268.774 1.00 112.93 336 ASN j C 1
ATOM 10779 O O . ASN C 1 336 ? 270.152 262.667 269.758 1.00 112.93 336 ASN j O 1
ATOM 10784 N N . TYR C 1 337 ? 270.332 261.644 267.749 1.00 109.21 337 TYR j N 1
ATOM 10785 C CA . TYR C 1 337 ? 268.962 261.150 267.782 1.00 109.21 337 TYR j CA 1
ATOM 10786 C C . TYR C 1 337 ? 268.735 260.191 268.939 1.00 109.21 337 TYR j C 1
ATOM 10787 O O . TYR C 1 337 ? 267.604 260.075 269.422 1.00 109.21 337 TYR j O 1
ATOM 10796 N N . ALA C 1 338 ? 269.782 259.505 269.397 1.00 114.02 338 ALA j N 1
ATOM 10797 C CA . ALA C 1 338 ? 269.677 258.574 270.510 1.00 114.02 338 ALA j CA 1
ATOM 10798 C C . ALA C 1 338 ? 270.035 259.200 271.850 1.00 114.02 338 ALA j C 1
ATOM 10799 O O . ALA C 1 338 ? 269.743 258.602 272.890 1.00 114.02 338 ALA j O 1
ATOM 10801 N N . TYR C 1 339 ? 270.657 260.377 271.854 1.00 115.93 339 TYR j N 1
ATOM 10802 C CA . TYR C 1 339 ? 270.995 261.051 273.099 1.00 115.93 339 TYR j CA 1
ATOM 10803 C C . TYR C 1 339 ? 271.544 262.433 272.783 1.00 115.93 339 TYR j C 1
ATOM 10804 O O . TYR C 1 339 ? 272.165 262.632 271.740 1.00 115.93 339 TYR j O 1
ATOM 10813 N N . ILE C 1 340 ? 271.303 263.379 273.686 1.00 116.17 340 ILE j N 1
ATOM 10814 C CA . ILE C 1 340 ? 271.920 264.700 273.638 1.00 116.17 340 ILE j CA 1
ATOM 10815 C C . ILE C 1 340 ? 272.769 264.850 274.891 1.00 116.17 340 ILE j C 1
ATOM 10816 O O . ILE C 1 340 ? 272.268 264.694 276.012 1.00 116.17 340 ILE j O 1
ATOM 10821 N N . LYS C 1 341 ? 274.053 265.139 274.706 1.00 118.41 341 LYS j N 1
ATOM 10822 C CA . LYS C 1 341 ? 275.005 265.103 275.804 1.00 118.41 341 LYS j CA 1
ATOM 10823 C C . LYS C 1 341 ? 276.070 266.170 275.616 1.00 118.41 341 LYS j C 1
ATOM 10824 O O . LYS C 1 341 ? 276.278 266.689 274.517 1.00 118.41 341 LYS j O 1
ATOM 10830 N N . GLY C 1 342 ? 276.746 266.487 276.717 1.00 121.88 342 GLY j N 1
ATOM 10831 C CA . GLY C 1 342 ? 277.879 267.386 276.701 1.00 121.88 342 GLY j CA 1
ATOM 10832 C C . GLY C 1 342 ? 279.068 266.783 277.421 1.00 121.88 342 GLY j C 1
ATOM 10833 O O . GLY C 1 342 ? 278.964 266.409 278.594 1.00 121.88 342 GLY j O 1
ATOM 10834 N N . LYS C 1 343 ? 280.201 266.681 276.730 1.00 123.23 343 LYS j N 1
ATOM 10835 C CA . LYS C 1 343 ? 281.393 266.050 277.273 1.00 123.23 343 LYS j CA 1
ATOM 10836 C C . LYS C 1 343 ? 282.603 266.933 277.006 1.00 123.23 343 LYS j C 1
ATOM 10837 O O . LYS C 1 343 ? 282.586 267.794 276.123 1.00 123.23 343 LYS j O 1
ATOM 10843 N N . ILE C 1 344 ? 283.654 266.719 277.791 1.00 123.80 344 ILE j N 1
ATOM 10844 C CA . ILE C 1 344 ? 284.891 267.487 277.689 1.00 123.80 344 ILE j CA 1
ATOM 10845 C C . ILE C 1 344 ? 285.994 266.527 277.266 1.00 123.80 344 ILE j C 1
ATOM 10846 O O . ILE C 1 344 ? 286.315 265.574 277.987 1.00 123.80 344 ILE j O 1
ATOM 10851 N N . LYS C 1 345 ? 286.575 266.774 276.095 1.00 127.39 345 LYS j N 1
ATOM 10852 C CA . LYS C 1 345 ? 287.659 265.940 275.602 1.00 127.39 345 LYS j CA 1
ATOM 10853 C C . LYS C 1 345 ? 288.957 266.253 276.339 1.00 127.39 345 LYS j C 1
ATOM 10854 O O . LYS C 1 345 ? 289.208 267.388 276.752 1.00 127.39 345 LYS j O 1
ATOM 10860 N N . ASP C 1 346 ? 289.785 265.225 276.503 1.00 133.57 346 ASP j N 1
ATOM 10861 C CA . ASP C 1 346 ? 291.062 265.365 277.187 1.00 133.57 346 ASP j CA 1
ATOM 10862 C C . ASP C 1 346 ? 291.876 264.106 276.947 1.00 133.57 346 ASP j C 1
ATOM 10863 O O . ASP C 1 346 ? 291.361 262.997 277.103 1.00 133.57 346 ASP j O 1
ATOM 10868 N N . GLY C 1 347 ? 293.146 264.289 276.583 1.00 140.44 347 GLY j N 1
ATOM 10869 C CA . GLY C 1 347 ? 294.044 263.175 276.336 1.00 140.44 347 GLY j CA 1
ATOM 10870 C C . GLY C 1 347 ? 293.361 262.024 275.628 1.00 140.44 347 GLY j C 1
ATOM 10871 O O . GLY C 1 347 ? 292.657 262.226 274.635 1.00 140.44 347 GLY j O 1
ATOM 10872 N N . SER C 1 348 ? 293.562 260.808 276.136 1.00 135.17 348 SER j N 1
ATOM 10873 C CA . SER C 1 348 ? 292.804 259.640 275.705 1.00 135.17 348 SER j CA 1
ATOM 10874 C C . SER C 1 348 ? 291.666 259.324 276.667 1.00 135.17 348 SER j C 1
ATOM 10875 O O . SER C 1 348 ? 291.222 258.174 276.754 1.00 135.17 348 SER j O 1
ATOM 10878 N N . THR C 1 349 ? 291.190 260.331 277.396 1.00 133.99 349 THR j N 1
ATOM 10879 C CA . THR C 1 349 ? 290.121 260.183 278.380 1.00 133.99 349 THR j CA 1
ATOM 10880 C C . THR C 1 349 ? 288.987 261.126 277.982 1.00 133.99 349 THR j C 1
ATOM 10881 O O . THR C 1 349 ? 289.034 262.326 278.265 1.00 133.99 349 THR j O 1
ATOM 10885 N N . TRP C 1 350 ? 287.971 260.578 277.317 1.00 130.31 350 TRP j N 1
ATOM 10886 C CA . TRP C 1 350 ? 286.828 261.370 276.870 1.00 130.31 350 TRP j CA 1
ATOM 10887 C C . TRP C 1 350 ? 285.917 261.636 278.069 1.00 130.31 350 TRP j C 1
ATOM 10888 O O . TRP C 1 350 ? 284.819 261.092 278.206 1.00 130.31 350 TRP j O 1
ATOM 10899 N N . LYS C 1 351 ? 286.407 262.496 278.956 1.00 127.78 351 LYS j N 1
ATOM 10900 C CA . LYS C 1 351 ? 285.687 262.822 280.180 1.00 127.78 351 LYS j CA 1
ATOM 10901 C C . LYS C 1 351 ? 284.368 263.504 279.834 1.00 127.78 351 LYS j C 1
ATOM 10902 O O . LYS C 1 351 ? 284.359 264.601 279.267 1.00 127.78 351 LYS j O 1
ATOM 10908 N N . GLN C 1 352 ? 283.256 262.859 280.175 1.00 122.87 352 GLN j N 1
ATOM 10909 C CA . GLN C 1 352 ? 281.929 263.358 279.846 1.00 122.87 352 GLN j CA 1
ATOM 10910 C C . GLN C 1 352 ? 281.226 263.835 281.109 1.00 122.87 352 GLN j C 1
ATOM 10911 O O . GLN C 1 352 ? 281.296 263.185 282.156 1.00 122.87 352 GLN j O 1
ATOM 10917 N N . THR C 1 353 ? 280.543 264.976 280.999 1.00 122.34 353 THR j N 1
ATOM 10918 C CA . THR C 1 353 ? 279.914 265.628 282.140 1.00 122.34 353 THR j CA 1
ATOM 10919 C C . THR C 1 353 ? 278.393 265.628 282.039 1.00 122.34 353 THR j C 1
ATOM 10920 O O . THR C 1 353 ? 277.711 265.139 282.945 1.00 122.34 353 THR j O 1
ATOM 10924 N N . PHE C 1 354 ? 277.843 266.167 280.955 1.00 120.17 354 PHE j N 1
ATOM 10925 C CA . PHE C 1 354 ? 276.405 266.300 280.773 1.00 120.17 354 PHE j CA 1
ATOM 10926 C C . PHE C 1 354 ? 275.903 265.200 279.847 1.00 120.17 354 PHE j C 1
ATOM 10927 O O . PHE C 1 354 ? 276.607 264.773 278.928 1.00 120.17 354 PHE j O 1
ATOM 10935 N N . LEU C 1 355 ? 274.678 264.743 280.094 1.00 117.30 355 LEU j N 1
ATOM 10936 C CA . LEU C 1 355 ? 274.101 263.693 279.267 1.00 117.30 355 LEU j CA 1
ATOM 10937 C C . LEU C 1 355 ? 272.588 263.694 279.413 1.00 117.30 355 LEU j C 1
ATOM 10938 O O . LEU C 1 355 ? 272.049 264.003 280.477 1.00 117.30 355 LEU j O 1
ATOM 10943 N N . ILE C 1 356 ? 271.918 263.353 278.315 1.00 117.73 356 ILE j N 1
ATOM 10944 C CA . ILE C 1 356 ? 270.513 262.958 278.318 1.00 117.73 356 ILE j CA 1
ATOM 10945 C C . ILE C 1 356 ? 270.360 261.846 277.291 1.00 117.73 356 ILE j C 1
ATOM 10946 O O . ILE C 1 356 ? 270.792 261.990 276.142 1.00 117.73 356 ILE j O 1
ATOM 10951 N N . ASP C 1 357 ? 269.748 260.739 277.700 1.00 116.91 357 ASP j N 1
ATOM 10952 C CA . ASP C 1 357 ? 269.618 259.562 276.853 1.00 116.91 357 ASP j CA 1
ATOM 10953 C C . ASP C 1 357 ? 268.148 259.272 276.597 1.00 116.91 357 ASP j C 1
ATOM 10954 O O . ASP C 1 357 ? 267.354 259.192 277.540 1.00 116.91 357 ASP j O 1
ATOM 10959 N N . ALA C 1 358 ? 267.791 259.117 275.325 1.00 119.19 358 ALA j N 1
ATOM 10960 C CA . ALA C 1 358 ? 266.443 258.704 274.943 1.00 119.19 358 ALA j CA 1
ATOM 10961 C C . ALA C 1 358 ? 266.350 257.187 274.808 1.00 119.19 358 ALA j C 1
ATOM 10962 O O . ALA C 1 358 ? 265.868 256.651 273.812 1.00 119.19 358 ALA j O 1
ATOM 10964 N N . ALA C 1 359 ? 266.825 256.485 275.834 1.00 116.28 359 ALA j N 1
ATOM 10965 C CA . ALA C 1 359 ? 266.694 255.039 275.906 1.00 116.28 359 ALA j CA 1
ATOM 10966 C C . ALA C 1 359 ? 266.198 254.641 277.288 1.00 116.28 359 ALA j C 1
ATOM 10967 O O . ALA C 1 359 ? 265.463 253.660 277.438 1.00 116.28 359 ALA j O 1
ATOM 10969 N N . THR C 1 360 ? 266.600 255.408 278.305 1.00 119.80 360 THR j N 1
ATOM 10970 C CA . THR C 1 360 ? 266.167 255.158 279.673 1.00 119.80 360 THR j CA 1
ATOM 10971 C C . THR C 1 360 ? 265.822 256.445 280.412 1.00 119.80 360 THR j C 1
ATOM 10972 O O . THR C 1 360 ? 265.700 256.418 281.643 1.00 119.80 360 THR j O 1
ATOM 10976 N N . GLY C 1 361 ? 265.672 257.568 279.710 1.00 119.83 361 GLY j N 1
ATOM 10977 C CA . GLY C 1 361 ? 265.376 258.824 280.363 1.00 119.83 361 GLY j CA 1
ATOM 10978 C C . GLY C 1 361 ? 266.450 259.317 281.302 1.00 119.83 361 GLY j C 1
ATOM 10979 O O . GLY C 1 361 ? 266.188 260.224 282.096 1.00 119.83 361 GLY j O 1
ATOM 10980 N N . ALA C 1 362 ? 267.653 258.750 281.237 1.00 118.02 362 ALA j N 1
ATOM 10981 C CA . ALA C 1 362 ? 268.709 259.131 282.165 1.00 118.02 362 ALA j CA 1
ATOM 10982 C C . ALA C 1 362 ? 269.129 260.577 281.939 1.00 118.02 362 ALA j C 1
ATOM 10983 O O . ALA C 1 362 ? 269.298 261.020 280.799 1.00 118.02 362 ALA j O 1
ATOM 10985 N N . ILE C 1 363 ? 269.295 261.312 283.036 1.00 119.60 363 ILE j N 1
ATOM 10986 C CA . ILE C 1 363 ? 269.785 262.682 283.012 1.00 119.60 363 ILE j CA 1
ATOM 10987 C C . ILE C 1 363 ? 271.003 262.742 283.919 1.00 119.60 363 ILE j C 1
ATOM 10988 O O . ILE C 1 363 ? 270.889 262.516 285.130 1.00 119.60 363 ILE j O 1
ATOM 10993 N N . ASN C 1 364 ? 272.161 263.050 283.342 1.00 121.24 364 ASN j N 1
ATOM 10994 C CA . ASN C 1 364 ? 273.430 262.975 284.048 1.00 121.24 364 ASN j CA 1
ATOM 10995 C C . ASN C 1 364 ? 274.120 264.329 284.024 1.00 121.24 364 ASN j C 1
ATOM 10996 O O . ASN C 1 364 ? 274.069 265.045 283.020 1.00 121.24 364 ASN j O 1
ATOM 11001 N N . ILE C 1 365 ? 274.762 264.672 285.136 1.00 121.08 365 ILE j N 1
ATOM 11002 C CA . ILE C 1 365 ? 275.532 265.904 285.256 1.00 121.08 365 ILE j CA 1
ATOM 11003 C C . ILE C 1 365 ? 276.762 265.616 286.104 1.00 121.08 365 ILE j C 1
ATOM 11004 O O . ILE C 1 365 ? 276.700 264.843 287.064 1.00 121.08 365 ILE j O 1
ATOM 11009 N N . GLY C 1 366 ? 277.877 266.235 285.743 1.00 121.62 366 GLY j N 1
ATOM 11010 C CA . GLY C 1 366 ? 279.103 266.096 286.498 1.00 121.62 366 GLY j CA 1
ATOM 11011 C C . GLY C 1 366 ? 279.848 264.812 286.176 1.00 121.62 366 GLY j C 1
ATOM 11012 O O . GLY C 1 366 ? 279.310 263.863 285.608 1.00 121.62 366 GLY j O 1
ATOM 11013 N N . LEU C 1 367 ? 281.121 264.793 286.560 1.00 120.93 367 LEU j N 1
ATOM 11014 C CA . LEU C 1 367 ? 281.957 263.626 286.318 1.00 120.93 367 LEU j CA 1
ATOM 11015 C C . LEU C 1 367 ? 281.434 262.428 287.102 1.00 120.93 367 LEU j C 1
ATOM 11016 O O . LEU C 1 367 ? 280.779 262.571 288.137 1.00 120.93 367 LEU j O 1
ATOM 11021 N N . LEU C 1 368 ? 281.733 261.236 286.595 1.00 125.51 368 LEU j N 1
ATOM 11022 C CA . LEU C 1 368 ? 281.231 260.000 287.176 1.00 125.51 368 LEU j CA 1
ATOM 11023 C C . LEU C 1 368 ? 282.259 259.371 288.106 1.00 125.51 368 LEU j C 1
ATOM 11024 O O . LEU C 1 368 ? 283.454 259.329 287.798 1.00 125.51 368 LEU j O 1
ATOM 11029 N N . ASP C 1 369 ? 281.779 258.886 289.249 1.00 132.94 369 ASP j N 1
ATOM 11030 C CA . ASP C 1 369 ? 282.602 258.113 290.169 1.00 132.94 369 ASP j CA 1
ATOM 11031 C C . ASP C 1 369 ? 281.932 256.775 290.457 1.00 132.94 369 ASP j C 1
ATOM 11032 O O . ASP C 1 369 ? 282.609 255.763 290.665 1.00 132.94 369 ASP j O 1
ATOM 11037 N N . ALA C 1 370 ? 280.601 256.766 290.468 1.00 131.81 370 ALA j N 1
ATOM 11038 C CA . ALA C 1 370 ? 279.859 255.537 290.680 1.00 131.81 370 ALA j CA 1
ATOM 11039 C C . ALA C 1 370 ? 279.947 254.643 289.445 1.00 131.81 370 ALA j C 1
ATOM 11040 O O . ALA C 1 370 ? 280.446 255.039 288.387 1.00 131.81 370 ALA j O 1
ATOM 11042 N N . GLU C 1 371 ? 279.450 253.413 289.591 1.00 138.51 371 GLU j N 1
ATOM 11043 C CA . GLU C 1 371 ? 279.488 252.470 288.479 1.00 138.51 371 GLU j CA 1
ATOM 11044 C C . GLU C 1 371 ? 278.664 252.976 287.300 1.00 138.51 371 GLU j C 1
ATOM 11045 O O . GLU C 1 371 ? 279.095 252.876 286.144 1.00 138.51 371 GLU j O 1
ATOM 11051 N N . GLY C 1 372 ? 277.480 253.517 287.569 1.00 132.61 372 GLY j N 1
ATOM 11052 C CA . GLY C 1 372 ? 276.634 254.057 286.523 1.00 132.61 372 GLY j CA 1
ATOM 11053 C C . GLY C 1 372 ? 275.930 255.327 286.946 1.00 132.61 372 GLY j C 1
ATOM 11054 O O . GLY C 1 372 ? 274.825 255.617 286.477 1.00 132.61 372 GLY j O 1
ATOM 11055 N N . LYS C 1 373 ? 276.556 256.096 287.836 1.00 128.52 373 LYS j N 1
ATOM 11056 C CA . LYS C 1 373 ? 275.934 257.286 288.395 1.00 128.52 373 LYS j CA 1
ATOM 11057 C C . LYS C 1 373 ? 276.991 258.352 288.647 1.00 128.52 373 LYS j C 1
ATOM 11058 O O . LYS C 1 373 ? 278.193 258.081 288.663 1.00 128.52 373 LYS j O 1
ATOM 11064 N N . ALA C 1 374 ? 276.512 259.572 288.840 1.00 126.90 374 ALA j N 1
ATOM 11065 C CA . ALA C 1 374 ? 277.321 260.744 289.136 1.00 126.90 374 ALA j CA 1
ATOM 11066 C C . ALA C 1 374 ? 276.673 261.491 290.286 1.00 126.90 374 ALA j C 1
ATOM 11067 O O . ALA C 1 374 ? 275.508 261.253 290.617 1.00 126.90 374 ALA j O 1
ATOM 11069 N N . PRO C 1 375 ? 277.405 262.408 290.927 1.00 128.06 375 PRO j N 1
ATOM 11070 C CA . PRO C 1 375 ? 276.879 263.052 292.141 1.00 128.06 375 PRO j CA 1
ATOM 11071 C C . PRO C 1 375 ? 275.478 263.619 291.968 1.00 128.06 375 PRO j C 1
ATOM 11072 O O . PRO C 1 375 ? 274.597 263.355 292.791 1.00 128.06 375 PRO j O 1
ATOM 11076 N N . ILE C 1 376 ? 275.257 264.393 290.906 1.00 127.80 376 ILE j N 1
ATOM 11077 C CA . ILE C 1 376 ? 273.947 264.970 290.630 1.00 127.80 376 ILE j CA 1
ATOM 11078 C C . ILE C 1 376 ? 273.351 264.427 289.337 1.00 127.80 376 ILE j C 1
ATOM 11079 O O . ILE C 1 376 ? 272.516 265.088 288.716 1.00 127.80 376 ILE j O 1
ATOM 11084 N N . SER C 1 377 ? 273.764 263.238 288.911 1.00 126.04 377 SER j N 1
ATOM 11085 C CA . SER C 1 377 ? 273.040 262.565 287.845 1.00 126.04 377 SER j CA 1
ATOM 11086 C C . SER C 1 377 ? 271.660 262.159 288.348 1.00 126.04 377 SER j C 1
ATOM 11087 O O . SER C 1 377 ? 271.371 262.209 289.546 1.00 126.04 377 SER j O 1
ATOM 11090 N N . PHE C 1 378 ? 270.802 261.754 287.421 1.00 126.95 378 PHE j N 1
ATOM 11091 C CA . PHE C 1 378 ? 269.411 261.464 287.724 1.00 126.95 378 PHE j CA 1
ATOM 11092 C C . PHE C 1 378 ? 268.954 260.217 286.977 1.00 126.95 378 PHE j C 1
ATOM 11093 O O . PHE C 1 378 ? 269.642 259.692 286.096 1.00 126.95 378 PHE j O 1
ATOM 11101 N N . ASP C 1 379 ? 267.773 259.742 287.352 1.00 122.06 379 ASP j N 1
ATOM 11102 C CA . ASP C 1 379 ? 267.150 258.592 286.716 1.00 122.06 379 ASP j CA 1
ATOM 11103 C C . ASP C 1 379 ? 265.654 258.615 286.990 1.00 122.06 379 ASP j C 1
ATOM 11104 O O . ASP C 1 379 ? 265.180 257.935 287.910 1.00 122.06 379 ASP j O 1
ATOM 11109 N N . PRO C 1 380 ? 264.880 259.401 286.239 1.00 121.03 380 PRO j N 1
ATOM 11110 C CA . PRO C 1 380 ? 263.423 259.368 286.426 1.00 121.03 380 PRO j CA 1
ATOM 11111 C C . PRO C 1 380 ? 262.842 257.968 286.334 1.00 121.03 380 PRO j C 1
ATOM 11112 O O . PRO C 1 380 ? 261.911 257.645 287.081 1.00 121.03 380 PRO j O 1
ATOM 11116 N N . VAL C 1 381 ? 263.358 257.126 285.436 1.00 125.77 381 VAL j N 1
ATOM 11117 C CA . VAL C 1 381 ? 263.063 255.702 285.509 1.00 125.77 381 VAL j CA 1
ATOM 11118 C C . VAL C 1 381 ? 263.479 255.203 286.881 1.00 125.77 381 VAL j C 1
ATOM 11119 O O . VAL C 1 381 ? 264.551 255.564 287.384 1.00 125.77 381 VAL j O 1
ATOM 11123 N N . LYS C 1 382 ? 262.641 254.372 287.493 1.00 126.33 382 LYS j N 1
ATOM 11124 C CA . LYS C 1 382 ? 262.779 254.025 288.907 1.00 126.33 382 LYS j CA 1
ATOM 11125 C C . LYS C 1 382 ? 263.139 255.285 289.696 1.00 126.33 382 LYS j C 1
ATOM 11126 O O . LYS C 1 382 ? 264.189 255.391 290.330 1.00 126.33 382 LYS j O 1
ATOM 11132 N N . LYS C 1 383 ? 262.215 256.246 289.632 1.00 124.84 383 LYS j N 1
ATOM 11133 C CA . LYS C 1 383 ? 262.493 257.643 289.946 1.00 124.84 383 LYS j CA 1
ATOM 11134 C C . LYS C 1 383 ? 263.348 257.796 291.196 1.00 124.84 383 LYS j C 1
ATOM 11135 O O . LYS C 1 383 ? 263.181 257.071 292.179 1.00 124.84 383 LYS j O 1
ATOM 11141 N N . ILE C 1 384 ? 264.271 258.754 291.136 1.00 128.00 384 ILE j N 1
ATOM 11142 C CA . ILE C 1 384 ? 265.093 259.128 292.279 1.00 128.00 384 ILE j CA 1
ATOM 11143 C C . ILE C 1 384 ? 265.636 260.533 292.052 1.00 128.00 384 ILE j C 1
ATOM 11144 O O . ILE C 1 384 ? 266.131 260.852 290.966 1.00 128.00 384 ILE j O 1
ATOM 11149 N N . VAL C 1 385 ? 265.540 261.380 293.072 1.00 129.11 385 VAL j N 1
ATOM 11150 C CA . VAL C 1 385 ? 266.117 262.719 293.048 1.00 129.11 385 VAL j CA 1
ATOM 11151 C C . VAL C 1 385 ? 267.393 262.651 293.879 1.00 129.11 385 VAL j C 1
ATOM 11152 O O . VAL C 1 385 ? 267.352 262.609 295.112 1.00 129.11 385 VAL j O 1
ATOM 11156 N N . ASN C 1 386 ? 268.536 262.615 293.201 1.00 129.80 386 ASN j N 1
ATOM 11157 C CA . ASN C 1 386 ? 269.831 262.428 293.841 1.00 129.80 386 ASN j CA 1
ATOM 11158 C C . ASN C 1 386 ? 270.671 263.685 293.676 1.00 129.80 386 ASN j C 1
ATOM 11159 O O . ASN C 1 386 ? 270.944 264.113 292.550 1.00 129.80 386 ASN j O 1
ATOM 11164 N N . VAL C 1 387 ? 271.082 264.269 294.802 1.00 135.59 387 VAL j N 1
ATOM 11165 C CA . VAL C 1 387 ? 271.938 265.451 294.800 1.00 135.59 387 VAL j CA 1
ATOM 11166 C C . VAL C 1 387 ? 272.776 265.407 296.070 1.00 135.59 387 VAL j C 1
ATOM 11167 O O . VAL C 1 387 ? 272.523 264.605 296.971 1.00 135.59 387 VAL j O 1
ATOM 11171 N N . ASP C 1 388 ? 273.787 266.269 296.141 1.00 136.62 388 ASP j N 1
ATOM 11172 C CA . ASP C 1 388 ? 274.648 266.308 297.314 1.00 136.62 388 ASP j CA 1
ATOM 11173 C C . ASP C 1 388 ? 275.437 267.608 297.325 1.00 136.62 388 ASP j C 1
ATOM 11174 O O . ASP C 1 388 ? 275.782 268.150 296.271 1.00 136.62 388 ASP j O 1
ATOM 11179 N N . GLY C 1 389 ? 275.716 268.101 298.530 1.00 131.40 389 GLY j N 1
ATOM 11180 C CA . GLY C 1 389 ? 276.581 269.252 298.698 1.00 131.40 389 GLY j CA 1
ATOM 11181 C C . GLY C 1 389 ? 275.904 270.564 298.368 1.00 131.40 389 GLY j C 1
ATOM 11182 O O . GLY C 1 389 ? 275.071 270.628 297.462 1.00 131.40 389 GLY j O 1
ATOM 11183 N N . SER C 1 390 ? 276.250 271.620 299.105 1.00 137.66 390 SER j N 1
ATOM 11184 C CA . SER C 1 390 ? 275.749 272.961 298.810 1.00 137.66 390 SER j CA 1
ATOM 11185 C C . SER C 1 390 ? 276.708 273.961 299.440 1.00 137.66 390 SER j C 1
ATOM 11186 O O . SER C 1 390 ? 276.743 274.092 300.667 1.00 137.66 390 SER j O 1
ATOM 11189 N N . VAL C 1 391 ? 277.480 274.659 298.604 1.00 145.35 391 VAL j N 1
ATOM 11190 C CA . VAL C 1 391 ? 278.480 275.595 299.119 1.00 145.35 391 VAL j CA 1
ATOM 11191 C C . VAL C 1 391 ? 277.804 276.727 299.884 1.00 145.35 391 VAL j C 1
ATOM 11192 O O . VAL C 1 391 ? 278.230 277.106 300.981 1.00 145.35 391 VAL j O 1
ATOM 11196 N N . ILE C 1 392 ? 276.746 277.287 299.311 1.00 146.96 392 ILE j N 1
ATOM 11197 C CA . ILE C 1 392 ? 276.001 278.354 299.970 1.00 146.96 392 ILE j CA 1
ATOM 11198 C C . ILE C 1 392 ? 274.639 277.822 300.390 1.00 146.96 392 ILE j C 1
ATOM 11199 O O . ILE C 1 392 ? 273.868 277.322 299.562 1.00 146.96 392 ILE j O 1
ATOM 11204 N N . THR C 1 393 ? 274.343 277.913 301.685 1.00 158.13 393 THR j N 1
ATOM 11205 C CA . THR C 1 393 ? 273.007 277.620 302.195 1.00 158.13 393 THR j CA 1
ATOM 11206 C C . THR C 1 393 ? 272.684 278.632 303.284 1.00 158.13 393 THR j C 1
ATOM 11207 O O . THR C 1 393 ? 273.259 278.588 304.376 1.00 158.13 393 THR j O 1
ATOM 11211 N N . LYS C 1 394 ? 271.780 279.561 302.971 1.00 157.91 394 LYS j N 1
ATOM 11212 C CA . LYS C 1 394 ? 271.324 280.560 303.927 1.00 157.91 394 LYS j CA 1
ATOM 11213 C C . LYS C 1 394 ? 269.836 280.427 304.219 1.00 157.91 394 LYS j C 1
ATOM 11214 O O . LYS C 1 394 ? 269.244 281.358 304.776 1.00 157.91 394 LYS j O 1
ATOM 11220 N N . THR C 1 395 ? 269.214 279.307 303.860 1.00 163.81 395 THR j N 1
ATOM 11221 C CA . THR C 1 395 ? 267.764 279.215 303.931 1.00 163.81 395 THR j CA 1
ATOM 11222 C C . THR C 1 395 ? 267.328 277.763 303.823 1.00 163.81 395 THR j C 1
ATOM 11223 O O . THR C 1 395 ? 268.012 276.926 303.227 1.00 163.81 395 THR j O 1
ATOM 11227 N N . ILE C 1 396 ? 266.177 277.484 304.429 1.00 172.45 396 ILE j N 1
ATOM 11228 C CA . ILE C 1 396 ? 265.360 276.310 304.151 1.00 172.45 396 ILE j CA 1
ATOM 11229 C C . ILE C 1 396 ? 263.908 276.752 304.288 1.00 172.45 396 ILE j C 1
ATOM 11230 O O . ILE C 1 396 ? 263.620 277.909 304.594 1.00 172.45 396 ILE j O 1
ATOM 11235 N N . ASN C 1 397 ? 262.982 275.836 304.031 1.00 169.23 397 ASN j N 1
ATOM 11236 C CA . ASN C 1 397 ? 261.572 276.111 304.287 1.00 169.23 397 ASN j CA 1
ATOM 11237 C C . ASN C 1 397 ? 260.901 275.037 305.125 1.00 169.23 397 ASN j C 1
ATOM 11238 O O . ASN C 1 397 ? 260.058 275.356 305.967 1.00 169.23 397 ASN j O 1
ATOM 11243 N N . ALA C 1 398 ? 261.253 273.772 304.914 1.00 168.12 398 ALA j N 1
ATOM 11244 C CA . ALA C 1 398 ? 260.852 272.700 305.811 1.00 168.12 398 ALA j CA 1
ATOM 11245 C C . ALA C 1 398 ? 262.073 272.216 306.581 1.00 168.12 398 ALA j C 1
ATOM 11246 O O . ALA C 1 398 ? 263.207 272.590 306.270 1.00 168.12 398 ALA j O 1
ATOM 11248 N N . ALA C 1 399 ? 261.832 271.377 307.588 1.00 174.98 399 ALA j N 1
ATOM 11249 C CA . ALA C 1 399 ? 262.871 271.076 308.566 1.00 174.98 399 ALA j CA 1
ATOM 11250 C C . ALA C 1 399 ? 264.092 270.411 307.941 1.00 174.98 399 ALA j C 1
ATOM 11251 O O . ALA C 1 399 ? 265.226 270.782 308.261 1.00 174.98 399 ALA j O 1
ATOM 11253 N N . ASN C 1 400 ? 263.893 269.435 307.057 1.00 172.91 400 ASN j N 1
ATOM 11254 C CA . ASN C 1 400 ? 264.974 268.556 306.619 1.00 172.91 400 ASN j CA 1
ATOM 11255 C C . ASN C 1 400 ? 265.551 267.808 307.822 1.00 172.91 400 ASN j C 1
ATOM 11256 O O . ASN C 1 400 ? 266.752 267.831 308.100 1.00 172.91 400 ASN j O 1
ATOM 11261 N N . PHE C 1 401 ? 264.651 267.137 308.539 1.00 183.05 401 PHE j N 1
ATOM 11262 C CA . PHE C 1 401 ? 264.958 266.511 309.818 1.00 183.05 401 PHE j CA 1
ATOM 11263 C C . PHE C 1 401 ? 264.845 264.994 309.744 1.00 183.05 401 PHE j C 1
ATOM 11264 O O . PHE C 1 401 ? 265.774 264.279 310.130 1.00 183.05 401 PHE j O 1
ATOM 11272 N N . VAL C 1 402 ? 263.714 264.483 309.252 1.00 180.36 402 VAL j N 1
ATOM 11273 C CA . VAL C 1 402 ? 263.488 263.043 309.237 1.00 180.36 402 VAL j CA 1
ATOM 11274 C C . VAL C 1 402 ? 264.420 262.369 308.232 1.00 180.36 402 VAL j C 1
ATOM 11275 O O . VAL C 1 402 ? 264.924 262.989 307.288 1.00 180.36 402 VAL j O 1
ATOM 11279 N N . MET C 1 403 ? 264.649 261.075 308.445 1.00 178.27 403 MET j N 1
ATOM 11280 C CA . MET C 1 403 ? 265.375 260.229 307.507 1.00 178.27 403 MET j CA 1
ATOM 11281 C C . MET C 1 403 ? 264.460 259.088 307.090 1.00 178.27 403 MET j C 1
ATOM 11282 O O . MET C 1 403 ? 263.887 258.404 307.947 1.00 178.27 403 MET j O 1
ATOM 11287 N N . THR C 1 404 ? 264.327 258.884 305.782 1.00 176.61 404 THR j N 1
ATOM 11288 C CA . THR C 1 404 ? 263.433 257.860 305.257 1.00 176.61 404 THR j CA 1
ATOM 11289 C C . THR C 1 404 ? 264.125 257.078 304.145 1.00 176.61 404 THR j C 1
ATOM 11290 O O . THR C 1 404 ? 265.349 257.160 303.995 1.00 176.61 404 THR j O 1
ATOM 11294 N N . ASN C 1 405 ? 263.353 256.324 303.365 1.00 178.24 405 ASN j N 1
ATOM 11295 C CA . ASN C 1 405 ? 263.779 255.254 302.473 1.00 178.24 405 ASN j CA 1
ATOM 11296 C C . ASN C 1 405 ? 264.048 253.978 303.268 1.00 178.24 405 ASN j C 1
ATOM 11297 O O . ASN C 1 405 ? 264.266 252.927 302.667 1.00 178.24 405 ASN j O 1
ATOM 11302 N N . LEU C 1 406 ? 264.018 254.033 304.598 1.00 177.86 406 LEU j N 1
ATOM 11303 C CA . LEU C 1 406 ? 263.991 252.846 305.445 1.00 177.86 406 LEU j CA 1
ATOM 11304 C C . LEU C 1 406 ? 263.269 253.265 306.716 1.00 177.86 406 LEU j C 1
ATOM 11305 O O . LEU C 1 406 ? 263.822 254.022 307.519 1.00 177.86 406 LEU j O 1
ATOM 11310 N N . THR C 1 407 ? 262.037 252.789 306.889 1.00 177.88 407 THR j N 1
ATOM 11311 C CA . THR C 1 407 ? 261.212 253.274 307.989 1.00 177.88 407 THR j CA 1
ATOM 11312 C C . THR C 1 407 ? 261.885 253.035 309.333 1.00 177.88 407 THR j C 1
ATOM 11313 O O . THR C 1 407 ? 261.774 253.861 310.247 1.00 177.88 407 THR j O 1
ATOM 11317 N N . GLY C 1 408 ? 262.594 251.917 309.473 1.00 185.12 408 GLY j N 1
ATOM 11318 C CA . GLY C 1 408 ? 263.207 251.564 310.739 1.00 185.12 408 GLY j CA 1
ATOM 11319 C C . GLY C 1 408 ? 264.714 251.722 310.781 1.00 185.12 408 GLY j C 1
ATOM 11320 O O . GLY C 1 408 ? 265.264 252.151 311.797 1.00 185.12 408 GLY j O 1
ATOM 11321 N N . GLN C 1 409 ? 265.398 251.379 309.687 1.00 183.17 409 GLN j N 1
ATOM 11322 C CA . GLN C 1 409 ? 266.855 251.340 309.667 1.00 183.17 409 GLN j CA 1
ATOM 11323 C C . GLN C 1 409 ? 267.469 252.522 308.921 1.00 183.17 409 GLN j C 1
ATOM 11324 O O . GLN C 1 409 ? 268.634 252.453 308.515 1.00 183.17 409 GLN j O 1
ATOM 11330 N N . ASP C 1 410 ? 266.709 253.594 308.725 1.00 178.37 410 ASP j N 1
ATOM 11331 C CA . ASP C 1 410 ? 267.253 254.921 308.435 1.00 178.37 410 ASP j CA 1
ATOM 11332 C C . ASP C 1 410 ? 266.660 255.833 309.498 1.00 178.37 410 ASP j C 1
ATOM 11333 O O . ASP C 1 410 ? 265.645 256.500 309.281 1.00 178.37 410 ASP j O 1
ATOM 11338 N N . ASN C 1 411 ? 267.308 255.861 310.651 1.00 186.05 411 ASN j N 1
ATOM 11339 C CA . ASN C 1 411 ? 266.734 256.488 311.827 1.00 186.05 411 ASN j CA 1
ATOM 11340 C C . ASN C 1 411 ? 266.630 257.995 311.627 1.00 186.05 411 ASN j C 1
ATOM 11341 O O . ASN C 1 411 ? 267.657 258.653 311.406 1.00 186.05 411 ASN j O 1
ATOM 11346 N N . PRO C 1 412 ? 265.430 258.586 311.703 1.00 184.50 412 PRO j N 1
ATOM 11347 C CA . PRO C 1 412 ? 265.327 260.047 311.575 1.00 184.50 412 PRO j CA 1
ATOM 11348 C C . PRO C 1 412 ? 266.272 260.767 312.521 1.00 184.50 412 PRO j C 1
ATOM 11349 O O . PRO C 1 412 ? 266.090 260.708 313.741 1.00 184.50 412 PRO j O 1
ATOM 11353 N N . ALA C 1 413 ? 267.277 261.459 311.987 1.00 184.09 413 ALA j N 1
ATOM 11354 C CA . ALA C 1 413 ? 268.291 261.997 312.878 1.00 184.09 413 ALA j CA 1
ATOM 11355 C C . ALA C 1 413 ? 269.201 262.967 312.142 1.00 184.09 413 ALA j C 1
ATOM 11356 O O . ALA C 1 413 ? 269.514 262.780 310.963 1.00 184.09 413 ALA j O 1
ATOM 11358 N N . ILE C 1 414 ? 269.613 264.005 312.867 1.00 183.24 414 ILE j N 1
ATOM 11359 C CA . ILE C 1 414 ? 270.695 264.897 312.470 1.00 183.24 414 ILE j CA 1
ATOM 11360 C C . ILE C 1 414 ? 271.803 264.730 313.500 1.00 183.24 414 ILE j C 1
ATOM 11361 O O . ILE C 1 414 ? 271.596 265.009 314.685 1.00 183.24 414 ILE j O 1
ATOM 11366 N N . TYR C 1 415 ? 272.974 264.282 313.054 1.00 183.42 415 TYR j N 1
ATOM 11367 C CA . TYR C 1 415 ? 273.994 263.830 313.988 1.00 183.42 415 TYR j CA 1
ATOM 11368 C C . TYR C 1 415 ? 275.367 263.933 313.342 1.00 183.42 415 TYR j C 1
ATOM 11369 O O . TYR C 1 415 ? 275.497 264.148 312.136 1.00 183.42 415 TYR j O 1
ATOM 11378 N N . THR C 1 416 ? 276.397 263.765 314.168 1.00 184.61 416 THR j N 1
ATOM 11379 C CA . THR C 1 416 ? 277.768 263.670 313.682 1.00 184.61 416 THR j CA 1
ATOM 11380 C C . THR C 1 416 ? 277.974 262.298 313.055 1.00 184.61 416 THR j C 1
ATOM 11381 O O . THR C 1 416 ? 277.833 261.272 313.730 1.00 184.61 416 THR j O 1
ATOM 11385 N N . GLN C 1 417 ? 278.308 262.273 311.769 1.00 183.80 417 GLN j N 1
ATOM 11386 C CA . GLN C 1 417 ? 278.595 261.016 311.095 1.00 183.80 417 GLN j CA 1
ATOM 11387 C C . GLN C 1 417 ? 279.765 260.309 311.768 1.00 183.80 417 GLN j C 1
ATOM 11388 O O . GLN C 1 417 ? 280.810 260.915 312.022 1.00 183.80 417 GLN j O 1
ATOM 11394 N N . GLY C 1 418 ? 279.581 259.025 312.056 1.00 191.03 418 GLY j N 1
ATOM 11395 C CA . GLY C 1 418 ? 280.623 258.232 312.678 1.00 191.03 418 GLY j CA 1
ATOM 11396 C C . GLY C 1 418 ? 280.592 258.188 314.189 1.00 191.03 418 GLY j C 1
ATOM 11397 O O . GLY C 1 418 ? 281.548 257.694 314.798 1.00 191.03 418 GLY j O 1
ATOM 11398 N N . LYS C 1 419 ? 279.530 258.687 314.818 1.00 190.64 419 LYS j N 1
ATOM 11399 C CA . LYS C 1 419 ? 279.425 258.667 316.269 1.00 190.64 419 LYS j CA 1
ATOM 11400 C C . LYS C 1 419 ? 277.949 258.679 316.638 1.00 190.64 419 LYS j C 1
ATOM 11401 O O . LYS C 1 419 ? 277.130 259.282 315.941 1.00 190.64 419 LYS j O 1
ATOM 11407 N N . THR C 1 420 ? 277.619 258.009 317.739 1.00 189.45 420 THR j N 1
ATOM 11408 C CA . THR C 1 420 ? 276.225 257.865 318.137 1.00 189.45 420 THR j CA 1
ATOM 11409 C C . THR C 1 420 ? 276.163 257.616 319.643 1.00 189.45 420 THR j C 1
ATOM 11410 O O . THR C 1 420 ? 277.154 257.805 320.357 1.00 189.45 420 THR j O 1
ATOM 11414 N N . TRP C 1 421 ? 274.995 257.188 320.115 1.00 191.77 421 TRP j N 1
ATOM 11415 C CA . TRP C 1 421 ? 274.686 257.044 321.536 1.00 191.77 421 TRP j CA 1
ATOM 11416 C C . TRP C 1 421 ? 275.433 255.841 322.097 1.00 191.77 421 TRP j C 1
ATOM 11417 O O . TRP C 1 421 ? 275.008 254.693 321.951 1.00 191.77 421 TRP j O 1
ATOM 11428 N N . GLY C 1 422 ? 276.560 256.107 322.752 1.00 191.41 422 GLY j N 1
ATOM 11429 C CA . GLY C 1 422 ? 277.322 255.059 323.403 1.00 191.41 422 GLY j CA 1
ATOM 11430 C C . GLY C 1 422 ? 278.790 255.051 323.030 1.00 191.41 422 GLY j C 1
ATOM 11431 O O . GLY C 1 422 ? 279.504 254.087 323.326 1.00 191.41 422 GLY j O 1
ATOM 11432 N N . ASP C 1 423 ? 279.253 256.117 322.386 1.00 192.30 423 ASP j N 1
ATOM 11433 C CA . ASP C 1 423 ? 280.635 256.223 321.940 1.00 192.30 423 ASP j CA 1
ATOM 11434 C C . ASP C 1 423 ? 281.418 257.133 322.877 1.00 192.30 423 ASP j C 1
ATOM 11435 O O . ASP C 1 423 ? 280.914 258.169 323.320 1.00 192.30 423 ASP j O 1
ATOM 11440 N N . THR C 1 424 ? 282.657 256.735 323.173 1.00 193.91 424 THR j N 1
ATOM 11441 C CA . THR C 1 424 ? 283.494 257.510 324.081 1.00 193.91 424 THR j CA 1
ATOM 11442 C C . THR C 1 424 ? 283.907 258.852 323.488 1.00 193.91 424 THR j C 1
ATOM 11443 O O . THR C 1 424 ? 284.343 259.735 324.234 1.00 193.91 424 THR j O 1
ATOM 11447 N N . LYS C 1 425 ? 283.777 259.025 322.175 1.00 189.16 425 LYS j N 1
ATOM 11448 C CA . LYS C 1 425 ? 284.146 260.285 321.546 1.00 189.16 425 LYS j CA 1
ATOM 11449 C C . LYS C 1 425 ? 283.274 261.423 322.066 1.00 189.16 425 LYS j C 1
ATOM 11450 O O . LYS C 1 425 ? 282.171 261.219 322.579 1.00 189.16 425 LYS j O 1
ATOM 11456 N N . SER C 1 426 ? 283.789 262.646 321.924 1.00 187.60 426 SER j N 1
ATOM 11457 C CA . SER C 1 426 ? 283.075 263.848 322.329 1.00 187.60 426 SER j CA 1
ATOM 11458 C C . SER C 1 426 ? 282.175 264.400 321.227 1.00 187.60 426 SER j C 1
ATOM 11459 O O . SER C 1 426 ? 281.848 265.590 321.250 1.00 187.60 426 SER j O 1
ATOM 11462 N N . GLY C 1 427 ? 281.773 263.570 320.267 1.00 188.85 427 GLY j N 1
ATOM 11463 C CA . GLY C 1 427 ? 280.923 264.019 319.182 1.00 188.85 427 GLY j CA 1
ATOM 11464 C C . GLY C 1 427 ? 279.506 264.289 319.639 1.00 188.85 427 GLY j C 1
ATOM 11465 O O . GLY C 1 427 ? 279.267 264.495 320.832 1.00 188.85 427 GLY j O 1
ATOM 11466 N N . ILE C 1 428 ? 278.555 264.287 318.705 1.00 186.87 428 ILE j N 1
ATOM 11467 C CA . ILE C 1 428 ? 277.165 264.601 319.018 1.00 186.87 428 ILE j CA 1
ATOM 11468 C C . ILE C 1 428 ? 276.283 263.590 318.299 1.00 186.87 428 ILE j C 1
ATOM 11469 O O . ILE C 1 428 ? 276.725 262.875 317.397 1.00 186.87 428 ILE j O 1
ATOM 11474 N N . TRP C 1 429 ? 275.019 263.530 318.713 1.00 186.89 429 TRP j N 1
ATOM 11475 C CA . TRP C 1 429 ? 273.991 262.808 317.979 1.00 186.89 429 TRP j CA 1
ATOM 11476 C C . TRP C 1 429 ? 272.642 263.346 318.434 1.00 186.89 429 TRP j C 1
ATOM 11477 O O . TRP C 1 429 ? 272.419 263.518 319.633 1.00 186.89 429 TRP j O 1
ATOM 11488 N N . MET C 1 430 ? 271.763 263.645 317.477 1.00 186.47 430 MET j N 1
ATOM 11489 C CA . MET C 1 430 ? 270.438 264.164 317.799 1.00 186.47 430 MET j CA 1
ATOM 11490 C C . MET C 1 430 ? 269.419 263.507 316.879 1.00 186.47 430 MET j C 1
ATOM 11491 O O . MET C 1 430 ? 269.770 262.810 315.924 1.00 186.47 430 MET j O 1
ATOM 11496 N N . GLY C 1 431 ? 268.143 263.741 317.180 1.00 187.83 431 GLY j N 1
ATOM 11497 C CA . GLY C 1 431 ? 267.062 263.314 316.312 1.00 187.83 431 GLY j CA 1
ATOM 11498 C C . GLY C 1 431 ? 266.244 262.165 316.860 1.00 187.83 431 GLY j C 1
ATOM 11499 O O . GLY C 1 431 ? 266.377 261.811 318.033 1.00 187.83 431 GLY j O 1
ATOM 11500 N N . MET C 1 432 ? 265.401 261.570 316.017 1.00 187.88 432 MET j N 1
ATOM 11501 C CA . MET C 1 432 ? 264.519 260.474 316.414 1.00 187.88 432 MET j CA 1
ATOM 11502 C C . MET C 1 432 ? 265.187 259.169 315.997 1.00 187.88 432 MET j C 1
ATOM 11503 O O . MET C 1 432 ? 265.011 258.703 314.870 1.00 187.88 432 MET j O 1
ATOM 11508 N N . ASP C 1 433 ? 265.951 258.571 316.905 1.00 189.80 433 ASP j N 1
ATOM 11509 C CA . ASP C 1 433 ? 266.501 257.264 316.596 1.00 189.80 433 ASP j CA 1
ATOM 11510 C C . ASP C 1 433 ? 265.379 256.235 316.558 1.00 189.80 433 ASP j C 1
ATOM 11511 O O . ASP C 1 433 ? 264.449 256.266 317.368 1.00 189.80 433 ASP j O 1
ATOM 11516 N N . ASN C 1 434 ? 265.471 255.313 315.601 1.00 191.29 434 ASN j N 1
ATOM 11517 C CA . ASN C 1 434 ? 264.425 254.328 315.390 1.00 191.29 434 ASN j CA 1
ATOM 11518 C C . ASN C 1 434 ? 264.832 252.912 315.771 1.00 191.29 434 ASN j C 1
ATOM 11519 O O . ASN C 1 434 ? 263.954 252.044 315.858 1.00 191.29 434 ASN j O 1
ATOM 11524 N N . VAL C 1 435 ? 266.120 252.646 316.004 1.00 188.32 435 VAL j N 1
ATOM 11525 C CA . VAL C 1 435 ? 266.498 251.355 316.565 1.00 188.32 435 VAL j CA 1
ATOM 11526 C C . VAL C 1 435 ? 266.010 251.233 318.002 1.00 188.32 435 VAL j C 1
ATOM 11527 O O . VAL C 1 435 ? 265.933 250.122 318.537 1.00 188.32 435 VAL j O 1
ATOM 11531 N N . THR C 1 436 ? 265.688 252.358 318.640 1.00 193.66 436 THR j N 1
ATOM 11532 C CA . THR C 1 436 ? 264.958 252.378 319.899 1.00 193.66 436 THR j CA 1
ATOM 11533 C C . THR C 1 436 ? 263.576 253.003 319.747 1.00 193.66 436 THR j C 1
ATOM 11534 O O . THR C 1 436 ? 262.811 253.031 320.716 1.00 193.66 436 THR j O 1
ATOM 11538 N N . ALA C 1 437 ? 263.241 253.499 318.558 1.00 191.41 437 ALA j N 1
ATOM 11539 C CA . ALA C 1 437 ? 261.947 254.057 318.181 1.00 191.41 437 ALA j CA 1
ATOM 11540 C C . ALA C 1 437 ? 261.760 255.469 318.718 1.00 191.41 437 ALA j C 1
ATOM 11541 O O . ALA C 1 437 ? 260.721 256.082 318.441 1.00 191.41 437 ALA j O 1
ATOM 11543 N N . LYS C 1 438 ? 262.715 256.008 319.466 1.00 190.89 438 LYS j N 1
ATOM 11544 C CA . LYS C 1 438 ? 262.565 257.319 320.079 1.00 190.89 438 LYS j CA 1
ATOM 11545 C C . LYS C 1 438 ? 263.920 258.007 320.086 1.00 190.89 438 LYS j C 1
ATOM 11546 O O . LYS C 1 438 ? 264.952 257.362 319.871 1.00 190.89 438 LYS j O 1
ATOM 11552 N N . PRO C 1 439 ? 263.950 259.316 320.323 1.00 189.30 439 PRO j N 1
ATOM 11553 C CA . PRO C 1 439 ? 265.207 260.065 320.197 1.00 189.30 439 PRO j CA 1
ATOM 11554 C C . PRO C 1 439 ? 266.329 259.570 321.094 1.00 189.30 439 PRO j C 1
ATOM 11555 O O . PRO C 1 439 ? 266.143 259.365 322.297 1.00 189.30 439 PRO j O 1
ATOM 11559 N N . LYS C 1 440 ? 267.501 259.375 320.501 1.00 189.08 440 LYS j N 1
ATOM 11560 C CA . LYS C 1 440 ? 268.745 259.262 321.241 1.00 189.08 440 LYS j CA 1
ATOM 11561 C C . LYS C 1 440 ? 269.508 260.577 321.140 1.00 189.08 440 LYS j C 1
ATOM 11562 O O . LYS C 1 440 ? 269.291 261.379 320.230 1.00 189.08 440 LYS j O 1
ATOM 11568 N N . LEU C 1 441 ? 270.408 260.805 322.090 1.00 187.92 441 LEU j N 1
ATOM 11569 C CA . LEU C 1 441 ? 271.156 262.053 322.064 1.00 187.92 441 LEU j CA 1
ATOM 11570 C C . LEU C 1 441 ? 272.338 261.957 323.010 1.00 187.92 441 LEU j C 1
ATOM 11571 O O . LEU C 1 441 ? 272.284 261.259 324.027 1.00 187.92 441 LEU j O 1
ATOM 11576 N N . ASP C 1 442 ? 273.408 262.662 322.652 1.00 191.31 442 ASP j N 1
ATOM 11577 C CA . ASP C 1 442 ? 274.582 262.790 323.503 1.00 191.31 442 ASP j CA 1
ATOM 11578 C C . ASP C 1 442 ? 275.383 263.986 323.016 1.00 191.31 442 ASP j C 1
ATOM 11579 O O . ASP C 1 442 ? 275.688 264.081 321.824 1.00 191.31 442 ASP j O 1
ATOM 11584 N N . ILE C 1 443 ? 275.706 264.896 323.930 1.00 190.47 443 ILE j N 1
ATOM 11585 C CA . ILE C 1 443 ? 276.556 266.043 323.636 1.00 190.47 443 ILE j CA 1
ATOM 11586 C C . ILE C 1 443 ? 277.739 266.010 324.591 1.00 190.47 443 ILE j C 1
ATOM 11587 O O . ILE C 1 443 ? 277.557 266.032 325.814 1.00 190.47 443 ILE j O 1
ATOM 11592 N N . GLY C 1 444 ? 278.940 265.945 324.036 1.00 189.71 444 GLY j N 1
ATOM 11593 C CA . GLY C 1 444 ? 280.151 265.946 324.826 1.00 189.71 444 GLY j CA 1
ATOM 11594 C C . GLY C 1 444 ? 280.785 264.576 324.950 1.00 189.71 444 GLY j C 1
ATOM 11595 O O . GLY C 1 444 ? 280.485 263.635 324.211 1.00 189.71 444 GLY j O 1
ATOM 11596 N N . ASN C 1 445 ? 281.674 264.470 325.933 1.00 189.51 445 ASN j N 1
ATOM 11597 C CA . ASN C 1 445 ? 282.485 263.280 326.145 1.00 189.51 445 ASN j CA 1
ATOM 11598 C C . ASN C 1 445 ? 281.673 262.228 326.901 1.00 189.51 445 ASN j C 1
ATOM 11599 O O . ASN C 1 445 ? 280.447 262.315 327.008 1.00 189.51 445 ASN j O 1
ATOM 11604 N N . ALA C 1 446 ? 282.351 261.200 327.413 1.00 190.55 446 ALA j N 1
ATOM 11605 C CA . ALA C 1 446 ? 281.703 260.120 328.143 1.00 190.55 446 ALA j CA 1
ATOM 11606 C C . ALA C 1 446 ? 281.745 260.301 329.655 1.00 190.55 446 ALA j C 1
ATOM 11607 O O . ALA C 1 446 ? 281.280 259.415 330.379 1.00 190.55 446 ALA j O 1
ATOM 11609 N N . THR C 1 447 ? 282.287 261.414 330.152 1.00 188.55 447 THR j N 1
ATOM 11610 C CA . THR C 1 447 ? 282.332 261.675 331.591 1.00 188.55 447 THR j CA 1
ATOM 11611 C C . THR C 1 447 ? 281.722 263.016 331.978 1.00 188.55 447 THR j C 1
ATOM 11612 O O . THR C 1 447 ? 281.032 263.097 332.998 1.00 188.55 447 THR j O 1
ATOM 11616 N N . GLN C 1 448 ? 281.958 264.065 331.193 1.00 190.69 448 GLN j N 1
ATOM 11617 C CA . GLN C 1 448 ? 281.410 265.401 331.430 1.00 190.69 448 GLN j CA 1
ATOM 11618 C C . GLN C 1 448 ? 280.610 265.768 330.184 1.00 190.69 448 GLN j C 1
ATOM 11619 O O . GLN C 1 448 ? 281.176 266.234 329.191 1.00 190.69 448 GLN j O 1
ATOM 11625 N N . TYR C 1 449 ? 279.300 265.562 330.233 1.00 190.14 449 TYR j N 1
ATOM 11626 C CA . TYR C 1 449 ? 278.476 265.558 329.028 1.00 190.14 449 TYR j CA 1
ATOM 11627 C C . TYR C 1 449 ? 277.010 265.637 329.439 1.00 190.14 449 TYR j C 1
ATOM 11628 O O . TYR C 1 449 ? 276.682 265.859 330.611 1.00 190.14 449 TYR j O 1
ATOM 11637 N N . ILE C 1 450 ? 276.128 265.454 328.457 1.00 192.33 450 ILE j N 1
ATOM 11638 C CA . ILE C 1 450 ? 274.698 265.259 328.672 1.00 192.33 450 ILE j CA 1
ATOM 11639 C C . ILE C 1 450 ? 274.263 264.121 327.758 1.00 192.33 450 ILE j C 1
ATOM 11640 O O . ILE C 1 450 ? 274.387 264.227 326.533 1.00 192.33 450 ILE j O 1
ATOM 11645 N N . ARG C 1 451 ? 273.761 263.038 328.343 1.00 190.31 451 ARG j N 1
ATOM 11646 C CA . ARG C 1 451 ? 273.197 261.936 327.579 1.00 190.31 451 ARG j CA 1
ATOM 11647 C C . ARG C 1 451 ? 271.679 261.954 327.682 1.00 190.31 451 ARG j C 1
ATOM 11648 O O . ARG C 1 451 ? 271.107 262.430 328.665 1.00 190.31 451 ARG j O 1
ATOM 11656 N N . TYR C 1 452 ? 271.029 261.431 326.646 1.00 190.34 452 TYR j N 1
ATOM 11657 C CA . TYR C 1 452 ? 269.580 261.326 326.639 1.00 190.34 452 TYR j CA 1
ATOM 11658 C C . TYR C 1 452 ? 269.146 260.176 325.747 1.00 190.34 452 TYR j C 1
ATOM 11659 O O . TYR C 1 452 ? 269.756 259.903 324.709 1.00 190.34 452 TYR j O 1
ATOM 11668 N N . ASP C 1 453 ? 268.080 259.508 326.175 1.00 191.02 453 ASP j N 1
ATOM 11669 C CA . ASP C 1 453 ? 267.350 258.552 325.360 1.00 191.02 453 ASP j CA 1
ATOM 11670 C C . ASP C 1 453 ? 265.883 258.949 325.399 1.00 191.02 453 ASP j C 1
ATOM 11671 O O . ASP C 1 453 ? 265.430 259.592 326.348 1.00 191.02 453 ASP j O 1
ATOM 11676 N N . GLY C 1 454 ? 265.144 258.554 324.361 1.00 191.32 454 GLY j N 1
ATOM 11677 C CA . GLY C 1 454 ? 263.767 259.009 324.218 1.00 191.32 454 GLY j CA 1
ATOM 11678 C C . GLY C 1 454 ? 262.985 258.998 325.517 1.00 191.32 454 GLY j C 1
ATOM 11679 O O . GLY C 1 454 ? 262.124 259.853 325.741 1.00 191.32 454 GLY j O 1
ATOM 11680 N N . ASN C 1 455 ? 263.270 258.032 326.392 1.00 192.14 455 ASN j N 1
ATOM 11681 C CA . ASN C 1 455 ? 262.521 257.920 327.640 1.00 192.14 455 ASN j CA 1
ATOM 11682 C C . ASN C 1 455 ? 263.164 258.727 328.764 1.00 192.14 455 ASN j C 1
ATOM 11683 O O . ASN C 1 455 ? 262.474 259.460 329.479 1.00 192.14 455 ASN j O 1
ATOM 11688 N N . ILE C 1 456 ? 264.481 258.613 328.934 1.00 192.77 456 ILE j N 1
ATOM 11689 C CA . ILE C 1 456 ? 265.171 259.117 330.115 1.00 192.77 456 ILE j CA 1
ATOM 11690 C C . ILE C 1 456 ? 266.442 259.856 329.695 1.00 192.77 456 ILE j C 1
ATOM 11691 O O . ILE C 1 456 ? 266.842 259.843 328.531 1.00 192.77 456 ILE j O 1
ATOM 11696 N N . LEU C 1 457 ? 267.076 260.504 330.675 1.00 192.23 457 LEU j N 1
ATOM 11697 C CA . LEU C 1 457 ? 268.283 261.293 330.463 1.00 192.23 457 LEU j CA 1
ATOM 11698 C C . LEU C 1 457 ? 269.317 260.949 331.529 1.00 192.23 457 LEU j C 1
ATOM 11699 O O . LEU C 1 457 ? 268.989 260.455 332.611 1.00 192.23 457 LEU j O 1
ATOM 11704 N N . ARG C 1 458 ? 270.587 261.220 331.208 1.00 191.05 458 ARG j N 1
ATOM 11705 C CA . ARG C 1 458 ? 271.691 261.017 332.150 1.00 191.05 458 ARG j CA 1
ATOM 11706 C C . ARG C 1 458 ? 272.658 262.186 331.983 1.00 191.05 458 ARG j C 1
ATOM 11707 O O . ARG C 1 458 ? 273.448 262.209 331.034 1.00 191.05 458 ARG j O 1
ATOM 11715 N N . ILE C 1 459 ? 272.596 263.142 332.906 1.00 194.89 459 ILE j N 1
ATOM 11716 C CA . ILE C 1 459 ? 273.517 264.276 332.942 1.00 194.89 459 ILE j CA 1
ATOM 11717 C C . ILE C 1 459 ? 274.355 264.138 334.207 1.00 194.89 459 ILE j C 1
ATOM 11718 O O . ILE C 1 459 ? 274.013 264.695 335.256 1.00 194.89 459 ILE j O 1
ATOM 11723 N N . SER C 1 460 ? 275.487 263.441 334.111 1.00 194.77 460 SER j N 1
ATOM 11724 C CA . SER C 1 460 ? 276.381 263.255 335.245 1.00 194.77 460 SER j CA 1
ATOM 11725 C C . SER C 1 460 ? 277.341 264.429 335.412 1.00 194.77 460 SER j C 1
ATOM 11726 O O . SER C 1 460 ? 278.561 264.236 335.442 1.00 194.77 460 SER j O 1
ATOM 11729 N N . SER C 1 461 ? 276.808 265.644 335.526 1.00 195.88 461 SER j N 1
ATOM 11730 C CA . SER C 1 461 ? 277.609 266.853 335.619 1.00 195.88 461 SER j CA 1
ATOM 11731 C C . SER C 1 461 ? 276.942 267.835 336.572 1.00 195.88 461 SER j C 1
ATOM 11732 O O . SER C 1 461 ? 275.764 267.696 336.913 1.00 195.88 461 SER j O 1
ATOM 11735 N N . GLU C 1 462 ? 277.710 268.832 337.002 1.00 206.55 462 GLU j N 1
ATOM 11736 C CA . GLU C 1 462 ? 277.245 269.833 337.950 1.00 206.55 462 GLU j CA 1
ATOM 11737 C C . GLU C 1 462 ? 276.899 271.137 337.244 1.00 206.55 462 GLU j C 1
ATOM 11738 O O . GLU C 1 462 ? 276.957 271.256 336.017 1.00 206.55 462 GLU j O 1
ATOM 11744 N N . VAL C 1 463 ? 276.540 272.125 338.063 1.00 202.75 463 VAL j N 1
ATOM 11745 C CA . VAL C 1 463 ? 276.417 273.507 337.630 1.00 202.75 463 VAL j CA 1
ATOM 11746 C C . VAL C 1 463 ? 276.488 274.398 338.863 1.00 202.75 463 VAL j C 1
ATOM 11747 O O . VAL C 1 463 ? 276.187 273.976 339.981 1.00 202.75 463 VAL j O 1
ATOM 11751 N N . VAL C 1 464 ? 276.908 275.641 338.651 1.00 202.57 464 VAL j N 1
ATOM 11752 C CA . VAL C 1 464 ? 276.992 276.606 339.741 1.00 202.57 464 VAL j CA 1
ATOM 11753 C C . VAL C 1 464 ? 276.119 277.812 339.421 1.00 202.57 464 VAL j C 1
ATOM 11754 O O . VAL C 1 464 ? 275.778 278.057 338.262 0.00 202.57 464 VAL j O 1
ATOM 11758 N N . ALA C 1 626 ? 274.793 271.517 342.235 1.00 208.13 626 ALA j N 1
ATOM 11759 C CA . ALA C 1 626 ? 274.183 271.699 340.922 1.00 208.13 626 ALA j CA 1
ATOM 11760 C C . ALA C 1 626 ? 272.753 272.195 341.047 1.00 208.13 626 ALA j C 1
ATOM 11761 O O . ALA C 1 626 ? 271.869 271.754 340.312 1.00 208.13 626 ALA j O 1
ATOM 11763 N N . MET C 1 627 ? 272.523 273.115 341.980 1.00 215.77 627 MET j N 1
ATOM 11764 C CA . MET C 1 627 ? 271.200 273.688 342.189 1.00 215.77 627 MET j CA 1
ATOM 11765 C C . MET C 1 627 ? 271.310 275.207 342.217 1.00 215.77 627 MET j C 1
ATOM 11766 O O . MET C 1 627 ? 271.640 275.797 343.250 1.00 215.77 627 MET j O 1
ATOM 11771 N N . VAL C 1 628 ? 271.048 275.832 341.069 1.00 206.15 628 VAL j N 1
ATOM 11772 C CA . VAL C 1 628 ? 270.915 277.280 340.942 1.00 206.15 628 VAL j CA 1
ATOM 11773 C C . VAL C 1 628 ? 269.434 277.609 341.028 1.00 206.15 628 VAL j C 1
ATOM 11774 O O . VAL C 1 628 ? 268.619 277.002 340.324 1.00 206.15 628 VAL j O 1
ATOM 11778 N N . LEU C 1 629 ? 269.078 278.558 341.889 1.00 215.29 629 LEU j N 1
ATOM 11779 C CA . LEU C 1 629 ? 267.688 278.733 342.283 1.00 215.29 629 LEU j CA 1
ATOM 11780 C C . LEU C 1 629 ? 267.149 280.084 341.827 1.00 215.29 629 LEU j C 1
ATOM 11781 O O . LEU C 1 629 ? 267.747 281.130 342.100 1.00 215.29 629 LEU j O 1
ATOM 11786 N N . HIS C 1 630 ? 266.009 280.049 341.135 1.00 208.78 630 HIS j N 1
ATOM 11787 C CA . HIS C 1 630 ? 265.269 281.244 340.760 1.00 208.78 630 HIS j CA 1
ATOM 11788 C C . HIS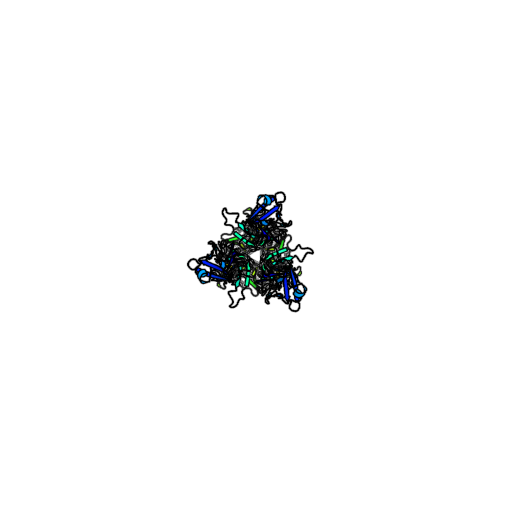 C 1 630 ? 263.848 281.272 341.306 1.00 208.78 630 HIS j C 1
ATOM 11789 O O . HIS C 1 630 ? 263.084 282.168 340.931 1.00 208.78 630 HIS j O 1
ATOM 11796 N N . GLY C 1 631 ? 263.470 280.330 342.171 1.00 212.76 631 GLY j N 1
ATOM 11797 C CA . GLY C 1 631 ? 262.125 280.281 342.710 1.00 212.76 631 GLY j CA 1
ATOM 11798 C C . GLY C 1 631 ? 262.051 279.601 344.064 1.00 212.76 631 GLY j C 1
ATOM 11799 O O . GLY C 1 631 ? 263.081 279.277 344.661 1.00 212.76 631 GLY j O 1
ATOM 11800 N N . ASP C 1 632 ? 260.831 279.375 344.556 1.00 216.44 632 ASP j N 1
ATOM 11801 C CA . ASP C 1 632 ? 260.602 278.751 345.856 1.00 216.44 632 ASP j CA 1
ATOM 11802 C C . ASP C 1 632 ? 260.122 277.324 345.622 1.00 216.44 632 ASP j C 1
ATOM 11803 O O . ASP C 1 632 ? 259.261 277.083 344.770 1.00 216.44 632 ASP j O 1
ATOM 11808 N N . MET C 1 633 ? 260.678 276.381 346.380 1.00 216.14 633 MET j N 1
ATOM 11809 C CA . MET C 1 633 ? 260.466 274.963 346.119 1.00 216.14 633 MET j CA 1
ATOM 11810 C C . MET C 1 633 ? 259.603 274.345 347.212 1.00 216.14 633 MET j C 1
ATOM 11811 O O . MET C 1 633 ? 259.982 274.352 348.388 1.00 216.14 633 MET j O 1
ATOM 11816 N N . ILE C 1 634 ? 258.448 273.809 346.824 1.00 223.19 634 ILE j N 1
ATOM 11817 C CA . ILE C 1 634 ? 257.704 272.871 347.666 1.00 223.19 634 ILE j CA 1
ATOM 11818 C C . ILE C 1 634 ? 258.018 271.492 347.095 1.00 223.19 634 ILE j C 1
ATOM 11819 O O . ILE C 1 634 ? 257.340 270.994 346.195 1.00 223.19 634 ILE j O 1
ATOM 11824 N N . VAL C 1 635 ? 259.070 270.871 347.623 1.00 228.74 635 VAL j N 1
ATOM 11825 C CA . VAL C 1 635 ? 259.622 269.667 347.013 1.00 228.74 635 VAL j CA 1
ATOM 11826 C C . VAL C 1 635 ? 258.588 268.552 347.079 1.00 228.74 635 VAL j C 1
ATOM 11827 O O . VAL C 1 635 ? 258.112 268.186 348.161 1.00 228.74 635 VAL j O 1
ATOM 11831 N N . ASN C 1 636 ? 258.237 268.005 345.916 1.00 226.61 636 ASN j N 1
ATOM 11832 C CA . ASN C 1 636 ? 257.317 266.880 345.816 1.00 226.61 636 ASN j CA 1
ATOM 11833 C C . ASN C 1 636 ? 258.040 265.540 345.812 1.00 226.61 636 ASN j C 1
ATOM 11834 O O . ASN C 1 636 ? 257.390 264.496 345.695 1.00 226.61 636 ASN j O 1
ATOM 11839 N N . GLY C 1 637 ? 259.365 265.545 345.929 1.00 227.99 637 GLY j N 1
ATOM 11840 C CA . GLY C 1 637 ? 260.132 264.321 346.041 1.00 227.99 637 GLY j CA 1
ATOM 11841 C C . GLY C 1 637 ? 260.684 264.140 347.439 1.00 227.99 637 GLY j C 1
ATOM 11842 O O . GLY C 1 637 ? 260.029 264.502 348.421 1.00 227.99 637 GLY j O 1
ATOM 11843 N N . THR C 1 638 ? 261.885 263.579 347.545 1.00 231.57 638 THR j N 1
ATOM 11844 C CA . THR C 1 638 ? 262.577 263.419 348.818 1.00 231.57 638 THR j CA 1
ATOM 11845 C C . THR C 1 638 ? 263.878 264.200 348.753 1.00 231.57 638 THR j C 1
ATOM 11846 O O . THR C 1 638 ? 264.624 264.087 347.776 1.00 231.57 638 THR j O 1
ATOM 11850 N N . VAL C 1 639 ? 264.144 264.998 349.783 1.00 239.14 639 VAL j N 1
ATOM 11851 C CA . VAL C 1 639 ? 265.368 265.815 349.827 1.00 239.14 639 VAL j CA 1
ATOM 11852 C C . VAL C 1 639 ? 266.337 265.080 350.744 1.00 239.14 639 VAL j C 1
ATOM 11853 O O . VAL C 1 639 ? 266.302 265.184 351.973 1.00 239.14 639 VAL j O 1
ATOM 11857 N N . THR C 1 640 ? 267.230 264.310 350.127 1.00 238.30 640 THR j N 1
ATOM 11858 C CA . THR C 1 640 ? 268.276 263.607 350.856 1.00 238.30 640 THR j CA 1
ATOM 11859 C C . THR C 1 640 ? 269.598 264.362 350.730 1.00 238.30 640 THR j C 1
ATOM 11860 O O . THR C 1 640 ? 269.718 265.349 349.997 1.00 238.30 640 THR j O 1
ATOM 11864 N N . ALA C 1 641 ? 270.612 263.889 351.454 1.00 246.61 641 ALA j N 1
ATOM 11865 C CA . ALA C 1 641 ? 271.902 264.565 351.494 1.00 246.61 641 ALA j CA 1
ATOM 11866 C C . ALA C 1 641 ? 272.906 263.782 352.330 1.00 246.61 641 ALA j C 1
ATOM 11867 O O . ALA C 1 641 ? 272.543 262.806 352.994 1.00 246.61 641 ALA j O 1
ATOM 11869 N N . SER C 1 642 ? 274.173 264.195 352.295 1.00 247.04 642 SER j N 1
ATOM 11870 C CA . SER C 1 642 ? 275.209 263.601 353.132 1.00 247.04 642 SER j CA 1
ATOM 11871 C C . SER C 1 642 ? 275.875 264.610 354.056 1.00 247.04 642 SER j C 1
ATOM 11872 O O . SER C 1 642 ? 276.472 264.213 355.063 1.00 247.04 642 SER j O 1
ATOM 11875 N N . LYS C 1 643 ? 275.779 265.902 353.743 1.00 247.23 643 LYS j N 1
ATOM 11876 C CA . LYS C 1 643 ? 276.343 266.958 354.570 1.00 247.23 643 LYS j CA 1
ATOM 11877 C C . LYS C 1 643 ? 275.493 268.207 354.392 1.00 247.23 643 LYS j C 1
ATOM 11878 O O . LYS C 1 643 ? 274.760 268.335 353.407 1.00 247.23 643 LYS j O 1
ATOM 11884 N N . ILE C 1 644 ? 275.592 269.124 355.350 1.00 254.06 644 ILE j N 1
ATOM 11885 C CA . ILE C 1 644 ? 274.761 270.326 355.348 1.00 254.06 644 ILE j CA 1
ATOM 11886 C C . ILE C 1 644 ? 275.506 271.451 356.055 1.00 254.06 644 ILE j C 1
ATOM 11887 O O . ILE C 1 644 ? 275.978 271.284 357.182 1.00 254.06 644 ILE j O 1
ATOM 11892 N N . VAL C 1 645 ? 275.593 272.599 355.391 1.00 255.59 645 VAL j N 1
ATOM 11893 C CA . VAL C 1 645 ? 276.072 273.838 355.993 1.00 255.59 645 VAL j CA 1
ATOM 11894 C C . VAL C 1 645 ? 275.076 274.932 355.641 1.00 255.59 645 VAL j C 1
ATOM 11895 O O . VAL C 1 645 ? 274.616 275.015 354.500 1.00 255.59 645 VAL j O 1
ATOM 11899 N N . ALA C 1 646 ? 274.731 275.757 356.616 1.00 262.32 646 ALA j N 1
ATOM 11900 C CA . ALA C 1 646 ? 273.702 276.773 356.419 1.00 262.32 646 ALA j CA 1
ATOM 11901 C C . ALA C 1 646 ? 273.927 277.889 357.434 1.00 262.32 646 ALA j C 1
ATOM 11902 O O . ALA C 1 646 ? 274.874 277.850 358.227 1.00 262.32 646 ALA j O 1
ATOM 11904 N N . ASN C 1 647 ? 273.046 278.888 357.402 1.00 272.62 647 ASN j N 1
ATOM 11905 C CA . ASN C 1 647 ? 273.076 279.989 358.355 1.00 272.62 647 ASN j CA 1
ATOM 11906 C C . ASN C 1 647 ? 271.922 279.944 359.346 1.00 272.62 647 ASN j C 1
ATOM 11907 O O . ASN C 1 647 ? 272.050 280.489 360.444 1.00 272.62 647 ASN j O 1
ATOM 11912 N N . ASN C 1 648 ? 270.807 279.316 358.987 1.00 275.52 648 ASN j N 1
ATOM 11913 C CA . ASN C 1 648 ? 269.695 279.102 359.906 1.00 275.52 648 ASN j CA 1
ATOM 11914 C C . ASN C 1 648 ? 268.744 278.097 359.269 1.00 275.52 648 ASN j C 1
ATOM 11915 O O . ASN C 1 648 ? 268.963 277.634 358.146 1.00 275.52 648 ASN j O 1
ATOM 11920 N N . ALA C 1 649 ? 267.677 277.755 359.989 1.00 272.61 649 ALA j N 1
ATOM 11921 C CA . ALA C 1 649 ? 266.725 276.775 359.490 1.00 272.61 649 ALA j CA 1
ATOM 11922 C C . ALA C 1 649 ? 265.385 276.971 360.181 1.00 272.61 649 ALA j C 1
ATOM 11923 O O . ALA C 1 649 ? 265.281 276.802 361.398 1.00 272.61 649 ALA j O 1
ATOM 11925 N N . PHE C 1 650 ? 264.369 277.328 359.396 1.00 275.88 650 PHE j N 1
ATOM 11926 C CA . PHE C 1 650 ? 262.993 277.421 359.873 1.00 275.88 650 PHE j CA 1
ATOM 11927 C C . PHE C 1 650 ? 262.307 276.100 359.539 1.00 275.88 650 PHE j C 1
ATOM 11928 O O . PHE C 1 650 ? 261.601 275.996 358.530 1.00 275.88 650 PHE j O 1
ATOM 11936 N N . LEU C 1 651 ? 262.508 275.100 360.393 1.00 271.16 651 LEU j N 1
ATOM 11937 C CA . LEU C 1 651 ? 262.131 273.720 360.128 1.00 271.16 651 LEU j CA 1
ATOM 11938 C C . LEU C 1 651 ? 260.730 273.449 360.661 1.00 271.16 651 LEU j C 1
ATOM 11939 O O . LEU C 1 651 ? 260.026 274.377 361.073 1.00 271.16 651 LEU j O 1
ATOM 11944 N N . SER C 1 652 ? 260.319 272.176 360.635 1.00 275.50 652 SER j N 1
ATOM 11945 C CA . SER C 1 652 ? 259.036 271.771 361.202 1.00 275.50 652 SER j CA 1
ATOM 11946 C C . SER C 1 652 ? 259.175 270.739 362.315 1.00 275.50 652 SER j C 1
ATOM 11947 O O . SER C 1 652 ? 258.595 270.918 363.392 1.00 275.50 652 SER j O 1
ATOM 11950 N N . GLN C 1 653 ? 259.930 269.663 362.084 1.00 280.86 653 GLN j N 1
ATOM 11951 C CA . GLN C 1 653 ? 260.237 268.672 363.106 1.00 280.86 653 GLN j CA 1
ATOM 11952 C C . GLN C 1 653 ? 261.665 268.194 362.872 1.00 280.86 653 GLN j C 1
ATOM 11953 O O . GLN C 1 653 ? 262.211 268.363 361.778 1.00 280.86 653 GLN j O 1
ATOM 11959 N N . ILE C 1 654 ? 262.280 267.609 363.903 1.00 285.78 654 ILE j N 1
ATOM 11960 C CA . ILE C 1 654 ? 263.735 267.570 364.009 1.00 285.78 654 ILE j CA 1
ATOM 11961 C C . ILE C 1 654 ? 264.213 266.125 364.110 1.00 285.78 654 ILE j C 1
ATOM 11962 O O . ILE C 1 654 ? 263.429 265.174 364.075 1.00 285.78 654 ILE j O 1
ATOM 11967 N N . GLY C 1 655 ? 265.534 265.982 364.240 1.00 285.87 655 GLY j N 1
ATOM 11968 C CA . GLY C 1 655 ? 266.160 264.795 364.793 1.00 285.87 655 GLY j CA 1
ATOM 11969 C C . GLY C 1 655 ? 267.636 265.028 365.064 1.00 285.87 655 GLY j C 1
ATOM 11970 O O . GLY C 1 655 ? 268.379 265.427 364.162 1.00 285.87 655 GLY j O 1
ATOM 11971 N N . VAL C 1 656 ? 268.074 264.786 366.301 1.00 287.82 656 VAL j N 1
ATOM 11972 C CA . VAL C 1 656 ? 269.475 264.943 366.686 1.00 287.82 656 VAL j CA 1
ATOM 11973 C C . VAL C 1 656 ? 269.835 263.919 367.759 1.00 287.82 656 VAL j C 1
ATOM 11974 O O . VAL C 1 656 ? 269.534 264.119 368.937 1.00 287.82 656 VAL j O 1
ATOM 11978 N N . ASN C 1 657 ? 270.533 262.844 367.378 1.00 287.95 657 ASN j N 1
ATOM 11979 C CA . ASN C 1 657 ? 270.682 261.701 368.283 1.00 287.95 657 ASN j CA 1
ATOM 11980 C C . ASN C 1 657 ? 271.425 262.074 369.555 1.00 287.95 657 ASN j C 1
ATOM 11981 O O . ASN C 1 657 ? 270.934 261.831 370.664 1.00 287.95 657 ASN j O 1
ATOM 11986 N N . ILE C 1 658 ? 272.607 262.652 369.411 1.00 287.62 658 ILE j N 1
ATOM 11987 C CA . ILE C 1 658 ? 273.504 262.884 370.534 1.00 287.62 658 ILE j CA 1
ATOM 11988 C C . ILE C 1 658 ? 274.040 264.296 370.397 1.00 287.62 658 ILE j C 1
ATOM 11989 O O . ILE C 1 658 ? 274.744 264.615 369.435 1.00 287.62 658 ILE j O 1
ATOM 11994 N N . ILE C 1 659 ? 273.692 265.156 371.350 1.00 289.12 659 ILE j N 1
ATOM 11995 C CA . ILE C 1 659 ? 273.889 266.587 371.169 1.00 289.12 659 ILE j CA 1
ATOM 11996 C C . ILE C 1 659 ? 275.381 266.879 371.289 1.00 289.12 659 ILE j C 1
ATOM 11997 O O . ILE C 1 659 ? 275.913 267.019 372.393 1.00 289.12 659 ILE j O 1
ATOM 12002 N N . TYR C 1 660 ? 276.053 266.955 370.148 1.00 287.60 660 TYR j N 1
ATOM 12003 C CA . TYR C 1 660 ? 277.333 267.629 370.037 1.00 287.60 660 TYR j CA 1
ATOM 12004 C C . TYR C 1 660 ? 277.056 269.118 369.894 1.00 287.60 660 TYR j C 1
ATOM 12005 O O . TYR C 1 660 ? 275.918 269.575 370.013 1.00 287.60 660 TYR j O 1
ATOM 12014 N N . ASP C 1 661 ? 278.105 269.885 369.619 1.00 292.09 661 ASP j N 1
ATOM 12015 C CA . ASP C 1 661 ? 277.951 271.264 369.191 1.00 292.09 661 ASP j CA 1
ATOM 12016 C C . ASP C 1 661 ? 278.956 271.581 368.096 1.00 292.09 661 ASP j C 1
ATOM 12017 O O . ASP C 1 661 ? 280.030 270.979 368.020 1.00 292.09 661 ASP j O 1
ATOM 12022 N N . ARG C 1 662 ? 278.588 272.541 367.246 1.00 284.63 662 ARG j N 1
ATOM 12023 C CA . ARG C 1 662 ? 279.548 273.135 366.325 1.00 284.63 662 ARG j CA 1
ATOM 12024 C C . ARG C 1 662 ? 280.669 273.840 367.070 1.00 284.63 662 ARG j C 1
ATOM 12025 O O . ARG C 1 662 ? 281.699 274.160 366.465 1.00 284.63 662 ARG j O 1
ATOM 12033 N N . ALA C 1 663 ? 280.497 274.085 368.370 1.00 288.83 663 ALA j N 1
ATOM 12034 C CA . ALA C 1 663 ? 281.648 274.366 369.215 1.00 288.83 663 ALA j CA 1
ATOM 12035 C C . ALA C 1 663 ? 282.660 273.235 369.137 1.00 288.83 663 ALA j C 1
ATOM 12036 O O . ALA C 1 663 ? 283.848 273.454 369.401 1.00 288.83 663 ALA j O 1
ATOM 12038 N N . ALA C 1 664 ? 282.208 272.032 368.785 1.00 287.53 664 ALA j N 1
ATOM 12039 C CA . ALA C 1 664 ? 283.079 270.906 368.482 1.00 287.53 664 ALA j CA 1
ATOM 12040 C C . ALA C 1 664 ? 282.956 270.448 367.035 1.00 287.53 664 ALA j C 1
ATOM 12041 O O . ALA C 1 664 ? 283.949 270.002 366.452 1.00 287.53 664 ALA j O 1
ATOM 12043 N N . ALA C 1 665 ? 281.765 270.541 366.435 1.00 285.26 665 ALA j N 1
ATOM 12044 C CA . ALA C 1 665 ? 281.553 269.980 365.102 1.00 285.26 665 ALA j CA 1
ATOM 12045 C C . ALA C 1 665 ? 282.409 270.686 364.054 1.00 285.26 665 ALA j C 1
ATOM 12046 O O . ALA C 1 665 ? 283.300 270.077 363.450 1.00 285.26 665 ALA j O 1
ATOM 12048 N N . LEU C 1 666 ? 282.151 271.977 363.816 1.00 282.79 666 LEU j N 1
ATOM 12049 C CA . LEU C 1 666 ? 283.005 272.723 362.894 1.00 282.79 666 LEU j CA 1
ATOM 12050 C C . LEU C 1 666 ? 284.432 272.769 363.408 1.00 282.79 666 LEU j C 1
ATOM 12051 O O . LEU C 1 666 ? 285.386 272.602 362.638 1.00 282.79 666 LEU j O 1
ATOM 12056 N N . SER C 1 667 ? 284.600 273.000 364.706 1.00 285.38 667 SER j N 1
ATOM 12057 C CA . SER C 1 667 ? 285.883 272.748 365.332 1.00 285.38 667 SER j CA 1
ATOM 12058 C C . SER C 1 667 ? 286.328 271.326 365.006 1.00 285.38 667 SER j C 1
ATOM 12059 O O . SER C 1 667 ? 285.520 270.456 364.672 1.00 285.38 667 SER j O 1
ATOM 12062 N N . SER C 1 668 ? 287.633 271.094 365.079 1.00 286.41 668 SER j N 1
ATOM 12063 C CA . SER C 1 668 ? 288.148 269.769 364.775 1.00 286.41 668 SER j CA 1
ATOM 12064 C C . SER C 1 668 ? 287.564 268.741 365.740 1.00 286.41 668 SER j C 1
ATOM 12065 O O . SER C 1 668 ? 287.228 269.052 366.886 1.00 286.41 668 SER j O 1
ATOM 12068 N N . ASN C 1 669 ? 287.447 267.499 365.265 1.00 285.62 669 ASN j N 1
ATOM 12069 C CA . ASN C 1 669 ? 286.970 266.407 366.105 1.00 285.62 669 ASN j CA 1
ATOM 12070 C C . ASN C 1 669 ? 285.613 266.720 366.729 1.00 285.62 669 ASN j C 1
ATOM 12071 O O . ASN C 1 669 ? 285.550 267.101 367.904 1.00 285.62 669 ASN j O 1
ATOM 12076 N N . PRO C 1 670 ? 284.509 266.597 365.971 1.00 283.15 670 PRO j N 1
ATOM 12077 C CA . PRO C 1 670 ? 283.180 266.918 366.519 1.00 283.15 670 PRO j CA 1
ATOM 12078 C C . PRO C 1 670 ? 282.933 266.385 367.924 1.00 283.15 670 PRO j C 1
ATOM 12079 O O . PRO C 1 670 ? 282.039 266.871 368.624 1.00 283.15 670 PRO j O 1
ATOM 12083 N N . GLU C 1 671 ? 283.710 265.386 368.348 1.00 285.26 671 GLU j N 1
ATOM 12084 C CA . GLU C 1 671 ? 283.768 264.983 369.747 1.00 285.26 671 GLU j CA 1
ATOM 12085 C C . GLU C 1 671 ? 284.785 265.800 370.536 1.00 285.26 671 GLU j C 1
ATOM 12086 O O . GLU C 1 671 ? 285.263 265.347 371.586 1.00 285.26 671 GLU j O 1
ATOM 12092 N N . GLY C 1 672 ? 285.128 266.993 370.054 1.00 284.85 672 GLY j N 1
ATOM 12093 C CA . GLY C 1 672 ? 286.171 267.797 370.656 1.00 284.85 672 GLY j CA 1
ATOM 12094 C C . GLY C 1 672 ? 285.687 268.679 371.787 1.00 284.85 672 GLY j C 1
ATOM 12095 O O . GLY C 1 672 ? 284.945 268.228 372.664 1.00 284.85 672 GLY j O 1
ATOM 12096 N N . SER C 1 673 ? 286.100 269.943 371.775 1.00 283.35 673 SER j N 1
ATOM 12097 C CA . SER C 1 673 ? 285.831 270.869 372.864 1.00 283.35 673 SER j CA 1
ATOM 12098 C C . SER C 1 673 ? 284.343 271.189 372.918 1.00 283.35 673 SER j C 1
ATOM 12099 O O . SER C 1 673 ? 283.843 271.983 372.116 1.00 283.35 673 SER j O 1
ATOM 12102 N N . TYR C 1 674 ? 283.648 270.567 373.862 1.00 288.47 674 TYR j N 1
ATOM 12103 C CA . TYR C 1 674 ? 282.268 270.923 374.166 1.00 288.47 674 TYR j CA 1
ATOM 12104 C C . TYR C 1 674 ? 282.131 270.922 375.686 1.00 288.47 674 TYR j C 1
ATOM 12105 O O . TYR C 1 674 ? 283.054 270.516 376.399 1.00 288.47 674 TYR j O 1
ATOM 12114 N N . LYS C 1 675 ? 280.983 271.375 376.188 1.00 291.00 675 LYS j N 1
ATOM 12115 C CA . LYS C 1 675 ? 280.789 271.555 377.620 1.00 291.00 675 LYS j CA 1
ATOM 12116 C C . LYS C 1 675 ? 279.683 270.690 378.206 1.00 291.00 675 LYS j C 1
ATOM 12117 O O . LYS C 1 675 ? 279.661 270.484 379.425 1.00 291.00 675 LYS j O 1
ATOM 12123 N N . MET C 1 676 ? 278.753 270.196 377.394 1.00 291.32 676 MET j N 1
ATOM 12124 C CA . MET C 1 676 ? 277.721 269.298 377.900 1.00 291.32 676 MET j CA 1
ATOM 12125 C C . MET C 1 676 ? 277.018 268.637 376.724 1.00 291.32 676 MET j C 1
ATOM 12126 O O . MET C 1 676 ? 276.413 269.306 375.882 1.00 291.32 676 MET j O 1
ATOM 12131 N N . LYS C 1 677 ? 277.086 267.310 376.694 1.00 287.23 677 LYS j N 1
ATOM 12132 C CA . LYS C 1 677 ? 276.574 266.512 375.584 1.00 287.23 677 LYS j CA 1
ATOM 12133 C C . LYS C 1 677 ? 275.325 265.784 376.064 1.00 287.23 677 LYS j C 1
ATOM 12134 O O . LYS C 1 677 ? 275.416 264.841 376.857 1.00 287.23 677 LYS j O 1
ATOM 12140 N N . ILE C 1 678 ? 274.164 266.226 375.589 1.00 288.61 678 ILE j N 1
ATOM 12141 C CA . ILE C 1 678 ? 272.879 265.693 376.023 1.00 288.61 678 ILE j CA 1
ATOM 12142 C C . ILE C 1 678 ? 272.511 264.578 375.050 1.00 288.61 678 ILE j C 1
ATOM 12143 O O . ILE C 1 678 ? 271.828 264.810 374.049 1.00 288.61 678 ILE j O 1
ATOM 12148 N N . ASP C 1 679 ? 272.965 263.361 375.340 1.00 288.30 679 ASP j N 1
ATOM 12149 C CA . ASP C 1 679 ? 272.572 262.181 374.577 1.00 288.30 679 ASP j CA 1
ATOM 12150 C C . ASP C 1 679 ? 271.277 261.641 375.174 1.00 288.30 679 ASP j C 1
ATOM 12151 O O . ASP C 1 679 ? 271.240 261.246 376.343 1.00 288.30 679 ASP j O 1
ATOM 12156 N N . LEU C 1 680 ? 270.216 261.628 374.370 1.00 291.31 680 LEU j N 1
ATOM 12157 C CA . LEU C 1 680 ? 268.897 261.209 374.828 1.00 291.31 680 LEU j CA 1
ATOM 12158 C C . LEU C 1 680 ? 268.691 259.703 374.765 1.00 291.31 680 LEU j C 1
ATOM 12159 O O . LEU C 1 680 ? 267.543 259.251 374.813 1.00 291.31 680 LEU j O 1
ATOM 12164 N N . GLN C 1 681 ? 269.761 258.916 374.660 1.00 286.27 681 GLN j N 1
ATOM 12165 C CA . GLN C 1 681 ? 269.621 257.482 374.438 1.00 286.27 681 GLN j CA 1
ATOM 12166 C C . GLN C 1 681 ? 269.865 256.650 375.692 1.00 286.27 681 GLN j C 1
ATOM 12167 O O . GLN C 1 681 ? 269.296 255.560 375.803 1.00 286.27 681 GLN j O 1
ATOM 12173 N N . ASN C 1 682 ? 270.693 257.125 376.632 1.00 286.90 682 ASN j N 1
ATOM 12174 C CA . ASN C 1 682 ? 270.988 256.341 377.826 1.00 286.90 682 ASN j CA 1
ATOM 12175 C C . ASN C 1 682 ? 271.049 257.182 379.100 1.00 286.90 682 ASN j C 1
ATOM 12176 O O . ASN C 1 682 ? 271.951 256.976 379.922 1.00 286.90 682 ASN j O 1
ATOM 12181 N N . GLY C 1 683 ? 270.120 258.114 379.299 1.00 285.55 683 GLY j N 1
ATOM 12182 C CA . GLY C 1 683 ? 270.134 258.925 380.510 1.00 285.55 683 GLY j CA 1
ATOM 12183 C C . GLY C 1 683 ? 271.432 259.676 380.698 1.00 285.55 683 GLY j C 1
ATOM 12184 O O . GLY C 1 683 ? 271.980 259.704 381.807 1.00 285.55 683 GLY j O 1
ATOM 12185 N N . TYR C 1 684 ? 271.933 260.298 379.635 1.00 284.41 684 TYR j N 1
ATOM 12186 C CA . TYR C 1 684 ? 273.296 260.811 379.574 1.00 284.41 684 TYR j CA 1
ATOM 12187 C C . TYR C 1 684 ? 273.262 262.336 379.554 1.00 284.41 684 TYR j C 1
ATOM 12188 O O . TYR C 1 684 ? 273.127 262.945 378.486 1.00 284.41 684 TYR j O 1
ATOM 12197 N N . ILE C 1 685 ? 273.386 262.948 380.730 1.00 287.62 685 ILE j N 1
ATOM 12198 C CA . ILE C 1 685 ? 273.565 264.392 380.868 1.00 287.62 685 ILE j CA 1
ATOM 12199 C C . ILE C 1 685 ? 274.943 264.586 381.484 1.00 287.62 685 ILE j C 1
ATOM 12200 O O . ILE C 1 685 ? 275.098 264.511 382.708 1.00 287.62 685 ILE j O 1
ATOM 12205 N N . HIS C 1 686 ? 275.947 264.833 380.648 1.00 285.14 686 HIS j N 1
ATOM 12206 C CA . HIS C 1 686 ? 277.303 265.101 381.104 1.00 285.14 686 HIS j CA 1
ATOM 12207 C C . HIS C 1 686 ? 277.517 266.608 381.074 1.00 285.14 686 HIS j C 1
ATOM 12208 O O . HIS C 1 686 ? 277.385 267.234 380.017 1.00 285.14 686 HIS j O 1
ATOM 12215 N N . ILE C 1 687 ? 277.834 267.187 382.230 1.00 286.81 687 ILE j N 1
ATOM 12216 C CA . ILE C 1 687 ? 277.934 268.631 382.398 1.00 286.81 687 ILE j CA 1
ATOM 12217 C C . ILE C 1 687 ? 279.395 268.985 382.637 1.00 286.81 687 ILE j C 1
ATOM 12218 O O . ILE C 1 687 ? 280.042 268.413 383.523 1.00 286.81 687 ILE j O 1
ATOM 12223 N N . ARG C 1 688 ? 279.914 269.923 381.849 1.00 288.13 688 ARG j N 1
ATOM 12224 C CA . ARG C 1 688 ? 281.287 270.393 382.019 1.00 288.13 688 ARG j CA 1
ATOM 12225 C C . ARG C 1 688 ? 281.321 271.917 382.072 1.00 288.13 688 ARG j C 1
ATOM 12226 O O . ARG C 1 688 ? 282.011 272.510 382.902 0.00 288.13 688 ARG j O 1
#

Radius of gyration: 70.54 Å; Cα contacts (8 Å, |Δi|>4): 4435; chains: 3; bounding box: 63×58×255 Å

Solvent-accessible surface area: 69867 Å² total; per-residue (Å²): 248,173,101,60,120,45,7,77,142,0,64,7,78,18,34,30,9,0,20,56,13,0,41,0,40,14,14,101,88,65,16,224,32,29,73,0,4,0,0,29,4,94,64,58,110,99,86,57,93,62,85,52,110,37,36,34,53,59,22,5,48,1,70,117,10,89,87,93,27,71,14,20,0,24,0,0,8,24,4,77,112,21,84,90,108,56,8,102,58,48,117,54,10,53,78,1,79,163,67,86,13,133,8,77,46,36,1,94,17,94,15,24,118,36,90,33,84,88,3,6,14,2,21,9,40,15,24,0,40,0,28,3,91,20,74,4,86,79,1,10,1,22,1,34,38,57,91,81,103,108,17,120,75,51,53,44,60,16,18,15,19,12,84,52,8,41,33,32,24,9,60,40,40,16,35,31,1,28,0,15,0,55,6,60,15,35,47,29,68,33,100,16,66,22,59,138,67,76,65,120,104,46,28,87,5,152,39,44,40,62,74,9,45,26,2,92,105,54,62,33,42,7,13,86,8,6,6,9,17,9,18,12,22,0,11,0,44,13,82,39,81,113,73,73,28,4,31,6,8,8,5,13,0,5,9,3,2,33,55,4,58,124,155,56,41,73,87,44,4,18,46,25,6,0,4,28,39,40,8,2,4,6,26,10,0,12,37,65,19,76,5,42,5,44,5,6,0,15,0,23,2,14,116,51,80,46,78,33,50,15,80,76,86,65,63,30,10,47,147,79,122,34,101,22,45,29,20,110,46,36,17,3,5,24,2,17,6,53,79,10,32,2,25,22,121,66,74,118,67,141,80,37,1,6,31,10,33,19,89,54,3,16,0,17,7,6,49,80,145,53,190,46,63,5,32,8,0,9,11,5,59,166,82,62,28,17,14,27,16,23,51,72,5,99,42,6,39,17,2,27,4,15,10,49,116,95,132,26,124,21,29,12,0,17,44,8,80,76,9,59,86,57,46,117,141,30,9,4,9,19,1,43,4,50,84,44,72,78,7,23,19,0,19,0,26,47,100,27,24,12,31,2,19,1,84,87,17,72,23,47,5,26,20,98,10,29,29,22,104,30,122,23,152,36,151,31,54,7,32,9,35,74,16,50,8,71,38,15,106,28,57,68,9,9,19,23,35,1,18,0,50,5,0,0,78,46,92,101,27,106,22,86,17,54,3,24,8,15,0,99,123,41,90,73,74,111,128,247,171,102,57,117,44,6,79,143,1,63,8,78,17,33,31,10,0,19,58,12,0,44,0,40,15,15,99,88,66,15,224,32,28,73,0,4,0,0,28,4,95,65,58,109,98,85,58,91,62,86,49,110,37,36,34,50,60,21,5,48,0,73,117,11,89,87,94,27,70,14,20,0,24,0,0,8,24,4,77,111,21,84,91,107,56,10,102,57,47,116,54,11,52,80,1,78,162,69,87,14,132,8,76,47,34,1,96,17,95,15,26,120,36,90,33,84,87,4,6,14,2,19,7,38,16,22,0,39,0,27,3,88,19,72,4,85,78,1,11,0,21,1,34,39,58,92,81,103,106,17,121,72,54,50,46,62,15,18,15,19,12,83,53,9,41,34,33,24,10,60,41,41,17,36,33,0,27,0,14,0,54,6,62,15,35,47,30,69,32,99,14,64,21,58,139,66,75,65,122,103,46,28,87,6,154,42,43,40,63,73,9,46,27,2,91,106,53,62,34,42,6,15,85,8,6,6,8,15,9,18,11,22,0,12,0,43,12,80,40,80,114,72,74,29,4,33,6,8,7,6,11,0,5,10,4,3,33,57,3,57,124,155,56,42,72,88,41,4,20,46,22,6,0,3,28,38,38,7,1,4,5,26,9,0,12,38,64,17,77,5,42,6,43,5,7,0,16,0,25,2,13,116,50,80,46,80,34,52,14,80,73,86,65,62,29,10,47,146,79,120,33,100,22,46,30,19,111,46,37,16,3,4,25,2,17,6,54,78,10,31,2,24,21,122,67,74,117,66,139,80,37,1,5,31,10,34,19,90,55,3,16,0,17,6,7,48,80,144,54,188,47,62,6,29,9,0,10,12,5,59,164,83,62,28,17,14,26,17,23,53,72,5,99,42,5,35,18,3,26,3,14,10,49,116,96,131,26,124,20,28,11,0,18,42,8,78,79,9,59,85,55,45,115,143,28,9,4,10,19,2,43,4,50,86,46,73,76,6,24,18,0,18,0,25,47,100,28,23,13,32,2,19,1,83,87,17,71,24,46,6,27,21,96,11,29,30,21,104,32,124,24,154,35,152,32,55,7,31,9,35,74,15,49,7,72,37,15,104,28,57,70,9,9,19,23,38,1,18,0,50,4,0,0,79,46,94,101,26,105,22,83,17,51,2,24,8,15,0,99,123,42,92,72,74,110,128,248,173,100,59,117,46,7,79,142,0,65,7,77,17,35,32,9,0,20,58,13,0,43,0,41,15,14,100,86,66,15,224,32,28,71,0,4,0,0,28,3,97,64,58,110,99,85,58,92,62,84,49,109,38,38,34,50,58,22,4,48,1,72,117,10,90,88,94,27,69,14,21,0,23,0,0,7,24,5,78,112,21,81,91,105,56,9,100,58,48,116,53,10,52,78,1,79,163,71,90,12,134,8,77,46,35,1,96,17,95,15,24,118,36,89,33,87,85,3,5,14,1,20,7,39,16,22,0,40,1,28,3,88,20,73,4,84,79,2,11,0,21,1,34,38,59,92,81,104,107,17,121,71,53,53,44,62,14,19,14,20,13,82,53,8,42,34,32,24,9,62,40,41,16,35,32,1,27,0,14,0,54,7,61,15,35,48,28,68,33,101,16,65,22,59,140,68,76,65,122,103,46,28,89,6,151,41,44,40,62,74,9,45,26,2,92,105,53,62,34,42,7,14,87,8,6,6,9,17,9,18,11,22,0,11,0,45,13,79,40,80,112,72,71,30,4,32,6,10,8,6,11,0,5,9,4,2,33,57,4,57,124,156,56,42,72,87,43,4,18,46,20,7,0,4,29,39,38,7,2,5,6,26,9,0,12,38,63,18,76,5,43,5,44,5,6,0,15,0,24,1,15,117,52,81,46,81,34,50,15,81,74,87,65,64,30,8,46,146,78,120,34,100,22,45,30,19,110,46,37,16,3,4,25,2,16,6,53,79,11,32,2,24,23,121,66,74,118,66,139,80,37,2,4,31,10,35,18,90,54,3,17,0,17,6,6,50,80,144,53,188,48,64,6,31,9,0,9,12,5,58,166,81,62,29,17,14,26,18,24,53,71,5,99,43,5,37,17,3,25,3,15,9,50,116,95,132,26,123,20,30,11,0,19,42,8,78,77,10,58,86,56,47,116,142,29,9,5,10,21,2,44,4,49,86,46,72,77,6,24,18,0,20,0,27,48,101,29,24,13,32,1,20,1,84,87,17,71,24,46,5,27,22,98,10,29,30,22,103,31,124,24,152,37,153,34,53,7,32,9,36,72,17,49,8,72,38,15,104,27,59,70,10,8,19,23,37,1,18,0,48,4,0,0,79,47,92,101,26,104,23,85,17,53,3,24,8,14,0,94,120,39,92,70,72,112,128

B-factor: mean 136.24, std 56.68, range [83.25, 292.09]

Sequence (1581 aa):
MISNNAPAKMVLNSVLTGYTLAYIQHSIYSDYDVIGRSFWLKEGSNVTRRDFTGIDTFSVTINNLKPTTTYEVQGAFYDSIIDSELLNAQIGINLSDKQTFKMKSAPRITGARCESEPVDVGVGAPIVYIDTTGEADYCTIELKDNSNANNPWVKYYVGALMPTIMFGGVPIGSYKVRISGQISLPDGVTIDSSGYYEYPNVFEVRYNFVPPAAPINIVFKAARIADGKERYDLRVQWDWNRGAGANVREFVLSYIDSAEFVRTGWTKAQKINVGAAQSATIISFPWKVEHKFKVSSIAWGPDAQDVTDSAVQTFILNESTPLDNSFVNETGIEVNYAYIKGKIKDGSTWKQTFLIDAATGAINIGLLDAEGKAPISFDPVKKIVNVDGSVITKTINAANFVMTNLTGQDNPAIYTQGKTWGDTKSGIWMGMDNVTAKPKLDIGNATQYIRYDGNILRISSEVVAMVLHGDMIVNGTVTASKIVANNAFLSQIGVNIIYDRAAALSSNPEGSYKMKIDLQNGYIHIRMISNNAPAKMVLNSVLTGYTLAYIQHSIYSDYDVIGRSFWLKEGSNVTRRDFTGIDTFSVTINNLKPTTTYEVQGAFYDSIIDSELLNAQIGINLSDKQTFKMKSAPRITGARCESEPVDVGVGAPIVYIDTTGEADYCTIELKDNSNANNPWVKYYVGALMPTIMFGGVPIGSYKVRISGQISLPDGVTIDSSGYYEYPNVFEVRYNFVPPAAPINIVFKAARIADGKERYDLRVQWDWNRGAGANVREFVLSYIDSAEFVRTGWTKAQKINVGAAQSATIISFPWKVEHKFKVSSIAWGPDAQDVTDSAVQTFILNESTPLDNSFVNETGIEVNYAYIKGKIKDGSTWKQTFLIDAATGAINIGLLDAEGKAPISFDPVKKIVNVDGSVITKTINAANFVMTNLTGQDNPAIYTQGKTWGDTKSGIWMGMDNVTAKPKLDIGNATQYIRYDGNILRISSEVVAMVLHGDMIVNGTVTASKIVANNAFLSQIGVNIIYDRAAALSSNPEGSYKMKIDLQNGYIHIRMISNNAPAKMVLNSVLTGYTLAYIQHSIYSDYDVIGRSFWLKEGSNVTRRDFTGIDTFSVTINNLKPTTTYEVQGAFYDSIIDSELLNAQIGINLSDKQTFKMKSAPRITGARCESEPVDVGVGAPIVYIDTTGEADYCTIELKDNSNANNPWVKYYVGALMPTIMFGGVPIGSYKVRISGQISLPDGVTIDSSGYYEYPNVFEVRYNFVPPAAPINIVFKAARIADGKERYDLRVQWDWNRGAGANVREFVLSYIDSAEFVRTGWTKAQKINVGAAQSATIISFPWKVEHKFKVSSIAWGPDAQDVTDSAVQTFILNESTPLDNSFVNETGIEVNYAYIKGKIKDGSTWKQTFLIDAATGAINIGLLDAEGKAPISFDPVKKIVNVDGSVITKTINAANFVMTNLTGQDNPAIYTQGKTWGDTKSGIWMGMDNVTAKPKLDIGNATQYIRYDGNILRISSEVVAMVLHGDMIVNGTVTASKIVANNAFLSQIGVNIIYDRAAALSSNPEGSYKMKIDLQNGYIHIR